Protein 4XLZ (pdb70)

Solvent-accessible surface area: 54754 Å² total

B-factor: mean 21.22, std 9.59, range [2.0, 74.75]

Foldseek 3Di:
DVPDDDVVRVVVCCQCPVLVHDQPPVCVVWQEEEEEEAEQQPVLLLFLVLLVCLVVNRAYEYEYAQCCAAPDPPQGSVNLSVLSVVLSVVLCVLSNHDYYHYPHDHALGDDLDLVVLLVLLLVCLVVQGQEYEAAQLVAPPPDRVSRNSRNVSNLVSLVCLQPCPRNVVCVVVPRHRHHHNWYKHGPHPQFDHKAASPVCVSSVVSNCSSVNNCPVVNVVPVVVVSQVVLVRQVVVPHRGINGIHIRSVLVPPNPVSSVD/DVPDDDPVVVVVCCQCPVLVDDQPPVCVVWQEEEEEEAEQQRVLLLFLVLLVCLVVNRAYEYEYAQCCAAPDPPQGSVNLSVLSVVLSCVLCVLSNHDYYHYPHDHALGDDLDLVVLVVLLLVCLVVQGQEYEAADLVAPPPDRVSRNSRNVSNLVSLVCLQPCPRNVVCVVVPRHRHHHNWYKHGPHPQFPHKDASVVCVSSVVSSCSSVNNCPPVNVVVVVVVSQVVLVRQVVVPHRGINGIHIRNVLVPPNPVSVVD/DVPDDDVVVVVVCCQCPVLVDDQPPVCVPWQEEEEEEAAQQPVLLLFLVLLVCLVVNRAYEYEYAQCCAAPDPPAGSVNLSVLSVVLSVVLCVLSNHDYYHYPHDHALRDDLDLVVLLVLLLVCLVVQGQEYEAADLVAPPPDRVSRNSGNVSNLVSLVCLQPCVRNVVCVVVPRHRHHHNKYKHGPHPQFPHKAASVVCVSSVVSNCSSVNNCPPVNVVPVVVVSQVVLVRQVVVPHRGINGIHIRNVLVPPNPVSSVD/DVPDDDVVVVVVCCQCPVLVHDQPPVCVPWQEEEEEEAEQQPVLLLQLVLLVCLVVNRAYEYEYAQCCAAPPPPQGSVNLSVLSVVLSVVLCVLSNHDYYHYPHHHALRDDQDLVVLLVLLLVCLVVQGQEYEAADLVAPPDDRVSRNSGNVSNLVSLVCLQPCVRNVVSVVVPRHRHHHNWYKHGPHPQFPHKAASPVCVSSVVSSCSSVNNCPPVNVVVVVVVSQVVLVRQVVVPHRGINGIHIRSVLVPPNPCSSVD/DVPDDDPVVVVVCCQCPVLVDDQPPLCVVWQEEEEEEAAQQPVLLLFLVLLVCLVVNRAYEYEYAQCCAAPDPPAGSVNLSVLSVVLSCVLCVLSNHDYYHYPHDHALGDDLDLVVLLVLLLVCLVPQGQEYEAACLVAPPPDRVSRNSGNVSNLVSLVCLQPCVRNVVSVVVPSHRHHHNWYKHGNHPDFPHKAASPVPVSSVVSSCSSVNNCPVVNVVPVVVVSQVVLVRQVVVPHRGINGIHIRSVLVPPHPVSVVD/DVPDDDPVVVVVCCQCPVLVDDQPPLCVPWQEEEEEEAEQQPVLLLFLVLLVCLVVNRAYEYEYAQCCAAPPPVQGSVNLSVLSVVLSCVLCVLSNHDYYHYPHDHALGDDLDLVVLLVLLLVCLVVQGQEYEAADLVAPPPPRVSRNSGNVSNLVSLVCLQPCVRNVVSVVVPRHRHHHNWYKHGPHPQFDHKAASPVCVSSVVSNCSSVNNCPPVNVVPVVVVSQVVLVRQVVVPHRGINGIHIRSVLVPPNVVSSVD

Nearest PDB structures (foldseek):
  5b2e-assembly1_A  TM=9.990E-01  e=6.988E-44  Pyrococcus horikoshii OT3
  4xm0-assembly1_C  TM=9.963E-01  e=5.220E-44  Pyrococcus furiosus DSM 3638
  8bgo-assembly1_C  TM=9.978E-01  e=4.260E-43  Thermococcus chitonophagus
  5bmo-assembly1_A  TM=9.078E-01  e=5.662E-16  Streptomyces atroolivaceus
  2ixd-assembly1_A  TM=8.427E-01  e=3.551E-16  Bacillus cereus

Structure (mmCIF, N/CA/C/O backbone):
data_4XLZ
#
_entry.id   4XLZ
#
_cell.length_a   93.895
_cell.length_b   93.880
_cell.length_c   93.877
_cell.angle_alpha   74.69
_cell.angle_beta   74.68
_cell.angle_gamma   74.68
#
_symmetry.space_group_name_H-M   'P 1'
#
loop_
_entity.id
_entity.type
_entity.pdbx_description
1 polymer 'Uncharacterized protein'
2 non-polymer 'CADMIUM ION'
3 non-polymer HEXANE-1,6-DIOL
4 non-polymer 2-AMINO-2-HYDROXYMETHYL-PROPANE-1,3-DIOL
5 non-polymer 'CHLORIDE ION'
6 water water
#
loop_
_atom_site.group_PDB
_atom_site.id
_atom_site.type_symbol
_atom_site.label_atom_id
_atom_site.label_alt_id
_atom_site.label_comp_id
_atom_site.label_asym_id
_atom_site.label_entity_id
_atom_site.label_seq_id
_atom_site.pdbx_PDB_ins_code
_atom_site.Cartn_x
_atom_site.Cartn_y
_atom_site.Cartn_z
_atom_site.occupancy
_atom_site.B_iso_or_equiv
_atom_site.auth_seq_id
_atom_site.auth_comp_id
_atom_site.auth_asym_id
_atom_site.auth_atom_id
_atom_site.pdbx_PDB_model_num
ATOM 9 N N . PHE A 1 2 ? 21.984 40.558 -6.481 1.00 17.44 2 PHE A N 1
ATOM 10 C CA . PHE A 1 2 ? 22.882 39.968 -5.502 1.00 18.14 2 PHE A CA 1
ATOM 11 C C . PHE A 1 2 ? 24.291 39.803 -6.003 1.00 19.64 2 PHE A C 1
ATOM 12 O O . PHE A 1 2 ? 25.087 38.960 -5.590 1.00 21.17 2 PHE A O 1
ATOM 20 N N . GLU A 1 3 ? 24.681 40.744 -6.869 1.00 20.12 3 GLU A N 1
ATOM 21 C CA . GLU A 1 3 ? 26.063 40.785 -7.434 1.00 21.83 3 GLU A CA 1
ATOM 22 C C . GLU A 1 3 ? 26.983 41.700 -6.633 1.00 24.12 3 GLU A C 1
ATOM 23 O O . GLU A 1 3 ? 28.187 41.497 -6.681 1.00 26.99 3 GLU A O 1
ATOM 29 N N . ASN A 1 4 ? 26.399 42.530 -5.804 1.00 21.90 4 ASN A N 1
ATOM 30 C CA . ASN A 1 4 ? 27.263 43.443 -5.071 1.00 24.20 4 ASN A CA 1
ATOM 31 C C . ASN A 1 4 ? 27.603 43.074 -3.644 1.00 26.33 4 ASN A C 1
ATOM 32 O O . ASN A 1 4 ? 28.537 43.610 -3.045 1.00 30.28 4 ASN A O 1
ATOM 37 N N . VAL A 1 5 ? 27.048 42.012 -3.134 1.00 22.69 5 VAL A N 1
ATOM 38 C CA . VAL A 1 5 ? 27.502 41.469 -1.834 1.00 21.32 5 VAL A CA 1
ATOM 39 C C . VAL A 1 5 ? 28.786 40.687 -2.030 1.00 22.82 5 VAL A C 1
ATOM 40 O O . VAL A 1 5 ? 28.998 40.089 -3.140 1.00 24.30 5 VAL A O 1
ATOM 44 N N . SER A 1 6 ? 29.622 40.655 -0.993 1.00 22.48 6 SER A N 1
ATOM 45 C CA . SER A 1 6 ? 30.925 40.073 -1.133 1.00 24.90 6 SER A CA 1
ATOM 46 C C . SER A 1 6 ? 31.166 38.840 -0.330 1.00 22.01 6 SER A C 1
ATOM 47 O O . SER A 1 6 ? 32.222 38.228 -0.524 1.00 25.07 6 SER A O 1
ATOM 50 N N . THR A 1 7 ? 30.359 38.656 0.682 1.00 20.71 7 THR A N 1
ATOM 51 C CA . THR A 1 7 ? 30.582 37.458 1.499 1.00 20.36 7 THR A CA 1
ATOM 52 C C . THR A 1 7 ? 29.238 36.730 1.683 1.00 18.72 7 THR A C 1
ATOM 53 O O . THR A 1 7 ? 28.173 37.320 1.531 1.00 18.54 7 THR A O 1
ATOM 57 N N . PHE A 1 8 ? 29.343 35.434 2.089 1.00 19.07 8 PHE A N 1
ATOM 58 C CA . PHE A 1 8 ? 28.085 34.691 2.234 1.00 18.54 8 PHE A CA 1
ATOM 59 C C . PHE A 1 8 ? 27.320 35.329 3.364 1.00 18.55 8 PHE A C 1
ATOM 60 O O . PHE A 1 8 ? 26.093 35.454 3.330 1.00 19.21 8 PHE A O 1
ATOM 68 N N . GLU A 1 9 ? 28.017 35.716 4.463 1.00 19.05 9 GLU A N 1
ATOM 69 C CA . GLU A 1 9 ? 27.281 36.275 5.594 1.00 21.43 9 GLU A CA 1
ATOM 70 C C . GLU A 1 9 ? 26.448 37.505 5.152 1.00 19.99 9 GLU A C 1
ATOM 71 O O . GLU A 1 9 ? 25.266 37.691 5.481 1.00 20.15 9 GLU A O 1
ATOM 77 N N . GLU A 1 10 ? 27.081 38.365 4.337 1.00 20.45 10 GLU A N 1
ATOM 78 C CA . GLU A 1 10 ? 26.343 39.494 3.779 1.00 20.23 10 GLU A CA 1
ATOM 79 C C . GLU A 1 10 ? 25.113 39.111 2.936 1.00 20.90 10 GLU A C 1
ATOM 80 O O . GLU A 1 10 ? 24.058 39.669 3.069 1.00 19.66 10 GLU A O 1
ATOM 86 N N . ALA A 1 11 ? 25.313 38.151 2.013 1.00 18.99 11 ALA A N 1
ATOM 87 C CA . ALA A 1 11 ? 24.233 37.673 1.224 1.00 19.33 11 ALA A CA 1
ATOM 88 C C . ALA A 1 11 ? 23.081 37.051 2.053 1.00 17.56 11 ALA A C 1
ATOM 89 O O . ALA A 1 11 ? 21.921 37.309 1.785 1.00 17.39 11 ALA A O 1
ATOM 91 N N . PHE A 1 12 ? 23.463 36.182 2.992 1.00 19.05 12 PHE A N 1
ATOM 92 C CA . PHE A 1 12 ? 22.506 35.593 3.860 1.00 17.77 12 PHE A CA 1
ATOM 93 C C . PHE A 1 12 ? 21.652 36.597 4.628 1.00 18.82 12 PHE A C 1
ATOM 94 O O . PHE A 1 12 ? 20.420 36.524 4.665 1.00 18.90 12 PHE A O 1
ATOM 102 N N . ASN A 1 13 ? 22.334 37.619 5.180 1.00 19.13 13 ASN A N 1
ATOM 103 C CA . ASN A 1 13 ? 21.526 38.614 5.907 1.00 18.75 13 ASN A CA 1
ATOM 104 C C . ASN A 1 13 ? 20.605 39.398 4.966 1.00 17.95 13 ASN A C 1
ATOM 105 O O . ASN A 1 13 ? 19.452 39.728 5.271 1.00 20.65 13 ASN A O 1
ATOM 110 N N . LYS A 1 14 ? 21.120 39.742 3.788 1.00 17.72 14 LYS A N 1
ATOM 111 C CA . LYS A 1 14 ? 20.274 40.457 2.846 1.00 17.99 14 LYS A CA 1
ATOM 112 C C . LYS A 1 14 ? 19.090 39.621 2.295 1.00 19.85 14 LYS A C 1
ATOM 113 O O . LYS A 1 14 ? 17.951 40.084 2.128 1.00 19.08 14 LYS A O 1
ATOM 119 N N . LEU A 1 15 ? 19.389 38.317 2.078 1.00 17.69 15 LEU A N 1
ATOM 120 C CA . LEU A 1 15 ? 18.299 37.411 1.604 1.00 18.28 15 LEU A CA 1
ATOM 121 C C . LEU A 1 15 ? 17.214 37.393 2.700 1.00 17.42 15 LEU A C 1
ATOM 122 O O . LEU A 1 15 ? 16.029 37.497 2.406 1.00 18.82 15 LEU A O 1
ATOM 127 N N . LEU A 1 16 ? 17.589 37.194 3.967 1.00 17.17 16 LEU A N 1
ATOM 128 C CA . LEU A 1 16 ? 16.544 37.119 5.038 1.00 20.05 16 LEU A CA 1
ATOM 129 C C . LEU A 1 16 ? 15.834 38.426 5.317 1.00 22.25 16 LEU A C 1
ATOM 130 O O . LEU A 1 16 ? 14.623 38.425 5.378 1.00 24.71 16 LEU A O 1
ATOM 135 N N . LYS A 1 17 ? 16.554 39.551 5.319 1.00 22.95 17 LYS A N 1
ATOM 136 C CA . LYS A 1 17 ? 15.943 40.852 5.724 1.00 25.23 17 LYS A CA 1
ATOM 137 C C . LYS A 1 17 ? 15.219 41.454 4.621 1.00 25.69 17 LYS A C 1
ATOM 138 O O . LYS A 1 17 ? 14.115 41.936 4.783 1.00 27.89 17 LYS A O 1
ATOM 144 N N . GLU A 1 18 ? 15.827 41.474 3.421 1.00 23.65 18 GLU A N 1
ATOM 145 C CA . GLU A 1 18 ? 15.218 42.215 2.313 1.00 24.55 18 GLU A CA 1
ATOM 146 C C . GLU A 1 18 ? 14.414 41.370 1.400 1.00 24.90 18 GLU A C 1
ATOM 147 O O . GLU A 1 18 ? 13.327 41.779 0.933 1.00 28.11 18 GLU A O 1
ATOM 153 N N . VAL A 1 19 ? 14.955 40.244 0.945 1.00 20.55 19 VAL A N 1
ATOM 154 C CA . VAL A 1 19 ? 14.195 39.530 -0.056 1.00 19.78 19 VAL A CA 1
ATOM 155 C C . VAL A 1 19 ? 13.013 38.735 0.582 1.00 21.77 19 VAL A C 1
ATOM 156 O O . VAL A 1 19 ? 11.892 38.724 0.028 1.00 24.41 19 VAL A O 1
ATOM 160 N N . LEU A 1 20 ? 13.288 38.141 1.751 1.00 21.17 20 LEU A N 1
ATOM 161 C CA . LEU A 1 20 ? 12.258 37.230 2.381 1.00 22.52 20 LEU A CA 1
ATOM 162 C C . LEU A 1 20 ? 11.445 37.976 3.450 1.00 25.37 20 LEU A C 1
ATOM 163 O O . LEU A 1 20 ? 10.432 37.455 3.944 1.00 27.06 20 LEU A O 1
ATOM 168 N N . GLU A 1 21 ? 11.916 39.141 3.849 1.00 24.16 21 GLU A N 1
ATOM 169 C CA . GLU A 1 21 ? 11.279 40.021 4.864 1.00 26.25 21 GLU A CA 1
ATOM 170 C C . GLU A 1 21 ? 10.997 39.228 6.105 1.00 26.16 21 GLU A C 1
ATOM 171 O O . GLU A 1 21 ? 9.862 39.301 6.713 1.00 29.18 21 GLU A O 1
ATOM 177 N N . PHE A 1 22 ? 12.011 38.438 6.509 1.00 24.72 22 PHE A N 1
ATOM 178 C CA . PHE A 1 22 ? 11.803 37.525 7.619 1.00 27.56 22 PHE A CA 1
ATOM 179 C C . PHE A 1 22 ? 12.101 38.235 8.947 1.00 29.62 22 PHE A C 1
ATOM 180 O O . PHE A 1 22 ? 13.127 38.784 9.131 1.00 31.56 22 PHE A O 1
ATOM 188 N N . ASN A 1 23 ? 11.189 38.114 9.871 1.00 31.60 23 ASN A N 1
ATOM 189 C CA . ASN A 1 23 ? 11.360 38.717 11.155 1.00 37.59 23 ASN A CA 1
ATOM 190 C C . ASN A 1 23 ? 10.806 37.779 12.226 1.00 36.05 23 ASN A C 1
ATOM 191 O O . ASN A 1 23 ? 9.736 37.193 12.046 1.00 38.46 23 ASN A O 1
ATOM 196 N N . LEU A 1 24 ? 11.522 37.643 13.342 1.00 34.94 24 LEU A N 1
ATOM 197 C CA . LEU A 1 24 ? 11.064 36.821 14.492 1.00 34.53 24 LEU A CA 1
ATOM 198 C C . LEU A 1 24 ? 10.661 37.754 15.620 1.00 36.75 24 LEU A C 1
ATOM 199 O O . LEU A 1 24 ? 10.508 37.333 16.754 1.00 35.85 24 LEU A O 1
ATOM 204 N N . GLU A 1 25 ? 10.389 38.994 15.312 1.00 38.86 25 GLU A N 1
ATOM 205 C CA . GLU A 1 25 ? 10.048 39.898 16.403 1.00 44.25 25 GLU A CA 1
ATOM 206 C C . GLU A 1 25 ? 8.681 39.511 16.952 1.00 42.88 25 GLU A C 1
ATOM 207 O O . GLU A 1 25 ? 8.545 39.263 18.143 1.00 45.08 25 GLU A O 1
ATOM 213 N N . ASN A 1 26 ? 7.645 39.496 16.132 1.00 40.17 26 ASN A N 1
ATOM 214 C CA . ASN A 1 26 ? 6.342 39.165 16.705 1.00 39.96 26 ASN A CA 1
ATOM 215 C C . ASN A 1 26 ? 5.646 38.373 15.568 1.00 34.01 26 ASN A C 1
ATOM 216 O O . ASN A 1 26 ? 4.776 38.904 14.930 1.00 32.62 26 ASN A O 1
ATOM 221 N N . PRO A 1 27 ? 6.097 37.130 15.303 1.00 31.03 27 PRO A N 1
ATOM 222 C CA . PRO A 1 27 ? 5.558 36.426 14.122 1.00 26.98 27 PRO A CA 1
ATOM 223 C C . PRO A 1 27 ? 4.061 36.223 14.113 1.00 25.52 27 PRO A C 1
ATOM 224 O O . PRO A 1 27 ? 3.510 35.969 13.002 1.00 24.94 27 PRO A O 1
ATOM 228 N N . PHE A 1 28 ? 3.390 36.250 15.265 1.00 25.23 28 PHE A N 1
ATOM 229 C CA . PHE A 1 28 ? 1.929 35.942 15.306 1.00 24.43 28 PHE A CA 1
ATOM 230 C C . PHE A 1 28 ? 1.048 37.171 15.405 1.00 28.48 28 PHE A C 1
ATOM 231 O O . PHE A 1 28 ? -0.179 37.031 15.418 1.00 28.50 28 PHE A O 1
ATOM 239 N N . GLU A 1 29 ? 1.693 38.349 15.371 1.00 31.85 29 GLU A N 1
ATOM 240 C CA . GLU A 1 29 ? 0.996 39.605 15.591 1.00 35.49 29 GLU A CA 1
ATOM 241 C C . GLU A 1 29 ? -0.152 39.875 14.607 1.00 34.30 29 GLU A C 1
ATOM 242 O O . GLU A 1 29 ? -1.172 40.419 15.031 1.00 36.11 29 GLU A O 1
ATOM 248 N N . ASP A 1 30 ? -0.043 39.492 13.334 1.00 33.14 30 ASP A N 1
ATOM 249 C CA . ASP A 1 30 ? -1.148 39.845 12.434 1.00 34.09 30 ASP A CA 1
ATOM 250 C C . ASP A 1 30 ? -2.300 38.772 12.294 1.00 30.65 30 ASP A C 1
ATOM 251 O O . ASP A 1 30 ? -3.269 38.979 11.548 1.00 30.70 30 ASP A O 1
ATOM 256 N N . ALA A 1 31 ? -2.204 37.684 13.060 1.00 30.01 31 ALA A N 1
ATOM 257 C CA . ALA A 1 31 ? -3.049 36.520 12.791 1.00 28.21 31 ALA A CA 1
ATOM 258 C C . ALA A 1 31 ? -4.468 36.814 13.244 1.00 25.47 31 ALA A C 1
ATOM 259 O O . ALA A 1 31 ? -4.650 37.454 14.330 1.00 24.71 31 ALA A O 1
ATOM 261 N N . LYS A 1 32 ? -5.434 36.494 12.416 1.00 22.04 32 LYS A N 1
ATOM 262 C CA . LYS A 1 32 ? -6.851 36.488 12.704 1.00 22.65 32 LYS A CA 1
ATOM 263 C C . LYS A 1 32 ? -7.419 35.062 12.949 1.00 21.17 32 LYS A C 1
ATOM 264 O O . LYS A 1 32 ? -8.377 34.873 13.701 1.00 21.34 32 LYS A O 1
ATOM 270 N N . LYS A 1 33 ? -6.812 34.051 12.238 1.00 18.62 33 LYS A N 1
ATOM 271 C CA . LYS A 1 33 ? -7.382 32.700 12.327 1.00 17.09 33 LYS A CA 1
ATOM 272 C C . LYS A 1 33 ? -6.117 31.801 12.201 1.00 16.11 33 LYS A C 1
ATOM 273 O O . LYS A 1 33 ? -5.363 31.985 11.227 1.00 17.58 33 LYS A O 1
ATOM 279 N N . VAL A 1 34 ? -5.986 30.864 13.128 1.00 15.72 34 VAL A N 1
ATOM 280 C CA . VAL A 1 34 ? -4.852 29.872 13.019 1.00 15.50 34 VAL A CA 1
ATOM 281 C C . VAL A 1 34 ? -5.468 28.527 13.213 1.00 14.85 34 VAL A C 1
ATOM 282 O O . VAL A 1 34 ? -6.472 28.286 13.876 1.00 15.45 34 VAL A O 1
ATOM 286 N N . ILE A 1 35 ? -4.746 27.520 12.584 1.00 14.69 35 ILE A N 1
ATOM 287 C CA . ILE A 1 35 ? -5.081 26.119 12.818 1.00 14.75 35 ILE A CA 1
ATOM 288 C C . ILE A 1 35 ? -3.921 25.469 13.567 1.00 13.61 35 ILE A C 1
ATOM 289 O O . ILE A 1 35 ? -2.742 25.630 13.167 1.00 15.41 35 ILE A O 1
ATOM 294 N N . CYS A 1 36 ? -4.292 24.784 14.676 1.00 14.16 36 CYS A N 1
ATOM 295 C CA . CYS A 1 36 ? -3.286 24.027 15.404 1.00 13.82 36 CYS A CA 1
ATOM 296 C C . CYS A 1 36 ? -3.557 22.581 15.189 1.00 14.24 36 CYS A C 1
ATOM 297 O O . CYS A 1 36 ? -4.621 22.054 15.455 1.00 13.91 36 CYS A O 1
ATOM 300 N N . ILE A 1 37 ? -2.558 21.909 14.576 1.00 14.15 37 ILE A N 1
ATOM 301 C CA . ILE A 1 37 ? -2.685 20.495 14.182 1.00 13.26 37 ILE A CA 1
ATOM 302 C C . ILE A 1 37 ? -2.006 19.619 15.224 1.00 13.45 37 ILE A C 1
ATOM 303 O O . ILE A 1 37 ? -0.775 19.842 15.574 1.00 15.53 37 ILE A O 1
ATOM 308 N N . GLU A 1 38 ? -2.726 18.681 15.763 1.00 12.57 38 GLU A N 1
ATOM 309 C CA . GLU A 1 38 ? -2.226 17.757 16.824 1.00 13.49 38 GLU A CA 1
ATOM 310 C C . GLU A 1 38 ? -2.343 16.351 16.356 1.00 13.05 38 GLU A C 1
ATOM 311 O O . GLU A 1 38 ? -3.358 15.915 15.827 1.00 13.32 38 GLU A O 1
ATOM 317 N N . PRO A 1 39 ? -1.361 15.547 16.693 1.00 11.92 39 PRO A N 1
ATOM 318 C CA . PRO A 1 39 ? -1.451 14.103 16.336 1.00 12.24 39 PRO A CA 1
ATOM 319 C C . PRO A 1 39 ? -2.516 13.355 17.095 1.00 12.66 39 PRO A C 1
ATOM 320 O O . PRO A 1 39 ? -3.259 12.550 16.500 1.00 13.20 39 PRO A O 1
ATOM 324 N N . HIS A 1 40 ? -2.611 13.667 18.451 1.00 13.43 40 HIS A N 1
ATOM 325 C CA . HIS A 1 40 ? -3.586 12.991 19.321 1.00 13.66 40 HIS A CA 1
ATOM 326 C C . HIS A 1 40 ? -4.294 14.079 20.139 1.00 11.52 40 HIS A C 1
ATOM 327 O O . HIS A 1 40 ? -3.806 15.188 20.234 1.00 14.26 40 HIS A O 1
ATOM 334 N N . PRO A 1 41 ? -5.471 13.674 20.686 1.00 13.13 41 PRO A N 1
ATOM 335 C CA . PRO A 1 41 ? -6.175 14.627 21.589 1.00 14.98 41 PRO A CA 1
ATOM 336 C C . PRO A 1 41 ? -5.197 14.856 22.853 1.00 15.34 41 PRO A C 1
ATOM 337 O O . PRO A 1 41 ? -4.675 13.921 23.447 1.00 18.34 41 PRO A O 1
ATOM 341 N N . ASP A 1 42 ? -4.917 16.095 23.019 1.00 14.76 42 ASP A N 1
ATOM 342 C CA . ASP A 1 42 ? -4.082 16.664 24.084 1.00 14.53 42 ASP A CA 1
ATOM 343 C C . ASP A 1 42 ? -2.789 17.223 23.626 1.00 15.36 42 ASP A C 1
ATOM 344 O O . ASP A 1 42 ? -2.179 17.991 24.332 1.00 15.63 42 ASP A O 1
ATOM 349 N N . ASP A 1 43 ? -2.405 16.957 22.341 1.00 12.94 43 ASP A N 1
ATOM 350 C CA . ASP A 1 43 ? -1.107 17.530 22.021 1.00 13.21 43 ASP A CA 1
ATOM 351 C C . ASP A 1 43 ? -1.040 19.053 21.816 1.00 13.39 43 ASP A C 1
ATOM 352 O O . ASP A 1 43 ? -0.008 19.675 22.070 1.00 14.85 43 ASP A O 1
ATOM 357 N N . CYS A 1 44 ? -2.117 19.682 21.355 1.00 13.69 44 CYS A N 1
ATOM 358 C CA . CYS A 1 44 ? -2.133 21.168 21.290 1.00 14.32 44 CYS A CA 1
ATOM 359 C C . CYS A 1 44 ? -1.994 21.743 22.740 1.00 14.79 44 CYS A C 1
ATOM 360 O O . CYS A 1 44 ? -1.215 22.688 22.875 1.00 15.97 44 CYS A O 1
ATOM 363 N N . ALA A 1 45 ? -2.761 21.139 23.660 1.00 15.85 45 ALA A N 1
ATOM 364 C CA . ALA A 1 45 ? -2.661 21.693 25.033 1.00 14.85 45 ALA A CA 1
ATOM 365 C C . ALA A 1 45 ? -1.262 21.476 25.568 1.00 16.27 45 ALA A C 1
ATOM 366 O O . ALA A 1 45 ? -0.701 22.401 26.210 1.00 16.78 45 ALA A O 1
ATOM 368 N N . ILE A 1 46 ? -0.689 20.288 25.347 1.00 14.23 46 ILE A N 1
ATOM 369 C CA . ILE A 1 46 ? 0.703 20.040 25.894 1.00 15.54 46 ILE A CA 1
ATOM 370 C C . ILE A 1 46 ? 1.719 20.861 25.215 1.00 17.80 46 ILE A C 1
ATOM 371 O O . ILE A 1 46 ? 2.600 21.496 25.860 1.00 19.63 46 ILE A O 1
ATOM 376 N N . GLY A 1 47 ? 1.699 20.868 23.863 1.00 17.17 47 GLY A N 1
ATOM 377 C CA . GLY A 1 47 ? 2.774 21.583 23.169 1.00 17.51 47 GLY A CA 1
ATOM 378 C C . GLY A 1 47 ? 2.684 23.094 23.239 1.00 17.52 47 GLY A C 1
ATOM 379 O O . GLY A 1 47 ? 3.707 23.798 23.213 1.00 20.85 47 GLY A O 1
ATOM 388 N N . GLY A 1 49 ? -0.412 25.002 24.756 1.00 17.37 49 GLY A N 1
ATOM 389 C CA . GLY A 1 49 ? -1.660 25.460 25.406 1.00 16.53 49 GLY A CA 1
ATOM 390 C C . GLY A 1 49 ? -1.592 26.936 25.927 1.00 17.14 49 GLY A C 1
ATOM 391 O O . GLY A 1 49 ? -2.581 27.683 25.766 1.00 18.04 49 GLY A O 1
ATOM 392 N N . GLY A 1 50 ? -0.467 27.339 26.505 1.00 18.90 50 GLY A N 1
ATOM 393 C CA . GLY A 1 50 ? -0.359 28.778 26.881 1.00 18.81 50 GLY A CA 1
ATOM 394 C C . GLY A 1 50 ? -0.488 29.775 25.790 1.00 19.16 50 GLY A C 1
ATOM 395 O O . GLY A 1 50 ? -1.215 30.790 25.850 1.00 19.82 50 GLY A O 1
ATOM 396 N N . THR A 1 51 ? 0.169 29.483 24.614 1.00 18.86 51 THR A N 1
ATOM 397 C CA . THR A 1 51 ? 0.040 30.302 23.501 1.00 17.59 51 THR A CA 1
ATOM 398 C C . THR A 1 51 ? -1.359 30.306 22.852 1.00 15.28 51 THR A C 1
ATOM 399 O O . THR A 1 51 ? -1.771 31.326 22.401 1.00 17.64 51 THR A O 1
ATOM 403 N N . ILE A 1 52 ? -2.000 29.143 22.851 1.00 16.08 52 ILE A N 1
ATOM 404 C CA . ILE A 1 52 ? -3.363 29.092 22.339 1.00 16.59 52 ILE A CA 1
ATOM 405 C C . ILE A 1 52 ? -4.272 30.038 23.227 1.00 17.69 52 ILE A C 1
ATOM 406 O O . ILE A 1 52 ? -5.073 30.747 22.640 1.00 18.30 52 ILE A O 1
ATOM 411 N N . LYS A 1 53 ? -4.062 29.979 24.539 1.00 18.48 53 LYS A N 1
ATOM 412 C CA . LYS A 1 53 ? -4.898 30.932 25.379 1.00 19.68 53 LYS A CA 1
ATOM 413 C C . LYS A 1 53 ? -4.511 32.375 25.119 1.00 19.38 53 LYS A C 1
ATOM 414 O O . LYS A 1 53 ? -5.423 33.192 24.963 1.00 19.12 53 LYS A O 1
ATOM 420 N N . LYS A 1 54 ? -3.231 32.735 24.903 1.00 20.43 54 LYS A N 1
ATOM 421 C CA . LYS A 1 54 ? -2.859 34.107 24.551 1.00 20.44 54 LYS A CA 1
ATOM 422 C C . LYS A 1 54 ? -3.483 34.515 23.303 1.00 22.80 54 LYS A C 1
ATOM 423 O O . LYS A 1 54 ? -4.013 35.630 23.079 1.00 24.63 54 LYS A O 1
ATOM 429 N N . LEU A 1 55 ? -3.411 33.599 22.317 1.00 19.65 55 LEU A N 1
ATOM 430 C CA . LEU A 1 55 ? -3.994 33.968 21.034 1.00 19.79 55 LEU A CA 1
ATOM 431 C C . LEU A 1 55 ? -5.508 34.150 21.145 1.00 20.03 55 LEU A C 1
ATOM 432 O O . LEU A 1 55 ? -6.056 35.172 20.625 1.00 22.72 55 LEU A O 1
ATOM 437 N N . SER A 1 56 ? -6.242 33.235 21.775 1.00 20.16 56 SER A N 1
ATOM 438 C CA . SER A 1 56 ? -7.708 33.356 21.879 1.00 20.11 56 SER A CA 1
ATOM 439 C C . SER A 1 56 ? -8.047 34.714 22.597 1.00 20.63 56 SER A C 1
ATOM 440 O O . SER A 1 56 ? -8.970 35.368 22.180 1.00 24.59 56 SER A O 1
ATOM 443 N N . ASP A 1 57 ? -7.268 34.963 23.615 1.00 22.46 57 ASP A N 1
ATOM 444 C CA . ASP A 1 57 ? -7.549 36.220 24.463 1.00 25.28 57 ASP A CA 1
ATOM 445 C C . ASP A 1 57 ? -7.372 37.430 23.673 1.00 29.38 57 ASP A C 1
ATOM 446 O O . ASP A 1 57 ? -8.057 38.436 23.987 1.00 31.18 57 ASP A O 1
ATOM 451 N N . GLU A 1 58 ? -6.488 37.452 22.690 1.00 27.62 58 GLU A N 1
ATOM 452 C CA . GLU A 1 58 ? -6.332 38.573 21.709 1.00 28.78 58 GLU A CA 1
ATOM 453 C C . GLU A 1 58 ? -7.357 38.559 20.595 1.00 29.21 58 GLU A C 1
ATOM 454 O O . GLU A 1 58 ? -7.313 39.419 19.739 1.00 33.96 58 GLU A O 1
ATOM 460 N N . GLY A 1 59 ? -8.297 37.616 20.591 1.00 26.83 59 GLY A N 1
ATOM 461 C CA . GLY A 1 59 ? -9.360 37.591 19.615 1.00 25.90 59 GLY A CA 1
ATOM 462 C C . GLY A 1 59 ? -9.030 36.810 18.333 1.00 26.37 59 GLY A C 1
ATOM 463 O O . GLY A 1 59 ? -9.826 36.823 17.375 1.00 26.14 59 GLY A O 1
ATOM 464 N N . VAL A 1 60 ? -7.878 36.123 18.393 1.00 23.25 60 VAL A N 1
ATOM 465 C CA . VAL A 1 60 ? -7.549 35.153 17.258 1.00 22.68 60 VAL A CA 1
ATOM 466 C C . VAL A 1 60 ? -8.480 33.950 17.363 1.00 21.78 60 VAL A C 1
ATOM 467 O O . VAL A 1 60 ? -8.690 33.398 18.437 1.00 23.80 60 VAL A O 1
ATOM 471 N N . GLU A 1 61 ? -9.047 33.512 16.230 1.00 20.22 61 GLU A N 1
ATOM 472 C CA . GLU A 1 61 ? -9.840 32.309 16.142 1.00 18.75 61 GLU A CA 1
ATOM 473 C C . GLU A 1 61 ? -8.891 31.089 15.960 1.00 20.56 61 GLU A C 1
ATOM 474 O O . GLU A 1 61 ? -8.117 31.102 15.025 1.00 20.08 61 GLU A O 1
ATOM 480 N N . VAL A 1 62 ? -8.862 30.291 17.015 1.00 17.41 62 VAL A N 1
ATOM 481 C CA . VAL A 1 62 ? -7.953 29.085 17.022 1.00 17.20 62 VAL A CA 1
ATOM 482 C C . VAL A 1 62 ? -8.834 27.920 16.810 1.00 15.69 62 VAL A C 1
ATOM 483 O O . VAL A 1 62 ? -9.837 27.628 17.448 1.00 16.87 62 VAL A O 1
ATOM 487 N N . ILE A 1 63 ? -8.444 27.153 15.716 1.00 14.73 63 ILE A N 1
ATOM 488 C CA . ILE A 1 63 ? -9.156 25.911 15.324 1.00 14.02 63 ILE A CA 1
ATOM 489 C C . ILE A 1 63 ? -8.183 24.712 15.406 1.00 13.31 63 ILE A C 1
ATOM 490 O O . ILE A 1 63 ? -7.048 24.896 15.025 1.00 15.93 63 ILE A O 1
ATOM 495 N N . TYR A 1 64 ? -8.671 23.616 15.885 1.00 14.65 64 TYR A N 1
ATOM 496 C CA . TYR A 1 64 ? -7.764 22.381 15.948 1.00 12.70 64 TYR A CA 1
ATOM 497 C C . TYR A 1 64 ? -8.133 21.477 14.756 1.00 14.16 64 TYR A C 1
ATOM 498 O O . TYR A 1 64 ? -9.295 21.365 14.336 1.00 13.65 64 TYR A O 1
ATOM 507 N N . ILE A 1 65 ? -7.054 20.828 14.257 1.00 13.30 65 ILE A N 1
ATOM 508 C CA . ILE A 1 65 ? -7.257 19.572 13.492 1.00 12.85 65 ILE A CA 1
ATOM 509 C C . ILE A 1 65 ? -6.590 18.459 14.307 1.00 12.65 65 ILE A C 1
ATOM 510 O O . ILE A 1 65 ? -5.387 18.648 14.617 1.00 13.86 65 ILE A O 1
ATOM 515 N N . CYS A 1 66 ? -7.339 17.459 14.677 1.00 12.73 66 CYS A N 1
ATOM 516 C CA . CYS A 1 66 ? -6.765 16.320 15.425 1.00 13.36 66 CYS A CA 1
ATOM 517 C C . CYS A 1 66 ? -6.679 15.184 14.439 1.00 13.57 66 CYS A C 1
ATOM 518 O O . CYS A 1 66 ? -7.653 14.697 13.898 1.00 13.07 66 CYS A O 1
ATOM 529 N N . THR A 1 68 ? -5.736 11.902 14.803 1.00 11.54 68 THR A N 1
ATOM 530 C CA . THR A 1 68 ? -6.118 10.581 15.226 1.00 11.99 68 THR A CA 1
ATOM 531 C C . THR A 1 68 ? -7.116 10.592 16.401 1.00 11.70 68 THR A C 1
ATOM 532 O O . THR A 1 68 ? -7.449 11.673 16.952 1.00 14.60 68 THR A O 1
ATOM 536 N N . ASP A 1 69 ? -7.620 9.440 16.728 1.00 12.16 69 ASP A N 1
ATOM 537 C CA . ASP A 1 69 ? -8.729 9.352 17.710 1.00 12.35 69 ASP A CA 1
ATOM 538 C C . ASP A 1 69 ? -8.202 8.992 19.107 1.00 14.18 69 ASP A C 1
ATOM 539 O O . ASP A 1 69 ? -8.999 8.962 20.039 1.00 15.96 69 ASP A O 1
ATOM 544 N N . GLY A 1 70 ? -6.914 8.830 19.265 1.00 12.38 70 GLY A N 1
ATOM 545 C CA . GLY A 1 70 ? -6.440 8.477 20.640 1.00 12.43 70 GLY A CA 1
ATOM 546 C C . GLY A 1 70 ? -6.830 7.077 21.119 1.00 12.38 70 GLY A C 1
ATOM 547 O O . GLY A 1 70 ? -6.697 6.727 22.361 1.00 14.12 70 GLY A O 1
ATOM 548 N N . TYR A 1 71 ? -7.271 6.146 20.257 1.00 11.99 71 TYR A N 1
ATOM 549 C CA . TYR A 1 71 ? -7.746 4.779 20.552 1.00 12.39 71 TYR A CA 1
ATOM 550 C C . TYR A 1 71 ? -6.834 3.972 21.431 1.00 13.04 71 TYR A C 1
ATOM 551 O O . TYR A 1 71 ? -7.281 3.075 22.143 1.00 14.71 71 TYR A O 1
ATOM 568 N N . GLY A 1 73 ? -4.529 4.903 23.661 1.00 16.13 73 GLY A N 1
ATOM 569 C CA . GLY A 1 73 ? -3.974 5.495 24.912 1.00 18.46 73 GLY A CA 1
ATOM 570 C C . GLY A 1 73 ? -4.443 4.916 26.244 1.00 18.47 73 GLY A C 1
ATOM 571 O O . GLY A 1 73 ? -4.954 5.730 27.091 1.00 22.62 73 GLY A O 1
ATOM 572 N N . THR A 1 74 ? -4.445 3.624 26.435 1.00 17.22 74 THR A N 1
ATOM 573 C CA . THR A 1 74 ? -4.830 3.105 27.778 1.00 20.66 74 THR A CA 1
ATOM 574 C C . THR A 1 74 ? -4.028 1.827 28.057 1.00 23.78 74 THR A C 1
ATOM 575 O O . THR A 1 74 ? -3.685 1.083 27.176 1.00 18.21 74 THR A O 1
ATOM 579 N N . THR A 1 75 ? -3.751 1.527 29.365 1.00 24.86 75 THR A N 1
ATOM 580 C CA . THR A 1 75 ? -3.225 0.212 29.733 1.00 24.72 75 THR A CA 1
ATOM 581 C C . THR A 1 75 ? -4.255 -0.570 30.527 1.00 26.34 75 THR A C 1
ATOM 582 O O . THR A 1 75 ? -3.976 -1.676 30.949 1.00 26.19 75 THR A O 1
ATOM 586 N N . ASP A 1 76 ? -5.515 -0.066 30.569 1.00 27.00 76 ASP A N 1
ATOM 587 C CA . ASP A 1 76 ? -6.637 -0.878 31.146 1.00 27.30 76 ASP A CA 1
ATOM 588 C C . ASP A 1 76 ? -7.160 -1.932 30.168 1.00 28.33 76 ASP A C 1
ATOM 589 O O . ASP A 1 76 ? -7.796 -1.583 29.074 1.00 28.22 76 ASP A O 1
ATOM 594 N N . GLU A 1 77 ? -6.970 -3.246 30.456 1.00 28.31 77 GLU A N 1
ATOM 595 C CA . GLU A 1 77 ? -7.455 -4.343 29.581 1.00 29.55 77 GLU A CA 1
ATOM 596 C C . GLU A 1 77 ? -9.020 -4.339 29.464 1.00 29.83 77 GLU A C 1
ATOM 597 O O . GLU A 1 77 ? -9.565 -4.941 28.505 1.00 33.38 77 GLU A O 1
ATOM 603 N N . LYS A 1 78 ? -9.706 -3.632 30.374 1.00 28.90 78 LYS A N 1
ATOM 604 C CA . LYS A 1 78 ? -11.195 -3.618 30.212 1.00 30.29 78 LYS A CA 1
ATOM 605 C C . LYS A 1 78 ? -11.689 -2.415 29.384 1.00 27.73 78 LYS A C 1
ATOM 606 O O . LYS A 1 78 ? -12.941 -2.278 29.192 1.00 31.00 78 LYS A O 1
ATOM 612 N N . LEU A 1 79 ? -10.821 -1.504 28.969 1.00 23.16 79 LEU A N 1
ATOM 613 C CA . LEU A 1 79 ? -11.352 -0.301 28.284 1.00 21.27 79 LEU A CA 1
ATOM 614 C C . LEU A 1 79 ? -11.055 -0.462 26.777 1.00 19.52 79 LEU A C 1
ATOM 615 O O . LEU A 1 79 ? -9.836 -0.402 26.430 1.00 21.22 79 LEU A O 1
ATOM 620 N N . SER A 1 80 ? -12.103 -0.560 25.985 1.00 18.46 80 SER A N 1
ATOM 621 C CA . SER A 1 80 ? -11.864 -0.771 24.516 1.00 15.96 80 SER A CA 1
ATOM 622 C C . SER A 1 80 ? -11.344 0.567 23.998 1.00 16.75 80 SER A C 1
ATOM 623 O O . SER A 1 80 ? -11.586 1.677 24.497 1.00 16.43 80 SER A O 1
ATOM 626 N N . GLY A 1 81 ? -10.712 0.466 22.799 1.00 15.59 81 GLY A N 1
ATOM 627 C CA . GLY A 1 81 ? -10.299 1.720 22.154 1.00 15.38 81 GLY A CA 1
ATOM 628 C C . GLY A 1 81 ? -11.428 2.621 21.667 1.00 14.01 81 GLY A C 1
ATOM 629 O O . GLY A 1 81 ? -11.319 3.809 21.589 1.00 14.75 81 GLY A O 1
ATOM 630 N N . HIS A 1 82 ? -12.530 1.944 21.342 1.00 14.35 82 HIS A N 1
ATOM 631 C CA . HIS A 1 82 ? -13.722 2.690 20.932 1.00 13.47 82 HIS A CA 1
ATOM 632 C C . HIS A 1 82 ? -14.265 3.592 22.076 1.00 13.88 82 HIS A C 1
ATOM 633 O O . HIS A 1 82 ? -14.539 4.795 21.881 1.00 15.46 82 HIS A O 1
ATOM 640 N N . GLU A 1 83 ? -14.383 2.910 23.234 1.00 15.09 83 GLU A N 1
ATOM 641 C CA . GLU A 1 83 ? -14.764 3.694 24.399 1.00 16.48 83 GLU A CA 1
ATOM 642 C C . GLU A 1 83 ? -13.795 4.793 24.778 1.00 15.38 83 GLU A C 1
ATOM 643 O O . GLU A 1 83 ? -14.166 5.941 25.034 1.00 16.38 83 GLU A O 1
ATOM 649 N N . LEU A 1 84 ? -12.467 4.483 24.709 1.00 14.87 84 LEU A N 1
ATOM 650 C CA . LEU A 1 84 ? -11.445 5.492 24.962 1.00 15.38 84 LEU A CA 1
ATOM 651 C C . LEU A 1 84 ? -11.603 6.664 24.032 1.00 13.84 84 LEU A C 1
ATOM 652 O O . LEU A 1 84 ? -11.481 7.817 24.358 1.00 14.39 84 LEU A O 1
ATOM 657 N N . ALA A 1 85 ? -11.795 6.349 22.710 1.00 14.66 85 ALA A N 1
ATOM 658 C 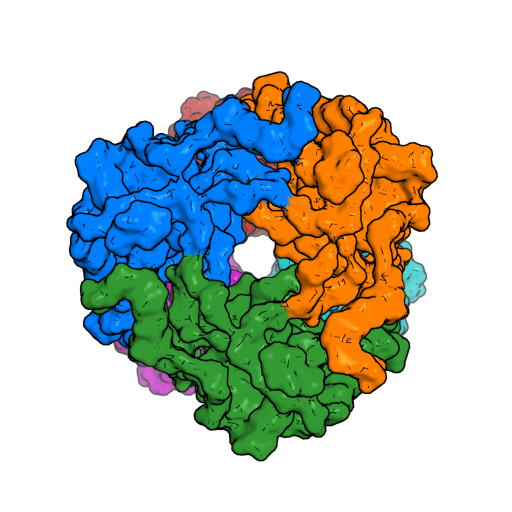CA . ALA A 1 85 ? -11.866 7.458 21.792 1.00 14.08 85 ALA A CA 1
ATOM 659 C C . ALA A 1 85 ? -13.040 8.415 22.060 1.00 12.82 85 ALA A C 1
ATOM 660 O O . ALA A 1 85 ? -12.912 9.629 21.931 1.00 14.54 85 ALA A O 1
ATOM 662 N N . LEU A 1 86 ? -14.181 7.769 22.477 1.00 15.61 86 LEU A N 1
ATOM 663 C CA . LEU A 1 86 ? -15.289 8.644 22.782 1.00 16.50 86 LEU A CA 1
ATOM 664 C C . LEU A 1 86 ? -15.011 9.505 24.048 1.00 15.92 86 LEU A C 1
ATOM 665 O O . LEU A 1 86 ? -15.329 10.713 24.039 1.00 18.12 86 LEU A O 1
ATOM 670 N N . ILE A 1 87 ? -14.364 8.854 25.034 1.00 16.26 87 ILE A N 1
ATOM 671 C CA . ILE A 1 87 ? -13.997 9.611 26.251 1.00 16.90 87 ILE A CA 1
ATOM 672 C C . ILE A 1 87 ? -13.041 10.743 25.916 1.00 16.92 87 ILE A C 1
ATOM 673 O O . ILE A 1 87 ? -13.154 11.925 26.366 1.00 17.27 87 ILE A O 1
ATOM 678 N N . ARG A 1 88 ? -12.037 10.477 25.036 1.00 14.69 88 ARG A N 1
ATOM 679 C CA . ARG A 1 88 ? -11.104 11.519 24.680 1.00 15.50 88 ARG A CA 1
ATOM 680 C C . ARG A 1 88 ? -11.616 12.671 23.868 1.00 14.47 88 ARG A C 1
ATOM 681 O O . ARG A 1 88 ? -11.081 13.819 23.946 1.00 15.33 88 ARG A O 1
ATOM 689 N N . ARG A 1 89 ? -12.723 12.427 23.063 1.00 16.40 89 ARG A N 1
ATOM 690 C CA . ARG A 1 89 ? -13.321 13.550 22.369 1.00 16.97 89 ARG A CA 1
ATOM 691 C C . ARG A 1 89 ? -13.940 14.533 23.390 1.00 16.09 89 ARG A C 1
ATOM 692 O O . ARG A 1 89 ? -13.735 15.740 23.227 1.00 18.40 89 ARG A O 1
ATOM 700 N N . ARG A 1 90 ? -14.587 13.939 24.380 1.00 17.29 90 ARG A N 1
ATOM 701 C CA . ARG A 1 90 ? -15.177 14.861 25.404 1.00 17.98 90 ARG A CA 1
ATOM 702 C C . ARG A 1 90 ? -14.081 15.587 26.239 1.00 17.89 90 ARG A C 1
ATOM 703 O O . ARG A 1 90 ? -14.212 16.774 26.520 1.00 19.98 90 ARG A O 1
ATOM 711 N N . GLU A 1 91 ? -13.001 14.844 26.552 1.00 15.99 91 GLU A N 1
ATOM 712 C CA . GLU A 1 91 ? -11.836 15.521 27.223 1.00 16.99 91 GLU A CA 1
ATOM 713 C C . GLU A 1 91 ? -11.300 16.676 26.459 1.00 15.93 91 GLU A C 1
ATOM 714 O O . GLU A 1 91 ? -11.000 17.729 26.946 1.00 17.21 91 GLU A O 1
ATOM 720 N N . GLU A 1 92 ? -11.143 16.459 25.118 1.00 15.88 92 GLU A N 1
ATOM 721 C CA . GLU A 1 92 ? -10.643 17.569 24.331 1.00 17.12 92 GLU A CA 1
ATOM 722 C C . GLU A 1 92 ? -11.599 18.770 24.227 1.00 15.88 92 GLU A C 1
ATOM 723 O O . GLU A 1 92 ? -11.176 19.914 24.199 1.00 17.26 92 GLU A O 1
ATOM 729 N N . GLU A 1 93 ? -12.893 18.440 24.151 1.00 17.17 93 GLU A N 1
ATOM 730 C CA . GLU A 1 93 ? -13.840 19.587 24.106 1.00 18.76 93 GLU A CA 1
ATOM 731 C C . GLU A 1 93 ? -13.714 20.394 25.429 1.00 17.91 93 GLU A C 1
ATOM 732 O O . GLU A 1 93 ? -13.820 21.612 25.368 1.00 20.11 93 GLU A O 1
ATOM 738 N N . GLU A 1 94 ? -13.555 19.707 26.542 1.00 19.35 94 GLU A N 1
ATOM 739 C CA . GLU A 1 94 ? -13.428 20.466 27.854 1.00 19.10 94 GLU A CA 1
ATOM 740 C C . GLU A 1 94 ? -12.072 21.224 27.876 1.00 19.89 94 GLU A C 1
ATOM 741 O O . GLU A 1 94 ? -11.982 22.367 28.274 1.00 19.69 94 GLU A O 1
ATOM 747 N N . SER A 1 95 ? -10.962 20.583 27.444 1.00 17.12 95 SER A N 1
ATOM 748 C CA . SER A 1 95 ? -9.703 21.280 27.415 1.00 16.47 95 SER A CA 1
ATOM 749 C C . SER A 1 95 ? -9.734 22.477 26.515 1.00 18.76 95 SER A C 1
ATOM 750 O O . SER A 1 95 ? -9.258 23.574 26.782 1.00 18.87 95 SER A O 1
ATOM 753 N N . ALA A 1 96 ? -10.264 22.287 25.295 1.00 18.19 96 ALA A N 1
ATOM 754 C CA . ALA A 1 96 ? -10.354 23.338 24.358 1.00 19.26 96 ALA A CA 1
ATOM 755 C C . ALA A 1 96 ? -11.212 24.526 24.841 1.00 19.89 96 ALA A C 1
ATOM 756 O O . ALA A 1 96 ? -10.816 25.693 24.606 1.00 20.54 96 ALA A O 1
ATOM 758 N N . LYS A 1 97 ? -12.290 24.223 25.559 1.00 19.14 97 LYS A N 1
ATOM 759 C CA . LYS A 1 97 ? -13.144 25.309 26.159 1.00 22.61 97 LYS A CA 1
ATOM 760 C C . LYS A 1 97 ? -12.276 26.174 27.116 1.00 21.30 97 LYS A C 1
ATOM 761 O O . LYS A 1 97 ? -12.314 27.437 27.035 1.00 23.07 97 LYS A O 1
ATOM 767 N N . LEU A 1 98 ? -11.426 25.529 27.910 1.00 19.38 98 LEU A N 1
ATOM 768 C CA . LEU A 1 98 ? -10.524 26.320 28.805 1.00 19.29 98 LEU A CA 1
ATOM 769 C C . LEU A 1 98 ? -9.574 27.212 28.113 1.00 21.09 98 LEU A C 1
ATOM 770 O O . LEU A 1 98 ? -9.162 28.286 28.592 1.00 21.50 98 LEU A O 1
ATOM 775 N N . LEU A 1 99 ? -9.143 26.782 26.882 1.00 19.03 99 LEU A N 1
ATOM 776 C CA . LEU A 1 99 ? -8.200 27.561 26.131 1.00 19.27 99 LEU A CA 1
ATOM 777 C C . LEU A 1 99 ? -8.793 28.532 25.082 1.00 18.99 99 LEU A C 1
ATOM 778 O O . LEU A 1 99 ? -8.044 29.207 24.394 1.00 21.13 99 LEU A O 1
ATOM 783 N N . GLY A 1 100 ? -10.147 28.584 24.988 1.00 18.85 100 GLY A N 1
ATOM 784 C CA . GLY A 1 100 ? -10.776 29.565 24.074 1.00 19.82 100 GLY A CA 1
ATOM 785 C C . GLY A 1 100 ? -10.937 29.032 22.668 1.00 19.04 100 GLY A C 1
ATOM 786 O O . GLY A 1 100 ? -11.268 29.807 21.776 1.00 21.35 100 GLY A O 1
ATOM 787 N N . VAL A 1 101 ? -10.772 27.701 22.558 1.00 18.93 101 VAL A N 1
ATOM 788 C CA . VAL A 1 101 ? -10.920 27.124 21.165 1.00 20.20 101 VAL A CA 1
ATOM 789 C C . VAL A 1 101 ? -12.379 26.665 20.985 1.00 21.71 101 VAL A C 1
ATOM 790 O O . VAL A 1 101 ? -12.912 25.910 21.850 1.00 25.45 101 VAL A O 1
ATOM 794 N N . ARG A 1 102 ? -12.947 26.982 19.814 1.00 24.25 102 ARG A N 1
ATOM 795 C CA . ARG A 1 102 ? -14.348 26.639 19.659 1.00 25.31 102 ARG A CA 1
ATOM 796 C C . ARG A 1 102 ? -14.621 25.690 18.504 1.00 25.62 102 ARG A C 1
ATOM 797 O O . ARG A 1 102 ? -15.777 25.423 18.203 1.00 25.74 102 ARG A O 1
ATOM 805 N N . LYS A 1 103 ? -13.583 25.214 17.817 1.00 21.64 103 LYS A N 1
ATOM 806 C CA . LYS A 1 103 ? -13.875 24.330 16.657 1.00 19.08 103 LYS A CA 1
ATOM 807 C C . LYS A 1 103 ? -12.713 23.303 16.543 1.00 15.30 103 LYS A C 1
ATOM 808 O O . LYS A 1 103 ? -11.552 23.707 16.569 1.00 17.61 103 LYS A O 1
ATOM 814 N N . ILE A 1 104 ? -13.132 22.063 16.434 1.00 15.54 104 ILE A N 1
ATOM 815 C CA . ILE A 1 104 ? -12.104 20.951 16.292 1.00 15.50 104 ILE A CA 1
ATOM 816 C C . ILE A 1 104 ? -12.590 20.129 15.083 1.00 16.97 104 ILE A C 1
ATOM 817 O O . ILE A 1 104 ? -13.772 19.678 15.027 1.00 17.53 104 ILE A O 1
ATOM 822 N N . TYR A 1 105 ? -11.676 19.919 14.102 1.00 15.38 105 TYR A N 1
ATOM 823 C CA . TYR A 1 105 ? -11.922 18.891 13.061 1.00 15.05 105 TYR A CA 1
ATOM 824 C C . TYR A 1 105 ? -11.247 17.581 13.452 1.00 13.70 105 TYR A C 1
ATOM 825 O O . TYR A 1 105 ? -10.028 17.645 13.780 1.00 16.17 105 TYR A O 1
ATOM 834 N N . TRP A 1 106 ? -11.955 16.529 13.450 1.00 12.47 106 TRP A N 1
ATOM 835 C CA . TRP A 1 106 ? -11.445 15.205 13.848 1.00 13.24 106 TRP A CA 1
ATOM 836 C C . TRP A 1 106 ? -11.241 14.394 12.607 1.00 15.45 106 TRP A C 1
ATOM 837 O O . TRP A 1 106 ? -12.214 14.028 11.901 1.00 16.36 106 TRP A O 1
ATOM 848 N N . LEU A 1 107 ? -10.013 14.108 12.231 1.00 14.51 107 LEU A N 1
ATOM 849 C CA . LEU A 1 107 ? -9.833 13.265 10.989 1.00 11.77 107 LEU A CA 1
ATOM 850 C C . LEU A 1 107 ? -10.116 11.847 11.250 1.00 13.32 107 LEU A C 1
ATOM 851 O O . LEU A 1 107 ? -10.373 11.077 10.287 1.00 14.91 107 LEU A O 1
ATOM 856 N N . ASN A 1 108 ? -10.044 11.368 12.536 1.00 12.38 108 ASN A N 1
ATOM 857 C CA . ASN A 1 108 ? -10.419 10.033 12.956 1.00 13.62 108 ASN A CA 1
ATOM 858 C C . ASN A 1 108 ? -9.572 8.864 12.402 1.00 11.45 108 ASN A C 1
ATOM 859 O O . ASN A 1 108 ? -9.992 7.766 12.502 1.00 14.48 108 ASN A O 1
ATOM 864 N N . TYR A 1 109 ? -8.379 9.201 11.984 1.00 12.06 109 TYR A N 1
ATOM 865 C CA . TYR A 1 109 ? -7.467 8.035 11.718 1.00 12.87 109 TYR A CA 1
ATOM 866 C C . TYR A 1 109 ? -7.156 7.333 13.070 1.00 12.98 109 TYR A C 1
ATOM 867 O O . TYR A 1 109 ? -7.138 8.012 14.131 1.00 13.96 109 TYR A O 1
ATOM 876 N N . ARG A 1 110 ? -6.993 6.035 13.038 1.00 12.22 110 ARG A N 1
ATOM 877 C CA . ARG A 1 110 ? -6.780 5.368 14.319 1.00 11.26 110 ARG A CA 1
ATOM 878 C C . ARG A 1 110 ? -5.355 5.681 14.819 1.00 12.38 110 ARG A C 1
ATOM 879 O O . ARG A 1 110 ? -4.355 5.647 14.124 1.00 12.47 110 ARG A O 1
ATOM 887 N N . ASP A 1 111 ? -5.299 5.971 16.122 1.00 11.58 111 ASP A N 1
ATOM 888 C CA . ASP A 1 111 ? -3.994 6.140 16.831 1.00 11.53 111 ASP A CA 1
ATOM 889 C C . ASP A 1 111 ? -3.088 4.973 16.590 1.00 10.99 111 ASP A C 1
ATOM 890 O O . ASP A 1 111 ? -3.493 3.826 16.646 1.00 12.66 111 ASP A O 1
ATOM 895 N N . THR A 1 112 ? -1.841 5.350 16.249 1.00 11.59 112 THR A N 1
ATOM 896 C CA . THR A 1 112 ? -0.699 4.432 15.912 1.00 11.22 112 THR A CA 1
ATOM 897 C C . THR A 1 112 ? -0.801 4.002 14.439 1.00 13.62 112 THR A C 1
ATOM 898 O O . THR A 1 112 ? 0.079 3.249 13.984 1.00 14.01 112 THR A O 1
ATOM 902 N N . GLU A 1 113 ? -1.835 4.485 13.730 1.00 11.96 113 GLU A N 1
ATOM 903 C CA . GLU A 1 113 ? -2.123 4.019 12.346 1.00 12.33 113 GLU A CA 1
ATOM 904 C C . GLU A 1 113 ? -2.316 5.257 11.512 1.00 12.39 113 GLU A C 1
ATOM 905 O O . GLU A 1 113 ? -2.919 5.098 10.369 1.00 14.10 113 GLU A O 1
ATOM 911 N N . LEU A 1 114 ? -1.797 6.421 11.795 1.00 11.87 114 LEU A N 1
ATOM 912 C CA . LEU A 1 114 ? -1.924 7.560 10.877 1.00 11.34 114 LEU A CA 1
ATOM 913 C C . LEU A 1 114 ? -1.174 7.272 9.574 1.00 10.59 114 LEU A C 1
ATOM 914 O O . LEU A 1 114 ? 0.049 7.113 9.693 1.00 12.12 114 LEU A O 1
ATOM 919 N N . PRO A 1 115 ? -1.793 7.262 8.421 1.00 10.50 115 PRO A N 1
ATOM 920 C CA . PRO A 1 115 ? -0.966 7.052 7.216 1.00 11.45 115 PRO A CA 1
ATOM 921 C C . PRO A 1 115 ? -0.094 8.187 6.891 1.00 11.28 115 PRO A C 1
ATOM 922 O O . PRO A 1 115 ? -0.372 9.354 7.252 1.00 13.36 115 PRO A O 1
ATOM 926 N N . TYR A 1 116 ? 0.942 7.873 6.076 1.00 11.73 116 TYR A N 1
ATOM 927 C CA . TYR A 1 116 ? 1.722 8.968 5.480 1.00 10.92 116 TYR A CA 1
ATOM 928 C C . TYR A 1 116 ? 1.419 8.893 3.961 1.00 11.23 116 TYR A C 1
ATOM 929 O O . TYR A 1 116 ? 2.027 8.068 3.229 1.00 14.13 116 TYR A O 1
ATOM 938 N N . SER A 1 117 ? 0.437 9.667 3.532 1.00 12.59 117 SER A N 1
ATOM 939 C CA . SER A 1 117 ? -0.058 9.427 2.156 1.00 12.25 117 SER A CA 1
ATOM 940 C C . SER A 1 117 ? -0.698 10.721 1.662 1.00 10.49 117 SER A C 1
ATOM 941 O O . SER A 1 117 ? -1.103 11.648 2.367 1.00 11.40 117 SER A O 1
ATOM 944 N N . ARG A 1 118 ? -0.870 10.703 0.284 1.00 12.10 118 ARG A N 1
ATOM 945 C CA . ARG A 1 118 ? -1.617 11.797 -0.396 1.00 12.10 118 ARG A CA 1
ATOM 946 C C . ARG A 1 118 ? -3.036 11.908 0.151 1.00 11.50 118 ARG A C 1
ATOM 947 O O . ARG A 1 118 ? -3.483 13.067 0.333 1.00 12.46 118 ARG A O 1
ATOM 955 N N . GLU A 1 119 ? -3.671 10.779 0.480 1.00 10.73 119 GLU A N 1
ATOM 956 C CA . GLU A 1 119 ? -5.039 10.874 1.015 1.00 10.54 119 GLU A CA 1
ATOM 957 C C . GLU A 1 119 ? -5.062 11.785 2.273 1.00 12.35 119 GLU A C 1
ATOM 958 O O . GLU A 1 119 ? -5.993 12.617 2.430 1.00 12.52 119 GLU A O 1
ATOM 964 N N . VAL A 1 120 ? -4.096 11.608 3.195 1.00 12.72 120 VAL A N 1
ATOM 965 C CA . VAL A 1 120 ? -4.212 12.473 4.418 1.00 12.61 120 VAL A CA 1
ATOM 966 C C . VAL A 1 120 ? -3.854 13.893 4.104 1.00 11.97 120 VAL A C 1
ATOM 967 O O . VAL A 1 120 ? -4.462 14.844 4.603 1.00 12.11 120 VAL A O 1
ATOM 971 N N . ARG A 1 121 ? -2.924 14.150 3.127 1.00 12.40 121 ARG A N 1
ATOM 972 C CA . ARG A 1 121 ? -2.693 15.535 2.684 1.00 12.41 121 ARG A CA 1
ATOM 973 C C . ARG A 1 121 ? -3.970 16.078 2.193 1.00 12.85 121 ARG A C 1
ATOM 974 O O . ARG A 1 121 ? -4.229 17.324 2.404 1.00 13.28 121 ARG A O 1
ATOM 982 N N . LYS A 1 122 ? -4.731 15.357 1.355 1.00 11.70 122 LYS A N 1
ATOM 983 C CA . LYS A 1 122 ? -5.988 15.935 0.830 1.00 13.94 122 LYS A CA 1
ATOM 984 C C . LYS A 1 122 ? -6.909 16.320 1.972 1.00 14.24 122 LYS A C 1
ATOM 985 O O . LYS A 1 122 ? -7.617 17.351 1.861 1.00 14.11 122 LYS A O 1
ATOM 991 N N . ASP A 1 123 ? -6.995 15.565 3.078 1.00 14.22 123 ASP A N 1
ATOM 992 C CA . ASP A 1 123 ? -7.903 15.981 4.194 1.00 14.79 123 ASP A CA 1
ATOM 993 C C . ASP A 1 123 ? -7.424 17.362 4.746 1.00 15.27 123 ASP A C 1
ATOM 994 O O . ASP A 1 123 ? -8.206 18.304 5.006 1.00 15.86 123 ASP A O 1
ATOM 999 N N . LEU A 1 124 ? -6.094 17.521 4.965 1.00 13.56 124 LEU A N 1
ATOM 1000 C CA . LEU A 1 124 ? -5.539 18.773 5.497 1.00 13.75 124 LEU A CA 1
ATOM 1001 C C . LEU A 1 124 ? -5.783 19.892 4.527 1.00 13.98 124 LEU A C 1
ATOM 1002 O O . LEU A 1 124 ? -6.143 20.997 4.898 1.00 14.21 124 LEU A O 1
ATOM 1007 N N . VAL A 1 125 ? -5.492 19.684 3.215 1.00 13.11 125 VAL A N 1
ATOM 1008 C CA . VAL A 1 125 ? -5.652 20.746 2.191 1.00 12.95 125 VAL A CA 1
ATOM 1009 C C . VAL A 1 125 ? -7.165 21.092 2.112 1.00 12.87 125 VAL A C 1
ATOM 1010 O O . VAL A 1 125 ? -7.386 22.330 1.964 1.00 13.80 125 VAL A O 1
ATOM 1014 N N . LYS A 1 126 ? -8.092 20.182 2.246 1.00 13.24 126 LYS A N 1
ATOM 1015 C CA . LYS A 1 126 ? -9.544 20.579 2.152 1.00 13.33 126 LYS A CA 1
ATOM 1016 C C . LYS A 1 126 ? -9.854 21.537 3.300 1.00 16.17 126 LYS A C 1
ATOM 1017 O O . LYS A 1 126 ? -10.500 22.581 3.116 1.00 14.58 126 LYS A O 1
ATOM 1023 N N . ILE A 1 127 ? -9.354 21.259 4.512 1.00 14.60 127 ILE A N 1
ATOM 1024 C CA . ILE A 1 127 ? -9.684 22.157 5.654 1.00 13.90 127 ILE A CA 1
ATOM 1025 C C . ILE A 1 127 ? -8.952 23.400 5.527 1.00 13.42 127 ILE A C 1
ATOM 1026 O O . ILE A 1 127 ? -9.512 24.522 5.833 1.00 15.78 127 ILE A O 1
ATOM 1031 N N . ILE A 1 128 ? -7.674 23.483 5.111 1.00 13.51 128 ILE A N 1
ATOM 1032 C CA . ILE A 1 128 ? -6.970 24.699 4.929 1.00 12.13 128 ILE A CA 1
ATOM 1033 C C . ILE A 1 128 ? -7.685 25.578 3.887 1.00 13.08 128 ILE A C 1
ATOM 1034 O O . ILE A 1 128 ? -7.713 26.784 4.102 1.00 15.22 128 ILE A O 1
ATOM 1039 N N . ARG A 1 129 ? -8.084 24.948 2.790 1.00 14.11 129 ARG A N 1
ATOM 1040 C CA . ARG A 1 129 ? -8.717 25.779 1.759 1.00 14.64 129 ARG A CA 1
ATOM 1041 C C . ARG A 1 129 ? -10.066 26.214 2.263 1.00 15.08 129 ARG A C 1
ATOM 1042 O O . ARG A 1 129 ? -10.441 27.386 1.885 1.00 17.84 129 ARG A O 1
ATOM 1050 N N . LYS A 1 130 ? -10.791 25.460 3.036 1.00 14.76 130 LYS A N 1
ATOM 1051 C CA . LYS A 1 130 ? -12.133 25.949 3.567 1.00 13.67 130 LYS A CA 1
ATOM 1052 C C . LYS A 1 130 ? -11.907 27.091 4.558 1.00 17.20 130 LYS A C 1
ATOM 1053 O O . LYS A 1 130 ? -12.589 28.146 4.484 1.00 18.73 130 LYS A O 1
ATOM 1059 N N . GLU A 1 131 ? -10.945 26.928 5.480 1.00 15.45 131 GLU A N 1
ATOM 1060 C CA . GLU A 1 131 ? -10.856 27.880 6.583 1.00 14.94 131 GLU A CA 1
ATOM 1061 C C . GLU A 1 131 ? -9.989 29.042 6.238 1.00 17.55 131 GLU A C 1
ATOM 1062 O O . GLU A 1 131 ? -10.106 30.131 6.921 1.00 17.84 131 GLU A O 1
ATOM 1068 N N . LYS A 1 132 ? -9.058 28.977 5.287 1.00 15.57 132 LYS A N 1
ATOM 1069 C CA . LYS A 1 132 ? -8.140 30.053 4.896 1.00 16.46 132 LYS A CA 1
ATOM 1070 C C . LYS A 1 132 ? -7.359 30.629 6.084 1.00 16.43 132 LYS A C 1
ATOM 1071 O O . LYS A 1 132 ? -7.427 31.867 6.386 1.00 18.56 132 LYS A O 1
ATOM 1077 N N . PRO A 1 133 ? -6.717 29.802 6.898 1.00 16.31 133 PRO A N 1
ATOM 1078 C CA . PRO A 1 133 ? -6.042 30.323 8.078 1.00 18.40 133 PRO A CA 1
ATOM 1079 C C . PRO A 1 133 ? -4.825 31.139 7.714 1.00 17.71 133 PRO A C 1
ATOM 1080 O O . PRO A 1 133 ? -4.030 30.894 6.737 1.00 17.31 133 PRO A O 1
ATOM 1084 N N . ASP A 1 134 ? -4.519 32.118 8.592 1.00 17.66 134 ASP A N 1
ATOM 1085 C CA . ASP A 1 134 ? -3.278 32.884 8.407 1.00 17.31 134 ASP A CA 1
ATOM 1086 C C . ASP A 1 134 ? -2.039 32.100 8.826 1.00 14.24 134 ASP A C 1
ATOM 1087 O O . ASP A 1 134 ? -0.962 32.300 8.269 1.00 16.75 134 ASP A O 1
ATOM 1092 N N . GLY A 1 135 ? -2.232 31.291 9.878 1.00 15.51 135 GLY A N 1
ATOM 1093 C CA . GLY A 1 135 ? -1.071 30.507 10.457 1.00 15.23 135 GLY A CA 1
ATOM 1094 C C . GLY A 1 135 ? -1.545 29.098 10.692 1.00 12.77 135 GLY A C 1
ATOM 1095 O O . GLY A 1 135 ? -2.695 28.797 10.950 1.00 15.37 135 GLY A O 1
ATOM 1096 N N . VAL A 1 136 ? -0.497 28.237 10.544 1.00 13.64 136 VAL A N 1
ATOM 1097 C CA . VAL A 1 136 ? -0.648 26.792 10.928 1.00 13.18 136 VAL A CA 1
ATOM 1098 C C . VAL A 1 136 ? 0.472 26.370 11.880 1.00 12.70 136 VAL A C 1
ATOM 1099 O O . VAL A 1 136 ? 1.643 26.719 11.583 1.00 14.74 136 VAL A O 1
ATOM 1103 N N . PHE A 1 137 ? 0.058 25.718 12.956 1.00 13.92 137 PHE A N 1
ATOM 1104 C CA . PHE A 1 137 ? 1.006 25.179 13.927 1.00 13.46 137 PHE A CA 1
ATOM 1105 C C . PHE A 1 137 ? 0.969 23.630 13.825 1.00 13.56 137 PHE A C 1
ATOM 1106 O O . PHE A 1 137 ? -0.100 23.034 13.686 1.00 13.89 137 PHE A O 1
ATOM 1114 N N . ALA A 1 138 ? 2.143 23.026 13.946 1.00 11.95 138 ALA A N 1
ATOM 1115 C CA . ALA A 1 138 ? 2.222 21.545 13.918 1.00 11.89 138 ALA A CA 1
ATOM 1116 C C . ALA A 1 138 ? 3.495 21.109 14.654 1.00 11.95 138 ALA A C 1
ATOM 1117 O O . ALA A 1 138 ? 4.418 21.942 14.837 1.00 12.71 138 ALA A O 1
ATOM 1119 N N . PRO A 1 139 ? 3.611 19.814 15.003 1.00 11.70 139 PRO A N 1
ATOM 1120 C CA . PRO A 1 139 ? 4.896 19.350 15.582 1.00 12.56 139 PRO A CA 1
ATOM 1121 C C . PRO A 1 139 ? 6.067 19.458 14.647 1.00 13.42 139 PRO A C 1
ATOM 1122 O O . PRO A 1 139 ? 5.867 19.278 13.435 1.00 13.43 139 PRO A O 1
ATOM 1126 N N . ASP A 1 140 ? 7.252 19.682 15.168 1.00 11.97 140 ASP A N 1
ATOM 1127 C CA . ASP A 1 140 ? 8.464 19.674 14.346 1.00 12.25 140 ASP A CA 1
ATOM 1128 C C . ASP A 1 140 ? 8.812 18.207 14.066 1.00 13.20 140 ASP A C 1
ATOM 1129 O O . ASP A 1 140 ? 9.211 17.478 14.976 1.00 12.98 140 ASP A O 1
ATOM 1134 N N . PRO A 1 141 ? 8.723 17.776 12.797 1.00 12.02 141 PRO A N 1
ATOM 1135 C CA . PRO A 1 141 ? 8.981 16.322 12.561 1.00 11.72 141 PRO A CA 1
ATOM 1136 C C . PRO A 1 141 ? 10.449 15.979 12.619 1.00 11.82 141 PRO A C 1
ATOM 1137 O O . PRO A 1 141 ? 10.690 14.761 12.643 1.00 13.79 141 PRO A O 1
ATOM 1141 N N . TRP A 1 142 ? 11.289 16.935 12.763 1.00 13.54 142 TRP A N 1
ATOM 1142 C CA . TRP A 1 142 ? 12.738 16.639 12.894 1.00 12.40 142 TRP A CA 1
ATOM 1143 C C . TRP A 1 142 ? 13.150 16.654 14.364 1.00 12.80 142 TRP A C 1
ATOM 1144 O O . TRP A 1 142 ? 14.391 16.584 14.651 1.00 15.29 142 TRP A O 1
ATOM 1155 N N . LEU A 1 143 ? 12.237 16.608 15.327 1.00 12.57 143 LEU A N 1
ATOM 1156 C CA . LEU A 1 143 ? 12.681 16.556 16.764 1.00 14.24 143 LEU A CA 1
ATOM 1157 C C . LEU A 1 143 ? 13.544 15.313 16.972 1.00 13.26 143 LEU A C 1
ATOM 1158 O O . LEU A 1 143 ? 13.164 14.158 16.681 1.00 13.76 143 LEU A O 1
ATOM 1163 N N . PRO A 1 144 ? 14.743 15.507 17.594 1.00 13.43 144 PRO A N 1
ATOM 1164 C CA . PRO A 1 144 ? 15.576 14.312 17.760 1.00 13.24 144 PRO A CA 1
ATOM 1165 C C . PRO A 1 144 ? 14.950 13.278 18.654 1.00 13.21 144 PRO A C 1
ATOM 1166 O O . PRO A 1 144 ? 14.302 13.622 19.705 1.00 13.73 144 PRO A O 1
ATOM 1170 N N . TYR A 1 145 ? 15.120 12.017 18.325 1.00 12.84 145 TYR A N 1
ATOM 1171 C CA . TYR A 1 145 ? 14.640 10.854 19.067 1.00 12.54 145 TYR A CA 1
ATOM 1172 C C . TYR A 1 145 ? 13.145 10.713 19.160 1.00 13.54 145 TYR A C 1
ATOM 1173 O O . TYR A 1 145 ? 12.636 9.845 19.873 1.00 14.59 145 TYR A O 1
ATOM 1182 N N . GLU A 1 146 ? 12.405 11.486 18.337 1.00 12.81 146 GLU A N 1
ATOM 1183 C CA . GLU A 1 146 ? 10.957 11.319 18.327 1.00 12.48 146 GLU A CA 1
ATOM 1184 C C . GLU A 1 146 ? 10.601 9.959 17.777 1.00 12.60 146 GLU A C 1
ATOM 1185 O O . GLU A 1 146 ? 10.860 9.718 16.575 1.00 13.25 146 GLU A O 1
ATOM 1191 N N . SER A 1 147 ? 10.009 9.091 18.562 1.00 11.70 147 SER A N 1
ATOM 1192 C CA . SER A 1 147 ? 9.817 7.694 18.211 1.00 12.32 147 SER A CA 1
ATOM 1193 C C . SER A 1 147 ? 8.348 7.363 17.828 1.00 11.46 147 SER A C 1
ATOM 1194 O O . SER A 1 147 ? 8.053 6.184 17.547 1.00 12.33 147 SER A O 1
ATOM 1197 N N . HIS A 1 148 ? 7.450 8.396 17.871 1.00 11.44 148 HIS A N 1
ATOM 1198 C CA . HIS A 1 148 ? 6.025 8.044 17.583 1.00 12.17 148 HIS A CA 1
ATOM 1199 C C . HIS A 1 148 ? 5.764 8.440 16.086 1.00 11.27 148 HIS A C 1
ATOM 1200 O O . HIS A 1 148 ? 5.820 9.617 15.719 1.00 11.49 148 HIS A O 1
ATOM 1207 N N . PRO A 1 149 ? 5.437 7.419 15.312 1.00 11.82 149 PRO A N 1
ATOM 1208 C CA . PRO A 1 149 ? 5.258 7.708 13.823 1.00 10.93 149 PRO A CA 1
ATOM 1209 C C . PRO A 1 149 ? 4.079 8.687 13.640 1.00 12.68 149 PRO A C 1
ATOM 1210 O O . PRO A 1 149 ? 4.097 9.500 12.717 1.00 12.44 149 PRO A O 1
ATOM 1214 N N . ASP A 1 150 ? 3.046 8.681 14.553 1.00 11.45 150 ASP A N 1
ATOM 1215 C CA . ASP A 1 150 ? 1.953 9.638 14.323 1.00 10.22 150 ASP A CA 1
ATOM 1216 C C . ASP A 1 150 ? 2.503 11.059 14.476 1.00 12.28 150 ASP A C 1
ATOM 1217 O O . ASP A 1 150 ? 1.978 12.001 13.881 1.00 13.33 150 ASP A O 1
ATOM 1222 N N . HIS A 1 151 ? 3.450 11.298 15.409 1.00 11.49 151 HIS A N 1
ATOM 1223 C CA . HIS A 1 151 ? 3.967 12.663 15.543 1.00 10.62 151 HIS A CA 1
ATOM 1224 C C . HIS A 1 151 ? 4.826 13.071 14.337 1.00 12.20 151 HIS A C 1
ATOM 1225 O O . HIS A 1 151 ? 4.639 14.182 13.826 1.00 12.83 151 HIS A O 1
ATOM 1232 N N . ARG A 1 152 ? 5.752 12.187 13.895 1.00 12.67 152 ARG A N 1
ATOM 1233 C CA . ARG A 1 152 ? 6.608 12.568 12.764 1.00 12.85 152 ARG A CA 1
ATOM 1234 C C . ARG A 1 152 ? 5.698 12.798 11.501 1.00 12.54 152 ARG A C 1
ATOM 1235 O O . ARG A 1 152 ? 5.880 13.813 10.816 1.00 12.30 152 ARG A O 1
ATOM 1243 N N . ARG A 1 153 ? 4.766 11.891 11.315 1.00 11.35 153 ARG A N 1
ATOM 1244 C CA . ARG A 1 153 ? 3.907 12.043 10.123 1.00 11.85 153 ARG A CA 1
ATOM 1245 C C . ARG A 1 153 ? 3.028 13.308 10.192 1.00 11.42 153 ARG A C 1
ATOM 1246 O O . ARG A 1 153 ? 2.842 13.973 9.137 1.00 11.97 153 ARG A O 1
ATOM 1254 N N . THR A 1 154 ? 2.496 13.648 11.402 1.00 11.53 154 THR A N 1
ATOM 1255 C CA . THR A 1 154 ? 1.729 14.869 11.432 1.00 11.19 154 THR A CA 1
ATOM 1256 C C . THR A 1 154 ? 2.542 16.050 11.017 1.00 12.69 154 THR A C 1
ATOM 1257 O O . THR A 1 154 ? 2.052 16.973 10.291 1.00 12.17 154 THR A O 1
ATOM 1261 N N . GLY A 1 155 ? 3.812 16.146 11.530 1.00 12.02 155 GLY A N 1
ATOM 1262 C CA . GLY A 1 155 ? 4.637 17.296 11.177 1.00 13.20 155 GLY A CA 1
ATOM 1263 C C . GLY A 1 155 ? 4.897 17.419 9.653 1.00 12.68 155 GLY A C 1
ATOM 1264 O O . GLY A 1 155 ? 4.730 18.485 9.097 1.00 13.20 155 GLY A O 1
ATOM 1265 N N . PHE A 1 156 ? 5.330 16.287 9.107 1.00 12.65 156 PHE A N 1
ATOM 1266 C CA . PHE A 1 156 ? 5.651 16.361 7.656 1.00 11.81 156 PHE A CA 1
ATOM 1267 C C . PHE A 1 156 ? 4.410 16.609 6.850 1.00 12.64 156 PHE A C 1
ATOM 1268 O O . PHE A 1 156 ? 4.454 17.426 5.936 1.00 12.46 156 PHE A O 1
ATOM 1276 N N . LEU A 1 157 ? 3.327 15.907 7.153 1.00 11.88 157 LEU A N 1
ATOM 1277 C CA . LEU A 1 157 ? 2.076 16.118 6.355 1.00 10.56 157 LEU A CA 1
ATOM 1278 C C . LEU A 1 157 ? 1.562 17.550 6.505 1.00 12.79 157 LEU A C 1
ATOM 1279 O O . LEU A 1 157 ? 1.017 18.112 5.540 1.00 13.01 157 LEU A O 1
ATOM 1284 N N . ALA A 1 158 ? 1.731 18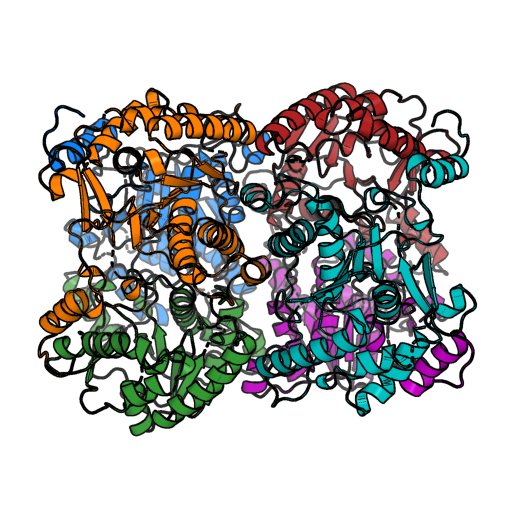.156 7.691 1.00 11.86 158 ALA A N 1
ATOM 1285 C CA . ALA A 1 158 ? 1.241 19.539 7.825 1.00 12.20 158 ALA A CA 1
ATOM 1286 C C . ALA A 1 158 ? 2.027 20.515 6.999 1.00 12.54 158 ALA A C 1
ATOM 1287 O O . ALA A 1 158 ? 1.458 21.323 6.261 1.00 13.11 158 ALA A O 1
ATOM 1289 N N . ILE A 1 159 ? 3.380 20.360 6.965 1.00 12.03 159 ILE A N 1
ATOM 1290 C CA . ILE A 1 159 ? 4.246 21.260 6.207 1.00 12.30 159 ILE A CA 1
ATOM 1291 C C . ILE A 1 159 ? 3.884 21.084 4.723 1.00 14.04 159 ILE A C 1
ATOM 1292 O O . ILE A 1 159 ? 3.728 22.041 3.978 1.00 14.95 159 ILE A O 1
ATOM 1297 N N . GLU A 1 160 ? 3.832 19.819 4.282 1.00 11.98 160 GLU A N 1
ATOM 1298 C CA . GLU A 1 160 ? 3.525 19.509 2.846 1.00 11.73 160 GLU A CA 1
ATOM 1299 C C . GLU A 1 160 ? 2.203 20.080 2.485 1.00 13.28 160 GLU A C 1
ATOM 1300 O O . GLU A 1 160 ? 2.020 20.645 1.347 1.00 13.58 160 GLU A O 1
ATOM 1306 N N . SER A 1 161 ? 1.202 19.872 3.329 1.00 12.51 161 SER A N 1
ATOM 1307 C CA . SER A 1 161 ? -0.183 20.277 2.973 1.00 12.10 161 SER A CA 1
ATOM 1308 C C . SER A 1 161 ? -0.268 21.805 2.929 1.00 12.82 161 SER A C 1
ATOM 1309 O O . SER A 1 161 ? -1.053 22.320 2.103 1.00 13.41 161 SER A O 1
ATOM 1312 N N . VAL A 1 162 ? 0.425 22.514 3.812 1.00 12.95 162 VAL A N 1
ATOM 1313 C CA . VAL A 1 162 ? 0.436 24.013 3.672 1.00 14.30 162 VAL A CA 1
ATOM 1314 C C . VAL A 1 162 ? 0.970 24.403 2.271 1.00 13.91 162 VAL A C 1
ATOM 1315 O O . VAL A 1 162 ? 0.360 25.268 1.617 1.00 16.04 162 VAL A O 1
ATOM 1319 N N . ALA A 1 163 ? 2.075 23.746 1.858 1.00 14.07 163 ALA A N 1
ATOM 1320 C CA . ALA A 1 163 ? 2.648 24.099 0.545 1.00 13.87 163 ALA A CA 1
ATOM 1321 C C . ALA A 1 163 ? 1.633 23.734 -0.531 1.00 16.07 163 ALA A C 1
ATOM 1322 O O . ALA A 1 163 ? 1.387 24.501 -1.502 1.00 15.80 163 ALA A O 1
ATOM 1324 N N . PHE A 1 164 ? 1.027 22.529 -0.465 1.00 14.22 164 PHE A N 1
ATOM 1325 C CA . PHE A 1 164 ? 0.240 22.055 -1.641 1.00 13.47 164 PHE A CA 1
ATOM 1326 C C . PHE A 1 164 ? -1.102 22.625 -1.706 1.00 13.27 164 PHE A C 1
ATOM 1327 O O . PHE A 1 164 ? -1.785 22.612 -2.785 1.00 14.52 164 PHE A O 1
ATOM 1335 N N . SER A 1 165 ? -1.571 23.258 -0.582 1.00 13.18 165 SER A N 1
ATOM 1336 C CA . SER A 1 165 ? -2.872 23.970 -0.663 1.00 14.53 165 SER A CA 1
ATOM 1337 C C . SER A 1 165 ? -2.864 25.130 -1.631 1.00 13.87 165 SER A C 1
ATOM 1338 O O . SER A 1 165 ? -4.030 25.432 -2.108 1.00 14.88 165 SER A O 1
ATOM 1341 N N . GLN A 1 166 ? -1.696 25.586 -2.030 1.00 13.95 166 GLN A N 1
ATOM 1342 C CA . GLN A 1 166 ? -1.566 26.786 -2.990 1.00 17.09 166 GLN A CA 1
ATOM 1343 C C . GLN A 1 166 ? -1.677 26.260 -4.414 1.00 16.61 166 GLN A C 1
ATOM 1344 O O . GLN A 1 166 ? -1.679 27.080 -5.364 1.00 17.62 166 GLN A O 1
ATOM 1350 N N . LEU A 1 167 ? -1.708 24.940 -4.640 1.00 14.43 167 LEU A N 1
ATOM 1351 C CA . LEU A 1 167 ? -1.501 24.463 -6.042 1.00 13.94 167 LEU A CA 1
ATOM 1352 C C . LEU A 1 167 ? -2.769 23.939 -6.559 1.00 16.61 167 LEU A C 1
ATOM 1353 O O . LEU A 1 167 ? -3.358 22.935 -6.102 1.00 14.62 167 LEU A O 1
ATOM 1358 N N . PRO A 1 168 ? -3.326 24.558 -7.644 1.00 15.54 168 PRO A N 1
ATOM 1359 C CA . PRO A 1 168 ? -4.721 24.170 -8.093 1.00 15.68 168 PRO A CA 1
ATOM 1360 C C . PRO A 1 168 ? -4.813 22.732 -8.710 1.00 14.84 168 PRO A C 1
ATOM 1361 O O . PRO A 1 168 ? -5.881 22.164 -8.743 1.00 16.00 168 PRO A O 1
ATOM 1365 N N . ASN A 1 169 ? -3.661 22.212 -9.195 1.00 14.17 169 ASN A N 1
ATOM 1366 C CA . ASN A 1 169 ? -3.703 20.833 -9.662 1.00 15.46 169 ASN A CA 1
ATOM 1367 C C . ASN A 1 169 ? -3.581 19.811 -8.524 1.00 14.54 169 ASN A C 1
ATOM 1368 O O . ASN A 1 169 ? -3.689 18.570 -8.792 1.00 14.93 169 ASN A O 1
ATOM 1373 N N . PHE A 1 170 ? -3.302 20.254 -7.266 1.00 12.91 170 PHE A N 1
ATOM 1374 C CA . PHE A 1 170 ? -3.299 19.291 -6.154 1.00 14.38 170 PHE A CA 1
ATOM 1375 C C . PHE A 1 170 ? -4.718 19.217 -5.587 1.00 14.51 170 PHE A C 1
ATOM 1376 O O . PHE A 1 170 ? -5.288 20.239 -5.191 1.00 14.32 170 PHE A O 1
ATOM 1384 N N . SER A 1 171 ? -5.203 17.974 -5.469 1.00 14.11 171 SER A N 1
ATOM 1385 C CA . SER A 1 171 ? -6.593 17.799 -5.023 1.00 13.86 171 SER A CA 1
ATOM 1386 C C . SER A 1 171 ? -7.589 18.699 -5.769 1.00 16.83 171 SER A C 1
ATOM 1387 O O . SER A 1 171 ? -8.286 19.527 -5.207 1.00 15.35 171 SER A O 1
ATOM 1390 N N . ASN A 1 172 ? -7.581 18.505 -7.096 1.00 16.46 172 ASN A N 1
ATOM 1391 C CA . ASN A 1 172 ? -8.258 19.478 -7.938 1.00 18.40 172 ASN A CA 1
ATOM 1392 C C . ASN A 1 172 ? -9.754 19.403 -7.769 1.00 17.21 172 ASN A C 1
ATOM 1393 O O . ASN A 1 172 ? -10.384 20.405 -8.188 1.00 18.32 172 ASN A O 1
ATOM 1398 N N . ILE A 1 173 ? -10.391 18.358 -7.207 1.00 15.75 173 ILE A N 1
ATOM 1399 C CA . ILE A 1 173 ? -11.861 18.381 -7.096 1.00 15.58 173 ILE A CA 1
ATOM 1400 C C . ILE A 1 173 ? -12.234 19.494 -6.087 1.00 17.14 173 ILE A C 1
ATOM 1401 O O . ILE A 1 173 ? -13.336 20.062 -6.169 1.00 19.00 173 ILE A O 1
ATOM 1406 N N . ASP A 1 174 ? -11.358 19.874 -5.135 1.00 16.77 174 ASP A N 1
ATOM 1407 C CA . ASP A 1 174 ? -11.662 21.007 -4.235 1.00 18.62 174 ASP A CA 1
ATOM 1408 C C . ASP A 1 174 ? -11.947 22.241 -5.064 1.00 19.14 174 ASP A C 1
ATOM 1409 O O . ASP A 1 174 ? -12.922 22.879 -4.751 1.00 19.57 174 ASP A O 1
ATOM 1414 N N . ILE A 1 175 ? -11.121 22.550 -6.048 1.00 18.73 175 ILE A N 1
ATOM 1415 C CA . ILE A 1 175 ? -11.239 23.792 -6.806 1.00 22.16 175 ILE A CA 1
ATOM 1416 C C . ILE A 1 175 ? -12.521 23.629 -7.590 1.00 24.42 175 ILE A C 1
ATOM 1417 O O . ILE A 1 175 ? -13.354 24.580 -7.643 1.00 24.87 175 ILE A O 1
ATOM 1422 N N . ASP A 1 176 ? -12.831 22.405 -8.073 1.00 21.20 176 ASP A N 1
ATOM 1423 C CA . ASP A 1 176 ? -14.091 22.234 -8.838 1.00 21.39 176 ASP A CA 1
ATOM 1424 C C . ASP A 1 176 ? -15.354 22.418 -8.045 1.00 23.36 176 ASP A C 1
ATOM 1425 O O . ASP A 1 176 ? -16.425 22.680 -8.644 1.00 25.93 176 ASP A O 1
ATOM 1430 N N . ILE A 1 177 ? -15.336 22.213 -6.733 1.00 20.42 177 ILE A N 1
ATOM 1431 C CA . ILE A 1 177 ? -16.530 22.405 -5.879 1.00 20.49 177 ILE A CA 1
ATOM 1432 C C . ILE A 1 177 ? -16.470 23.716 -5.146 1.00 24.37 177 ILE A C 1
ATOM 1433 O O . ILE A 1 177 ? -17.347 23.941 -4.303 1.00 27.89 177 ILE A O 1
ATOM 1438 N N . GLY A 1 178 ? -15.519 24.584 -5.454 1.00 22.82 178 GLY A N 1
ATOM 1439 C CA . GLY A 1 178 ? -15.518 25.978 -4.977 1.00 24.88 178 GLY A CA 1
ATOM 1440 C C . GLY A 1 178 ? -14.579 26.268 -3.817 1.00 26.73 178 GLY A C 1
ATOM 1441 O O . GLY A 1 178 ? -14.551 27.398 -3.226 1.00 26.51 178 GLY A O 1
ATOM 1442 N N . LEU A 1 179 ? -13.733 25.290 -3.490 1.00 21.81 179 LEU A N 1
ATOM 1443 C CA . LEU A 1 179 ? -12.644 25.508 -2.481 1.00 21.66 179 LEU A CA 1
ATOM 1444 C C . LEU A 1 179 ? -11.383 25.906 -3.195 1.00 22.36 179 LEU A C 1
ATOM 1445 O O . LEU A 1 179 ? -10.621 25.021 -3.704 1.00 21.78 179 LEU A O 1
ATOM 1450 N N . LYS A 1 180 ? -11.114 27.200 -3.223 1.00 17.97 180 LYS A N 1
ATOM 1451 C CA . LYS A 1 180 ? -10.026 27.729 -4.008 1.00 19.12 180 LYS A CA 1
ATOM 1452 C C . LYS A 1 180 ? -8.641 27.482 -3.337 1.00 16.37 180 LYS A C 1
ATOM 1453 O O . LYS A 1 180 ? -8.556 27.265 -2.107 1.00 16.26 180 LYS A O 1
ATOM 1459 N N . PRO A 1 181 ? -7.546 27.623 -4.044 1.00 16.09 181 PRO A N 1
ATOM 1460 C CA . PRO A 1 181 ? -6.222 27.508 -3.457 1.00 17.52 181 PRO A CA 1
ATOM 1461 C C . PRO A 1 181 ? -6.078 28.539 -2.360 1.00 17.45 181 PRO A C 1
ATOM 1462 O O . PRO A 1 181 ? -6.656 29.700 -2.458 1.00 18.31 181 PRO A O 1
ATOM 1466 N N . HIS A 1 182 ? -5.312 28.251 -1.315 1.00 15.91 182 HIS A N 1
ATOM 1467 C CA . HIS A 1 182 ? -5.069 29.180 -0.246 1.00 16.32 182 HIS A CA 1
ATOM 1468 C C . HIS A 1 182 ? -3.588 29.202 0.121 1.00 17.50 182 HIS A C 1
ATOM 1469 O O . HIS A 1 182 ? -2.901 28.085 0.133 1.00 17.69 182 HIS A O 1
ATOM 1476 N N . SER A 1 183 ? -3.023 30.397 0.375 1.00 15.16 183 SER A N 1
ATOM 1477 C CA . SER A 1 183 ? -1.660 30.545 0.821 1.00 16.56 183 SER A CA 1
ATOM 1478 C C . SER A 1 183 ? -1.632 31.015 2.267 1.00 18.61 183 SER A C 1
ATOM 1479 O O . SER A 1 183 ? -1.975 32.158 2.629 1.00 18.70 183 SER A O 1
ATOM 1482 N N . VAL A 1 184 ? -1.176 30.093 3.123 1.00 16.32 184 VAL A N 1
ATOM 1483 C CA . VAL A 1 184 ? -1.013 30.404 4.570 1.00 16.47 184 VAL A CA 1
ATOM 1484 C C . VAL A 1 184 ? 0.128 31.377 4.723 1.00 16.85 184 VAL A C 1
ATOM 1485 O O . VAL A 1 184 ? 1.070 31.374 3.955 1.00 20.64 184 VAL A O 1
ATOM 1489 N N . SER A 1 185 ? 0.043 32.310 5.683 1.00 16.12 185 SER A N 1
ATOM 1490 C CA . SER A 1 185 ? 1.147 33.291 5.861 1.00 18.10 185 SER A CA 1
ATOM 1491 C C . SER A 1 185 ? 2.346 32.794 6.720 1.00 17.34 185 SER A C 1
ATOM 1492 O O . SER A 1 185 ? 3.477 33.175 6.404 1.00 19.85 185 SER A O 1
ATOM 1495 N N . PHE A 1 186 ? 2.069 31.941 7.720 1.00 16.33 186 PHE A N 1
ATOM 1496 C CA . PHE A 1 186 ? 3.237 31.346 8.455 1.00 15.78 186 PHE A CA 1
ATOM 1497 C C . PHE A 1 186 ? 2.877 29.949 8.921 1.00 14.59 186 PHE A C 1
ATOM 1498 O O . PHE A 1 186 ? 1.680 29.625 9.230 1.00 14.40 186 PHE A O 1
ATOM 1506 N N . ILE A 1 187 ? 3.968 29.201 9.044 1.00 15.74 187 ILE A N 1
ATOM 1507 C CA . ILE A 1 187 ? 3.926 27.888 9.820 1.00 16.46 187 ILE A CA 1
ATOM 1508 C C . ILE A 1 187 ? 4.774 28.153 11.113 1.00 14.94 187 ILE A C 1
ATOM 1509 O O . ILE A 1 187 ? 5.853 28.822 11.061 1.00 15.87 187 ILE A O 1
ATOM 1514 N N . ALA A 1 188 ? 4.280 27.535 12.187 1.00 14.07 188 ALA A N 1
ATOM 1515 C CA . ALA A 1 188 ? 5.169 27.508 13.369 1.00 13.45 188 ALA A CA 1
ATOM 1516 C C . ALA A 1 188 ? 5.189 26.094 13.903 1.00 12.38 188 ALA A C 1
ATOM 1517 O O . ALA A 1 188 ? 4.138 25.509 14.114 1.00 16.00 188 ALA A O 1
ATOM 1519 N N . LEU A 1 189 ? 6.408 25.581 14.167 1.00 13.08 189 LEU A N 1
ATOM 1520 C CA . LEU A 1 189 ? 6.550 24.158 14.605 1.00 12.69 189 LEU A CA 1
ATOM 1521 C C . LEU A 1 189 ? 6.729 24.185 16.128 1.00 13.47 189 LEU A C 1
ATOM 1522 O O . LEU A 1 189 ? 7.658 24.834 16.644 1.00 14.94 189 LEU A O 1
ATOM 1527 N N . TYR A 1 190 ? 5.873 23.431 16.804 1.00 13.83 190 TYR A N 1
ATOM 1528 C CA . TYR A 1 190 ? 6.062 23.250 18.278 1.00 14.15 190 TYR A CA 1
ATOM 1529 C C . TYR A 1 190 ? 6.660 21.877 18.537 1.00 13.61 190 TYR A C 1
ATOM 1530 O O . TYR A 1 190 ? 6.983 21.149 17.619 1.00 13.79 190 TYR A O 1
ATOM 1539 N N . TYR A 1 191 ? 6.847 21.507 19.814 1.00 13.50 191 TYR A N 1
ATOM 1540 C CA . TYR A 1 191 ? 7.558 20.283 20.139 1.00 13.96 191 TYR A CA 1
ATOM 1541 C C . TYR A 1 191 ? 8.946 20.286 19.450 1.00 14.47 191 TYR A C 1
ATOM 1542 O O . TYR A 1 191 ? 9.299 19.304 18.718 1.00 13.63 191 TYR A O 1
ATOM 1551 N N . THR A 1 192 ? 9.689 21.404 19.627 1.00 14.11 192 THR A N 1
ATOM 1552 C CA . THR A 1 192 ? 10.935 21.599 18.848 1.00 14.65 192 THR A CA 1
ATOM 1553 C C . THR A 1 192 ? 12.148 21.711 19.726 1.00 16.64 192 THR A C 1
ATOM 1554 O O . THR A 1 192 ? 12.072 22.347 20.828 1.00 16.88 192 THR A O 1
ATOM 1558 N N . HIS A 1 193 ? 13.212 21.063 19.297 1.00 15.04 193 HIS A N 1
ATOM 1559 C CA A HIS A 1 193 ? 14.563 21.235 19.936 0.50 14.85 193 HIS A CA 1
ATOM 1560 C CA B HIS A 1 193 ? 14.522 21.312 19.936 0.50 15.54 193 HIS A CA 1
ATOM 1561 C C . HIS A 1 193 ? 15.252 22.541 19.420 1.00 15.72 193 HIS A C 1
ATOM 1562 O O . HIS A 1 193 ? 16.292 22.927 20.013 1.00 18.01 193 HIS A O 1
ATOM 1575 N N . LYS A 1 194 ? 14.756 23.115 18.313 1.00 14.95 194 LYS A N 1
ATOM 1576 C CA . LYS A 1 194 ? 15.465 24.273 17.727 1.00 17.17 194 LYS A CA 1
ATOM 1577 C C . LYS A 1 194 ? 14.515 25.457 17.636 1.00 17.34 194 LYS A C 1
ATOM 1578 O O . LYS A 1 194 ? 14.215 26.006 16.555 1.00 16.55 194 LYS A O 1
ATOM 1584 N N . PRO A 1 195 ? 13.943 25.918 18.760 1.00 15.35 195 PRO A N 1
ATOM 1585 C CA . PRO A 1 195 ? 13.025 27.026 18.622 1.00 15.71 195 PRO A CA 1
ATOM 1586 C C . PRO A 1 195 ? 13.799 28.304 18.282 1.00 17.26 195 PRO A C 1
ATOM 1587 O O . PRO A 1 195 ? 14.971 28.457 18.697 1.00 19.17 195 PRO A O 1
ATOM 1591 N N . ASN A 1 196 ? 13.122 29.198 17.609 1.00 16.18 196 ASN A N 1
ATOM 1592 C CA . ASN A 1 196 ? 13.698 30.553 17.346 1.00 16.58 196 ASN A CA 1
ATOM 1593 C C . ASN A 1 196 ? 12.751 31.643 17.766 1.00 16.92 196 ASN A C 1
ATOM 1594 O O . ASN A 1 196 ? 13.041 32.848 17.535 1.00 18.79 196 ASN A O 1
ATOM 1599 N N . TYR A 1 197 ? 11.616 31.272 18.319 1.00 17.24 197 TYR A N 1
ATOM 1600 C CA . TYR A 1 197 ? 10.682 32.256 18.891 1.00 16.99 197 TYR A CA 1
ATOM 1601 C C . TYR A 1 197 ? 10.082 31.640 20.140 1.00 18.39 197 TYR A C 1
ATOM 1602 O O . TYR A 1 197 ? 9.533 30.473 20.095 1.00 17.76 197 TYR A O 1
ATOM 1611 N N . ILE A 1 198 ? 10.159 32.344 21.302 1.00 18.06 198 ILE A N 1
ATOM 1612 C CA . ILE A 1 198 ? 9.629 31.760 22.547 1.00 16.93 198 ILE A CA 1
ATOM 1613 C C . ILE A 1 198 ? 8.547 32.700 23.119 1.00 16.27 198 ILE A C 1
ATOM 1614 O O . ILE A 1 198 ? 8.733 33.946 23.111 1.00 20.82 198 ILE A O 1
ATOM 1619 N N . VAL A 1 199 ? 7.419 32.121 23.512 1.00 16.65 199 VAL A N 1
ATOM 1620 C CA . VAL A 1 199 ? 6.316 32.898 24.077 1.00 16.26 199 VAL A CA 1
ATOM 1621 C C . VAL A 1 199 ? 6.417 32.690 25.610 1.00 16.76 199 VAL A C 1
ATOM 1622 O O . VAL A 1 199 ? 6.513 31.539 26.102 1.00 17.41 199 VAL A O 1
ATOM 1626 N N . ASP A 1 200 ? 6.406 33.852 26.353 1.00 17.05 200 ASP A N 1
ATOM 1627 C CA . ASP A 1 200 ? 6.409 33.695 27.836 1.00 18.44 200 ASP A CA 1
ATOM 1628 C C . ASP A 1 200 ? 5.033 33.292 28.318 1.00 17.66 200 ASP A C 1
ATOM 1629 O O . ASP A 1 200 ? 4.061 34.011 28.010 1.00 20.67 200 ASP A O 1
ATOM 1634 N N . ILE A 1 201 ? 4.915 32.138 28.956 1.00 17.19 201 ILE A N 1
ATOM 1635 C CA . ILE A 1 201 ? 3.669 31.674 29.472 1.00 17.18 201 ILE A CA 1
ATOM 1636 C C . ILE A 1 201 ? 3.638 31.570 31.018 1.00 18.41 201 ILE A C 1
ATOM 1637 O O . ILE A 1 201 ? 2.765 30.861 31.562 1.00 20.53 201 ILE A O 1
ATOM 1642 N N . THR A 1 202 ? 4.585 32.295 31.625 1.00 19.95 202 THR A N 1
ATOM 1643 C CA . THR A 1 202 ? 4.760 32.187 33.109 1.00 19.45 202 THR A CA 1
ATOM 1644 C C . THR A 1 202 ? 3.412 32.381 33.819 1.00 21.93 202 THR A C 1
ATOM 1645 O O . THR A 1 202 ? 3.002 31.584 34.701 1.00 24.07 202 THR A O 1
ATOM 1649 N N . ASP A 1 203 ? 2.662 33.384 33.428 1.00 22.01 203 ASP A N 1
ATOM 1650 C CA . ASP A 1 203 ? 1.401 33.600 34.212 1.00 25.05 203 ASP A CA 1
ATOM 1651 C C . ASP A 1 203 ? 0.215 32.735 33.797 1.00 25.11 203 ASP A C 1
ATOM 1652 O O . ASP A 1 203 ? -0.843 32.735 34.439 1.00 28.13 203 ASP A O 1
ATOM 1657 N N . LEU A 1 204 ? 0.393 31.959 32.699 1.00 23.08 204 LEU A N 1
ATOM 1658 C CA . LEU A 1 204 ? -0.631 31.006 32.270 1.00 22.73 204 LEU A CA 1
ATOM 1659 C C . LEU A 1 204 ? -0.274 29.583 32.504 1.00 22.86 204 LEU A C 1
ATOM 1660 O O . LEU A 1 204 ? -1.011 28.688 32.090 1.00 21.48 204 LEU A O 1
ATOM 1673 N N . GLU A 1 206 ? -0.505 27.652 35.270 1.00 19.84 206 GLU A N 1
ATOM 1674 C CA . GLU A 1 206 ? -1.440 26.811 35.920 1.00 20.25 206 GLU A CA 1
ATOM 1675 C C . GLU A 1 206 ? -2.700 26.514 35.053 1.00 17.61 206 GLU A C 1
ATOM 1676 O O . GLU A 1 206 ? -3.209 25.436 35.166 1.00 20.49 206 GLU A O 1
ATOM 1682 N N . LEU A 1 207 ? -3.119 27.488 34.260 1.00 19.70 207 LEU A N 1
ATOM 1683 C CA . LEU A 1 207 ? -4.242 27.261 33.292 1.00 18.80 207 LEU A CA 1
ATOM 1684 C C . LEU A 1 207 ? -3.784 26.148 32.267 1.00 17.66 207 LEU A C 1
ATOM 1685 O O . LEU A 1 207 ? -4.615 25.242 32.010 1.00 18.02 207 LEU A O 1
ATOM 1690 N N . LYS A 1 208 ? -2.582 26.295 31.739 1.00 19.04 208 LYS A N 1
ATOM 1691 C CA . LYS A 1 208 ? -2.082 25.241 30.788 1.00 18.33 208 LYS A CA 1
ATOM 1692 C C . LYS A 1 208 ? -2.156 23.909 31.464 1.00 18.62 208 LYS A C 1
ATOM 1693 O O . LYS A 1 208 ? -2.647 22.893 30.904 1.00 17.49 208 LYS A O 1
ATOM 1699 N N . LEU A 1 209 ? -1.632 23.738 32.702 1.00 18.14 209 LEU A N 1
ATOM 1700 C CA . LEU A 1 209 ? -1.671 22.449 33.279 1.00 16.80 209 LEU A CA 1
ATOM 1701 C C . LEU A 1 209 ? -3.091 21.930 33.582 1.00 16.59 209 LEU A C 1
ATOM 1702 O O . LEU A 1 209 ? -3.362 20.736 33.487 1.00 17.57 209 LEU A O 1
ATOM 1707 N N . LYS A 1 210 ? -4.019 22.871 33.890 1.00 18.01 210 LYS A N 1
ATOM 1708 C CA . LYS A 1 210 ? -5.401 22.448 34.060 1.00 19.20 210 LYS A CA 1
ATOM 1709 C C . LYS A 1 210 ? -6.003 21.892 32.713 1.00 18.97 210 LYS A C 1
ATOM 1710 O O . LYS A 1 210 ? -6.783 20.889 32.763 1.00 18.19 210 LYS A O 1
ATOM 1716 N N . ALA A 1 211 ? -5.676 22.635 31.651 1.00 17.48 211 ALA A N 1
ATOM 1717 C CA . ALA A 1 211 ? -6.168 22.174 30.325 1.00 17.87 211 ALA A CA 1
ATOM 1718 C C . ALA A 1 211 ? -5.579 20.844 29.946 1.00 18.56 211 ALA A C 1
ATOM 1719 O O . ALA A 1 211 ? -6.232 20.013 29.232 1.00 17.98 211 ALA A O 1
ATOM 1721 N N . ILE A 1 212 ? -4.336 20.586 30.343 1.00 16.56 212 ILE A N 1
ATOM 1722 C CA . ILE A 1 212 ? -3.777 19.216 30.119 1.00 15.71 212 ILE A CA 1
ATOM 1723 C C . ILE A 1 212 ? -4.452 18.119 30.931 1.00 16.50 212 ILE A C 1
ATOM 1724 O O . ILE A 1 212 ? -4.850 17.064 30.476 1.00 16.20 212 ILE A O 1
ATOM 1729 N N . ARG A 1 213 ? -4.666 18.457 32.277 1.00 16.10 213 ARG A N 1
ATOM 1730 C CA . ARG A 1 213 ? -5.249 17.451 33.131 1.00 17.00 213 ARG A CA 1
ATOM 1731 C C . ARG A 1 213 ? -6.719 17.158 32.829 1.00 14.64 213 ARG A C 1
ATOM 1732 O O . ARG A 1 213 ? -7.224 16.099 33.251 1.00 16.55 213 ARG A O 1
ATOM 1740 N N . ALA A 1 214 ? -7.363 18.075 32.047 1.00 16.41 214 ALA A N 1
ATOM 1741 C CA . ALA A 1 214 ? -8.707 17.810 31.572 1.00 16.66 214 ALA A CA 1
ATOM 1742 C C . ALA A 1 214 ? -8.797 16.483 30.725 1.00 16.80 214 ALA A C 1
ATOM 1743 O O . ALA A 1 214 ? -9.866 15.834 30.654 1.00 17.34 214 ALA A O 1
ATOM 1745 N N . HIS A 1 215 ? -7.587 16.092 30.163 1.00 16.97 215 HIS A N 1
ATOM 1746 C CA . HIS A 1 215 ? -7.476 14.781 29.516 1.00 16.39 215 HIS A CA 1
ATOM 1747 C C . HIS A 1 215 ? -7.234 13.721 30.561 1.00 17.73 215 HIS A C 1
ATOM 1748 O O . HIS A 1 215 ? -6.112 13.136 30.700 1.00 16.81 215 HIS A O 1
ATOM 1755 N N . ARG A 1 216 ? -8.269 13.527 31.385 1.00 16.71 216 ARG A N 1
ATOM 1756 C CA . ARG A 1 216 ? -8.134 12.676 32.575 1.00 19.92 216 ARG A CA 1
ATOM 1757 C C . ARG A 1 216 ? -7.680 11.267 32.281 1.00 19.01 216 ARG A C 1
ATOM 1758 O O . ARG A 1 216 ? -6.948 10.628 33.027 1.00 20.19 216 ARG A O 1
ATOM 1766 N N . SER A 1 217 ? -8.167 10.682 31.137 1.00 16.76 217 SER A N 1
ATOM 1767 C CA . SER A 1 217 ? -7.839 9.305 30.832 1.00 17.27 217 SER A CA 1
ATOM 1768 C C . SER A 1 217 ? -6.338 9.105 30.581 1.00 15.53 217 SER A C 1
ATOM 1769 O O . SER A 1 217 ? -5.829 7.958 30.715 1.00 19.83 217 SER A O 1
ATOM 1772 N N . GLN A 1 218 ? -5.692 10.191 30.220 1.00 15.63 218 GLN A N 1
ATOM 1773 C CA . GLN A 1 218 ? -4.256 10.088 29.961 1.00 16.93 218 GLN A CA 1
ATOM 1774 C C . GLN A 1 218 ? -3.419 10.384 31.215 1.00 19.79 218 GLN A C 1
ATOM 1775 O O . GLN A 1 218 ? -2.259 10.038 31.263 1.00 22.42 218 GLN A O 1
ATOM 1781 N N . PHE A 1 219 ? -3.975 11.238 32.007 1.00 18.78 219 PHE A N 1
ATOM 1782 C CA . PHE A 1 219 ? -3.119 11.873 33.172 1.00 18.48 219 PHE A CA 1
ATOM 1783 C C . PHE A 1 219 ? -3.803 11.496 34.446 1.00 20.62 219 PHE A C 1
ATOM 1784 O O . PHE A 1 219 ? -4.483 12.382 35.059 1.00 24.78 219 PHE A O 1
ATOM 1792 N N . THR A 1 220 ? -3.683 10.251 34.810 1.00 21.08 220 THR A N 1
ATOM 1793 C CA . THR A 1 220 ? -4.065 9.848 36.132 1.00 22.44 220 THR A CA 1
ATOM 1794 C C . THR A 1 220 ? -3.091 10.485 37.096 1.00 21.53 220 THR A C 1
ATOM 1795 O O . THR A 1 220 ? -2.070 10.976 36.735 1.00 21.49 220 THR A O 1
ATOM 1799 N N . ASP A 1 221 ? -3.494 10.536 38.397 1.00 22.31 221 ASP A N 1
ATOM 1800 C CA . ASP A 1 221 ? -2.516 11.049 39.411 1.00 22.53 221 ASP A CA 1
ATOM 1801 C C . ASP A 1 221 ? -1.194 10.320 39.371 1.00 19.66 221 ASP A C 1
ATOM 1802 O O . ASP A 1 221 ? -0.158 10.958 39.443 1.00 22.55 221 ASP A O 1
ATOM 1807 N N . ASP A 1 222 ? -1.199 8.983 39.202 1.00 21.83 222 ASP A N 1
ATOM 1808 C CA . ASP A 1 222 ? 0.114 8.311 39.119 1.00 22.57 222 ASP A CA 1
ATOM 1809 C C . ASP A 1 222 ? 1.038 8.774 37.975 1.00 20.57 222 ASP A C 1
ATOM 1810 O O . ASP A 1 222 ? 2.269 9.071 38.150 1.00 21.76 222 ASP A O 1
ATOM 1815 N N . ILE A 1 223 ? 0.379 8.930 36.785 1.00 19.91 223 ILE A N 1
ATOM 1816 C CA . ILE A 1 223 ? 1.154 9.365 35.627 1.00 17.68 223 ILE A CA 1
ATOM 1817 C C . ILE A 1 223 ? 1.617 10.808 35.787 1.00 17.59 223 ILE A C 1
ATOM 1818 O O . ILE A 1 223 ? 2.687 11.213 35.402 1.00 16.98 223 ILE A O 1
ATOM 1823 N N . TRP A 1 224 ? 0.762 11.620 36.484 1.00 17.79 224 TRP A N 1
ATOM 1824 C CA . TRP A 1 224 ? 1.041 13.011 36.660 1.00 15.31 224 TRP A CA 1
ATOM 1825 C C . TRP A 1 224 ? 2.296 13.244 37.559 1.00 15.29 224 TRP A C 1
ATOM 1826 O O . TRP A 1 224 ? 2.937 14.275 37.410 1.00 17.30 224 TRP A O 1
ATOM 1837 N N . GLU A 1 225 ? 2.553 12.225 38.430 1.00 16.01 225 GLU A N 1
ATOM 1838 C CA . GLU A 1 225 ? 3.796 12.368 39.205 1.00 16.92 225 GLU A CA 1
ATOM 1839 C C . GLU A 1 225 ? 5.067 12.415 38.391 1.00 18.87 225 GLU A C 1
ATOM 1840 O O . GLU A 1 225 ? 6.081 12.947 38.824 1.00 18.52 225 GLU A O 1
ATOM 1846 N N . THR A 1 226 ? 5.004 11.905 37.131 1.00 15.78 226 THR A N 1
ATOM 1847 C CA . THR A 1 226 ? 6.126 12.088 36.232 1.00 17.29 226 THR A CA 1
ATOM 1848 C C . THR A 1 226 ? 5.917 13.190 35.268 1.00 15.48 226 THR A C 1
ATOM 1849 O O . THR A 1 226 ? 6.775 13.977 34.945 1.00 16.71 226 THR A O 1
ATOM 1853 N N . TRP A 1 227 ? 4.640 13.334 34.834 1.00 14.97 227 TRP A N 1
ATOM 1854 C CA . TRP A 1 227 ? 4.404 14.368 33.816 1.00 15.80 227 TRP A CA 1
ATOM 1855 C C . TRP A 1 227 ? 4.421 15.797 34.207 1.00 14.95 227 TRP A C 1
ATOM 1856 O O . TRP A 1 227 ? 4.848 16.723 33.520 1.00 16.37 227 TRP A O 1
ATOM 1867 N N . GLU A 1 228 ? 3.992 16.129 35.465 1.00 15.76 228 GLU A N 1
ATOM 1868 C CA . GLU A 1 228 ? 4.176 17.545 35.929 1.00 15.70 228 GLU A CA 1
ATOM 1869 C C . GLU A 1 228 ? 5.630 17.946 35.962 1.00 14.46 228 GLU A C 1
ATOM 1870 O O . GLU A 1 228 ? 5.997 18.967 35.426 1.00 16.36 228 GLU A O 1
ATOM 1876 N N . PRO A 1 229 ? 6.494 17.117 36.544 1.00 15.85 229 PRO A N 1
ATOM 1877 C CA . PRO A 1 229 ? 7.942 17.462 36.494 1.00 14.97 229 PRO A CA 1
ATOM 1878 C C . PRO A 1 229 ? 8.467 17.575 35.010 1.00 16.19 229 PRO A C 1
ATOM 1879 O O . PRO A 1 229 ? 9.186 18.529 34.729 1.00 17.31 229 PRO A O 1
ATOM 1883 N N . PHE A 1 230 ? 8.018 16.627 34.184 1.00 16.06 230 PHE A N 1
ATOM 1884 C CA . PHE A 1 230 ? 8.469 16.731 32.764 1.00 15.89 230 PHE A CA 1
ATOM 1885 C C . PHE A 1 230 ? 8.010 18.017 32.158 1.00 17.12 230 PHE A C 1
ATOM 1886 O O . PHE A 1 230 ? 8.812 18.768 31.500 1.00 16.39 230 PHE A O 1
ATOM 1894 N N . LEU A 1 231 ? 6.732 18.366 32.293 1.00 16.18 231 LEU A N 1
ATOM 1895 C CA . LEU A 1 231 ? 6.221 19.557 31.650 1.00 16.30 231 LEU A CA 1
ATOM 1896 C C . LEU A 1 231 ? 6.840 20.831 32.195 1.00 16.66 231 LEU A C 1
ATOM 1897 O O . LEU A 1 231 ? 7.135 21.764 31.478 1.00 18.13 231 LEU A O 1
ATOM 1902 N N . ARG A 1 232 ? 7.069 20.931 33.542 1.00 16.70 232 ARG A N 1
ATOM 1903 C CA . ARG A 1 232 ? 7.779 22.074 33.973 1.00 17.14 232 ARG A CA 1
ATOM 1904 C C . ARG A 1 232 ? 9.230 22.164 33.548 1.00 14.42 232 ARG A C 1
ATOM 1905 O O . ARG A 1 232 ? 9.684 23.278 33.305 1.00 16.24 232 ARG A O 1
ATOM 1913 N N . THR A 1 233 ? 9.871 20.980 33.393 1.00 14.43 233 THR A N 1
ATOM 1914 C CA . THR A 1 233 ? 11.257 20.993 32.921 1.00 15.25 233 THR A CA 1
ATOM 1915 C C . THR A 1 233 ? 11.325 21.501 31.423 1.00 15.52 233 THR A C 1
ATOM 1916 O O . THR A 1 233 ? 12.145 22.366 31.071 1.00 15.90 233 THR A O 1
ATOM 1920 N N . VAL A 1 234 ? 10.317 21.022 30.630 1.00 15.26 234 VAL A N 1
ATOM 1921 C CA . VAL A 1 234 ? 10.259 21.536 29.225 1.00 16.58 234 VAL A CA 1
ATOM 1922 C C . VAL A 1 234 ? 9.976 23.033 29.161 1.00 15.58 234 VAL A C 1
ATOM 1923 O O . VAL A 1 234 ? 10.608 23.766 28.397 1.00 16.59 234 VAL A O 1
ATOM 1927 N N . THR A 1 235 ? 9.012 23.512 29.940 1.00 16.30 235 THR A N 1
ATOM 1928 C CA . THR A 1 235 ? 8.743 24.993 29.884 1.00 16.20 235 THR A CA 1
ATOM 1929 C C . THR A 1 235 ? 9.896 25.847 30.391 1.00 14.64 235 THR A C 1
ATOM 1930 O O . THR A 1 235 ? 10.050 26.956 29.953 1.00 16.57 235 THR A O 1
ATOM 1942 N N . PHE A 1 237 ? 13.070 24.867 29.996 1.00 16.71 237 PHE A N 1
ATOM 1943 C CA . PHE A 1 237 ? 14.017 24.792 28.883 1.00 17.66 237 PHE A CA 1
ATOM 1944 C C . PHE A 1 237 ? 13.755 25.954 27.908 1.00 18.13 237 PHE A C 1
ATOM 1945 O O . PHE A 1 237 ? 14.696 26.612 27.516 1.00 19.31 237 PHE A O 1
ATOM 1953 N N . TYR A 1 238 ? 12.482 26.147 27.547 1.00 16.14 238 TYR A N 1
ATOM 1954 C CA . TYR A 1 238 ? 12.179 27.245 26.619 1.00 16.73 238 TYR A CA 1
ATOM 1955 C C . TYR A 1 238 ? 12.274 28.639 27.272 1.00 17.52 238 TYR A C 1
ATOM 1956 O O . TYR A 1 238 ? 12.848 29.576 26.703 1.00 17.53 238 TYR A O 1
ATOM 1965 N N . GLY A 1 239 ? 11.698 28.736 28.492 1.00 16.29 239 GLY A N 1
ATOM 1966 C CA . GLY A 1 239 ? 11.651 30.092 29.075 1.00 18.18 239 GLY A CA 1
ATOM 1967 C C . GLY A 1 239 ? 13.088 30.604 29.373 1.00 18.41 239 GLY A C 1
ATOM 1968 O O . GLY A 1 239 ? 13.323 31.819 29.181 1.00 18.54 239 GLY A O 1
ATOM 1969 N N . GLU A 1 240 ? 14.001 29.720 29.782 1.00 18.64 240 GLU A N 1
ATOM 1970 C CA . GLU A 1 240 ? 15.401 30.163 30.101 1.00 22.12 240 GLU A CA 1
ATOM 1971 C C . GLU A 1 240 ? 16.084 30.814 28.895 1.00 21.83 240 GLU A C 1
ATOM 1972 O O . GLU A 1 240 ? 16.879 31.760 29.016 1.00 23.12 240 GLU A O 1
ATOM 1978 N N . LYS A 1 241 ? 15.649 30.453 27.672 1.00 19.19 241 LYS A N 1
ATOM 1979 C CA . LYS A 1 241 ? 16.252 31.018 26.447 1.00 21.37 241 LYS A CA 1
ATOM 1980 C C . LYS A 1 241 ? 15.923 32.508 26.271 1.00 21.93 241 LYS A C 1
ATOM 1981 O O . LYS A 1 241 ? 16.593 33.171 25.510 1.00 23.73 241 LYS A O 1
ATOM 1987 N N . ILE A 1 242 ? 14.862 33.005 26.892 1.00 19.10 242 ILE A N 1
ATOM 1988 C CA . ILE A 1 242 ? 14.535 34.422 26.831 1.00 21.37 242 ILE A CA 1
ATOM 1989 C C . ILE A 1 242 ? 14.484 35.056 28.280 1.00 21.40 242 ILE A C 1
ATOM 1990 O O . ILE A 1 242 ? 13.882 36.169 28.473 1.00 23.67 242 ILE A O 1
ATOM 1995 N N . GLY A 1 243 ? 15.077 34.331 29.199 1.00 22.15 243 GLY A N 1
ATOM 1996 C CA . GLY A 1 243 ? 15.147 34.894 30.636 1.00 23.47 243 GLY A CA 1
ATOM 1997 C C . GLY A 1 243 ? 13.809 35.007 31.396 1.00 21.77 243 GLY A C 1
ATOM 1998 O O . GLY A 1 243 ? 13.652 35.905 32.277 1.00 24.60 243 GLY A O 1
ATOM 1999 N N . VAL A 1 244 ? 12.824 34.129 31.081 1.00 20.44 244 VAL A N 1
ATOM 2000 C CA . VAL A 1 244 ? 11.564 34.023 31.802 1.00 19.47 244 VAL A CA 1
ATOM 2001 C C . VAL A 1 244 ? 11.455 32.632 32.396 1.00 19.57 244 VAL A C 1
ATOM 2002 O O . VAL A 1 244 ? 12.195 31.695 32.079 1.00 21.72 244 VAL A O 1
ATOM 2006 N N . ARG A 1 245 ? 10.565 32.502 33.397 1.00 19.55 245 ARG A N 1
ATOM 2007 C CA . ARG A 1 245 ? 10.448 31.224 34.114 1.00 17.96 245 ARG A CA 1
ATOM 2008 C C . ARG A 1 245 ? 9.934 30.084 33.136 1.00 16.60 245 ARG A C 1
ATOM 2009 O O . ARG A 1 245 ? 10.545 29.062 33.139 1.00 19.66 245 ARG A O 1
ATOM 2017 N N . TYR A 1 246 ? 8.797 30.353 32.509 1.00 19.94 246 TYR A N 1
ATOM 2018 C CA . TYR A 1 246 ? 8.143 29.287 31.690 1.00 17.38 246 TYR A CA 1
ATOM 2019 C C . TYR A 1 246 ? 7.883 29.884 30.317 1.00 16.40 246 TYR A C 1
ATOM 2020 O O . TYR A 1 246 ? 7.277 30.940 30.148 1.00 17.71 246 TYR A O 1
ATOM 2029 N N . GLY A 1 247 ? 8.315 29.095 29.300 1.00 16.88 247 GLY A N 1
ATOM 2030 C CA . GLY A 1 247 ? 8.078 29.522 27.896 1.00 15.27 247 GLY A CA 1
ATOM 2031 C C . GLY A 1 247 ? 7.580 28.314 27.069 1.00 15.64 247 GLY A C 1
ATOM 2032 O O . GLY A 1 247 ? 7.655 27.174 27.441 1.00 16.18 247 GLY A O 1
ATOM 2033 N N . GLU A 1 248 ? 6.951 28.716 25.962 1.00 16.17 248 GLU A N 1
ATOM 2034 C CA . GLU A 1 248 ? 6.671 27.723 24.861 1.00 16.12 248 GLU A CA 1
ATOM 2035 C C . GLU A 1 248 ? 7.468 28.130 23.625 1.00 15.58 248 GLU A C 1
ATOM 2036 O O . GLU A 1 248 ? 7.491 29.265 23.229 1.00 17.59 248 GLU A O 1
ATOM 2042 N N . GLY A 1 249 ? 8.159 27.110 23.060 1.00 16.24 249 GLY A N 1
ATOM 2043 C CA . GLY A 1 249 ? 8.997 27.414 21.939 1.00 14.95 249 GLY A CA 1
ATOM 2044 C C . GLY A 1 249 ? 8.420 26.981 20.570 1.00 14.67 249 GLY A C 1
ATOM 2045 O O . GLY A 1 249 ? 7.713 25.947 20.502 1.00 17.05 249 GLY A O 1
ATOM 2046 N N . PHE A 1 250 ? 8.812 27.766 19.577 1.00 14.64 250 PHE A N 1
ATOM 2047 C CA . PHE A 1 250 ? 8.315 27.513 18.192 1.00 13.67 250 PHE A CA 1
ATOM 2048 C C . PHE A 1 250 ? 9.508 27.740 17.305 1.00 15.12 250 PHE A C 1
ATOM 2049 O O . PHE A 1 250 ? 10.377 28.606 17.473 1.00 15.58 250 PHE A O 1
ATOM 2057 N N . ARG A 1 251 ? 9.502 26.963 16.185 1.00 14.57 251 ARG A N 1
ATOM 2058 C CA . ARG A 1 251 ? 10.446 27.238 15.137 1.00 14.35 251 ARG A CA 1
ATOM 2059 C C . ARG A 1 251 ? 9.682 27.754 13.919 1.00 15.52 251 ARG A C 1
ATOM 2060 O O . ARG A 1 251 ? 8.723 27.197 13.455 1.00 15.11 251 ARG A O 1
ATOM 2068 N N . VAL A 1 252 ? 10.144 28.940 13.512 1.00 13.48 252 VAL A N 1
ATOM 2069 C CA . VAL A 1 252 ? 9.548 29.622 12.347 1.00 16.16 252 VAL A CA 1
ATOM 2070 C C . VAL A 1 252 ? 10.628 29.905 11.351 1.00 15.51 252 VAL A C 1
ATOM 2071 O O . VAL A 1 252 ? 11.762 30.286 11.731 1.00 16.73 252 VAL A O 1
ATOM 2083 N N . PRO A 1 254 ? 11.339 31.168 6.921 1.00 14.40 254 PRO A N 1
ATOM 2084 C CA . PRO A 1 254 ? 10.753 31.595 5.670 1.00 15.91 254 PRO A CA 1
ATOM 2085 C C . PRO A 1 254 ? 10.321 30.299 4.928 1.00 16.10 254 PRO A C 1
ATOM 2086 O O . PRO A 1 254 ? 11.018 29.229 5.021 1.00 16.06 254 PRO A O 1
ATOM 2090 N N . GLY A 1 255 ? 9.295 30.404 4.108 1.00 15.05 255 GLY A N 1
ATOM 2091 C CA . GLY A 1 255 ? 8.796 29.195 3.306 1.00 16.21 255 GLY A CA 1
ATOM 2092 C C . GLY A 1 255 ? 9.926 28.625 2.528 1.00 16.80 255 GLY A C 1
ATOM 2093 O O . GLY A 1 255 ? 10.048 27.366 2.382 1.00 15.78 255 GLY A O 1
ATOM 2094 N N . LEU A 1 256 ? 10.752 29.471 1.919 1.00 15.55 256 LEU A N 1
ATOM 2095 C CA . LEU A 1 256 ? 11.864 28.962 1.042 1.00 15.10 256 LEU A CA 1
ATOM 2096 C C . LEU A 1 256 ? 12.748 28.006 1.799 1.00 16.60 256 LEU A C 1
ATOM 2097 O O . LEU A 1 256 ? 13.313 27.096 1.186 1.00 16.53 256 LEU A O 1
ATOM 2102 N N . PHE A 1 257 ? 12.939 28.159 3.117 1.00 14.14 257 PHE A N 1
ATOM 2103 C CA . PHE A 1 257 ? 13.985 27.418 3.817 1.00 13.74 257 PHE A CA 1
ATOM 2104 C C . PHE A 1 257 ? 13.578 25.958 4.056 1.00 13.11 257 PHE A C 1
ATOM 2105 O O . PHE A 1 257 ? 14.403 25.212 4.484 1.00 14.36 257 PHE A O 1
ATOM 2113 N N . TYR A 1 258 ? 12.302 25.627 3.812 1.00 12.61 258 TYR A N 1
ATOM 2114 C CA . TYR A 1 258 ? 11.821 24.217 3.920 1.00 11.77 258 TYR A CA 1
ATOM 2115 C C . TYR A 1 258 ? 12.223 23.493 2.693 1.00 14.60 258 TYR A C 1
ATOM 2116 O O . TYR A 1 258 ? 11.708 22.322 2.543 1.00 13.57 258 TYR A O 1
ATOM 2125 N N . HIS A 1 259 ? 13.084 24.002 1.821 1.00 12.51 259 HIS A N 1
ATOM 2126 C CA . HIS A 1 259 ? 13.368 23.201 0.608 1.00 12.28 259 HIS A CA 1
ATOM 2127 C C . HIS A 1 259 ? 14.697 23.621 0.056 1.00 13.94 259 HIS A C 1
ATOM 2128 O O . HIS A 1 259 ? 14.922 24.870 -0.081 1.00 13.78 259 HIS A O 1
ATOM 2135 N N . ILE A 1 260 ? 15.539 22.658 -0.265 1.00 14.28 260 ILE A N 1
ATOM 2136 C CA . ILE A 1 260 ? 16.838 22.887 -0.898 1.00 14.08 260 ILE A CA 1
ATOM 2137 C C . ILE A 1 260 ? 17.653 24.052 -0.312 1.00 15.30 260 ILE A C 1
ATOM 2138 O O . ILE A 1 260 ? 18.455 24.686 -1.084 1.00 16.30 260 ILE A O 1
ATOM 2143 N N . THR A 1 261 ? 17.653 24.210 1.013 1.00 13.39 261 THR A N 1
ATOM 2144 C CA . THR A 1 261 ? 18.347 25.405 1.564 1.00 13.84 261 THR A CA 1
ATOM 2145 C C . THR A 1 261 ? 19.441 24.854 2.466 1.00 15.18 261 THR A C 1
ATOM 2146 O O . THR A 1 261 ? 19.170 24.429 3.645 1.00 16.90 261 THR A O 1
ATOM 2150 N N . PRO A 1 262 ? 20.734 24.963 2.052 1.00 15.24 262 PRO A N 1
ATOM 2151 C CA . PRO A 1 262 ? 21.793 24.299 2.819 1.00 16.10 262 PRO A CA 1
ATOM 2152 C C . PRO A 1 262 ? 22.181 25.047 4.076 1.00 18.01 262 PRO A C 1
ATOM 2153 O O . PRO A 1 262 ? 22.943 24.488 4.892 1.00 22.35 262 PRO A O 1
ATOM 2157 N N . PHE A 1 263 ? 21.625 26.248 4.299 1.00 16.21 263 PHE A N 1
ATOM 2158 C CA . PHE A 1 263 ? 21.973 26.987 5.558 1.00 17.14 263 PHE A CA 1
ATOM 2159 C C . PHE A 1 263 ? 20.734 27.284 6.378 1.00 16.84 263 PHE A C 1
ATOM 2160 O O . PHE A 1 263 ? 20.631 28.223 7.160 1.00 18.07 263 PHE A O 1
ATOM 2168 N N . ALA A 1 264 ? 19.703 26.395 6.228 1.00 15.82 264 ALA A N 1
ATOM 2169 C CA . ALA A 1 264 ? 18.519 26.568 6.992 1.00 15.51 264 ALA A CA 1
ATOM 2170 C C . ALA A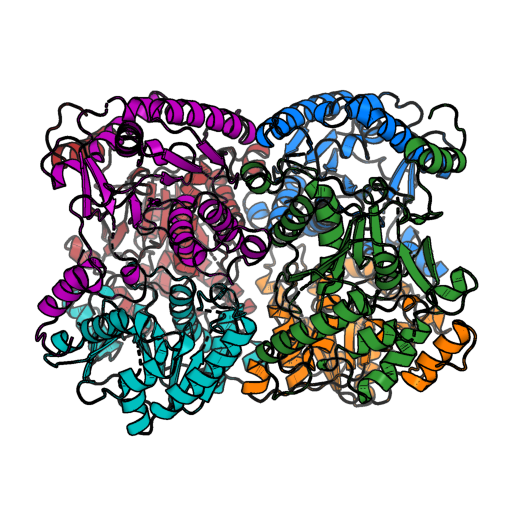 1 264 ? 18.725 26.421 8.503 1.00 15.49 264 ALA A C 1
ATOM 2171 O O . ALA A 1 264 ? 17.943 27.082 9.252 1.00 17.86 264 ALA A O 1
ATOM 2173 N N . ASP A 1 265 ? 19.738 25.702 8.941 1.00 15.89 265 ASP A N 1
ATOM 2174 C CA . ASP A 1 265 ? 20.012 25.657 10.393 1.00 16.76 265 ASP A CA 1
ATOM 2175 C C . ASP A 1 265 ? 20.708 26.880 10.968 1.00 19.34 265 ASP A C 1
ATOM 2176 O O . ASP A 1 265 ? 21.005 26.905 12.174 1.00 20.86 265 ASP A O 1
ATOM 2181 N N . LEU A 1 266 ? 20.942 27.914 10.145 1.00 17.74 266 LEU A N 1
ATOM 2182 C CA . LEU A 1 266 ? 21.533 29.207 10.645 1.00 19.10 266 LEU A CA 1
ATOM 2183 C C . LEU A 1 266 ? 20.519 30.128 11.194 1.00 22.43 266 LEU A C 1
ATOM 2184 O O . LEU A 1 266 ? 20.894 31.206 11.739 1.00 24.47 266 LEU A O 1
ATOM 2189 N N . ILE A 1 267 ? 19.219 29.787 11.139 1.00 19.09 267 ILE A N 1
ATOM 2190 C CA . ILE A 1 267 ? 18.187 30.503 11.923 1.00 19.77 267 ILE A CA 1
ATOM 2191 C C . ILE A 1 267 ? 17.566 29.587 12.979 1.00 21.13 267 ILE A C 1
ATOM 2192 O O . ILE A 1 267 ? 16.824 30.047 13.859 1.00 23.38 267 ILE A O 1
ATOM 2206 N N . PHE B 1 2 ? 45.162 -4.315 11.418 1.00 15.74 2 PHE B N 1
ATOM 2207 C CA . PHE B 1 2 ? 44.841 -3.140 12.239 1.00 17.88 2 PHE B CA 1
ATOM 2208 C C . PHE B 1 2 ? 45.031 -3.348 13.691 1.00 18.50 2 PHE B C 1
ATOM 2209 O O . PHE B 1 2 ? 44.414 -2.722 14.573 1.00 21.70 2 PHE B O 1
ATOM 2217 N N . GLU B 1 3 ? 46.055 -4.148 14.003 1.00 19.99 3 GLU B N 1
ATOM 2218 C CA . GLU B 1 3 ? 46.438 -4.458 15.420 1.00 21.06 3 GLU B CA 1
ATOM 2219 C C . GLU B 1 3 ? 47.579 -3.564 15.868 1.00 23.57 3 GLU B C 1
ATOM 2220 O O . GLU B 1 3 ? 47.738 -3.405 17.079 1.00 26.09 3 GLU B O 1
ATOM 2226 N N . ASN B 1 4 ? 48.206 -2.874 14.932 1.00 21.53 4 ASN B N 1
ATOM 2227 C CA . ASN B 1 4 ? 49.336 -2.035 15.326 1.00 25.29 4 ASN B CA 1
ATOM 2228 C C . ASN B 1 4 ? 49.062 -0.550 15.488 1.00 26.45 4 ASN B C 1
ATOM 2229 O O . ASN B 1 4 ? 49.793 0.185 16.158 1.00 32.23 4 ASN B O 1
ATOM 2234 N N . VAL B 1 5 ? 47.901 -0.088 15.134 1.00 22.45 5 VAL B N 1
ATOM 2235 C CA . VAL B 1 5 ? 47.495 1.294 15.446 1.00 20.42 5 VAL B CA 1
ATOM 2236 C C . VAL B 1 5 ? 47.057 1.420 16.891 1.00 21.91 5 VAL B C 1
ATOM 2237 O O . VAL B 1 5 ? 46.543 0.459 17.486 1.00 24.38 5 VAL B O 1
ATOM 2241 N N . SER B 1 6 ? 47.264 2.592 17.485 1.00 22.75 6 SER B N 1
ATOM 2242 C CA . SER B 1 6 ? 46.984 2.607 18.891 1.00 24.69 6 SER B CA 1
ATOM 2243 C C . SER B 1 6 ? 45.945 3.635 19.309 1.00 21.92 6 SER B C 1
ATOM 2244 O O . SER B 1 6 ? 45.590 3.644 20.505 1.00 25.19 6 SER B O 1
ATOM 2247 N N . THR B 1 7 ? 45.531 4.472 18.343 1.00 20.40 7 THR B N 1
ATOM 2248 C CA . THR B 1 7 ? 44.455 5.441 18.643 1.00 21.00 7 THR B CA 1
ATOM 2249 C C . THR B 1 7 ? 43.395 5.331 17.575 1.00 18.70 7 THR B C 1
ATOM 2250 O O . THR B 1 7 ? 43.659 4.950 16.423 1.00 18.39 7 THR B O 1
ATOM 2254 N N . PHE B 1 8 ? 42.163 5.776 17.961 1.00 19.72 8 PHE B N 1
ATOM 2255 C CA . PHE B 1 8 ? 41.123 5.796 16.935 1.00 18.92 8 PHE B CA 1
ATOM 2256 C C . PHE B 1 8 ? 41.487 6.718 15.797 1.00 19.00 8 PHE B C 1
ATOM 2257 O O . PHE B 1 8 ? 41.306 6.395 14.620 1.00 19.26 8 PHE B O 1
ATOM 2265 N N . GLU B 1 9 ? 42.105 7.881 16.083 1.00 18.76 9 GLU B N 1
ATOM 2266 C CA . GLU B 1 9 ? 42.457 8.792 15.013 1.00 21.42 9 GLU B CA 1
ATOM 2267 C C . GLU B 1 9 ? 43.447 8.126 13.995 1.00 20.18 9 GLU B C 1
ATOM 2268 O O . GLU B 1 9 ? 43.264 8.221 12.764 1.00 21.26 9 GLU B O 1
ATOM 2274 N N . GLU B 1 10 ? 44.416 7.352 14.562 1.00 20.56 10 GLU B N 1
ATOM 2275 C CA . GLU B 1 10 ? 45.292 6.633 13.669 1.00 20.15 10 GLU B CA 1
ATOM 2276 C C . GLU B 1 10 ? 44.610 5.549 12.762 1.00 18.39 10 GLU B C 1
ATOM 2277 O O . GLU B 1 10 ? 44.901 5.456 11.588 1.00 19.74 10 GLU B O 1
ATOM 2283 N N . ALA B 1 11 ? 43.678 4.802 13.398 1.00 18.64 11 ALA B N 1
ATOM 2284 C CA . ALA B 1 11 ? 42.961 3.821 12.669 1.00 19.10 11 ALA B CA 1
ATOM 2285 C C . ALA B 1 11 ? 42.040 4.434 11.600 1.00 17.79 11 ALA B C 1
ATOM 2286 O O . ALA B 1 11 ? 41.988 3.968 10.463 1.00 17.39 11 ALA B O 1
ATOM 2288 N N . PHE B 1 12 ? 41.387 5.547 11.960 1.00 18.33 12 PHE B N 1
ATOM 2289 C CA . PHE B 1 12 ? 40.519 6.221 11.030 1.00 16.78 12 PHE B CA 1
ATOM 2290 C C . PHE B 1 12 ? 41.268 6.706 9.774 1.00 17.30 12 PHE B C 1
ATOM 2291 O O . PHE B 1 12 ? 40.853 6.485 8.619 1.00 18.45 12 PHE B O 1
ATOM 2299 N N . ASN B 1 13 ? 42.431 7.342 10.054 1.00 18.20 13 ASN B N 1
ATOM 2300 C CA . ASN B 1 13 ? 43.190 7.835 8.898 1.00 19.48 13 ASN B CA 1
ATOM 2301 C C . ASN B 1 13 ? 43.702 6.683 8.055 1.00 17.79 13 ASN B C 1
ATOM 2302 O O . ASN B 1 13 ? 43.691 6.779 6.826 1.00 20.56 13 ASN B O 1
ATOM 2307 N N . LYS B 1 14 ? 44.106 5.555 8.689 1.00 16.92 14 LYS B N 1
ATOM 2308 C CA . LYS B 1 14 ? 44.607 4.439 7.904 1.00 18.76 14 LYS B CA 1
ATOM 2309 C C . LYS B 1 14 ? 43.500 3.754 7.100 1.00 19.20 14 LYS B C 1
ATOM 2310 O O . LYS B 1 14 ? 43.651 3.368 5.958 1.00 18.91 14 LYS B O 1
ATOM 2316 N N . LEU B 1 15 ? 42.316 3.653 7.742 1.00 17.64 15 LEU B N 1
ATOM 2317 C CA . LEU B 1 15 ? 41.186 3.068 7.037 1.00 18.62 15 LEU B CA 1
ATOM 2318 C C . LEU B 1 15 ? 40.837 3.922 5.817 1.00 18.16 15 LEU B C 1
ATOM 2319 O O . LEU B 1 15 ? 40.635 3.343 4.730 1.00 19.16 15 LEU B O 1
ATOM 2324 N N . LEU B 1 16 ? 40.754 5.270 5.968 1.00 19.81 16 LEU B N 1
ATOM 2325 C CA . LEU B 1 16 ? 40.401 6.068 4.785 1.00 21.28 16 LEU B CA 1
ATOM 2326 C C . LEU B 1 16 ? 41.468 6.103 3.722 1.00 22.18 16 LEU B C 1
ATOM 2327 O O . LEU B 1 16 ? 41.122 5.912 2.559 1.00 24.90 16 LEU B O 1
ATOM 2332 N N . LYS B 1 17 ? 42.736 6.194 4.115 1.00 23.05 17 LYS B N 1
ATOM 2333 C CA . LYS B 1 17 ? 43.823 6.405 3.155 1.00 25.12 17 LYS B CA 1
ATOM 2334 C C . LYS B 1 17 ? 44.210 5.137 2.523 1.00 25.37 17 LYS B C 1
ATOM 2335 O O . LYS B 1 17 ? 44.376 5.066 1.293 1.00 28.33 17 LYS B O 1
ATOM 2341 N N . GLU B 1 18 ? 44.385 4.071 3.308 1.00 23.36 18 GLU B N 1
ATOM 2342 C CA . GLU B 1 18 ? 44.958 2.804 2.775 1.00 25.47 18 GLU B CA 1
ATOM 2343 C C . GLU B 1 18 ? 43.925 1.808 2.437 1.00 26.00 18 GLU B C 1
ATOM 2344 O O . GLU B 1 18 ? 44.033 1.139 1.412 1.00 30.39 18 GLU B O 1
ATOM 2350 N N . VAL B 1 19 ? 42.994 1.567 3.321 1.00 22.02 19 VAL B N 1
ATOM 2351 C CA . VAL B 1 19 ? 42.081 0.486 3.043 1.00 20.04 19 VAL B CA 1
ATOM 2352 C C . VAL B 1 19 ? 41.011 0.881 1.950 1.00 22.58 19 VAL B C 1
ATOM 2353 O O . VAL B 1 19 ? 40.701 0.148 1.018 1.00 25.24 19 VAL B O 1
ATOM 2357 N N . LEU B 1 20 ? 40.483 2.087 2.124 1.00 20.95 20 LEU B N 1
ATOM 2358 C CA . LEU B 1 20 ? 39.390 2.563 1.241 1.00 22.03 20 LEU B CA 1
ATOM 2359 C C . LEU B 1 20 ? 39.916 3.403 0.119 1.00 25.56 20 LEU B C 1
ATOM 2360 O O . LEU B 1 20 ? 39.171 3.724 -0.820 1.00 27.96 20 LEU B O 1
ATOM 2365 N N . GLU B 1 21 ? 41.184 3.803 0.178 1.00 24.64 21 GLU B N 1
ATOM 2366 C CA . GLU B 1 21 ? 41.833 4.643 -0.866 1.00 27.73 21 GLU B CA 1
ATOM 2367 C C . GLU B 1 21 ? 40.982 5.844 -1.183 1.00 26.82 21 GLU B C 1
ATOM 2368 O O . GLU B 1 21 ? 40.726 6.188 -2.377 1.00 29.86 21 GLU B O 1
ATOM 2374 N N . PHE B 1 22 ? 40.495 6.506 -0.146 1.00 24.77 22 PHE B N 1
ATOM 2375 C CA . PHE B 1 22 ? 39.580 7.563 -0.383 1.00 26.23 22 PHE B CA 1
ATOM 2376 C C . PHE B 1 22 ? 40.347 8.905 -0.555 1.00 29.25 22 PHE B C 1
ATOM 2377 O O . PHE B 1 22 ? 41.171 9.261 0.259 1.00 31.37 22 PHE B O 1
ATOM 2385 N N . ASN B 1 23 ? 40.042 9.653 -1.558 1.00 31.73 23 ASN B N 1
ATOM 2386 C CA . ASN B 1 23 ? 40.386 11.087 -1.447 1.00 35.54 23 ASN B CA 1
ATOM 2387 C C . ASN B 1 23 ? 39.497 11.956 -2.249 1.00 33.52 23 ASN B C 1
ATOM 2388 O O . ASN B 1 23 ? 38.747 11.504 -3.083 1.00 36.39 23 ASN B O 1
ATOM 2393 N N . LEU B 1 24 ? 39.625 13.229 -1.946 1.00 33.81 24 LEU B N 1
ATOM 2394 C CA . LEU B 1 24 ? 38.661 14.233 -2.392 1.00 33.16 24 LEU B CA 1
ATOM 2395 C C . LEU B 1 24 ? 39.446 15.229 -3.182 1.00 36.40 24 LEU B C 1
ATOM 2396 O O . LEU B 1 24 ? 38.941 16.305 -3.418 1.00 35.64 24 LEU B O 1
ATOM 2401 N N . GLU B 1 25 ? 40.601 14.839 -3.691 1.00 38.40 25 GLU B N 1
ATOM 2402 C CA . GLU B 1 25 ? 41.416 15.772 -4.498 1.00 43.14 25 GLU B CA 1
ATOM 2403 C C . GLU B 1 25 ? 40.662 16.095 -5.747 1.00 41.95 25 GLU B C 1
ATOM 2404 O O . GLU B 1 25 ? 40.417 17.262 -6.035 1.00 43.63 25 GLU B O 1
ATOM 2410 N N . ASN B 1 26 ? 40.354 15.079 -6.551 1.00 39.16 26 ASN B N 1
ATOM 2411 C CA . ASN B 1 26 ? 39.511 15.370 -7.725 1.00 38.73 26 ASN B CA 1
ATOM 2412 C C . ASN B 1 26 ? 38.655 14.141 -7.980 1.00 32.98 26 ASN B C 1
ATOM 2413 O O . ASN B 1 26 ? 38.989 13.301 -8.801 1.00 33.04 26 ASN B O 1
ATOM 2418 N N . PRO B 1 27 ? 37.606 14.016 -7.174 1.00 30.69 27 PRO B N 1
ATOM 2419 C CA . PRO B 1 27 ? 36.839 12.796 -7.258 1.00 26.35 27 PRO B CA 1
ATOM 2420 C C . PRO B 1 27 ? 36.263 12.465 -8.632 1.00 24.86 27 PRO B C 1
ATOM 2421 O O . PRO B 1 27 ? 35.865 11.274 -8.806 1.00 24.08 27 PRO B O 1
ATOM 2425 N N . PHE B 1 28 ? 36.111 13.418 -9.542 1.00 24.51 28 PHE B N 1
ATOM 2426 C CA . PHE B 1 28 ? 35.431 13.207 -10.854 1.00 24.43 28 PHE B CA 1
ATOM 2427 C C . PHE B 1 28 ? 36.361 13.059 -12.060 1.00 27.57 28 PHE B C 1
ATOM 2428 O O . PHE B 1 28 ? 35.903 12.839 -13.166 1.00 29.60 28 PHE B O 1
ATOM 2436 N N . GLU B 1 29 ? 37.672 13.049 -11.750 1.00 30.59 29 GLU B N 1
ATOM 2437 C CA . GLU B 1 29 ? 38.749 13.067 -12.772 1.00 35.66 29 GLU B CA 1
ATOM 2438 C C . GLU B 1 29 ? 38.636 11.889 -13.739 1.00 34.43 29 GLU B C 1
ATOM 2439 O O . GLU B 1 29 ? 38.865 12.053 -14.897 1.00 37.58 29 GLU B O 1
ATOM 2445 N N . ASP B 1 30 ? 38.311 10.679 -13.267 1.00 33.48 30 ASP B N 1
ATOM 2446 C CA . ASP B 1 30 ? 38.361 9.562 -14.197 1.00 34.63 30 ASP B CA 1
ATOM 2447 C C . ASP B 1 30 ? 37.024 9.242 -14.929 1.00 30.11 30 ASP B C 1
ATOM 2448 O O . ASP B 1 30 ? 36.917 8.288 -15.679 1.00 29.77 30 ASP B O 1
ATOM 2453 N N . ALA B 1 31 ? 36.029 10.067 -14.713 1.00 29.80 31 ALA B N 1
ATOM 2454 C CA . ALA B 1 31 ? 34.674 9.754 -15.139 1.00 28.35 31 ALA B CA 1
ATOM 2455 C C . ALA B 1 31 ? 34.569 9.864 -16.642 1.00 26.33 31 ALA B C 1
ATOM 2456 O O . ALA B 1 31 ? 35.064 10.849 -17.258 1.00 25.39 31 ALA B O 1
ATOM 2458 N N . LYS B 1 32 ? 33.975 8.876 -17.243 1.00 23.41 32 LYS B N 1
ATOM 2459 C CA . LYS B 1 32 ? 33.621 8.916 -18.655 1.00 22.30 32 LYS B CA 1
ATOM 2460 C C . LYS B 1 32 ? 32.108 9.094 -18.926 1.00 21.89 32 LYS B C 1
ATOM 2461 O O . LYS B 1 32 ? 31.671 9.610 -19.952 1.00 22.91 32 LYS B O 1
ATOM 2467 N N . LYS B 1 33 ? 31.312 8.559 -17.956 1.00 19.02 33 LYS B N 1
ATOM 2468 C CA . LYS B 1 33 ? 29.856 8.617 -18.134 1.00 19.14 33 LYS B CA 1
ATOM 2469 C C . LYS B 1 33 ? 29.284 8.737 -16.713 1.00 16.66 33 LYS B C 1
ATOM 2470 O O . LYS B 1 33 ? 29.663 8.017 -15.840 1.00 18.16 33 LYS B O 1
ATOM 2476 N N . VAL B 1 34 ? 28.428 9.762 -16.542 1.00 16.47 34 VAL B N 1
ATOM 2477 C CA . VAL B 1 34 ? 27.778 9.932 -15.221 1.00 17.13 34 VAL B CA 1
ATOM 2478 C C . VAL B 1 34 ? 26.295 10.082 -15.460 1.00 14.45 34 VAL B C 1
ATOM 2479 O O . VAL B 1 34 ? 25.817 10.515 -16.469 1.00 15.56 34 VAL B O 1
ATOM 2483 N N . ILE B 1 35 ? 25.542 9.673 -14.401 1.00 15.74 35 ILE B N 1
ATOM 2484 C CA . ILE B 1 35 ? 24.094 9.936 -14.438 1.00 14.41 35 ILE B CA 1
ATOM 2485 C C . ILE B 1 35 ? 23.777 10.927 -13.307 1.00 13.60 35 ILE B C 1
ATOM 2486 O O . ILE B 1 35 ? 24.240 10.752 -12.154 1.00 16.27 35 ILE B O 1
ATOM 2491 N N . CYS B 1 36 ? 22.995 11.951 -13.667 1.00 13.79 36 CYS B N 1
ATOM 2492 C CA . CYS B 1 36 ? 22.519 12.931 -12.682 1.00 14.38 36 CYS B CA 1
ATOM 2493 C C . CYS B 1 36 ? 21.035 12.703 -12.552 1.00 14.09 36 CYS B C 1
ATOM 2494 O O . CYS B 1 36 ? 20.258 12.815 -13.471 1.00 13.59 36 CYS B O 1
ATOM 2497 N N . ILE B 1 37 ? 20.685 12.419 -11.277 1.00 14.30 37 ILE B N 1
ATOM 2498 C CA . ILE B 1 37 ? 19.290 12.029 -10.908 1.00 14.38 37 ILE B CA 1
ATOM 2499 C C . ILE B 1 37 ? 18.612 13.266 -10.299 1.00 11.96 37 ILE B C 1
ATOM 2500 O O . ILE B 1 37 ? 19.151 13.788 -9.280 1.00 15.66 37 ILE B O 1
ATOM 2505 N N . GLU B 1 38 ? 17.520 13.671 -10.877 1.00 12.44 38 GLU B N 1
ATOM 2506 C CA . GLU B 1 38 ? 16.807 14.856 -10.395 1.00 13.88 38 GLU B CA 1
ATOM 2507 C C . GLU B 1 38 ? 15.397 14.463 -10.022 1.00 13.57 38 GLU B C 1
ATOM 2508 O O . GLU B 1 38 ? 14.680 13.779 -10.782 1.00 13.55 38 GLU B O 1
ATOM 2514 N N . PRO B 1 39 ? 14.867 15.025 -8.894 1.00 12.67 39 PRO B N 1
ATOM 2515 C CA . PRO B 1 39 ? 13.460 14.739 -8.573 1.00 11.95 39 PRO B CA 1
ATOM 2516 C C . PRO B 1 39 ? 12.472 15.325 -9.558 1.00 12.88 39 PRO B C 1
ATOM 2517 O O . PRO B 1 39 ? 11.483 14.663 -9.938 1.00 13.10 39 PRO B O 1
ATOM 2521 N N . HIS B 1 40 ? 12.738 16.594 -10.017 1.00 13.12 40 HIS B N 1
ATOM 2522 C CA . HIS B 1 40 ? 11.825 17.270 -10.941 1.00 12.49 40 HIS B CA 1
ATOM 2523 C C . HIS B 1 40 ? 12.653 17.894 -12.092 1.00 12.52 40 HIS B C 1
ATOM 2524 O O . HIS B 1 40 ? 13.862 18.079 -11.942 1.00 14.25 40 HIS B O 1
ATOM 2531 N N . PRO B 1 41 ? 11.992 18.209 -13.180 1.00 13.54 41 PRO B N 1
ATOM 2532 C CA . PRO B 1 41 ? 12.701 18.947 -14.243 1.00 15.25 41 PRO B CA 1
ATOM 2533 C C . PRO B 1 41 ? 13.207 20.310 -13.673 1.00 14.68 41 PRO B C 1
ATOM 2534 O O . PRO B 1 41 ? 12.437 21.048 -13.055 1.00 19.21 41 PRO B O 1
ATOM 2538 N N . ASP B 1 42 ? 14.480 20.493 -13.815 1.00 14.51 42 ASP B N 1
ATOM 2539 C CA . ASP B 1 42 ? 15.207 21.687 -13.411 1.00 14.42 42 ASP B CA 1
ATOM 2540 C C . ASP B 1 42 ? 16.099 21.448 -12.214 1.00 13.37 42 ASP B C 1
ATOM 2541 O O . ASP B 1 42 ? 17.026 22.218 -11.959 1.00 16.03 42 ASP B O 1
ATOM 2546 N N . ASP B 1 43 ? 16.015 20.267 -11.503 1.00 12.07 43 ASP B N 1
ATOM 2547 C CA . ASP B 1 43 ? 16.894 20.148 -10.347 1.00 13.33 43 ASP B CA 1
ATOM 2548 C C . ASP B 1 43 ? 18.317 19.905 -10.643 1.00 13.68 43 ASP B C 1
ATOM 2549 O O . ASP B 1 43 ? 19.215 20.354 -9.910 1.00 15.00 43 ASP B O 1
ATOM 2554 N N . CYS B 1 44 ? 18.580 19.268 -11.749 1.00 14.76 44 CYS B N 1
ATOM 2555 C CA . CYS B 1 44 ? 20.078 19.080 -12.108 1.00 15.86 44 CYS B CA 1
ATOM 2556 C C . CYS B 1 44 ? 20.663 20.481 -12.436 1.00 14.72 44 CYS B C 1
ATOM 2557 O O . CYS B 1 44 ? 21.766 20.713 -11.967 1.00 15.48 44 CYS B O 1
ATOM 2560 N N . ALA B 1 45 ? 19.886 21.248 -13.197 1.00 15.69 45 ALA B N 1
ATOM 2561 C CA . ALA B 1 45 ? 20.424 22.594 -13.534 1.00 15.71 45 ALA B CA 1
ATOM 2562 C C . ALA B 1 45 ? 20.626 23.451 -12.270 1.00 15.61 45 ALA B C 1
ATOM 2563 O O . ALA B 1 45 ? 21.679 24.124 -12.092 1.00 16.52 45 ALA B O 1
ATOM 2565 N N . ILE B 1 46 ? 19.651 23.398 -11.348 1.00 14.83 46 ILE B N 1
ATOM 2566 C CA . ILE B 1 46 ? 19.755 24.219 -10.128 1.00 16.57 46 ILE B CA 1
ATOM 2567 C C . ILE B 1 46 ? 20.826 23.704 -9.214 1.00 16.78 46 ILE B C 1
ATOM 2568 O O . ILE B 1 46 ? 21.664 24.461 -8.666 1.00 18.49 46 ILE B O 1
ATOM 2573 N N . GLY B 1 47 ? 20.831 22.339 -8.986 1.00 15.34 47 GLY B N 1
ATOM 2574 C CA . GLY B 1 47 ? 21.789 21.857 -7.967 1.00 16.78 47 GLY B CA 1
ATOM 2575 C C . GLY B 1 47 ? 23.230 21.830 -8.468 1.00 16.50 47 GLY B C 1
ATOM 2576 O O . GLY B 1 47 ? 24.191 21.945 -7.680 1.00 19.82 47 GLY B O 1
ATOM 2585 N N . GLY B 1 49 ? 24.222 22.603 -12.207 1.00 18.73 49 GLY B N 1
ATOM 2586 C CA . GLY B 1 49 ? 24.337 22.924 -13.644 1.00 17.15 49 GLY B CA 1
ATOM 2587 C C . GLY B 1 49 ? 25.790 23.372 -14.096 1.00 16.27 49 GLY B C 1
ATOM 2588 O O . GLY B 1 49 ? 26.270 23.007 -15.178 1.00 18.19 49 GLY B O 1
ATOM 2589 N N . GLY B 1 50 ? 26.496 24.099 -13.192 1.00 19.63 50 GLY B N 1
ATOM 2590 C CA . GLY B 1 50 ? 27.907 24.484 -13.592 1.00 18.83 50 GLY B CA 1
ATOM 2591 C C . GLY B 1 50 ? 28.833 23.348 -13.731 1.00 19.34 50 GLY B C 1
ATOM 2592 O O . GLY B 1 50 ? 29.606 23.140 -14.696 1.00 20.55 50 GLY B O 1
ATOM 2593 N N . THR B 1 51 ? 28.649 22.365 -12.795 1.00 18.11 51 THR B N 1
ATOM 2594 C CA . THR B 1 51 ? 29.468 21.176 -12.848 1.00 17.70 51 THR B CA 1
ATOM 2595 C C . THR B 1 51 ? 29.105 20.257 -14.042 1.00 15.62 51 THR B C 1
ATOM 2596 O O . THR B 1 51 ? 29.949 19.678 -14.641 1.00 17.82 51 THR B O 1
ATOM 2600 N N . ILE B 1 52 ? 27.791 20.172 -14.363 1.00 15.81 52 ILE B N 1
ATOM 2601 C CA . ILE B 1 52 ? 27.410 19.415 -15.531 1.00 17.15 52 ILE B CA 1
ATOM 2602 C C . ILE B 1 52 ? 28.121 20.020 -16.814 1.00 16.82 52 ILE B C 1
ATOM 2603 O O . ILE B 1 52 ? 28.558 19.260 -17.633 1.00 19.11 52 ILE B O 1
ATOM 2608 N N . LYS B 1 53 ? 28.090 21.352 -16.879 1.00 16.50 53 LYS B N 1
ATOM 2609 C CA . LYS B 1 53 ? 28.765 21.955 -18.072 1.00 19.54 53 LYS B CA 1
ATOM 2610 C C . LYS B 1 53 ? 30.264 21.710 -18.038 1.00 18.17 53 LYS B C 1
ATOM 2611 O O . LYS B 1 53 ? 30.823 21.330 -19.098 1.00 20.30 53 LYS B O 1
ATOM 2617 N N . LYS B 1 54 ? 30.917 21.757 -16.872 1.00 20.22 54 LYS B N 1
ATOM 2618 C CA . LYS B 1 54 ? 32.362 21.396 -16.809 1.00 20.54 54 LYS B CA 1
ATOM 2619 C C . LYS B 1 54 ? 32.626 20.027 -17.210 1.00 23.05 54 LYS B C 1
ATOM 2620 O O . LYS B 1 54 ? 33.540 19.653 -17.999 1.00 24.16 54 LYS B O 1
ATOM 2626 N N . LEU B 1 55 ? 31.732 19.125 -16.707 1.00 20.16 55 LEU B N 1
ATOM 2627 C CA . LEU B 1 55 ? 31.928 17.735 -17.091 1.00 21.08 55 LEU B CA 1
ATOM 2628 C C . LEU B 1 55 ? 31.727 17.532 -18.598 1.00 20.25 55 LEU B C 1
ATOM 2629 O O . LEU B 1 55 ? 32.549 16.833 -19.197 1.00 21.76 55 LEU B O 1
ATOM 2634 N N . SER B 1 56 ? 30.625 18.048 -19.203 1.00 19.29 56 SER B N 1
ATOM 2635 C CA . SER B 1 56 ? 30.348 17.867 -20.656 1.00 20.78 56 SER B CA 1
ATOM 2636 C C . SER B 1 56 ? 31.560 18.452 -21.453 1.00 21.57 56 SER B C 1
ATOM 2637 O O . SER B 1 56 ? 31.971 17.833 -22.420 1.00 25.43 56 SER B O 1
ATOM 2640 N N . ASP B 1 57 ? 32.035 19.579 -20.988 1.00 23.44 57 ASP B N 1
ATOM 2641 C CA . ASP B 1 57 ? 33.185 20.221 -21.754 1.00 26.29 57 ASP B CA 1
ATOM 2642 C C . ASP B 1 57 ? 34.412 19.422 -21.729 1.00 30.42 57 ASP B C 1
ATOM 2643 O O . ASP B 1 57 ? 35.194 19.501 -22.723 1.00 32.54 57 ASP B O 1
ATOM 2648 N N . GLU B 1 58 ? 34.685 18.657 -20.663 1.00 27.44 58 GLU B N 1
ATOM 2649 C CA . GLU B 1 58 ? 35.758 17.629 -20.651 1.00 29.54 58 GLU B CA 1
ATOM 2650 C C . GLU B 1 58 ? 35.483 16.354 -21.418 1.00 29.94 58 GLU B C 1
ATOM 2651 O O . GLU B 1 58 ? 36.328 15.482 -21.382 1.00 34.43 58 GLU B O 1
ATOM 2657 N N . GLY B 1 59 ? 34.346 16.201 -22.109 1.00 27.40 59 GLY B N 1
ATOM 2658 C CA . GLY B 1 59 ? 34.098 14.974 -22.890 1.00 26.70 59 GLY B CA 1
ATOM 2659 C C . GLY B 1 59 ? 33.347 13.877 -22.054 1.00 25.85 59 GLY B C 1
ATOM 2660 O O . GLY B 1 59 ? 33.087 12.803 -22.572 1.00 28.16 59 GLY B O 1
ATOM 2661 N N . VAL B 1 60 ? 33.046 14.208 -20.804 1.00 23.31 60 VAL B N 1
ATOM 2662 C CA . VAL B 1 60 ? 32.121 13.258 -19.978 1.00 22.28 60 VAL B CA 1
ATOM 2663 C C . VAL B 1 60 ? 30.735 13.208 -20.604 1.00 19.99 60 VAL B C 1
ATOM 2664 O O . VAL B 1 60 ? 30.131 14.267 -20.880 1.00 25.04 60 VAL B O 1
ATOM 2668 N N . GLU B 1 61 ? 30.145 12.013 -20.725 1.00 19.82 61 GLU B N 1
ATOM 2669 C CA . GLU B 1 61 ? 28.838 11.899 -21.201 1.00 18.32 61 GLU B CA 1
ATOM 2670 C C . GLU B 1 61 ? 27.916 12.017 -19.950 1.00 20.23 61 GLU B C 1
ATOM 2671 O O . GLU B 1 61 ? 28.087 11.186 -19.054 1.00 21.66 61 GLU B O 1
ATOM 2677 N N . VAL B 1 62 ? 27.079 13.071 -19.941 1.00 17.38 62 VAL B N 1
ATOM 2678 C CA . VAL B 1 62 ? 26.197 13.290 -18.746 1.00 16.99 62 VAL B CA 1
ATOM 2679 C C . VAL B 1 62 ? 24.821 12.970 -19.204 1.00 14.97 62 VAL B C 1
ATOM 2680 O O . VAL B 1 62 ? 24.251 13.376 -20.274 1.00 16.87 62 VAL B O 1
ATOM 2684 N N . ILE B 1 63 ? 24.192 12.003 -18.395 1.00 15.34 63 ILE B N 1
ATOM 2685 C CA . ILE B 1 63 ? 22.797 11.547 -18.693 1.00 14.56 63 ILE B CA 1
ATOM 2686 C C . ILE B 1 63 ? 21.918 11.904 -17.516 1.00 13.03 63 ILE B C 1
ATOM 2687 O O . ILE B 1 63 ? 22.395 11.760 -16.415 1.00 15.61 63 ILE B O 1
ATOM 2692 N N . TYR B 1 64 ? 20.702 12.338 -17.789 1.00 14.09 64 TYR B N 1
ATOM 2693 C CA . TYR B 1 64 ? 19.774 12.626 -16.620 1.00 12.46 64 TYR B CA 1
ATOM 2694 C C . TYR B 1 64 ? 18.820 11.421 -16.457 1.00 13.48 64 TYR B C 1
ATOM 2695 O O . TYR B 1 64 ? 18.420 10.806 -17.441 1.00 13.67 64 TYR B O 1
ATOM 2704 N N . ILE B 1 65 ? 18.437 11.226 -15.174 1.00 12.68 65 ILE B N 1
ATOM 2705 C CA . ILE B 1 65 ? 17.180 10.507 -14.877 1.00 12.97 65 ILE B CA 1
ATOM 2706 C C . ILE B 1 65 ? 16.309 11.519 -14.184 1.00 11.55 65 ILE B C 1
ATOM 2707 O O . ILE B 1 65 ? 16.799 12.006 -13.122 1.00 13.31 65 ILE B O 1
ATOM 2712 N N . CYS B 1 66 ? 15.124 11.748 -14.698 1.00 12.94 66 CYS B N 1
ATOM 2713 C CA . CYS B 1 66 ? 14.204 12.664 -14.019 1.00 13.42 66 CYS B CA 1
ATOM 2714 C C . CYS B 1 66 ? 13.086 11.786 -13.374 1.00 12.20 66 CYS B C 1
ATOM 2715 O O . CYS B 1 66 ? 12.397 11.082 -14.107 1.00 13.63 66 CYS B O 1
ATOM 2726 N N . THR B 1 68 ? 10.199 12.548 -11.722 1.00 11.80 68 THR B N 1
ATOM 2727 C CA . THR B 1 68 ? 8.838 12.911 -11.897 1.00 12.17 68 THR B CA 1
ATOM 2728 C C . THR B 1 68 ? 8.576 13.863 -13.082 1.00 12.90 68 THR B C 1
ATOM 2729 O O . THR B 1 68 ? 9.518 14.271 -13.769 1.00 14.00 68 THR B O 1
ATOM 2733 N N . ASP B 1 69 ? 7.313 14.136 -13.300 1.00 12.81 69 ASP B N 1
ATOM 2734 C CA . ASP B 1 69 ? 6.939 14.887 -14.525 1.00 12.80 69 ASP B CA 1
ATOM 2735 C C . ASP B 1 69 ? 6.761 16.398 -14.276 1.00 13.75 69 ASP B C 1
ATOM 2736 O O . ASP B 1 69 ? 6.506 17.141 -15.224 1.00 16.27 69 ASP B O 1
ATOM 2741 N N . GLY B 1 70 ? 6.897 16.831 -12.997 1.00 13.39 70 GLY B N 1
ATOM 2742 C CA . GLY B 1 70 ? 6.658 18.289 -12.750 1.00 12.15 70 GLY B CA 1
ATOM 2743 C C . GLY B 1 70 ? 5.219 18.747 -12.867 1.00 13.41 70 GLY B C 1
ATOM 2744 O O . GLY B 1 70 ? 4.956 19.988 -12.908 1.00 13.20 70 GLY B O 1
ATOM 2745 N N . TYR B 1 71 ? 4.231 17.816 -12.873 1.00 12.32 71 TYR B N 1
ATOM 2746 C CA . TYR B 1 71 ? 2.780 18.119 -13.009 1.00 12.71 71 TYR B CA 1
ATOM 2747 C C . TYR B 1 71 ? 2.227 19.215 -12.106 1.00 13.23 71 TYR B C 1
ATOM 2748 O O . TYR B 1 71 ? 1.281 19.872 -12.461 1.00 15.24 71 TYR B O 1
ATOM 2765 N N . GLY B 1 73 ? 3.740 21.822 -10.684 1.00 16.87 73 GLY B N 1
ATOM 2766 C CA . GLY B 1 73 ? 4.514 23.100 -10.571 1.00 19.32 73 GLY B CA 1
ATOM 2767 C C . GLY B 1 73 ? 3.824 24.364 -11.099 1.00 19.09 73 GLY B C 1
ATOM 2768 O O . GLY B 1 73 ? 4.468 25.006 -11.991 1.00 24.23 73 GLY B O 1
ATOM 2769 N N . THR B 1 74 ? 2.545 24.608 -10.861 1.00 18.30 74 THR B N 1
ATOM 2770 C CA . THR B 1 74 ? 1.916 25.914 -11.332 1.00 20.09 74 THR B CA 1
ATOM 2771 C C . THR B 1 74 ? 0.915 26.404 -10.272 1.00 23.76 74 THR B C 1
ATOM 2772 O O . THR B 1 74 ? 0.292 25.608 -9.617 1.00 18.31 74 THR B O 1
ATOM 2776 N N . THR B 1 75 ? 0.719 27.752 -10.158 1.00 24.93 75 THR B N 1
ATOM 2777 C CA . THR B 1 75 ? -0.408 28.275 -9.441 1.00 24.37 75 THR B CA 1
ATOM 2778 C C . THR B 1 75 ? -1.458 28.840 -10.398 1.00 26.65 75 THR B C 1
ATOM 2779 O O . THR B 1 75 ? -2.483 29.396 -9.975 1.00 26.47 75 THR B O 1
ATOM 2783 N N . ASP B 1 76 ? -1.297 28.588 -11.710 1.00 26.17 76 ASP B N 1
ATOM 2784 C CA . ASP B 1 76 ? -2.361 28.978 -12.694 1.00 27.78 76 ASP B CA 1
ATOM 2785 C C . ASP B 1 76 ? -3.531 27.984 -12.727 1.00 27.89 76 ASP B C 1
ATOM 2786 O O . ASP B 1 76 ? -3.396 26.765 -13.164 1.00 26.19 76 ASP B O 1
ATOM 2791 N N . GLU B 1 77 ? -4.741 28.411 -12.282 1.00 27.91 77 GLU B N 1
ATOM 2792 C CA . GLU B 1 77 ? -5.894 27.530 -12.276 1.00 29.13 77 GLU B CA 1
ATOM 2793 C C . GLU B 1 77 ? -6.327 27.082 -13.707 1.00 30.45 77 GLU B C 1
ATOM 2794 O O . GLU B 1 77 ? -6.977 26.040 -13.853 1.00 31.79 77 GLU B O 1
ATOM 2800 N N . LYS B 1 78 ? -5.847 27.778 -14.730 1.00 30.05 78 LYS B N 1
ATOM 2801 C CA . LYS B 1 78 ? -6.221 27.365 -16.096 1.00 31.17 78 LYS B CA 1
ATOM 2802 C C . LYS B 1 78 ? -5.168 26.402 -16.732 1.00 29.81 78 LYS B C 1
ATOM 2803 O O . LYS B 1 78 ? -5.376 25.962 -17.911 1.00 31.10 78 LYS B O 1
ATOM 2809 N N . LEU B 1 79 ? -4.076 26.080 -16.045 1.00 23.60 79 LEU B N 1
ATOM 2810 C CA . LEU B 1 79 ? -3.058 25.247 -16.726 1.00 21.51 79 LEU B CA 1
ATOM 2811 C C . LEU B 1 79 ? -3.136 23.836 -16.123 1.00 22.21 79 LEU B C 1
ATOM 2812 O O . LEU B 1 79 ? -2.786 23.712 -14.891 1.00 21.63 79 LEU B O 1
ATOM 2817 N N . SER B 1 80 ? -3.490 22.838 -16.918 1.00 18.44 80 SER B N 1
ATOM 2818 C CA . SER B 1 80 ? -3.608 21.489 -16.301 1.00 17.51 80 SER B CA 1
ATOM 2819 C C . SER B 1 80 ? -2.238 20.948 -16.034 1.00 15.74 80 SER B C 1
ATOM 2820 O O . SER B 1 80 ? -1.204 21.377 -16.646 1.00 16.31 80 SER B O 1
ATOM 2823 N N . GLY B 1 81 ? -2.180 19.949 -15.137 1.00 15.45 81 GLY B N 1
ATOM 2824 C CA . GLY B 1 81 ? -0.859 19.303 -14.913 1.00 14.63 81 GLY B CA 1
ATOM 2825 C C . GLY B 1 81 ? -0.276 18.614 -16.142 1.00 13.79 81 GLY B C 1
ATOM 2826 O O . GLY B 1 81 ? 0.911 18.478 -16.319 1.00 15.01 81 GLY B O 1
ATOM 2827 N N . HIS B 1 82 ? -1.225 18.116 -16.964 1.00 14.20 82 HIS B N 1
ATOM 2828 C CA . HIS B 1 82 ? -0.808 17.380 -18.200 1.00 14.03 82 HIS B CA 1
ATOM 2829 C C . HIS B 1 82 ? -0.078 18.353 -19.185 1.00 14.37 82 HIS B C 1
ATOM 2830 O O . HIS B 1 82 ? 1.026 18.053 -19.684 1.00 16.19 82 HIS B O 1
ATOM 2837 N N . GLU B 1 83 ? -0.737 19.504 -19.313 1.00 14.56 83 GLU B N 1
ATOM 2838 C CA . GLU B 1 83 ? -0.112 20.513 -20.203 1.00 16.72 83 GLU B CA 1
ATOM 2839 C C . GLU B 1 83 ? 1.198 21.017 -19.619 1.00 15.76 83 GLU B C 1
ATOM 2840 O O . GLU B 1 83 ? 2.227 21.142 -20.311 1.00 15.86 83 GLU B O 1
ATOM 2846 N N . LEU B 1 84 ? 1.239 21.254 -18.278 1.00 13.92 84 LEU B N 1
ATOM 2847 C CA . LEU B 1 84 ? 2.491 21.664 -17.638 1.00 15.30 84 LEU B CA 1
ATOM 2848 C C . LEU B 1 84 ? 3.618 20.649 -17.870 1.00 13.97 84 LEU B C 1
ATOM 2849 O O . LEU B 1 84 ? 4.772 20.949 -18.142 1.00 14.20 84 LEU B O 1
ATOM 2854 N N . ALA B 1 85 ? 3.278 19.342 -17.667 1.00 14.29 85 ALA B N 1
ATOM 2855 C CA . ALA B 1 85 ? 4.295 18.335 -17.860 1.00 13.90 85 ALA B CA 1
ATOM 2856 C C . ALA B 1 85 ? 4.940 18.329 -19.277 1.00 12.85 85 ALA B C 1
ATOM 2857 O O . ALA B 1 85 ? 6.138 18.149 -19.439 1.00 15.17 85 ALA B O 1
ATOM 2859 N N . LEU B 1 86 ? 4.022 18.524 -20.243 1.00 16.02 86 LEU B N 1
ATOM 2860 C CA . LEU B 1 86 ? 4.537 18.572 -21.609 1.00 16.46 86 LEU B CA 1
ATOM 2861 C C . LEU B 1 86 ? 5.439 19.796 -21.813 1.00 16.14 86 LEU B C 1
ATOM 2862 O O . LEU B 1 86 ? 6.526 19.678 -22.422 1.00 17.92 86 LEU B O 1
ATOM 2867 N N . ILE B 1 87 ? 4.979 20.951 -21.266 1.00 16.27 87 ILE B N 1
ATOM 2868 C CA . ILE B 1 87 ? 5.838 22.134 -21.337 1.00 17.04 87 ILE B CA 1
ATOM 2869 C C . ILE B 1 87 ? 7.180 21.938 -20.658 1.00 17.50 87 ILE B C 1
ATOM 2870 O O . ILE B 1 87 ? 8.293 22.282 -21.167 1.00 17.88 87 ILE B O 1
ATOM 2875 N N . ARG B 1 88 ? 7.188 21.305 -19.453 1.00 15.03 88 ARG B N 1
ATOM 2876 C CA . ARG B 1 88 ? 8.444 21.136 -18.737 1.00 16.22 88 ARG B CA 1
ATOM 2877 C C . ARG B 1 88 ? 9.422 20.165 -19.402 1.00 15.07 88 ARG B C 1
ATOM 2878 O O . ARG B 1 88 ? 10.653 20.250 -19.237 1.00 16.30 88 ARG B O 1
ATOM 2886 N N . ARG B 1 89 ? 8.833 19.180 -20.156 1.00 16.49 89 ARG B N 1
ATOM 2887 C CA . ARG B 1 89 ? 9.742 18.293 -20.923 1.00 17.04 89 ARG B CA 1
ATOM 2888 C C . ARG B 1 89 ? 10.546 19.130 -21.945 1.00 17.39 89 ARG B C 1
ATOM 2889 O O . ARG B 1 89 ? 11.766 18.961 -22.067 1.00 18.51 89 ARG B O 1
ATOM 2897 N N . ARG B 1 90 ? 9.849 19.965 -22.672 1.00 17.79 90 ARG B N 1
ATOM 2898 C CA . ARG B 1 90 ? 10.554 20.831 -23.648 1.00 18.14 90 ARG B CA 1
ATOM 2899 C C . ARG B 1 90 ? 11.534 21.787 -22.959 1.00 18.88 90 ARG B C 1
ATOM 2900 O O . ARG B 1 90 ? 12.644 21.993 -23.467 1.00 18.71 90 ARG B O 1
ATOM 2908 N N . GLU B 1 91 ? 11.112 22.339 -21.799 1.00 16.91 91 GLU B N 1
ATOM 2909 C CA . GLU B 1 91 ? 12.045 23.249 -21.050 1.00 16.13 91 GLU B CA 1
ATOM 2910 C C . GLU B 1 91 ? 13.290 22.506 -20.686 1.00 17.22 91 GLU B C 1
ATOM 2911 O O . GLU B 1 91 ? 14.398 23.005 -20.798 1.00 16.98 91 GLU B O 1
ATOM 2917 N N . GLU B 1 92 ? 13.160 21.225 -20.207 1.00 15.35 92 GLU B N 1
ATOM 2918 C CA . GLU B 1 92 ? 14.383 20.525 -19.818 1.00 15.51 92 GLU B CA 1
ATOM 2919 C C . GLU B 1 92 ? 15.253 20.193 -21.013 1.00 16.26 92 GLU B C 1
ATOM 2920 O O . GLU B 1 92 ? 16.453 20.160 -20.897 1.00 16.61 92 GLU B O 1
ATOM 2926 N N . GLU B 1 93 ? 14.609 19.875 -22.145 1.00 17.04 93 GLU B N 1
ATOM 2927 C CA . GLU B 1 93 ? 15.477 19.554 -23.354 1.00 19.06 93 GLU B CA 1
ATOM 2928 C C . GLU B 1 93 ? 16.290 20.803 -23.735 1.00 18.74 93 GLU B C 1
ATOM 2929 O O . GLU B 1 93 ? 17.458 20.660 -24.055 1.00 19.67 93 GLU B O 1
ATOM 2935 N N . GLU B 1 94 ? 15.662 21.951 -23.578 1.00 17.63 94 GLU B N 1
ATOM 2936 C CA . GLU B 1 94 ? 16.400 23.216 -23.918 1.00 18.45 94 GLU B CA 1
ATOM 2937 C C . GLU B 1 94 ? 17.483 23.476 -22.866 1.00 19.78 94 GLU B C 1
ATOM 2938 O O . GLU B 1 94 ? 18.646 23.838 -23.178 1.00 19.67 94 GLU B O 1
ATOM 2944 N N . SER B 1 95 ? 17.152 23.333 -21.566 1.00 16.96 95 SER B N 1
ATOM 2945 C CA . SER B 1 95 ? 18.157 23.503 -20.572 1.00 17.44 95 SER B CA 1
ATOM 2946 C C . SER B 1 95 ? 19.313 22.561 -20.709 1.00 18.11 95 SER B C 1
ATOM 2947 O O . SER B 1 95 ? 20.505 22.911 -20.559 1.00 19.54 95 SER B O 1
ATOM 2950 N N . ALA B 1 96 ? 18.993 21.288 -20.929 1.00 17.73 96 ALA B N 1
ATOM 2951 C CA . ALA B 1 96 ? 20.003 20.287 -21.092 1.00 18.50 96 ALA B CA 1
ATOM 2952 C C . ALA B 1 96 ? 20.946 20.511 -22.284 1.00 18.47 96 ALA B C 1
ATOM 2953 O O . ALA B 1 96 ? 22.165 20.297 -22.133 1.00 20.53 96 ALA B O 1
ATOM 2955 N N . LYS B 1 97 ? 20.379 21.003 -23.382 1.00 19.65 97 LYS B N 1
ATOM 2956 C CA . LYS B 1 97 ? 21.222 21.312 -24.573 1.00 22.84 97 LYS B CA 1
ATOM 2957 C C . LYS B 1 97 ? 22.252 22.413 -24.159 1.00 22.90 97 LYS B C 1
ATOM 2958 O O . LYS B 1 97 ? 23.428 22.302 -24.507 1.00 22.17 97 LYS B O 1
ATOM 2964 N N . LEU B 1 98 ? 21.814 23.387 -23.368 1.00 20.02 98 LEU B N 1
ATOM 2965 C CA . LEU B 1 98 ? 22.791 24.428 -22.943 1.00 20.05 98 LEU B CA 1
ATOM 2966 C C . LEU B 1 98 ? 23.897 23.893 -22.132 1.00 22.00 98 LEU B C 1
ATOM 2967 O O . LEU B 1 98 ? 25.047 24.433 -22.082 1.00 21.55 98 LEU B O 1
ATOM 2972 N N . LEU B 1 99 ? 23.619 22.806 -21.339 1.00 19.67 99 LEU B N 1
ATOM 2973 C CA . LEU B 1 99 ? 24.650 22.253 -20.493 1.00 18.48 99 LEU B CA 1
ATOM 2974 C C . LEU B 1 99 ? 25.411 21.055 -21.086 1.00 18.71 99 LEU B C 1
ATOM 2975 O O . LEU B 1 99 ? 26.279 20.483 -20.387 1.00 20.84 99 LEU B O 1
ATOM 2980 N N . GLY B 1 100 ? 25.100 20.679 -22.360 1.00 18.66 100 GLY B N 1
ATOM 2981 C CA . GLY B 1 100 ? 25.887 19.609 -22.994 1.00 18.93 100 GLY B CA 1
ATOM 2982 C C . GLY B 1 100 ? 25.307 18.228 -22.760 1.00 20.32 100 GLY B C 1
ATOM 2983 O O . GLY B 1 100 ? 25.992 17.247 -23.021 1.00 21.46 100 GLY B O 1
ATOM 2984 N N . VAL B 1 101 ? 24.087 18.176 -22.192 1.00 20.13 101 VAL B N 1
ATOM 2985 C CA . VAL B 1 101 ? 23.496 16.840 -21.873 1.00 20.47 101 VAL B CA 1
ATOM 2986 C C . VAL B 1 101 ? 22.678 16.426 -23.116 1.00 22.25 101 VAL B C 1
ATOM 2987 O O . VAL B 1 101 ? 21.816 17.183 -23.650 1.00 24.52 101 VAL B O 1
ATOM 2991 N N . ARG B 1 102 ? 22.864 15.166 -23.509 1.00 25.34 102 ARG B N 1
ATOM 2992 C CA . ARG B 1 102 ? 22.167 14.705 -24.697 1.00 26.84 102 ARG B CA 1
ATOM 2993 C C . ARG B 1 102 ? 21.178 13.554 -24.443 1.00 25.49 102 ARG B C 1
ATOM 2994 O O . ARG B 1 102 ? 20.566 13.148 -25.386 1.00 25.91 102 ARG B O 1
ATOM 3002 N N . LYS B 1 103 ? 20.979 13.112 -23.181 1.00 21.72 103 LYS B N 1
ATOM 3003 C CA . LYS B 1 103 ? 20.042 11.966 -23.020 1.00 17.80 103 LYS B CA 1
ATOM 3004 C C . LYS B 1 103 ? 19.353 12.131 -21.646 1.00 16.47 103 LYS B C 1
ATOM 3005 O O . LYS B 1 103 ? 20.036 12.439 -20.667 1.00 18.04 103 LYS B O 1
ATOM 3011 N N . ILE B 1 104 ? 18.037 12.035 -21.724 1.00 15.73 104 ILE B N 1
ATOM 3012 C CA . ILE B 1 104 ? 17.259 12.186 -20.445 1.00 15.41 104 ILE B CA 1
ATOM 3013 C C . ILE B 1 104 ? 16.342 10.926 -20.437 1.00 15.13 104 ILE B C 1
ATOM 3014 O O . ILE B 1 104 ? 15.525 10.706 -21.355 1.00 16.68 104 ILE B O 1
ATOM 3019 N N . TYR B 1 105 ? 16.329 10.223 -19.296 1.00 14.54 105 TYR B N 1
ATOM 3020 C CA . TYR B 1 105 ? 15.314 9.184 -19.042 1.00 14.50 105 TYR B CA 1
ATOM 3021 C C . TYR B 1 105 ? 14.233 9.781 -18.146 1.00 14.41 105 TYR B C 1
ATOM 3022 O O . TYR B 1 105 ? 14.586 10.327 -17.075 1.00 16.28 105 TYR B O 1
ATOM 3031 N N . TRP B 1 106 ? 13.004 9.679 -18.535 1.00 13.34 106 TRP B N 1
ATOM 3032 C CA . TRP B 1 106 ? 11.856 10.216 -17.803 1.00 13.91 106 TRP B CA 1
ATOM 3033 C C . TRP B 1 106 ? 11.112 9.080 -17.160 1.00 14.25 106 TRP B C 1
ATOM 3034 O O . TRP B 1 106 ? 10.502 8.245 -17.818 1.00 16.73 106 TRP B O 1
ATOM 3045 N N . LEU B 1 107 ? 11.189 8.984 -15.826 1.00 13.25 107 LEU B N 1
ATOM 3046 C CA . LEU B 1 107 ? 10.418 7.869 -15.150 1.00 13.24 107 LEU B CA 1
ATOM 3047 C C . LEU B 1 107 ? 8.962 8.165 -15.148 1.00 14.74 107 LEU B C 1
ATOM 3048 O O . LEU B 1 107 ? 8.193 7.171 -14.940 1.00 14.47 107 LEU B O 1
ATOM 3053 N N . ASN B 1 108 ? 8.531 9.442 -15.214 1.00 13.23 108 ASN B N 1
ATOM 3054 C CA . ASN B 1 108 ? 7.168 9.848 -15.324 1.00 14.38 108 ASN B CA 1
ATOM 3055 C C . ASN B 1 108 ? 6.279 9.561 -14.090 1.00 12.11 108 ASN B C 1
ATOM 3056 O O . ASN B 1 108 ? 5.070 9.647 -14.216 1.00 14.67 108 ASN B O 1
ATOM 3061 N N . TYR B 1 109 ? 6.894 9.358 -12.937 1.00 12.00 109 TYR B N 1
ATOM 3062 C CA . TYR B 1 109 ? 6.000 9.363 -11.734 1.00 12.51 109 TYR B CA 1
ATOM 3063 C C . TYR B 1 109 ? 5.415 10.759 -11.568 1.00 12.92 109 TYR B C 1
ATOM 3064 O O . TYR B 1 109 ? 6.068 11.769 -11.909 1.00 13.40 109 TYR B O 1
ATOM 3073 N N . ARG B 1 110 ? 4.191 10.862 -11.062 1.00 11.77 110 ARG B N 1
ATOM 3074 C CA . ARG B 1 110 ? 3.633 12.206 -10.967 1.00 11.42 110 ARG B CA 1
ATOM 3075 C C . ARG B 1 110 ? 4.281 12.959 -9.789 1.00 12.83 110 ARG B C 1
ATOM 3076 O O . ARG B 1 110 ? 4.570 12.438 -8.680 1.00 12.52 110 ARG B O 1
ATOM 3084 N N . ASP B 1 111 ? 4.587 14.243 -10.083 1.00 11.63 111 ASP B N 1
ATOM 3085 C CA . ASP B 1 111 ? 5.124 15.172 -9.073 1.00 11.83 111 ASP B CA 1
ATOM 3086 C C . ASP B 1 111 ? 4.225 15.149 -7.810 1.00 10.34 111 ASP B C 1
ATOM 3087 O O . ASP B 1 111 ? 3.005 15.226 -7.922 1.00 12.50 111 ASP B O 1
ATOM 3092 N N . THR B 1 112 ? 4.868 15.098 -6.648 1.00 11.28 112 THR B N 1
ATOM 3093 C CA . THR B 1 112 ? 4.317 15.012 -5.277 1.00 11.95 112 THR B CA 1
ATOM 3094 C C . THR B 1 112 ? 3.854 13.604 -4.980 1.00 13.21 112 THR B C 1
ATOM 3095 O O . THR B 1 112 ? 3.337 13.375 -3.852 1.00 13.99 112 THR B O 1
ATOM 3099 N N . GLU B 1 113 ? 4.049 12.644 -5.930 1.00 12.02 113 GLU B N 1
ATOM 3100 C CA . GLU B 1 113 ? 3.559 11.265 -5.814 1.00 12.30 113 GLU B CA 1
ATOM 3101 C C . GLU B 1 113 ? 4.713 10.327 -6.115 1.00 11.84 113 GLU B C 1
ATOM 3102 O O . GLU B 1 113 ? 4.360 9.120 -6.393 1.00 13.93 113 GLU B O 1
ATOM 3108 N N . LEU B 1 114 ? 5.976 10.692 -5.989 1.00 11.02 114 LEU B N 1
ATOM 3109 C CA . LEU B 1 114 ? 7.025 9.659 -6.259 1.00 11.88 114 LEU B CA 1
ATOM 3110 C C . LEU B 1 114 ? 6.904 8.598 -5.148 1.00 11.50 114 LEU B C 1
ATOM 3111 O O . LEU B 1 114 ? 7.114 8.963 -3.977 1.00 11.61 114 LEU B O 1
ATOM 3116 N N . PRO B 1 115 ? 6.758 7.325 -5.505 1.00 11.10 115 PRO B N 1
ATOM 3117 C CA . PRO B 1 115 ? 6.759 6.328 -4.408 1.00 10.87 115 PRO B CA 1
ATOM 3118 C C . PRO B 1 115 ? 8.099 6.044 -3.799 1.00 14.33 115 PRO B C 1
ATOM 3119 O O . PRO B 1 115 ? 9.102 6.338 -4.451 1.00 13.52 115 PRO B O 1
ATOM 3123 N N . TYR B 1 116 ? 8.114 5.542 -2.570 1.00 11.54 116 TYR B N 1
ATOM 3124 C CA . TYR B 1 116 ? 9.389 5.028 -2.024 1.00 12.27 116 TYR B CA 1
ATOM 3125 C C . TYR B 1 116 ? 9.177 3.540 -1.973 1.00 10.77 116 TYR B C 1
ATOM 3126 O O . TYR B 1 116 ? 8.545 2.982 -1.065 1.00 13.61 116 TYR B O 1
ATOM 3135 N N . SER B 1 117 ? 9.669 2.853 -2.984 1.00 11.64 117 SER B N 1
ATOM 3136 C CA . SER B 1 117 ? 9.337 1.436 -3.116 1.00 11.38 117 SER B CA 1
ATOM 3137 C C . SER B 1 117 ? 10.409 0.699 -3.934 1.00 10.95 117 SER B C 1
ATOM 3138 O O . SER B 1 117 ? 11.173 1.294 -4.710 1.00 12.16 117 SER B O 1
ATOM 3141 N N . ARG B 1 118 ? 10.348 -0.651 -3.785 1.00 11.55 118 ARG B N 1
ATOM 3142 C CA . ARG B 1 118 ? 11.195 -1.488 -4.630 1.00 11.74 118 ARG B CA 1
ATOM 3143 C C . ARG B 1 118 ? 10.907 -1.247 -6.087 1.00 11.93 118 ARG B C 1
ATOM 3144 O O . ARG B 1 118 ? 11.891 -1.265 -6.893 1.00 12.34 118 ARG B O 1
ATOM 3152 N N . GLU B 1 119 ? 9.667 -0.998 -6.507 1.00 10.53 119 GLU B N 1
ATOM 3153 C CA . GLU B 1 119 ? 9.428 -0.765 -7.944 1.00 11.48 119 GLU B CA 1
ATOM 3154 C C . GLU B 1 119 ? 10.283 0.397 -8.453 1.00 11.49 119 GLU B C 1
ATOM 3155 O O . GLU B 1 119 ? 10.786 0.323 -9.593 1.00 12.87 119 GLU B O 1
ATOM 3161 N N . VAL B 1 120 ? 10.380 1.501 -7.735 1.00 11.88 120 VAL B N 1
ATOM 3162 C CA . VAL B 1 120 ? 11.176 2.622 -8.280 1.00 12.15 120 VAL B CA 1
ATOM 3163 C C . VAL B 1 120 ? 12.620 2.252 -8.226 1.00 12.84 120 VAL B C 1
ATOM 3164 O O . VAL B 1 120 ? 13.357 2.627 -9.169 1.00 12.29 120 VAL B O 1
ATOM 3168 N N . ARG B 1 121 ? 13.092 1.549 -7.177 1.00 12.80 121 ARG B N 1
ATOM 3169 C CA . ARG B 1 121 ? 14.461 1.042 -7.266 1.00 12.53 121 ARG B CA 1
ATOM 3170 C C . ARG B 1 121 ? 14.698 0.272 -8.503 1.00 13.87 121 ARG B C 1
ATOM 3171 O O . ARG B 1 121 ? 15.807 0.411 -9.136 1.00 14.14 121 ARG B O 1
ATOM 3179 N N . LYS B 1 122 ? 13.761 -0.610 -8.882 1.00 11.76 122 LYS B N 1
ATOM 3180 C CA . LYS B 1 122 ? 14.032 -1.420 -10.088 1.00 13.66 122 LYS B CA 1
ATOM 3181 C C . LYS B 1 122 ? 14.158 -0.551 -11.294 1.00 14.58 122 LYS B C 1
ATOM 3182 O O . LYS B 1 122 ? 14.950 -0.862 -12.246 1.00 14.43 122 LYS B O 1
ATOM 3188 N N . ASP B 1 123 ? 13.407 0.572 -11.407 1.00 13.52 123 ASP B N 1
ATOM 3189 C CA . ASP B 1 123 ? 13.569 1.435 -12.631 1.00 13.93 123 ASP B CA 1
ATOM 3190 C C . ASP B 1 123 ? 15.005 2.034 -12.639 1.00 15.25 123 ASP B C 1
ATOM 3191 O O . ASP B 1 123 ? 15.720 2.053 -13.689 1.00 14.86 123 ASP B O 1
ATOM 3196 N N . LEU B 1 124 ? 15.523 2.498 -11.498 1.00 13.59 124 LEU B N 1
ATOM 3197 C CA . LEU B 1 124 ? 16.877 3.072 -11.408 1.00 12.80 124 LEU B CA 1
ATOM 3198 C C . LEU B 1 124 ? 17.892 1.987 -11.698 1.00 14.78 124 LEU B C 1
ATOM 3199 O O . LEU B 1 124 ? 18.884 2.260 -12.420 1.00 15.06 124 LEU B O 1
ATOM 3204 N N . VAL B 1 125 ? 17.726 0.789 -11.106 1.00 12.51 125 VAL B N 1
ATOM 3205 C CA . VAL B 1 125 ? 18.751 -0.289 -11.357 1.00 12.16 125 VAL B CA 1
ATOM 3206 C C . VAL B 1 125 ? 18.703 -0.691 -12.814 1.00 13.43 125 VAL B C 1
ATOM 3207 O O . VAL B 1 125 ? 19.857 -0.941 -13.331 1.00 14.60 125 VAL B O 1
ATOM 3211 N N . LYS B 1 126 ? 17.547 -0.737 -13.477 1.00 13.46 126 LYS B N 1
ATOM 3212 C CA . LYS B 1 126 ? 17.534 -1.081 -14.950 1.00 12.77 126 LYS B CA 1
ATOM 3213 C C . LYS B 1 126 ? 18.422 -0.078 -15.705 1.00 15.69 126 LYS B C 1
ATOM 3214 O O . LYS B 1 126 ? 19.252 -0.478 -16.526 1.00 14.97 126 LYS B O 1
ATOM 3220 N N . ILE B 1 127 ? 18.285 1.201 -15.421 1.00 13.99 127 ILE B N 1
ATOM 3221 C CA . ILE B 1 127 ? 19.024 2.198 -16.210 1.00 13.22 127 ILE B CA 1
ATOM 3222 C C . ILE B 1 127 ? 20.448 2.141 -15.778 1.00 13.78 127 ILE B C 1
ATOM 3223 O O . ILE B 1 127 ? 21.349 2.305 -16.699 1.00 15.63 127 ILE B O 1
ATOM 3228 N N . ILE B 1 128 ? 20.831 2.034 -14.536 1.00 13.36 128 ILE B N 1
ATOM 3229 C CA . ILE B 1 128 ? 22.221 1.933 -14.115 1.00 12.66 128 ILE B CA 1
ATOM 3230 C C . ILE B 1 128 ? 22.870 0.706 -14.817 1.00 14.35 128 ILE B C 1
ATOM 3231 O O . ILE B 1 128 ? 24.030 0.821 -15.233 1.00 15.54 128 ILE B O 1
ATOM 3236 N N . ARG B 1 129 ? 22.166 -0.427 -14.798 1.00 14.36 129 ARG B N 1
ATOM 3237 C CA . ARG B 1 129 ? 22.794 -1.655 -15.391 1.00 13.39 129 ARG B CA 1
ATOM 3238 C C . ARG B 1 129 ? 22.871 -1.404 -16.896 1.00 14.46 129 ARG B C 1
ATOM 3239 O O . ARG B 1 129 ? 23.881 -1.940 -17.518 1.00 16.67 129 ARG B O 1
ATOM 3247 N N . LYS B 1 130 ? 21.940 -0.722 -17.577 1.00 14.59 130 LYS B N 1
ATOM 3248 C CA . LYS B 1 130 ? 22.043 -0.539 -19.060 1.00 14.20 130 LYS B CA 1
ATOM 3249 C C . LYS B 1 130 ? 23.203 0.424 -19.331 1.00 17.54 130 LYS B C 1
ATOM 3250 O O . LYS B 1 130 ? 24.032 0.130 -20.284 1.00 18.49 130 LYS B O 1
ATOM 3256 N N . GLU B 1 131 ? 23.312 1.524 -18.585 1.00 16.30 131 GLU B N 1
ATOM 3257 C CA . GLU B 1 131 ? 24.256 2.582 -19.002 1.00 14.75 131 GLU B CA 1
ATOM 3258 C C . GLU B 1 131 ? 25.578 2.338 -18.369 1.00 16.04 131 GLU B C 1
ATOM 3259 O O . GLU B 1 131 ? 26.655 2.903 -18.865 1.00 16.44 131 GLU B O 1
ATOM 3265 N N . LYS B 1 132 ? 25.789 1.605 -17.291 1.00 14.76 132 LYS B N 1
ATOM 3266 C CA . LYS B 1 132 ? 27.104 1.359 -16.656 1.00 16.58 132 LYS B CA 1
ATOM 3267 C C . LYS B 1 132 ? 27.849 2.662 -16.314 1.00 18.03 132 LYS B C 1
ATOM 3268 O O . LYS B 1 132 ? 29.007 2.830 -16.761 1.00 19.79 132 LYS B O 1
ATOM 3274 N N . PRO B 1 133 ? 27.203 3.597 -15.654 1.00 17.53 133 PRO B N 1
ATOM 3275 C CA . PRO B 1 133 ? 27.899 4.863 -15.424 1.00 18.61 133 PRO B CA 1
ATOM 3276 C C . PRO B 1 133 ? 29.000 4.695 -14.417 1.00 18.46 133 PRO B C 1
ATOM 3277 O O . PRO B 1 133 ? 28.956 3.929 -13.423 1.00 17.91 133 PRO B O 1
ATOM 3281 N N . ASP B 1 134 ? 30.007 5.545 -14.503 1.00 17.14 134 ASP B N 1
ATOM 3282 C CA . ASP B 1 134 ? 31.053 5.532 -13.483 1.00 17.78 134 ASP B CA 1
ATOM 3283 C C . ASP B 1 134 ? 30.643 6.305 -12.255 1.00 15.00 134 ASP B C 1
ATOM 3284 O O . ASP B 1 134 ? 31.101 5.992 -11.163 1.00 16.39 134 ASP B O 1
ATOM 3289 N N . GLY B 1 135 ? 29.821 7.333 -12.462 1.00 16.60 135 GLY B N 1
ATOM 3290 C CA . GLY B 1 135 ? 29.382 8.125 -11.247 1.00 15.66 135 GLY B CA 1
ATOM 3291 C C . GLY B 1 135 ? 27.905 8.373 -11.374 1.00 12.03 135 GLY B C 1
ATOM 3292 O O . GLY B 1 135 ? 27.329 8.439 -12.458 1.00 15.11 135 GLY B O 1
ATOM 3293 N N . VAL B 1 136 ? 27.361 8.519 -10.147 1.00 14.60 136 VAL B N 1
ATOM 3294 C CA . VAL B 1 136 ? 25.924 8.926 -10.033 1.00 13.81 136 VAL B CA 1
ATOM 3295 C C . VAL B 1 136 ? 25.771 10.102 -9.032 1.00 13.42 136 VAL B C 1
ATOM 3296 O O . VAL B 1 136 ? 26.409 10.060 -7.977 1.00 14.72 136 VAL B O 1
ATOM 3300 N N . PHE B 1 137 ? 25.037 11.118 -9.463 1.00 13.43 137 PHE B N 1
ATOM 3301 C CA . PHE B 1 137 ? 24.742 12.279 -8.632 1.00 12.94 137 PHE B CA 1
ATOM 3302 C C . PHE B 1 137 ? 23.256 12.235 -8.267 1.00 13.34 137 PHE B C 1
ATOM 3303 O O . PHE B 1 137 ? 22.427 11.951 -9.098 1.00 14.13 137 PHE B O 1
ATOM 3311 N N . ALA B 1 138 ? 23.006 12.629 -7.010 1.00 12.61 138 ALA B N 1
ATOM 3312 C CA . ALA B 1 138 ? 21.579 12.760 -6.521 1.00 12.94 138 ALA B CA 1
ATOM 3313 C C . ALA B 1 138 ? 21.499 13.717 -5.395 1.00 14.51 138 ALA B C 1
ATOM 3314 O O . ALA B 1 138 ? 22.505 14.026 -4.808 1.00 13.00 138 ALA B O 1
ATOM 3316 N N . PRO B 1 139 ? 20.318 14.143 -5.006 1.00 13.04 139 PRO B N 1
ATOM 3317 C CA . PRO B 1 139 ? 20.235 15.012 -3.839 1.00 13.32 139 PRO B CA 1
ATOM 3318 C C . PRO B 1 139 ? 20.589 14.279 -2.576 1.00 13.29 139 PRO B C 1
ATOM 3319 O O . PRO B 1 139 ? 20.374 13.069 -2.424 1.00 13.66 139 PRO B O 1
ATOM 3323 N N . ASP B 1 140 ? 21.171 15.024 -1.678 1.00 13.78 140 ASP B N 1
ATOM 3324 C CA . ASP B 1 140 ? 21.442 14.495 -0.347 1.00 11.80 140 ASP B CA 1
ATOM 3325 C C . ASP B 1 140 ? 20.114 14.367 0.504 1.00 12.74 140 ASP B C 1
ATOM 3326 O O . ASP B 1 140 ? 19.471 15.384 0.860 1.00 12.80 140 ASP B O 1
ATOM 3331 N N . PRO B 1 141 ? 19.672 13.139 0.808 1.00 11.92 141 PRO B N 1
ATOM 3332 C CA . PRO B 1 141 ? 18.355 13.024 1.425 1.00 13.14 141 PRO B CA 1
ATOM 3333 C C . PRO B 1 141 ? 18.389 13.450 2.872 1.00 13.29 141 PRO B C 1
ATOM 3334 O O . PRO B 1 141 ? 17.288 13.567 3.480 1.00 15.86 141 PRO B O 1
ATOM 3338 N N . TRP B 1 142 ? 19.540 13.664 3.432 1.00 13.50 142 TRP B N 1
ATOM 3339 C CA . TRP B 1 142 ? 19.639 14.124 4.819 1.00 12.05 142 TRP B CA 1
ATOM 3340 C C . TRP B 1 142 ? 19.773 15.653 4.945 1.00 13.10 142 TRP B C 1
ATOM 3341 O O . TRP B 1 142 ? 20.040 16.153 6.092 1.00 14.76 142 TRP B O 1
ATOM 3352 N N . LEU B 1 143 ? 19.463 16.403 3.878 1.00 12.78 143 LEU B N 1
ATOM 3353 C CA . LEU B 1 143 ? 19.524 17.923 3.972 1.00 12.99 143 LEU B CA 1
ATOM 3354 C C . LEU B 1 143 ? 18.592 18.364 5.093 1.00 13.54 143 LEU B C 1
ATOM 3355 O O . LEU B 1 143 ? 17.410 18.007 5.058 1.00 13.77 143 LEU B O 1
ATOM 3360 N N . PRO B 1 144 ? 19.087 19.183 6.059 1.00 14.38 144 PRO B N 1
ATOM 3361 C CA . PRO B 1 144 ? 18.165 19.580 7.139 1.00 13.94 144 PRO B CA 1
ATOM 3362 C C . PRO B 1 144 ? 16.999 20.402 6.572 1.00 13.75 144 PRO B C 1
ATOM 3363 O O . PRO B 1 144 ? 17.142 21.243 5.628 1.00 13.69 144 PRO B O 1
ATOM 3367 N N . TYR B 1 145 ? 15.848 20.113 7.121 1.00 13.28 145 TYR B N 1
ATOM 3368 C CA . TYR B 1 145 ? 14.558 20.831 6.894 1.00 12.45 145 TYR B CA 1
ATOM 3369 C C . TYR B 1 145 ? 14.031 20.629 5.457 1.00 12.88 145 TYR B C 1
ATOM 3370 O O . TYR B 1 145 ? 13.090 21.280 5.056 1.00 13.84 145 TYR B O 1
ATOM 3379 N N . GLU B 1 146 ? 14.599 19.633 4.729 1.00 12.35 146 GLU B N 1
ATOM 3380 C CA . GLU B 1 146 ? 14.051 19.391 3.391 1.00 12.16 146 GLU B CA 1
ATOM 3381 C C . GLU B 1 146 ? 12.644 18.814 3.551 1.00 12.00 146 GLU B C 1
ATOM 3382 O O . GLU B 1 146 ? 12.487 17.702 4.085 1.00 13.25 146 GLU B O 1
ATOM 3388 N N . SER B 1 147 ? 11.629 19.524 3.052 1.00 11.88 147 SER B N 1
ATOM 3389 C CA . SER B 1 147 ? 10.242 19.176 3.271 1.00 13.11 147 SER B CA 1
ATOM 3390 C C . SER B 1 147 ? 9.542 18.610 2.054 1.00 12.35 147 SER B C 1
ATOM 3391 O O . SER B 1 147 ? 8.334 18.278 2.144 1.00 13.31 147 SER B O 1
ATOM 3394 N N . HIS B 1 148 ? 10.271 18.377 0.931 1.00 11.28 148 HIS B N 1
ATOM 3395 C CA . HIS B 1 148 ? 9.578 17.813 -0.245 1.00 11.56 148 HIS B CA 1
ATOM 3396 C C . HIS B 1 148 ? 9.845 16.277 -0.262 1.00 13.18 148 HIS B C 1
ATOM 3397 O O . HIS B 1 148 ? 11.020 15.870 -0.429 1.00 12.04 148 HIS B O 1
ATOM 3404 N N . PRO B 1 149 ? 8.814 15.462 -0.121 1.00 11.73 149 PRO B N 1
ATOM 3405 C CA . PRO B 1 149 ? 9.067 14.011 -0.146 1.00 11.18 149 PRO B CA 1
ATOM 3406 C C . PRO B 1 149 ? 9.681 13.580 -1.460 1.00 14.21 149 PRO B C 1
ATOM 3407 O O . PRO B 1 149 ? 10.446 12.572 -1.422 1.00 11.45 149 PRO B O 1
ATOM 3411 N N . ASP B 1 150 ? 9.407 14.217 -2.597 1.00 12.06 150 ASP B N 1
ATOM 3412 C CA . ASP B 1 150 ? 10.040 13.689 -3.822 1.00 13.22 150 ASP B CA 1
ATOM 3413 C C . ASP B 1 150 ? 11.529 13.881 -3.708 1.00 10.53 150 ASP B C 1
ATOM 3414 O O . ASP B 1 150 ? 12.315 13.161 -4.333 1.00 13.34 150 ASP B O 1
ATOM 3419 N N . HIS B 1 151 ? 12.007 14.986 -3.085 1.00 10.97 151 HIS B N 1
ATOM 3420 C CA . HIS B 1 151 ? 13.469 15.141 -2.990 1.00 12.35 151 HIS B CA 1
ATOM 3421 C C . HIS B 1 151 ? 14.088 14.145 -2.031 1.00 13.46 151 HIS B C 1
ATOM 3422 O O . HIS B 1 151 ? 15.128 13.511 -2.302 1.00 12.23 151 HIS B O 1
ATOM 3429 N N . ARG B 1 152 ? 13.499 13.943 -0.851 1.00 12.45 152 ARG B N 1
ATOM 3430 C CA . ARG B 1 152 ? 14.094 12.997 0.141 1.00 13.04 152 ARG B CA 1
ATOM 3431 C C . ARG B 1 152 ? 14.088 11.577 -0.513 1.00 12.27 152 ARG B C 1
ATOM 3432 O O . ARG B 1 152 ? 15.084 10.848 -0.484 1.00 11.95 152 ARG B O 1
ATOM 3440 N N . ARG B 1 153 ? 12.986 11.205 -1.154 1.00 11.05 153 ARG B N 1
ATOM 3441 C CA . ARG B 1 153 ? 12.854 9.823 -1.685 1.00 11.71 153 ARG B CA 1
ATOM 3442 C C . ARG B 1 153 ? 13.845 9.666 -2.877 1.00 11.80 153 ARG B C 1
ATOM 3443 O O . ARG B 1 153 ? 14.480 8.597 -2.999 1.00 12.12 153 ARG B O 1
ATOM 3451 N N . THR B 1 154 ? 14.068 10.738 -3.690 1.00 11.75 154 THR B N 1
ATOM 3452 C CA . THR B 1 154 ? 15.001 10.552 -4.782 1.00 11.85 154 THR B CA 1
ATOM 3453 C C . THR B 1 154 ? 16.384 10.277 -4.210 1.00 12.11 154 THR B C 1
ATOM 3454 O O . THR B 1 154 ? 17.146 9.388 -4.742 1.00 11.57 154 THR B O 1
ATOM 3458 N N . GLY B 1 155 ? 16.815 11.017 -3.177 1.00 12.70 155 GLY B N 1
ATOM 3459 C CA . GLY B 1 155 ? 18.173 10.741 -2.647 1.00 12.90 155 GLY B CA 1
ATOM 3460 C C . GLY B 1 155 ? 18.333 9.319 -2.100 1.00 15.07 155 GLY B C 1
ATOM 3461 O O . GLY B 1 155 ? 19.312 8.679 -2.366 1.00 12.59 155 GLY B O 1
ATOM 3462 N N . PHE B 1 156 ? 17.363 8.922 -1.243 1.00 12.86 156 PHE B N 1
ATOM 3463 C CA . PHE B 1 156 ? 17.484 7.565 -0.692 1.00 12.09 156 PHE B CA 1
ATOM 3464 C C . PHE B 1 156 ? 17.403 6.523 -1.793 1.00 14.57 156 PHE B C 1
ATOM 3465 O O . PHE B 1 156 ? 18.197 5.576 -1.718 1.00 12.68 156 PHE B O 1
ATOM 3473 N N . LEU B 1 157 ? 16.447 6.624 -2.679 1.00 12.42 157 LEU B N 1
ATOM 3474 C CA . LEU B 1 157 ? 16.304 5.580 -3.725 1.00 13.55 157 LEU B CA 1
ATOM 3475 C C . LEU B 1 157 ? 17.553 5.558 -4.595 1.00 12.80 157 LEU B C 1
ATOM 3476 O O . LEU B 1 157 ? 17.959 4.468 -5.052 1.00 12.43 157 LEU B O 1
ATOM 3481 N N . ALA B 1 158 ? 18.187 6.723 -4.841 1.00 11.92 158 ALA B N 1
ATOM 3482 C CA . ALA B 1 158 ? 19.422 6.689 -5.688 1.00 12.76 158 ALA B CA 1
ATOM 3483 C C . ALA B 1 158 ? 20.554 5.962 -4.995 1.00 13.29 158 ALA B C 1
ATOM 3484 O O . ALA B 1 158 ? 21.206 5.070 -5.593 1.00 13.69 158 ALA B O 1
ATOM 3486 N N . ILE B 1 159 ? 20.755 6.197 -3.695 1.00 11.44 159 ILE B N 1
ATOM 3487 C CA . ILE B 1 159 ? 21.811 5.585 -2.957 1.00 11.36 159 ILE B CA 1
ATOM 3488 C C . ILE B 1 159 ? 21.473 4.074 -2.893 1.00 14.40 159 ILE B C 1
ATOM 3489 O O . ILE B 1 159 ? 22.464 3.278 -3.181 1.00 12.75 159 ILE B O 1
ATOM 3494 N N . GLU B 1 160 ? 20.313 3.694 -2.555 1.00 12.71 160 GLU B N 1
ATOM 3495 C CA . GLU B 1 160 ? 20.003 2.295 -2.458 1.00 12.75 160 GLU B CA 1
ATOM 3496 C C . GLU B 1 160 ? 20.195 1.636 -3.817 1.00 12.59 160 GLU B C 1
ATOM 3497 O O . GLU B 1 160 ? 20.632 0.457 -3.869 1.00 13.58 160 GLU B O 1
ATOM 3503 N N . SER B 1 161 ? 19.749 2.250 -4.866 1.00 11.18 161 SER B N 1
ATOM 3504 C CA . SER B 1 161 ? 19.722 1.616 -6.194 1.00 12.10 161 SER B CA 1
ATOM 3505 C C . SER B 1 161 ? 21.185 1.481 -6.701 1.00 13.10 161 SER B C 1
ATOM 3506 O O . SER B 1 161 ? 21.492 0.477 -7.360 1.00 14.15 161 SER B O 1
ATOM 3509 N N . VAL B 1 162 ? 22.046 2.428 -6.388 1.00 13.93 162 VAL B N 1
ATOM 3510 C CA . VAL B 1 162 ? 23.466 2.212 -6.750 1.00 15.21 162 VAL B CA 1
ATOM 3511 C C . VAL B 1 162 ? 23.987 0.941 -6.030 1.00 13.83 162 VAL B C 1
ATOM 3512 O O . VAL B 1 162 ? 24.686 0.097 -6.692 1.00 15.27 162 VAL B O 1
ATOM 3516 N N . ALA B 1 163 ? 23.696 0.754 -4.731 1.00 13.59 163 ALA B N 1
ATOM 3517 C CA . ALA B 1 163 ? 24.200 -0.420 -4.068 1.00 14.55 163 ALA B CA 1
ATOM 3518 C C . ALA B 1 163 ? 23.576 -1.634 -4.637 1.00 15.22 163 ALA B C 1
ATOM 3519 O O . ALA B 1 163 ? 24.221 -2.705 -4.880 1.00 15.52 163 ALA B O 1
ATOM 3521 N N . PHE B 1 164 ? 22.257 -1.620 -4.940 1.00 14.68 164 PHE B N 1
ATOM 3522 C CA . PHE B 1 164 ? 21.577 -2.898 -5.261 1.00 14.35 164 PHE B CA 1
ATOM 3523 C C . PHE B 1 164 ? 21.790 -3.292 -6.723 1.00 15.39 164 PHE B C 1
ATOM 3524 O O . PHE B 1 164 ? 21.573 -4.477 -7.083 1.00 14.30 164 PHE B O 1
ATOM 3532 N N . SER B 1 165 ? 22.280 -2.339 -7.527 1.00 13.57 165 SER B N 1
ATOM 3533 C CA . SER B 1 165 ? 22.595 -2.673 -8.937 1.00 14.13 165 SER B CA 1
ATOM 3534 C C . SER B 1 165 ? 23.699 -3.721 -9.015 1.00 13.24 165 SER B C 1
ATOM 3535 O O . SER B 1 165 ? 23.681 -4.402 -10.089 1.00 14.62 165 SER B O 1
ATOM 3538 N N . GLN B 1 166 ? 24.463 -3.882 -7.981 1.00 13.56 166 GLN B N 1
ATOM 3539 C CA . GLN B 1 166 ? 25.561 -4.905 -8.041 1.00 17.06 166 GLN B CA 1
ATOM 3540 C C . GLN B 1 166 ? 25.090 -6.248 -7.621 1.00 17.16 166 GLN B C 1
ATOM 3541 O O . GLN B 1 166 ? 25.924 -7.217 -7.669 1.00 17.08 166 GLN B O 1
ATOM 3547 N N . LEU B 1 167 ? 23.844 -6.433 -7.228 1.00 15.17 167 LEU B N 1
ATOM 3548 C CA . LEU B 1 167 ? 23.407 -7.698 -6.617 1.00 15.02 167 LEU B CA 1
ATOM 3549 C C . LEU B 1 167 ? 22.593 -8.477 -7.589 1.00 15.77 167 LEU B C 1
ATOM 3550 O O . LEU B 1 167 ? 21.501 -8.060 -8.015 1.00 14.63 167 LEU B O 1
ATOM 3555 N N . PRO B 1 168 ? 23.016 -9.654 -8.084 1.00 14.85 168 PRO B N 1
ATOM 3556 C CA . PRO B 1 168 ? 22.298 -10.352 -9.165 1.00 16.06 168 PRO B CA 1
ATOM 3557 C C . PRO B 1 168 ? 20.905 -10.945 -8.772 1.00 13.70 168 PRO B C 1
ATOM 3558 O O . PRO B 1 168 ? 20.042 -11.109 -9.645 1.00 16.16 168 PRO B O 1
ATOM 3562 N N . ASN B 1 169 ? 20.701 -11.058 -7.444 1.00 14.38 169 ASN B N 1
ATOM 3563 C CA . ASN B 1 169 ? 19.338 -11.471 -7.012 1.00 15.23 169 ASN B CA 1
ATOM 3564 C C . ASN B 1 169 ? 18.387 -10.280 -6.844 1.00 14.01 169 ASN B C 1
ATOM 3565 O O . ASN B 1 169 ? 17.132 -10.519 -6.644 1.00 14.84 169 ASN B O 1
ATOM 3570 N N . PHE B 1 170 ? 18.944 -9.071 -7.010 1.00 11.73 170 PHE B N 1
ATOM 3571 C CA . PHE B 1 170 ? 17.993 -7.884 -6.944 1.00 14.87 170 PHE B CA 1
ATOM 3572 C C . PHE B 1 170 ? 17.531 -7.618 -8.364 1.00 14.65 170 PHE B C 1
ATOM 3573 O O . PHE B 1 170 ? 18.317 -7.428 -9.304 1.00 14.53 170 PHE B O 1
ATOM 3581 N N . SER B 1 171 ? 16.227 -7.562 -8.567 1.00 13.98 171 SER B N 1
ATOM 3582 C CA . SER B 1 171 ? 15.661 -7.404 -9.932 1.00 13.20 171 SER B CA 1
ATOM 3583 C C . SER B 1 171 ? 16.294 -8.365 -10.943 1.00 16.14 171 SER B C 1
ATOM 3584 O O . SER B 1 171 ? 16.880 -7.974 -11.964 1.00 15.18 171 SER B O 1
ATOM 3587 N N . ASN B 1 172 ? 16.076 -9.651 -10.633 1.00 15.32 172 ASN B N 1
ATOM 3588 C CA . ASN B 1 172 ? 16.830 -10.680 -11.310 1.00 17.01 172 ASN B CA 1
ATOM 3589 C C . ASN B 1 172 ? 16.399 -10.786 -12.762 1.00 16.56 172 ASN B C 1
ATOM 3590 O O . ASN B 1 172 ? 17.150 -11.417 -13.520 1.00 18.72 172 ASN B O 1
ATOM 3595 N N . ILE B 1 173 ? 15.211 -10.360 -13.218 1.00 14.61 173 ILE B N 1
ATOM 3596 C CA . ILE B 1 173 ? 14.879 -10.513 -14.629 1.00 15.78 173 ILE B CA 1
ATOM 3597 C C . ILE B 1 173 ? 15.808 -9.633 -15.474 1.00 17.42 173 ILE B C 1
ATOM 3598 O O . ILE B 1 173 ? 16.062 -9.968 -16.631 1.00 18.00 173 ILE B O 1
ATOM 3603 N N . ASP B 1 174 ? 16.413 -8.578 -14.919 1.00 17.04 174 ASP B N 1
ATOM 3604 C CA . ASP B 1 174 ? 17.405 -7.822 -15.726 1.00 18.32 174 ASP B CA 1
ATOM 3605 C C . ASP B 1 174 ? 18.506 -8.749 -16.119 1.00 18.71 174 ASP B C 1
ATOM 3606 O O . ASP B 1 174 ? 18.870 -8.669 -17.276 1.00 19.74 174 ASP B O 1
ATOM 3611 N N . ILE B 1 175 ? 19.063 -9.523 -15.203 1.00 18.37 175 ILE B N 1
ATOM 3612 C CA . ILE B 1 175 ? 20.194 -10.429 -15.507 1.00 23.15 175 ILE B CA 1
ATOM 3613 C C . ILE B 1 175 ? 19.690 -11.400 -16.549 1.00 23.99 175 ILE B C 1
ATOM 3614 O O . ILE B 1 175 ? 20.355 -11.667 -17.583 1.00 23.90 175 ILE B O 1
ATOM 3619 N N . ASP B 1 176 ? 18.434 -11.875 -16.421 1.00 21.10 176 ASP B N 1
ATOM 3620 C CA . ASP B 1 176 ? 17.928 -12.853 -17.421 1.00 22.17 176 ASP B CA 1
ATOM 3621 C C . ASP B 1 176 ? 17.785 -12.326 -18.795 1.00 23.86 176 ASP B C 1
ATOM 3622 O O . ASP B 1 176 ? 17.773 -13.137 -19.719 1.00 27.14 176 ASP B O 1
ATOM 3627 N N . ILE B 1 177 ? 17.627 -10.998 -18.989 1.00 21.10 177 ILE B N 1
ATOM 3628 C CA . ILE B 1 177 ? 17.461 -10.446 -20.340 1.00 20.88 177 ILE B CA 1
ATOM 3629 C C . ILE B 1 177 ? 18.738 -9.805 -20.741 1.00 23.80 177 ILE B C 1
ATOM 3630 O O . ILE B 1 177 ? 18.719 -9.192 -21.827 1.00 27.32 177 ILE B O 1
ATOM 3635 N N . GLY B 1 178 ? 19.827 -10.006 -20.029 1.00 23.11 178 GLY B N 1
ATOM 3636 C CA . GLY B 1 178 ? 21.136 -9.508 -20.532 1.00 24.91 178 GLY B CA 1
ATOM 3637 C C . GLY B 1 178 ? 21.714 -8.265 -19.923 1.00 26.49 178 GLY B C 1
ATOM 3638 O O . GLY B 1 178 ? 22.792 -7.797 -20.333 1.00 27.22 178 GLY B O 1
ATOM 3639 N N . LEU B 1 179 ? 21.015 -7.700 -18.944 1.00 21.89 179 LEU B N 1
ATOM 3640 C CA . LEU B 1 179 ? 21.502 -6.537 -18.198 1.00 22.02 179 LEU B CA 1
ATOM 3641 C C . LEU B 1 179 ? 22.253 -6.968 -16.943 1.00 23.00 179 LEU B C 1
ATOM 3642 O O . LEU B 1 179 ? 21.588 -7.282 -15.876 1.00 21.22 179 LEU B O 1
ATOM 3647 N N . LYS B 1 180 ? 23.599 -7.046 -17.012 1.00 19.24 180 LYS B N 1
ATOM 3648 C CA . LYS B 1 180 ? 24.347 -7.610 -15.946 1.00 20.53 180 LYS B CA 1
ATOM 3649 C C . LYS B 1 180 ? 24.468 -6.666 -14.718 1.00 17.89 180 LYS B C 1
ATOM 3650 O O . LYS B 1 180 ? 24.241 -5.423 -14.851 1.00 16.88 180 LYS B O 1
ATOM 3656 N N . PRO B 1 181 ? 24.868 -7.175 -13.578 1.00 17.76 181 PRO B N 1
ATOM 3657 C CA . PRO B 1 181 ? 25.103 -6.308 -12.381 1.00 17.65 181 PRO B CA 1
ATOM 3658 C C . PRO B 1 181 ? 26.153 -5.257 -12.725 1.00 19.36 181 PRO B C 1
ATOM 3659 O O . PRO B 1 181 ? 27.011 -5.474 -13.603 1.00 18.87 181 PRO B O 1
ATOM 3663 N N . HIS B 1 182 ? 26.057 -4.077 -12.201 1.00 16.17 182 HIS B N 1
ATOM 3664 C CA . HIS B 1 182 ? 27.050 -3.029 -12.458 1.00 17.18 182 HIS B CA 1
ATOM 3665 C C . HIS B 1 182 ? 27.446 -2.400 -11.151 1.00 17.31 182 HIS B C 1
ATOM 3666 O O . HIS B 1 182 ? 26.585 -2.176 -10.244 1.00 17.19 182 HIS B O 1
ATOM 3673 N N . SER B 1 183 ? 28.745 -2.071 -10.959 1.00 14.93 183 SER B N 1
ATOM 3674 C CA . SER B 1 183 ? 29.287 -1.427 -9.784 1.00 16.43 183 SER B CA 1
ATOM 3675 C C . SER B 1 183 ? 29.727 0.015 -10.171 1.00 18.57 183 SER B C 1
ATOM 3676 O O . SER B 1 183 ? 30.725 0.253 -10.904 1.00 19.80 183 SER B O 1
ATOM 3679 N N . VAL B 1 184 ? 28.939 1.001 -9.727 1.00 15.81 184 VAL B N 1
ATOM 3680 C CA . VAL B 1 184 ? 29.334 2.391 -9.927 1.00 17.27 184 VAL B CA 1
ATOM 3681 C C . VAL B 1 184 ? 30.535 2.715 -9.099 1.00 16.47 184 VAL B C 1
ATOM 3682 O O . VAL B 1 184 ? 30.802 2.187 -8.013 1.00 21.01 184 VAL B O 1
ATOM 3686 N N . SER B 1 185 ? 31.364 3.628 -9.651 1.00 15.94 185 SER B N 1
ATOM 3687 C CA . SER B 1 185 ? 32.592 3.971 -8.900 1.00 18.06 185 SER B CA 1
ATOM 3688 C C . SER B 1 185 ? 32.442 5.080 -7.858 1.00 17.10 185 SER B C 1
ATOM 3689 O O . SER B 1 185 ? 33.134 5.029 -6.832 1.00 18.32 185 SER B O 1
ATOM 3692 N N . PHE B 1 186 ? 31.539 6.064 -8.080 1.00 16.19 186 PHE B N 1
ATOM 3693 C CA . PHE B 1 186 ? 31.341 7.012 -6.930 1.00 16.09 186 PHE B CA 1
ATOM 3694 C C . PHE B 1 186 ? 29.895 7.492 -7.037 1.00 15.55 186 PHE B C 1
ATOM 3695 O O . PHE B 1 186 ? 29.264 7.571 -8.142 1.00 15.71 186 PHE B O 1
ATOM 3703 N N . ILE B 1 187 ? 29.443 7.861 -5.842 1.00 15.23 187 ILE B N 1
ATOM 3704 C CA . ILE B 1 187 ? 28.198 8.688 -5.739 1.00 16.28 187 ILE B CA 1
ATOM 3705 C C . ILE B 1 187 ? 28.653 10.101 -5.290 1.00 14.65 187 ILE B C 1
ATOM 3706 O O . ILE B 1 187 ? 29.560 10.266 -4.447 1.00 15.88 187 ILE B O 1
ATOM 3711 N N . ALA B 1 188 ? 27.961 11.107 -5.798 1.00 15.03 188 ALA B N 1
ATOM 3712 C CA . ALA B 1 188 ? 28.128 12.455 -5.207 1.00 15.17 188 ALA B CA 1
ATOM 3713 C C . ALA B 1 188 ? 26.776 13.075 -4.941 1.00 12.88 188 ALA B C 1
ATOM 3714 O O . ALA B 1 188 ? 25.921 13.084 -5.857 1.00 15.68 188 ALA B O 1
ATOM 3716 N N . LEU B 1 189 ? 26.583 13.600 -3.736 1.00 13.40 189 LEU B N 1
ATOM 3717 C CA . LEU B 1 189 ? 25.241 14.123 -3.306 1.00 12.81 189 LEU B CA 1
ATOM 3718 C C . LEU B 1 189 ? 25.345 15.631 -3.458 1.00 13.93 189 LEU B C 1
ATOM 3719 O O . LEU B 1 189 ? 26.231 16.282 -2.881 1.00 14.91 189 LEU B O 1
ATOM 3724 N N . TYR B 1 190 ? 24.360 16.173 -4.191 1.00 12.94 190 TYR B N 1
ATOM 3725 C CA . TYR B 1 190 ? 24.202 17.650 -4.272 1.00 13.01 190 TYR B CA 1
ATOM 3726 C C . TYR B 1 190 ? 22.994 18.028 -3.336 1.00 15.37 190 TYR B C 1
ATOM 3727 O O . TYR B 1 190 ? 22.470 17.282 -2.672 1.00 13.62 190 TYR B O 1
ATOM 3736 N N . TYR B 1 191 ? 22.750 19.402 -3.415 1.00 14.75 191 TYR B N 1
ATOM 3737 C CA . TYR B 1 191 ? 21.788 19.962 -2.479 1.00 13.92 191 TYR B CA 1
ATOM 3738 C C . TYR B 1 191 ? 22.141 19.527 -1.077 1.00 16.07 191 TYR B C 1
ATOM 3739 O O . TYR B 1 191 ? 21.280 18.993 -0.311 1.00 13.95 191 TYR B O 1
ATOM 3748 N N . THR B 1 192 ? 23.411 19.822 -0.679 1.00 13.98 192 THR B N 1
ATOM 3749 C CA . THR B 1 192 ? 23.931 19.306 0.606 1.00 14.44 192 THR B CA 1
ATOM 3750 C C . THR B 1 192 ? 24.388 20.389 1.545 1.00 16.13 192 THR B C 1
ATOM 3751 O O . THR B 1 192 ? 25.021 21.416 1.130 1.00 17.84 192 THR B O 1
ATOM 3755 N N . HIS B 1 193 ? 24.087 20.217 2.809 1.00 15.87 193 HIS B N 1
ATOM 3756 C CA A HIS B 1 193 ? 24.605 21.069 3.933 0.50 15.26 193 HIS B CA 1
ATOM 3757 C CA B HIS B 1 193 ? 24.680 21.127 3.771 0.50 16.45 193 HIS B CA 1
ATOM 3758 C C . HIS B 1 193 ? 26.011 20.667 4.331 1.00 16.31 193 HIS B C 1
ATOM 3759 O O . HIS B 1 193 ? 26.672 21.446 5.077 1.00 18.82 193 HIS B O 1
ATOM 3772 N N . LYS B 1 194 ? 26.423 19.437 3.962 1.00 14.95 194 LYS B N 1
ATOM 3773 C CA . LYS B 1 194 ? 27.737 18.934 4.447 1.00 16.98 194 LYS B CA 1
ATOM 3774 C C . LYS B 1 194 ? 28.620 18.592 3.237 1.00 17.20 194 LYS B C 1
ATOM 3775 O O . LYS B 1 194 ? 29.084 17.461 3.056 1.00 16.91 194 LYS B O 1
ATOM 3781 N N . PRO B 1 195 ? 28.901 19.553 2.353 1.00 15.37 195 PRO B N 1
ATOM 3782 C CA . PRO B 1 195 ? 29.738 19.201 1.198 1.00 16.49 195 PRO B CA 1
ATOM 3783 C C . PRO B 1 195 ? 31.197 18.943 1.674 1.00 16.30 195 PRO B C 1
ATOM 3784 O O . PRO B 1 195 ? 31.597 19.563 2.685 1.00 19.12 195 PRO B O 1
ATOM 3788 N N . ASN B 1 196 ? 31.911 18.074 0.958 1.00 15.38 196 ASN B N 1
ATOM 3789 C CA . ASN B 1 196 ? 33.349 17.924 1.272 1.00 15.63 196 ASN B CA 1
ATOM 3790 C C . ASN B 1 196 ? 34.080 18.081 0.000 1.00 15.69 196 ASN B C 1
ATOM 3791 O O . ASN B 1 196 ? 35.359 17.823 -0.006 1.00 17.92 196 ASN B O 1
ATOM 3796 N N . TYR B 1 197 ? 33.431 18.364 -1.131 1.00 15.95 197 TYR B N 1
ATOM 3797 C CA . TYR B 1 197 ? 34.149 18.676 -2.378 1.00 16.96 197 TYR B CA 1
ATOM 3798 C C . TYR B 1 197 ? 33.397 19.837 -3.011 1.00 18.73 197 TYR B C 1
ATOM 3799 O O . TYR B 1 197 ? 32.142 19.753 -3.240 1.00 19.34 197 TYR B O 1
ATOM 3808 N N . ILE B 1 198 ? 34.111 20.921 -3.407 1.00 17.68 198 ILE B N 1
ATOM 3809 C CA . ILE B 1 198 ? 33.437 22.075 -4.039 1.00 17.67 198 ILE B CA 1
ATOM 3810 C C . ILE B 1 198 ? 34.063 22.351 -5.406 1.00 16.41 198 ILE B C 1
ATOM 3811 O O . ILE B 1 198 ? 35.323 22.341 -5.527 1.00 19.90 198 ILE B O 1
ATOM 3816 N N . VAL B 1 199 ? 33.183 22.537 -6.370 1.00 16.20 199 VAL B N 1
ATOM 3817 C CA . VAL B 1 199 ? 33.604 22.879 -7.729 1.00 17.87 199 VAL B CA 1
ATOM 3818 C C . VAL B 1 199 ? 33.435 24.389 -7.917 1.00 18.07 199 VAL B C 1
ATOM 3819 O O . VAL B 1 199 ? 32.369 24.961 -7.652 1.00 17.04 199 VAL B O 1
ATOM 3823 N N . ASP B 1 200 ? 34.538 25.072 -8.405 1.00 17.74 200 ASP B N 1
ATOM 3824 C CA . ASP B 1 200 ? 34.412 26.543 -8.625 1.00 18.34 200 ASP B CA 1
ATOM 3825 C C . ASP B 1 200 ? 33.664 26.704 -9.927 1.00 17.09 200 ASP B C 1
ATOM 3826 O O . ASP B 1 200 ? 34.122 26.159 -10.967 1.00 20.67 200 ASP B O 1
ATOM 3831 N N . ILE B 1 201 ? 32.533 27.384 -9.905 1.00 16.94 201 ILE B N 1
ATOM 3832 C CA . ILE B 1 201 ? 31.750 27.648 -11.078 1.00 17.45 201 ILE B CA 1
ATOM 3833 C C . ILE B 1 201 ? 31.621 29.201 -11.371 1.00 18.59 201 ILE B C 1
ATOM 3834 O O . ILE B 1 201 ? 30.716 29.586 -12.157 1.00 20.55 201 ILE B O 1
ATOM 3839 N N . THR B 1 202 ? 32.598 29.935 -10.806 1.00 19.27 202 THR B N 1
ATOM 3840 C CA . THR B 1 202 ? 32.507 31.411 -10.939 1.00 20.63 202 THR B CA 1
ATOM 3841 C C . THR B 1 202 ? 32.393 31.833 -12.406 1.00 21.84 202 THR B C 1
ATOM 3842 O O . THR B 1 202 ? 31.478 32.671 -12.754 1.00 24.34 202 THR B O 1
ATOM 3846 N N . ASP B 1 203 ? 33.142 31.228 -13.289 1.00 21.98 203 ASP B N 1
ATOM 3847 C CA . ASP B 1 203 ? 33.041 31.722 -14.696 1.00 24.44 203 ASP B CA 1
ATOM 3848 C C . ASP B 1 203 ? 31.885 31.103 -15.512 1.00 25.24 203 ASP B C 1
ATOM 3849 O O . ASP B 1 203 ? 31.632 31.478 -16.666 1.00 28.57 203 ASP B O 1
ATOM 3854 N N . LEU B 1 204 ? 31.144 30.136 -14.908 1.00 22.98 204 LEU B N 1
ATOM 3855 C CA . LEU B 1 204 ? 29.970 29.557 -15.562 1.00 22.34 204 LEU B CA 1
ATOM 3856 C C . LEU B 1 204 ? 28.689 29.933 -14.887 1.00 22.44 204 LEU B C 1
ATOM 3857 O O . LEU B 1 204 ? 27.600 29.430 -15.277 1.00 21.14 204 LEU B O 1
ATOM 3870 N N . GLU B 1 206 ? 26.767 32.716 -15.107 1.00 20.41 206 GLU B N 1
ATOM 3871 C CA . GLU B 1 206 ? 25.721 33.216 -15.993 1.00 21.64 206 GLU B CA 1
ATOM 3872 C C . GLU B 1 206 ? 25.129 32.136 -16.890 1.00 19.66 206 GLU B C 1
ATOM 3873 O O . GLU B 1 206 ? 23.956 32.173 -17.133 1.00 19.90 206 GLU B O 1
ATOM 3879 N N . LEU B 1 207 ? 25.949 31.197 -17.364 1.00 19.72 207 LEU B N 1
ATOM 3880 C CA . LEU B 1 207 ? 25.430 30.058 -18.132 1.00 20.39 207 LEU B CA 1
ATOM 3881 C C . LEU B 1 207 ? 24.451 29.213 -17.251 1.00 18.11 207 LEU B C 1
ATOM 3882 O O . LEU B 1 207 ? 23.368 28.851 -17.735 1.00 18.30 207 LEU B O 1
ATOM 3887 N N . LYS B 1 208 ? 24.894 28.963 -16.021 1.00 19.56 208 LYS B N 1
ATOM 3888 C CA . LYS B 1 208 ? 23.993 28.182 -15.108 1.00 17.41 208 LYS B CA 1
ATOM 3889 C C . LYS B 1 208 ? 22.694 28.859 -14.933 1.00 17.42 208 LYS B C 1
ATOM 3890 O O . LYS B 1 208 ? 21.600 28.252 -15.034 1.00 17.32 208 LYS B O 1
ATOM 3896 N N . LEU B 1 209 ? 22.677 30.183 -14.721 1.00 17.25 209 LEU B N 1
ATOM 3897 C CA . LEU B 1 209 ? 21.417 30.855 -14.528 1.00 16.43 209 LEU B CA 1
ATOM 3898 C C . LEU B 1 209 ? 20.566 30.841 -15.794 1.00 16.21 209 LEU B C 1
ATOM 3899 O O . LEU B 1 209 ? 19.334 30.754 -15.726 1.00 17.61 209 LEU B O 1
ATOM 3904 N N . LYS B 1 210 ? 21.201 30.942 -16.971 1.00 16.25 210 LYS B N 1
ATOM 3905 C CA . LYS B 1 210 ? 20.441 30.845 -18.211 1.00 17.14 210 LYS B CA 1
ATOM 3906 C C . LYS B 1 210 ? 19.753 29.418 -18.330 1.00 16.50 210 LYS B C 1
ATOM 3907 O O . LYS B 1 210 ? 18.578 29.355 -18.817 1.00 18.57 210 LYS B O 1
ATOM 3913 N N . ALA B 1 211 ? 20.546 28.414 -17.986 1.00 17.34 211 ALA B N 1
ATOM 3914 C CA . ALA B 1 211 ? 19.994 27.040 -18.059 1.00 17.42 211 ALA B CA 1
ATOM 3915 C C . ALA B 1 211 ? 18.818 26.904 -17.101 1.00 17.98 211 ALA B C 1
ATOM 3916 O O . ALA B 1 211 ? 17.904 26.081 -17.374 1.00 18.25 211 ALA B O 1
ATOM 3918 N N . ILE B 1 212 ? 18.901 27.495 -15.930 1.00 16.09 212 ILE B N 1
ATOM 3919 C CA . ILE B 1 212 ? 17.776 27.474 -14.990 1.00 14.83 212 ILE B CA 1
ATOM 3920 C C . ILE B 1 212 ? 16.533 28.193 -15.552 1.00 16.30 212 ILE B C 1
ATOM 3921 O O . ILE B 1 212 ? 15.388 27.729 -15.537 1.00 16.12 212 ILE B O 1
ATOM 3926 N N . ARG B 1 213 ? 16.759 29.440 -16.125 1.00 17.03 213 ARG B N 1
ATOM 3927 C CA . ARG B 1 213 ? 15.666 30.232 -16.576 1.00 17.97 213 ARG B CA 1
ATOM 3928 C C . ARG B 1 213 ? 15.051 29.675 -17.846 1.00 14.93 213 ARG B C 1
ATOM 3929 O O . ARG B 1 213 ? 13.857 30.001 -18.096 1.00 17.72 213 ARG B O 1
ATOM 3937 N N . ALA B 1 214 ? 15.743 28.697 -18.516 1.00 15.96 214 ALA B N 1
ATOM 3938 C CA . ALA B 1 214 ? 15.092 28.013 -19.631 1.00 16.26 214 ALA B CA 1
ATOM 3939 C C . ALA B 1 214 ? 13.786 27.241 -19.132 1.00 15.31 214 ALA B C 1
ATOM 3940 O O . ALA B 1 214 ? 12.895 26.969 -19.975 1.00 17.20 214 ALA B O 1
ATOM 3942 N N . HIS B 1 215 ? 13.750 26.933 -17.805 1.00 15.66 215 HIS B N 1
ATOM 3943 C CA . HIS B 1 215 ? 12.488 26.390 -17.211 1.00 16.29 215 HIS B CA 1
ATOM 3944 C C . HIS B 1 215 ? 11.534 27.530 -16.927 1.00 16.35 215 HIS B C 1
ATOM 3945 O O . HIS B 1 215 ? 11.287 27.921 -15.744 1.00 16.99 215 HIS B O 1
ATOM 3952 N N . ARG B 1 216 ? 11.070 28.122 -18.015 1.00 15.79 216 ARG B N 1
ATOM 3953 C CA . ARG B 1 216 ? 10.316 29.413 -17.928 1.00 18.44 216 ARG B CA 1
ATOM 3954 C C . ARG B 1 216 ? 9.055 29.262 -17.098 1.00 18.48 216 ARG B C 1
ATOM 3955 O O . ARG B 1 216 ? 8.645 30.191 -16.403 1.00 19.05 216 ARG B O 1
ATOM 3963 N N . SER B 1 217 ? 8.362 28.083 -17.154 1.00 16.18 217 SER B N 1
ATOM 3964 C CA . SER B 1 217 ? 7.128 27.878 -16.433 1.00 16.41 217 SER B CA 1
ATOM 3965 C C . SER B 1 217 ? 7.353 28.012 -14.897 1.00 16.09 217 SER B C 1
ATOM 3966 O O . SER B 1 217 ? 6.387 28.291 -14.190 1.00 20.32 217 SER B O 1
ATOM 3969 N N . GLN B 1 218 ? 8.545 27.720 -14.466 1.00 15.46 218 GLN B N 1
ATOM 3970 C CA . GLN B 1 218 ? 8.855 27.759 -13.036 1.00 17.50 218 GLN B CA 1
ATOM 3971 C C . GLN B 1 218 ? 9.351 29.130 -12.631 1.00 20.64 218 GLN B C 1
ATOM 3972 O O . GLN B 1 218 ? 9.200 29.461 -11.503 1.00 23.37 218 GLN B O 1
ATOM 3978 N N . PHE B 1 219 ? 10.030 29.753 -13.546 1.00 19.67 219 PHE B N 1
ATOM 3979 C CA . PHE B 1 219 ? 10.851 30.996 -13.127 1.00 19.62 219 PHE B CA 1
ATOM 3980 C C . PHE B 1 219 ? 10.311 32.142 -13.927 1.00 20.55 219 PHE B C 1
ATOM 3981 O O . PHE B 1 219 ? 10.941 32.579 -14.944 1.00 23.98 219 PHE B O 1
ATOM 3989 N N . THR B 1 220 ? 9.146 32.583 -13.526 1.00 21.41 220 THR B N 1
ATOM 3990 C CA . THR B 1 220 ? 8.639 33.817 -14.067 1.00 21.82 220 THR B CA 1
ATOM 3991 C C . THR B 1 220 ? 9.481 34.941 -13.552 1.00 20.44 220 THR B C 1
ATOM 3992 O O . THR B 1 220 ? 10.282 34.750 -12.608 1.00 20.63 220 THR B O 1
ATOM 3996 N N . ASP B 1 221 ? 9.400 36.151 -14.195 1.00 22.34 221 ASP B N 1
ATOM 3997 C CA . ASP B 1 221 ? 10.209 37.253 -13.629 1.00 22.68 221 ASP B CA 1
ATOM 3998 C C . ASP B 1 221 ? 9.886 37.502 -12.176 1.00 20.53 221 ASP B C 1
ATOM 3999 O O . ASP B 1 221 ? 10.781 37.767 -11.394 1.00 21.35 221 ASP B O 1
ATOM 4004 N N . ASP B 1 222 ? 8.608 37.462 -11.809 1.00 22.75 222 ASP B N 1
ATOM 4005 C CA . ASP B 1 222 ? 8.276 37.713 -10.393 1.00 23.08 222 ASP B CA 1
ATOM 4006 C C . ASP B 1 222 ? 8.993 36.726 -9.408 1.00 21.71 222 ASP B C 1
ATOM 4007 O O . ASP B 1 222 ? 9.608 37.109 -8.357 1.00 21.74 222 ASP B O 1
ATOM 4012 N N . ILE B 1 223 ? 8.928 35.405 -9.769 1.00 20.59 223 ILE B N 1
ATOM 4013 C CA . ILE B 1 223 ? 9.589 34.419 -8.934 1.00 19.60 223 ILE B CA 1
ATOM 4014 C C . ILE B 1 223 ? 11.089 34.573 -8.935 1.00 17.40 223 ILE B C 1
ATOM 4015 O O . ILE B 1 223 ? 11.719 34.384 -7.907 1.00 16.84 223 ILE B O 1
ATOM 4020 N N . TRP B 1 224 ? 11.628 35.012 -10.110 1.00 17.78 224 TRP B N 1
ATOM 4021 C CA . TRP B 1 224 ? 13.072 35.182 -10.228 1.00 15.45 224 TRP B CA 1
ATOM 4022 C C . TRP B 1 224 ? 13.611 36.302 -9.291 1.00 15.66 224 TRP B C 1
ATOM 4023 O O . TRP B 1 224 ? 14.762 36.244 -8.908 1.00 17.13 224 TRP B O 1
ATOM 4034 N N . GLU B 1 225 ? 12.728 37.271 -8.945 1.00 16.45 225 GLU B N 1
ATOM 4035 C CA . GLU B 1 225 ? 13.167 38.280 -7.978 1.00 17.74 225 GLU B CA 1
ATOM 4036 C C . GLU B 1 225 ? 13.563 37.741 -6.635 1.00 17.67 225 GLU B C 1
ATOM 4037 O O . GLU B 1 225 ? 14.331 38.308 -5.914 1.00 17.73 225 GLU B O 1
ATOM 4043 N N . THR B 1 226 ? 13.049 36.503 -6.285 1.00 16.04 226 THR B N 1
ATOM 4044 C CA . THR B 1 226 ? 13.491 35.833 -5.113 1.00 16.85 226 THR B CA 1
ATOM 4045 C C . THR B 1 226 ? 14.551 34.794 -5.418 1.00 14.70 226 THR B C 1
ATOM 4046 O O . THR B 1 226 ? 15.526 34.598 -4.682 1.00 15.83 226 THR B O 1
ATOM 4050 N N . TRP B 1 227 ? 14.343 34.104 -6.518 1.00 15.37 227 TRP B N 1
ATOM 4051 C CA . TRP B 1 227 ? 15.258 32.948 -6.824 1.00 16.66 227 TRP B CA 1
ATOM 4052 C C . TRP B 1 227 ? 16.669 33.340 -7.292 1.00 15.82 227 TRP B C 1
ATOM 4053 O O . TRP B 1 227 ? 17.632 32.666 -6.942 1.00 16.31 227 TRP B O 1
ATOM 4064 N N . GLU B 1 228 ? 16.901 34.483 -8.011 1.00 15.74 228 GLU B N 1
ATOM 4065 C CA . GLU B 1 228 ? 18.308 34.862 -8.295 1.00 15.54 228 GLU B CA 1
ATOM 4066 C C . GLU B 1 228 ? 19.039 35.168 -7.031 1.00 14.72 228 GLU B C 1
ATOM 4067 O O . GLU B 1 228 ? 20.116 34.636 -6.839 1.00 16.78 228 GLU B O 1
ATOM 4073 N N . PRO B 1 229 ? 18.453 35.963 -6.107 1.00 15.59 229 PRO B N 1
ATOM 4074 C CA . PRO B 1 229 ? 19.159 36.186 -4.806 1.00 15.45 229 PRO B CA 1
ATOM 4075 C C . PRO B 1 229 ? 19.414 34.843 -4.038 1.00 16.28 229 PRO B C 1
ATOM 4076 O O . PRO B 1 229 ? 20.501 34.605 -3.564 1.00 17.29 229 PRO B O 1
ATOM 4080 N N . PHE B 1 230 ? 18.396 33.994 -4.056 1.00 16.43 230 PHE B N 1
ATOM 4081 C CA . PHE B 1 230 ? 18.637 32.667 -3.391 1.00 15.89 230 PHE B CA 1
ATOM 4082 C C . PHE B 1 230 ? 19.767 31.851 -3.990 1.00 16.11 230 PHE B C 1
ATOM 4083 O O . PHE B 1 230 ? 20.673 31.413 -3.275 1.00 15.44 230 PHE B O 1
ATOM 4091 N N . LEU B 1 231 ? 19.754 31.763 -5.316 1.00 16.05 231 LEU B N 1
ATOM 4092 C CA . LEU B 1 231 ? 20.747 30.930 -6.017 1.00 16.87 231 LEU B CA 1
ATOM 4093 C C . LEU B 1 231 ? 22.125 31.533 -5.843 1.00 17.52 231 LEU B C 1
ATOM 4094 O O . LEU B 1 231 ? 23.108 30.843 -5.671 1.00 18.39 231 LEU B O 1
ATOM 4099 N N . ARG B 1 232 ? 22.252 32.917 -5.909 1.00 17.47 232 ARG B N 1
ATOM 4100 C CA . ARG B 1 232 ? 23.592 33.452 -5.707 1.00 17.41 232 ARG B CA 1
ATOM 4101 C C . ARG B 1 232 ? 24.045 33.283 -4.232 1.00 14.15 232 ARG B C 1
ATOM 4102 O O . ARG B 1 232 ? 25.225 33.045 -4.010 1.00 16.41 232 ARG B O 1
ATOM 4110 N N . THR B 1 233 ? 23.095 33.324 -3.248 1.00 14.81 233 THR B N 1
ATOM 4111 C CA . THR B 1 233 ? 23.472 33.117 -1.850 1.00 14.77 233 THR B CA 1
ATOM 4112 C C . THR B 1 233 ? 23.980 31.665 -1.630 1.00 15.47 233 THR B C 1
ATOM 4113 O O . THR B 1 233 ? 25.018 31.454 -0.962 1.00 16.29 233 THR B O 1
ATOM 4117 N N . VAL B 1 234 ? 23.248 30.716 -2.258 1.00 15.11 234 VAL B N 1
ATOM 4118 C CA . VAL B 1 234 ? 23.753 29.334 -2.139 1.00 15.63 234 VAL B CA 1
ATOM 4119 C C . VAL B 1 234 ? 25.121 29.119 -2.771 1.00 14.73 234 VAL B C 1
ATOM 4120 O O . VAL B 1 234 ? 25.967 28.410 -2.195 1.00 16.71 234 VAL B O 1
ATOM 4124 N N . THR B 1 235 ? 25.267 29.642 -3.992 1.00 16.39 235 THR B N 1
ATOM 4125 C CA . THR B 1 235 ? 26.623 29.438 -4.668 1.00 16.01 235 THR B CA 1
ATOM 4126 C C . THR B 1 235 ? 27.787 30.150 -3.885 1.00 14.47 235 THR B C 1
ATOM 4127 O O . THR B 1 235 ? 28.884 29.653 -3.870 1.00 17.01 235 THR B O 1
ATOM 4139 N N . PHE B 1 237 ? 27.633 30.436 -0.545 1.00 17.38 237 PHE B N 1
ATOM 4140 C CA . PHE B 1 237 ? 27.853 29.551 0.579 1.00 18.25 237 PHE B CA 1
ATOM 4141 C C . PHE B 1 237 ? 28.895 28.482 0.228 1.00 17.93 237 PHE B C 1
ATOM 4142 O O . PHE B 1 237 ? 29.775 28.236 1.045 1.00 18.52 237 PHE B O 1
ATOM 4150 N N . TYR B 1 238 ? 28.783 27.883 -0.951 1.00 15.64 238 TYR B N 1
ATOM 4151 C CA . TYR B 1 238 ? 29.726 26.834 -1.347 1.00 16.26 238 TYR B CA 1
ATOM 4152 C C . TYR B 1 238 ? 31.060 27.481 -1.759 1.00 19.93 238 TYR B C 1
ATOM 4153 O O . TYR B 1 238 ? 32.124 26.931 -1.278 1.00 17.38 238 TYR B O 1
ATOM 4162 N N . GLY B 1 239 ? 31.033 28.497 -2.588 1.00 18.37 239 GLY B N 1
ATOM 4163 C CA . GLY B 1 239 ? 32.319 28.958 -3.081 1.00 20.18 239 GLY B CA 1
ATOM 4164 C C . GLY B 1 239 ? 33.164 29.519 -1.885 1.00 19.54 239 GLY B C 1
ATOM 4165 O O . GLY B 1 239 ? 34.442 29.289 -1.921 1.00 18.72 239 GLY B O 1
ATOM 4166 N N . GLU B 1 240 ? 32.558 30.101 -0.865 1.00 19.13 240 GLU B N 1
ATOM 4167 C CA . GLU B 1 240 ? 33.365 30.698 0.248 1.00 22.43 240 GLU B CA 1
ATOM 4168 C C . GLU B 1 240 ? 34.187 29.626 0.971 1.00 22.53 240 GLU B C 1
ATOM 4169 O O . GLU B 1 240 ? 35.301 29.896 1.429 1.00 22.71 240 GLU B O 1
ATOM 4175 N N . LYS B 1 241 ? 33.718 28.348 0.958 1.00 20.02 241 LYS B N 1
ATOM 4176 C CA . LYS B 1 241 ? 34.448 27.241 1.600 1.00 20.79 241 LYS B CA 1
ATOM 4177 C C . LYS B 1 241 ? 35.804 26.965 0.964 1.00 21.39 241 LYS B C 1
ATOM 4178 O O . LYS B 1 241 ? 36.607 26.300 1.558 1.00 24.13 241 LYS B O 1
ATOM 4184 N N . ILE B 1 242 ? 35.962 27.309 -0.311 1.00 19.54 242 ILE B N 1
ATOM 4185 C CA . ILE B 1 242 ? 37.261 27.093 -0.977 1.00 21.50 242 ILE B CA 1
ATOM 4186 C C . ILE B 1 242 ? 37.849 28.473 -1.467 1.00 22.14 242 ILE B C 1
ATOM 4187 O O . ILE B 1 242 ? 38.738 28.481 -2.321 1.00 23.33 242 ILE B O 1
ATOM 4192 N N . GLY B 1 243 ? 37.334 29.540 -0.918 1.00 22.34 243 GLY B N 1
ATOM 4193 C CA . GLY B 1 243 ? 37.929 30.905 -1.320 1.00 24.09 243 GLY B CA 1
ATOM 4194 C C . GLY B 1 243 ? 37.648 31.363 -2.732 1.00 22.97 243 GLY B C 1
ATOM 4195 O O . GLY B 1 243 ? 38.420 32.070 -3.287 1.00 25.38 243 GLY B O 1
ATOM 4196 N N . VAL B 1 244 ? 36.533 30.974 -3.323 1.00 21.65 244 VAL B N 1
ATOM 4197 C CA . VAL B 1 244 ? 36.147 31.386 -4.654 1.00 20.25 244 VAL B CA 1
ATOM 4198 C C . VAL B 1 244 ? 34.780 32.066 -4.596 1.00 19.48 244 VAL B C 1
ATOM 4199 O O . VAL B 1 244 ? 34.062 31.906 -3.596 1.00 21.42 244 VAL B O 1
ATOM 4203 N N . ARG B 1 245 ? 34.403 32.834 -5.618 1.00 20.20 245 ARG B N 1
ATOM 4204 C CA . ARG B 1 245 ? 33.136 33.587 -5.579 1.00 18.85 245 ARG B CA 1
ATOM 4205 C C . ARG B 1 245 ? 31.887 32.636 -5.565 1.00 18.59 245 ARG B C 1
ATOM 4206 O O . ARG B 1 245 ? 31.071 32.751 -4.654 1.00 19.42 245 ARG B O 1
ATOM 4214 N N . TYR B 1 246 ? 31.868 31.762 -6.557 1.00 19.13 246 TYR B N 1
ATOM 4215 C CA . TYR B 1 246 ? 30.621 30.886 -6.669 1.00 16.78 246 TYR B CA 1
ATOM 4216 C C . TYR B 1 246 ? 31.133 29.465 -6.775 1.00 17.73 246 TYR B C 1
ATOM 4217 O O . TYR B 1 246 ? 31.985 29.073 -7.578 1.00 18.01 246 TYR B O 1
ATOM 4226 N N . GLY B 1 247 ? 30.441 28.603 -6.023 1.00 16.74 247 GLY B N 1
ATOM 4227 C CA . GLY B 1 247 ? 30.795 27.138 -6.019 1.00 15.68 247 GLY B CA 1
ATOM 4228 C C . GLY B 1 247 ? 29.526 26.279 -6.064 1.00 16.16 247 GLY B C 1
ATOM 4229 O O . GLY B 1 247 ? 28.443 26.716 -5.735 1.00 16.91 247 GLY B O 1
ATOM 4230 N N . GLU B 1 248 ? 29.768 25.026 -6.437 1.00 16.68 248 GLU B N 1
ATOM 4231 C CA . GLU B 1 248 ? 28.710 23.976 -6.252 1.00 16.86 248 GLU B CA 1
ATOM 4232 C C . GLU B 1 248 ? 29.324 22.926 -5.318 1.00 16.38 248 GLU B C 1
ATOM 4233 O O . GLU B 1 248 ? 30.423 22.476 -5.535 1.00 18.36 248 GLU B O 1
ATOM 4239 N N . GLY B 1 249 ? 28.526 22.518 -4.270 1.00 16.35 249 GLY B N 1
ATOM 4240 C CA . GLY B 1 249 ? 29.015 21.588 -3.290 1.00 15.57 249 GLY B CA 1
ATOM 4241 C C . GLY B 1 249 ? 28.464 20.181 -3.501 1.00 13.96 249 GLY B C 1
ATOM 4242 O O . GLY B 1 249 ? 27.284 20.006 -3.904 1.00 16.32 249 GLY B O 1
ATOM 4243 N N . PHE B 1 250 ? 29.312 19.263 -3.169 1.00 14.52 250 PHE B N 1
ATOM 4244 C CA . PHE B 1 250 ? 28.958 17.818 -3.212 1.00 13.58 250 PHE B CA 1
ATOM 4245 C C . PHE B 1 250 ? 29.469 17.162 -1.985 1.00 15.24 250 PHE B C 1
ATOM 4246 O O . PHE B 1 250 ? 30.535 17.462 -1.432 1.00 15.37 250 PHE B O 1
ATOM 4254 N N . ARG B 1 251 ? 28.773 16.082 -1.554 1.00 15.08 251 ARG B N 1
ATOM 4255 C CA . ARG B 1 251 ? 29.299 15.247 -0.505 1.00 15.68 251 ARG B CA 1
ATOM 4256 C C . ARG B 1 251 ? 29.602 13.904 -1.130 1.00 15.59 251 ARG B C 1
ATOM 4257 O O . ARG B 1 251 ? 28.778 13.237 -1.767 1.00 13.96 251 ARG B O 1
ATOM 4265 N N . VAL B 1 252 ? 30.834 13.492 -0.919 1.00 14.23 252 VAL B N 1
ATOM 4266 C CA . VAL B 1 252 ? 31.318 12.189 -1.392 1.00 16.10 252 VAL B CA 1
ATOM 4267 C C . VAL B 1 252 ? 31.858 11.438 -0.213 1.00 14.97 252 VAL B C 1
ATOM 4268 O O . VAL B 1 252 ? 32.567 12.011 0.634 1.00 15.85 252 VAL B O 1
ATOM 4280 N N . PRO B 1 254 ? 33.303 7.164 1.008 1.00 14.75 254 PRO B N 1
ATOM 4281 C CA . PRO B 1 254 ? 33.536 5.754 0.653 1.00 15.68 254 PRO B CA 1
ATOM 4282 C C . PRO B 1 254 ? 32.175 5.022 0.716 1.00 16.80 254 PRO B C 1
ATOM 4283 O O . PRO B 1 254 ? 31.358 5.367 1.608 1.00 16.26 254 PRO B O 1
ATOM 4287 N N . GLY B 1 255 ? 31.988 4.059 -0.138 1.00 16.27 255 GLY B N 1
ATOM 4288 C CA . GLY B 1 255 ? 30.690 3.282 -0.124 1.00 15.35 255 GLY B CA 1
ATOM 4289 C C . GLY B 1 255 ? 30.470 2.727 1.257 1.00 16.69 255 GLY B C 1
ATOM 4290 O O . GLY B 1 255 ? 29.272 2.683 1.741 1.00 15.95 255 GLY B O 1
ATOM 4291 N N . LEU B 1 256 ? 31.512 2.275 1.958 1.00 15.45 256 LEU B N 1
ATOM 4292 C CA . LEU B 1 256 ? 31.337 1.686 3.279 1.00 15.80 256 LEU B CA 1
ATOM 4293 C C . LEU B 1 256 ? 30.613 2.647 4.245 1.00 15.75 256 LEU B C 1
ATOM 4294 O O . LEU B 1 256 ? 29.874 2.178 5.127 1.00 15.33 256 LEU B O 1
ATOM 4299 N N . PHE B 1 257 ? 30.803 3.962 4.101 1.00 13.80 257 PHE B N 1
ATOM 4300 C CA . PHE B 1 257 ? 30.381 4.903 5.134 1.00 13.45 257 PHE B CA 1
ATOM 4301 C C . PHE B 1 257 ? 28.849 5.122 5.064 1.00 12.87 257 PHE B C 1
ATOM 4302 O O . PHE B 1 257 ? 28.351 5.733 6.006 1.00 14.13 257 PHE B O 1
ATOM 4310 N N . TYR B 1 258 ? 28.218 4.617 4.009 1.00 13.30 258 TYR B N 1
ATOM 4311 C CA . TYR B 1 258 ? 26.733 4.714 3.883 1.00 12.21 258 TYR B CA 1
ATOM 4312 C C . TYR B 1 258 ? 26.094 3.654 4.717 1.00 14.95 258 TYR B C 1
ATOM 4313 O O . TYR B 1 258 ? 24.850 3.472 4.570 1.00 14.50 258 TYR B O 1
ATOM 4322 N N . HIS B 1 259 ? 26.802 2.950 5.587 1.00 12.80 259 HIS B N 1
ATOM 4323 C CA . HIS B 1 259 ? 26.117 1.835 6.319 1.00 13.56 259 HIS B CA 1
ATOM 4324 C C . HIS B 1 259 ? 26.887 1.502 7.590 1.00 14.70 259 HIS B C 1
ATOM 4325 O O . HIS B 1 259 ? 28.153 1.378 7.534 1.00 14.19 259 HIS B O 1
ATOM 4332 N N . ILE B 1 260 ? 26.214 1.446 8.726 1.00 13.24 260 ILE B N 1
ATOM 4333 C CA . ILE B 1 260 ? 26.756 1.067 10.036 1.00 12.81 260 ILE B CA 1
ATOM 4334 C C . ILE B 1 260 ? 28.110 1.767 10.361 1.00 15.52 260 ILE B C 1
ATOM 4335 O O . ILE B 1 260 ? 28.936 1.162 11.063 1.00 16.30 260 ILE B O 1
ATOM 4340 N N . THR B 1 261 ? 28.282 3.035 9.973 1.00 13.34 261 THR B N 1
ATOM 4341 C CA . THR B 1 261 ? 29.593 3.686 10.244 1.00 13.75 261 THR B CA 1
ATOM 4342 C C . THR B 1 261 ? 29.345 4.822 11.227 1.00 14.50 261 THR B C 1
ATOM 4343 O O . THR B 1 261 ? 28.880 5.920 10.829 1.00 17.10 261 THR B O 1
ATOM 4347 N N . PRO B 1 262 ? 29.786 4.650 12.483 1.00 15.78 262 PRO B N 1
ATOM 4348 C CA . PRO B 1 262 ? 29.423 5.663 13.481 1.00 16.58 262 PRO B CA 1
ATOM 4349 C C . PRO B 1 262 ? 30.246 6.928 13.435 1.00 19.07 262 PRO B C 1
ATOM 4350 O O . PRO B 1 262 ? 29.894 7.917 14.103 1.00 22.68 262 PRO B O 1
ATOM 4354 N N . PHE B 1 263 ? 31.262 6.970 12.590 1.00 16.92 263 PHE B N 1
ATOM 4355 C CA . PHE B 1 263 ? 32.042 8.214 12.427 1.00 16.09 263 PHE B CA 1
ATOM 4356 C C . PHE B 1 263 ? 32.013 8.738 10.984 1.00 16.10 263 PHE B C 1
ATOM 4357 O O . PHE B 1 263 ? 32.922 9.468 10.483 1.00 17.73 263 PHE B O 1
ATOM 4365 N N . ALA B 1 264 ? 30.901 8.436 10.263 1.00 15.08 264 ALA B N 1
ATOM 4366 C CA . ALA B 1 264 ? 30.755 8.922 8.897 1.00 15.43 264 ALA B CA 1
ATOM 4367 C C . ALA B 1 264 ? 30.669 10.474 8.874 1.00 16.68 264 ALA B C 1
ATOM 4368 O O . ALA B 1 264 ? 31.094 11.021 7.802 1.00 18.04 264 ALA B O 1
ATOM 4370 N N . ASP B 1 265 ? 30.235 11.126 9.940 1.00 16.70 265 ASP B N 1
ATOM 4371 C CA . ASP B 1 265 ? 30.274 12.551 9.958 1.00 16.99 265 ASP B CA 1
ATOM 4372 C C . ASP B 1 265 ? 31.643 13.205 10.159 1.00 19.71 265 ASP B C 1
ATOM 4373 O O . ASP B 1 265 ? 31.741 14.442 10.120 1.00 21.18 265 ASP B O 1
ATOM 4378 N N . LEU B 1 266 ? 32.695 12.400 10.204 1.00 17.64 266 LEU B N 1
ATOM 4379 C CA . LEU B 1 266 ? 34.062 12.982 10.373 1.00 18.95 266 LEU B CA 1
ATOM 4380 C C . LEU B 1 266 ? 34.691 13.250 9.045 1.00 22.82 266 LEU B C 1
ATOM 4381 O O . LEU B 1 266 ? 35.807 13.850 8.970 1.00 23.81 266 LEU B O 1
ATOM 4386 N N . ILE B 1 267 ? 34.042 12.904 7.945 1.00 19.49 267 ILE B N 1
ATOM 4387 C CA . ILE B 1 267 ? 34.414 13.489 6.661 1.00 21.92 267 ILE B CA 1
ATOM 4388 C C . ILE B 1 267 ? 33.380 14.430 6.071 1.00 21.26 267 ILE B C 1
ATOM 4389 O O . ILE B 1 267 ? 33.712 15.082 5.033 1.00 22.52 267 ILE B O 1
ATOM 4403 N N . PHE C 1 2 ? 8.012 20.327 41.131 1.00 16.36 2 PHE C N 1
ATOM 4404 C CA . PHE C 1 2 ? 9.042 21.021 40.360 1.00 16.75 2 PHE C CA 1
ATOM 4405 C C . PHE C 1 2 ? 8.916 22.505 40.291 1.00 17.96 2 PHE C C 1
ATOM 4406 O O . PHE C 1 2 ? 9.376 23.213 39.378 1.00 21.46 2 PHE C O 1
ATOM 4414 N N . GLU C 1 3 ? 8.428 23.057 41.410 1.00 18.50 3 GLU C N 1
ATOM 4415 C CA . GLU C 1 3 ? 8.236 24.513 41.547 1.00 20.53 3 GLU C CA 1
ATOM 4416 C C . GLU C 1 3 ? 9.394 25.143 42.302 1.00 22.32 3 GLU C C 1
ATOM 4417 O O . GLU C 1 3 ? 9.587 26.340 42.097 1.00 25.27 3 GLU C O 1
ATOM 4423 N N . ASN C 1 4 ? 10.231 24.341 42.912 1.00 21.77 4 ASN C N 1
ATOM 4424 C CA . ASN C 1 4 ? 11.318 24.913 43.691 1.00 24.22 4 ASN C CA 1
ATOM 4425 C C . ASN C 1 4 ? 12.649 24.899 43.005 1.00 27.23 4 ASN C C 1
ATOM 4426 O O . ASN C 1 4 ? 13.548 25.634 43.377 1.00 31.66 4 ASN C O 1
ATOM 4431 N N . VAL C 1 5 ? 12.760 24.285 41.865 1.00 23.34 5 VAL C N 1
ATOM 4432 C CA . VAL C 1 5 ? 13.997 24.450 41.063 1.00 21.66 5 VAL C CA 1
ATOM 4433 C C . VAL C 1 5 ? 13.997 25.774 40.310 1.00 22.63 5 VAL C C 1
ATOM 4434 O O . VAL C 1 5 ? 12.897 26.321 39.934 1.00 24.53 5 VAL C O 1
ATOM 4438 N N . SER C 1 6 ? 15.192 26.266 40.060 1.00 21.92 6 SER C N 1
ATOM 4439 C CA . SER C 1 6 ? 15.339 27.611 39.564 1.00 24.45 6 SER C CA 1
ATOM 4440 C C . SER C 1 6 ? 15.901 27.743 38.170 1.00 22.01 6 SER C C 1
ATOM 4441 O O . SER C 1 6 ? 15.800 28.847 37.589 1.00 25.53 6 SER C O 1
ATOM 4444 N N . THR C 1 7 ? 16.593 26.689 37.765 1.00 20.58 7 THR C N 1
ATOM 4445 C CA . THR C 1 7 ? 17.180 26.768 36.409 1.00 19.65 7 THR C CA 1
ATOM 4446 C C . THR C 1 7 ? 16.826 25.459 35.683 1.00 17.72 7 THR C C 1
ATOM 4447 O O . THR C 1 7 ? 16.551 24.382 36.267 1.00 18.79 7 THR C O 1
ATOM 4451 N N . PHE C 1 8 ? 16.951 25.552 34.342 1.00 20.19 8 PHE C N 1
ATOM 4452 C CA . PHE C 1 8 ? 16.668 24.324 33.553 1.00 18.78 8 PHE C CA 1
ATOM 4453 C C . PHE C 1 8 ? 17.659 23.256 33.904 1.00 17.75 8 PHE C C 1
ATOM 4454 O O . PHE C 1 8 ? 17.334 22.082 34.061 1.00 18.97 8 PHE C O 1
ATOM 4462 N N . GLU C 1 9 ? 18.946 23.613 34.184 1.00 19.49 9 GLU C N 1
ATOM 4463 C CA . GLU C 1 9 ? 19.926 22.574 34.456 1.00 20.71 9 GLU C CA 1
ATOM 4464 C C . GLU C 1 9 ? 19.530 21.805 35.743 1.00 19.37 9 GLU C C 1
ATOM 4465 O O . GLU C 1 9 ? 19.581 20.567 35.868 1.00 21.57 9 GLU C O 1
ATOM 4471 N N . GLU C 1 10 ? 19.096 22.624 36.723 1.00 20.76 10 GLU C N 1
ATOM 4472 C CA . GLU C 1 10 ? 18.606 21.963 37.951 1.00 19.51 10 GLU C CA 1
ATOM 4473 C C . GLU C 1 10 ? 17.394 20.997 37.774 1.00 18.34 10 GLU C C 1
ATOM 4474 O O . GLU C 1 10 ? 17.357 19.907 38.328 1.00 19.67 10 GLU C O 1
ATOM 4480 N N . ALA C 1 11 ? 16.437 21.508 36.964 1.00 19.01 11 ALA C N 1
ATOM 4481 C CA . ALA C 1 11 ? 15.287 20.728 36.677 1.00 18.48 11 ALA C CA 1
ATOM 4482 C C . ALA C 1 11 ? 15.628 19.416 35.926 1.00 16.98 11 ALA C C 1
ATOM 4483 O O . ALA C 1 11 ? 15.116 18.327 36.211 1.00 17.63 11 ALA C O 1
ATOM 4485 N N . PHE C 1 12 ? 16.450 19.599 34.886 1.00 18.25 12 PHE C N 1
ATOM 4486 C CA . PHE C 1 12 ? 16.928 18.459 34.150 1.00 16.83 12 PHE C CA 1
ATOM 4487 C C . PHE C 1 12 ? 17.610 17.363 34.978 1.00 17.70 12 PHE C C 1
ATOM 4488 O O . PHE C 1 12 ? 17.278 16.182 34.881 1.00 19.05 12 PHE C O 1
ATOM 4496 N N . ASN C 1 13 ? 18.570 17.804 35.835 1.00 18.55 13 ASN C N 1
ATOM 4497 C CA . ASN C 1 13 ? 19.198 16.796 36.619 1.00 19.77 13 ASN C CA 1
ATOM 4498 C C . ASN C 1 13 ? 18.214 16.135 37.584 1.00 18.34 13 ASN C C 1
ATOM 4499 O O . ASN C 1 13 ? 18.315 14.944 37.856 1.00 20.37 13 ASN C O 1
ATOM 4504 N N . LYS C 1 14 ? 17.268 16.929 38.157 1.00 17.90 14 LYS C N 1
ATOM 4505 C CA . LYS C 1 14 ? 16.328 16.321 39.088 1.00 18.17 14 LYS C CA 1
ATOM 4506 C C . LYS C 1 14 ? 15.335 15.343 38.420 1.00 18.45 14 LYS C C 1
ATOM 4507 O O . LYS C 1 14 ? 14.996 14.286 38.881 1.00 19.00 14 LYS C O 1
ATOM 4513 N N . LEU C 1 15 ? 14.950 15.725 37.173 1.00 17.16 15 LEU C N 1
ATOM 4514 C CA . LEU C 1 15 ? 14.084 14.852 36.356 1.00 17.38 15 LEU C CA 1
ATOM 4515 C C . LEU C 1 15 ? 14.801 13.527 36.119 1.00 18.45 15 LEU C C 1
ATOM 4516 O O . LEU C 1 15 ? 14.169 12.478 36.235 1.00 19.07 15 LEU C O 1
ATOM 4521 N N . LEU C 1 16 ? 16.053 13.570 35.698 1.00 18.87 16 LEU C N 1
ATOM 4522 C CA . LEU C 1 16 ? 16.747 12.318 35.387 1.00 20.90 16 LEU C CA 1
ATOM 4523 C C . LEU C 1 16 ? 17.066 11.494 36.581 1.00 21.94 16 LEU C C 1
ATOM 4524 O O . LEU C 1 16 ? 16.798 10.307 36.571 1.00 23.53 16 LEU C O 1
ATOM 4529 N N . LYS C 1 17 ? 17.521 12.137 37.660 1.00 22.01 17 LYS C N 1
ATOM 4530 C CA . LYS C 1 17 ? 18.018 11.419 38.846 1.00 24.85 17 LYS C CA 1
ATOM 4531 C C . LYS C 1 17 ? 16.884 10.946 39.687 1.00 25.07 17 LYS C C 1
ATOM 4532 O O . LYS C 1 17 ? 16.847 9.770 40.143 1.00 27.43 17 LYS C O 1
ATOM 4538 N N . GLU C 1 18 ? 15.894 11.802 39.928 1.00 24.11 18 GLU C N 1
ATOM 4539 C CA . GLU C 1 18 ? 14.853 11.455 40.930 1.00 24.91 18 GLU C CA 1
ATOM 4540 C C . GLU C 1 18 ? 13.604 10.964 40.296 1.00 25.32 18 GLU C C 1
ATOM 4541 O O . GLU C 1 18 ? 12.989 10.008 40.757 1.00 28.29 18 GLU C O 1
ATOM 4547 N N . VAL C 1 19 ? 13.107 11.682 39.312 1.00 21.43 19 VAL C N 1
ATOM 4548 C CA . VAL C 1 19 ? 11.812 11.261 38.783 1.00 20.93 19 VAL C CA 1
ATOM 4549 C C . VAL C 1 19 ? 11.922 9.965 37.873 1.00 23.18 19 VAL C C 1
ATOM 4550 O O . VAL C 1 19 ? 11.109 9.044 37.996 1.00 23.70 19 VAL C O 1
ATOM 4554 N N . LEU C 1 20 ? 12.950 9.930 37.021 1.00 21.63 20 LEU C N 1
ATOM 4555 C CA . LEU C 1 20 ? 13.097 8.854 36.020 1.00 22.65 20 LEU C CA 1
ATOM 4556 C C . LEU C 1 20 ? 14.077 7.783 36.535 1.00 26.40 20 LEU C C 1
ATOM 4557 O O . LEU C 1 20 ? 14.125 6.664 35.972 1.00 26.85 20 LEU C O 1
ATOM 4562 N N . GLU C 1 21 ? 14.841 8.091 37.594 1.00 25.04 21 GLU C N 1
ATOM 4563 C CA . GLU C 1 21 ? 15.736 7.102 38.251 1.00 27.55 21 GLU C CA 1
ATOM 4564 C C . GLU C 1 21 ? 16.678 6.557 37.216 1.00 25.94 21 GLU C C 1
ATOM 4565 O O . GLU C 1 21 ? 16.950 5.345 37.196 1.00 28.32 21 GLU C O 1
ATOM 4571 N N . PHE C 1 22 ? 17.155 7.454 36.358 1.00 23.95 22 PHE C N 1
ATOM 4572 C CA . PHE C 1 22 ? 18.001 7.016 35.263 1.00 25.43 22 PHE C CA 1
ATOM 4573 C C . PHE C 1 22 ? 19.487 6.996 35.691 1.00 28.96 22 PHE C C 1
ATOM 4574 O O . PHE C 1 22 ? 20.025 7.985 36.138 1.00 32.27 22 PHE C O 1
ATOM 4582 N N . ASN C 1 23 ? 20.137 5.904 35.475 1.00 31.43 23 ASN C N 1
ATOM 4583 C CA . ASN C 1 23 ? 21.601 6.026 35.362 1.00 37.00 23 ASN C CA 1
ATOM 4584 C C . ASN C 1 23 ? 22.212 4.960 34.510 1.00 34.97 23 ASN C C 1
ATOM 4585 O O . ASN C 1 23 ? 21.604 3.965 34.138 1.00 38.97 23 ASN C O 1
ATOM 4590 N N . LEU C 1 24 ? 23.448 5.248 34.208 1.00 34.46 24 LEU C N 1
ATOM 4591 C CA . LEU C 1 24 ? 24.173 4.553 33.164 1.00 34.11 24 LEU C CA 1
ATOM 4592 C C . LEU C 1 24 ? 25.339 3.875 33.805 1.00 36.90 24 LEU C C 1
ATOM 4593 O O . LEU C 1 24 ? 26.274 3.503 33.088 1.00 37.33 24 LEU C O 1
ATOM 4598 N N . GLU C 1 25 ? 25.271 3.613 35.098 1.00 39.52 25 GLU C N 1
ATOM 4599 C CA . GLU C 1 25 ? 26.406 2.935 35.740 1.00 44.64 25 GLU C CA 1
ATOM 4600 C C . GLU C 1 25 ? 26.521 1.543 35.178 1.00 44.10 25 GLU C C 1
ATOM 4601 O O . GLU C 1 25 ? 27.611 1.159 34.646 1.00 45.73 25 GLU C O 1
ATOM 4607 N N . ASN C 1 26 ? 25.444 0.764 35.304 1.00 41.41 26 ASN C N 1
ATOM 4608 C CA . ASN C 1 26 ? 25.469 -0.595 34.761 1.00 40.45 26 ASN C CA 1
ATOM 4609 C C . ASN C 1 26 ? 24.057 -0.950 34.321 1.00 34.75 26 ASN C C 1
ATOM 4610 O O . ASN C 1 26 ? 23.347 -1.631 35.024 1.00 33.01 26 ASN C O 1
ATOM 4615 N N . PRO C 1 27 ? 23.671 -0.431 33.183 1.00 31.31 27 PRO C N 1
ATOM 4616 C CA . PRO C 1 27 ? 22.285 -0.577 32.801 1.00 27.62 27 PRO C CA 1
ATOM 4617 C C . PRO C 1 27 ? 21.818 -1.987 32.585 1.00 25.13 27 PRO C C 1
ATOM 4618 O O . PRO C 1 27 ? 20.568 -2.185 32.583 1.00 25.41 27 PRO C O 1
ATOM 4622 N N . PHE C 1 28 ? 22.737 -2.949 32.431 1.00 25.57 28 PHE C N 1
ATOM 4623 C CA . PHE C 1 28 ? 22.314 -4.356 32.098 1.00 23.67 28 PHE C CA 1
ATOM 4624 C C . PHE C 1 28 ? 22.385 -5.315 33.254 1.00 27.48 28 PHE C C 1
ATOM 4625 O O . PHE C 1 28 ? 22.088 -6.508 33.081 1.00 29.76 28 PHE C O 1
ATOM 4633 N N . GLU C 1 29 ? 22.761 -4.739 34.400 1.00 30.74 29 GLU C N 1
ATOM 4634 C CA . GLU C 1 29 ? 23.100 -5.503 35.576 1.00 36.17 29 GLU C CA 1
ATOM 4635 C C . GLU C 1 29 ? 21.970 -6.425 36.018 1.00 36.17 29 GLU C C 1
ATOM 4636 O O . GLU C 1 29 ? 22.221 -7.528 36.462 1.00 37.95 29 GLU C O 1
ATOM 4642 N N . ASP C 1 30 ? 20.715 -5.991 35.935 1.00 33.86 30 ASP C N 1
ATOM 4643 C CA . ASP C 1 30 ? 19.690 -6.857 36.468 1.00 34.85 30 ASP C CA 1
ATOM 4644 C C . ASP C 1 30 ? 18.952 -7.816 35.463 1.00 30.52 30 ASP C C 1
ATOM 4645 O O . ASP C 1 30 ? 18.041 -8.535 35.811 1.00 28.97 30 ASP C O 1
ATOM 4650 N N . ALA C 1 31 ? 19.412 -7.822 34.230 1.00 28.04 31 ALA C N 1
ATOM 4651 C CA . ALA C 1 31 ? 18.722 -8.521 33.152 1.00 27.51 31 ALA C CA 1
ATOM 4652 C C . ALA C 1 31 ? 18.832 -10.022 33.348 1.00 25.06 31 ALA C C 1
ATOM 4653 O O . ALA C 1 31 ? 19.926 -10.538 33.711 1.00 26.98 31 ALA C O 1
ATOM 4655 N N . LYS C 1 32 ? 17.749 -10.718 33.163 1.00 21.51 32 LYS C N 1
ATOM 4656 C CA . LYS C 1 32 ? 17.721 -12.139 33.139 1.00 22.01 32 LYS C CA 1
ATOM 4657 C C . LYS C 1 32 ? 17.483 -12.695 31.711 1.00 22.37 32 LYS C C 1
ATOM 4658 O O . LYS C 1 32 ? 17.809 -13.814 31.409 1.00 21.78 32 LYS C O 1
ATOM 4664 N N . LYS C 1 33 ? 16.749 -11.913 30.871 1.00 18.22 33 LYS C N 1
ATOM 4665 C CA . LYS C 1 33 ? 16.417 -12.392 29.534 1.00 17.31 33 LYS C CA 1
ATOM 4666 C C . LYS C 1 33 ? 16.388 -11.119 28.666 1.00 16.87 33 LYS C C 1
ATOM 4667 O O . LYS C 1 33 ? 15.782 -10.132 29.041 1.00 18.38 33 LYS C O 1
ATOM 4673 N N . VAL C 1 34 ? 17.175 -11.137 27.576 1.00 15.59 34 VAL C N 1
ATOM 4674 C CA . VAL C 1 34 ? 17.160 -10.006 26.586 1.00 15.71 34 VAL C CA 1
ATOM 4675 C C . VAL C 1 34 ? 16.903 -10.541 25.224 1.00 13.82 34 VAL C C 1
ATOM 4676 O O . VAL C 1 34 ? 17.182 -11.664 24.885 1.00 14.46 34 VAL C O 1
ATOM 4680 N N . ILE C 1 35 ? 16.269 -9.645 24.397 1.00 15.62 35 ILE C N 1
ATOM 4681 C CA . ILE C 1 35 ? 16.146 -9.943 22.968 1.00 13.20 35 ILE C CA 1
ATOM 4682 C C . ILE C 1 35 ? 17.023 -8.955 22.215 1.00 13.76 35 ILE C C 1
ATOM 4683 O O . ILE C 1 35 ? 16.991 -7.726 22.441 1.00 15.87 35 ILE C O 1
ATOM 4688 N N . CYS C 1 36 ? 17.836 -9.544 21.300 1.00 14.29 36 CYS C N 1
ATOM 4689 C CA . CYS C 1 36 ? 18.664 -8.743 20.386 1.00 13.72 36 CYS C CA 1
ATOM 4690 C C . CYS C 1 36 ? 18.046 -8.891 19.000 1.00 13.94 36 CYS C C 1
ATOM 4691 O O . CYS C 1 36 ? 17.936 -9.969 18.434 1.00 13.91 36 CYS C O 1
ATOM 4694 N N . ILE C 1 37 ? 17.651 -7.708 18.486 1.00 14.09 37 ILE C N 1
ATOM 4695 C CA . ILE C 1 37 ? 16.925 -7.654 17.183 1.00 13.59 37 ILE C CA 1
ATOM 4696 C C . ILE C 1 37 ? 17.930 -7.226 16.114 1.00 13.13 37 ILE C C 1
ATOM 4697 O O . ILE C 1 37 ? 18.591 -6.144 16.283 1.00 15.57 37 ILE C O 1
ATOM 4702 N N . GLU C 1 38 ? 18.062 -8.058 15.092 1.00 12.69 38 GLU C N 1
ATOM 4703 C CA . GLU C 1 38 ? 18.972 -7.723 13.997 1.00 12.78 38 GLU C CA 1
ATOM 4704 C C . GLU C 1 38 ? 18.208 -7.668 12.696 1.00 14.26 38 GLU C C 1
ATOM 4705 O O . GLU C 1 38 ? 17.388 -8.504 12.364 1.00 12.72 38 GLU C O 1
ATOM 4711 N N . PRO C 1 39 ? 18.608 -6.704 11.817 1.00 13.02 39 PRO C N 1
ATOM 4712 C CA . PRO C 1 39 ? 17.998 -6.660 10.464 1.00 11.88 39 PRO C CA 1
ATOM 4713 C C . PRO C 1 39 ? 18.290 -7.849 9.589 1.00 12.55 39 PRO C C 1
ATOM 4714 O O . PRO C 1 39 ? 17.394 -8.376 8.943 1.00 12.62 39 PRO C O 1
ATOM 4718 N N . HIS C 1 40 ? 19.578 -8.301 9.599 1.00 12.92 40 HIS C N 1
ATOM 4719 C CA . HIS C 1 40 ? 20.012 -9.407 8.821 1.00 13.36 40 HIS C CA 1
ATOM 4720 C C . HIS C 1 40 ? 20.801 -10.417 9.658 1.00 12.61 40 HIS C C 1
ATOM 4721 O O . HIS C 1 40 ? 21.312 -10.039 10.737 1.00 14.07 40 HIS C O 1
ATOM 4728 N N . PRO C 1 41 ? 20.951 -11.647 9.124 1.00 14.16 41 PRO C N 1
ATOM 4729 C CA . PRO C 1 41 ? 21.840 -12.593 9.872 1.00 15.32 41 PRO C CA 1
ATOM 4730 C C . PRO C 1 41 ? 23.295 -11.980 9.853 1.00 15.48 41 PRO C C 1
ATOM 4731 O O . PRO C 1 41 ? 23.809 -11.645 8.821 1.00 18.33 41 PRO C O 1
ATOM 4735 N N . ASP C 1 42 ? 23.803 -11.852 11.041 1.00 14.14 42 ASP C N 1
ATOM 4736 C CA . ASP C 1 42 ? 25.133 -11.393 11.365 1.00 15.58 42 ASP C CA 1
ATOM 4737 C C . ASP C 1 42 ? 25.145 -10.028 11.987 1.00 15.09 42 ASP C C 1
ATOM 4738 O O . ASP C 1 42 ? 26.144 -9.657 12.630 1.00 16.27 42 ASP C O 1
ATOM 4743 N N . ASP C 1 43 ? 24.009 -9.285 12.083 1.00 13.46 43 ASP C N 1
ATOM 4744 C CA . ASP C 1 43 ? 24.121 -7.983 12.700 1.00 13.76 43 ASP C CA 1
ATOM 4745 C C . ASP C 1 43 ? 24.263 -7.967 14.214 1.00 13.05 43 ASP C C 1
ATOM 4746 O O . ASP C 1 43 ? 24.953 -7.092 14.738 1.00 15.37 43 ASP C O 1
ATOM 4751 N N . CYS C 1 44 ? 23.700 -8.957 14.876 1.00 14.80 44 CYS C N 1
ATOM 4752 C CA . CYS C 1 44 ? 23.902 -9.043 16.368 1.00 15.78 44 CYS C CA 1
ATOM 4753 C C . CYS C 1 44 ? 25.430 -9.296 16.608 1.00 14.68 44 CYS C C 1
ATOM 4754 O O . CYS C 1 44 ? 25.978 -8.650 17.440 1.00 15.91 44 CYS C O 1
ATOM 4757 N N . ALA C 1 45 ? 25.982 -10.221 15.849 1.00 15.96 45 ALA C N 1
ATOM 4758 C CA . ALA C 1 45 ? 27.443 -10.551 16.090 1.00 15.51 45 ALA C CA 1
ATOM 4759 C C . ALA C 1 45 ? 28.260 -9.279 15.816 1.00 16.22 45 ALA C C 1
ATOM 4760 O O . ALA C 1 45 ? 29.248 -8.958 16.578 1.00 17.24 45 ALA C O 1
ATOM 4762 N N . ILE C 1 46 ? 27.971 -8.581 14.709 1.00 15.92 46 ILE C N 1
ATOM 4763 C CA . ILE C 1 46 ? 28.825 -7.402 14.307 1.00 15.33 46 ILE C CA 1
ATOM 4764 C C . ILE C 1 46 ? 28.624 -6.263 15.284 1.00 17.24 46 ILE C C 1
ATOM 4765 O O . ILE C 1 46 ? 29.560 -5.592 15.757 1.00 19.45 46 ILE C O 1
ATOM 4770 N N . GLY C 1 47 ? 27.313 -5.963 15.567 1.00 17.36 47 GLY C N 1
ATOM 4771 C CA . GLY C 1 47 ? 27.038 -4.762 16.396 1.00 16.63 47 GLY C CA 1
ATOM 4772 C C . GLY C 1 47 ? 27.448 -4.975 17.845 1.00 15.72 47 GLY C C 1
ATOM 4773 O O . GLY C 1 47 ? 27.826 -4.012 18.527 1.00 19.80 47 GLY C O 1
ATOM 4782 N N . GLY C 1 49 ? 28.415 -8.463 19.417 1.00 18.04 49 GLY C N 1
ATOM 4783 C CA . GLY C 1 49 ? 28.784 -9.869 19.715 1.00 17.25 49 GLY C CA 1
ATOM 4784 C C . GLY C 1 49 ? 29.593 -9.998 21.055 1.00 16.78 49 GLY C C 1
ATOM 4785 O O . GLY C 1 49 ? 29.356 -10.990 21.778 1.00 17.60 49 GLY C O 1
ATOM 4786 N N . GLY C 1 50 ? 30.476 -9.048 21.342 1.00 19.25 50 GLY C N 1
ATOM 4787 C CA . GLY C 1 50 ? 31.182 -9.139 22.642 1.00 18.75 50 GLY C CA 1
ATOM 4788 C C . GLY C 1 50 ? 30.339 -9.056 23.871 1.00 19.16 50 GLY C C 1
ATOM 4789 O O . GLY C 1 50 ? 30.403 -9.831 24.822 1.00 20.46 50 GLY C O 1
ATOM 4790 N N . THR C 1 51 ? 29.362 -8.111 23.765 1.00 18.43 51 THR C N 1
ATOM 4791 C CA . THR C 1 51 ? 28.435 -7.972 24.846 1.00 17.68 51 THR C CA 1
ATOM 4792 C C . THR C 1 51 ? 27.447 -9.129 24.995 1.00 15.36 51 THR C C 1
ATOM 4793 O O . THR C 1 51 ? 27.132 -9.501 26.061 1.00 17.77 51 THR C O 1
ATOM 4797 N N . ILE C 1 52 ? 27.038 -9.695 23.867 1.00 16.70 52 ILE C N 1
ATOM 4798 C CA . ILE C 1 52 ? 26.213 -10.893 23.913 1.00 17.25 52 ILE C CA 1
ATOM 4799 C C . ILE C 1 52 ? 26.949 -12.044 24.675 1.00 16.91 52 ILE C C 1
ATOM 4800 O O . ILE C 1 52 ? 26.319 -12.704 25.471 1.00 18.71 52 ILE C O 1
ATOM 4805 N N . LYS C 1 53 ? 28.234 -12.219 24.320 1.00 18.36 53 LYS C N 1
ATOM 4806 C CA . LYS C 1 53 ? 29.007 -13.251 25.054 1.00 20.36 53 LYS C CA 1
ATOM 4807 C C . LYS C 1 53 ? 29.170 -12.922 26.539 1.00 18.92 53 LYS C C 1
ATOM 4808 O O . LYS C 1 53 ? 28.956 -13.813 27.344 1.00 20.54 53 LYS C O 1
ATOM 4814 N N . LYS C 1 54 ? 29.353 -11.662 26.900 1.00 19.60 54 LYS C N 1
ATOM 4815 C CA . LYS C 1 54 ? 29.435 -11.258 28.329 1.00 20.90 54 LYS C CA 1
ATOM 4816 C C . LYS C 1 54 ? 28.152 -11.503 29.019 1.00 23.46 54 LYS C C 1
ATOM 4817 O O . LYS C 1 54 ? 28.052 -12.035 30.132 1.00 24.71 54 LYS C O 1
ATOM 4823 N N . LEU C 1 55 ? 27.047 -11.180 28.295 1.00 19.73 55 LEU C N 1
ATOM 4824 C CA . LEU C 1 55 ? 25.758 -11.435 28.942 1.00 20.73 55 LEU C CA 1
ATOM 4825 C C . LEU C 1 55 ? 25.498 -12.930 29.120 1.00 19.97 55 LEU C C 1
ATOM 4826 O O . LEU C 1 55 ? 25.043 -13.349 30.202 1.00 21.43 55 LEU C O 1
ATOM 4831 N N . SER C 1 56 ? 25.713 -13.745 28.081 1.00 19.72 56 SER C N 1
ATOM 4832 C CA . SER C 1 56 ? 25.444 -15.209 28.177 1.00 20.66 56 SER C CA 1
ATOM 4833 C C . SER C 1 56 ? 26.342 -15.802 29.346 1.00 21.28 56 SER C C 1
ATOM 4834 O O . SER C 1 56 ? 25.881 -16.695 30.033 1.00 24.65 56 SER C O 1
ATOM 4837 N N . ASP C 1 57 ? 27.570 -15.307 29.371 1.00 23.60 57 ASP C N 1
ATOM 4838 C CA . ASP C 1 57 ? 28.546 -15.853 30.387 1.00 26.55 57 ASP C CA 1
ATOM 4839 C C . ASP C 1 57 ? 28.063 -15.568 31.749 1.00 29.78 57 ASP C C 1
ATOM 4840 O O . ASP C 1 57 ? 28.336 -16.384 32.658 1.00 31.41 57 ASP C O 1
ATOM 4845 N N . GLU C 1 58 ? 27.428 -14.434 31.973 1.00 28.18 58 GLU C N 1
ATOM 4846 C CA . GLU C 1 58 ? 26.693 -14.171 33.256 1.00 29.31 58 GLU C CA 1
ATOM 4847 C C . GLU C 1 58 ? 25.403 -14.898 33.492 1.00 29.81 58 GLU C C 1
ATOM 4848 O O . GLU C 1 58 ? 24.845 -14.689 34.552 1.00 34.21 58 GLU C O 1
ATOM 4854 N N . GLY C 1 59 ? 24.903 -15.743 32.579 1.00 26.46 59 GLY C N 1
ATOM 4855 C CA . GLY C 1 59 ? 23.699 -16.479 32.836 1.00 26.47 59 GLY C CA 1
ATOM 4856 C C . GLY C 1 59 ? 22.422 -15.734 32.304 1.00 24.80 59 GLY C C 1
ATOM 4857 O O . GLY C 1 59 ? 21.294 -16.220 32.515 1.00 27.14 59 GLY C O 1
ATOM 4858 N N . VAL C 1 60 ? 22.670 -14.629 31.615 1.00 22.36 60 VAL C N 1
ATOM 4859 C CA . VAL C 1 60 ? 21.495 -13.960 30.852 1.00 22.58 60 VAL C CA 1
ATOM 4860 C C . VAL C 1 60 ? 21.092 -14.825 29.698 1.00 21.65 60 VAL C C 1
ATOM 4861 O O . VAL C 1 60 ? 21.916 -15.328 28.935 1.00 23.44 60 VAL C O 1
ATOM 4865 N N . GLU C 1 61 ? 19.808 -15.036 29.503 1.00 19.34 61 GLU C N 1
ATOM 4866 C CA . GLU C 1 61 ? 19.312 -15.722 28.354 1.00 18.56 61 GLU C CA 1
ATOM 4867 C C . GLU C 1 61 ? 19.147 -14.716 27.207 1.00 20.88 61 GLU C C 1
ATOM 4868 O O . GLU C 1 61 ? 18.411 -13.772 27.357 1.00 20.21 61 GLU C O 1
ATOM 4874 N N . VAL C 1 62 ? 19.972 -14.908 26.172 1.00 17.45 62 VAL C N 1
ATOM 4875 C CA . VAL C 1 62 ? 19.944 -13.948 25.038 1.00 16.65 62 VAL C CA 1
ATOM 4876 C C . VAL C 1 62 ? 19.253 -14.670 23.910 1.00 15.74 62 VAL C C 1
ATOM 4877 O O . VAL C 1 62 ? 19.558 -15.811 23.470 1.00 16.58 62 VAL C O 1
ATOM 4881 N N . ILE C 1 63 ? 18.207 -13.969 23.345 1.00 15.07 63 ILE C N 1
ATOM 4882 C CA . ILE C 1 63 ? 17.406 -14.496 22.236 1.00 13.56 63 ILE C CA 1
ATOM 4883 C C . ILE C 1 63 ? 17.484 -13.523 21.073 1.00 13.57 63 ILE C C 1
ATOM 4884 O O . ILE C 1 63 ? 17.480 -12.328 21.331 1.00 16.11 63 ILE C O 1
ATOM 4889 N N . TYR C 1 64 ? 17.595 -14.056 19.889 1.00 14.47 64 TYR C N 1
ATOM 4890 C CA . TYR C 1 64 ? 17.613 -13.124 18.687 1.00 12.80 64 TYR C CA 1
ATOM 4891 C C . TYR C 1 64 ? 16.199 -13.110 18.049 1.00 13.16 64 TYR C C 1
ATOM 4892 O O . TYR C 1 64 ? 15.495 -14.129 18.057 1.00 14.23 64 TYR C O 1
ATOM 4901 N N . ILE C 1 65 ? 15.919 -11.910 17.513 1.00 12.78 65 ILE C N 1
ATOM 4902 C CA . ILE C 1 65 ? 14.855 -11.837 16.438 1.00 12.36 65 ILE C CA 1
ATOM 4903 C C . ILE C 1 65 ? 15.641 -11.351 15.203 1.00 12.23 65 ILE C C 1
ATOM 4904 O O . ILE C 1 65 ? 16.292 -10.254 15.298 1.00 14.15 65 ILE C O 1
ATOM 4909 N N . CYS C 1 66 ? 15.514 -12.118 14.154 1.00 12.57 66 CYS C N 1
ATOM 4910 C CA . CYS C 1 66 ? 16.164 -11.691 12.859 1.00 13.02 66 CYS C CA 1
ATOM 4911 C C . CYS C 1 66 ? 15.070 -11.268 11.893 1.00 12.91 66 CYS C C 1
ATOM 4912 O O . CYS C 1 66 ? 14.202 -12.086 11.591 1.00 14.04 66 CYS C O 1
ATOM 4923 N N . THR C 1 68 ? 15.014 -10.298 8.681 1.00 12.25 68 THR C N 1
ATOM 4924 C CA . THR C 1 68 ? 15.010 -10.692 7.303 1.00 11.73 68 THR C CA 1
ATOM 4925 C C . THR C 1 68 ? 15.851 -11.992 7.079 1.00 12.28 68 THR C C 1
ATOM 4926 O O . THR C 1 68 ? 16.516 -12.468 7.995 1.00 13.69 68 THR C O 1
ATOM 4930 N N . ASP C 1 69 ? 15.825 -12.461 5.864 1.00 11.87 69 ASP C N 1
ATOM 4931 C CA . ASP C 1 69 ? 16.421 -13.788 5.579 1.00 11.75 69 ASP C CA 1
ATOM 4932 C C . ASP C 1 69 ? 17.806 -13.642 4.940 1.00 13.77 69 ASP C C 1
ATOM 4933 O O . ASP C 1 69 ? 18.469 -14.660 4.699 1.00 16.12 69 ASP C O 1
ATOM 4938 N N . GLY C 1 70 ? 18.245 -12.394 4.699 1.00 13.13 70 GLY C N 1
ATOM 4939 C CA . GLY C 1 70 ? 19.620 -12.262 4.067 1.00 13.00 70 GLY C CA 1
ATOM 4940 C C . GLY C 1 70 ? 19.694 -12.697 2.615 1.00 13.64 70 GLY C C 1
ATOM 4941 O O . GLY C 1 70 ? 20.825 -12.880 2.046 1.00 13.84 70 GLY C O 1
ATOM 4942 N N . TYR C 1 71 ? 18.542 -12.873 1.930 1.00 11.65 71 TYR C N 1
ATOM 4943 C CA . TYR C 1 71 ? 18.468 -13.308 0.529 1.00 12.57 71 TYR C CA 1
ATOM 4944 C C . TYR C 1 71 ? 19.368 -12.622 -0.472 1.00 13.22 71 TYR C C 1
ATOM 4945 O O . TYR C 1 71 ? 19.748 -13.192 -1.522 1.00 14.41 71 TYR C O 1
ATOM 4962 N N . GLY C 1 73 ? 22.288 -11.041 -0.018 1.00 17.08 73 GLY C N 1
ATOM 4963 C CA . GLY C 1 73 ? 23.715 -10.859 0.338 1.00 18.66 73 GLY C CA 1
ATOM 4964 C C . GLY C 1 73 ? 24.711 -11.590 -0.549 1.00 18.05 73 GLY C C 1
ATOM 4965 O O . GLY C 1 73 ? 25.546 -12.372 0.041 1.00 24.09 73 GLY C O 1
ATOM 4966 N N . THR C 1 74 ? 24.648 -11.594 -1.866 1.00 19.74 74 THR C N 1
ATOM 4967 C CA . THR C 1 74 ? 25.704 -12.266 -2.653 1.00 21.97 74 THR C CA 1
ATOM 4968 C C . THR C 1 74 ? 25.947 -11.509 -3.950 1.00 24.15 74 THR C C 1
ATOM 4969 O O . THR C 1 74 ? 25.005 -10.946 -4.495 1.00 19.17 74 THR C O 1
ATOM 4973 N N . THR C 1 75 ? 27.201 -11.484 -4.507 1.00 24.67 75 THR C N 1
ATOM 4974 C CA . THR C 1 75 ? 27.376 -11.076 -5.858 1.00 22.67 75 THR C CA 1
ATOM 4975 C C . THR C 1 75 ? 27.639 -12.225 -6.816 1.00 26.33 75 THR C C 1
ATOM 4976 O O . THR C 1 75 ? 27.926 -11.994 -7.998 1.00 26.18 75 THR C O 1
ATOM 4980 N N . ASP C 1 76 ? 27.411 -13.479 -6.366 1.00 26.87 76 ASP C N 1
ATOM 4981 C CA . ASP C 1 76 ? 27.566 -14.637 -7.275 1.00 28.67 76 ASP C CA 1
ATOM 4982 C C . ASP C 1 76 ? 26.295 -14.854 -8.094 1.00 28.40 76 ASP C C 1
ATOM 4983 O O . ASP C 1 76 ? 25.172 -15.183 -7.544 1.00 27.86 76 ASP C O 1
ATOM 4988 N N . GLU C 1 77 ? 26.380 -14.717 -9.423 1.00 27.88 77 GLU C N 1
ATOM 4989 C CA . GLU C 1 77 ? 25.189 -14.854 -10.278 1.00 30.18 77 GLU C CA 1
ATOM 4990 C C . GLU C 1 77 ? 24.658 -16.337 -10.253 1.00 31.47 77 GLU C C 1
ATOM 4991 O O . GLU C 1 77 ? 23.511 -16.580 -10.695 1.00 33.87 77 GLU C O 1
ATOM 4997 N N . LYS C 1 78 ? 25.481 -17.272 -9.755 1.00 31.66 78 LYS C N 1
ATOM 4998 C CA . LYS C 1 78 ? 25.009 -18.661 -9.713 1.00 32.26 78 LYS C CA 1
ATOM 4999 C C . LYS C 1 78 ? 24.339 -18.992 -8.370 1.00 30.28 78 LYS C C 1
ATOM 5000 O O . LYS C 1 78 ? 23.845 -20.140 -8.199 1.00 32.32 78 LYS C O 1
ATOM 5006 N N . LEU C 1 79 ? 24.297 -18.091 -7.404 1.00 24.37 79 LEU C N 1
ATOM 5007 C CA . LEU C 1 79 ? 23.736 -18.525 -6.119 1.00 20.43 79 LEU C CA 1
ATOM 5008 C C . LEU C 1 79 ? 22.385 -17.867 -5.930 1.00 18.84 79 LEU C C 1
ATOM 5009 O O . LEU C 1 79 ? 22.410 -16.585 -5.803 1.00 21.83 79 LEU C O 1
ATOM 5014 N N . SER C 1 80 ? 21.344 -18.654 -5.839 1.00 19.08 80 SER C N 1
ATOM 5015 C CA . SER C 1 80 ? 20.002 -18.031 -5.756 1.00 18.34 80 SER C CA 1
ATOM 5016 C C . SER C 1 80 ? 19.836 -17.470 -4.331 1.00 16.94 80 SER C C 1
ATOM 5017 O O . SER C 1 80 ? 20.503 -17.847 -3.338 1.00 17.08 80 SER C O 1
ATOM 5020 N N . GLY C 1 81 ? 18.864 -16.531 -4.208 1.00 16.44 81 GLY C N 1
ATOM 5021 C CA . GLY C 1 81 ? 18.610 -15.980 -2.852 1.00 14.12 81 GLY C CA 1
ATOM 5022 C C . GLY C 1 81 ? 18.084 -17.062 -1.917 1.00 15.91 81 GLY C C 1
ATOM 5023 O O . GLY C 1 81 ? 18.288 -16.965 -0.695 1.00 14.74 81 GLY C O 1
ATOM 5024 N N . HIS C 1 82 ? 17.323 -17.983 -2.459 1.00 15.31 82 HIS C N 1
ATOM 5025 C CA . HIS C 1 82 ? 16.786 -19.053 -1.619 1.00 16.07 82 HIS C CA 1
ATOM 5026 C C . HIS C 1 82 ? 17.889 -19.941 -0.986 1.00 14.44 82 HIS C C 1
ATOM 5027 O O . HIS C 1 82 ? 17.879 -20.234 0.228 1.00 15.93 82 HIS C O 1
ATOM 5034 N N . GLU C 1 83 ? 18.842 -20.277 -1.875 1.00 15.18 83 GLU C N 1
ATOM 5035 C CA . GLU C 1 83 ? 19.962 -21.024 -1.331 1.00 16.62 83 GLU C CA 1
ATOM 5036 C C . GLU C 1 83 ? 20.799 -20.265 -0.348 1.00 15.31 83 GLU C C 1
ATOM 5037 O O . GLU C 1 83 ? 21.202 -20.765 0.702 1.00 16.29 83 GLU C O 1
ATOM 5043 N N . LEU C 1 84 ? 21.039 -18.956 -0.670 1.00 14.76 84 LEU C N 1
ATOM 5044 C CA . LEU C 1 84 ? 21.778 -18.113 0.280 1.00 14.58 84 LEU C CA 1
ATOM 5045 C C . LEU C 1 84 ? 21.087 -18.061 1.623 1.00 13.80 84 LEU C C 1
ATOM 5046 O O . LEU C 1 84 ? 21.658 -18.083 2.707 1.00 14.77 84 LEU C O 1
ATOM 5051 N N . ALA C 1 85 ? 19.740 -17.841 1.560 1.00 14.12 85 ALA C N 1
ATOM 5052 C CA . ALA C 1 85 ? 19.050 -17.752 2.855 1.00 13.59 85 ALA C CA 1
ATOM 5053 C C . ALA C 1 85 ? 19.166 -19.026 3.716 1.00 14.91 85 ALA C C 1
ATOM 5054 O O . ALA C 1 85 ? 19.353 -18.931 4.943 1.00 15.24 85 ALA C O 1
ATOM 5056 N N . LEU C 1 86 ? 19.145 -20.186 3.036 1.00 15.19 86 LEU C N 1
ATOM 5057 C CA . LEU C 1 86 ? 19.335 -21.384 3.822 1.00 16.86 86 LEU C CA 1
ATOM 5058 C C . LEU C 1 86 ? 20.750 -21.490 4.428 1.00 15.51 86 LEU C C 1
ATOM 5059 O O . LEU C 1 86 ? 20.910 -21.862 5.587 1.00 17.22 86 LEU C O 1
ATOM 5064 N N . ILE C 1 87 ? 21.752 -21.103 3.567 1.00 14.94 87 ILE C N 1
ATOM 5065 C CA . ILE C 1 87 ? 23.151 -21.048 4.046 1.00 15.73 87 ILE C CA 1
ATOM 5066 C C . ILE C 1 87 ? 23.280 -20.129 5.217 1.00 16.45 87 ILE C C 1
ATOM 5067 O O . ILE C 1 87 ? 23.926 -20.432 6.258 1.00 17.93 87 ILE C O 1
ATOM 5072 N N . ARG C 1 88 ? 22.642 -18.920 5.150 1.00 14.96 88 ARG C N 1
ATOM 5073 C CA . ARG C 1 88 ? 22.798 -18.025 6.256 1.00 14.56 88 ARG C CA 1
ATOM 5074 C C . ARG C 1 88 ? 22.127 -18.339 7.533 1.00 14.77 88 ARG C C 1
ATOM 5075 O O . ARG C 1 88 ? 22.584 -17.942 8.600 1.00 16.57 88 ARG C O 1
ATOM 5083 N N . ARG C 1 89 ? 21.015 -19.140 7.426 1.00 15.59 89 ARG C N 1
ATOM 5084 C CA . ARG C 1 89 ? 20.467 -19.654 8.690 1.00 17.11 89 ARG C CA 1
ATOM 5085 C C . ARG C 1 89 ? 21.461 -20.563 9.455 1.00 17.08 89 ARG C C 1
ATOM 5086 O O . ARG C 1 89 ? 21.619 -20.428 10.659 1.00 18.68 89 ARG C O 1
ATOM 5094 N N . ARG C 1 90 ? 22.076 -21.435 8.693 1.00 17.21 90 ARG C N 1
ATOM 5095 C CA . ARG C 1 90 ? 23.143 -22.297 9.332 1.00 18.37 90 ARG C CA 1
ATOM 5096 C C . ARG C 1 90 ? 24.311 -21.534 9.882 1.00 18.31 90 ARG C C 1
ATOM 5097 O O . ARG C 1 90 ? 24.788 -21.801 10.980 1.00 18.67 90 ARG C O 1
ATOM 5105 N N . GLU C 1 91 ? 24.674 -20.472 9.143 1.00 16.82 91 GLU C N 1
ATOM 5106 C CA . GLU C 1 91 ? 25.816 -19.607 9.575 1.00 17.73 91 GLU C CA 1
ATOM 5107 C C . GLU C 1 91 ? 25.476 -18.936 10.879 1.00 16.68 91 GLU C C 1
ATOM 5108 O O . GLU C 1 91 ? 26.200 -18.857 11.865 1.00 16.73 91 GLU C O 1
ATOM 5114 N N . GLU C 1 92 ? 24.204 -18.422 10.951 1.00 16.70 92 GLU C N 1
ATOM 5115 C CA . GLU C 1 92 ? 23.815 -17.799 12.208 1.00 17.08 92 GLU C CA 1
ATOM 5116 C C . GLU C 1 92 ? 23.721 -18.769 13.385 1.00 16.84 92 GLU C C 1
ATOM 5117 O O . GLU C 1 92 ? 24.012 -18.394 14.530 1.00 17.66 92 GLU C O 1
ATOM 5123 N N . GLU C 1 93 ? 23.253 -19.972 13.073 1.00 17.40 93 GLU C N 1
ATOM 5124 C CA . GLU C 1 93 ? 23.178 -20.947 14.222 1.00 18.72 93 GLU C CA 1
ATOM 5125 C C . GLU C 1 93 ? 24.620 -21.210 14.730 1.00 17.96 93 GLU C C 1
ATOM 5126 O O . GLU C 1 93 ? 24.758 -21.329 15.961 1.00 19.95 93 GLU C O 1
ATOM 5132 N N . GLU C 1 94 ? 25.585 -21.277 13.813 1.00 18.92 94 GLU C N 1
ATOM 5133 C CA . GLU C 1 94 ? 26.997 -21.533 14.271 1.00 18.72 94 GLU C CA 1
ATOM 5134 C C . GLU C 1 94 ? 27.529 -20.303 15.032 1.00 20.01 94 GLU C C 1
ATOM 5135 O O . GLU C 1 94 ? 28.165 -20.409 16.103 1.00 19.72 94 GLU C O 1
ATOM 5141 N N . SER C 1 95 ? 27.281 -19.096 14.488 1.00 17.70 95 SER C N 1
ATOM 5142 C CA . SER C 1 95 ? 27.695 -17.897 15.185 1.00 18.11 95 SER C CA 1
ATOM 5143 C C . SER C 1 95 ? 27.067 -17.740 16.554 1.00 18.90 95 SER C C 1
ATOM 5144 O O . SER C 1 95 ? 27.743 -17.436 17.557 1.00 18.99 95 SER C O 1
ATOM 5147 N N . ALA C 1 96 ? 25.749 -17.966 16.607 1.00 18.69 96 ALA C N 1
ATOM 5148 C CA . ALA C 1 96 ? 25.066 -17.833 17.867 1.00 19.25 96 ALA C CA 1
ATOM 5149 C C . ALA C 1 96 ? 25.560 -18.849 18.933 1.00 19.67 96 ALA C C 1
ATOM 5150 O O . ALA C 1 96 ? 25.669 -18.502 20.163 1.00 21.06 96 ALA C O 1
ATOM 5152 N N . LYS C 1 97 ? 25.919 -20.054 18.480 1.00 19.52 97 LYS C N 1
ATOM 5153 C CA . LYS C 1 97 ? 26.397 -21.089 19.448 1.00 23.29 97 LYS C CA 1
ATOM 5154 C C . LYS C 1 97 ? 27.695 -20.527 20.081 1.00 22.26 97 LYS C C 1
ATOM 5155 O O . LYS C 1 97 ? 27.926 -20.655 21.294 1.00 23.48 97 LYS C O 1
ATOM 5161 N N . LEU C 1 98 ? 28.546 -19.927 19.239 1.00 20.31 98 LEU C N 1
ATOM 5162 C CA . LEU C 1 98 ? 29.783 -19.348 19.785 1.00 21.05 98 LEU C CA 1
ATOM 5163 C C . LEU C 1 98 ? 29.589 -18.291 20.845 1.00 22.70 98 LEU C C 1
ATOM 5164 O O . LEU C 1 98 ? 30.418 -18.060 21.788 1.00 22.64 98 LEU C O 1
ATOM 5169 N N . LEU C 1 99 ? 28.471 -17.504 20.715 1.00 19.95 99 LEU C N 1
ATOM 5170 C CA . LEU C 1 99 ? 28.161 -16.462 21.655 1.00 19.49 99 LEU C CA 1
ATOM 5171 C C . LEU C 1 99 ? 27.201 -16.809 22.787 1.00 17.74 99 LEU C C 1
ATOM 5172 O O . LEU C 1 99 ? 26.861 -15.939 23.606 1.00 21.59 99 LEU C O 1
ATOM 5177 N N . GLY C 1 100 ? 26.785 -18.089 22.797 1.00 19.23 100 GLY C N 1
ATOM 5178 C CA . GLY C 1 100 ? 26.003 -18.503 23.970 1.00 19.12 100 GLY C CA 1
ATOM 5179 C C . GLY C 1 100 ? 24.494 -18.304 23.739 1.00 20.63 100 GLY C C 1
ATOM 5180 O O . GLY C 1 100 ? 23.749 -18.373 24.671 1.00 21.30 100 GLY C O 1
ATOM 5181 N N . VAL C 1 101 ? 24.122 -18.014 22.477 1.00 18.99 101 VAL C N 1
ATOM 5182 C CA . VAL C 1 101 ? 22.688 -17.773 22.169 1.00 21.44 101 VAL C CA 1
ATOM 5183 C C . VAL C 1 101 ? 22.058 -19.138 21.783 1.00 21.99 101 VAL C C 1
ATOM 5184 O O . VAL C 1 101 ? 22.566 -19.863 20.862 1.00 24.48 101 VAL C O 1
ATOM 5188 N N . ARG C 1 102 ? 20.870 -19.391 22.361 1.00 24.36 102 ARG C N 1
ATOM 5189 C CA . ARG C 1 102 ? 20.249 -20.688 22.098 1.00 26.10 102 ARG C CA 1
ATOM 5190 C C . ARG C 1 102 ? 18.883 -20.570 21.419 1.00 24.99 102 ARG C C 1
ATOM 5191 O O . ARG C 1 102 ? 18.309 -21.592 21.161 1.00 25.55 102 ARG C O 1
ATOM 5199 N N . LYS C 1 103 ? 18.411 -19.346 21.136 1.00 20.97 103 LYS C N 1
ATOM 5200 C CA . LYS C 1 103 ? 17.108 -19.315 20.451 1.00 18.64 103 LYS C CA 1
ATOM 5201 C C . LYS C 1 103 ? 17.086 -18.107 19.469 1.00 15.27 103 LYS C C 1
ATOM 5202 O O . LYS C 1 103 ? 17.551 -16.994 19.833 1.00 16.71 103 LYS C O 1
ATOM 5208 N N . ILE C 1 104 ? 16.564 -18.428 18.287 1.00 16.89 104 ILE C N 1
ATOM 5209 C CA . ILE C 1 104 ? 16.485 -17.362 17.230 1.00 15.57 104 ILE C CA 1
ATOM 5210 C C . ILE C 1 104 ? 15.061 -17.458 16.656 1.00 15.60 104 ILE C C 1
ATOM 5211 O O . ILE C 1 104 ? 14.633 -18.501 16.196 1.00 17.43 104 ILE C O 1
ATOM 5216 N N . TYR C 1 105 ? 14.406 -16.295 16.627 1.00 14.81 105 TYR C N 1
ATOM 5217 C CA . TYR C 1 105 ? 13.115 -16.196 15.854 1.00 14.79 105 TYR C CA 1
ATOM 5218 C C . TYR C 1 105 ? 13.434 -15.573 14.487 1.00 13.63 105 TYR C C 1
ATOM 5219 O O . TYR C 1 105 ? 14.051 -14.486 14.459 1.00 15.64 105 TYR C O 1
ATOM 5228 N N . TRP C 1 106 ? 12.998 -16.200 13.474 1.00 13.55 106 TRP C N 1
ATOM 5229 C CA . TRP C 1 106 ? 13.185 -15.762 12.097 1.00 14.07 106 TRP C CA 1
ATOM 5230 C C . TRP C 1 106 ? 11.936 -15.161 11.526 1.00 14.03 106 TRP C C 1
ATOM 5231 O O . TRP C 1 106 ? 10.963 -15.898 11.300 1.00 15.66 106 TRP C O 1
ATOM 5242 N N . LEU C 1 107 ? 11.892 -13.861 11.371 1.00 14.11 107 LEU C N 1
ATOM 5243 C CA . LEU C 1 107 ? 10.613 -13.320 10.750 1.00 13.33 107 LEU C CA 1
ATOM 5244 C C . LEU C 1 107 ? 10.501 -13.590 9.332 1.00 14.22 107 LEU C C 1
ATOM 5245 O O . LEU C 1 107 ? 9.330 -13.580 8.821 1.00 15.05 107 LEU C O 1
ATOM 5250 N N . ASN C 1 108 ? 11.603 -13.836 8.589 1.00 13.39 108 ASN C N 1
ATOM 5251 C CA . ASN C 1 108 ? 11.634 -14.243 7.193 1.00 14.10 108 ASN C CA 1
ATOM 5252 C C . ASN C 1 108 ? 11.116 -13.216 6.216 1.00 12.81 108 ASN C C 1
ATOM 5253 O O . ASN C 1 108 ? 10.856 -13.561 5.085 1.00 14.76 108 ASN C O 1
ATOM 5258 N N . TYR C 1 109 ? 11.081 -11.961 6.610 1.00 12.08 109 TYR C N 1
ATOM 5259 C CA . TYR C 1 109 ? 10.897 -10.971 5.519 1.00 12.84 109 TYR C CA 1
ATOM 5260 C C . TYR C 1 109 ? 12.055 -10.935 4.553 1.00 12.54 109 TYR C C 1
ATOM 5261 O O . TYR C 1 109 ? 13.198 -11.235 4.988 1.00 13.37 109 TYR C O 1
ATOM 5270 N N . ARG C 1 110 ? 11.788 -10.712 3.302 1.00 12.07 110 ARG C N 1
ATOM 5271 C CA . ARG C 1 110 ? 12.910 -10.798 2.378 1.00 12.75 110 ARG C CA 1
ATOM 5272 C C . ARG C 1 110 ? 13.858 -9.557 2.564 1.00 12.73 110 ARG C C 1
ATOM 5273 O O . ARG C 1 110 ? 13.456 -8.408 2.706 1.00 11.98 110 ARG C O 1
ATOM 5281 N N . ASP C 1 111 ? 15.154 -9.859 2.607 1.00 11.70 111 ASP C N 1
ATOM 5282 C CA . ASP C 1 111 ? 16.199 -8.812 2.606 1.00 12.38 111 ASP C CA 1
ATOM 5283 C C . ASP C 1 111 ? 16.001 -7.769 1.508 1.00 10.87 111 ASP C C 1
ATOM 5284 O O . ASP C 1 111 ? 15.701 -8.133 0.376 1.00 12.40 111 ASP C O 1
ATOM 5289 N N . THR C 1 112 ? 16.067 -6.515 1.946 1.00 11.83 112 THR C N 1
ATOM 5290 C CA . THR C 1 112 ? 15.865 -5.271 1.128 1.00 11.12 112 THR C CA 1
ATOM 5291 C C . THR C 1 112 ? 14.369 -5.011 0.984 1.00 12.66 112 THR C C 1
ATOM 5292 O O . THR C 1 112 ? 14.023 -3.982 0.385 1.00 13.53 112 THR C O 1
ATOM 5296 N N . GLU C 1 113 ? 13.507 -5.841 1.644 1.00 12.20 113 GLU C N 1
ATOM 5297 C CA . GLU C 1 113 ? 12.037 -5.765 1.451 1.00 13.34 113 GLU C CA 1
ATOM 5298 C C . GLU C 1 113 ? 11.449 -5.755 2.872 1.00 12.92 113 GLU C C 1
ATOM 5299 O O . GLU C 1 113 ? 10.182 -6.038 2.932 1.00 14.56 113 GLU C O 1
ATOM 5305 N N . LEU C 1 114 ? 12.113 -5.385 3.946 1.00 11.39 114 LEU C N 1
ATOM 5306 C CA . LEU C 1 114 ? 11.416 -5.405 5.249 1.00 12.38 114 LEU C CA 1
ATOM 5307 C C . LEU C 1 114 ? 10.372 -4.253 5.187 1.00 10.71 114 LEU C C 1
ATOM 5308 O O . LEU C 1 114 ? 10.741 -3.087 5.015 1.00 11.77 114 LEU C O 1
ATOM 5313 N N . PRO C 1 115 ? 9.070 -4.570 5.476 1.00 10.01 115 PRO C N 1
ATOM 5314 C CA . PRO C 1 115 ? 8.141 -3.444 5.509 1.00 11.31 115 PRO C CA 1
ATOM 5315 C C . PRO C 1 115 ? 8.278 -2.621 6.696 1.00 12.21 115 PRO C C 1
ATOM 5316 O O . PRO C 1 115 ? 8.759 -3.041 7.742 1.00 14.08 115 PRO C O 1
ATOM 5320 N N . TYR C 1 116 ? 7.746 -1.364 6.593 1.00 11.50 116 TYR C N 1
ATOM 5321 C CA . TYR C 1 116 ? 7.541 -0.480 7.762 1.00 10.73 116 TYR C CA 1
ATOM 5322 C C . TYR C 1 116 ? 6.032 -0.425 7.957 1.00 11.64 116 TYR C C 1
ATOM 5323 O O . TYR C 1 116 ? 5.334 0.398 7.298 1.00 13.65 116 TYR C O 1
ATOM 5332 N N . SER C 1 117 ? 5.528 -1.280 8.847 1.00 11.88 117 SER C N 1
ATOM 5333 C CA . SER C 1 117 ? 4.068 -1.412 8.901 1.00 11.61 117 SER C CA 1
ATOM 5334 C C . SER C 1 117 ? 3.639 -1.959 10.267 1.00 11.71 117 SER C C 1
ATOM 5335 O O . SER C 1 117 ? 4.418 -2.607 11.016 1.00 11.52 117 SER C O 1
ATOM 5338 N N . ARG C 1 118 ? 2.330 -1.764 10.525 1.00 12.51 118 ARG C N 1
ATOM 5339 C CA . ARG C 1 118 ? 1.740 -2.362 11.722 1.00 12.20 118 ARG C CA 1
ATOM 5340 C C . ARG C 1 118 ? 1.908 -3.854 11.715 1.00 12.47 118 ARG C C 1
ATOM 5341 O O . ARG C 1 118 ? 2.128 -4.438 12.799 1.00 12.01 118 ARG C O 1
ATOM 5349 N N . GLU C 1 119 ? 1.794 -4.549 10.597 1.00 10.75 119 GLU C N 1
ATOM 5350 C CA . GLU C 1 119 ? 1.944 -5.985 10.582 1.00 11.08 119 GLU C CA 1
ATOM 5351 C C . GLU C 1 119 ? 3.322 -6.384 11.203 1.00 12.86 119 GLU C C 1
ATOM 5352 O O . GLU C 1 119 ? 3.405 -7.415 11.919 1.00 12.79 119 GLU C O 1
ATOM 5358 N N . VAL C 1 120 ? 4.405 -5.693 10.809 1.00 12.91 120 VAL C N 1
ATOM 5359 C CA . VAL C 1 120 ? 5.713 -6.154 11.391 1.00 12.92 120 VAL C CA 1
ATOM 5360 C C . VAL C 1 120 ? 5.771 -5.807 12.860 1.00 12.56 120 VAL C C 1
ATOM 5361 O O . VAL C 1 120 ? 6.286 -6.603 13.662 1.00 12.48 120 VAL C O 1
ATOM 5365 N N . ARG C 1 121 ? 5.205 -4.645 13.276 1.00 12.63 121 ARG C N 1
ATOM 5366 C CA . ARG C 1 121 ? 5.069 -4.405 14.737 1.00 11.63 121 ARG C CA 1
ATOM 5367 C C . ARG C 1 121 ? 4.398 -5.579 15.381 1.00 13.46 121 ARG C C 1
ATOM 5368 O O . ARG C 1 121 ? 4.770 -5.961 16.539 1.00 14.34 121 ARG C O 1
ATOM 5376 N N . LYS C 1 122 ? 3.266 -6.033 14.829 1.00 12.15 122 LYS C N 1
ATOM 5377 C CA . LYS C 1 122 ? 2.565 -7.115 15.482 1.00 13.55 122 LYS C CA 1
ATOM 5378 C C . LYS C 1 122 ? 3.443 -8.359 15.666 1.00 14.80 122 LYS C C 1
ATOM 5379 O O . LYS C 1 122 ? 3.343 -9.056 16.709 1.00 14.16 122 LYS C O 1
ATOM 5385 N N . ASP C 1 123 ? 4.368 -8.683 14.722 1.00 14.22 123 ASP C N 1
ATOM 5386 C CA . ASP C 1 123 ? 5.221 -9.857 14.893 1.00 15.47 123 ASP C CA 1
ATOM 5387 C C . ASP C 1 123 ? 6.168 -9.612 16.100 1.00 15.67 123 ASP C C 1
ATOM 5388 O O . ASP C 1 123 ? 6.387 -10.486 16.967 1.00 14.98 123 ASP C O 1
ATOM 5393 N N . LEU C 1 124 ? 6.774 -8.415 16.222 1.00 13.67 124 LEU C N 1
ATOM 5394 C CA . LEU C 1 124 ? 7.677 -8.089 17.365 1.00 12.42 124 LEU C CA 1
ATOM 5395 C C . LEU C 1 124 ? 6.905 -8.147 18.640 1.00 13.72 124 LEU C C 1
ATOM 5396 O O . LEU C 1 124 ? 7.404 -8.630 19.651 1.00 15.45 124 LEU C O 1
ATOM 5401 N N . VAL C 1 125 ? 5.720 -7.498 18.639 1.00 12.73 125 VAL C N 1
ATOM 5402 C CA . VAL C 1 125 ? 4.933 -7.462 19.933 1.00 11.92 125 VAL C CA 1
ATOM 5403 C C . VAL C 1 125 ? 4.511 -8.895 20.282 1.00 13.26 125 VAL C C 1
ATOM 5404 O O . VAL C 1 125 ? 4.529 -9.140 21.542 1.00 14.38 125 VAL C O 1
ATOM 5408 N N . LYS C 1 126 ? 4.191 -9.793 19.402 1.00 13.43 126 LYS C N 1
ATOM 5409 C CA . LYS C 1 126 ? 3.813 -11.201 19.789 1.00 12.57 126 LYS C CA 1
ATOM 5410 C C . LYS C 1 126 ? 5.019 -11.848 20.487 1.00 16.46 126 LYS C C 1
ATOM 5411 O O . LYS C 1 126 ? 4.854 -12.448 21.554 1.00 15.12 126 LYS C O 1
ATOM 5417 N N . ILE C 1 127 ? 6.235 -11.651 19.958 1.00 14.95 127 ILE C N 1
ATOM 5418 C CA . ILE C 1 127 ? 7.384 -12.293 20.573 1.00 13.91 127 ILE C CA 1
ATOM 5419 C C . ILE C 1 127 ? 7.706 -11.624 21.858 1.00 13.88 127 ILE C C 1
ATOM 5420 O O . ILE C 1 127 ? 8.069 -12.310 22.888 1.00 15.65 127 ILE C O 1
ATOM 5425 N N . ILE C 1 128 ? 7.677 -10.288 21.994 1.00 13.43 128 ILE C N 1
ATOM 5426 C CA . ILE C 1 128 ? 7.946 -9.598 23.233 1.00 13.39 128 ILE C CA 1
ATOM 5427 C C . ILE C 1 128 ? 6.952 -10.061 24.298 1.00 14.46 128 ILE C C 1
ATOM 5428 O O . ILE C 1 128 ? 7.381 -10.290 25.468 1.00 15.61 128 ILE C O 1
ATOM 5433 N N . ARG C 1 129 ? 5.654 -10.121 23.921 1.00 15.17 129 ARG C N 1
ATOM 5434 C CA . ARG C 1 129 ? 4.665 -10.546 24.967 1.00 14.27 129 ARG C CA 1
ATOM 5435 C C . ARG C 1 129 ? 4.894 -12.009 25.269 1.00 14.07 129 ARG C C 1
ATOM 5436 O O . ARG C 1 129 ? 4.649 -12.363 26.503 1.00 17.48 129 ARG C O 1
ATOM 5444 N N . LYS C 1 130 ? 5.269 -12.901 24.378 1.00 14.08 130 LYS C N 1
ATOM 5445 C CA . LYS C 1 130 ? 5.513 -14.345 24.741 1.00 14.59 130 LYS C CA 1
ATOM 5446 C C . LYS C 1 130 ? 6.743 -14.450 25.633 1.00 18.42 130 LYS C C 1
ATOM 5447 O O . LYS C 1 130 ? 6.660 -15.125 26.696 1.00 18.35 130 LYS C O 1
ATOM 5453 N N . GLU C 1 131 ? 7.838 -13.749 25.298 1.00 15.42 131 GLU C N 1
ATOM 5454 C CA . GLU C 1 131 ? 9.092 -13.995 26.013 1.00 16.38 131 GLU C CA 1
ATOM 5455 C C . GLU C 1 131 ? 9.251 -13.099 27.207 1.00 16.15 131 GLU C C 1
ATOM 5456 O O . GLU C 1 131 ? 10.091 -13.405 28.129 1.00 16.87 131 GLU C O 1
ATOM 5462 N N . LYS C 1 132 ? 8.571 -11.962 27.368 1.00 14.98 132 LYS C N 1
ATOM 5463 C CA . LYS C 1 132 ? 8.686 -11.040 28.503 1.00 17.12 132 LYS C CA 1
ATOM 5464 C C . LYS C 1 132 ? 10.110 -10.655 28.806 1.00 17.18 132 LYS C C 1
ATOM 5465 O O . LYS C 1 132 ? 10.601 -10.840 29.961 1.00 19.29 132 LYS C O 1
ATOM 5471 N N . PRO C 1 133 ? 10.872 -10.218 27.793 1.00 16.84 133 PRO C N 1
ATOM 5472 C CA . PRO C 1 133 ? 12.252 -9.859 28.113 1.00 16.84 133 PRO C CA 1
ATOM 5473 C C . PRO C 1 133 ? 12.416 -8.654 28.933 1.00 16.38 133 PRO C C 1
ATOM 5474 O O . PRO C 1 133 ? 11.644 -7.654 28.878 1.00 17.37 133 PRO C O 1
ATOM 5478 N N . ASP C 1 134 ? 13.508 -8.618 29.752 1.00 16.73 134 ASP C N 1
ATOM 5479 C CA . ASP C 1 134 ? 13.812 -7.425 30.523 1.00 17.88 134 ASP C CA 1
ATOM 5480 C C . ASP C 1 134 ? 14.395 -6.275 29.677 1.00 13.39 134 ASP C C 1
ATOM 5481 O O . ASP C 1 134 ? 14.229 -5.092 29.961 1.00 16.46 134 ASP C O 1
ATOM 5486 N N . GLY C 1 135 ? 15.149 -6.703 28.645 1.00 14.97 135 GLY C N 1
ATOM 5487 C CA . GLY C 1 135 ? 15.866 -5.698 27.798 1.00 14.20 135 GLY C CA 1
ATOM 5488 C C . GLY C 1 135 ? 15.691 -6.122 26.321 1.00 12.38 135 GLY C C 1
ATOM 5489 O O . GLY C 1 135 ? 15.560 -7.299 26.000 1.00 14.54 135 GLY C O 1
ATOM 5490 N N . VAL C 1 136 ? 15.681 -5.031 25.513 1.00 14.37 136 VAL C N 1
ATOM 5491 C CA . VAL C 1 136 ? 15.710 -5.229 24.027 1.00 13.95 136 VAL C CA 1
ATOM 5492 C C . VAL C 1 136 ? 16.783 -4.347 23.422 1.00 13.14 136 VAL C C 1
ATOM 5493 O O . VAL C 1 136 ? 16.888 -3.192 23.772 1.00 14.87 136 VAL C O 1
ATOM 5497 N N . PHE C 1 137 ? 17.587 -4.978 22.550 1.00 13.47 137 PHE C N 1
ATOM 5498 C CA . PHE C 1 137 ? 18.609 -4.283 21.789 1.00 12.65 137 PHE C CA 1
ATOM 5499 C C . PHE C 1 137 ? 18.197 -4.237 20.299 1.00 13.16 137 PHE C C 1
ATOM 5500 O O . PHE C 1 137 ? 17.654 -5.201 19.780 1.00 14.39 137 PHE C O 1
ATOM 5508 N N . ALA C 1 138 ? 18.482 -3.073 19.726 1.00 11.90 138 ALA C N 1
ATOM 5509 C CA . ALA C 1 138 ? 18.208 -2.949 18.266 1.00 11.79 138 ALA C CA 1
ATOM 5510 C C . ALA C 1 138 ? 19.117 -1.853 17.698 1.00 12.20 138 ALA C C 1
ATOM 5511 O O . ALA C 1 138 ? 19.725 -1.088 18.449 1.00 13.00 138 ALA C O 1
ATOM 5513 N N . PRO C 1 139 ? 19.269 -1.780 16.383 1.00 12.08 139 PRO C N 1
ATOM 5514 C CA . PRO C 1 139 ? 20.019 -0.651 15.796 1.00 12.65 139 PRO C CA 1
ATOM 5515 C C . PRO C 1 139 ? 19.429 0.708 16.085 1.00 12.74 139 PRO C C 1
ATOM 5516 O O . PRO C 1 139 ? 18.205 0.849 16.157 1.00 13.39 139 PRO C O 1
ATOM 5520 N N . ASP C 1 140 ? 20.296 1.695 16.228 1.00 12.18 140 ASP C N 1
ATOM 5521 C CA . ASP C 1 140 ? 19.869 3.080 16.386 1.00 11.42 140 ASP C CA 1
ATOM 5522 C C . ASP C 1 140 ? 19.401 3.585 14.984 1.00 12.34 140 ASP C C 1
ATOM 5523 O O . ASP C 1 140 ? 20.221 3.765 14.056 1.00 12.86 140 ASP C O 1
ATOM 5528 N N . PRO C 1 141 ? 18.099 3.852 14.829 1.00 11.43 141 PRO C N 1
ATOM 5529 C CA . PRO C 1 141 ? 17.625 4.251 13.480 1.00 12.73 141 PRO C CA 1
ATOM 5530 C C . PRO C 1 141 ? 18.048 5.656 13.084 1.00 13.42 141 PRO C C 1
ATOM 5531 O O . PRO C 1 141 ? 17.894 5.989 11.860 1.00 14.56 141 PRO C O 1
ATOM 5535 N N . TRP C 1 142 ? 18.580 6.397 13.998 1.00 13.31 142 TRP C N 1
ATOM 5536 C CA . TRP C 1 142 ? 19.061 7.752 13.701 1.00 12.05 142 TRP C CA 1
ATOM 5537 C C . TRP C 1 142 ? 20.571 7.797 13.427 1.00 11.89 142 TRP C C 1
ATOM 5538 O O . TRP C 1 142 ? 21.097 8.930 13.270 1.00 15.92 142 TRP C O 1
ATOM 5549 N N . LEU C 1 143 ? 21.165 6.628 13.128 1.00 13.20 143 LEU C N 1
ATOM 5550 C CA . LEU C 1 143 ? 22.645 6.658 12.768 1.00 14.18 143 LEU C CA 1
ATOM 5551 C C . LEU C 1 143 ? 22.879 7.540 11.547 1.00 13.87 143 LEU C C 1
ATOM 5552 O O . LEU C 1 143 ? 22.227 7.299 10.502 1.00 13.97 143 LEU C O 1
ATOM 5557 N N . PRO C 1 144 ? 23.751 8.557 11.615 1.00 13.95 144 PRO C N 1
ATOM 5558 C CA . PRO C 1 144 ? 23.866 9.383 10.415 1.00 13.59 144 PRO C CA 1
ATOM 5559 C C . PRO C 1 144 ? 24.388 8.573 9.197 1.00 12.34 144 PRO C C 1
ATOM 5560 O O . PRO C 1 144 ? 25.282 7.654 9.361 1.00 14.46 144 PRO C O 1
ATOM 5564 N N . TYR C 1 145 ? 23.833 8.881 8.054 1.00 12.87 145 TYR C N 1
ATOM 5565 C CA . TYR C 1 145 ? 24.184 8.333 6.721 1.00 12.31 145 TYR C CA 1
ATOM 5566 C C . TYR C 1 145 ? 23.852 6.872 6.586 1.00 13.79 145 TYR C C 1
ATOM 5567 O O . TYR C 1 145 ? 24.228 6.244 5.659 1.00 14.88 145 TYR C O 1
ATOM 5576 N N . GLU C 1 146 ? 23.032 6.311 7.512 1.00 11.91 146 GLU C N 1
ATOM 5577 C CA . GLU C 1 146 ? 22.655 4.919 7.376 1.00 12.04 146 GLU C CA 1
ATOM 5578 C C . GLU C 1 146 ? 21.697 4.800 6.172 1.00 12.64 146 GLU C C 1
ATOM 5579 O O . GLU C 1 146 ? 20.605 5.384 6.174 1.00 12.58 146 GLU C O 1
ATOM 5585 N N . SER C 1 147 ? 22.156 4.093 5.135 1.00 11.38 147 SER C N 1
ATOM 5586 C CA . SER C 1 147 ? 21.437 4.061 3.871 1.00 12.07 147 SER C CA 1
ATOM 5587 C C . SER C 1 147 ? 20.695 2.743 3.621 1.00 12.42 147 SER C C 1
ATOM 5588 O O . SER C 1 147 ? 20.046 2.610 2.519 1.00 12.71 147 SER C O 1
ATOM 5591 N N . HIS C 1 148 ? 20.688 1.798 4.572 1.00 12.31 148 HIS C N 1
ATOM 5592 C CA . HIS C 1 148 ? 19.972 0.541 4.343 1.00 12.21 148 HIS C CA 1
ATOM 5593 C C . HIS C 1 148 ? 18.552 0.661 4.970 1.00 11.45 148 HIS C C 1
ATOM 5594 O O . HIS C 1 148 ? 18.463 0.755 6.201 1.00 11.29 148 HIS C O 1
ATOM 5601 N N . PRO C 1 149 ? 17.529 0.639 4.147 1.00 11.71 149 PRO C N 1
ATOM 5602 C CA . PRO C 1 149 ? 16.154 0.769 4.769 1.00 11.70 149 PRO C CA 1
ATOM 5603 C C . PRO C 1 149 ? 15.867 -0.344 5.774 1.00 11.78 149 PRO C C 1
ATOM 5604 O O . PRO C 1 149 ? 15.130 -0.140 6.725 1.00 12.23 149 PRO C O 1
ATOM 5608 N N . ASP C 1 150 ? 16.430 -1.567 5.565 1.00 11.05 150 ASP C N 1
ATOM 5609 C CA . ASP C 1 150 ? 16.113 -2.589 6.553 1.00 10.33 150 ASP C CA 1
ATOM 5610 C C . ASP C 1 150 ? 16.676 -2.224 7.914 1.00 11.34 150 ASP C C 1
ATOM 5611 O O . ASP C 1 150 ? 16.145 -2.611 8.961 1.00 12.96 150 ASP C O 1
ATOM 5616 N N . HIS C 1 151 ? 17.855 -1.552 7.965 1.00 10.77 151 HIS C N 1
ATOM 5617 C CA . HIS C 1 151 ? 18.415 -1.157 9.268 1.00 11.28 151 HIS C CA 1
ATOM 5618 C C . HIS C 1 151 ? 17.593 -0.030 9.861 1.00 12.58 151 HIS C C 1
ATOM 5619 O O . HIS C 1 151 ? 17.278 -0.140 11.081 1.00 12.31 151 HIS C O 1
ATOM 5626 N N . ARG C 1 152 ? 17.230 1.010 9.137 1.00 12.95 152 ARG C N 1
ATOM 5627 C CA . ARG C 1 152 ? 16.470 2.110 9.712 1.00 12.62 152 ARG C CA 1
ATOM 5628 C C . ARG C 1 152 ? 15.112 1.547 10.221 1.00 12.68 152 ARG C C 1
ATOM 5629 O O . ARG C 1 152 ? 14.657 1.824 11.401 1.00 11.94 152 ARG C O 1
ATOM 5637 N N . ARG C 1 153 ? 14.490 0.748 9.362 1.00 11.43 153 ARG C N 1
ATOM 5638 C CA . ARG C 1 153 ? 13.114 0.205 9.768 1.00 11.92 153 ARG C CA 1
ATOM 5639 C C . ARG C 1 153 ? 13.207 -0.701 10.983 1.00 12.48 153 ARG C C 1
ATOM 5640 O O . ARG C 1 153 ? 12.344 -0.667 11.850 1.00 12.66 153 ARG C O 1
ATOM 5648 N N . THR C 1 154 ? 14.262 -1.556 11.089 1.00 11.90 154 THR C N 1
ATOM 5649 C CA . THR C 1 154 ? 14.359 -2.389 12.282 1.00 11.58 154 THR C CA 1
ATOM 5650 C C . THR C 1 154 ? 14.422 -1.533 13.506 1.00 11.60 154 THR C C 1
ATOM 5651 O O . THR C 1 154 ? 13.776 -1.879 14.567 1.00 11.80 154 THR C O 1
ATOM 5655 N N . GLY C 1 155 ? 15.297 -0.489 13.518 1.00 11.99 155 GLY C N 1
ATOM 5656 C CA . GLY C 1 155 ? 15.426 0.289 14.757 1.00 13.05 155 GLY C CA 1
ATOM 5657 C C . GLY C 1 155 ? 14.072 0.959 15.127 1.00 13.05 155 GLY C C 1
ATOM 5658 O O . GLY C 1 155 ? 13.702 0.913 16.296 1.00 12.46 155 GLY C O 1
ATOM 5659 N N . PHE C 1 156 ? 13.410 1.625 14.161 1.00 13.98 156 PHE C N 1
ATOM 5660 C CA . PHE C 1 156 ? 12.145 2.306 14.513 1.00 11.67 156 PHE C CA 1
ATOM 5661 C C . PHE C 1 156 ? 11.109 1.268 14.922 1.00 11.39 156 PHE C C 1
ATOM 5662 O O . PHE C 1 156 ? 10.430 1.511 15.939 1.00 12.56 156 PHE C O 1
ATOM 5670 N N . LEU C 1 157 ? 10.980 0.169 14.168 1.00 11.93 157 LEU C N 1
ATOM 5671 C CA . LEU C 1 157 ? 9.935 -0.843 14.518 1.00 11.65 157 LEU C CA 1
ATOM 5672 C C . LEU C 1 157 ? 10.225 -1.426 15.912 1.00 12.82 157 LEU C C 1
ATOM 5673 O O . LEU C 1 157 ? 9.294 -1.708 16.671 1.00 13.05 157 LEU C O 1
ATOM 5678 N N . ALA C 1 158 ? 11.539 -1.622 16.241 1.00 11.73 158 ALA C N 1
ATOM 5679 C CA . ALA C 1 158 ? 11.786 -2.189 17.587 1.00 12.11 158 ALA C CA 1
ATOM 5680 C C . ALA C 1 158 ? 11.389 -1.245 18.695 1.00 13.06 158 ALA C C 1
ATOM 5681 O O . ALA C 1 158 ? 10.718 -1.666 19.667 1.00 13.45 158 ALA C O 1
ATOM 5683 N N . ILE C 1 159 ? 11.707 0.049 18.570 1.00 11.67 159 ILE C N 1
ATOM 5684 C CA . ILE C 1 159 ? 11.402 1.038 19.612 1.00 11.13 159 ILE C CA 1
ATOM 5685 C C . ILE C 1 159 ? 9.871 1.089 19.749 1.00 13.77 159 ILE C C 1
ATOM 5686 O O . ILE C 1 159 ? 9.321 1.098 20.833 1.00 14.04 159 ILE C O 1
ATOM 5691 N N . GLU C 1 160 ? 9.181 1.228 18.614 1.00 12.61 160 GLU C N 1
ATOM 5692 C CA . GLU C 1 160 ? 7.732 1.305 18.581 1.00 12.78 160 GLU C CA 1
ATOM 5693 C C . GLU C 1 160 ? 7.144 0.059 19.207 1.00 11.98 160 GLU C C 1
ATOM 5694 O O . GLU C 1 160 ? 6.123 0.173 20.021 1.00 13.87 160 GLU C O 1
ATOM 5700 N N . SER C 1 161 ? 7.612 -1.119 18.881 1.00 10.82 161 SER C N 1
ATOM 5701 C CA . SER C 1 161 ? 6.990 -2.359 19.311 1.00 11.32 161 SER C CA 1
ATOM 5702 C C . SER C 1 161 ? 7.223 -2.498 20.842 1.00 13.00 161 SER C C 1
ATOM 5703 O O . SER C 1 161 ? 6.359 -3.067 21.539 1.00 13.78 161 SER C O 1
ATOM 5706 N N . VAL C 1 162 ? 8.393 -2.105 21.322 1.00 13.31 162 VAL C N 1
ATOM 5707 C CA . VAL C 1 162 ? 8.583 -2.140 22.808 1.00 14.15 162 VAL C CA 1
ATOM 5708 C C . VAL C 1 162 ? 7.468 -1.292 23.469 1.00 14.16 162 VAL C C 1
ATOM 5709 O O . VAL C 1 162 ? 6.841 -1.741 24.490 1.00 16.44 162 VAL C O 1
ATOM 5713 N N . ALA C 1 163 ? 7.225 -0.080 22.955 1.00 13.90 163 ALA C N 1
ATOM 5714 C CA . ALA C 1 163 ? 6.202 0.798 23.600 1.00 12.81 163 ALA C CA 1
ATOM 5715 C C . ALA C 1 163 ? 4.833 0.130 23.424 1.00 16.14 163 ALA C C 1
ATOM 5716 O O . ALA C 1 163 ? 4.033 0.058 24.383 1.00 15.27 163 ALA C O 1
ATOM 5718 N N . PHE C 1 164 ? 4.500 -0.400 22.225 1.00 13.97 164 PHE C N 1
ATOM 5719 C CA . PHE C 1 164 ? 3.102 -0.829 22.014 1.00 13.88 164 PHE C CA 1
ATOM 5720 C C . PHE C 1 164 ? 2.792 -2.135 22.595 1.00 13.90 164 PHE C C 1
ATOM 5721 O O . PHE C 1 164 ? 1.615 -2.516 22.803 1.00 14.60 164 PHE C O 1
ATOM 5729 N N . SER C 1 165 ? 3.841 -2.910 23.027 1.00 12.68 165 SER C N 1
ATOM 5730 C CA . SER C 1 165 ? 3.601 -4.234 23.701 1.00 13.72 165 SER C CA 1
ATOM 5731 C C . SER C 1 165 ? 2.894 -4.009 25.071 1.00 12.37 165 SER C C 1
ATOM 5732 O O . SER C 1 165 ? 2.243 -5.021 25.407 1.00 14.28 165 SER C O 1
ATOM 5735 N N . GLN C 1 166 ? 2.942 -2.814 25.562 1.00 14.13 166 GLN C N 1
ATOM 5736 C CA . GLN C 1 166 ? 2.292 -2.508 26.931 1.00 16.09 166 GLN C CA 1
ATOM 5737 C C . GLN C 1 166 ? 0.851 -2.197 26.725 1.00 16.57 166 GLN C C 1
ATOM 5738 O O . GLN C 1 166 ? 0.100 -2.049 27.733 1.00 17.17 166 GLN C O 1
ATOM 5744 N N . LEU C 1 167 ? 0.346 -2.061 25.505 1.00 14.35 167 LEU C N 1
ATOM 5745 C CA . LEU C 1 167 ? -1.020 -1.487 25.272 1.00 13.77 167 LEU C CA 1
ATOM 5746 C C . LEU C 1 167 ? -1.953 -2.551 24.873 1.00 16.09 167 LEU C C 1
ATOM 5747 O O . LEU C 1 167 ? -1.873 -3.230 23.827 1.00 15.04 167 LEU C O 1
ATOM 5752 N N . PRO C 1 168 ? -2.993 -2.913 25.713 1.00 15.06 168 PRO C N 1
ATOM 5753 C CA . PRO C 1 168 ? -3.842 -4.061 25.436 1.00 15.94 168 PRO C CA 1
ATOM 5754 C C . PRO C 1 168 ? -4.781 -3.946 24.142 1.00 14.33 168 PRO C C 1
ATOM 5755 O O . PRO C 1 168 ? -5.195 -4.958 23.619 1.00 16.43 168 PRO C O 1
ATOM 5759 N N . ASN C 1 169 ? -4.955 -2.665 23.710 1.00 14.16 169 ASN C N 1
ATOM 5760 C CA . ASN C 1 169 ? -5.759 -2.503 22.506 1.00 14.75 169 ASN C CA 1
ATOM 5761 C C . ASN C 1 169 ? -4.890 -2.608 21.264 1.00 13.84 169 ASN C C 1
ATOM 5762 O O . ASN C 1 169 ? -5.423 -2.590 20.098 1.00 15.12 169 ASN C O 1
ATOM 5767 N N . PHE C 1 170 ? -3.529 -2.723 21.457 1.00 12.82 170 PHE C N 1
ATOM 5768 C CA . PHE C 1 170 ? -2.649 -2.911 20.267 1.00 14.49 170 PHE C CA 1
ATOM 5769 C C . PHE C 1 170 ? -2.531 -4.420 20.074 1.00 14.04 170 PHE C C 1
ATOM 5770 O O . PHE C 1 170 ? -2.105 -5.188 20.978 1.00 14.90 170 PHE C O 1
ATOM 5778 N N . SER C 1 171 ? -2.788 -4.869 18.819 1.00 13.71 171 SER C N 1
ATOM 5779 C CA . SER C 1 171 ? -2.754 -6.306 18.577 1.00 13.40 171 SER C CA 1
ATOM 5780 C C . SER C 1 171 ? -3.536 -7.106 19.636 1.00 15.60 171 SER C C 1
ATOM 5781 O O . SER C 1 171 ? -3.025 -8.017 20.313 1.00 16.00 171 SER C O 1
ATOM 5784 N N . ASN C 1 172 ? -4.860 -6.776 19.699 1.00 15.81 172 ASN C N 1
ATOM 5785 C CA . ASN C 1 172 ? -5.654 -7.240 20.828 1.00 17.48 172 ASN C CA 1
ATOM 5786 C C . ASN C 1 172 ? -5.870 -8.731 20.734 1.00 15.97 172 ASN C C 1
ATOM 5787 O O . ASN C 1 172 ? -6.200 -9.330 21.807 1.00 18.33 172 ASN C O 1
ATOM 5792 N N . ILE C 1 173 ? -5.715 -9.448 19.622 1.00 14.55 173 ILE C N 1
ATOM 5793 C CA . ILE C 1 173 ? -6.007 -10.879 19.604 1.00 15.34 173 ILE C CA 1
ATOM 5794 C C . ILE C 1 173 ? -4.883 -11.601 20.444 1.00 17.51 173 ILE C C 1
ATOM 5795 O O . ILE C 1 173 ? -5.143 -12.642 20.996 1.00 17.73 173 ILE C O 1
ATOM 5800 N N . ASP C 1 174 ? -3.683 -11.032 20.612 1.00 16.67 174 ASP C N 1
ATOM 5801 C CA . ASP C 1 174 ? -2.663 -11.628 21.525 1.00 17.12 174 ASP C CA 1
ATOM 5802 C C . ASP C 1 174 ? -3.321 -11.741 22.911 1.00 18.68 174 ASP C C 1
ATOM 5803 O O . ASP C 1 174 ? -3.143 -12.801 23.485 1.00 19.87 174 ASP C O 1
ATOM 5808 N N . ILE C 1 175 ? -3.921 -10.683 23.404 1.00 18.68 175 ILE C N 1
ATOM 5809 C CA . ILE C 1 175 ? -4.486 -10.678 24.781 1.00 21.47 175 ILE C CA 1
ATOM 5810 C C . ILE C 1 175 ? -5.566 -11.746 24.808 1.00 23.11 175 ILE C C 1
ATOM 5811 O O . ILE C 1 175 ? -5.639 -12.558 25.743 1.00 23.57 175 ILE C O 1
ATOM 5816 N N . ASP C 1 176 ? -6.365 -11.847 23.716 1.00 20.61 176 ASP C N 1
ATOM 5817 C CA . ASP C 1 176 ? -7.461 -12.815 23.715 1.00 22.02 176 ASP C CA 1
ATOM 5818 C C . ASP C 1 176 ? -7.001 -14.231 23.732 1.00 22.37 176 ASP C C 1
ATOM 5819 O O . ASP C 1 176 ? -7.774 -15.102 24.134 1.00 25.34 176 ASP C O 1
ATOM 5824 N N . ILE C 1 177 ? -5.794 -14.563 23.227 1.00 20.30 177 ILE C N 1
ATOM 5825 C CA . ILE C 1 177 ? -5.227 -15.931 23.248 1.00 20.77 177 ILE C CA 1
ATOM 5826 C C . ILE C 1 177 ? -4.286 -16.127 24.370 1.00 24.06 177 ILE C C 1
ATOM 5827 O O . ILE C 1 177 ? -3.704 -17.234 24.416 1.00 28.46 177 ILE C O 1
ATOM 5832 N N . GLY C 1 178 ? -4.180 -15.180 25.293 1.00 21.72 178 GLY C N 1
ATOM 5833 C CA . GLY C 1 178 ? -3.449 -15.420 26.555 1.00 25.38 178 GLY C CA 1
ATOM 5834 C C . GLY C 1 178 ? -2.058 -14.814 26.593 1.00 26.65 178 GLY C C 1
ATOM 5835 O O . GLY C 1 178 ? -1.300 -14.987 27.588 1.00 26.89 178 GLY C O 1
ATOM 5836 N N . LEU C 1 179 ? -1.676 -14.058 25.560 1.00 21.34 179 LEU C N 1
ATOM 5837 C CA . LEU C 1 179 ? -0.429 -13.256 25.616 1.00 21.42 179 LEU C CA 1
ATOM 5838 C C . LEU C 1 179 ? -0.635 -11.860 26.158 1.00 21.50 179 LEU C C 1
ATOM 5839 O O . LEU C 1 179 ? -1.078 -10.923 25.336 1.00 21.71 179 LEU C O 1
ATOM 5844 N N . LYS C 1 180 ? -0.312 -11.650 27.440 1.00 18.53 180 LYS C N 1
ATOM 5845 C CA . LYS C 1 180 ? -0.706 -10.442 28.090 1.00 18.85 180 LYS C CA 1
ATOM 5846 C C . LYS C 1 180 ? 0.248 -9.267 27.711 1.00 16.43 180 LYS C C 1
ATOM 5847 O O . LYS C 1 180 ? 1.401 -9.513 27.219 1.00 16.90 180 LYS C O 1
ATOM 5853 N N . PRO C 1 181 ? -0.123 -8.044 27.970 1.00 16.94 181 PRO C N 1
ATOM 5854 C CA . PRO C 1 181 ? 0.757 -6.872 27.737 1.00 17.57 181 PRO C CA 1
ATOM 5855 C C . PRO C 1 181 ? 2.061 -7.114 28.511 1.00 19.14 181 PRO C C 1
ATOM 5856 O O . PRO C 1 181 ? 2.052 -7.780 29.626 1.00 18.91 181 PRO C O 1
ATOM 5860 N N . HIS C 1 182 ? 3.165 -6.616 28.004 1.00 16.90 182 HIS C N 1
ATOM 5861 C CA . HIS C 1 182 ? 4.445 -6.694 28.700 1.00 15.75 182 HIS C CA 1
ATOM 5862 C C . HIS C 1 182 ? 5.136 -5.366 28.663 1.00 16.63 182 HIS C C 1
ATOM 5863 O O . HIS C 1 182 ? 5.163 -4.726 27.582 1.00 16.51 182 HIS C O 1
ATOM 5870 N N . SER C 1 183 ? 5.840 -4.952 29.734 1.00 14.11 183 SER C N 1
ATOM 5871 C CA . SER C 1 183 ? 6.599 -3.757 29.831 1.00 15.81 183 SER C CA 1
ATOM 5872 C C . SER C 1 183 ? 8.103 -4.070 29.980 1.00 19.53 183 SER C C 1
ATOM 5873 O O . SER C 1 183 ? 8.611 -4.642 30.989 1.00 19.22 183 SER C O 1
ATOM 5876 N N . VAL C 1 184 ? 8.827 -3.875 28.900 1.00 16.19 184 VAL C N 1
ATOM 5877 C CA . VAL C 1 184 ? 10.318 -4.098 28.904 1.00 17.12 184 VAL C CA 1
ATOM 5878 C C . VAL C 1 184 ? 10.928 -3.082 29.819 1.00 16.50 184 VAL C C 1
ATOM 5879 O O . VAL C 1 184 ? 10.468 -1.913 29.957 1.00 19.67 184 VAL C O 1
ATOM 5883 N N . SER C 1 185 ? 12.011 -3.471 30.509 1.00 16.23 185 SER C N 1
ATOM 5884 C CA . SER C 1 185 ? 12.681 -2.504 31.389 1.00 18.25 185 SER C CA 1
ATOM 5885 C C . SER C 1 185 ? 13.694 -1.556 30.762 1.00 16.30 185 SER C C 1
ATOM 5886 O O . SER C 1 185 ? 13.805 -0.391 31.207 1.00 18.12 185 SER C O 1
ATOM 5889 N N . PHE C 1 186 ? 14.406 -2.037 29.703 1.00 15.65 186 PHE C N 1
ATOM 5890 C CA . PHE C 1 186 ? 15.277 -1.026 29.001 1.00 15.05 186 PHE C CA 1
ATOM 5891 C C . PHE C 1 186 ? 15.359 -1.433 27.537 1.00 14.49 186 PHE C C 1
ATOM 5892 O O . PHE C 1 186 ? 15.259 -2.646 27.160 1.00 14.50 186 PHE C O 1
ATOM 5900 N N . ILE C 1 187 ? 15.620 -0.375 26.783 1.00 15.12 187 ILE C N 1
ATOM 5901 C CA . ILE C 1 187 ? 16.069 -0.564 25.350 1.00 14.95 187 ILE C CA 1
ATOM 5902 C C . ILE C 1 187 ? 17.565 -0.086 25.352 1.00 14.28 187 ILE C C 1
ATOM 5903 O O . ILE C 1 187 ? 17.933 0.926 25.982 1.00 16.29 187 ILE C O 1
ATOM 5908 N N . ALA C 1 188 ? 18.298 -0.805 24.501 1.00 13.98 188 ALA C N 1
ATOM 5909 C CA . ALA C 1 188 ? 19.660 -0.295 24.241 1.00 13.83 188 ALA C CA 1
ATOM 5910 C C . ALA C 1 188 ? 19.896 -0.322 22.724 1.00 13.90 188 ALA C C 1
ATOM 5911 O O . ALA C 1 188 ? 19.714 -1.404 22.145 1.00 15.45 188 ALA C O 1
ATOM 5913 N N . LEU C 1 189 ? 20.365 0.818 22.190 1.00 12.90 189 LEU C N 1
ATOM 5914 C CA . LEU C 1 189 ? 20.514 0.918 20.681 1.00 13.28 189 LEU C CA 1
ATOM 5915 C C . LEU C 1 189 ? 21.988 0.652 20.408 1.00 13.60 189 LEU C C 1
ATOM 5916 O O . LEU C 1 189 ? 22.873 1.418 20.929 1.00 16.05 189 LEU C O 1
ATOM 5921 N N . TYR C 1 190 ? 22.255 -0.254 19.490 1.00 14.00 190 TYR C N 1
ATOM 5922 C CA . TYR C 1 190 ? 23.670 -0.427 19.004 1.00 13.41 190 TYR C CA 1
ATOM 5923 C C . TYR C 1 190 ? 23.842 0.144 17.641 1.00 14.88 190 TYR C C 1
ATOM 5924 O O . TYR C 1 190 ? 22.878 0.754 17.126 1.00 13.97 190 TYR C O 1
ATOM 5933 N N . TYR C 1 191 ? 24.985 0.003 16.968 1.00 13.79 191 TYR C N 1
ATOM 5934 C CA . TYR C 1 191 ? 25.239 0.714 15.719 1.00 13.49 191 TYR C CA 1
ATOM 5935 C C . TYR C 1 191 ? 24.932 2.199 15.877 1.00 14.91 191 TYR C C 1
ATOM 5936 O O . TYR C 1 191 ? 24.156 2.802 15.090 1.00 14.16 191 TYR C O 1
ATOM 5945 N N . THR C 1 192 ? 25.525 2.820 16.911 1.00 14.02 192 THR C N 1
ATOM 5946 C CA . THR C 1 192 ? 25.152 4.197 17.246 1.00 14.72 192 THR C CA 1
ATOM 5947 C C . THR C 1 192 ? 26.301 5.158 17.197 1.00 15.11 192 THR C C 1
ATOM 5948 O O . THR C 1 192 ? 27.463 4.788 17.608 1.00 16.46 192 THR C O 1
ATOM 5952 N N . HIS C 1 193 ? 26.065 6.364 16.737 1.00 15.26 193 HIS C N 1
ATOM 5953 C CA A HIS C 1 193 ? 27.061 7.459 16.752 0.50 14.04 193 HIS C CA 1
ATOM 5954 C CA B HIS C 1 193 ? 27.114 7.361 16.828 0.50 15.43 193 HIS C CA 1
ATOM 5955 C C . HIS C 1 193 ? 27.061 8.172 18.109 1.00 15.27 193 HIS C C 1
ATOM 5956 O O . HIS C 1 193 ? 27.975 9.028 18.354 1.00 17.83 193 HIS C O 1
ATOM 5969 N N . LYS C 1 194 ? 25.996 7.968 18.915 1.00 14.75 194 LYS C N 1
ATOM 5970 C CA . LYS C 1 194 ? 25.846 8.727 20.178 1.00 17.08 194 LYS C CA 1
ATOM 5971 C C . LYS C 1 194 ? 25.731 7.742 21.318 1.00 17.49 194 LYS C C 1
ATOM 5972 O O . LYS C 1 194 ? 24.754 7.723 22.130 1.00 16.08 194 LYS C O 1
ATOM 5978 N N . PRO C 1 195 ? 26.749 6.892 21.530 1.00 16.02 195 PRO C N 1
ATOM 5979 C CA . PRO C 1 195 ? 26.629 5.976 22.648 1.00 16.47 195 PRO C CA 1
ATOM 5980 C C . PRO C 1 195 ? 26.729 6.737 23.993 1.00 17.51 195 PRO C C 1
ATOM 5981 O O . PRO C 1 195 ? 27.465 7.740 24.036 1.00 18.42 195 PRO C O 1
ATOM 5985 N N . ASN C 1 196 ? 26.054 6.239 25.016 1.00 15.39 196 ASN C N 1
ATOM 5986 C CA . ASN C 1 196 ? 26.318 6.799 26.365 1.00 15.62 196 ASN C CA 1
ATOM 5987 C C . ASN C 1 196 ? 26.665 5.663 27.320 1.00 17.22 196 ASN C C 1
ATOM 5988 O O . ASN C 1 196 ? 26.750 5.948 28.575 1.00 18.50 196 ASN C O 1
ATOM 5993 N N . TYR C 1 197 ? 26.783 4.454 26.864 1.00 16.61 197 TYR C N 1
ATOM 5994 C CA . TYR C 1 197 ? 27.234 3.354 27.707 1.00 17.53 197 TYR C CA 1
ATOM 5995 C C . TYR C 1 197 ? 28.149 2.501 26.856 1.00 19.27 197 TYR C C 1
ATOM 5996 O O . TYR C 1 197 ? 27.774 2.087 25.734 1.00 17.56 197 TYR C O 1
ATOM 6005 N N . ILE C 1 198 ? 29.417 2.228 27.291 1.00 16.96 198 ILE C N 1
ATOM 6006 C CA . ILE C 1 198 ? 30.371 1.421 26.462 1.00 17.38 198 ILE C CA 1
ATOM 6007 C C . ILE C 1 198 ? 30.779 0.172 27.251 1.00 17.59 198 ILE C C 1
ATOM 6008 O O . ILE C 1 198 ? 31.109 0.294 28.484 1.00 19.84 198 ILE C O 1
ATOM 6013 N N . VAL C 1 199 ? 30.730 -0.993 26.612 1.00 16.66 199 VAL C N 1
ATOM 6014 C CA . VAL C 1 199 ? 31.169 -2.222 27.242 1.00 18.54 199 VAL C CA 1
ATOM 6015 C C . VAL C 1 199 ? 32.583 -2.481 26.736 1.00 17.62 199 VAL C C 1
ATOM 6016 O O . VAL C 1 199 ? 32.846 -2.484 25.528 1.00 17.39 199 VAL C O 1
ATOM 6020 N N . ASP C 1 200 ? 33.523 -2.787 27.692 1.00 18.01 200 ASP C N 1
ATOM 6021 C CA . ASP C 1 200 ? 34.887 -3.128 27.250 1.00 17.22 200 ASP C CA 1
ATOM 6022 C C . ASP C 1 200 ? 34.871 -4.568 26.793 1.00 17.60 200 ASP C C 1
ATOM 6023 O O . ASP C 1 200 ? 34.456 -5.482 27.519 1.00 21.29 200 ASP C O 1
ATOM 6028 N N . ILE C 1 201 ? 35.221 -4.778 25.531 1.00 17.88 201 ILE C N 1
ATOM 6029 C CA . ILE C 1 201 ? 35.281 -6.111 24.967 1.00 18.32 201 ILE C CA 1
ATOM 6030 C C . ILE C 1 201 ? 36.713 -6.539 24.517 1.00 18.75 201 ILE C C 1
ATOM 6031 O O . ILE C 1 201 ? 36.876 -7.436 23.688 1.00 19.83 201 ILE C O 1
ATOM 6036 N N . THR C 1 202 ? 37.700 -5.793 25.041 1.00 19.17 202 THR C N 1
ATOM 6037 C CA . THR C 1 202 ? 39.099 -6.038 24.661 1.00 20.84 202 THR C CA 1
ATOM 6038 C C . THR C 1 202 ? 39.492 -7.511 24.751 1.00 20.97 202 THR C C 1
ATOM 6039 O O . THR C 1 202 ? 40.084 -8.052 23.741 1.00 24.50 202 THR C O 1
ATOM 6043 N N . ASP C 1 203 ? 39.076 -8.231 25.770 1.00 22.02 203 ASP C N 1
ATOM 6044 C CA . ASP C 1 203 ? 39.525 -9.652 25.846 1.00 24.97 203 ASP C CA 1
ATOM 6045 C C . ASP C 1 203 ? 38.641 -10.629 25.077 1.00 24.29 203 ASP C C 1
ATOM 6046 O O . ASP C 1 203 ? 38.938 -11.807 24.978 1.00 27.07 203 ASP C O 1
ATOM 6051 N N . LEU C 1 204 ? 37.510 -10.138 24.498 1.00 22.16 204 LEU C N 1
ATOM 6052 C CA . LEU C 1 204 ? 36.676 -10.971 23.693 1.00 22.12 204 LEU C CA 1
ATOM 6053 C C . LEU C 1 204 ? 36.696 -10.594 22.270 1.00 21.35 204 LEU C C 1
ATOM 6054 O O . LEU C 1 204 ? 35.943 -11.159 21.460 1.00 21.68 204 LEU C O 1
ATOM 6067 N N . GLU C 1 206 ? 38.846 -11.373 19.785 1.00 21.08 206 GLU C N 1
ATOM 6068 C CA . GLU C 1 206 ? 39.071 -12.452 18.824 1.00 21.92 206 GLU C CA 1
ATOM 6069 C C . GLU C 1 206 ? 37.869 -13.454 18.720 1.00 18.90 206 GLU C C 1
ATOM 6070 O O . GLU C 1 206 ? 37.573 -13.892 17.634 1.00 20.16 206 GLU C O 1
ATOM 6076 N N . LEU C 1 207 ? 37.158 -13.638 19.835 1.00 19.84 207 LEU C N 1
ATOM 6077 C CA . LEU C 1 207 ? 35.928 -14.430 19.803 1.00 20.20 207 LEU C CA 1
ATOM 6078 C C . LEU C 1 207 ? 34.836 -13.704 18.938 1.00 18.67 207 LEU C C 1
ATOM 6079 O O . LEU C 1 207 ? 34.188 -14.382 18.093 1.00 18.85 207 LEU C O 1
ATOM 6084 N N . LYS C 1 208 ? 34.679 -12.383 19.179 1.00 18.65 208 LYS C N 1
ATOM 6085 C CA . LYS C 1 208 ? 33.691 -11.660 18.328 1.00 17.85 208 LYS C CA 1
ATOM 6086 C C . LYS C 1 208 ? 34.029 -11.821 16.904 1.00 18.73 208 LYS C C 1
ATOM 6087 O O . LYS C 1 208 ? 33.184 -12.109 16.036 1.00 17.35 208 LYS C O 1
ATOM 6093 N N . LEU C 1 209 ? 35.324 -11.605 16.516 1.00 16.45 209 LEU C N 1
ATOM 6094 C CA . LEU C 1 209 ? 35.610 -11.753 15.133 1.00 16.75 209 LEU C CA 1
ATOM 6095 C C . LEU C 1 209 ? 35.428 -13.149 14.545 1.00 16.73 209 LEU C C 1
ATOM 6096 O O . LEU C 1 209 ? 35.032 -13.317 13.376 1.00 17.36 209 LEU C O 1
ATOM 6101 N N . LYS C 1 210 ? 35.691 -14.174 15.382 1.00 17.61 210 LYS C N 1
ATOM 6102 C CA . LYS C 1 210 ? 35.366 -15.551 14.994 1.00 17.50 210 LYS C CA 1
ATOM 6103 C C . LYS C 1 210 ? 33.828 -15.754 14.725 1.00 17.31 210 LYS C C 1
ATOM 6104 O O . LYS C 1 210 ? 33.485 -16.400 13.687 1.00 18.25 210 LYS C O 1
ATOM 6110 N N . ALA C 1 211 ? 33.067 -15.161 15.666 1.00 16.92 211 ALA C N 1
ATOM 6111 C CA . ALA C 1 211 ? 31.576 -15.275 15.494 1.00 17.90 211 ALA C CA 1
ATOM 6112 C C . ALA C 1 211 ? 31.102 -14.569 14.266 1.00 18.35 211 ALA C C 1
ATOM 6113 O O . ALA C 1 211 ? 30.113 -14.981 13.603 1.00 19.15 211 ALA C O 1
ATOM 6115 N N . ILE C 1 212 ? 31.744 -13.460 13.900 1.00 17.01 212 ILE C N 1
ATOM 6116 C CA . ILE C 1 212 ? 31.426 -12.769 12.639 1.00 15.54 212 ILE C CA 1
ATOM 6117 C C . ILE C 1 212 ? 31.814 -13.574 11.395 1.00 17.02 212 ILE C C 1
ATOM 6118 O O . ILE C 1 212 ? 31.052 -13.766 10.449 1.00 16.36 212 ILE C O 1
ATOM 6123 N N . ARG C 1 213 ? 33.086 -14.119 11.426 1.00 17.13 213 ARG C N 1
ATOM 6124 C CA . ARG C 1 213 ? 33.527 -14.854 10.284 1.00 17.27 213 ARG C CA 1
ATOM 6125 C C . ARG C 1 213 ? 32.797 -16.194 10.092 1.00 14.03 213 ARG C C 1
ATOM 6126 O O . ARG C 1 213 ? 32.791 -16.711 8.946 1.00 17.36 213 ARG C O 1
ATOM 6134 N N . ALA C 1 214 ? 32.009 -16.667 11.126 1.00 16.19 214 ALA C N 1
ATOM 6135 C CA . ALA C 1 214 ? 31.174 -17.827 10.912 1.00 15.57 214 ALA C CA 1
ATOM 6136 C C . ALA C 1 214 ? 30.119 -17.584 9.793 1.00 15.85 214 ALA C C 1
ATOM 6137 O O . ALA C 1 214 ? 29.644 -18.556 9.177 1.00 17.20 214 ALA C O 1
ATOM 6139 N N . HIS C 1 215 ? 29.882 -16.259 9.532 1.00 16.48 215 HIS C N 1
ATOM 6140 C CA . HIS C 1 215 ? 28.983 -15.936 8.394 1.00 16.30 215 HIS C CA 1
ATOM 6141 C C . HIS C 1 215 ? 29.812 -15.901 7.130 1.00 16.19 215 HIS C C 1
ATOM 6142 O O . HIS C 1 215 ? 30.124 -14.825 6.518 1.00 17.39 215 HIS C O 1
ATOM 6149 N N . ARG C 1 216 ? 30.273 -17.106 6.784 1.00 15.86 216 ARG C N 1
ATOM 6150 C CA . ARG C 1 216 ? 31.311 -17.215 5.709 1.00 19.20 216 ARG C CA 1
ATOM 6151 C C . ARG C 1 216 ? 30.843 -16.677 4.389 1.00 19.28 216 ARG C C 1
ATOM 6152 O O . ARG C 1 216 ? 31.594 -16.095 3.610 1.00 19.69 216 ARG C O 1
ATOM 6160 N N . SER C 1 217 ? 29.541 -16.822 4.067 1.00 17.26 217 SER C N 1
ATOM 6161 C CA . SER C 1 217 ? 29.008 -16.325 2.791 1.00 15.59 217 SER C CA 1
ATOM 6162 C C . SER C 1 217 ? 29.160 -14.771 2.625 1.00 15.84 217 SER C C 1
ATOM 6163 O O . SER C 1 217 ? 29.194 -14.318 1.477 1.00 19.89 217 SER C O 1
ATOM 6166 N N . GLN C 1 218 ? 29.221 -14.078 3.752 1.00 17.02 218 GLN C N 1
ATOM 6167 C CA . GLN C 1 218 ? 29.301 -12.622 3.711 1.00 18.19 218 GLN C CA 1
ATOM 6168 C C . GLN C 1 218 ? 30.775 -12.196 3.766 1.00 20.87 218 GLN C C 1
ATOM 6169 O O . GLN C 1 218 ? 31.100 -11.127 3.325 1.00 23.53 218 GLN C O 1
ATOM 6175 N N . PHE C 1 219 ? 31.556 -12.994 4.435 1.00 20.65 219 PHE C N 1
ATOM 6176 C CA . PHE C 1 219 ? 32.986 -12.535 4.818 1.00 21.29 219 PHE C CA 1
ATOM 6177 C C . PHE C 1 219 ? 33.947 -13.514 4.189 1.00 22.49 219 PHE C C 1
ATOM 6178 O O . PHE C 1 219 ? 34.577 -14.376 4.912 1.00 25.31 219 PHE C O 1
ATOM 6186 N N . THR C 1 220 ? 34.053 -13.405 2.890 1.00 21.47 220 THR C N 1
ATOM 6187 C CA . THR C 1 220 ? 35.122 -14.070 2.174 1.00 22.89 220 THR C CA 1
ATOM 6188 C C . THR C 1 220 ? 36.440 -13.426 2.547 1.00 20.82 220 THR C C 1
ATOM 6189 O O . THR C 1 220 ? 36.480 -12.361 3.158 1.00 20.49 220 THR C O 1
ATOM 6193 N N . ASP C 1 221 ? 37.581 -14.134 2.303 1.00 23.23 221 ASP C N 1
ATOM 6194 C CA . ASP C 1 221 ? 38.866 -13.486 2.655 1.00 22.96 221 ASP C CA 1
ATOM 6195 C C . ASP C 1 221 ? 39.016 -12.135 1.968 1.00 21.78 221 ASP C C 1
ATOM 6196 O O . ASP C 1 221 ? 39.529 -11.225 2.584 1.00 21.37 221 ASP C O 1
ATOM 6201 N N . ASP C 1 222 ? 38.597 -12.010 0.698 1.00 23.40 222 ASP C N 1
ATOM 6202 C CA . ASP C 1 222 ? 38.781 -10.721 0.026 1.00 22.44 222 ASP C CA 1
ATOM 6203 C C . ASP C 1 222 ? 38.011 -9.599 0.752 1.00 21.52 222 ASP C C 1
ATOM 6204 O O . ASP C 1 222 ? 38.531 -8.461 0.971 1.00 21.44 222 ASP C O 1
ATOM 6209 N N . ILE C 1 223 ? 36.734 -9.916 1.120 1.00 19.60 223 ILE C N 1
ATOM 6210 C CA . ILE C 1 223 ? 35.965 -8.882 1.792 1.00 18.05 223 ILE C CA 1
ATOM 6211 C C . ILE C 1 223 ? 36.520 -8.574 3.194 1.00 18.11 223 ILE C C 1
ATOM 6212 O O . ILE C 1 223 ? 36.499 -7.436 3.637 1.00 16.59 223 ILE C O 1
ATOM 6217 N N . TRP C 1 224 ? 37.096 -9.607 3.854 1.00 18.21 224 TRP C N 1
ATOM 6218 C CA . TRP C 1 224 ? 37.601 -9.445 5.196 1.00 15.63 224 TRP C CA 1
ATOM 6219 C C . TRP C 1 224 ? 38.847 -8.486 5.211 1.00 15.88 224 TRP C C 1
ATOM 6220 O O . TRP C 1 224 ? 39.087 -7.929 6.288 1.00 17.89 224 TRP C O 1
ATOM 6231 N N . GLU C 1 225 ? 39.528 -8.379 4.044 1.00 16.50 225 GLU C N 1
ATOM 6232 C CA . GLU C 1 225 ? 40.648 -7.450 4.010 1.00 17.24 225 GLU C CA 1
ATOM 6233 C C . GLU C 1 225 ? 40.224 -5.997 4.257 1.00 18.74 225 GLU C C 1
ATOM 6234 O O . GLU C 1 225 ? 40.992 -5.131 4.672 1.00 18.64 225 GLU C O 1
ATOM 6240 N N . THR C 1 226 ? 38.891 -5.708 4.032 1.00 16.15 226 THR C N 1
ATOM 6241 C CA . THR C 1 226 ? 38.400 -4.419 4.384 1.00 17.34 226 THR C CA 1
ATOM 6242 C C . THR C 1 226 ? 37.635 -4.415 5.648 1.00 15.18 226 THR C C 1
ATOM 6243 O O . THR C 1 226 ? 37.724 -3.517 6.469 1.00 16.95 226 THR C O 1
ATOM 6247 N N . TRP C 1 227 ? 36.924 -5.525 5.857 1.00 14.98 227 TRP C N 1
ATOM 6248 C CA . TRP C 1 227 ? 36.086 -5.594 7.084 1.00 16.46 227 TRP C CA 1
ATOM 6249 C C . TRP C 1 227 ? 36.784 -5.741 8.410 1.00 15.80 227 TRP C C 1
ATOM 6250 O O . TRP C 1 227 ? 36.370 -5.209 9.456 1.00 16.31 227 TRP C O 1
ATOM 6261 N N . GLU C 1 228 ? 37.929 -6.472 8.507 1.00 16.43 228 GLU C N 1
ATOM 6262 C CA . GLU C 1 228 ? 38.637 -6.501 9.813 1.00 15.32 228 GLU C CA 1
ATOM 6263 C C . GLU C 1 228 ? 39.159 -5.127 10.138 1.00 15.01 228 GLU C C 1
ATOM 6264 O O . GLU C 1 228 ? 38.960 -4.688 11.270 1.00 16.95 228 GLU C O 1
ATOM 6270 N N . PRO C 1 229 ? 39.766 -4.399 9.203 1.00 15.78 229 PRO C N 1
ATOM 6271 C CA . PRO C 1 229 ? 40.139 -3.005 9.529 1.00 15.76 229 PRO C CA 1
ATOM 6272 C C . PRO C 1 229 ? 38.956 -2.101 9.969 1.00 15.65 229 PRO C C 1
ATOM 6273 O O . PRO C 1 229 ? 39.039 -1.421 10.982 1.00 17.67 229 PRO C O 1
ATOM 6277 N N . PHE C 1 230 ? 37.865 -2.310 9.246 1.00 16.37 230 PHE C N 1
ATOM 6278 C CA . PHE C 1 230 ? 36.685 -1.526 9.679 1.00 16.37 230 PHE C CA 1
ATOM 6279 C C . PHE C 1 230 ? 36.202 -1.857 11.063 1.00 15.97 230 PHE C C 1
ATOM 6280 O O . PHE C 1 230 ? 35.970 -0.953 11.886 1.00 16.23 230 PHE C O 1
ATOM 6288 N N . LEU C 1 231 ? 36.062 -3.140 11.331 1.00 16.26 231 LEU C N 1
ATOM 6289 C CA . LEU C 1 231 ? 35.588 -3.595 12.653 1.00 16.37 231 LEU C CA 1
ATOM 6290 C C . LEU C 1 231 ? 36.528 -3.184 13.744 1.00 17.95 231 LEU C C 1
ATOM 6291 O O . LEU C 1 231 ? 36.091 -2.730 14.793 1.00 18.10 231 LEU C O 1
ATOM 6296 N N . ARG C 1 232 ? 37.853 -3.279 13.538 1.00 17.38 232 ARG C N 1
ATOM 6297 C CA . ARG C 1 232 ? 38.750 -2.825 14.588 1.00 18.11 232 ARG C CA 1
ATOM 6298 C C . ARG C 1 232 ? 38.668 -1.289 14.771 1.00 16.07 232 ARG C C 1
ATOM 6299 O O . ARG C 1 232 ? 38.765 -0.835 15.917 1.00 16.86 232 ARG C O 1
ATOM 6307 N N . THR C 1 233 ? 38.502 -0.505 13.679 1.00 15.39 233 THR C N 1
ATOM 6308 C CA . THR C 1 233 ? 38.375 0.951 13.772 1.00 16.57 233 THR C CA 1
ATOM 6309 C C . THR C 1 233 ? 37.103 1.321 14.580 1.00 16.35 233 THR C C 1
ATOM 6310 O O . THR C 1 233 ? 37.161 2.175 15.479 1.00 16.49 233 THR C O 1
ATOM 6314 N N . VAL C 1 234 ? 35.998 0.613 14.247 1.00 15.78 234 VAL C N 1
ATOM 6315 C CA . VAL C 1 234 ? 34.787 0.871 15.066 1.00 17.23 234 VAL C CA 1
ATOM 6316 C C . VAL C 1 234 ? 34.934 0.556 16.555 1.00 16.94 234 VAL C C 1
ATOM 6317 O O . VAL C 1 234 ? 34.513 1.317 17.413 1.00 17.99 234 VAL C O 1
ATOM 6321 N N . THR C 1 235 ? 35.516 -0.598 16.845 1.00 16.94 235 THR C N 1
ATOM 6322 C CA . THR C 1 235 ? 35.634 -0.968 18.294 1.00 16.25 235 THR C CA 1
ATOM 6323 C C . THR C 1 235 ? 36.655 -0.040 19.024 1.00 15.13 235 THR C C 1
ATOM 6324 O O . THR C 1 235 ? 36.474 0.198 20.176 1.00 17.75 235 THR C O 1
ATOM 6336 N N . PHE C 1 237 ? 36.914 3.188 18.163 1.00 17.43 237 PHE C N 1
ATOM 6337 C CA . PHE C 1 237 ? 36.106 4.387 18.339 1.00 17.80 237 PHE C CA 1
ATOM 6338 C C . PHE C 1 237 ? 35.317 4.329 19.663 1.00 18.10 237 PHE C C 1
ATOM 6339 O O . PHE C 1 237 ? 35.328 5.299 20.385 1.00 19.32 237 PHE C O 1
ATOM 6347 N N . TYR C 1 238 ? 34.703 3.190 19.938 1.00 16.72 238 TYR C N 1
ATOM 6348 C CA . TYR C 1 238 ? 33.967 3.047 21.190 1.00 16.33 238 TYR C CA 1
ATOM 6349 C C . TYR C 1 238 ? 34.909 2.914 22.401 1.00 17.85 238 TYR C C 1
ATOM 6350 O O . TYR C 1 238 ? 34.693 3.583 23.439 1.00 17.50 238 TYR C O 1
ATOM 6359 N N . GLY C 1 239 ? 35.913 2.044 22.284 1.00 17.57 239 GLY C N 1
ATOM 6360 C CA . GLY C 1 239 ? 36.756 1.798 23.487 1.00 19.49 239 GLY C CA 1
ATOM 6361 C C . GLY C 1 239 ? 37.498 3.090 23.900 1.00 19.60 239 GLY C C 1
ATOM 6362 O O . GLY C 1 239 ? 37.582 3.288 25.129 1.00 18.68 239 GLY C O 1
ATOM 6363 N N . GLU C 1 240 ? 37.917 3.915 22.946 1.00 18.09 240 GLU C N 1
ATOM 6364 C CA . GLU C 1 240 ? 38.682 5.126 23.306 1.00 21.02 240 GLU C CA 1
ATOM 6365 C C . GLU C 1 240 ? 37.835 6.051 24.187 1.00 21.94 240 GLU C C 1
ATOM 6366 O O . GLU C 1 240 ? 38.370 6.675 25.118 1.00 23.68 240 GLU C O 1
ATOM 6372 N N . LYS C 1 241 ? 36.475 5.958 24.097 1.00 19.39 241 LYS C N 1
ATOM 6373 C CA . LYS C 1 241 ? 35.621 6.861 24.932 1.00 20.80 241 LYS C CA 1
ATOM 6374 C C . LYS C 1 241 ? 35.686 6.490 26.423 1.00 21.02 241 LYS C C 1
ATOM 6375 O O . LYS C 1 241 ? 35.237 7.269 27.261 1.00 23.10 241 LYS C O 1
ATOM 6381 N N . ILE C 1 242 ? 36.071 5.260 26.781 1.00 20.19 242 ILE C N 1
ATOM 6382 C CA . ILE C 1 242 ? 36.196 4.869 28.190 1.00 20.69 242 ILE C CA 1
ATOM 6383 C C . ILE C 1 242 ? 37.677 4.457 28.524 1.00 22.02 242 ILE C C 1
ATOM 6384 O O . ILE C 1 242 ? 37.934 3.774 29.551 1.00 23.48 242 ILE C O 1
ATOM 6389 N N . GLY C 1 243 ? 38.572 4.843 27.631 1.00 22.31 243 GLY C N 1
ATOM 6390 C CA . GLY C 1 243 ? 40.073 4.547 27.869 1.00 23.64 243 GLY C CA 1
ATOM 6391 C C . GLY C 1 243 ? 40.403 3.069 27.812 1.00 23.02 243 GLY C C 1
ATOM 6392 O O . GLY C 1 243 ? 41.356 2.563 28.484 1.00 26.04 243 GLY C O 1
ATOM 6393 N N . VAL C 1 244 ? 39.728 2.256 26.959 1.00 20.96 244 VAL C N 1
ATOM 6394 C CA . VAL C 1 244 ? 40.049 0.872 26.749 1.00 19.87 244 VAL C CA 1
ATOM 6395 C C . VAL C 1 244 ? 40.309 0.611 25.247 1.00 18.07 244 VAL C C 1
ATOM 6396 O O . VAL C 1 244 ? 40.038 1.462 24.390 1.00 20.99 244 VAL C O 1
ATOM 6400 N N . ARG C 1 245 ? 40.928 -0.543 24.971 1.00 19.87 245 ARG C N 1
ATOM 6401 C CA . ARG C 1 245 ? 41.353 -0.787 23.581 1.00 17.96 245 ARG C CA 1
ATOM 6402 C C . ARG C 1 245 ? 40.093 -0.947 22.613 1.00 17.93 245 ARG C C 1
ATOM 6403 O O . ARG C 1 245 ? 40.026 -0.250 21.587 1.00 19.52 245 ARG C O 1
ATOM 6411 N N . TYR C 1 246 ? 39.285 -1.893 23.014 1.00 18.58 246 TYR C N 1
ATOM 6412 C CA . TYR C 1 246 ? 38.107 -2.233 22.149 1.00 17.57 246 TYR C CA 1
ATOM 6413 C C . TYR C 1 246 ? 36.866 -2.136 23.013 1.00 17.76 246 TYR C C 1
ATOM 6414 O O . TYR C 1 246 ? 36.738 -2.759 24.073 1.00 18.18 246 TYR C O 1
ATOM 6423 N N . GLY C 1 247 ? 35.890 -1.439 22.425 1.00 17.28 247 GLY C N 1
ATOM 6424 C CA . GLY C 1 247 ? 34.584 -1.326 23.146 1.00 16.68 247 GLY C CA 1
ATOM 6425 C C . GLY C 1 247 ? 33.357 -1.551 22.195 1.00 17.42 247 GLY C C 1
ATOM 6426 O O . GLY C 1 247 ? 33.527 -1.533 20.968 1.00 17.01 247 GLY C O 1
ATOM 6427 N N . GLU C 1 248 ? 32.202 -1.856 22.792 1.00 17.22 248 GLU C N 1
ATOM 6428 C CA . GLU C 1 248 ? 30.919 -1.812 22.028 1.00 16.80 248 GLU C CA 1
ATOM 6429 C C . GLU C 1 248 ? 30.090 -0.736 22.672 1.00 15.66 248 GLU C C 1
ATOM 6430 O O . GLU C 1 248 ? 29.924 -0.695 23.839 1.00 17.57 248 GLU C O 1
ATOM 6436 N N . GLY C 1 249 ? 29.491 0.143 21.827 1.00 16.11 249 GLY C N 1
ATOM 6437 C CA . GLY C 1 249 ? 28.739 1.259 22.331 1.00 15.01 249 GLY C CA 1
ATOM 6438 C C . GLY C 1 249 ? 27.205 1.038 22.154 1.00 14.06 249 GLY C C 1
ATOM 6439 O O . GLY C 1 249 ? 26.731 0.437 21.176 1.00 17.07 249 GLY C O 1
ATOM 6440 N N . PHE C 1 250 ? 26.559 1.593 23.187 1.00 13.65 250 PHE C N 1
ATOM 6441 C CA . PHE C 1 250 ? 25.028 1.516 23.248 1.00 13.07 250 PHE C CA 1
ATOM 6442 C C . PHE C 1 250 ? 24.555 2.886 23.609 1.00 16.16 250 PHE C C 1
ATOM 6443 O O . PHE C 1 250 ? 25.126 3.616 24.428 1.00 16.31 250 PHE C O 1
ATOM 6451 N N . ARG C 1 251 ? 23.340 3.225 23.101 1.00 14.91 251 ARG C N 1
ATOM 6452 C CA . ARG C 1 251 ? 22.664 4.425 23.550 1.00 15.11 251 ARG C CA 1
ATOM 6453 C C . ARG C 1 251 ? 21.440 3.921 24.341 1.00 13.58 251 ARG C C 1
ATOM 6454 O O . ARG C 1 251 ? 20.607 3.150 23.881 1.00 14.48 251 ARG C O 1
ATOM 6462 N N . VAL C 1 252 ? 21.374 4.408 25.620 1.00 14.32 252 VAL C N 1
ATOM 6463 C CA . VAL C 1 252 ? 20.252 4.070 26.545 1.00 16.47 252 VAL C CA 1
ATOM 6464 C C . VAL C 1 252 ? 19.671 5.362 27.010 1.00 14.71 252 VAL C C 1
ATOM 6465 O O . VAL C 1 252 ? 20.399 6.332 27.300 1.00 16.27 252 VAL C O 1
ATOM 6477 N N . PRO C 1 254 ? 15.945 7.154 29.151 1.00 14.96 254 PRO C N 1
ATOM 6478 C CA . PRO C 1 254 ? 14.679 6.920 29.811 1.00 15.28 254 PRO C CA 1
ATOM 6479 C C . PRO C 1 254 ? 13.606 6.754 28.699 1.00 15.99 254 PRO C C 1
ATOM 6480 O O . PRO C 1 254 ? 13.660 7.424 27.648 1.00 15.40 254 PRO C O 1
ATOM 6484 N N . GLY C 1 255 ? 12.603 5.933 28.988 1.00 14.64 255 GLY C N 1
ATOM 6485 C CA . GLY C 1 255 ? 11.493 5.752 27.961 1.00 16.86 255 GLY C CA 1
ATOM 6486 C C . GLY C 1 255 ? 10.931 7.073 27.583 1.00 16.99 255 GLY C C 1
ATOM 6487 O O . GLY C 1 255 ? 10.550 7.277 26.364 1.00 16.16 255 GLY C O 1
ATOM 6488 N N . LEU C 1 256 ? 10.703 7.997 28.518 1.00 16.13 256 LEU C N 1
ATOM 6489 C CA . LEU C 1 256 ? 10.104 9.270 28.235 1.00 16.09 256 LEU C CA 1
ATOM 6490 C C . LEU C 1 256 ? 10.838 10.016 27.129 1.00 16.68 256 LEU C C 1
ATOM 6491 O O . LEU C 1 256 ? 10.236 10.762 26.357 1.00 15.98 256 LEU C O 1
ATOM 6496 N N . PHE C 1 257 ? 12.167 9.855 27.024 1.00 14.30 257 PHE C N 1
ATOM 6497 C CA . PHE C 1 257 ? 12.938 10.707 26.147 1.00 14.08 257 PHE C CA 1
ATOM 6498 C C . PHE C 1 257 ? 12.795 10.302 24.654 1.00 12.52 257 PHE C C 1
ATOM 6499 O O . PHE C 1 257 ? 13.259 11.092 23.840 1.00 14.29 257 PHE C O 1
ATOM 6507 N N . TYR C 1 258 ? 12.138 9.163 24.399 1.00 11.97 258 TYR C N 1
ATOM 6508 C CA . TYR C 1 258 ? 11.838 8.795 22.988 1.00 12.21 258 TYR C CA 1
ATOM 6509 C C . TYR C 1 258 ? 10.627 9.528 22.513 1.00 13.81 258 TYR C C 1
ATOM 6510 O O . TYR C 1 258 ? 10.139 9.149 21.383 1.00 13.82 258 TYR C O 1
ATOM 6519 N N . HIS C 1 259 ? 10.149 10.571 23.196 1.00 13.10 259 HIS C N 1
ATOM 6520 C CA . HIS C 1 259 ? 8.891 11.194 22.691 1.00 13.21 259 HIS C CA 1
ATOM 6521 C C . HIS C 1 259 ? 8.809 12.603 23.201 1.00 14.29 259 HIS C C 1
ATOM 6522 O O . HIS C 1 259 ? 8.982 12.800 24.448 1.00 14.16 259 HIS C O 1
ATOM 6529 N N . ILE C 1 260 ? 8.542 13.550 22.325 1.00 13.77 260 ILE C N 1
ATOM 6530 C CA . ILE C 1 260 ? 8.324 14.955 22.690 1.00 13.11 260 ILE C CA 1
ATOM 6531 C C . ILE C 1 260 ? 9.349 15.545 23.701 1.00 14.97 260 ILE C C 1
ATOM 6532 O O . ILE C 1 260 ? 8.982 16.430 24.503 1.00 16.28 260 ILE C O 1
ATOM 6537 N N . THR C 1 261 ? 10.625 15.155 23.625 1.00 13.69 261 THR C N 1
ATOM 6538 C CA . THR C 1 261 ? 11.578 15.616 24.667 1.00 13.25 261 THR C CA 1
ATOM 6539 C C . THR C 1 261 ? 12.614 16.478 23.904 1.00 14.72 261 THR C C 1
ATOM 6540 O O . THR C 1 261 ? 13.546 15.935 23.248 1.00 17.65 261 THR C O 1
ATOM 6544 N N . PRO C 1 262 ? 12.587 17.783 24.111 1.00 15.21 262 PRO C N 1
ATOM 6545 C CA . PRO C 1 262 ? 13.463 18.656 23.303 1.00 16.26 262 PRO C CA 1
ATOM 6546 C C . PRO C 1 262 ? 14.913 18.676 23.743 1.00 20.04 262 PRO C C 1
ATOM 6547 O O . PRO C 1 262 ? 15.733 19.215 23.054 1.00 23.23 262 PRO C O 1
ATOM 6551 N N . PHE C 1 263 ? 15.229 18.028 24.849 1.00 16.36 263 PHE C N 1
ATOM 6552 C CA . PHE C 1 263 ? 16.630 17.974 25.318 1.00 16.92 263 PHE C CA 1
ATOM 6553 C C . PHE C 1 263 ? 17.106 16.542 25.452 1.00 16.17 263 PHE C C 1
ATOM 6554 O O . PHE C 1 263 ? 18.046 16.233 26.220 1.00 17.22 263 PHE C O 1
ATOM 6562 N N . ALA C 1 264 ? 16.519 15.619 24.630 1.00 15.15 264 ALA C N 1
ATOM 6563 C CA . ALA C 1 264 ? 16.979 14.275 24.632 1.00 15.99 264 ALA C CA 1
ATOM 6564 C C . ALA C 1 264 ? 18.452 14.149 24.189 1.00 15.78 264 ALA C C 1
ATOM 6565 O O . ALA C 1 264 ? 19.063 13.116 24.631 1.00 18.38 264 ALA C O 1
ATOM 6567 N N . ASP C 1 265 ? 18.962 15.090 23.388 1.00 16.41 265 ASP C N 1
ATOM 6568 C CA . ASP C 1 265 ? 20.367 14.966 23.034 1.00 18.41 265 ASP C CA 1
ATOM 6569 C C . ASP C 1 265 ? 21.313 15.404 24.118 1.00 20.86 265 ASP C C 1
ATOM 6570 O O . ASP C 1 265 ? 22.545 15.381 23.902 1.00 22.26 265 ASP C O 1
ATOM 6575 N N . LEU C 1 266 ? 20.797 15.735 25.300 1.00 17.42 266 LEU C N 1
ATOM 6576 C CA . LEU C 1 266 ? 21.737 16.110 26.438 1.00 18.64 266 LEU C CA 1
ATOM 6577 C C . LEU C 1 266 ? 22.212 14.949 27.196 1.00 22.57 266 LEU C C 1
ATOM 6578 O O . LEU C 1 266 ? 23.036 15.107 28.153 1.00 23.57 266 LEU C O 1
ATOM 6583 N N . ILE C 1 267 ? 21.707 13.750 26.922 1.00 19.86 267 ILE C N 1
ATOM 6584 C CA . ILE C 1 267 ? 22.342 12.516 27.405 1.00 20.23 267 ILE C CA 1
ATOM 6585 C C . ILE C 1 267 ? 22.995 11.703 26.309 1.00 21.42 267 ILE C C 1
ATOM 6586 O O . ILE C 1 267 ? 23.683 10.706 26.631 1.00 23.58 267 ILE C O 1
ATOM 6600 N N . PHE D 1 2 ? -45.016 -10.576 6.375 1.00 15.93 2 PHE D N 1
ATOM 6601 C CA . PHE D 1 2 ? -44.718 -11.605 5.424 1.00 17.86 2 PHE D CA 1
ATOM 6602 C C . PHE D 1 2 ? -44.927 -12.959 5.923 1.00 20.10 2 PHE D C 1
ATOM 6603 O O . PHE D 1 2 ? -44.269 -13.925 5.486 1.00 21.49 2 PHE D O 1
ATOM 6611 N N . GLU D 1 3 ? -45.952 -13.094 6.752 1.00 20.53 3 GLU D N 1
ATOM 6612 C CA . GLU D 1 3 ? -46.324 -14.406 7.310 1.00 21.09 3 GLU D CA 1
ATOM 6613 C C . GLU D 1 3 ? -47.435 -15.084 6.498 1.00 22.48 3 GLU D C 1
ATOM 6614 O O . GLU D 1 3 ? -47.525 -16.318 6.550 1.00 25.24 3 GLU D O 1
ATOM 6620 N N . ASN D 1 4 ? -48.096 -14.319 5.668 1.00 21.89 4 ASN D N 1
ATOM 6621 C CA . ASN D 1 4 ? -49.234 -14.894 4.943 1.00 24.40 4 ASN D CA 1
ATOM 6622 C C . ASN D 1 4 ? -48.927 -15.335 3.527 1.00 26.67 4 ASN D C 1
ATOM 6623 O O . ASN D 1 4 ? -49.668 -16.078 2.896 1.00 31.83 4 ASN D O 1
ATOM 6628 N N . VAL D 1 5 ? -47.771 -15.030 3.053 1.00 23.18 5 VAL D N 1
ATOM 6629 C CA . VAL D 1 5 ? -47.341 -15.644 1.784 1.00 20.66 5 VAL D CA 1
ATOM 6630 C C . VAL D 1 5 ? -46.950 -17.104 1.908 1.00 23.12 5 VAL D C 1
ATOM 6631 O O . VAL D 1 5 ? -46.447 -17.509 2.995 1.00 24.07 5 VAL D O 1
ATOM 6635 N N . SER D 1 6 ? -47.109 -17.888 0.848 1.00 21.92 6 SER D N 1
ATOM 6636 C CA . SER D 1 6 ? -46.962 -19.328 0.953 1.00 26.39 6 SER D CA 1
ATOM 6637 C C . SER D 1 6 ? -45.819 -19.874 0.203 1.00 22.52 6 SER D C 1
ATOM 6638 O O . SER D 1 6 ? -45.451 -21.056 0.461 1.00 24.92 6 SER D O 1
ATOM 6641 N N . THR D 1 7 ? -45.357 -19.119 -0.764 1.00 21.00 7 THR D N 1
ATOM 6642 C CA . THR D 1 7 ? -44.281 -19.648 -1.608 1.00 20.21 7 THR D CA 1
ATOM 6643 C C . THR D 1 7 ? -43.233 -18.546 -1.748 1.00 17.54 7 THR D C 1
ATOM 6644 O O . THR D 1 7 ? -43.507 -17.330 -1.652 1.00 18.84 7 THR D O 1
ATOM 6648 N N . PHE D 1 8 ? -42.012 -19.019 -2.136 1.00 19.03 8 PHE D N 1
ATOM 6649 C CA . PHE D 1 8 ? -40.969 -17.996 -2.381 1.00 19.68 8 PHE D CA 1
ATOM 6650 C C . PHE D 1 8 ? -41.328 -17.094 -3.518 1.00 18.56 8 PHE D C 1
ATOM 6651 O O . PHE D 1 8 ? -41.174 -15.872 -3.441 1.00 19.20 8 PHE D O 1
ATOM 6659 N N . GLU D 1 9 ? -41.947 -17.616 -4.619 1.00 18.84 9 GLU D N 1
ATOM 6660 C CA . GLU D 1 9 ? -42.310 -16.775 -5.698 1.00 20.42 9 GLU D CA 1
ATOM 6661 C C . GLU D 1 9 ? -43.279 -15.644 -5.252 1.00 20.18 9 GLU D C 1
ATOM 6662 O O . GLU D 1 9 ? -43.141 -14.457 -5.597 1.00 21.29 9 GLU D O 1
ATOM 6668 N N . GLU D 1 10 ? -44.248 -16.037 -4.401 1.00 21.93 10 GLU D N 1
ATOM 6669 C CA . GLU D 1 10 ? -45.143 -15.004 -3.870 1.00 20.48 10 GLU D CA 1
ATOM 6670 C C . GLU D 1 10 ? -44.461 -13.882 -2.991 1.00 19.39 10 GLU D C 1
ATOM 6671 O O . GLU D 1 10 ? -44.771 -12.696 -3.122 1.00 19.45 10 GLU D O 1
ATOM 6677 N N . ALA D 1 11 ? -43.534 -14.365 -2.108 1.00 19.29 11 ALA D N 1
ATOM 6678 C CA . ALA D 1 11 ? -42.815 -13.463 -1.313 1.00 18.74 11 ALA D CA 1
ATOM 6679 C C . ALA D 1 11 ? -41.913 -12.525 -2.134 1.00 17.34 11 ALA D C 1
ATOM 6680 O O . ALA D 1 11 ? -41.872 -11.310 -1.914 1.00 17.56 11 ALA D O 1
ATOM 6682 N N . PHE D 1 12 ? -41.198 -13.157 -3.092 1.00 17.22 12 PHE D N 1
ATOM 6683 C CA . PHE D 1 12 ? -40.368 -12.370 -3.992 1.00 16.34 12 PHE D CA 1
ATOM 6684 C C . PHE D 1 12 ? -41.121 -11.242 -4.737 1.00 17.28 12 PHE D C 1
ATOM 6685 O O . PHE D 1 12 ? -40.728 -10.086 -4.750 1.00 18.89 12 PHE D O 1
ATOM 6693 N N . ASN D 1 13 ? -42.286 -11.633 -5.346 1.00 18.85 13 ASN D N 1
ATOM 6694 C CA . ASN D 1 13 ? -43.014 -10.595 -6.007 1.00 20.27 13 ASN D CA 1
ATOM 6695 C C . ASN D 1 13 ? -43.538 -9.521 -5.078 1.00 18.66 13 ASN D C 1
ATOM 6696 O O . ASN D 1 13 ? -43.554 -8.363 -5.435 1.00 21.60 13 ASN D O 1
ATOM 6701 N N . LYS D 1 14 ? -43.974 -9.921 -3.872 1.00 18.00 14 LYS D N 1
ATOM 6702 C CA . LYS D 1 14 ? -44.477 -8.942 -2.901 1.00 17.41 14 LYS D CA 1
ATOM 6703 C C . LYS D 1 14 ? -43.346 -7.989 -2.420 1.00 18.97 14 LYS D C 1
ATOM 6704 O O . LYS D 1 14 ? -43.514 -6.805 -2.268 1.00 19.80 14 LYS D O 1
ATOM 6710 N N . LEU D 1 15 ? -42.181 -8.610 -2.172 1.00 17.31 15 LEU D N 1
ATOM 6711 C CA . LEU D 1 15 ? -40.988 -7.803 -1.766 1.00 18.76 15 LEU D CA 1
ATOM 6712 C C . LEU D 1 15 ? -40.657 -6.739 -2.831 1.00 17.80 15 LEU D C 1
ATOM 6713 O O . LEU D 1 15 ? -40.480 -5.594 -2.512 1.00 18.11 15 LEU D O 1
ATOM 6718 N N . LEU D 1 16 ? -40.601 -7.149 -4.104 1.00 19.26 16 LEU D N 1
ATOM 6719 C CA . LEU D 1 16 ? -40.259 -6.186 -5.186 1.00 22.01 16 LEU D CA 1
ATOM 6720 C C . LEU D 1 16 ? -41.316 -5.178 -5.419 1.00 23.10 16 LEU D C 1
ATOM 6721 O O . LEU D 1 16 ? -41.017 -4.008 -5.487 1.00 23.61 16 LEU D O 1
ATOM 6726 N N . LYS D 1 17 ? -42.568 -5.599 -5.423 1.00 23.18 17 LYS D N 1
ATOM 6727 C CA . LYS D 1 17 ? -43.682 -4.680 -5.772 1.00 25.55 17 LYS D CA 1
ATOM 6728 C C . LYS D 1 17 ? -44.094 -3.755 -4.679 1.00 25.53 17 LYS D C 1
ATOM 6729 O O . LYS D 1 17 ? -44.259 -2.537 -4.888 1.00 28.83 17 LYS D O 1
ATOM 6735 N N . GLU D 1 18 ? -44.239 -4.324 -3.493 1.00 24.32 18 GLU D N 1
ATOM 6736 C CA . GLU D 1 18 ? -44.825 -3.592 -2.410 1.00 24.22 18 GLU D CA 1
ATOM 6737 C C . GLU D 1 18 ? -43.792 -3.014 -1.492 1.00 23.83 18 GLU D C 1
ATOM 6738 O O . GLU D 1 18 ? -43.882 -1.885 -1.095 1.00 28.40 18 GLU D O 1
ATOM 6744 N N . VAL D 1 19 ? -42.855 -3.827 -1.069 1.00 22.20 19 VAL D N 1
ATOM 6745 C CA . VAL D 1 19 ? -41.935 -3.341 -0.055 1.00 20.47 19 VAL D CA 1
ATOM 6746 C C . VAL D 1 19 ? -40.887 -2.363 -0.681 1.00 23.24 19 VAL D C 1
ATOM 6747 O O . VAL D 1 19 ? -40.624 -1.319 -0.154 1.00 24.36 19 VAL D O 1
ATOM 6751 N N . LEU D 1 20 ? -40.326 -2.780 -1.799 1.00 19.93 20 LEU D N 1
ATOM 6752 C CA . LEU D 1 20 ? -39.226 -2.036 -2.478 1.00 22.98 20 LEU D CA 1
ATOM 6753 C C . LEU D 1 20 ? -39.721 -1.083 -3.557 1.00 26.46 20 LEU D C 1
ATOM 6754 O O . LEU D 1 20 ? -38.993 -0.194 -4.020 1.00 28.38 20 LEU D O 1
ATOM 6759 N N . GLU D 1 21 ? -40.980 -1.244 -3.959 1.00 24.41 21 GLU D N 1
ATOM 6760 C CA . GLU D 1 21 ? -41.691 -0.393 -4.959 1.00 28.18 21 GLU D CA 1
ATOM 6761 C C . GLU D 1 21 ? -40.853 -0.301 -6.174 1.00 26.45 21 GLU D C 1
ATOM 6762 O O . GLU D 1 21 ? -40.578 0.837 -6.738 1.00 28.64 21 GLU D O 1
ATOM 6768 N N . PHE D 1 22 ? -40.349 -1.458 -6.590 1.00 25.24 22 PHE D N 1
ATOM 6769 C CA . PHE D 1 22 ? -39.468 -1.498 -7.708 1.00 26.41 22 PHE D CA 1
ATOM 6770 C C . PHE D 1 22 ? -40.229 -1.638 -9.060 1.00 29.42 22 PHE D C 1
ATOM 6771 O O . PHE D 1 22 ? -40.979 -2.563 -9.254 1.00 31.17 22 PHE D O 1
ATOM 6779 N N . ASN D 1 23 ? -39.837 -0.828 -10.008 1.00 32.06 23 ASN D N 1
ATOM 6780 C CA . ASN D 1 23 ? -40.484 -0.845 -11.300 1.00 36.67 23 ASN D CA 1
ATOM 6781 C C . ASN D 1 23 ? -39.415 -0.523 -12.366 1.00 35.88 23 ASN D C 1
ATOM 6782 O O . ASN D 1 23 ? -38.501 0.243 -12.108 1.00 37.60 23 ASN D O 1
ATOM 6787 N N . LEU D 1 24 ? -39.506 -1.178 -13.522 1.00 35.95 24 LEU D N 1
ATOM 6788 C CA . LEU D 1 24 ? -38.531 -0.985 -14.627 1.00 35.19 24 LEU D CA 1
ATOM 6789 C C . LEU D 1 24 ? -39.313 -0.376 -15.756 1.00 38.26 24 LEU D C 1
ATOM 6790 O O . LEU D 1 24 ? -38.839 -0.366 -16.895 1.00 37.89 24 LEU D O 1
ATOM 6795 N N . GLU D 1 25 ? -40.463 0.210 -15.459 1.00 40.25 25 GLU D N 1
ATOM 6796 C CA . GLU D 1 25 ? -41.250 0.807 -16.565 1.00 45.69 25 GLU D CA 1
ATOM 6797 C C . GLU D 1 25 ? -40.476 1.984 -17.106 1.00 44.52 25 GLU D C 1
ATOM 6798 O O . GLU D 1 25 ? -40.197 2.051 -18.314 1.00 46.10 25 GLU D O 1
ATOM 6804 N N . ASN D 1 26 ? -40.181 2.952 -16.242 1.00 41.21 26 ASN D N 1
ATOM 6805 C CA . ASN D 1 26 ? -39.571 4.141 -16.768 1.00 41.01 26 ASN D CA 1
ATOM 6806 C C . ASN D 1 26 ? -38.623 4.616 -15.678 1.00 34.07 26 ASN D C 1
ATOM 6807 O O . ASN D 1 26 ? -38.903 5.610 -15.054 1.00 33.22 26 ASN D O 1
ATOM 6812 N N . PRO D 1 27 ? -37.542 3.872 -15.430 1.00 31.46 27 PRO D N 1
ATOM 6813 C CA . PRO D 1 27 ? -36.718 4.204 -14.257 1.00 28.00 27 PRO D CA 1
ATOM 6814 C C . PRO D 1 27 ? -36.060 5.577 -14.240 1.00 25.41 27 PRO D C 1
ATOM 6815 O O . PRO D 1 27 ? -35.689 6.020 -13.116 1.00 24.12 27 PRO D O 1
ATOM 6819 N N . PHE D 1 28 ? -35.965 6.266 -15.368 1.00 24.33 28 PHE D N 1
ATOM 6820 C CA . PHE D 1 28 ? -35.272 7.578 -15.413 1.00 24.29 28 PHE D CA 1
ATOM 6821 C C . PHE D 1 28 ? -36.242 8.787 -15.510 1.00 26.34 28 PHE D C 1
ATOM 6822 O O . PHE D 1 28 ? -35.803 9.915 -15.561 1.00 28.90 28 PHE D O 1
ATOM 6830 N N . GLU D 1 29 ? -37.530 8.476 -15.418 1.00 32.30 29 GLU D N 1
ATOM 6831 C CA . GLU D 1 29 ? -38.603 9.441 -15.649 1.00 36.90 29 GLU D CA 1
ATOM 6832 C C . GLU D 1 29 ? -38.518 10.647 -14.697 1.00 35.99 29 GLU D C 1
ATOM 6833 O O . GLU D 1 29 ? -38.790 11.766 -15.117 1.00 38.04 29 GLU D O 1
ATOM 6839 N N . ASP D 1 30 ? -38.121 10.467 -13.435 1.00 35.16 30 ASP D N 1
ATOM 6840 C CA . ASP D 1 30 ? -38.211 11.622 -12.546 1.00 34.54 30 ASP D CA 1
ATOM 6841 C C . ASP D 1 30 ? -36.883 12.391 -12.381 1.00 31.11 30 ASP D C 1
ATOM 6842 O O . ASP D 1 30 ? -36.795 13.316 -11.611 1.00 30.30 30 ASP D O 1
ATOM 6847 N N . ALA D 1 31 ? -35.882 12.004 -13.163 1.00 29.79 31 ALA D N 1
ATOM 6848 C CA . ALA D 1 31 ? -34.538 12.525 -12.906 1.00 27.57 31 ALA D CA 1
ATOM 6849 C C . ALA D 1 31 ? -34.427 13.961 -13.323 1.00 25.15 31 ALA D C 1
ATOM 6850 O O . ALA D 1 31 ? -34.922 14.297 -14.440 1.00 25.49 31 ALA D O 1
ATOM 6852 N N . LYS D 1 32 ? -33.819 14.789 -12.502 1.00 21.65 32 LYS D N 1
ATOM 6853 C CA . LYS D 1 32 ? -33.478 16.140 -12.839 1.00 22.21 32 LYS D CA 1
ATOM 6854 C C . LYS D 1 32 ? -31.965 16.340 -13.066 1.00 21.72 32 LYS D C 1
ATOM 6855 O O . LYS D 1 32 ? -31.523 17.249 -13.785 1.00 21.93 32 LYS D O 1
ATOM 6861 N N . LYS D 1 33 ? -31.164 15.517 -12.340 1.00 19.94 33 LYS D N 1
ATOM 6862 C CA . LYS D 1 33 ? -29.736 15.718 -12.441 1.00 17.81 33 LYS D CA 1
ATOM 6863 C C . LYS D 1 33 ? -29.151 14.267 -12.273 1.00 16.92 33 LYS D C 1
ATOM 6864 O O . LYS D 1 33 ? -29.506 13.583 -11.361 1.00 18.11 33 LYS D O 1
ATOM 6870 N N . VAL D 1 34 ? -28.260 13.887 -13.216 1.00 15.58 34 VAL D N 1
ATOM 6871 C CA . VAL D 1 34 ? -27.623 12.515 -13.102 1.00 16.44 34 VAL D CA 1
ATOM 6872 C C . VAL D 1 34 ? -26.140 12.730 -13.328 1.00 14.51 34 VAL D C 1
ATOM 6873 O O . VAL D 1 34 ? -25.654 13.664 -13.967 1.00 15.39 34 VAL D O 1
ATOM 6877 N N . ILE D 1 35 ? -25.379 11.790 -12.688 1.00 15.39 35 ILE D N 1
ATOM 6878 C CA . ILE D 1 35 ? -23.941 11.762 -12.955 1.00 14.32 35 ILE D CA 1
ATOM 6879 C C . ILE D 1 35 ? -23.603 10.445 -13.651 1.00 13.93 35 ILE D C 1
ATOM 6880 O O . ILE D 1 35 ? -24.074 9.384 -13.288 1.00 15.84 35 ILE D O 1
ATOM 6885 N N . CYS D 1 36 ? -22.851 10.605 -14.758 1.00 14.54 36 CYS D N 1
ATOM 6886 C CA . CYS D 1 36 ? -22.334 9.458 -15.487 1.00 14.47 36 CYS D CA 1
ATOM 6887 C C . CYS D 1 36 ? -20.881 9.340 -15.261 1.00 14.29 36 CYS D C 1
ATOM 6888 O O . CYS D 1 36 ? -20.120 10.234 -15.558 1.00 13.37 36 CYS D O 1
ATOM 6891 N N . ILE D 1 37 ? -20.532 8.159 -14.715 1.00 13.94 37 ILE D N 1
ATOM 6892 C CA . ILE D 1 37 ? -19.143 7.889 -14.251 1.00 13.26 37 ILE D CA 1
ATOM 6893 C C . ILE D 1 37 ? -18.458 7.057 -15.358 1.00 12.69 37 ILE D C 1
ATOM 6894 O O . ILE D 1 37 ? -19.006 5.943 -15.662 1.00 15.36 37 ILE D O 1
ATOM 6899 N N . GLU D 1 38 ? -17.334 7.513 -15.875 1.00 12.88 38 GLU D N 1
ATOM 6900 C CA . GLU D 1 38 ? -16.634 6.734 -16.898 1.00 13.40 38 GLU D CA 1
ATOM 6901 C C . GLU D 1 38 ? -15.222 6.518 -16.454 1.00 12.72 38 GLU D C 1
ATOM 6902 O O . GLU D 1 38 ? -14.531 7.400 -15.945 1.00 13.29 38 GLU D O 1
ATOM 6908 N N . PRO D 1 39 ? -14.751 5.295 -16.749 1.00 12.81 39 PRO D N 1
ATOM 6909 C CA . PRO D 1 39 ? -13.281 5.047 -16.477 1.00 11.98 39 PRO D CA 1
ATOM 6910 C C . PRO D 1 39 ? -12.298 5.910 -17.202 1.00 12.51 39 PRO D C 1
ATOM 6911 O O . PRO D 1 39 ? -11.319 6.391 -16.653 1.00 13.25 39 PRO D O 1
ATOM 6915 N N . HIS D 1 40 ? -12.592 6.055 -18.544 1.00 12.50 40 HIS D N 1
ATOM 6916 C CA . HIS D 1 40 ? -11.714 6.814 -19.378 1.00 12.94 40 HIS D CA 1
ATOM 6917 C C . HIS D 1 40 ? -12.510 7.800 -20.265 1.00 12.70 40 HIS D C 1
ATOM 6918 O O . HIS D 1 40 ? -13.718 7.615 -20.398 1.00 14.64 40 HIS D O 1
ATOM 6925 N N . PRO D 1 41 ? -11.833 8.821 -20.796 1.00 13.30 41 PRO D N 1
ATOM 6926 C CA . PRO D 1 41 ? -12.544 9.720 -21.723 1.00 15.90 41 PRO D CA 1
ATOM 6927 C C . PRO D 1 41 ? -13.040 8.852 -22.936 1.00 16.18 41 PRO D C 1
ATOM 6928 O O . PRO D 1 41 ? -12.256 8.134 -23.594 1.00 18.65 41 PRO D O 1
ATOM 6932 N N . ASP D 1 42 ? -14.307 8.950 -23.116 1.00 14.89 42 ASP D N 1
ATOM 6933 C CA . ASP D 1 42 ? -15.057 8.300 -24.189 1.00 14.24 42 ASP D CA 1
ATOM 6934 C C . ASP D 1 42 ? -15.940 7.171 -23.753 1.00 15.47 42 ASP D C 1
ATOM 6935 O O . ASP D 1 42 ? -16.858 6.785 -24.460 1.00 15.49 42 ASP D O 1
ATOM 6940 N N . ASP D 1 43 ? -15.863 6.712 -22.467 1.00 13.35 43 ASP D N 1
ATOM 6941 C CA . ASP D 1 43 ? -16.742 5.633 -22.092 1.00 13.30 43 ASP D CA 1
ATOM 6942 C C . ASP D 1 43 ? -18.203 5.983 -21.901 1.00 13.57 43 ASP D C 1
ATOM 6943 O O . ASP D 1 43 ? -19.072 5.152 -22.207 1.00 15.28 43 ASP D O 1
ATOM 6948 N N . CYS D 1 44 ? -18.492 7.208 -21.466 1.00 13.87 44 CYS D N 1
ATOM 6949 C CA . CYS D 1 44 ? -19.940 7.625 -21.396 1.00 15.50 44 CYS D CA 1
ATOM 6950 C C . CYS D 1 44 ? -20.506 7.652 -22.833 1.00 14.65 44 CYS D C 1
ATOM 6951 O O . CYS D 1 44 ? -21.600 7.128 -22.984 1.00 15.83 44 CYS D O 1
ATOM 6954 N N . ALA D 1 45 ? -19.726 8.200 -23.760 1.00 15.24 45 ALA D N 1
ATOM 6955 C CA . ALA D 1 45 ? -20.298 8.251 -25.176 1.00 15.32 45 ALA D CA 1
ATOM 6956 C C . ALA D 1 45 ? -20.481 6.817 -25.735 1.00 15.16 45 ALA D C 1
ATOM 6957 O O . ALA D 1 45 ? -21.551 6.525 -26.332 1.00 16.14 45 ALA D O 1
ATOM 6959 N N . ILE D 1 46 ? -19.476 5.940 -25.480 1.00 14.59 46 ILE D N 1
ATOM 6960 C CA . ILE D 1 46 ? -19.575 4.547 -26.017 1.00 16.24 46 ILE D CA 1
ATOM 6961 C C . ILE D 1 46 ? -20.664 3.756 -25.326 1.00 16.04 46 ILE D C 1
ATOM 6962 O O . ILE D 1 46 ? -21.530 3.082 -25.962 1.00 19.03 46 ILE D O 1
ATOM 6967 N N . GLY D 1 47 ? -20.653 3.839 -23.959 1.00 16.18 47 GLY D N 1
ATOM 6968 C CA . GLY D 1 47 ? -21.660 2.976 -23.277 1.00 16.72 47 GLY D CA 1
ATOM 6969 C C . GLY D 1 47 ? -23.073 3.467 -23.339 1.00 15.73 47 GLY D C 1
ATOM 6970 O O . GLY D 1 47 ? -24.018 2.652 -23.292 1.00 19.87 47 GLY D O 1
ATOM 6979 N N . GLY D 1 49 ? -24.087 6.965 -24.909 1.00 17.45 49 GLY D N 1
ATOM 6980 C CA . GLY D 1 49 ? -24.203 8.309 -25.497 1.00 16.48 49 GLY D CA 1
ATOM 6981 C C . GLY D 1 49 ? -25.643 8.618 -25.997 1.00 16.01 49 GLY D C 1
ATOM 6982 O O . GLY D 1 49 ? -26.120 9.765 -25.895 1.00 17.80 49 GLY D O 1
ATOM 6983 N N . GLY D 1 50 ? -26.340 7.590 -26.515 1.00 18.18 50 GLY D N 1
ATOM 6984 C CA . GLY D 1 50 ? -27.717 7.848 -26.992 1.00 18.49 50 GLY D CA 1
ATOM 6985 C C . GLY D 1 50 ? -28.667 8.277 -25.909 1.00 19.63 50 GLY D C 1
ATOM 6986 O O . GLY D 1 50 ? -29.451 9.245 -25.942 1.00 21.03 50 GLY D O 1
ATOM 6987 N N . THR D 1 51 ? -28.504 7.585 -24.747 1.00 18.33 51 THR D N 1
ATOM 6988 C CA . THR D 1 51 ? -29.350 7.879 -23.633 1.00 17.72 51 THR D CA 1
ATOM 6989 C C . THR D 1 51 ? -28.981 9.246 -22.966 1.00 15.76 51 THR D C 1
ATOM 6990 O O . THR D 1 51 ? -29.835 9.941 -22.531 1.00 18.27 51 THR D O 1
ATOM 6994 N N . ILE D 1 52 ? -27.704 9.590 -22.925 1.00 15.96 52 ILE D N 1
ATOM 6995 C CA . ILE D 1 52 ? -27.282 10.888 -22.451 1.00 16.36 52 ILE D CA 1
ATOM 6996 C C . ILE D 1 52 ? -27.965 12.005 -23.310 1.00 17.42 52 ILE D C 1
ATOM 6997 O O . ILE D 1 52 ? -28.421 12.970 -22.735 1.00 19.62 52 ILE D O 1
ATOM 7002 N N . LYS D 1 53 ? -27.922 11.779 -24.648 1.00 17.91 53 LYS D N 1
ATOM 7003 C CA . LYS D 1 53 ? -28.639 12.808 -25.484 1.00 19.36 53 LYS D CA 1
ATOM 7004 C C . LYS D 1 53 ? -30.142 12.845 -25.215 1.00 19.11 53 LYS D C 1
ATOM 7005 O O . LYS D 1 53 ? -30.669 13.966 -25.067 1.00 19.49 53 LYS D O 1
ATOM 7011 N N . LYS D 1 54 ? -30.768 11.708 -25.000 1.00 20.36 54 LYS D N 1
ATOM 7012 C CA . LYS D 1 54 ? -32.215 11.745 -24.665 1.00 20.59 54 LYS D CA 1
ATOM 7013 C C . LYS D 1 54 ? -32.457 12.419 -23.398 1.00 24.16 54 LYS D C 1
ATOM 7014 O O . LYS D 1 54 ? -33.397 13.216 -23.205 1.00 25.13 54 LYS D O 1
ATOM 7020 N N . LEU D 1 55 ? -31.568 12.117 -22.421 1.00 20.06 55 LEU D N 1
ATOM 7021 C CA . LEU D 1 55 ? -31.804 12.752 -21.138 1.00 19.29 55 LEU D CA 1
ATOM 7022 C C . LEU D 1 55 ? -31.574 14.262 -21.239 1.00 20.14 55 LEU D C 1
ATOM 7023 O O . LEU D 1 55 ? -32.364 15.094 -20.682 1.00 21.31 55 LEU D O 1
ATOM 7028 N N . SER D 1 56 ? -30.493 14.717 -21.873 1.00 19.69 56 SER D N 1
ATOM 7029 C CA . SER D 1 56 ? -30.238 16.179 -21.994 1.00 20.85 56 SER D CA 1
ATOM 7030 C C . SER D 1 56 ? -31.454 16.868 -22.726 1.00 20.61 56 SER D C 1
ATOM 7031 O O . SER D 1 56 ? -31.793 17.951 -22.343 1.00 25.13 56 SER D O 1
ATOM 7034 N N . ASP D 1 57 ? -31.917 16.147 -23.737 1.00 22.46 57 ASP D N 1
ATOM 7035 C CA . ASP D 1 57 ? -33.025 16.761 -24.616 1.00 26.74 57 ASP D CA 1
ATOM 7036 C C . ASP D 1 57 ? -34.262 16.890 -23.766 1.00 30.30 57 ASP D C 1
ATOM 7037 O O . ASP D 1 57 ? -35.089 17.850 -23.960 1.00 33.00 57 ASP D O 1
ATOM 7042 N N . GLU D 1 58 ? -34.471 16.033 -22.788 1.00 29.24 58 GLU D N 1
ATOM 7043 C CA . GLU D 1 58 ? -35.598 16.243 -21.799 1.00 30.96 58 GLU D CA 1
ATOM 7044 C C . GLU D 1 58 ? -35.328 17.259 -20.692 1.00 30.33 58 GLU D C 1
ATOM 7045 O O . GLU D 1 58 ? -36.198 17.503 -19.872 1.00 33.64 58 GLU D O 1
ATOM 7051 N N . GLY D 1 59 ? -34.172 17.886 -20.673 1.00 25.37 59 GLY D N 1
ATOM 7052 C CA . GLY D 1 59 ? -33.886 18.897 -19.704 1.00 25.41 59 GLY D CA 1
ATOM 7053 C C . GLY D 1 59 ? -33.221 18.350 -18.426 1.00 24.75 59 GLY D C 1
ATOM 7054 O O . GLY D 1 59 ? -32.992 19.132 -17.472 1.00 25.97 59 GLY D O 1
ATOM 7055 N N . VAL D 1 60 ? -32.904 17.062 -18.495 1.00 23.09 60 VAL D N 1
ATOM 7056 C CA . VAL D 1 60 ? -32.002 16.490 -17.362 1.00 23.08 60 VAL D CA 1
ATOM 7057 C C . VAL D 1 60 ? -30.596 17.107 -17.443 1.00 21.75 60 VAL D C 1
ATOM 7058 O O . VAL D 1 60 ? -30.004 17.192 -18.518 1.00 24.42 60 VAL D O 1
ATOM 7062 N N . GLU D 1 61 ? -30.024 17.518 -16.306 1.00 20.27 61 GLU D N 1
ATOM 7063 C CA . GLU D 1 61 ? -28.666 17.969 -16.221 1.00 18.88 61 GLU D CA 1
ATOM 7064 C C . GLU D 1 61 ? -27.749 16.732 -16.062 1.00 20.22 61 GLU D C 1
ATOM 7065 O O . GLU D 1 61 ? -27.942 15.987 -15.125 1.00 20.11 61 GLU D O 1
ATOM 7071 N N . VAL D 1 62 ? -26.945 16.502 -17.106 1.00 18.08 62 VAL D N 1
ATOM 7072 C CA . VAL D 1 62 ? -26.024 15.321 -17.104 1.00 15.87 62 VAL D CA 1
ATOM 7073 C C . VAL D 1 62 ? -24.673 15.838 -16.893 1.00 15.80 62 VAL D C 1
ATOM 7074 O O . VAL D 1 62 ? -24.115 16.744 -17.557 1.00 17.18 62 VAL D O 1
ATOM 7078 N N . ILE D 1 63 ? -24.000 15.243 -15.823 1.00 14.71 63 ILE D N 1
ATOM 7079 C CA . ILE D 1 63 ? -22.640 15.615 -15.408 1.00 14.32 63 ILE D CA 1
ATOM 7080 C C . ILE D 1 63 ? -21.758 14.369 -15.531 1.00 14.19 63 ILE D C 1
ATOM 7081 O O . ILE D 1 63 ? -22.228 13.319 -15.154 1.00 16.44 63 ILE D O 1
ATOM 7086 N N . TYR D 1 64 ? -20.547 14.533 -16.018 1.00 14.67 64 TYR D N 1
ATOM 7087 C CA . TYR D 1 64 ? -19.639 13.340 -16.061 1.00 13.43 64 TYR D CA 1
ATOM 7088 C C . TYR D 1 64 ? -18.643 13.446 -14.837 1.00 13.33 64 TYR D C 1
ATOM 7089 O O . TYR D 1 64 ? -18.248 14.561 -14.446 1.00 13.27 64 TYR D O 1
ATOM 7098 N N . ILE D 1 65 ? -18.318 12.242 -14.347 1.00 13.07 65 ILE D N 1
ATOM 7099 C CA . ILE D 1 65 ? -17.033 12.104 -13.588 1.00 12.34 65 ILE D CA 1
ATOM 7100 C C . ILE D 1 65 ? -16.149 11.158 -14.435 1.00 12.02 65 ILE D C 1
ATOM 7101 O O . ILE D 1 65 ? -16.658 10.056 -14.698 1.00 13.52 65 ILE D O 1
ATOM 7106 N N . CYS D 1 66 ? -14.973 11.647 -14.796 1.00 12.31 66 CYS D N 1
ATOM 7107 C CA . CYS D 1 66 ? -14.032 10.772 -15.565 1.00 12.77 66 CYS D CA 1
ATOM 7108 C C . CYS D 1 66 ? -12.915 10.355 -14.547 1.00 11.52 66 CYS D C 1
ATOM 7109 O O . CYS D 1 66 ? -12.253 11.228 -14.009 1.00 13.10 66 CYS D O 1
ATOM 7120 N N . THR D 1 68 ? -10.075 8.596 -14.935 1.00 11.47 68 THR D N 1
ATOM 7121 C CA . THR D 1 68 ? -8.678 8.629 -15.321 1.00 12.83 68 THR D CA 1
ATOM 7122 C C . THR D 1 68 ? -8.398 9.611 -16.518 1.00 12.67 68 THR D C 1
ATOM 7123 O O . THR D 1 68 ? -9.351 10.205 -17.063 1.00 14.28 68 THR D O 1
ATOM 7127 N N . ASP D 1 69 ? -7.163 9.801 -16.841 1.00 13.55 69 ASP D N 1
ATOM 7128 C CA . ASP D 1 69 ? -6.789 10.827 -17.844 1.00 12.62 69 ASP D CA 1
ATOM 7129 C C . ASP D 1 69 ? -6.611 10.239 -19.272 1.00 14.20 69 ASP D C 1
ATOM 7130 O O . ASP D 1 69 ? -6.316 11.024 -20.141 1.00 16.12 69 ASP D O 1
ATOM 7135 N N . GLY D 1 70 ? -6.776 8.929 -19.425 1.00 12.99 70 GLY D N 1
ATOM 7136 C CA . GLY D 1 70 ? -6.520 8.374 -20.776 1.00 12.00 70 GLY D CA 1
ATOM 7137 C C . GLY D 1 70 ? -5.062 8.395 -21.241 1.00 13.03 70 GLY D C 1
ATOM 7138 O O . GLY D 1 70 ? -4.820 8.201 -22.438 1.00 12.68 70 GLY D O 1
ATOM 7139 N N . TYR D 1 71 ? -4.078 8.600 -20.345 1.00 11.54 71 TYR D N 1
ATOM 7140 C CA . TYR D 1 71 ? -2.662 8.664 -20.676 1.00 13.13 71 TYR D CA 1
ATOM 7141 C C . TYR D 1 71 ? -2.121 7.560 -21.525 1.00 13.23 71 TYR D C 1
ATOM 7142 O O . TYR D 1 71 ? -1.130 7.753 -22.252 1.00 14.46 71 TYR D O 1
ATOM 7159 N N . GLY D 1 73 ? -3.603 5.604 -23.780 1.00 15.72 73 GLY D N 1
ATOM 7160 C CA . GLY D 1 73 ? -4.346 5.245 -25.029 1.00 17.38 73 GLY D CA 1
ATOM 7161 C C . GLY D 1 73 ? -3.677 5.536 -26.352 1.00 19.08 73 GLY D C 1
ATOM 7162 O O . GLY D 1 73 ? -4.318 6.232 -27.216 1.00 24.19 73 GLY D O 1
ATOM 7163 N N . THR D 1 74 ? -2.419 5.189 -26.522 1.00 17.24 74 THR D N 1
ATOM 7164 C CA . THR D 1 74 ? -1.805 5.420 -27.894 1.00 20.15 74 THR D CA 1
ATOM 7165 C C . THR D 1 74 ? -0.812 4.271 -28.149 1.00 22.76 74 THR D C 1
ATOM 7166 O O . THR D 1 74 ? -0.170 3.811 -27.261 1.00 18.37 74 THR D O 1
ATOM 7170 N N . THR D 1 75 ? -0.546 3.956 -29.450 1.00 24.94 75 THR D N 1
ATOM 7171 C CA . THR D 1 75 ? 0.571 3.097 -29.814 1.00 24.08 75 THR D CA 1
ATOM 7172 C C . THR D 1 75 ? 1.615 3.898 -30.572 1.00 26.92 75 THR D C 1
ATOM 7173 O O . THR D 1 75 ? 2.587 3.342 -31.052 1.00 26.80 75 THR D O 1
ATOM 7177 N N . ASP D 1 76 ? 1.425 5.240 -30.634 1.00 28.33 76 ASP D N 1
ATOM 7178 C CA . ASP D 1 76 ? 2.473 6.124 -31.232 1.00 29.44 76 ASP D CA 1
ATOM 7179 C C . ASP D 1 76 ? 3.658 6.338 -30.247 1.00 28.03 76 ASP D C 1
ATOM 7180 O O . ASP D 1 76 ? 3.505 7.033 -29.151 1.00 27.83 76 ASP D O 1
ATOM 7185 N N . GLU D 1 77 ? 4.869 5.839 -30.554 1.00 28.22 77 GLU D N 1
ATOM 7186 C CA . GLU D 1 77 ? 6.057 5.977 -29.716 1.00 30.78 77 GLU D CA 1
ATOM 7187 C C . GLU D 1 77 ? 6.503 7.460 -29.584 1.00 30.71 77 GLU D C 1
ATOM 7188 O O . GLU D 1 77 ? 7.233 7.799 -28.626 1.00 32.93 77 GLU D O 1
ATOM 7194 N N . LYS D 1 78 ? 5.977 8.323 -30.460 1.00 31.11 78 LYS D N 1
ATOM 7195 C CA . LYS D 1 78 ? 6.344 9.730 -30.336 1.00 31.86 78 LYS D CA 1
ATOM 7196 C C . LYS D 1 78 ? 5.352 10.589 -29.513 1.00 29.32 78 LYS D C 1
ATOM 7197 O O . LYS D 1 78 ? 5.640 11.819 -29.306 1.00 31.35 78 LYS D O 1
ATOM 7203 N N . LEU D 1 79 ? 4.221 10.030 -29.074 1.00 23.12 79 LEU D N 1
ATOM 7204 C CA . LEU D 1 79 ? 3.197 10.863 -28.357 1.00 19.70 79 LEU D CA 1
ATOM 7205 C C . LEU D 1 79 ? 3.260 10.523 -26.880 1.00 19.37 79 LEU D C 1
ATOM 7206 O O . LEU D 1 79 ? 2.958 9.316 -26.527 1.00 20.77 79 LEU D O 1
ATOM 7211 N N . SER D 1 80 ? 3.640 11.500 -26.110 1.00 17.98 80 SER D N 1
ATOM 7212 C CA . SER D 1 80 ? 3.794 11.172 -24.644 1.00 17.97 80 SER D CA 1
ATOM 7213 C C . SER D 1 80 ? 2.376 11.034 -24.073 1.00 17.46 80 SER D C 1
ATOM 7214 O O . SER D 1 80 ? 1.368 11.537 -24.608 1.00 15.86 80 SER D O 1
ATOM 7217 N N . GLY D 1 81 ? 2.307 10.383 -22.909 1.00 16.53 81 GLY D N 1
ATOM 7218 C CA . GLY D 1 81 ? 0.982 10.290 -22.266 1.00 15.83 81 GLY D CA 1
ATOM 7219 C C . GLY D 1 81 ? 0.437 11.619 -21.770 1.00 13.55 81 GLY D C 1
ATOM 7220 O O . GLY D 1 81 ? -0.770 11.838 -21.708 1.00 14.86 81 GLY D O 1
ATOM 7221 N N . HIS D 1 82 ? 1.352 12.563 -21.420 1.00 14.21 82 HIS D N 1
ATOM 7222 C CA . HIS D 1 82 ? 0.930 13.909 -20.974 1.00 14.98 82 HIS D CA 1
ATOM 7223 C C . HIS D 1 82 ? 0.225 14.666 -22.153 1.00 14.33 82 HIS D C 1
ATOM 7224 O O . HIS D 1 82 ? -0.871 15.216 -21.984 1.00 15.89 82 HIS D O 1
ATOM 7231 N N . GLU D 1 83 ? 0.873 14.539 -23.319 1.00 14.57 83 GLU D N 1
ATOM 7232 C CA . GLU D 1 83 ? 0.232 15.208 -24.479 1.00 15.64 83 GLU D CA 1
ATOM 7233 C C . GLU D 1 83 ? -1.078 14.525 -24.888 1.00 15.94 83 GLU D C 1
ATOM 7234 O O . GLU D 1 83 ? -2.055 15.184 -25.150 1.00 15.86 83 GLU D O 1
ATOM 7240 N N . LEU D 1 84 ? -1.106 13.159 -24.820 1.00 14.36 84 LEU D N 1
ATOM 7241 C CA . LEU D 1 84 ? -2.360 12.479 -25.120 1.00 15.10 84 LEU D CA 1
ATOM 7242 C C . LEU D 1 84 ? -3.446 12.924 -24.138 1.00 14.41 84 LEU D C 1
ATOM 7243 O O . LEU D 1 84 ? -4.585 13.106 -24.498 1.00 14.47 84 LEU D O 1
ATOM 7248 N N . ALA D 1 85 ? -3.077 12.973 -22.813 1.00 14.60 85 ALA D N 1
ATOM 7249 C CA . ALA D 1 85 ? -4.122 13.356 -21.885 1.00 14.40 85 ALA D CA 1
ATOM 7250 C C . ALA D 1 85 ? -4.709 14.765 -22.152 1.00 15.14 85 ALA D C 1
ATOM 7251 O O . ALA D 1 85 ? -5.925 14.933 -22.033 1.00 14.78 85 ALA D O 1
ATOM 7253 N N . LEU D 1 86 ? -3.841 15.685 -22.578 1.00 15.93 86 LEU D N 1
ATOM 7254 C CA . LEU D 1 86 ? -4.359 16.992 -22.865 1.00 17.59 86 LEU D CA 1
ATOM 7255 C C . LEU D 1 86 ? -5.287 16.909 -24.121 1.00 15.68 86 LEU D C 1
ATOM 7256 O O . LEU D 1 86 ? -6.368 17.543 -24.126 1.00 17.67 86 LEU D O 1
ATOM 7261 N N . ILE D 1 87 ? -4.854 16.149 -25.137 1.00 16.61 87 ILE D N 1
ATOM 7262 C CA . ILE D 1 87 ? -5.677 15.998 -26.353 1.00 16.20 87 ILE D CA 1
ATOM 7263 C C . ILE D 1 87 ? -7.023 15.379 -25.968 1.00 16.43 87 ILE D C 1
ATOM 7264 O O . ILE D 1 87 ? -8.117 15.785 -26.451 1.00 17.84 87 ILE D O 1
ATOM 7269 N N . ARG D 1 88 ? -7.040 14.328 -25.117 1.00 14.27 88 ARG D N 1
ATOM 7270 C CA . ARG D 1 88 ? -8.299 13.705 -24.785 1.00 15.29 88 ARG D CA 1
ATOM 7271 C C . ARG D 1 88 ? -9.243 14.524 -23.958 1.00 14.41 88 ARG D C 1
ATOM 7272 O O . ARG D 1 88 ? -10.488 14.320 -24.075 1.00 15.39 88 ARG D O 1
ATOM 7280 N N . ARG D 1 89 ? -8.691 15.468 -23.152 1.00 15.66 89 ARG D N 1
ATOM 7281 C CA . ARG D 1 89 ? -9.633 16.368 -22.473 1.00 16.26 89 ARG D CA 1
ATOM 7282 C C . ARG D 1 89 ? -10.433 17.208 -23.506 1.00 17.31 89 ARG D C 1
ATOM 7283 O O . ARG D 1 89 ? -11.650 17.340 -23.368 1.00 18.42 89 ARG D O 1
ATOM 7291 N N . ARG D 1 90 ? -9.732 17.710 -24.480 1.00 17.82 90 ARG D N 1
ATOM 7292 C CA . ARG D 1 90 ? -10.431 18.493 -25.548 1.00 18.08 90 ARG D CA 1
ATOM 7293 C C . ARG D 1 90 ? -11.384 17.654 -26.352 1.00 18.22 90 ARG D C 1
ATOM 7294 O O . ARG D 1 90 ? -12.518 18.121 -26.642 1.00 19.41 90 ARG D O 1
ATOM 7302 N N . GLU D 1 91 ? -10.993 16.388 -26.630 1.00 16.66 91 GLU D N 1
ATOM 7303 C CA . GLU D 1 91 ? -11.933 15.477 -27.347 1.00 16.44 91 GLU D CA 1
ATOM 7304 C C . GLU D 1 91 ? -13.167 15.267 -26.534 1.00 16.68 91 GLU D C 1
ATOM 7305 O O . GLU D 1 91 ? -14.271 15.262 -27.058 1.00 17.12 91 GLU D O 1
ATOM 7311 N N . GLU D 1 92 ? -13.036 15.078 -25.169 1.00 15.85 92 GLU D N 1
ATOM 7312 C CA . GLU D 1 92 ? -14.272 14.819 -24.427 1.00 16.50 92 GLU D CA 1
ATOM 7313 C C . GLU D 1 92 ? -15.100 16.074 -24.327 1.00 17.22 92 GLU D C 1
ATOM 7314 O O . GLU D 1 92 ? -16.335 15.945 -24.303 1.00 17.05 92 GLU D O 1
ATOM 7320 N N . GLU D 1 93 ? -14.452 17.230 -24.272 1.00 17.50 93 GLU D N 1
ATOM 7321 C CA . GLU D 1 93 ? -15.307 18.492 -24.222 1.00 19.01 93 GLU D CA 1
ATOM 7322 C C . GLU D 1 93 ? -16.120 18.565 -25.526 1.00 17.83 93 GLU D C 1
ATOM 7323 O O . GLU D 1 93 ? -17.274 18.938 -25.447 1.00 19.48 93 GLU D O 1
ATOM 7329 N N . GLU D 1 94 ? -15.519 18.168 -26.619 1.00 18.46 94 GLU D N 1
ATOM 7330 C CA . GLU D 1 94 ? -16.280 18.287 -27.936 1.00 18.79 94 GLU D CA 1
ATOM 7331 C C . GLU D 1 94 ? -17.357 17.187 -27.953 1.00 19.82 94 GLU D C 1
ATOM 7332 O O . GLU D 1 94 ? -18.508 17.427 -28.377 1.00 20.51 94 GLU D O 1
ATOM 7338 N N . SER D 1 95 ? -17.023 15.934 -27.576 1.00 16.83 95 SER D N 1
ATOM 7339 C CA . SER D 1 95 ? -18.040 14.904 -27.508 1.00 17.37 95 SER D CA 1
ATOM 7340 C C . SER D 1 95 ? -19.199 15.267 -26.588 1.00 19.10 95 SER D C 1
ATOM 7341 O O . SER D 1 95 ? -20.377 15.092 -26.916 1.00 19.16 95 SER D O 1
ATOM 7344 N N . ALA D 1 96 ? -18.865 15.735 -25.373 1.00 18.39 96 ALA D N 1
ATOM 7345 C CA . ALA D 1 96 ? -19.894 16.137 -24.422 1.00 19.51 96 ALA D CA 1
ATOM 7346 C C . ALA D 1 96 ? -20.802 17.282 -24.927 1.00 18.47 96 ALA D C 1
ATOM 7347 O O . ALA D 1 96 ? -22.027 17.173 -24.685 1.00 20.17 96 ALA D O 1
ATOM 7349 N N . LYS D 1 97 ? -20.217 18.204 -25.677 1.00 19.69 97 LYS D N 1
ATOM 7350 C CA . LYS D 1 97 ? -21.071 19.293 -26.223 1.00 23.34 97 LYS D CA 1
ATOM 7351 C C . LYS D 1 97 ? -22.105 18.685 -27.185 1.00 22.90 97 LYS D C 1
ATOM 7352 O O . LYS D 1 97 ? -23.303 19.044 -27.137 1.00 22.23 97 LYS D O 1
ATOM 7358 N N . LEU D 1 98 ? -21.684 17.716 -27.988 1.00 20.01 98 LEU D N 1
ATOM 7359 C CA . LEU D 1 98 ? -22.673 17.059 -28.930 1.00 20.11 98 LEU D CA 1
ATOM 7360 C C . LEU D 1 98 ? -23.795 16.372 -28.218 1.00 22.97 98 LEU D C 1
ATOM 7361 O O . LEU D 1 98 ? -24.935 16.255 -28.704 1.00 21.31 98 LEU D O 1
ATOM 7366 N N . LEU D 1 99 ? -23.514 15.842 -26.983 1.00 19.12 99 LEU D N 1
ATOM 7367 C CA . LEU D 1 99 ? -24.526 15.097 -26.239 1.00 19.07 99 LEU D CA 1
ATOM 7368 C C . LEU D 1 99 ? -25.294 15.926 -25.195 1.00 17.52 99 LEU D C 1
ATOM 7369 O O . LEU D 1 99 ? -26.125 15.398 -24.477 1.00 21.76 99 LEU D O 1
ATOM 7374 N N . GLY D 1 100 ? -24.974 17.228 -25.112 1.00 18.74 100 GLY D N 1
ATOM 7375 C CA . GLY D 1 100 ? -25.744 18.114 -24.225 1.00 19.72 100 GLY D CA 1
ATOM 7376 C C . GLY D 1 100 ? -25.176 18.144 -22.808 1.00 20.83 100 GLY D C 1
ATOM 7377 O O . GLY D 1 100 ? -25.824 18.658 -21.919 1.00 22.18 100 GLY D O 1
ATOM 7378 N N . VAL D 1 101 ? -23.934 17.668 -22.639 1.00 19.28 101 VAL D N 1
ATOM 7379 C CA . VAL D 1 101 ? -23.340 17.649 -21.252 1.00 20.34 101 VAL D CA 1
ATOM 7380 C C . VAL D 1 101 ? -22.526 18.948 -21.113 1.00 21.31 101 VAL D C 1
ATOM 7381 O O . VAL D 1 101 ? -21.625 19.262 -21.962 1.00 24.74 101 VAL D O 1
ATOM 7385 N N . ARG D 1 102 ? -22.661 19.570 -19.934 1.00 25.06 102 ARG D N 1
ATOM 7386 C CA . ARG D 1 102 ? -21.992 20.836 -19.740 1.00 24.67 102 ARG D CA 1
ATOM 7387 C C . ARG D 1 102 ? -21.039 20.844 -18.550 1.00 24.83 102 ARG D C 1
ATOM 7388 O O . ARG D 1 102 ? -20.494 21.899 -18.317 1.00 25.49 102 ARG D O 1
ATOM 7396 N N . LYS D 1 103 ? -20.756 19.689 -17.916 1.00 20.09 103 LYS D N 1
ATOM 7397 C CA . LYS D 1 103 ? -19.858 19.750 -16.717 1.00 17.71 103 LYS D CA 1
ATOM 7398 C C . LYS D 1 103 ? -19.232 18.342 -16.624 1.00 15.41 103 LYS D C 1
ATOM 7399 O O . LYS D 1 103 ? -19.913 17.327 -16.747 1.00 17.09 103 LYS D O 1
ATOM 7405 N N . ILE D 1 104 ? -17.896 18.422 -16.539 1.00 16.19 104 ILE D N 1
ATOM 7406 C CA . ILE D 1 104 ? -17.052 17.177 -16.413 1.00 14.84 104 ILE D CA 1
ATOM 7407 C C . ILE D 1 104 ? -16.134 17.441 -15.200 1.00 15.66 104 ILE D C 1
ATOM 7408 O O . ILE D 1 104 ? -15.403 18.441 -15.137 1.00 17.11 104 ILE D O 1
ATOM 7413 N N . TYR D 1 105 ? -16.184 16.458 -14.283 1.00 15.52 105 TYR D N 1
ATOM 7414 C CA . TYR D 1 105 ? -15.137 16.401 -13.186 1.00 14.66 105 TYR D CA 1
ATOM 7415 C C . TYR D 1 105 ? -14.069 15.415 -13.591 1.00 14.46 105 TYR D C 1
ATOM 7416 O O . TYR D 1 105 ? -14.436 14.266 -13.894 1.00 16.19 105 TYR D O 1
ATOM 7425 N N . TRP D 1 106 ? -12.851 15.835 -13.576 1.00 13.54 106 TRP D N 1
ATOM 7426 C CA . TRP D 1 106 ? -11.725 14.992 -13.941 1.00 13.90 106 TRP D CA 1
ATOM 7427 C C . TRP D 1 106 ? -10.990 14.596 -12.663 1.00 14.62 106 TRP D C 1
ATOM 7428 O O . TRP D 1 106 ? -10.376 15.432 -11.987 1.00 16.48 106 TRP D O 1
ATOM 7439 N N . LEU D 1 107 ? -11.029 13.295 -12.343 1.00 13.07 107 LEU D N 1
ATOM 7440 C CA . LEU D 1 107 ? -10.261 12.892 -11.101 1.00 11.74 107 LEU D CA 1
ATOM 7441 C C . LEU D 1 107 ? -8.802 12.824 -11.352 1.00 13.92 107 LEU D C 1
ATOM 7442 O O . LEU D 1 107 ? -8.011 12.873 -10.380 1.00 14.42 107 LEU D O 1
ATOM 7447 N N . ASN D 1 108 ? -8.381 12.627 -12.623 1.00 12.93 108 ASN D N 1
ATOM 7448 C CA . ASN D 1 108 ? -6.994 12.668 -13.063 1.00 14.44 108 ASN D CA 1
ATOM 7449 C C . ASN D 1 108 ? -6.104 11.540 -12.504 1.00 11.77 108 ASN D C 1
ATOM 7450 O O . ASN D 1 108 ? -4.905 11.603 -12.616 1.00 14.40 108 ASN D O 1
ATOM 7455 N N . TYR D 1 109 ? -6.737 10.464 -12.068 1.00 11.64 109 TYR D N 1
ATOM 7456 C CA . TYR D 1 109 ? -5.888 9.242 -11.877 1.00 12.46 109 TYR D CA 1
ATOM 7457 C C . TYR D 1 109 ? -5.292 8.783 -13.181 1.00 11.94 109 TYR D C 1
ATOM 7458 O O . TYR D 1 109 ? -5.930 8.934 -14.228 1.00 13.39 109 TYR D O 1
ATOM 7467 N N . ARG D 1 110 ? -4.060 8.292 -13.096 1.00 11.51 110 ARG D N 1
ATOM 7468 C CA . ARG D 1 110 ? -3.473 7.855 -14.385 1.00 12.00 110 ARG D CA 1
ATOM 7469 C C . ARG D 1 110 ? -4.145 6.584 -14.928 1.00 12.06 110 ARG D C 1
ATOM 7470 O O . ARG D 1 110 ? -4.390 5.624 -14.205 1.00 11.91 110 ARG D O 1
ATOM 7478 N N . ASP D 1 111 ? -4.440 6.597 -16.220 1.00 11.74 111 ASP D N 1
ATOM 7479 C CA . ASP D 1 111 ? -4.952 5.448 -16.965 1.00 12.35 111 ASP D CA 1
ATOM 7480 C C . ASP D 1 111 ? -4.106 4.219 -16.684 1.00 11.40 111 ASP D C 1
ATOM 7481 O O . ASP D 1 111 ? -2.882 4.284 -16.737 1.00 12.22 111 ASP D O 1
ATOM 7486 N N . THR D 1 112 ? -4.774 3.109 -16.380 1.00 11.50 112 THR D N 1
ATOM 7487 C CA . THR D 1 112 ? -4.208 1.796 -16.000 1.00 11.65 112 THR D CA 1
ATOM 7488 C C . THR D 1 112 ? -3.729 1.761 -14.530 1.00 11.72 112 THR D C 1
ATOM 7489 O O . THR D 1 112 ? -3.256 0.717 -14.091 1.00 12.53 112 THR D O 1
ATOM 7493 N N . GLU D 1 113 ? -3.885 2.897 -13.808 1.00 12.36 113 GLU D N 1
ATOM 7494 C CA . GLU D 1 113 ? -3.397 3.081 -12.425 1.00 12.34 113 GLU D CA 1
ATOM 7495 C C . GLU D 1 113 ? -4.572 3.583 -11.596 1.00 12.16 113 GLU D C 1
ATOM 7496 O O . GLU D 1 113 ? -4.219 4.089 -10.455 1.00 14.63 113 GLU D O 1
ATOM 7502 N N . LEU D 1 114 ? -5.838 3.336 -11.932 1.00 11.24 114 LEU D N 1
ATOM 7503 C CA . LEU D 1 114 ? -6.877 3.819 -10.985 1.00 12.34 114 LEU D CA 1
ATOM 7504 C C . LEU D 1 114 ? -6.840 2.984 -9.691 1.00 10.37 114 LEU D C 1
ATOM 7505 O O . LEU D 1 114 ? -6.972 1.733 -9.803 1.00 11.23 114 LEU D O 1
ATOM 7510 N N . PRO D 1 115 ? -6.633 3.568 -8.512 1.00 9.95 115 PRO D N 1
ATOM 7511 C CA . PRO D 1 115 ? -6.595 2.718 -7.330 1.00 12.04 115 PRO D CA 1
ATOM 7512 C C . PRO D 1 115 ? -7.944 2.177 -6.950 1.00 11.87 115 PRO D C 1
ATOM 7513 O O . PRO D 1 115 ? -9.001 2.769 -7.324 1.00 13.40 115 PRO D O 1
ATOM 7517 N N . TYR D 1 116 ? -7.931 1.077 -6.182 1.00 11.07 116 TYR D N 1
ATOM 7518 C CA . TYR D 1 116 ? -9.197 0.621 -5.564 1.00 10.26 116 TYR D CA 1
ATOM 7519 C C . TYR D 1 116 ? -9.067 0.947 -4.050 1.00 11.31 116 TYR D C 1
ATOM 7520 O O . TYR D 1 116 ? -8.372 0.122 -3.340 1.00 13.38 116 TYR D O 1
ATOM 7529 N N . SER D 1 117 ? -9.574 2.133 -3.625 1.00 11.34 117 SER D N 1
ATOM 7530 C CA . SER D 1 117 ? -9.260 2.519 -2.247 1.00 12.14 117 SER D CA 1
ATOM 7531 C C . SER D 1 117 ? -10.326 3.530 -1.829 1.00 14.25 117 SER D C 1
ATOM 7532 O O . SER D 1 117 ? -11.055 4.072 -2.497 1.00 12.00 117 SER D O 1
ATOM 7535 N N . ARG D 1 118 ? -10.202 3.560 -0.429 1.00 11.57 118 ARG D N 1
ATOM 7536 C CA . ARG D 1 118 ? -11.027 4.573 0.261 1.00 12.06 118 ARG D CA 1
ATOM 7537 C C . ARG D 1 118 ? -10.795 5.952 -0.272 1.00 12.26 118 ARG D C 1
ATOM 7538 O O . ARG D 1 118 ? -11.717 6.734 -0.396 1.00 12.73 118 ARG D O 1
ATOM 7546 N N . GLU D 1 119 ? -9.534 6.341 -0.582 1.00 11.45 119 GLU D N 1
ATOM 7547 C CA . GLU D 1 119 ? -9.222 7.663 -1.158 1.00 11.62 119 GLU D CA 1
ATOM 7548 C C . GLU D 1 119 ? -10.098 7.947 -2.395 1.00 13.18 119 GLU D C 1
ATOM 7549 O O . GLU D 1 119 ? -10.642 9.050 -2.519 1.00 12.52 119 GLU D O 1
ATOM 7555 N N . VAL D 1 120 ? -10.203 6.988 -3.314 1.00 12.63 120 VAL D N 1
ATOM 7556 C CA . VAL D 1 120 ? -10.965 7.302 -4.539 1.00 11.80 120 VAL D CA 1
ATOM 7557 C C . VAL D 1 120 ? -12.464 7.335 -4.176 1.00 12.87 120 VAL D C 1
ATOM 7558 O O . VAL D 1 120 ? -13.228 8.179 -4.714 1.00 12.63 120 VAL D O 1
ATOM 7562 N N . ARG D 1 121 ? -12.937 6.436 -3.249 1.00 13.47 121 ARG D N 1
ATOM 7563 C CA . ARG D 1 121 ? -14.348 6.636 -2.756 1.00 12.52 121 ARG D CA 1
ATOM 7564 C C . ARG D 1 121 ? -14.644 8.075 -2.310 1.00 15.17 121 ARG D C 1
ATOM 7565 O O . ARG D 1 121 ? -15.673 8.591 -2.550 1.00 14.02 121 ARG D O 1
ATOM 7573 N N . LYS D 1 122 ? -13.682 8.557 -1.468 1.00 11.10 122 LYS D N 1
ATOM 7574 C CA . LYS D 1 122 ? -13.892 9.889 -0.960 1.00 13.20 122 LYS D CA 1
ATOM 7575 C C . LYS D 1 122 ? -14.025 10.880 -2.087 1.00 16.08 122 LYS D C 1
ATOM 7576 O O . LYS D 1 122 ? -14.797 11.871 -1.935 1.00 13.83 122 LYS D O 1
ATOM 7582 N N . ASP D 1 123 ? -13.264 10.787 -3.188 1.00 15.23 123 ASP D N 1
ATOM 7583 C CA . ASP D 1 123 ? -13.434 11.736 -4.262 1.00 15.75 123 ASP D CA 1
ATOM 7584 C C . ASP D 1 123 ? -14.875 11.666 -4.850 1.00 14.99 123 ASP D C 1
ATOM 7585 O O . ASP D 1 123 ? -15.546 12.695 -5.106 1.00 15.48 123 ASP D O 1
ATOM 7590 N N . LEU D 1 124 ? -15.371 10.446 -5.076 1.00 13.46 124 LEU D N 1
ATOM 7591 C CA . LEU D 1 124 ? -16.742 10.238 -5.633 1.00 12.16 124 LEU D CA 1
ATOM 7592 C C . LEU D 1 124 ? -17.747 10.778 -4.625 1.00 14.10 124 LEU D C 1
ATOM 7593 O O . LEU D 1 124 ? -18.736 11.427 -5.054 1.00 14.96 124 LEU D O 1
ATOM 7598 N N . VAL D 1 125 ? -17.550 10.421 -3.325 1.00 13.44 125 VAL D N 1
ATOM 7599 C CA . VAL D 1 125 ? -18.612 10.867 -2.319 1.00 12.75 125 VAL D CA 1
ATOM 7600 C C . VAL D 1 125 ? -18.565 12.393 -2.221 1.00 14.16 125 VAL D C 1
ATOM 7601 O O . VAL D 1 125 ? -19.677 12.978 -2.064 1.00 14.85 125 VAL D O 1
ATOM 7605 N N . LYS D 1 126 ? -17.430 13.058 -2.366 1.00 12.53 126 LYS D N 1
ATOM 7606 C CA . LYS D 1 126 ? -17.391 14.550 -2.290 1.00 14.12 126 LYS D CA 1
ATOM 7607 C C . LYS D 1 126 ? -18.263 15.095 -3.422 1.00 16.09 126 LYS D C 1
ATOM 7608 O O . LYS D 1 126 ? -19.102 16.028 -3.214 1.00 15.41 126 LYS D O 1
ATOM 7614 N N . ILE D 1 127 ? -18.100 14.576 -4.652 1.00 14.13 127 ILE D N 1
ATOM 7615 C CA . ILE D 1 127 ? -18.863 15.113 -5.785 1.00 13.68 127 ILE D CA 1
ATOM 7616 C C . ILE D 1 127 ? -20.313 14.742 -5.630 1.00 13.38 127 ILE D C 1
ATOM 7617 O O . ILE D 1 127 ? -21.214 15.598 -5.940 1.00 15.90 127 ILE D O 1
ATOM 7622 N N . ILE D 1 128 ? -20.678 13.545 -5.223 1.00 12.89 128 ILE D N 1
ATOM 7623 C CA . ILE D 1 128 ? -22.101 13.126 -5.069 1.00 13.25 128 ILE D CA 1
ATOM 7624 C C . ILE D 1 128 ? -22.719 14.086 -4.016 1.00 14.48 128 ILE D C 1
ATOM 7625 O O . ILE D 1 128 ? -23.885 14.486 -4.197 1.00 16.04 128 ILE D O 1
ATOM 7630 N N . ARG D 1 129 ? -22.013 14.284 -2.890 1.00 14.76 129 ARG D N 1
ATOM 7631 C CA . ARG D 1 129 ? -22.661 15.122 -1.834 1.00 14.04 129 ARG D CA 1
ATOM 7632 C C . ARG D 1 129 ? -22.717 16.521 -2.357 1.00 15.04 129 ARG D C 1
ATOM 7633 O O . ARG D 1 129 ? -23.702 17.253 -1.972 1.00 17.30 129 ARG D O 1
ATOM 7641 N N . LYS D 1 130 ? -21.793 17.049 -3.164 1.00 14.25 130 LYS D N 1
ATOM 7642 C CA . LYS D 1 130 ? -21.875 18.460 -3.669 1.00 14.63 130 LYS D CA 1
ATOM 7643 C C . LYS D 1 130 ? -23.044 18.571 -4.661 1.00 17.70 130 LYS D C 1
ATOM 7644 O O . LYS D 1 130 ? -23.873 19.550 -4.577 1.00 18.51 130 LYS D O 1
ATOM 7650 N N . GLU D 1 131 ? -23.190 17.588 -5.544 1.00 15.31 131 GLU D N 1
ATOM 7651 C CA . GLU D 1 131 ? -24.136 17.798 -6.694 1.00 15.56 131 GLU D CA 1
ATOM 7652 C C . GLU D 1 131 ? -25.448 17.217 -6.341 1.00 17.26 131 GLU D C 1
ATOM 7653 O O . GLU D 1 131 ? -26.481 17.572 -7.013 1.00 16.72 131 GLU D O 1
ATOM 7659 N N . LYS D 1 132 ? -25.658 16.314 -5.397 1.00 15.21 132 LYS D N 1
ATOM 7660 C CA . LYS D 1 132 ? -26.953 15.718 -5.029 1.00 16.42 132 LYS D CA 1
ATOM 7661 C C . LYS D 1 132 ? -27.684 15.148 -6.236 1.00 17.39 132 LYS D C 1
ATOM 7662 O O . LYS D 1 132 ? -28.856 15.511 -6.491 1.00 18.61 132 LYS D O 1
ATOM 7668 N N . PRO D 1 133 ? -27.053 14.296 -6.997 1.00 16.37 133 PRO D N 1
ATOM 7669 C CA . PRO D 1 133 ? -27.737 13.773 -8.208 1.00 16.75 133 PRO D CA 1
ATOM 7670 C C . PRO D 1 133 ? -28.834 12.825 -7.827 1.00 17.69 133 PRO D C 1
ATOM 7671 O O . PRO D 1 133 ? -28.779 12.026 -6.842 1.00 17.16 133 PRO D O 1
ATOM 7675 N N . ASP D 1 134 ? -29.892 12.768 -8.672 1.00 16.48 134 ASP D N 1
ATOM 7676 C CA . ASP D 1 134 ? -30.912 11.773 -8.491 1.00 17.90 134 ASP D CA 1
ATOM 7677 C C . ASP D 1 134 ? -30.496 10.372 -8.897 1.00 14.07 134 ASP D C 1
ATOM 7678 O O . ASP D 1 134 ? -30.981 9.398 -8.406 1.00 16.78 134 ASP D O 1
ATOM 7683 N N . GLY D 1 135 ? -29.682 10.368 -9.977 1.00 15.19 135 GLY D N 1
ATOM 7684 C CA . GLY D 1 135 ? -29.256 9.061 -10.498 1.00 15.37 135 GLY D CA 1
ATOM 7685 C C . GLY D 1 135 ? -27.746 9.100 -10.786 1.00 13.07 135 GLY D C 1
ATOM 7686 O O . GLY D 1 135 ? -27.187 10.151 -11.021 1.00 14.76 135 GLY D O 1
ATOM 7687 N N . VAL D 1 136 ? -27.206 7.853 -10.667 1.00 14.50 136 VAL D N 1
ATOM 7688 C CA . VAL D 1 136 ? -25.766 7.654 -11.054 1.00 14.03 136 VAL D CA 1
ATOM 7689 C C . VAL D 1 136 ? -25.628 6.435 -11.973 1.00 12.44 136 VAL D C 1
ATOM 7690 O O . VAL D 1 136 ? -26.276 5.431 -11.714 1.00 14.59 136 VAL D O 1
ATOM 7694 N N . PHE D 1 137 ? -24.910 6.650 -13.059 1.00 12.60 137 PHE D N 1
ATOM 7695 C CA . PHE D 1 137 ? -24.610 5.635 -14.027 1.00 13.57 137 PHE D CA 1
ATOM 7696 C C . PHE D 1 137 ? -23.113 5.241 -13.902 1.00 12.56 137 PHE D C 1
ATOM 7697 O O . PHE D 1 137 ? -22.274 6.146 -13.797 1.00 14.04 137 PHE D O 1
ATOM 7705 N N . ALA D 1 138 ? -22.873 3.932 -14.038 1.00 13.45 138 ALA D N 1
ATOM 7706 C CA . ALA D 1 138 ? -21.441 3.489 -14.032 1.00 12.58 138 ALA D CA 1
ATOM 7707 C C . ALA D 1 138 ? -21.362 2.115 -14.734 1.00 12.60 138 ALA D C 1
ATOM 7708 O O . ALA D 1 138 ? -22.393 1.479 -14.935 1.00 12.84 138 ALA D O 1
ATOM 7710 N N . PRO D 1 139 ? -20.165 1.715 -15.125 1.00 11.80 139 PRO D N 1
ATOM 7711 C CA . PRO D 1 139 ? -20.057 0.361 -15.675 1.00 12.58 139 PRO D CA 1
ATOM 7712 C C . PRO D 1 139 ? -20.460 -0.781 -14.744 1.00 13.08 139 PRO D C 1
ATOM 7713 O O . PRO D 1 139 ? -20.221 -0.639 -13.525 1.00 13.41 139 PRO D O 1
ATOM 7717 N N . ASP D 1 140 ? -20.991 -1.856 -15.257 1.00 12.33 140 ASP D N 1
ATOM 7718 C CA . ASP D 1 140 ? -21.306 -3.006 -14.471 1.00 12.12 140 ASP D CA 1
ATOM 7719 C C . ASP D 1 140 ? -19.988 -3.734 -14.179 1.00 11.82 140 ASP D C 1
ATOM 7720 O O . ASP D 1 140 ? -19.347 -4.312 -15.086 1.00 12.82 140 ASP D O 1
ATOM 7725 N N . PRO D 1 141 ? -19.540 -3.761 -12.920 1.00 12.00 141 PRO D N 1
ATOM 7726 C CA . PRO D 1 141 ? -18.212 -4.399 -12.652 1.00 12.91 141 PRO D CA 1
ATOM 7727 C C . PRO D 1 141 ? -18.259 -5.889 -12.766 1.00 13.28 141 PRO D C 1
ATOM 7728 O O . PRO D 1 141 ? -17.152 -6.493 -12.752 1.00 14.87 141 PRO D O 1
ATOM 7732 N N . TRP D 1 142 ? -19.428 -6.483 -12.870 1.00 12.54 142 TRP D N 1
ATOM 7733 C CA . TRP D 1 142 ? -19.531 -7.935 -13.064 1.00 12.85 142 TRP D CA 1
ATOM 7734 C C . TRP D 1 142 ? -19.668 -8.376 -14.518 1.00 12.92 142 TRP D C 1
ATOM 7735 O O . TRP D 1 142 ? -19.896 -9.569 -14.766 1.00 15.15 142 TRP D O 1
ATOM 7746 N N . LEU D 1 143 ? -19.329 -7.479 -15.432 1.00 12.84 143 LEU D N 1
ATOM 7747 C CA . LEU D 1 143 ? -19.378 -7.890 -16.920 1.00 13.73 143 LEU D CA 1
ATOM 7748 C C . LEU D 1 143 ? -18.449 -9.080 -17.125 1.00 13.78 143 LEU D C 1
ATOM 7749 O O . LEU D 1 143 ? -17.275 -8.999 -16.797 1.00 13.78 143 LEU D O 1
ATOM 7754 N N . PRO D 1 144 ? -18.914 -10.193 -17.721 1.00 14.03 144 PRO D N 1
ATOM 7755 C CA . PRO D 1 144 ? -18.017 -11.321 -17.866 1.00 13.16 144 PRO D CA 1
ATOM 7756 C C . PRO D 1 144 ? -16.855 -10.951 -18.782 1.00 13.03 144 PRO D C 1
ATOM 7757 O O . PRO D 1 144 ? -17.022 -10.217 -19.808 1.00 14.01 144 PRO D O 1
ATOM 7761 N N . TYR D 1 145 ? -15.685 -11.464 -18.396 1.00 13.65 145 TYR D N 1
ATOM 7762 C CA . TYR D 1 145 ? -14.422 -11.323 -19.126 1.00 13.13 145 TYR D CA 1
ATOM 7763 C C . TYR D 1 145 ? -13.909 -9.920 -19.231 1.00 13.92 145 TYR D C 1
ATOM 7764 O O . TYR D 1 145 ? -12.966 -9.672 -19.978 1.00 13.48 145 TYR D O 1
ATOM 7773 N N . GLU D 1 146 ? -14.481 -8.992 -18.415 1.00 12.25 146 GLU D N 1
ATOM 7774 C CA . GLU D 1 146 ? -13.875 -7.657 -18.460 1.00 11.56 146 GLU D CA 1
ATOM 7775 C C . GLU D 1 146 ? -12.489 -7.641 -17.857 1.00 11.86 146 GLU D C 1
ATOM 7776 O O . GLU D 1 146 ? -12.340 -7.969 -16.658 1.00 13.35 146 GLU D O 1
ATOM 7782 N N . SER D 1 147 ? -11.490 -7.290 -18.679 1.00 11.21 147 SER D N 1
ATOM 7783 C CA . SER D 1 147 ? -10.137 -7.467 -18.243 1.00 11.50 147 SER D CA 1
ATOM 7784 C C . SER D 1 147 ? -9.440 -6.164 -17.947 1.00 11.81 147 SER D C 1
ATOM 7785 O O . SER D 1 147 ? -8.186 -6.176 -17.653 1.00 12.70 147 SER D O 1
ATOM 7788 N N . HIS D 1 148 ? -10.138 -5.011 -18.014 1.00 11.71 148 HIS D N 1
ATOM 7789 C CA . HIS D 1 148 ? -9.430 -3.737 -17.713 1.00 11.75 148 HIS D CA 1
ATOM 7790 C C . HIS D 1 148 ? -9.715 -3.383 -16.222 1.00 11.84 148 HIS D C 1
ATOM 7791 O O . HIS D 1 148 ? -10.888 -3.141 -15.843 1.00 12.31 148 HIS D O 1
ATOM 7798 N N . PRO D 1 149 ? -8.678 -3.395 -15.434 1.00 12.19 149 PRO D N 1
ATOM 7799 C CA . PRO D 1 149 ? -8.947 -3.080 -13.973 1.00 11.16 149 PRO D CA 1
ATOM 7800 C C . PRO D 1 149 ? -9.604 -1.699 -13.778 1.00 12.17 149 PRO D C 1
ATOM 7801 O O . PRO D 1 149 ? -10.328 -1.511 -12.777 1.00 12.88 149 PRO D O 1
ATOM 7805 N N . ASP D 1 150 ? -9.244 -0.726 -14.672 1.00 10.51 150 ASP D N 1
ATOM 7806 C CA . ASP D 1 150 ? -9.900 0.586 -14.468 1.00 10.10 150 ASP D CA 1
ATOM 7807 C C . ASP D 1 150 ? -11.399 0.436 -14.592 1.00 12.78 150 ASP D C 1
ATOM 7808 O O . ASP D 1 150 ? -12.181 1.220 -13.982 1.00 12.51 150 ASP D O 1
ATOM 7813 N N . HIS D 1 151 ? -11.857 -0.391 -15.530 1.00 12.63 151 HIS D N 1
ATOM 7814 C CA . HIS D 1 151 ? -13.321 -0.579 -15.650 1.00 11.31 151 HIS D CA 1
ATOM 7815 C C . HIS D 1 151 ? -13.937 -1.282 -14.453 1.00 13.10 151 HIS D C 1
ATOM 7816 O O . HIS D 1 151 ? -14.963 -0.801 -13.921 1.00 12.65 151 HIS D O 1
ATOM 7823 N N . ARG D 1 152 ? -13.362 -2.401 -14.012 1.00 12.80 152 ARG D N 1
ATOM 7824 C CA . ARG D 1 152 ? -13.953 -3.135 -12.859 1.00 12.95 152 ARG D CA 1
ATOM 7825 C C . ARG D 1 152 ? -13.926 -2.184 -11.658 1.00 13.40 152 ARG D C 1
ATOM 7826 O O . ARG D 1 152 ? -14.970 -2.063 -10.926 1.00 11.93 152 ARG D O 1
ATOM 7834 N N . ARG D 1 153 ? -12.775 -1.498 -11.473 1.00 11.41 153 ARG D N 1
ATOM 7835 C CA . ARG D 1 153 ? -12.709 -0.647 -10.207 1.00 12.83 153 ARG D CA 1
ATOM 7836 C C . ARG D 1 153 ? -13.712 0.509 -10.272 1.00 12.06 153 ARG D C 1
ATOM 7837 O O . ARG D 1 153 ? -14.302 0.873 -9.255 1.00 12.31 153 ARG D O 1
ATOM 7845 N N . THR D 1 154 ? -13.919 1.108 -11.472 1.00 10.92 154 THR D N 1
ATOM 7846 C CA . THR D 1 154 ? -14.883 2.205 -11.536 1.00 11.05 154 THR D CA 1
ATOM 7847 C C . THR D 1 154 ? -16.243 1.697 -11.153 1.00 13.46 154 THR D C 1
ATOM 7848 O O . THR D 1 154 ? -16.965 2.430 -10.410 1.00 11.77 154 THR D O 1
ATOM 7852 N N . GLY D 1 155 ? -16.707 0.554 -11.672 1.00 12.59 155 GLY D N 1
ATOM 7853 C CA . GLY D 1 155 ? -18.061 0.081 -11.300 1.00 13.38 155 GLY D CA 1
ATOM 7854 C C . GLY D 1 155 ? -18.159 -0.152 -9.796 1.00 12.67 155 GLY D C 1
ATOM 7855 O O . GLY D 1 155 ? -19.151 0.250 -9.222 1.00 13.41 155 GLY D O 1
ATOM 7856 N N . PHE D 1 156 ? -17.193 -0.908 -9.234 1.00 12.48 156 PHE D N 1
ATOM 7857 C CA . PHE D 1 156 ? -17.344 -1.205 -7.786 1.00 11.39 156 PHE D CA 1
ATOM 7858 C C . PHE D 1 156 ? -17.255 0.068 -6.968 1.00 12.26 156 PHE D C 1
ATOM 7859 O O . PHE D 1 156 ? -18.085 0.252 -6.055 1.00 12.38 156 PHE D O 1
ATOM 7867 N N . LEU D 1 157 ? -16.280 0.937 -7.281 1.00 11.65 157 LEU D N 1
ATOM 7868 C CA . LEU D 1 157 ? -16.155 2.190 -6.461 1.00 11.37 157 LEU D CA 1
ATOM 7869 C C . LEU D 1 157 ? -17.397 3.073 -6.629 1.00 13.05 157 LEU D C 1
ATOM 7870 O O . LEU D 1 157 ? -17.813 3.700 -5.651 1.00 12.94 157 LEU D O 1
ATOM 7875 N N . ALA D 1 158 ? -18.074 3.048 -7.805 1.00 11.56 158 ALA D N 1
ATOM 7876 C CA . ALA D 1 158 ? -19.259 3.915 -7.919 1.00 11.63 158 ALA D CA 1
ATOM 7877 C C . ALA D 1 158 ? -20.368 3.347 -7.079 1.00 11.89 158 ALA D C 1
ATOM 7878 O O . ALA D 1 158 ? -21.027 4.148 -6.363 1.00 13.01 158 ALA D O 1
ATOM 7880 N N . ILE D 1 159 ? -20.614 2.047 -7.073 1.00 12.17 159 ILE D N 1
ATOM 7881 C CA . ILE D 1 159 ? -21.703 1.445 -6.304 1.00 11.34 159 ILE D CA 1
ATOM 7882 C C . ILE D 1 159 ? -21.391 1.726 -4.848 1.00 13.25 159 ILE D C 1
ATOM 7883 O O . ILE D 1 159 ? -22.298 2.146 -4.082 1.00 14.04 159 ILE D O 1
ATOM 7888 N N . GLU D 1 160 ? -20.168 1.480 -4.391 1.00 11.54 160 GLU D N 1
ATOM 7889 C CA . GLU D 1 160 ? -19.890 1.653 -2.990 1.00 14.59 160 GLU D CA 1
ATOM 7890 C C . GLU D 1 160 ? -20.040 3.110 -2.606 1.00 12.44 160 GLU D C 1
ATOM 7891 O O . GLU D 1 160 ? -20.492 3.412 -1.551 1.00 14.68 160 GLU D O 1
ATOM 7897 N N . SER D 1 161 ? -19.596 4.012 -3.438 1.00 13.42 161 SER D N 1
ATOM 7898 C CA . SER D 1 161 ? -19.585 5.437 -3.087 1.00 12.39 161 SER D CA 1
ATOM 7899 C C . SER D 1 161 ? -21.014 5.933 -3.054 1.00 13.93 161 SER D C 1
ATOM 7900 O O . SER D 1 161 ? -21.335 6.834 -2.214 1.00 14.42 161 SER D O 1
ATOM 7903 N N . VAL D 1 162 ? -21.883 5.451 -3.921 1.00 13.99 162 VAL D N 1
ATOM 7904 C CA . VAL D 1 162 ? -23.320 5.845 -3.774 1.00 14.30 162 VAL D CA 1
ATOM 7905 C C . VAL D 1 162 ? -23.866 5.404 -2.388 1.00 13.63 162 VAL D C 1
ATOM 7906 O O . VAL D 1 162 ? -24.537 6.235 -1.696 1.00 16.39 162 VAL D O 1
ATOM 7910 N N . ALA D 1 163 ? -23.552 4.193 -1.964 1.00 13.84 163 ALA D N 1
ATOM 7911 C CA . ALA D 1 163 ? -24.060 3.774 -0.647 1.00 14.07 163 ALA D CA 1
ATOM 7912 C C . ALA D 1 163 ? -23.397 4.639 0.406 1.00 15.33 163 ALA D C 1
ATOM 7913 O O . ALA D 1 163 ? -24.069 5.063 1.390 1.00 15.05 163 ALA D O 1
ATOM 7915 N N . PHE D 1 164 ? -22.082 4.886 0.314 1.00 13.67 164 PHE D N 1
ATOM 7916 C CA . PHE D 1 164 ? -21.407 5.503 1.502 1.00 13.85 164 PHE D CA 1
ATOM 7917 C C . PHE D 1 164 ? -21.621 6.985 1.586 1.00 15.13 164 PHE D C 1
ATOM 7918 O O . PHE D 1 164 ? -21.419 7.627 2.654 1.00 14.74 164 PHE D O 1
ATOM 7926 N N . SER D 1 165 ? -22.121 7.608 0.507 1.00 13.13 165 SER D N 1
ATOM 7927 C CA . SER D 1 165 ? -22.414 9.064 0.524 1.00 14.54 165 SER D CA 1
ATOM 7928 C C . SER D 1 165 ? -23.544 9.292 1.539 1.00 13.17 165 SER D C 1
ATOM 7929 O O . SER D 1 165 ? -23.547 10.519 1.958 1.00 14.54 165 SER D O 1
ATOM 7932 N N . GLN D 1 166 ? -24.345 8.308 1.897 1.00 15.23 166 GLN D N 1
ATOM 7933 C CA . GLN D 1 166 ? -25.502 8.525 2.896 1.00 16.66 166 GLN D CA 1
ATOM 7934 C C . GLN D 1 166 ? -24.960 8.472 4.292 1.00 17.39 166 GLN D C 1
ATOM 7935 O O . GLN D 1 166 ? -25.747 8.704 5.251 1.00 18.14 166 GLN D O 1
ATOM 7941 N N . LEU D 1 167 ? -23.671 8.152 4.512 1.00 13.80 167 LEU D N 1
ATOM 7942 C CA . LEU D 1 167 ? -23.254 7.850 5.913 1.00 14.27 167 LEU D CA 1
ATOM 7943 C C . LEU D 1 167 ? -22.431 8.904 6.487 1.00 16.46 167 LEU D C 1
ATOM 7944 O O . LEU D 1 167 ? -21.307 9.253 6.021 1.00 14.95 167 LEU D O 1
ATOM 7949 N N . PRO D 1 168 ? -22.908 9.643 7.524 1.00 15.56 168 PRO D N 1
ATOM 7950 C CA . PRO D 1 168 ? -22.153 10.843 7.977 1.00 16.33 168 PRO D CA 1
ATOM 7951 C C . PRO D 1 168 ? -20.751 10.556 8.635 1.00 13.52 168 PRO D C 1
ATOM 7952 O O . PRO D 1 168 ? -19.938 11.506 8.633 1.00 16.41 168 PRO D O 1
ATOM 7956 N N . ASN D 1 169 ? -20.540 9.285 9.045 1.00 14.08 169 ASN D N 1
ATOM 7957 C CA . ASN D 1 169 ? -19.193 8.980 9.570 1.00 15.57 169 ASN D CA 1
ATOM 7958 C C . ASN D 1 169 ? -18.239 8.589 8.413 1.00 14.07 169 ASN D C 1
ATOM 7959 O O . ASN D 1 169 ? -17.004 8.397 8.682 1.00 14.50 169 ASN D O 1
ATOM 7964 N N . PHE D 1 170 ? -18.744 8.499 7.167 1.00 12.92 170 PHE D N 1
ATOM 7965 C CA . PHE D 1 170 ? -17.811 8.184 6.059 1.00 14.09 170 PHE D CA 1
ATOM 7966 C C . PHE D 1 170 ? -17.376 9.517 5.477 1.00 13.77 170 PHE D C 1
ATOM 7967 O O . PHE D 1 170 ? -18.195 10.386 5.094 1.00 14.60 170 PHE D O 1
ATOM 7975 N N . SER D 1 171 ? -16.048 9.696 5.382 1.00 14.22 171 SER D N 1
ATOM 7976 C CA . SER D 1 171 ? -15.517 10.996 4.922 1.00 13.58 171 SER D CA 1
ATOM 7977 C C . SER D 1 171 ? -16.148 12.190 5.660 1.00 16.01 171 SER D C 1
ATOM 7978 O O . SER D 1 171 ? -16.727 13.105 5.075 1.00 15.72 171 SER D O 1
ATOM 7981 N N . ASN D 1 172 ? -15.910 12.130 7.008 1.00 16.10 172 ASN D N 1
ATOM 7982 C CA . ASN D 1 172 ? -16.686 13.016 7.856 1.00 18.27 172 ASN D CA 1
ATOM 7983 C C . ASN D 1 172 ? -16.220 14.453 7.675 1.00 15.84 172 ASN D C 1
ATOM 7984 O O . ASN D 1 172 ? -17.000 15.356 8.110 1.00 18.13 172 ASN D O 1
ATOM 7989 N N . ILE D 1 173 ? -15.057 14.839 7.108 1.00 14.34 173 ILE D N 1
ATOM 7990 C CA . ILE D 1 173 ? -14.710 16.245 7.001 1.00 14.91 173 ILE D CA 1
ATOM 7991 C C . ILE D 1 173 ? -15.654 16.885 5.965 1.00 16.30 173 ILE D C 1
ATOM 7992 O O . ILE D 1 173 ? -15.878 18.102 6.038 1.00 17.76 173 ILE D O 1
ATOM 7997 N N . ASP D 1 174 ? -16.265 16.141 5.014 1.00 17.02 174 ASP D N 1
ATOM 7998 C CA . ASP D 1 174 ? -17.235 16.738 4.067 1.00 18.11 174 ASP D CA 1
ATOM 7999 C C . ASP D 1 174 ? -18.376 17.322 4.948 1.00 18.26 174 ASP D C 1
ATOM 8000 O O . ASP D 1 174 ? -18.749 18.446 4.650 1.00 19.62 174 ASP D O 1
ATOM 8005 N N . ILE D 1 175 ? -18.857 16.612 5.936 1.00 19.41 175 ILE D N 1
ATOM 8006 C CA . ILE D 1 175 ? -20.021 17.095 6.712 1.00 22.67 175 ILE D CA 1
ATOM 8007 C C . ILE D 1 175 ? -19.545 18.297 7.482 1.00 24.14 175 ILE D C 1
ATOM 8008 O O . ILE D 1 175 ? -20.237 19.366 7.523 1.00 24.30 175 ILE D O 1
ATOM 8013 N N . ASP D 1 176 ? -18.285 18.262 7.990 1.00 20.20 176 ASP D N 1
ATOM 8014 C CA . ASP D 1 176 ? -17.810 19.402 8.759 1.00 20.48 176 ASP D CA 1
ATOM 8015 C C . ASP D 1 176 ? -17.662 20.658 7.960 1.00 23.26 176 ASP D C 1
ATOM 8016 O O . ASP D 1 176 ? -17.683 21.745 8.538 1.00 26.53 176 ASP D O 1
ATOM 8021 N N . ILE D 1 177 ? -17.484 20.605 6.629 1.00 20.77 177 ILE D N 1
ATOM 8022 C CA . ILE D 1 177 ? -17.337 21.801 5.783 1.00 20.34 177 ILE D CA 1
ATOM 8023 C C . ILE D 1 177 ? -18.601 22.084 5.058 1.00 24.23 177 ILE D C 1
ATOM 8024 O O . ILE D 1 177 ? -18.574 22.987 4.218 1.00 26.78 177 ILE D O 1
ATOM 8029 N N . GLY D 1 178 ? -19.669 21.398 5.375 1.00 23.27 178 GLY D N 1
ATOM 8030 C CA . GLY D 1 178 ? -21.007 21.764 4.874 1.00 24.07 178 GLY D CA 1
ATOM 8031 C C . GLY D 1 178 ? -21.533 20.913 3.736 1.00 26.47 178 GLY D C 1
ATOM 8032 O O . GLY D 1 178 ? -22.599 21.215 3.169 1.00 26.96 178 GLY D O 1
ATOM 8033 N N . LEU D 1 179 ? -20.835 19.822 3.368 1.00 21.41 179 LEU D N 1
ATOM 8034 C CA . LEU D 1 179 ? -21.375 18.864 2.387 1.00 21.92 179 LEU D CA 1
ATOM 8035 C C . LEU D 1 179 ? -22.109 17.743 3.073 1.00 21.18 179 LEU D C 1
ATOM 8036 O O . LEU D 1 179 ? -21.452 16.733 3.574 1.00 21.03 179 LEU D O 1
ATOM 8041 N N . LYS D 1 180 ? -23.435 17.851 3.070 1.00 18.45 180 LYS D N 1
ATOM 8042 C CA . LYS D 1 180 ? -24.194 16.953 3.868 1.00 19.95 180 LYS D CA 1
ATOM 8043 C C . LYS D 1 180 ? -24.305 15.538 3.228 1.00 17.71 180 LYS D C 1
ATOM 8044 O O . LYS D 1 180 ? -24.130 15.395 1.980 1.00 16.50 180 LYS D O 1
ATOM 8050 N N . PRO D 1 181 ? -24.748 14.532 3.961 1.00 17.56 181 PRO D N 1
ATOM 8051 C CA . PRO D 1 181 ? -25.011 13.174 3.385 1.00 17.12 181 PRO D CA 1
ATOM 8052 C C . PRO D 1 181 ? -26.044 13.314 2.264 1.00 19.42 181 PRO D C 1
ATOM 8053 O O . PRO D 1 181 ? -26.940 14.211 2.337 1.00 18.85 181 PRO D O 1
ATOM 8057 N N . HIS D 1 182 ? -25.928 12.526 1.225 1.00 16.12 182 HIS D N 1
ATOM 8058 C CA . HIS D 1 182 ? -26.878 12.557 0.123 1.00 15.61 182 HIS D CA 1
ATOM 8059 C C . HIS D 1 182 ? -27.285 11.120 -0.223 1.00 16.28 182 HIS D C 1
ATOM 8060 O O . HIS D 1 182 ? -26.453 10.171 -0.225 1.00 16.91 182 HIS D O 1
ATOM 8067 N N . SER D 1 183 ? -28.596 10.874 -0.491 1.00 16.08 183 SER D N 1
ATOM 8068 C CA . SER D 1 183 ? -29.167 9.640 -0.908 1.00 17.25 183 SER D CA 1
ATOM 8069 C C . SER D 1 183 ? -29.720 9.758 -2.401 1.00 19.91 183 SER D C 1
ATOM 8070 O O . SER D 1 183 ? -30.635 10.364 -2.712 1.00 19.39 183 SER D O 1
ATOM 8073 N N . VAL D 1 184 ? -28.871 9.031 -3.226 1.00 15.97 184 VAL D N 1
ATOM 8074 C CA . VAL D 1 184 ? -29.173 8.956 -4.662 1.00 16.90 184 VAL D CA 1
ATOM 8075 C C . VAL D 1 184 ? -30.403 8.095 -4.772 1.00 16.36 184 VAL D C 1
ATOM 8076 O O . VAL D 1 184 ? -30.651 7.116 -4.046 1.00 19.21 184 VAL D O 1
ATOM 8080 N N . SER D 1 185 ? -31.262 8.389 -5.772 1.00 15.76 185 SER D N 1
ATOM 8081 C CA . SER D 1 185 ? -32.478 7.590 -5.996 1.00 18.00 185 SER D CA 1
ATOM 8082 C C . SER D 1 185 ? -32.314 6.317 -6.827 1.00 16.89 185 SER D C 1
ATOM 8083 O O . SER D 1 185 ? -32.997 5.322 -6.551 1.00 18.32 185 SER D O 1
ATOM 8086 N N . PHE D 1 186 ? -31.420 6.351 -7.864 1.00 15.61 186 PHE D N 1
ATOM 8087 C CA . PHE D 1 186 ? -31.196 5.071 -8.527 1.00 15.25 186 PHE D CA 1
ATOM 8088 C C . PHE D 1 186 ? -29.756 5.071 -9.047 1.00 14.84 186 PHE D C 1
ATOM 8089 O O . PHE D 1 186 ? -29.129 6.122 -9.332 1.00 14.19 186 PHE D O 1
ATOM 8097 N N . ILE D 1 187 ? -29.316 3.814 -9.158 1.00 15.60 187 ILE D N 1
ATOM 8098 C CA . ILE D 1 187 ? -28.064 3.517 -9.898 1.00 16.19 187 ILE D CA 1
ATOM 8099 C C . ILE D 1 187 ? -28.526 2.757 -11.199 1.00 14.04 187 ILE D C 1
ATOM 8100 O O . ILE D 1 187 ? -29.425 1.917 -11.185 1.00 16.37 187 ILE D O 1
ATOM 8105 N N . ALA D 1 188 ? -27.792 3.062 -12.308 1.00 14.51 188 ALA D N 1
ATOM 8106 C CA . ALA D 1 188 ? -27.976 2.225 -13.478 1.00 15.22 188 ALA D CA 1
ATOM 8107 C C . ALA D 1 188 ? -26.613 1.830 -14.049 1.00 13.32 188 ALA D C 1
ATOM 8108 O O . ALA D 1 188 ? -25.805 2.728 -14.234 1.00 15.93 188 ALA D O 1
ATOM 8110 N N . LEU D 1 189 ? -26.448 0.525 -14.276 1.00 13.78 189 LEU D N 1
ATOM 8111 C CA . LEU D 1 189 ? -25.095 -0.019 -14.728 1.00 13.62 189 LEU D CA 1
ATOM 8112 C C . LEU D 1 189 ? -25.191 -0.162 -16.225 1.00 14.28 189 LEU D C 1
ATOM 8113 O O . LEU D 1 189 ? -26.075 -0.866 -16.732 1.00 15.96 189 LEU D O 1
ATOM 8118 N N . TYR D 1 190 ? -24.235 0.455 -16.912 1.00 13.41 190 TYR D N 1
ATOM 8119 C CA . TYR D 1 190 ? -24.062 0.244 -18.392 1.00 12.97 190 TYR D CA 1
ATOM 8120 C C . TYR D 1 190 ? -22.940 -0.705 -18.667 1.00 14.55 190 TYR D C 1
ATOM 8121 O O . TYR D 1 190 ? -22.313 -1.236 -17.730 1.00 14.42 190 TYR D O 1
ATOM 8130 N N . TYR D 1 191 ? -22.615 -0.959 -19.923 1.00 13.49 191 TYR D N 1
ATOM 8131 C CA . TYR D 1 191 ? -21.638 -1.985 -20.240 1.00 13.28 191 TYR D CA 1
ATOM 8132 C C . TYR D 1 191 ? -22.000 -3.316 -19.550 1.00 13.80 191 TYR D C 1
ATOM 8133 O O . TYR D 1 191 ? -21.131 -3.928 -18.824 1.00 14.15 191 TYR D O 1
ATOM 8142 N N . THR D 1 192 ? -23.262 -3.776 -19.749 1.00 13.75 192 THR D N 1
ATOM 8143 C CA . THR D 1 192 ? -23.758 -4.948 -18.944 1.00 15.05 192 THR D CA 1
ATOM 8144 C C . THR D 1 192 ? -24.207 -6.053 -19.808 1.00 15.58 192 THR D C 1
ATOM 8145 O O . THR D 1 192 ? -24.829 -5.836 -20.943 1.00 15.91 192 THR D O 1
ATOM 8149 N N . HIS D 1 193 ? -23.919 -7.260 -19.390 1.00 14.67 193 HIS D N 1
ATOM 8150 C CA A HIS D 1 193 ? -24.431 -8.529 -20.000 0.50 13.66 193 HIS D CA 1
ATOM 8151 C CA B HIS D 1 193 ? -24.520 -8.400 -20.101 0.50 15.81 193 HIS D CA 1
ATOM 8152 C C . HIS D 1 193 ? -25.869 -8.831 -19.567 1.00 15.68 193 HIS D C 1
ATOM 8153 O O . HIS D 1 193 ? -26.507 -9.723 -20.156 1.00 17.55 193 HIS D O 1
ATOM 8166 N N . LYS D 1 194 ? -26.277 -8.226 -18.449 1.00 15.51 194 LYS D N 1
ATOM 8167 C CA . LYS D 1 194 ? -27.581 -8.581 -17.838 1.00 17.08 194 LYS D CA 1
ATOM 8168 C C . LYS D 1 194 ? -28.446 -7.359 -17.719 1.00 16.46 194 LYS D C 1
ATOM 8169 O O . LYS D 1 194 ? -28.919 -6.912 -16.635 1.00 16.73 194 LYS D O 1
ATOM 8175 N N . PRO D 1 195 ? -28.751 -6.685 -18.848 1.00 15.97 195 PRO D N 1
ATOM 8176 C CA . PRO D 1 195 ? -29.627 -5.506 -18.748 1.00 16.44 195 PRO D CA 1
ATOM 8177 C C . PRO D 1 195 ? -31.059 -5.897 -18.398 1.00 17.07 195 PRO D C 1
ATOM 8178 O O . PRO D 1 195 ? -31.475 -6.987 -18.771 1.00 18.89 195 PRO D O 1
ATOM 8182 N N . ASN D 1 196 ? -31.723 -5.009 -17.693 1.00 15.66 196 ASN D N 1
ATOM 8183 C CA . ASN D 1 196 ? -33.210 -5.232 -17.477 1.00 16.51 196 ASN D CA 1
ATOM 8184 C C . ASN D 1 196 ? -33.958 -3.984 -17.871 1.00 17.32 196 ASN D C 1
ATOM 8185 O O . ASN D 1 196 ? -35.225 -3.975 -17.660 1.00 19.14 196 ASN D O 1
ATOM 8190 N N . TYR D 1 197 ? -33.316 -3.002 -18.446 1.00 17.28 197 TYR D N 1
ATOM 8191 C CA . TYR D 1 197 ? -33.980 -1.792 -18.989 1.00 18.05 197 TYR D CA 1
ATOM 8192 C C . TYR D 1 197 ? -33.257 -1.406 -20.252 1.00 19.43 197 TYR D C 1
ATOM 8193 O O . TYR D 1 197 ? -32.021 -1.208 -20.214 1.00 18.30 197 TYR D O 1
ATOM 8202 N N . ILE D 1 198 ? -33.944 -1.280 -21.427 1.00 17.78 198 ILE D N 1
ATOM 8203 C CA . ILE D 1 198 ? -33.230 -0.936 -22.689 1.00 17.17 198 ILE D CA 1
ATOM 8204 C C . ILE D 1 198 ? -33.870 0.332 -23.236 1.00 16.78 198 ILE D C 1
ATOM 8205 O O . ILE D 1 198 ? -35.148 0.458 -23.219 1.00 20.70 198 ILE D O 1
ATOM 8210 N N . VAL D 1 199 ? -33.039 1.300 -23.612 1.00 16.38 199 VAL D N 1
ATOM 8211 C CA . VAL D 1 199 ? -33.468 2.558 -24.202 1.00 17.10 199 VAL D CA 1
ATOM 8212 C C . VAL D 1 199 ? -33.291 2.407 -25.736 1.00 17.66 199 VAL D C 1
ATOM 8213 O O . VAL D 1 199 ? -32.217 1.968 -26.223 1.00 17.45 199 VAL D O 1
ATOM 8217 N N . ASP D 1 200 ? -34.400 2.718 -26.480 1.00 17.41 200 ASP D N 1
ATOM 8218 C CA . ASP D 1 200 ? -34.264 2.638 -27.988 1.00 17.81 200 ASP D CA 1
ATOM 8219 C C . ASP D 1 200 ? -33.518 3.860 -28.385 1.00 17.02 200 ASP D C 1
ATOM 8220 O O . ASP D 1 200 ? -33.966 5.003 -28.109 1.00 20.73 200 ASP D O 1
ATOM 8225 N N . ILE D 1 201 ? -32.378 3.696 -29.076 1.00 17.49 201 ILE D N 1
ATOM 8226 C CA . ILE D 1 201 ? -31.612 4.822 -29.562 1.00 17.49 201 ILE D CA 1
ATOM 8227 C C . ILE D 1 201 ? -31.507 4.813 -31.117 1.00 18.32 201 ILE D C 1
ATOM 8228 O O . ILE D 1 201 ? -30.597 5.439 -31.673 1.00 21.03 201 ILE D O 1
ATOM 8233 N N . THR D 1 202 ? -32.458 4.052 -31.706 1.00 19.27 202 THR D N 1
ATOM 8234 C CA . THR D 1 202 ? -32.387 3.868 -33.177 1.00 20.25 202 THR D CA 1
ATOM 8235 C C . THR D 1 202 ? -32.244 5.213 -33.920 1.00 22.01 202 THR D C 1
ATOM 8236 O O . THR D 1 202 ? -31.344 5.379 -34.816 1.00 24.47 202 THR D O 1
ATOM 8240 N N . ASP D 1 203 ? -33.004 6.222 -33.549 1.00 21.32 203 ASP D N 1
ATOM 8241 C CA . ASP D 1 203 ? -32.862 7.481 -34.328 1.00 25.12 203 ASP D CA 1
ATOM 8242 C C . ASP D 1 203 ? -31.702 8.397 -33.892 1.00 24.82 203 ASP D C 1
ATOM 8243 O O . ASP D 1 203 ? -31.439 9.457 -34.479 1.00 27.21 203 ASP D O 1
ATOM 8248 N N . LEU D 1 204 ? -30.975 8.000 -32.818 1.00 22.97 204 LEU D N 1
ATOM 8249 C CA . LEU D 1 204 ? -29.812 8.736 -32.359 1.00 22.48 204 LEU D CA 1
ATOM 8250 C C . LEU D 1 204 ? -28.523 8.047 -32.614 1.00 22.34 204 LEU D C 1
ATOM 8251 O O . LEU D 1 204 ? -27.475 8.544 -32.212 1.00 21.85 204 LEU D O 1
ATOM 8264 N N . GLU D 1 206 ? -26.603 7.700 -35.371 1.00 20.42 206 GLU D N 1
ATOM 8265 C CA . GLU D 1 206 ? -25.564 8.448 -36.090 1.00 20.80 206 GLU D CA 1
ATOM 8266 C C . GLU D 1 206 ? -24.967 9.557 -35.204 1.00 19.49 206 GLU D C 1
ATOM 8267 O O . GLU D 1 206 ? -23.790 9.763 -35.272 1.00 20.12 206 GLU D O 1
ATOM 8273 N N . LEU D 1 207 ? -25.783 10.174 -34.340 1.00 19.64 207 LEU D N 1
ATOM 8274 C CA . LEU D 1 207 ? -25.242 11.171 -33.427 1.00 19.90 207 LEU D CA 1
ATOM 8275 C C . LEU D 1 207 ? -24.292 10.487 -32.372 1.00 17.35 207 LEU D C 1
ATOM 8276 O O . LEU D 1 207 ? -23.165 11.048 -32.119 1.00 18.03 207 LEU D O 1
ATOM 8281 N N . LYS D 1 208 ? -24.754 9.345 -31.863 1.00 19.20 208 LYS D N 1
ATOM 8282 C CA . LYS D 1 208 ? -23.858 8.597 -30.887 1.00 17.16 208 LYS D CA 1
ATOM 8283 C C . LYS D 1 208 ? -22.557 8.314 -31.557 1.00 17.84 208 LYS D C 1
ATOM 8284 O O . LYS D 1 208 ? -21.450 8.546 -30.994 1.00 16.96 208 LYS D O 1
ATOM 8290 N N . LEU D 1 209 ? -22.534 7.830 -32.820 1.00 17.17 209 LEU D N 1
ATOM 8291 C CA . LEU D 1 209 ? -21.270 7.505 -33.434 1.00 17.26 209 LEU D CA 1
ATOM 8292 C C . LEU D 1 209 ? -20.422 8.724 -33.671 1.00 16.51 209 LEU D C 1
ATOM 8293 O O . LEU D 1 209 ? -19.208 8.669 -33.579 1.00 18.76 209 LEU D O 1
ATOM 8298 N N . LYS D 1 210 ? -21.060 9.872 -34.012 1.00 17.20 210 LYS D N 1
ATOM 8299 C CA . LYS D 1 210 ? -20.349 11.147 -34.172 1.00 17.19 210 LYS D CA 1
ATOM 8300 C C . LYS D 1 210 ? -19.620 11.543 -32.830 1.00 15.68 210 LYS D C 1
ATOM 8301 O O . LYS D 1 210 ? -18.456 11.962 -32.874 1.00 17.67 210 LYS D O 1
ATOM 8307 N N . ALA D 1 211 ? -20.406 11.413 -31.775 1.00 17.62 211 ALA D N 1
ATOM 8308 C CA . ALA D 1 211 ? -19.860 11.785 -30.421 1.00 18.44 211 ALA D CA 1
ATOM 8309 C C . ALA D 1 211 ? -18.706 10.856 -30.100 1.00 18.70 211 ALA D C 1
ATOM 8310 O O . ALA D 1 211 ? -17.751 11.287 -29.371 1.00 18.48 211 ALA D O 1
ATOM 8312 N N . ILE D 1 212 ? -18.780 9.555 -30.419 1.00 16.86 212 ILE D N 1
ATOM 8313 C CA . ILE D 1 212 ? -17.664 8.631 -30.226 1.00 15.63 212 ILE D CA 1
ATOM 8314 C C . ILE D 1 212 ? -16.424 9.032 -31.041 1.00 16.79 212 ILE D C 1
ATOM 8315 O O . ILE D 1 212 ? -15.274 9.126 -30.588 1.00 15.67 212 ILE D O 1
ATOM 8320 N N . ARG D 1 213 ? -16.680 9.334 -32.360 1.00 16.17 213 ARG D N 1
ATOM 8321 C CA . ARG D 1 213 ? -15.567 9.645 -33.226 1.00 17.03 213 ARG D CA 1
ATOM 8322 C C . ARG D 1 213 ? -14.903 10.987 -32.949 1.00 14.96 213 ARG D C 1
ATOM 8323 O O . ARG D 1 213 ? -13.713 11.202 -33.370 1.00 17.74 213 ARG D O 1
ATOM 8331 N N . ALA D 1 214 ? -15.573 11.849 -32.140 1.00 15.83 214 ALA D N 1
ATOM 8332 C CA . ALA D 1 214 ? -14.917 13.057 -31.685 1.00 16.92 214 ALA D CA 1
ATOM 8333 C C . ALA D 1 214 ? -13.644 12.748 -30.833 1.00 16.36 214 ALA D C 1
ATOM 8334 O O . ALA D 1 214 ? -12.744 13.630 -30.750 1.00 17.86 214 ALA D O 1
ATOM 8336 N N . HIS D 1 215 ? -13.580 11.473 -30.309 1.00 15.81 215 HIS D N 1
ATOM 8337 C CA . HIS D 1 215 ? -12.326 11.075 -29.612 1.00 15.81 215 HIS D CA 1
ATOM 8338 C C . HIS D 1 215 ? -11.375 10.533 -30.691 1.00 15.93 215 HIS D C 1
ATOM 8339 O O . HIS D 1 215 ? -11.135 9.287 -30.810 1.00 17.66 215 HIS D O 1
ATOM 8346 N N . ARG D 1 216 ? -10.954 11.497 -31.486 1.00 15.83 216 ARG D N 1
ATOM 8347 C CA . ARG D 1 216 ? -10.189 11.129 -32.713 1.00 19.20 216 ARG D CA 1
ATOM 8348 C C . ARG D 1 216 ? -8.923 10.370 -32.389 1.00 18.81 216 ARG D C 1
ATOM 8349 O O . ARG D 1 216 ? -8.507 9.467 -33.149 1.00 19.78 216 ARG D O 1
ATOM 8357 N N . SER D 1 217 ? -8.226 10.672 -31.240 1.00 17.53 217 SER D N 1
ATOM 8358 C CA . SER D 1 217 ? -6.986 9.981 -30.896 1.00 16.67 217 SER D CA 1
ATOM 8359 C C . SER D 1 217 ? -7.188 8.482 -30.687 1.00 16.21 217 SER D C 1
ATOM 8360 O O . SER D 1 217 ? -6.238 7.706 -30.858 1.00 20.24 217 SER D O 1
ATOM 8363 N N . GLN D 1 218 ? -8.408 8.086 -30.324 1.00 16.02 218 GLN D N 1
ATOM 8364 C CA . GLN D 1 218 ? -8.660 6.672 -30.060 1.00 16.70 218 GLN D CA 1
ATOM 8365 C C . GLN D 1 218 ? -9.211 5.978 -31.311 1.00 19.24 218 GLN D C 1
ATOM 8366 O O . GLN D 1 218 ? -9.166 4.791 -31.397 1.00 22.68 218 GLN D O 1
ATOM 8372 N N . PHE D 1 219 ? -9.849 6.747 -32.137 1.00 18.80 219 PHE D N 1
ATOM 8373 C CA . PHE D 1 219 ? -10.725 6.115 -33.278 1.00 20.08 219 PHE D CA 1
ATOM 8374 C C . PHE D 1 219 ? -10.217 6.683 -34.551 1.00 21.20 219 PHE D C 1
ATOM 8375 O O . PHE D 1 219 ? -10.886 7.530 -35.202 1.00 24.83 219 PHE D O 1
ATOM 8383 N N . THR D 1 220 ? -9.016 6.221 -34.891 1.00 21.49 220 THR D N 1
ATOM 8384 C CA . THR D 1 220 ? -8.479 6.480 -36.201 1.00 22.27 220 THR D CA 1
ATOM 8385 C C . THR D 1 220 ? -9.302 5.707 -37.220 1.00 22.06 220 THR D C 1
ATOM 8386 O O . THR D 1 220 ? -10.117 4.815 -36.862 1.00 21.34 220 THR D O 1
ATOM 8390 N N . ASP D 1 221 ? -9.193 6.083 -38.533 1.00 23.19 221 ASP D N 1
ATOM 8391 C CA . ASP D 1 221 ? -10.042 5.305 -39.460 1.00 23.01 221 ASP D CA 1
ATOM 8392 C C . ASP D 1 221 ? -9.721 3.793 -39.408 1.00 20.46 221 ASP D C 1
ATOM 8393 O O . ASP D 1 221 ? -10.631 2.974 -39.497 1.00 21.98 221 ASP D O 1
ATOM 8398 N N . ASP D 1 222 ? -8.421 3.443 -39.323 1.00 22.50 222 ASP D N 1
ATOM 8399 C CA . ASP D 1 222 ? -8.107 2.008 -39.287 1.00 22.87 222 ASP D CA 1
ATOM 8400 C C . ASP D 1 222 ? -8.843 1.259 -38.124 1.00 20.11 222 ASP D C 1
ATOM 8401 O O . ASP D 1 222 ? -9.426 0.122 -38.238 1.00 21.31 222 ASP D O 1
ATOM 8406 N N . ILE D 1 223 ? -8.767 1.927 -36.926 1.00 19.89 223 ILE D N 1
ATOM 8407 C CA . ILE D 1 223 ? -9.396 1.307 -35.747 1.00 19.70 223 ILE D CA 1
ATOM 8408 C C . ILE D 1 223 ? -10.960 1.243 -35.889 1.00 17.60 223 ILE D C 1
ATOM 8409 O O . ILE D 1 223 ? -11.578 0.287 -35.488 1.00 16.34 223 ILE D O 1
ATOM 8414 N N . TRP D 1 224 ? -11.534 2.307 -36.536 1.00 17.87 224 TRP D N 1
ATOM 8415 C CA . TRP D 1 224 ? -12.954 2.388 -36.781 1.00 15.46 224 TRP D CA 1
ATOM 8416 C C . TRP D 1 224 ? -13.489 1.239 -37.659 1.00 15.42 224 TRP D C 1
ATOM 8417 O O . TRP D 1 224 ? -14.648 0.887 -37.505 1.00 16.78 224 TRP D O 1
ATOM 8428 N N . GLU D 1 225 ? -12.579 0.695 -38.528 1.00 16.32 225 GLU D N 1
ATOM 8429 C CA . GLU D 1 225 ? -13.035 -0.443 -39.312 1.00 17.73 225 GLU D CA 1
ATOM 8430 C C . GLU D 1 225 ? -13.458 -1.654 -38.527 1.00 17.51 225 GLU D C 1
ATOM 8431 O O . GLU D 1 225 ? -14.217 -2.509 -38.930 1.00 17.89 225 GLU D O 1
ATOM 8437 N N . THR D 1 226 ? -12.903 -1.743 -37.257 1.00 16.05 226 THR D N 1
ATOM 8438 C CA . THR D 1 226 ? -13.355 -2.759 -36.320 1.00 16.90 226 THR D CA 1
ATOM 8439 C C . THR D 1 226 ? -14.388 -2.270 -35.353 1.00 14.81 226 THR D C 1
ATOM 8440 O O . THR D 1 226 ? -15.353 -2.937 -35.062 1.00 16.68 226 THR D O 1
ATOM 8444 N N . TRP D 1 227 ? -14.192 -1.033 -34.939 1.00 14.75 227 TRP D N 1
ATOM 8445 C CA . TRP D 1 227 ? -15.094 -0.460 -33.890 1.00 16.09 227 TRP D CA 1
ATOM 8446 C C . TRP D 1 227 ? -16.490 -0.118 -34.328 1.00 16.31 227 TRP D C 1
ATOM 8447 O O . TRP D 1 227 ? -17.456 -0.302 -33.612 1.00 17.46 227 TRP D O 1
ATOM 8458 N N . GLU D 1 228 ? -16.697 0.364 -35.607 1.00 16.08 228 GLU D N 1
ATOM 8459 C CA . GLU D 1 228 ? -18.125 0.558 -36.033 1.00 16.01 228 GLU D CA 1
ATOM 8460 C C . GLU D 1 228 ? -18.867 -0.772 -36.071 1.00 14.83 228 GLU D C 1
ATOM 8461 O O . GLU D 1 228 ? -19.972 -0.856 -35.515 1.00 16.49 228 GLU D O 1
ATOM 8467 N N . PRO D 1 229 ? -18.297 -1.811 -36.664 1.00 16.38 229 PRO D N 1
ATOM 8468 C CA . PRO D 1 229 ? -18.967 -3.153 -36.574 1.00 14.81 229 PRO D CA 1
ATOM 8469 C C . PRO D 1 229 ? -19.250 -3.604 -35.112 1.00 16.04 229 PRO D C 1
ATOM 8470 O O . PRO D 1 229 ? -20.339 -4.020 -34.858 1.00 17.52 229 PRO D O 1
ATOM 8474 N N . PHE D 1 230 ? -18.247 -3.417 -34.288 1.00 17.21 230 PHE D N 1
ATOM 8475 C CA . PHE D 1 230 ? -18.507 -3.776 -32.884 1.00 15.64 230 PHE D CA 1
ATOM 8476 C C . PHE D 1 230 ? -19.610 -2.995 -32.262 1.00 15.92 230 PHE D C 1
ATOM 8477 O O . PHE D 1 230 ? -20.525 -3.615 -31.624 1.00 14.99 230 PHE D O 1
ATOM 8485 N N . LEU D 1 231 ? -19.562 -1.676 -32.376 1.00 16.28 231 LEU D N 1
ATOM 8486 C CA . LEU D 1 231 ? -20.593 -0.892 -31.746 1.00 16.10 231 LEU D CA 1
ATOM 8487 C C . LEU D 1 231 ? -21.964 -1.148 -32.309 1.00 18.74 231 LEU D C 1
ATOM 8488 O O . LEU D 1 231 ? -22.964 -1.203 -31.576 1.00 17.76 231 LEU D O 1
ATOM 8493 N N . ARG D 1 232 ? -22.082 -1.342 -33.653 1.00 17.24 232 ARG D N 1
ATOM 8494 C CA . ARG D 1 232 ? -23.382 -1.703 -34.116 1.00 17.43 232 ARG D CA 1
ATOM 8495 C C . ARG D 1 232 ? -23.867 -3.083 -33.662 1.00 15.18 232 ARG D C 1
ATOM 8496 O O . ARG D 1 232 ? -25.067 -3.254 -33.417 1.00 16.49 232 ARG D O 1
ATOM 8504 N N . THR D 1 233 ? -22.956 -4.053 -33.515 1.00 14.83 233 THR D N 1
ATOM 8505 C CA . THR D 1 233 ? -23.287 -5.385 -32.998 1.00 15.34 233 THR D CA 1
ATOM 8506 C C . THR D 1 233 ? -23.859 -5.265 -31.545 1.00 16.13 233 THR D C 1
ATOM 8507 O O . THR D 1 233 ? -24.860 -5.882 -31.217 1.00 15.99 233 THR D O 1
ATOM 8511 N N . VAL D 1 234 ? -23.098 -4.454 -30.752 1.00 15.00 234 VAL D N 1
ATOM 8512 C CA . VAL D 1 234 ? -23.543 -4.296 -29.342 1.00 16.09 234 VAL D CA 1
ATOM 8513 C C . VAL D 1 234 ? -24.911 -3.624 -29.284 1.00 15.05 234 VAL D C 1
ATOM 8514 O O . VAL D 1 234 ? -25.782 -4.022 -28.486 1.00 16.49 234 VAL D O 1
ATOM 8518 N N . THR D 1 235 ? -25.114 -2.566 -30.059 1.00 16.55 235 THR D N 1
ATOM 8519 C CA . THR D 1 235 ? -26.469 -1.879 -29.978 1.00 16.17 235 THR D CA 1
ATOM 8520 C C . THR D 1 235 ? -27.584 -2.760 -30.527 1.00 16.63 235 THR D C 1
ATOM 8521 O O . THR D 1 235 ? -28.699 -2.655 -30.087 1.00 17.00 235 THR D O 1
ATOM 8533 N N . PHE D 1 237 ? -27.491 -6.130 -30.122 1.00 16.32 237 PHE D N 1
ATOM 8534 C CA . PHE D 1 237 ? -27.718 -7.035 -28.977 1.00 17.50 237 PHE D CA 1
ATOM 8535 C C . PHE D 1 237 ? -28.734 -6.449 -27.992 1.00 18.24 237 PHE D C 1
ATOM 8536 O O . PHE D 1 237 ? -29.629 -7.175 -27.621 1.00 19.38 237 PHE D O 1
ATOM 8544 N N . TYR D 1 238 ? -28.597 -5.169 -27.661 1.00 16.10 238 TYR D N 1
ATOM 8545 C CA . TYR D 1 238 ? -29.595 -4.580 -26.725 1.00 15.85 238 TYR D CA 1
ATOM 8546 C C . TYR D 1 238 ? -30.943 -4.320 -27.408 1.00 16.39 238 TYR D C 1
ATOM 8547 O O . TYR D 1 238 ? -31.990 -4.656 -26.842 1.00 17.42 238 TYR D O 1
ATOM 8556 N N . GLY D 1 239 ? -30.845 -3.727 -28.626 1.00 17.70 239 GLY D N 1
ATOM 8557 C CA . GLY D 1 239 ? -32.147 -3.339 -29.277 1.00 20.16 239 GLY D CA 1
ATOM 8558 C C . GLY D 1 239 ? -33.029 -4.605 -29.513 1.00 18.28 239 GLY D C 1
ATOM 8559 O O . GLY D 1 239 ? -34.277 -4.493 -29.280 1.00 19.15 239 GLY D O 1
ATOM 8560 N N . GLU D 1 240 ? -32.434 -5.733 -29.900 1.00 18.40 240 GLU D N 1
ATOM 8561 C CA . GLU D 1 240 ? -33.233 -6.948 -30.218 1.00 20.62 240 GLU D CA 1
ATOM 8562 C C . GLU D 1 240 ? -34.052 -7.405 -29.011 1.00 22.01 240 GLU D C 1
ATOM 8563 O O . GLU D 1 240 ? -35.161 -7.919 -29.172 1.00 22.96 240 GLU D O 1
ATOM 8569 N N . LYS D 1 241 ? -33.589 -7.078 -27.767 1.00 19.58 241 LYS D N 1
ATOM 8570 C CA . LYS D 1 241 ? -34.278 -7.540 -26.546 1.00 20.98 241 LYS D CA 1
ATOM 8571 C C . LYS D 1 241 ? -35.641 -6.821 -26.392 1.00 21.39 241 LYS D C 1
ATOM 8572 O O . LYS D 1 241 ? -36.460 -7.298 -25.597 1.00 23.58 241 LYS D O 1
ATOM 8578 N N . ILE D 1 242 ? -35.836 -5.653 -27.015 1.00 20.46 242 ILE D N 1
ATOM 8579 C CA . ILE D 1 242 ? -37.122 -4.958 -26.928 1.00 21.23 242 ILE D CA 1
ATOM 8580 C C . ILE D 1 242 ? -37.707 -4.804 -28.363 1.00 22.04 242 ILE D C 1
ATOM 8581 O O . ILE D 1 242 ? -38.600 -3.953 -28.573 1.00 23.12 242 ILE D O 1
ATOM 8586 N N . GLY D 1 243 ? -37.151 -5.552 -29.286 1.00 22.06 243 GLY D N 1
ATOM 8587 C CA . GLY D 1 243 ? -37.754 -5.476 -30.695 1.00 24.51 243 GLY D CA 1
ATOM 8588 C C . GLY D 1 243 ? -37.490 -4.165 -31.432 1.00 23.29 243 GLY D C 1
ATOM 8589 O O . GLY D 1 243 ? -38.309 -3.727 -32.313 1.00 24.29 243 GLY D O 1
ATOM 8590 N N . VAL D 1 244 ? -36.354 -3.469 -31.192 1.00 22.80 244 VAL D N 1
ATOM 8591 C CA . VAL D 1 244 ? -35.987 -2.281 -31.884 1.00 19.51 244 VAL D CA 1
ATOM 8592 C C . VAL D 1 244 ? -34.612 -2.507 -32.559 1.00 20.04 244 VAL D C 1
ATOM 8593 O O . VAL D 1 244 ? -33.898 -3.414 -32.180 1.00 21.24 244 VAL D O 1
ATOM 8597 N N . ARG D 1 245 ? -34.225 -1.652 -33.506 1.00 19.92 245 ARG D N 1
ATOM 8598 C CA . ARG D 1 245 ? -32.956 -1.851 -34.255 1.00 18.88 245 ARG D CA 1
ATOM 8599 C C . ARG D 1 245 ? -31.719 -1.672 -33.286 1.00 17.55 245 ARG D C 1
ATOM 8600 O O . ARG D 1 245 ? -30.908 -2.583 -33.222 1.00 18.95 245 ARG D O 1
ATOM 8608 N N . TYR D 1 246 ? -31.697 -0.524 -32.639 1.00 19.51 246 TYR D N 1
ATOM 8609 C CA . TYR D 1 246 ? -30.483 -0.164 -31.805 1.00 18.00 246 TYR D CA 1
ATOM 8610 C C . TYR D 1 246 ? -31.007 0.249 -30.430 1.00 16.94 246 TYR D C 1
ATOM 8611 O O . TYR D 1 246 ? -31.865 1.090 -30.260 1.00 18.17 246 TYR D O 1
ATOM 8620 N N . GLY D 1 247 ? -30.329 -0.356 -29.449 1.00 17.32 247 GLY D N 1
ATOM 8621 C CA . GLY D 1 247 ? -30.661 -0.073 -28.029 1.00 15.71 247 GLY D CA 1
ATOM 8622 C C . GLY D 1 247 ? -29.371 0.108 -27.179 1.00 15.75 247 GLY D C 1
ATOM 8623 O O . GLY D 1 247 ? -28.293 -0.255 -27.572 1.00 17.06 247 GLY D O 1
ATOM 8624 N N . GLU D 1 248 ? -29.606 0.798 -26.047 1.00 16.98 248 GLU D N 1
ATOM 8625 C CA . GLU D 1 248 ? -28.564 0.836 -24.940 1.00 16.11 248 GLU D CA 1
ATOM 8626 C C . GLU D 1 248 ? -29.179 0.158 -23.761 1.00 16.02 248 GLU D C 1
ATOM 8627 O O . GLU D 1 248 ? -30.247 0.469 -23.360 1.00 18.21 248 GLU D O 1
ATOM 8633 N N . GLY D 1 249 ? -28.377 -0.794 -23.166 1.00 16.99 249 GLY D N 1
ATOM 8634 C CA . GLY D 1 249 ? -28.890 -1.551 -22.040 1.00 15.99 249 GLY D CA 1
ATOM 8635 C C . GLY D 1 249 ? -28.336 -1.083 -20.671 1.00 14.57 249 GLY D C 1
ATOM 8636 O O . GLY D 1 249 ? -27.150 -0.662 -20.581 1.00 16.76 249 GLY D O 1
ATOM 8637 N N . PHE D 1 250 ? -29.232 -1.178 -19.707 1.00 14.78 250 PHE D N 1
ATOM 8638 C CA . PHE D 1 250 ? -28.837 -0.796 -18.320 1.00 14.14 250 PHE D CA 1
ATOM 8639 C C . PHE D 1 250 ? -29.328 -1.924 -17.432 1.00 14.68 250 PHE D C 1
ATOM 8640 O O . PHE D 1 250 ? -30.412 -2.521 -17.611 1.00 15.52 250 PHE D O 1
ATOM 8648 N N . ARG D 1 251 ? -28.619 -2.097 -16.275 1.00 14.72 251 ARG D N 1
ATOM 8649 C CA . ARG D 1 251 ? -29.116 -2.973 -15.231 1.00 14.30 251 ARG D CA 1
ATOM 8650 C C . ARG D 1 251 ? -29.417 -2.047 -14.059 1.00 15.43 251 ARG D C 1
ATOM 8651 O O . ARG D 1 251 ? -28.612 -1.283 -13.549 1.00 14.62 251 ARG D O 1
ATOM 8659 N N . VAL D 1 252 ? -30.675 -2.171 -13.619 1.00 15.04 252 VAL D N 1
ATOM 8660 C CA . VAL D 1 252 ? -31.158 -1.428 -12.431 1.00 14.91 252 VAL D CA 1
ATOM 8661 C C . VAL D 1 252 ? -31.727 -2.420 -11.441 1.00 14.89 252 VAL D C 1
ATOM 8662 O O . VAL D 1 252 ? -32.389 -3.434 -11.802 1.00 15.39 252 VAL D O 1
ATOM 8674 N N . PRO D 1 254 ? -33.160 -2.797 -7.039 1.00 15.74 254 PRO D N 1
ATOM 8675 C CA . PRO D 1 254 ? -33.392 -2.106 -5.763 1.00 15.82 254 PRO D CA 1
ATOM 8676 C C . PRO D 1 254 ? -32.018 -2.019 -5.004 1.00 15.32 254 PRO D C 1
ATOM 8677 O O . PRO D 1 254 ? -31.180 -2.966 -5.116 1.00 15.47 254 PRO D O 1
ATOM 8681 N N . GLY D 1 255 ? -31.877 -0.991 -4.198 1.00 15.19 255 GLY D N 1
ATOM 8682 C CA . GLY D 1 255 ? -30.548 -0.874 -3.446 1.00 16.60 255 GLY D CA 1
ATOM 8683 C C . GLY D 1 255 ? -30.295 -2.106 -2.613 1.00 16.71 255 GLY D C 1
ATOM 8684 O O . GLY D 1 255 ? -29.140 -2.537 -2.488 1.00 16.29 255 GLY D O 1
ATOM 8685 N N . LEU D 1 256 ? -31.345 -2.679 -2.016 1.00 16.15 256 LEU D N 1
ATOM 8686 C CA . LEU D 1 256 ? -31.161 -3.809 -1.204 1.00 16.55 256 LEU D CA 1
ATOM 8687 C C . LEU D 1 256 ? -30.451 -4.937 -1.908 1.00 16.74 256 LEU D C 1
ATOM 8688 O O . LEU D 1 256 ? -29.753 -5.766 -1.292 1.00 16.09 256 LEU D O 1
ATOM 8693 N N . PHE D 1 257 ? -30.679 -5.089 -3.220 1.00 14.83 257 PHE D N 1
ATOM 8694 C CA . PHE D 1 257 ? -30.240 -6.305 -3.920 1.00 13.86 257 PHE D CA 1
ATOM 8695 C C . PHE D 1 257 ? -28.695 -6.275 -4.171 1.00 13.46 257 PHE D C 1
ATOM 8696 O O . PHE D 1 257 ? -28.199 -7.334 -4.580 1.00 14.48 257 PHE D O 1
ATOM 8704 N N . TYR D 1 258 ? -28.075 -5.136 -3.922 1.00 12.68 258 TYR D N 1
ATOM 8705 C CA . TYR D 1 258 ? -26.543 -5.106 -3.985 1.00 11.40 258 TYR D CA 1
ATOM 8706 C C . TYR D 1 258 ? -25.774 -5.636 -2.784 1.00 16.52 258 TYR D C 1
ATOM 8707 O O . TYR D 1 258 ? -24.659 -5.477 -2.661 1.00 13.76 258 TYR D O 1
ATOM 8716 N N . HIS D 1 259 ? -26.620 -6.324 -1.951 1.00 13.10 259 HIS D N 1
ATOM 8717 C CA . HIS D 1 259 ? -25.977 -6.815 -0.705 1.00 13.36 259 HIS D CA 1
ATOM 8718 C C . HIS D 1 259 ? -26.754 -8.001 -0.132 1.00 13.80 259 HIS D C 1
ATOM 8719 O O . HIS D 1 259 ? -28.042 -7.921 -0.021 1.00 14.50 259 HIS D O 1
ATOM 8726 N N . ILE D 1 260 ? -26.065 -9.082 0.219 1.00 13.45 260 ILE D N 1
ATOM 8727 C CA . ILE D 1 260 ? -26.625 -10.291 0.822 1.00 12.20 260 ILE D CA 1
ATOM 8728 C C . ILE D 1 260 ? -27.972 -10.764 0.229 1.00 14.38 260 ILE D C 1
ATOM 8729 O O . ILE D 1 260 ? -28.758 -11.327 0.970 1.00 15.79 260 ILE D O 1
ATOM 8734 N N . THR D 1 261 ? -28.160 -10.661 -1.088 1.00 13.03 261 THR D N 1
ATOM 8735 C CA . THR D 1 261 ? -29.489 -11.063 -1.666 1.00 14.65 261 THR D CA 1
ATOM 8736 C C . THR D 1 261 ? -29.238 -12.249 -2.583 1.00 14.83 261 THR D C 1
ATOM 8737 O O . THR D 1 261 ? -28.768 -12.099 -3.656 1.00 17.86 261 THR D O 1
ATOM 8741 N N . PRO D 1 262 ? -29.639 -13.435 -2.181 1.00 16.65 262 PRO D N 1
ATOM 8742 C CA . PRO D 1 262 ? -29.286 -14.604 -2.940 1.00 15.11 262 PRO D CA 1
ATOM 8743 C C . PRO D 1 262 ? -30.117 -14.814 -4.215 1.00 19.77 262 PRO D C 1
ATOM 8744 O O . PRO D 1 262 ? -29.798 -15.705 -4.984 1.00 23.05 262 PRO D O 1
ATOM 8748 N N . PHE D 1 263 ? -31.134 -13.988 -4.431 1.00 17.52 263 PHE D N 1
ATOM 8749 C CA . PHE D 1 263 ? -31.956 -14.099 -5.658 1.00 18.29 263 PHE D CA 1
ATOM 8750 C C . PHE D 1 263 ? -31.863 -12.827 -6.462 1.00 17.25 263 PHE D C 1
ATOM 8751 O O . PHE D 1 263 ? -32.732 -12.506 -7.277 1.00 17.72 263 PHE D O 1
ATOM 8759 N N . ALA D 1 264 ? -30.768 -12.054 -6.290 1.00 15.82 264 ALA D N 1
ATOM 8760 C CA . ALA D 1 264 ? -30.625 -10.836 -7.123 1.00 15.72 264 ALA D CA 1
ATOM 8761 C C . ALA D 1 264 ? -30.520 -11.104 -8.638 1.00 15.08 264 ALA D C 1
ATOM 8762 O O . ALA D 1 264 ? -30.945 -10.207 -9.358 1.00 17.75 264 ALA D O 1
ATOM 8764 N N . ASP D 1 265 ? -30.131 -12.305 -9.003 1.00 15.87 265 ASP D N 1
ATOM 8765 C CA . ASP D 1 265 ? -30.132 -12.584 -10.451 1.00 17.40 265 ASP D CA 1
ATOM 8766 C C . ASP D 1 265 ? -31.491 -12.933 -11.006 1.00 20.50 265 ASP D C 1
ATOM 8767 O O . ASP D 1 265 ? -31.571 -13.205 -12.231 1.00 20.62 265 ASP D O 1
ATOM 8772 N N . LEU D 1 266 ? -32.541 -12.859 -10.215 1.00 18.04 266 LEU D N 1
ATOM 8773 C CA . LEU D 1 266 ? -33.928 -13.128 -10.748 1.00 18.04 266 LEU D CA 1
ATOM 8774 C C . LEU D 1 266 ? -34.538 -11.898 -11.324 1.00 22.27 266 LEU D C 1
ATOM 8775 O O . LEU D 1 266 ? -35.692 -11.966 -11.854 1.00 22.13 266 LEU D O 1
ATOM 8780 N N . ILE D 1 267 ? -33.904 -10.722 -11.232 1.00 19.41 267 ILE D N 1
ATOM 8781 C CA . ILE D 1 267 ? -34.305 -9.572 -12.036 1.00 21.01 267 ILE D CA 1
ATOM 8782 C C . ILE D 1 267 ? -33.255 -9.211 -13.076 1.00 22.19 267 ILE D C 1
ATOM 8783 O O . ILE D 1 267 ? -33.517 -8.365 -13.951 1.00 23.22 267 ILE D O 1
ATOM 8797 N N . PHE E 1 2 ? -7.894 -44.741 -11.540 1.00 16.26 2 PHE E N 1
ATOM 8798 C CA . PHE E 1 2 ? -8.946 -44.121 -12.346 1.00 17.75 2 PHE E CA 1
ATOM 8799 C C . PHE E 1 2 ? -8.787 -44.386 -13.806 1.00 20.42 2 PHE E C 1
ATOM 8800 O O . PHE E 1 2 ? -9.179 -43.619 -14.678 1.00 20.90 2 PHE E O 1
ATOM 8808 N N . GLU E 1 3 ? -8.264 -45.572 -14.113 1.00 19.98 3 GLU E N 1
ATOM 8809 C CA . GLU E 1 3 ? -8.077 -46.001 -15.508 1.00 21.80 3 GLU E CA 1
ATOM 8810 C C . GLU E 1 3 ? -9.249 -46.871 -15.984 1.00 24.01 3 GLU E C 1
ATOM 8811 O O . GLU E 1 3 ? -9.501 -46.917 -17.205 1.00 26.59 3 GLU E O 1
ATOM 8817 N N . ASN E 1 4 ? -10.060 -47.330 -15.054 1.00 22.17 4 ASN E N 1
ATOM 8818 C CA . ASN E 1 4 ? -11.168 -48.168 -15.464 1.00 24.98 4 ASN E CA 1
ATOM 8819 C C . ASN E 1 4 ? -12.520 -47.500 -15.606 1.00 26.07 4 ASN E C 1
ATOM 8820 O O . ASN E 1 4 ? -13.441 -48.048 -16.276 1.00 31.24 4 ASN E O 1
ATOM 8825 N N . VAL E 1 5 ? -12.665 -46.274 -15.179 1.00 21.98 5 VAL E N 1
ATOM 8826 C CA . VAL E 1 5 ? -13.879 -45.497 -15.562 1.00 20.27 5 VAL E CA 1
ATOM 8827 C C . VAL E 1 5 ? -13.903 -45.076 -17.007 1.00 22.20 5 VAL E C 1
ATOM 8828 O O . VAL E 1 5 ? -12.796 -44.832 -17.602 1.00 24.17 5 VAL E O 1
ATOM 8832 N N . SER E 1 6 ? -15.093 -44.971 -17.606 1.00 22.07 6 SER E N 1
ATOM 8833 C CA . SER E 1 6 ? -15.020 -44.699 -19.034 1.00 24.93 6 SER E CA 1
ATOM 8834 C C . SER E 1 6 ? -15.753 -43.415 -19.408 1.00 22.43 6 SER E C 1
ATOM 8835 O O . SER E 1 6 ? -15.670 -43.034 -20.557 1.00 25.06 6 SER E O 1
ATOM 8838 N N . THR E 1 7 ? -16.458 -42.820 -18.446 1.00 20.27 7 THR E N 1
ATOM 8839 C CA . THR E 1 7 ? -17.075 -41.516 -18.752 1.00 19.47 7 THR E CA 1
ATOM 8840 C C . THR E 1 7 ? -16.681 -40.495 -17.665 1.00 18.19 7 THR E C 1
ATOM 8841 O O . THR E 1 7 ? -16.391 -40.860 -16.511 1.00 19.00 7 THR E O 1
ATOM 8845 N N . PHE E 1 8 ? -16.782 -39.194 -18.048 1.00 19.40 8 PHE E N 1
ATOM 8846 C CA . PHE E 1 8 ? -16.525 -38.155 -17.029 1.00 18.05 8 PHE E CA 1
ATOM 8847 C C . PHE E 1 8 ? -17.511 -38.279 -15.883 1.00 19.51 8 PHE E C 1
ATOM 8848 O O . PHE E 1 8 ? -17.178 -38.217 -14.699 1.00 20.16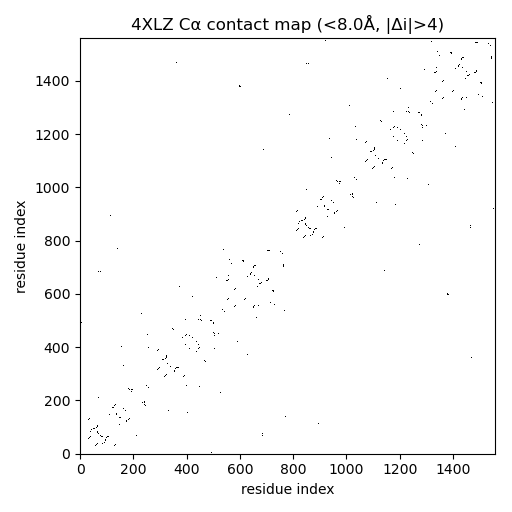 8 PHE E O 1
ATOM 8856 N N . GLU E 1 9 ? -18.794 -38.588 -16.190 1.00 20.09 9 GLU E N 1
ATOM 8857 C CA . GLU E 1 9 ? -19.759 -38.691 -15.105 1.00 21.87 9 GLU E CA 1
ATOM 8858 C C . GLU E 1 9 ? -19.386 -39.780 -14.083 1.00 21.59 9 GLU E C 1
ATOM 8859 O O . GLU E 1 9 ? -19.500 -39.584 -12.876 1.00 21.60 9 GLU E O 1
ATOM 8865 N N . GLU E 1 10 ? -18.960 -40.948 -14.633 1.00 20.93 10 GLU E N 1
ATOM 8866 C CA . GLU E 1 10 ? -18.493 -41.984 -13.760 1.00 20.20 10 GLU E CA 1
ATOM 8867 C C . GLU E 1 10 ? -17.262 -41.588 -12.874 1.00 18.66 10 GLU E C 1
ATOM 8868 O O . GLU E 1 10 ? -17.196 -41.903 -11.698 1.00 20.35 10 GLU E O 1
ATOM 8874 N N . ALA E 1 11 ? -16.312 -40.888 -13.527 1.00 18.65 11 ALA E N 1
ATOM 8875 C CA . ALA E 1 11 ? -15.164 -40.512 -12.804 1.00 19.56 11 ALA E CA 1
ATOM 8876 C C . ALA E 1 11 ? -15.499 -39.463 -11.694 1.00 16.42 11 ALA E C 1
ATOM 8877 O O . ALA E 1 11 ? -15.006 -39.513 -10.588 1.00 16.21 11 ALA E O 1
ATOM 8879 N N . PHE E 1 12 ? -16.323 -38.482 -12.099 1.00 17.20 12 PHE E N 1
ATOM 8880 C CA . PHE E 1 12 ? -16.779 -37.500 -11.140 1.00 18.28 12 PHE E CA 1
ATOM 8881 C C . PHE E 1 12 ? -17.468 -38.066 -9.905 1.00 17.94 12 PHE E C 1
ATOM 8882 O O . PHE E 1 12 ? -17.136 -37.775 -8.760 1.00 18.54 12 PHE E O 1
ATOM 8890 N N . ASN E 1 13 ? -18.392 -39.029 -10.164 1.00 18.91 13 ASN E N 1
ATOM 8891 C CA . ASN E 1 13 ? -19.038 -39.614 -9.001 1.00 19.55 13 ASN E CA 1
ATOM 8892 C C . ASN E 1 13 ? -18.076 -40.427 -8.156 1.00 18.09 13 ASN E C 1
ATOM 8893 O O . ASN E 1 13 ? -18.169 -40.424 -6.942 1.00 20.05 13 ASN E O 1
ATOM 8898 N N . LYS E 1 14 ? -17.131 -41.153 -8.800 1.00 17.75 14 LYS E N 1
ATOM 8899 C CA . LYS E 1 14 ? -16.163 -41.927 -8.019 1.00 17.75 14 LYS E CA 1
ATOM 8900 C C . LYS E 1 14 ? -15.189 -41.037 -7.210 1.00 17.50 14 LYS E C 1
ATOM 8901 O O . LYS E 1 14 ? -14.839 -41.231 -6.077 1.00 18.15 14 LYS E O 1
ATOM 8907 N N . LEU E 1 15 ? -14.827 -39.900 -7.818 1.00 18.11 15 LEU E N 1
ATOM 8908 C CA . LEU E 1 15 ? -13.914 -38.920 -7.145 1.00 18.99 15 LEU E CA 1
ATOM 8909 C C . LEU E 1 15 ? -14.630 -38.369 -5.927 1.00 18.69 15 LEU E C 1
ATOM 8910 O O . LEU E 1 15 ? -14.030 -38.327 -4.889 1.00 18.77 15 LEU E O 1
ATOM 8915 N N . LEU E 1 16 ? -15.908 -37.992 -6.026 1.00 19.29 16 LEU E N 1
ATOM 8916 C CA . LEU E 1 16 ? -16.592 -37.455 -4.852 1.00 21.79 16 LEU E CA 1
ATOM 8917 C C . LEU E 1 16 ? -16.909 -38.475 -3.822 1.00 22.64 16 LEU E C 1
ATOM 8918 O O . LEU E 1 16 ? -16.642 -38.249 -2.675 1.00 24.66 16 LEU E O 1
ATOM 8923 N N . LYS E 1 17 ? -17.342 -39.672 -4.229 1.00 23.99 17 LYS E N 1
ATOM 8924 C CA . LYS E 1 17 ? -17.844 -40.635 -3.227 1.00 25.76 17 LYS E CA 1
ATOM 8925 C C . LYS E 1 17 ? -16.716 -41.358 -2.598 1.00 25.59 17 LYS E C 1
ATOM 8926 O O . LYS E 1 17 ? -16.655 -41.553 -1.352 1.00 27.35 17 LYS E O 1
ATOM 8932 N N . GLU E 1 18 ? -15.752 -41.804 -3.401 1.00 23.95 18 GLU E N 1
ATO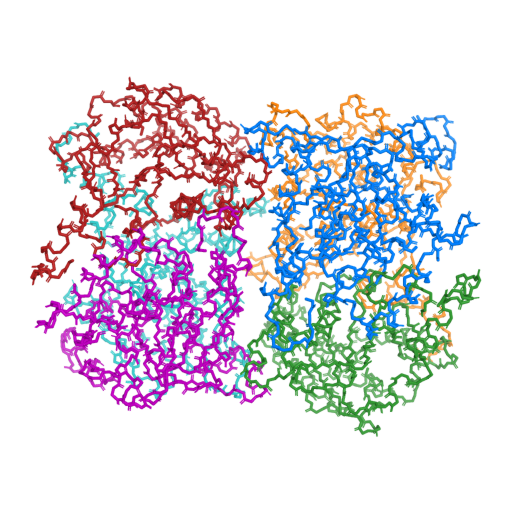M 8933 C CA . GLU E 1 18 ? -14.706 -42.701 -2.892 1.00 25.31 18 GLU E CA 1
ATOM 8934 C C . GLU E 1 18 ? -13.481 -41.920 -2.526 1.00 25.00 18 GLU E C 1
ATOM 8935 O O . GLU E 1 18 ? -12.875 -42.206 -1.502 1.00 29.19 18 GLU E O 1
ATOM 8941 N N . VAL E 1 19 ? -12.961 -41.089 -3.408 1.00 21.55 19 VAL E N 1
ATOM 8942 C CA . VAL E 1 19 ? -11.652 -40.539 -3.095 1.00 21.18 19 VAL E CA 1
ATOM 8943 C C . VAL E 1 19 ? -11.769 -39.383 -2.046 1.00 23.25 19 VAL E C 1
ATOM 8944 O O . VAL E 1 19 ? -10.995 -39.257 -1.114 1.00 24.93 19 VAL E O 1
ATOM 8948 N N . LEU E 1 20 ? -12.773 -38.559 -2.269 1.00 22.46 20 LEU E N 1
ATOM 8949 C CA . LEU E 1 20 ? -12.959 -37.378 -1.373 1.00 23.43 20 LEU E CA 1
ATOM 8950 C C . LEU E 1 20 ? -13.944 -37.646 -0.223 1.00 26.99 20 LEU E C 1
ATOM 8951 O O . LEU E 1 20 ? -14.045 -36.843 0.724 1.00 27.25 20 LEU E O 1
ATOM 8956 N N . GLU E 1 21 ? -14.683 -38.756 -0.316 1.00 24.84 21 GLU E N 1
ATOM 8957 C CA . GLU E 1 21 ? -15.665 -39.183 0.756 1.00 27.54 21 GLU E CA 1
ATOM 8958 C C . GLU E 1 21 ? -16.574 -38.026 1.088 1.00 26.92 21 GLU E C 1
ATOM 8959 O O . GLU E 1 21 ? -16.807 -37.701 2.311 1.00 28.09 21 GLU E O 1
ATOM 8965 N N . PHE E 1 22 ? -17.096 -37.383 0.035 1.00 24.85 22 PHE E N 1
ATOM 8966 C CA . PHE E 1 22 ? -17.855 -36.198 0.263 1.00 27.31 22 PHE E CA 1
ATOM 8967 C C . PHE E 1 22 ? -19.335 -36.603 0.407 1.00 29.89 22 PHE E C 1
ATOM 8968 O O . PHE E 1 22 ? -19.877 -37.267 -0.467 1.00 31.82 22 PHE E O 1
ATOM 8976 N N . ASN E 1 23 ? -19.981 -36.098 1.411 1.00 32.38 23 ASN E N 1
ATOM 8977 C CA . ASN E 1 23 ? -21.400 -36.334 1.572 1.00 36.32 23 ASN E CA 1
ATOM 8978 C C . ASN E 1 23 ? -22.052 -35.075 2.215 1.00 35.11 23 ASN E C 1
ATOM 8979 O O . ASN E 1 23 ? -21.459 -34.399 3.055 1.00 38.28 23 ASN E O 1
ATOM 8984 N N . LEU E 1 24 ? -23.267 -34.786 1.769 1.00 34.48 24 LEU E N 1
ATOM 8985 C CA . LEU E 1 24 ? -24.018 -33.559 2.170 1.00 33.87 24 LEU E CA 1
ATOM 8986 C C . LEU E 1 24 ? -25.159 -34.044 3.026 1.00 37.17 24 LEU E C 1
ATOM 8987 O O . LEU E 1 24 ? -26.086 -33.294 3.313 1.00 35.64 24 LEU E O 1
ATOM 8992 N N . GLU E 1 25 ? -25.076 -35.265 3.509 1.00 38.65 25 GLU E N 1
ATOM 8993 C CA . GLU E 1 25 ? -26.208 -35.801 4.293 1.00 44.21 25 GLU E CA 1
ATOM 8994 C C . GLU E 1 25 ? -26.336 -35.032 5.616 1.00 42.75 25 GLU E C 1
ATOM 8995 O O . GLU E 1 25 ? -27.411 -34.458 5.913 1.00 44.28 25 GLU E O 1
ATOM 9001 N N . ASN E 1 26 ? -25.276 -35.026 6.424 1.00 40.50 26 ASN E N 1
ATOM 9002 C CA . ASN E 1 26 ? -25.333 -34.293 7.701 1.00 39.00 26 ASN E CA 1
ATOM 9003 C C . ASN E 1 26 ? -23.901 -33.693 7.922 1.00 33.56 26 ASN E C 1
ATOM 9004 O O . ASN E 1 26 ? -23.197 -34.199 8.766 1.00 32.19 26 ASN E O 1
ATOM 9009 N N . PRO E 1 27 ? -23.492 -32.700 7.116 1.00 31.14 27 PRO E N 1
ATOM 9010 C CA . PRO E 1 27 ? -22.119 -32.218 7.148 1.00 27.92 27 PRO E CA 1
ATOM 9011 C C . PRO E 1 27 ? -21.672 -31.682 8.497 1.00 25.83 27 PRO E C 1
ATOM 9012 O O . PRO E 1 27 ? -20.432 -31.659 8.722 1.00 25.01 27 PRO E O 1
ATOM 9016 N N . PHE E 1 28 ? -22.589 -31.357 9.404 1.00 24.17 28 PHE E N 1
ATOM 9017 C CA . PHE E 1 28 ? -22.220 -30.751 10.733 1.00 24.15 28 PHE E CA 1
ATOM 9018 C C . PHE E 1 28 ? -22.285 -31.694 11.966 1.00 26.88 28 PHE E C 1
ATOM 9019 O O . PHE E 1 28 ? -21.927 -31.300 13.064 1.00 28.15 28 PHE E O 1
ATOM 9027 N N . GLU E 1 29 ? -22.684 -32.948 11.688 1.00 30.38 29 GLU E N 1
ATOM 9028 C CA . GLU E 1 29 ? -22.958 -33.924 12.731 1.00 34.15 29 GLU E CA 1
ATOM 9029 C C . GLU E 1 29 ? -21.797 -34.187 13.684 1.00 34.53 29 GLU E C 1
ATOM 9030 O O . GLU E 1 29 ? -22.030 -34.408 14.842 1.00 36.40 29 GLU E O 1
ATOM 9036 N N . ASP E 1 30 ? -20.549 -34.199 13.209 1.00 33.22 30 ASP E N 1
ATOM 9037 C CA . ASP E 1 30 ? -19.459 -34.540 14.108 1.00 34.08 30 ASP E CA 1
ATOM 9038 C C . ASP E 1 30 ? -18.776 -33.353 14.836 1.00 30.92 30 ASP E C 1
ATOM 9039 O O . ASP E 1 30 ? -17.835 -33.547 15.600 1.00 30.57 30 ASP E O 1
ATOM 9044 N N . ALA E 1 31 ? -19.314 -32.156 14.626 1.00 29.39 31 ALA E N 1
ATOM 9045 C CA . ALA E 1 31 ? -18.624 -30.940 15.059 1.00 28.50 31 ALA E CA 1
ATOM 9046 C C . ALA E 1 31 ? -18.696 -30.796 16.548 1.00 25.53 31 ALA E C 1
ATOM 9047 O O . ALA E 1 31 ? -19.800 -31.010 17.160 1.00 25.96 31 ALA E O 1
ATOM 9049 N N . LYS E 1 32 ? -17.576 -30.508 17.160 1.00 22.57 32 LYS E N 1
ATOM 9050 C CA . LYS E 1 32 ? -17.552 -30.150 18.567 1.00 22.53 32 LYS E CA 1
ATOM 9051 C C . LYS E 1 32 ? -17.335 -28.629 18.798 1.00 22.35 32 LYS E C 1
ATOM 9052 O O . LYS E 1 32 ? -17.703 -28.085 19.824 1.00 21.64 32 LYS E O 1
ATOM 9058 N N . LYS E 1 33 ? -16.585 -27.976 17.867 1.00 19.41 33 LYS E N 1
ATOM 9059 C CA . LYS E 1 33 ? -16.271 -26.568 18.076 1.00 18.43 33 LYS E CA 1
ATOM 9060 C C . LYS E 1 33 ? -16.251 -26.002 16.606 1.00 16.42 33 LYS E C 1
ATOM 9061 O O . LYS E 1 33 ? -15.625 -26.603 15.707 1.00 18.29 33 LYS E O 1
ATOM 9067 N N . VAL E 1 34 ? -17.002 -24.913 16.448 1.00 15.08 34 VAL E N 1
ATOM 9068 C CA . VAL E 1 34 ? -16.994 -24.196 15.109 1.00 14.53 34 VAL E CA 1
ATOM 9069 C C . VAL E 1 34 ? -16.730 -22.767 15.368 1.00 13.94 34 VAL E C 1
ATOM 9070 O O . VAL E 1 34 ? -17.041 -22.171 16.368 1.00 15.67 34 VAL E O 1
ATOM 9074 N N . ILE E 1 35 ? -16.130 -22.112 14.302 1.00 14.72 35 ILE E N 1
ATOM 9075 C CA . ILE E 1 35 ? -15.999 -20.663 14.320 1.00 13.81 35 ILE E CA 1
ATOM 9076 C C . ILE E 1 35 ? -16.903 -20.096 13.211 1.00 13.96 35 ILE E C 1
ATOM 9077 O O . ILE E 1 35 ? -16.841 -20.601 12.066 1.00 16.03 35 ILE E O 1
ATOM 9082 N N . CYS E 1 36 ? -17.692 -19.072 13.579 1.00 14.74 36 CYS E N 1
ATOM 9083 C CA . CYS E 1 36 ? -18.502 -18.356 12.600 1.00 14.58 36 CYS E CA 1
ATOM 9084 C C . CYS E 1 36 ? -17.928 -16.996 12.443 1.00 14.09 36 CYS E C 1
ATOM 9085 O O . CYS E 1 36 ? -17.797 -16.237 13.390 1.00 14.23 36 CYS E O 1
ATOM 9088 N N . ILE E 1 37 ? -17.500 -16.712 11.193 1.00 13.05 37 ILE E N 1
ATOM 9089 C CA . ILE E 1 37 ? -16.821 -15.451 10.822 1.00 13.06 37 ILE E CA 1
ATOM 9090 C C . ILE E 1 37 ? -17.817 -14.490 10.224 1.00 12.82 37 ILE E C 1
ATOM 9091 O O . ILE E 1 37 ? -18.488 -14.882 9.187 1.00 15.49 37 ILE E O 1
ATOM 9096 N N . GLU E 1 38 ? -17.896 -13.322 10.791 1.00 12.36 38 GLU E N 1
ATOM 9097 C CA . GLU E 1 38 ? -18.862 -12.326 10.283 1.00 13.80 38 GLU E CA 1
ATOM 9098 C C . GLU E 1 38 ? -18.109 -11.089 9.911 1.00 13.64 38 GLU E C 1
ATOM 9099 O O . GLU E 1 38 ? -17.246 -10.569 10.659 1.00 13.43 38 GLU E O 1
ATOM 9105 N N . PRO E 1 39 ? -18.508 -10.427 8.807 1.00 12.79 39 PRO E N 1
ATOM 9106 C CA . PRO E 1 39 ? -17.863 -9.129 8.455 1.00 13.03 39 PRO E CA 1
ATOM 9107 C C . PRO E 1 39 ? -18.167 -8.054 9.462 1.00 12.97 39 PRO E C 1
ATOM 9108 O O . PRO E 1 39 ? -17.283 -7.291 9.831 1.00 13.48 39 PRO E O 1
ATOM 9112 N N . HIS E 1 40 ? -19.456 -7.960 9.913 1.00 13.38 40 HIS E N 1
ATOM 9113 C CA . HIS E 1 40 ? -19.853 -6.935 10.836 1.00 13.11 40 HIS E CA 1
ATOM 9114 C C . HIS E 1 40 ? -20.721 -7.539 11.977 1.00 11.76 40 HIS E C 1
ATOM 9115 O O . HIS E 1 40 ? -21.143 -8.678 11.853 1.00 14.15 40 HIS E O 1
ATOM 9122 N N . PRO E 1 41 ? -20.815 -6.787 13.081 1.00 13.18 41 PRO E N 1
ATOM 9123 C CA . PRO E 1 41 ? -21.729 -7.294 14.145 1.00 15.08 41 PRO E CA 1
ATOM 9124 C C . PRO E 1 41 ? -23.150 -7.438 13.548 1.00 15.79 41 PRO E C 1
ATOM 9125 O O . PRO E 1 41 ? -23.668 -6.481 12.968 1.00 18.84 41 PRO E O 1
ATOM 9129 N N . ASP E 1 42 ? -23.682 -8.611 13.702 1.00 14.74 42 ASP E N 1
ATOM 9130 C CA . ASP E 1 42 ? -25.003 -9.007 13.247 1.00 14.39 42 ASP E CA 1
ATOM 9131 C C . ASP E 1 42 ? -25.049 -9.913 12.091 1.00 14.71 42 ASP E C 1
ATOM 9132 O O . ASP E 1 42 ? -26.022 -10.599 11.884 1.00 15.22 42 ASP E O 1
ATOM 9137 N N . ASP E 1 43 ? -23.881 -10.133 11.404 1.00 13.22 43 ASP E N 1
ATOM 9138 C CA . ASP E 1 43 ? -23.996 -11.009 10.232 1.00 13.47 43 ASP E CA 1
ATOM 9139 C C . ASP E 1 43 ? -24.150 -12.472 10.529 1.00 14.05 43 ASP E C 1
ATOM 9140 O O . ASP E 1 43 ? -24.835 -13.220 9.797 1.00 15.72 43 ASP E O 1
ATOM 9145 N N . CYS E 1 44 ? -23.575 -12.951 11.638 1.00 13.55 44 CYS E N 1
ATOM 9146 C CA . CYS E 1 44 ? -23.780 -14.396 12.017 1.00 14.97 44 CYS E CA 1
ATOM 9147 C C . CYS E 1 44 ? -25.285 -14.571 12.335 1.00 15.35 44 CYS E C 1
ATOM 9148 O O . CYS E 1 44 ? -25.797 -15.578 11.883 1.00 16.63 44 CYS E O 1
ATOM 9151 N N . ALA E 1 45 ? -25.869 -13.620 13.102 1.00 15.46 45 ALA E N 1
ATOM 9152 C CA . ALA E 1 45 ? -27.294 -13.843 13.440 1.00 16.57 45 ALA E CA 1
ATOM 9153 C C . ALA E 1 45 ? -28.161 -13.770 12.160 1.00 16.45 45 ALA E C 1
ATOM 9154 O O . ALA E 1 45 ? -29.064 -14.600 11.988 1.00 17.03 45 ALA E O 1
ATOM 9156 N N . ILE E 1 46 ? -27.838 -12.856 11.225 1.00 15.27 46 ILE E N 1
ATOM 9157 C CA . ILE E 1 46 ? -28.677 -12.724 9.993 1.00 15.72 46 ILE E CA 1
ATOM 9158 C C . ILE E 1 46 ? -28.445 -13.878 9.105 1.00 17.68 46 ILE E C 1
ATOM 9159 O O . ILE E 1 46 ? -29.399 -14.485 8.546 1.00 19.44 46 ILE E O 1
ATOM 9164 N N . GLY E 1 47 ? -27.134 -14.198 8.871 1.00 16.77 47 GLY E N 1
ATOM 9165 C CA . GLY E 1 47 ? -26.916 -15.279 7.838 1.00 17.25 47 GLY E CA 1
ATOM 9166 C C . GLY E 1 47 ? -27.258 -16.673 8.362 1.00 17.47 47 GLY E C 1
ATOM 9167 O O . GLY E 1 47 ? -27.640 -17.562 7.595 1.00 19.58 47 GLY E O 1
ATOM 9176 N N . GLY E 1 49 ? -28.294 -17.446 12.083 1.00 18.41 49 GLY E N 1
ATOM 9177 C CA . GLY E 1 49 ? -28.632 -17.505 13.532 1.00 17.26 49 GLY E CA 1
ATOM 9178 C C . GLY E 1 49 ? -29.424 -18.786 13.966 1.00 16.96 49 GLY E C 1
ATOM 9179 O O . GLY E 1 49 ? -29.209 -19.317 15.090 1.00 18.20 49 GLY E O 1
ATOM 9180 N N . GLY E 1 50 ? -30.345 -19.233 13.099 1.00 19.64 50 GLY E N 1
ATOM 9181 C CA . GLY E 1 50 ? -31.042 -20.479 13.492 1.00 18.15 50 GLY E CA 1
ATOM 9182 C C . GLY E 1 50 ? -30.177 -21.674 13.630 1.00 20.04 50 GLY E C 1
ATOM 9183 O O . GLY E 1 50 ? -30.240 -22.479 14.549 1.00 20.25 50 GLY E O 1
ATOM 9184 N N . THR E 1 51 ? -29.230 -21.789 12.660 1.00 18.79 51 THR E N 1
ATOM 9185 C CA . THR E 1 51 ? -28.312 -22.889 12.744 1.00 16.38 51 THR E CA 1
ATOM 9186 C C . THR E 1 51 ? -27.296 -22.791 13.929 1.00 16.11 51 THR E C 1
ATOM 9187 O O . THR E 1 51 ? -26.978 -23.779 14.492 1.00 18.52 51 THR E O 1
ATOM 9191 N N . ILE E 1 52 ? -26.884 -21.567 14.245 1.00 15.56 52 ILE E N 1
ATOM 9192 C CA . ILE E 1 52 ? -26.089 -21.349 15.448 1.00 16.20 52 ILE E CA 1
ATOM 9193 C C . ILE E 1 52 ? -26.853 -21.873 16.712 1.00 17.03 52 ILE E C 1
ATOM 9194 O O . ILE E 1 52 ? -26.221 -22.496 17.535 1.00 18.59 52 ILE E O 1
ATOM 9199 N N . LYS E 1 53 ? -28.123 -21.501 16.784 1.00 17.73 53 LYS E N 1
ATOM 9200 C CA . LYS E 1 53 ? -28.906 -22.013 18.005 1.00 19.15 53 LYS E CA 1
ATOM 9201 C C . LYS E 1 53 ? -29.040 -23.521 17.952 1.00 19.52 53 LYS E C 1
ATOM 9202 O O . LYS E 1 53 ? -28.801 -24.158 19.012 1.00 19.79 53 LYS E O 1
ATOM 9208 N N . LYS E 1 54 ? -29.237 -24.146 16.787 1.00 21.41 54 LYS E N 1
ATOM 9209 C CA . LYS E 1 54 ? -29.276 -25.608 16.714 1.00 22.89 54 LYS E CA 1
ATOM 9210 C C . LYS E 1 54 ? -28.011 -26.223 17.110 1.00 23.46 54 LYS E C 1
ATOM 9211 O O . LYS E 1 54 ? -27.935 -27.238 17.826 1.00 25.19 54 LYS E O 1
ATOM 9217 N N . LEU E 1 55 ? -26.877 -25.586 16.668 1.00 20.41 55 LEU E N 1
ATOM 9218 C CA . LEU E 1 55 ? -25.621 -26.174 17.047 1.00 20.54 55 LEU E CA 1
ATOM 9219 C C . LEU E 1 55 ? -25.352 -26.005 18.530 1.00 21.23 55 LEU E C 1
ATOM 9220 O O . LEU E 1 55 ? -24.896 -26.989 19.156 1.00 22.01 55 LEU E O 1
ATOM 9225 N N . SER E 1 56 ? -25.578 -24.818 19.127 1.00 19.96 56 SER E N 1
ATOM 9226 C CA . SER E 1 56 ? -25.339 -24.634 20.564 1.00 19.86 56 SER E CA 1
ATOM 9227 C C . SER E 1 56 ? -26.212 -25.664 21.337 1.00 21.54 56 SER E C 1
ATOM 9228 O O . SER E 1 56 ? -25.724 -26.175 22.315 1.00 24.71 56 SER E O 1
ATOM 9231 N N . ASP E 1 57 ? -27.431 -25.804 20.852 1.00 24.23 57 ASP E N 1
ATOM 9232 C CA . ASP E 1 57 ? -28.379 -26.675 21.649 1.00 26.43 57 ASP E CA 1
ATOM 9233 C C . ASP E 1 57 ? -27.919 -28.091 21.609 1.00 29.23 57 ASP E C 1
ATOM 9234 O O . ASP E 1 57 ? -28.246 -28.847 22.563 1.00 31.13 57 ASP E O 1
ATOM 9239 N N . GLU E 1 58 ? -27.235 -28.541 20.561 1.00 28.74 58 GLU E N 1
ATOM 9240 C CA . GLU E 1 58 ? -26.545 -29.882 20.563 1.00 30.03 58 GLU E CA 1
ATOM 9241 C C . GLU E 1 58 ? -25.231 -29.955 21.331 1.00 29.55 58 GLU E C 1
ATOM 9242 O O . GLU E 1 58 ? -24.620 -31.025 21.362 1.00 33.75 58 GLU E O 1
ATOM 9248 N N . GLY E 1 59 ? -24.775 -28.874 21.955 1.00 26.42 59 GLY E N 1
ATOM 9249 C CA . GLY E 1 59 ? -23.547 -28.903 22.762 1.00 26.99 59 GLY E CA 1
ATOM 9250 C C . GLY E 1 59 ? -22.302 -28.584 21.910 1.00 25.72 59 GLY E C 1
ATOM 9251 O O . GLY E 1 59 ? -21.155 -28.683 22.428 1.00 27.05 59 GLY E O 1
ATOM 9252 N N . VAL E 1 60 ? -22.560 -28.128 20.687 1.00 24.10 60 VAL E N 1
ATOM 9253 C CA . VAL E 1 60 ? -21.403 -27.546 19.889 1.00 22.57 60 VAL E CA 1
ATOM 9254 C C . VAL E 1 60 ? -20.951 -26.219 20.478 1.00 21.07 60 VAL E C 1
ATOM 9255 O O . VAL E 1 60 ? -21.779 -25.385 20.815 1.00 23.43 60 VAL E O 1
ATOM 9259 N N . GLU E 1 61 ? -19.647 -25.953 20.645 1.00 20.56 61 GLU E N 1
ATOM 9260 C CA . GLU E 1 61 ? -19.136 -24.718 21.107 1.00 19.31 61 GLU E CA 1
ATOM 9261 C C . GLU E 1 61 ? -18.957 -23.805 19.847 1.00 18.88 61 GLU E C 1
ATOM 9262 O O . GLU E 1 61 ? -18.278 -24.196 18.929 1.00 20.62 61 GLU E O 1
ATOM 9268 N N . VAL E 1 62 ? -19.814 -22.769 19.854 1.00 17.45 62 VAL E N 1
ATOM 9269 C CA . VAL E 1 62 ? -19.806 -21.837 18.673 1.00 17.50 62 VAL E CA 1
ATOM 9270 C C . VAL E 1 62 ? -19.119 -20.584 19.118 1.00 16.08 62 VAL E C 1
ATOM 9271 O O . VAL E 1 62 ? -19.418 -19.933 20.115 1.00 17.34 62 VAL E O 1
ATOM 9275 N N . ILE E 1 63 ? -18.043 -20.166 18.335 1.00 15.70 63 ILE E N 1
ATOM 9276 C CA . ILE E 1 63 ? -17.223 -18.984 18.589 1.00 14.95 63 ILE E CA 1
ATOM 9277 C C . ILE E 1 63 ? -17.347 -18.038 17.419 1.00 13.57 63 ILE E C 1
ATOM 9278 O O . ILE E 1 63 ? -17.333 -18.534 16.289 1.00 15.69 63 ILE E O 1
ATOM 9283 N N . TYR E 1 64 ? -17.457 -16.770 17.669 1.00 14.12 64 TYR E N 1
ATOM 9284 C CA . TYR E 1 64 ? -17.467 -15.802 16.505 1.00 13.19 64 TYR E CA 1
ATOM 9285 C C . TYR E 1 64 ? -16.063 -15.172 16.372 1.00 14.09 64 TYR E C 1
ATOM 9286 O O . TYR E 1 64 ? -15.346 -14.962 17.331 1.00 14.20 64 TYR E O 1
ATOM 9295 N N . ILE E 1 65 ? -15.782 -14.897 15.105 1.00 13.04 65 ILE E N 1
ATOM 9296 C CA . ILE E 1 65 ? -14.751 -13.851 14.802 1.00 12.82 65 ILE E CA 1
ATOM 9297 C C . ILE E 1 65 ? -15.504 -12.724 14.078 1.00 13.37 65 ILE E C 1
ATOM 9298 O O . ILE E 1 65 ? -16.119 -13.086 13.039 1.00 14.10 65 ILE E O 1
ATOM 9303 N N . CYS E 1 66 ? -15.429 -11.545 14.573 1.00 13.60 66 CYS E N 1
ATOM 9304 C CA . CYS E 1 66 ? -16.083 -10.393 13.894 1.00 14.03 66 CYS E CA 1
ATOM 9305 C C . CYS E 1 66 ? -14.928 -9.568 13.298 1.00 13.64 66 CYS E C 1
ATOM 9306 O O . CYS E 1 66 ? -14.050 -9.107 14.021 1.00 13.79 66 CYS E O 1
ATOM 9317 N N . THR E 1 68 ? -14.862 -6.621 11.662 1.00 10.78 68 THR E N 1
ATOM 9318 C CA . THR E 1 68 ? -14.866 -5.199 11.768 1.00 11.87 68 THR E CA 1
ATOM 9319 C C . THR E 1 68 ? -15.728 -4.665 12.962 1.00 12.94 68 THR E C 1
ATOM 9320 O O . THR E 1 68 ? -16.363 -5.455 13.641 1.00 14.77 68 THR E O 1
ATOM 9324 N N . ASP E 1 69 ? -15.675 -3.404 13.201 1.00 11.88 69 ASP E N 1
ATOM 9325 C CA . ASP E 1 69 ? -16.306 -2.817 14.424 1.00 12.27 69 ASP E CA 1
ATOM 9326 C C . ASP E 1 69 ? -17.689 -2.236 14.158 1.00 14.27 69 ASP E C 1
ATOM 9327 O O . ASP E 1 69 ? -18.318 -1.784 15.106 1.00 16.34 69 ASP E O 1
ATOM 9332 N N . GLY E 1 70 ? -18.136 -2.257 12.904 1.00 12.37 70 GLY E N 1
ATOM 9333 C CA . GLY E 1 70 ? -19.494 -1.688 12.609 1.00 11.86 70 GLY E CA 1
ATOM 9334 C C . GLY E 1 70 ? -19.536 -0.184 12.777 1.00 12.86 70 GLY E C 1
ATOM 9335 O O . GLY E 1 70 ? -20.684 0.383 12.824 1.00 13.27 70 GLY E O 1
ATOM 9336 N N . TYR E 1 71 ? -18.395 0.580 12.755 1.00 11.42 71 TYR E N 1
ATOM 9337 C CA . TYR E 1 71 ? -18.319 2.017 12.906 1.00 13.05 71 TYR E CA 1
ATOM 9338 C C . TYR E 1 71 ? -19.221 2.858 12.036 1.00 12.52 71 TYR E C 1
ATOM 9339 O O . TYR E 1 71 ? -19.570 4.017 12.324 1.00 14.60 71 TYR E O 1
ATOM 9356 N N . GLY E 1 73 ? -22.120 2.052 10.565 1.00 17.02 73 GLY E N 1
ATOM 9357 C CA . GLY E 1 73 ? -23.585 1.673 10.465 1.00 18.42 73 GLY E CA 1
ATOM 9358 C C . GLY E 1 73 ? -24.573 2.683 11.011 1.00 18.88 73 GLY E C 1
ATOM 9359 O O . GLY E 1 73 ? -25.409 2.243 11.893 1.00 23.55 73 GLY E O 1
ATOM 9360 N N . THR E 1 74 ? -24.464 3.947 10.739 1.00 17.61 74 THR E N 1
ATOM 9361 C CA . THR E 1 74 ? -25.524 4.909 11.230 1.00 20.13 74 THR E CA 1
ATOM 9362 C C . THR E 1 74 ? -25.766 6.011 10.200 1.00 22.64 74 THR E C 1
ATOM 9363 O O . THR E 1 74 ? -24.879 6.419 9.498 1.00 18.36 74 THR E O 1
ATOM 9367 N N . THR E 1 75 ? -27.022 6.564 10.128 1.00 23.88 75 THR E N 1
ATOM 9368 C CA . THR E 1 75 ? -27.232 7.791 9.368 1.00 22.52 75 THR E CA 1
ATOM 9369 C C . THR E 1 75 ? -27.522 8.949 10.303 1.00 25.14 75 THR E C 1
ATOM 9370 O O . THR E 1 75 ? -27.823 10.044 9.873 1.00 25.70 75 THR E O 1
ATOM 9374 N N . ASP E 1 76 ? -27.247 8.762 11.604 1.00 26.82 76 ASP E N 1
ATOM 9375 C CA . ASP E 1 76 ? -27.372 9.878 12.602 1.00 28.40 76 ASP E CA 1
ATOM 9376 C C . ASP E 1 76 ? -26.098 10.742 12.641 1.00 29.15 76 ASP E C 1
ATOM 9377 O O . ASP E 1 76 ? -24.964 10.256 13.083 1.00 26.56 76 ASP E O 1
ATOM 9382 N N . GLU E 1 77 ? -26.182 12.016 12.177 1.00 28.94 77 GLU E N 1
ATOM 9383 C CA . GLU E 1 77 ? -25.011 12.939 12.146 1.00 30.33 77 GLU E CA 1
ATOM 9384 C C . GLU E 1 77 ? -24.485 13.195 13.581 1.00 30.09 77 GLU E C 1
ATOM 9385 O O . GLU E 1 77 ? -23.314 13.557 13.749 1.00 32.64 77 GLU E O 1
ATOM 9391 N N . LYS E 1 78 ? -25.313 12.901 14.585 1.00 30.00 78 LYS E N 1
ATOM 9392 C CA . LYS E 1 78 ? -24.914 13.141 15.979 1.00 31.82 78 LYS E CA 1
ATOM 9393 C C . LYS E 1 78 ? -24.194 11.919 16.610 1.00 29.79 78 LYS E C 1
ATOM 9394 O O . LYS E 1 78 ? -23.671 12.036 17.779 1.00 30.00 78 LYS E O 1
ATOM 9400 N N . LEU E 1 79 ? -24.177 10.762 15.940 1.00 23.90 79 LEU E N 1
ATOM 9401 C CA . LEU E 1 79 ? -23.587 9.571 16.617 1.00 20.64 79 LEU E CA 1
ATOM 9402 C C . LEU E 1 79 ? -22.218 9.265 15.992 1.00 20.60 79 LEU E C 1
ATOM 9403 O O . LEU E 1 79 ? -22.199 8.903 14.768 1.00 21.49 79 LEU E O 1
ATOM 9408 N N . SER E 1 80 ? -21.182 9.350 16.792 1.00 18.92 80 SER E N 1
ATOM 9409 C CA . SER E 1 80 ? -19.829 9.103 16.179 1.00 17.69 80 SER E CA 1
ATOM 9410 C C . SER E 1 80 ? -19.725 7.615 15.935 1.00 15.13 80 SER E C 1
ATOM 9411 O O . SER E 1 80 ? -20.380 6.731 16.552 1.00 16.61 80 SER E O 1
ATOM 9414 N N . GLY E 1 81 ? -18.782 7.293 15.024 1.00 15.59 81 GLY E N 1
ATOM 9415 C CA . GLY E 1 81 ? -18.490 5.880 14.807 1.00 13.89 81 GLY E CA 1
ATOM 9416 C C . GLY E 1 81 ? -17.952 5.123 16.037 1.00 13.72 81 GLY E C 1
ATOM 9417 O O . GLY E 1 81 ? -18.107 3.934 16.213 1.00 15.21 81 GLY E O 1
ATOM 9418 N N . HIS E 1 82 ? -17.173 5.900 16.840 1.00 15.02 82 HIS E N 1
ATOM 9419 C CA . HIS E 1 82 ? -16.660 5.316 18.104 1.00 14.87 82 HIS E CA 1
ATOM 9420 C C . HIS E 1 82 ? -17.760 4.868 19.111 1.00 13.70 82 HIS E C 1
ATOM 9421 O O . HIS E 1 82 ? -17.756 3.740 19.580 1.00 16.08 82 HIS E O 1
ATOM 9428 N N . GLU E 1 83 ? -18.722 5.800 19.231 1.00 14.79 83 GLU E N 1
ATOM 9429 C CA . GLU E 1 83 ? -19.858 5.455 20.101 1.00 15.98 83 GLU E CA 1
ATOM 9430 C C . GLU E 1 83 ? -20.688 4.328 19.529 1.00 15.59 83 GLU E C 1
ATOM 9431 O O . GLU E 1 83 ? -21.026 3.397 20.189 1.00 16.05 83 GLU E O 1
ATOM 9437 N N . LEU E 1 84 ? -20.886 4.323 18.165 1.00 15.70 84 LEU E N 1
ATOM 9438 C CA . LEU E 1 84 ? -21.676 3.251 17.562 1.00 15.90 84 LEU E CA 1
ATOM 9439 C C . LEU E 1 84 ? -20.958 1.912 17.767 1.00 14.63 84 LEU E C 1
ATOM 9440 O O . LEU E 1 84 ? -21.538 0.888 18.040 1.00 15.14 84 LEU E O 1
ATOM 9445 N N . ALA E 1 85 ? -19.585 1.897 17.563 1.00 14.47 85 ALA E N 1
ATOM 9446 C CA . ALA E 1 85 ? -18.895 0.626 17.749 1.00 13.94 85 ALA E CA 1
ATOM 9447 C C . ALA E 1 85 ? -19.041 0.009 19.181 1.00 12.97 85 ALA E C 1
ATOM 9448 O O . ALA E 1 85 ? -19.198 -1.169 19.307 1.00 15.39 85 ALA E O 1
ATOM 9450 N N . LEU E 1 86 ? -19.010 0.949 20.161 1.00 15.75 86 LEU E N 1
ATOM 9451 C CA . LEU E 1 86 ? -19.205 0.466 21.527 1.00 16.37 86 LEU E CA 1
ATOM 9452 C C . LEU E 1 86 ? -20.629 -0.098 21.712 1.00 16.10 86 LEU E C 1
ATOM 9453 O O . LEU E 1 86 ? -20.776 -1.157 22.298 1.00 18.48 86 LEU E O 1
ATOM 9458 N N . ILE E 1 87 ? -21.613 0.636 21.156 1.00 16.32 87 ILE E N 1
ATOM 9459 C CA . ILE E 1 87 ? -23.007 0.186 21.219 1.00 17.12 87 ILE E CA 1
ATOM 9460 C C . ILE E 1 87 ? -23.142 -1.179 20.562 1.00 16.44 87 ILE E C 1
ATOM 9461 O O . ILE E 1 87 ? -23.789 -2.124 21.072 1.00 17.06 87 ILE E O 1
ATOM 9466 N N . ARG E 1 88 ? -22.540 -1.362 19.363 1.00 14.96 88 ARG E N 1
ATOM 9467 C CA . ARG E 1 88 ? -22.672 -2.612 18.722 1.00 15.13 88 ARG E CA 1
ATOM 9468 C C . ARG E 1 88 ? -22.003 -3.825 19.291 1.00 13.51 88 ARG E C 1
ATOM 9469 O O . ARG E 1 88 ? -22.445 -4.959 19.121 1.00 15.94 88 ARG E O 1
ATOM 9477 N N . ARG E 1 89 ? -20.905 -3.554 20.081 1.00 16.07 89 ARG E N 1
ATOM 9478 C CA . ARG E 1 89 ? -20.332 -4.649 20.820 1.00 16.77 89 ARG E CA 1
ATOM 9479 C C . ARG E 1 89 ? -21.338 -5.213 21.864 1.00 16.73 89 ARG E C 1
ATOM 9480 O O . ARG E 1 89 ? -21.469 -6.397 21.965 1.00 18.81 89 ARG E O 1
ATOM 9488 N N . ARG E 1 90 ? -21.959 -4.299 22.546 1.00 18.55 90 ARG E N 1
ATOM 9489 C CA . ARG E 1 90 ? -22.971 -4.777 23.515 1.00 18.07 90 ARG E CA 1
ATOM 9490 C C . ARG E 1 90 ? -24.161 -5.429 22.864 1.00 18.98 90 ARG E C 1
ATOM 9491 O O . ARG E 1 90 ? -24.683 -6.406 23.388 1.00 18.28 90 ARG E O 1
ATOM 9499 N N . GLU E 1 91 ? -24.552 -4.933 21.679 1.00 16.86 91 GLU E N 1
ATOM 9500 C CA . GLU E 1 91 ? -25.680 -5.581 20.986 1.00 17.44 91 GLU E CA 1
ATOM 9501 C C . GLU E 1 91 ? -25.323 -6.942 20.586 1.00 17.13 91 GLU E C 1
ATOM 9502 O O . GLU E 1 91 ? -26.074 -7.887 20.705 1.00 16.64 91 GLU E O 1
ATOM 9508 N N . GLU E 1 92 ? -24.065 -7.153 20.098 1.00 15.88 92 GLU E N 1
ATOM 9509 C CA . GLU E 1 92 ? -23.681 -8.504 19.678 1.00 16.41 92 GLU E CA 1
ATOM 9510 C C . GLU E 1 92 ? -23.587 -9.450 20.887 1.00 16.82 92 GLU E C 1
ATOM 9511 O O . GLU E 1 92 ? -23.875 -10.639 20.795 1.00 17.19 92 GLU E O 1
ATOM 9517 N N . GLU E 1 93 ? -23.129 -8.903 22.014 1.00 17.77 93 GLU E N 1
ATOM 9518 C CA . GLU E 1 93 ? -23.064 -9.788 23.223 1.00 20.14 93 GLU E CA 1
ATOM 9519 C C . GLU E 1 93 ? -24.473 -10.248 23.610 1.00 18.58 93 GLU E C 1
ATOM 9520 O O . GLU E 1 93 ? -24.626 -11.420 23.954 1.00 20.20 93 GLU E O 1
ATOM 9526 N N . GLU E 1 94 ? -25.406 -9.327 23.482 1.00 18.21 94 GLU E N 1
ATOM 9527 C CA . GLU E 1 94 ? -26.833 -9.742 23.790 1.00 18.63 94 GLU E CA 1
ATOM 9528 C C . GLU E 1 94 ? -27.360 -10.738 22.768 1.00 21.04 94 GLU E C 1
ATOM 9529 O O . GLU E 1 94 ? -28.026 -11.751 23.069 1.00 20.04 94 GLU E O 1
ATOM 9535 N N . SER E 1 95 ? -27.145 -10.474 21.453 1.00 17.43 95 SER E N 1
ATOM 9536 C CA . SER E 1 95 ? -27.585 -11.396 20.434 1.00 17.78 95 SER E CA 1
ATOM 9537 C C . SER E 1 95 ? -26.942 -12.782 20.578 1.00 18.50 95 SER E C 1
ATOM 9538 O O . SER E 1 95 ? -27.557 -13.826 20.486 1.00 19.08 95 SER E O 1
ATOM 9541 N N . ALA E 1 96 ? -25.650 -12.763 20.852 1.00 17.83 96 ALA E N 1
ATOM 9542 C CA . ALA E 1 96 ? -24.926 -14.017 21.020 1.00 19.00 96 ALA E CA 1
ATOM 9543 C C . ALA E 1 96 ? -25.403 -14.865 22.205 1.00 19.46 96 ALA E C 1
ATOM 9544 O O . ALA E 1 96 ? -25.510 -16.080 22.034 1.00 19.62 96 ALA E O 1
ATOM 9546 N N . LYS E 1 97 ? -25.720 -14.178 23.286 1.00 19.88 97 LYS E N 1
ATOM 9547 C CA . LYS E 1 97 ? -26.293 -14.872 24.478 1.00 22.97 97 LYS E CA 1
ATOM 9548 C C . LYS E 1 97 ? -27.586 -15.579 24.057 1.00 21.49 97 LYS E C 1
ATOM 9549 O O . LYS E 1 97 ? -27.770 -16.789 24.399 1.00 22.08 97 LYS E O 1
ATOM 9555 N N . LEU E 1 98 ? -28.448 -14.900 23.291 1.00 19.62 98 LEU E N 1
ATOM 9556 C CA . LEU E 1 98 ? -29.723 -15.574 22.836 1.00 19.14 98 LEU E CA 1
ATOM 9557 C C . LEU E 1 98 ? -29.488 -16.826 22.028 1.00 21.38 98 LEU E C 1
ATOM 9558 O O . LEU E 1 98 ? -30.295 -17.792 21.992 1.00 21.39 98 LEU E O 1
ATOM 9563 N N . LEU E 1 99 ? -28.359 -16.845 21.250 1.00 19.23 99 LEU E N 1
ATOM 9564 C CA . LEU E 1 99 ? -28.021 -18.011 20.406 1.00 18.67 99 LEU E CA 1
ATOM 9565 C C . LEU E 1 99 ? -27.064 -19.045 20.974 1.00 17.22 99 LEU E C 1
ATOM 9566 O O . LEU E 1 99 ? -26.753 -20.011 20.275 1.00 21.32 99 LEU E O 1
ATOM 9571 N N . GLY E 1 100 ? -26.673 -18.821 22.261 1.00 17.50 100 GLY E N 1
ATOM 9572 C CA . GLY E 1 100 ? -25.852 -19.841 22.865 1.00 19.55 100 GLY E CA 1
ATOM 9573 C C . GLY E 1 100 ? -24.345 -19.672 22.624 1.00 20.17 100 GLY E C 1
ATOM 9574 O O . GLY E 1 100 ? -23.600 -20.570 22.938 1.00 22.57 100 GLY E O 1
ATOM 9575 N N . VAL E 1 101 ? -23.960 -18.492 22.106 1.00 20.31 101 VAL E N 1
ATOM 9576 C CA . VAL E 1 101 ? -22.522 -18.268 21.797 1.00 21.67 101 VAL E CA 1
ATOM 9577 C C . VAL E 1 101 ? -21.909 -17.607 23.061 1.00 22.51 101 VAL E C 1
ATOM 9578 O O . VAL E 1 101 ? -22.382 -16.549 23.555 1.00 24.86 101 VAL E O 1
ATOM 9582 N N . ARG E 1 102 ? -20.715 -18.071 23.418 1.00 25.40 102 ARG E N 1
ATOM 9583 C CA . ARG E 1 102 ? -20.113 -17.515 24.620 1.00 26.33 102 ARG E CA 1
ATOM 9584 C C . ARG E 1 102 ? -18.776 -16.858 24.393 1.00 26.40 102 ARG E C 1
ATOM 9585 O O . ARG E 1 102 ? -18.200 -16.368 25.373 1.00 26.54 102 ARG E O 1
ATOM 9593 N N . LYS E 1 103 ? -18.290 -16.850 23.138 1.00 21.93 103 LYS E N 1
ATOM 9594 C CA . LYS E 1 103 ? -16.941 -16.217 22.912 1.00 18.31 103 LYS E CA 1
ATOM 9595 C C . LYS E 1 103 ? -16.935 -15.525 21.519 1.00 14.95 103 LYS E C 1
ATOM 9596 O O . LYS E 1 103 ? -17.406 -16.128 20.551 1.00 17.89 103 LYS E O 1
ATOM 9602 N N . ILE E 1 104 ? -16.490 -14.282 21.579 1.00 15.68 104 ILE E N 1
ATOM 9603 C CA . ILE E 1 104 ? -16.377 -13.488 20.330 1.00 15.19 104 ILE E CA 1
ATOM 9604 C C . ILE E 1 104 ? -14.959 -12.889 20.350 1.00 16.23 104 ILE E C 1
ATOM 9605 O O . ILE E 1 104 ? -14.534 -12.214 21.302 1.00 17.47 104 ILE E O 1
ATOM 9610 N N . TYR E 1 105 ? -14.253 -13.113 19.216 1.00 14.67 105 TYR E N 1
ATOM 9611 C CA . TYR E 1 105 ? -12.952 -12.367 18.963 1.00 14.01 105 TYR E CA 1
ATOM 9612 C C . TYR E 1 105 ? -13.271 -11.191 18.065 1.00 13.71 105 TYR E C 1
ATOM 9613 O O . TYR E 1 105 ? -13.908 -11.420 16.967 1.00 15.84 105 TYR E O 1
ATOM 9622 N N . TRP E 1 106 ? -12.869 -10.033 18.433 1.00 13.20 106 TRP E N 1
ATOM 9623 C CA . TRP E 1 106 ? -13.122 -8.782 17.713 1.00 12.72 106 TRP E CA 1
ATOM 9624 C C . TRP E 1 106 ? -11.834 -8.387 17.025 1.00 14.73 106 TRP E C 1
ATOM 9625 O O . TRP E 1 106 ? -10.842 -8.066 17.691 1.00 16.92 106 TRP E O 1
ATOM 9636 N N . LEU E 1 107 ? -11.753 -8.468 15.701 1.00 14.58 107 LEU E N 1
ATOM 9637 C CA . LEU E 1 107 ? -10.466 -8.020 15.040 1.00 12.43 107 LEU E CA 1
ATOM 9638 C C . LEU E 1 107 ? -10.342 -6.534 14.998 1.00 14.00 107 LEU E C 1
ATOM 9639 O O . LEU E 1 107 ? -9.196 -6.021 14.873 1.00 14.64 107 LEU E O 1
ATOM 9644 N N . ASN E 1 108 ? -11.436 -5.761 15.098 1.00 12.97 108 ASN E N 1
ATOM 9645 C CA . ASN E 1 108 ? -11.460 -4.321 15.216 1.00 14.69 108 ASN E CA 1
ATOM 9646 C C . ASN E 1 108 ? -10.971 -3.550 13.996 1.00 12.19 108 ASN E C 1
ATOM 9647 O O . ASN E 1 108 ? -10.723 -2.394 14.094 1.00 14.65 108 ASN E O 1
ATOM 9652 N N . TYR E 1 109 ? -10.939 -4.230 12.844 1.00 12.44 109 TYR E N 1
ATOM 9653 C CA . TYR E 1 109 ? -10.725 -3.399 11.643 1.00 12.44 109 TYR E CA 1
ATOM 9654 C C . TYR E 1 109 ? -11.877 -2.405 11.420 1.00 12.34 109 TYR E C 1
ATOM 9655 O O . TYR E 1 109 ? -13.036 -2.787 11.823 1.00 13.66 109 TYR E O 1
ATOM 9664 N N . ARG E 1 110 ? -11.642 -1.233 10.933 1.00 12.33 110 ARG E N 1
ATOM 9665 C CA . ARG E 1 110 ? -12.779 -0.329 10.835 1.00 11.43 110 ARG E CA 1
ATOM 9666 C C . ARG E 1 110 ? -13.714 -0.796 9.718 1.00 12.81 110 ARG E C 1
ATOM 9667 O O . ARG E 1 110 ? -13.291 -1.156 8.581 1.00 11.91 110 ARG E O 1
ATOM 9675 N N . ASP E 1 111 ? -15.023 -0.735 9.979 1.00 12.11 111 ASP E N 1
ATOM 9676 C CA . ASP E 1 111 ? -16.055 -0.973 8.932 1.00 12.05 111 ASP E CA 1
ATOM 9677 C C . ASP E 1 111 ? -15.816 -0.116 7.723 1.00 11.32 111 ASP E C 1
ATOM 9678 O O . ASP E 1 111 ? -15.539 1.070 7.833 1.00 12.18 111 ASP E O 1
ATOM 9683 N N . THR E 1 112 ? -15.951 -0.799 6.566 1.00 11.06 112 THR E N 1
ATOM 9684 C CA . THR E 1 112 ? -15.709 -0.272 5.182 1.00 11.73 112 THR E CA 1
ATOM 9685 C C . THR E 1 112 ? -14.209 -0.198 4.881 1.00 12.77 112 THR E C 1
ATOM 9686 O O . THR E 1 112 ? -13.881 0.192 3.765 1.00 13.73 112 THR E O 1
ATOM 9690 N N . GLU E 1 113 ? -13.357 -0.638 5.834 1.00 12.57 113 GLU E N 1
ATOM 9691 C CA . GLU E 1 113 ? -11.888 -0.527 5.738 1.00 12.51 113 GLU E CA 1
ATOM 9692 C C . GLU E 1 113 ? -11.304 -1.888 6.001 1.00 12.46 113 GLU E C 1
ATOM 9693 O O . GLU E 1 113 ? -10.039 -1.870 6.313 1.00 13.88 113 GLU E O 1
ATOM 9699 N N . LEU E 1 114 ? -11.996 -2.974 5.882 1.00 11.87 114 LEU E N 1
ATOM 9700 C CA . LEU E 1 114 ? -11.281 -4.258 6.137 1.00 11.63 114 LEU E CA 1
ATOM 9701 C C . LEU E 1 114 ? -10.213 -4.476 5.033 1.00 11.32 114 LEU E C 1
ATOM 9702 O O . LEU E 1 114 ? -10.615 -4.575 3.862 1.00 12.31 114 LEU E O 1
ATOM 9707 N N . PRO E 1 115 ? -8.931 -4.655 5.384 1.00 10.74 115 PRO E N 1
ATOM 9708 C CA . PRO E 1 115 ? -7.969 -4.944 4.286 1.00 10.90 115 PRO E CA 1
ATOM 9709 C C . PRO E 1 115 ? -8.095 -6.292 3.733 1.00 12.68 115 PRO E C 1
ATOM 9710 O O . PRO E 1 115 ? -8.629 -7.214 4.347 1.00 13.97 115 PRO E O 1
ATOM 9714 N N . TYR E 1 116 ? -7.592 -6.415 2.466 1.00 11.75 116 TYR E N 1
ATOM 9715 C CA . TYR E 1 116 ? -7.417 -7.746 1.915 1.00 10.20 116 TYR E CA 1
ATOM 9716 C C . TYR E 1 116 ? -5.873 -8.033 1.848 1.00 12.08 116 TYR E C 1
ATOM 9717 O O . TYR E 1 116 ? -5.210 -7.503 0.938 1.00 13.26 116 TYR E O 1
ATOM 9726 N N . SER E 1 117 ? -5.377 -8.648 2.892 1.00 12.10 117 SER E N 1
ATOM 9727 C CA . SER E 1 117 ? -3.933 -8.676 3.007 1.00 12.70 117 SER E CA 1
ATOM 9728 C C . SER E 1 117 ? -3.505 -9.907 3.809 1.00 11.05 117 SER E C 1
ATOM 9729 O O . SER E 1 117 ? -4.290 -10.518 4.590 1.00 11.77 117 SER E O 1
ATOM 9732 N N . ARG E 1 118 ? -2.179 -10.209 3.696 1.00 12.33 118 ARG E N 1
ATOM 9733 C CA . ARG E 1 118 ? -1.628 -11.253 4.547 1.00 12.39 118 ARG E CA 1
ATOM 9734 C C . ARG E 1 118 ? -1.762 -10.934 6.012 1.00 11.19 118 ARG E C 1
ATOM 9735 O O . ARG E 1 118 ? -1.996 -11.885 6.782 1.00 12.14 118 ARG E O 1
ATOM 9743 N N . GLU E 1 119 ? -1.691 -9.655 6.421 1.00 10.72 119 GLU E N 1
ATOM 9744 C CA . GLU E 1 119 ? -1.773 -9.333 7.832 1.00 10.85 119 GLU E CA 1
ATOM 9745 C C . GLU E 1 119 ? -3.143 -9.882 8.352 1.00 12.89 119 GLU E C 1
ATOM 9746 O O . GLU E 1 119 ? -3.247 -10.403 9.494 1.00 12.88 119 GLU E O 1
ATOM 9752 N N . VAL E 1 120 ? -4.249 -9.660 7.599 1.00 13.26 120 VAL E N 1
ATOM 9753 C CA . VAL E 1 120 ? -5.538 -10.134 8.163 1.00 12.76 120 VAL E CA 1
ATOM 9754 C C . VAL E 1 120 ? -5.622 -11.617 8.130 1.00 11.74 120 VAL E C 1
ATOM 9755 O O . VAL E 1 120 ? -6.145 -12.248 9.064 1.00 12.25 120 VAL E O 1
ATOM 9759 N N . ARG E 1 121 ? -5.002 -12.273 7.124 1.00 12.09 121 ARG E N 1
ATOM 9760 C CA . ARG E 1 121 ? -4.919 -13.727 7.159 1.00 12.19 121 ARG E CA 1
ATOM 9761 C C . ARG E 1 121 ? -4.248 -14.138 8.437 1.00 12.25 121 ARG E C 1
ATOM 9762 O O . ARG E 1 121 ? -4.641 -15.223 9.015 1.00 13.45 121 ARG E O 1
ATOM 9770 N N . LYS E 1 122 ? -3.131 -13.527 8.800 1.00 11.91 122 LYS E N 1
ATOM 9771 C CA . LYS E 1 122 ? -2.406 -13.929 10.019 1.00 13.59 122 LYS E CA 1
ATOM 9772 C C . LYS E 1 122 ? -3.280 -13.836 11.230 1.00 14.50 122 LYS E C 1
ATOM 9773 O O . LYS E 1 122 ? -3.205 -14.732 12.108 1.00 14.76 122 LYS E O 1
ATOM 9779 N N . ASP E 1 123 ? -4.199 -12.862 11.308 1.00 13.83 123 ASP E N 1
ATOM 9780 C CA . ASP E 1 123 ? -5.067 -12.769 12.517 1.00 14.79 123 ASP E CA 1
ATOM 9781 C C . ASP E 1 123 ? -5.990 -14.009 12.559 1.00 14.69 123 ASP E C 1
ATOM 9782 O O . ASP E 1 123 ? -6.255 -14.655 13.601 1.00 15.74 123 ASP E O 1
ATOM 9787 N N . LEU E 1 124 ? -6.589 -14.385 11.390 1.00 13.03 124 LEU E N 1
ATOM 9788 C CA . LEU E 1 124 ? -7.506 -15.536 11.305 1.00 12.45 124 LEU E CA 1
ATOM 9789 C C . LEU E 1 124 ? -6.752 -16.797 11.618 1.00 14.38 124 LEU E C 1
ATOM 9790 O O . LEU E 1 124 ? -7.250 -17.661 12.339 1.00 15.45 124 LEU E O 1
ATOM 9795 N N . VAL E 1 125 ? -5.549 -16.992 11.020 1.00 13.00 125 VAL E N 1
ATOM 9796 C CA . VAL E 1 125 ? -4.805 -18.246 11.244 1.00 12.40 125 VAL E CA 1
ATOM 9797 C C . VAL E 1 125 ? -4.378 -18.289 12.725 1.00 13.77 125 VAL E C 1
ATOM 9798 O O . VAL E 1 125 ? -4.413 -19.454 13.225 1.00 13.38 125 VAL E O 1
ATOM 9802 N N . LYS E 1 126 ? -4.037 -17.217 13.414 1.00 12.89 126 LYS E N 1
ATOM 9803 C CA . LYS E 1 126 ? -3.681 -17.274 14.869 1.00 12.72 126 LYS E CA 1
ATOM 9804 C C . LYS E 1 126 ? -4.866 -17.835 15.626 1.00 16.53 126 LYS E C 1
ATOM 9805 O O . LYS E 1 126 ? -4.699 -18.745 16.463 1.00 16.13 126 LYS E O 1
ATOM 9811 N N . ILE E 1 127 ? -6.087 -17.343 15.324 1.00 14.46 127 ILE E N 1
ATOM 9812 C CA . ILE E 1 127 ? -7.227 -17.828 16.113 1.00 13.43 127 ILE E CA 1
ATOM 9813 C C . ILE E 1 127 ? -7.581 -19.222 15.713 1.00 13.66 127 ILE E C 1
ATOM 9814 O O . ILE E 1 127 ? -7.944 -20.062 16.589 1.00 15.41 127 ILE E O 1
ATOM 9819 N N . ILE E 1 128 ? -7.538 -19.623 14.444 1.00 12.75 128 ILE E N 1
ATOM 9820 C CA . ILE E 1 128 ? -7.835 -20.960 14.059 1.00 12.63 128 ILE E CA 1
ATOM 9821 C C . ILE E 1 128 ? -6.804 -21.953 14.709 1.00 14.27 128 ILE E C 1
ATOM 9822 O O . ILE E 1 128 ? -7.236 -23.013 15.143 1.00 15.78 128 ILE E O 1
ATOM 9827 N N . ARG E 1 129 ? -5.521 -21.602 14.727 1.00 14.86 129 ARG E N 1
ATOM 9828 C CA . ARG E 1 129 ? -4.528 -22.508 15.304 1.00 14.42 129 ARG E CA 1
ATOM 9829 C C . ARG E 1 129 ? -4.765 -22.495 16.806 1.00 14.58 129 ARG E C 1
ATOM 9830 O O . ARG E 1 129 ? -4.499 -23.596 17.438 1.00 16.81 129 ARG E O 1
ATOM 9838 N N . LYS E 1 130 ? -5.156 -21.426 17.469 1.00 14.88 130 LYS E N 1
ATOM 9839 C CA . LYS E 1 130 ? -5.363 -21.459 19.003 1.00 14.16 130 LYS E CA 1
ATOM 9840 C C . LYS E 1 130 ? -6.592 -22.344 19.273 1.00 17.79 130 LYS E C 1
ATOM 9841 O O . LYS E 1 130 ? -6.556 -23.228 20.183 1.00 20.02 130 LYS E O 1
ATOM 9847 N N . GLU E 1 131 ? -7.681 -22.154 18.505 1.00 15.89 131 GLU E N 1
ATOM 9848 C CA . GLU E 1 131 ? -8.973 -22.782 18.882 1.00 14.71 131 GLU E CA 1
ATOM 9849 C C . GLU E 1 131 ? -9.097 -24.141 18.264 1.00 17.73 131 GLU E C 1
ATOM 9850 O O . GLU E 1 131 ? -9.961 -24.991 18.760 1.00 16.51 131 GLU E O 1
ATOM 9856 N N . LYS E 1 132 ? -8.436 -24.519 17.197 1.00 15.54 132 LYS E N 1
ATOM 9857 C CA . LYS E 1 132 ? -8.556 -25.818 16.530 1.00 16.17 132 LYS E CA 1
ATOM 9858 C C . LYS E 1 132 ? -9.987 -26.221 16.226 1.00 16.71 132 LYS E C 1
ATOM 9859 O O . LYS E 1 132 ? -10.484 -27.326 16.613 1.00 18.78 132 LYS E O 1
ATOM 9865 N N . PRO E 1 133 ? -10.747 -25.345 15.577 1.00 15.65 133 PRO E N 1
ATOM 9866 C CA . PRO E 1 133 ? -12.148 -25.672 15.307 1.00 17.59 133 PRO E CA 1
ATOM 9867 C C . PRO E 1 133 ? -12.272 -26.776 14.298 1.00 18.91 133 PRO E C 1
ATOM 9868 O O . PRO E 1 133 ? -11.516 -26.943 13.312 1.00 17.58 133 PRO E O 1
ATOM 9872 N N . ASP E 1 134 ? -13.366 -27.534 14.412 1.00 17.12 134 ASP E N 1
ATOM 9873 C CA . ASP E 1 134 ? -13.679 -28.556 13.403 1.00 18.45 134 ASP E CA 1
ATOM 9874 C C . ASP E 1 134 ? -14.272 -27.958 12.142 1.00 15.11 134 ASP E C 1
ATOM 9875 O O . ASP E 1 134 ? -14.072 -28.493 11.058 1.00 16.47 134 ASP E O 1
ATOM 9880 N N . GLY E 1 135 ? -15.029 -26.877 12.334 1.00 14.59 135 GLY E N 1
ATOM 9881 C CA . GLY E 1 135 ? -15.722 -26.259 11.154 1.00 15.30 135 GLY E CA 1
ATOM 9882 C C . GLY E 1 135 ? -15.552 -24.741 11.269 1.00 12.53 135 GLY E C 1
ATOM 9883 O O . GLY E 1 135 ? -15.398 -24.180 12.355 1.00 15.52 135 GLY E O 1
ATOM 9884 N N . VAL E 1 136 ? -15.541 -24.169 10.049 1.00 14.08 136 VAL E N 1
ATOM 9885 C CA . VAL E 1 136 ? -15.549 -22.688 9.938 1.00 12.57 136 VAL E CA 1
ATOM 9886 C C . VAL E 1 136 ? -16.647 -22.258 8.938 1.00 11.76 136 VAL E C 1
ATOM 9887 O O . VAL E 1 136 ? -16.764 -22.887 7.863 1.00 14.19 136 VAL E O 1
ATOM 9891 N N . PHE E 1 137 ? -17.439 -21.272 9.346 1.00 13.81 137 PHE E N 1
ATOM 9892 C CA . PHE E 1 137 ? -18.473 -20.705 8.548 1.00 13.34 137 PHE E CA 1
ATOM 9893 C C . PHE E 1 137 ? -18.053 -19.264 8.185 1.00 13.45 137 PHE E C 1
ATOM 9894 O O . PHE E 1 137 ? -17.496 -18.524 8.979 1.00 14.66 137 PHE E O 1
ATOM 9902 N N . ALA E 1 138 ? -18.337 -18.923 6.913 1.00 12.50 138 ALA E N 1
ATOM 9903 C CA . ALA E 1 138 ? -18.063 -17.553 6.441 1.00 12.23 138 ALA E CA 1
ATOM 9904 C C . ALA E 1 138 ? -18.976 -17.217 5.255 1.00 12.84 138 ALA E C 1
ATOM 9905 O O . ALA E 1 138 ? -19.583 -18.112 4.678 1.00 13.25 138 ALA E O 1
ATOM 9907 N N . PRO E 1 139 ? -19.087 -15.931 4.923 1.00 12.89 139 PRO E N 1
ATOM 9908 C CA . PRO E 1 139 ? -19.905 -15.549 3.724 1.00 12.91 139 PRO E CA 1
ATOM 9909 C C . PRO E 1 139 ? -19.306 -16.149 2.458 1.00 13.10 139 PRO E C 1
ATOM 9910 O O . PRO E 1 139 ? -18.068 -16.243 2.354 1.00 13.24 139 PRO E O 1
ATOM 9914 N N . ASP E 1 140 ? -20.186 -16.455 1.501 1.00 12.59 140 ASP E N 1
ATOM 9915 C CA . ASP E 1 140 ? -19.746 -16.943 0.172 1.00 10.50 140 ASP E CA 1
ATOM 9916 C C . ASP E 1 140 ? -19.292 -15.710 -0.624 1.00 12.26 140 ASP E C 1
ATOM 9917 O O . ASP E 1 140 ? -20.051 -14.778 -0.958 1.00 12.03 140 ASP E O 1
ATOM 9922 N N . PRO E 1 141 ? -17.962 -15.572 -0.891 1.00 11.86 141 PRO E N 1
ATOM 9923 C CA . PRO E 1 141 ? -17.496 -14.325 -1.554 1.00 12.99 141 PRO E CA 1
ATOM 9924 C C . PRO E 1 141 ? -17.885 -14.272 -3.008 1.00 13.12 141 PRO E C 1
ATOM 9925 O O . PRO E 1 141 ? -17.711 -13.155 -3.553 1.00 14.59 141 PRO E O 1
ATOM 9929 N N . TRP E 1 142 ? -18.475 -15.332 -3.528 1.00 13.68 142 TRP E N 1
ATOM 9930 C CA . TRP E 1 142 ? -18.914 -15.249 -4.948 1.00 12.62 142 TRP E CA 1
ATOM 9931 C C . TRP E 1 142 ? -20.402 -15.029 -5.038 1.00 13.24 142 TRP E C 1
ATOM 9932 O O . TRP E 1 142 ? -20.974 -15.097 -6.161 1.00 15.38 142 TRP E O 1
ATOM 9943 N N . LEU E 1 143 ? -21.022 -14.500 -3.963 1.00 12.41 143 LEU E N 1
ATOM 9944 C CA . LEU E 1 143 ? -22.539 -14.141 -4.112 1.00 14.53 143 LEU E CA 1
ATOM 9945 C C . LEU E 1 143 ? -22.718 -13.135 -5.172 1.00 13.13 143 LEU E C 1
ATOM 9946 O O . LEU E 1 143 ? -22.097 -12.080 -5.162 1.00 13.88 143 LEU E O 1
ATOM 9951 N N . PRO E 1 144 ? -23.621 -13.414 -6.169 1.00 13.89 144 PRO E N 1
ATOM 9952 C CA . PRO E 1 144 ? -23.739 -12.393 -7.228 1.00 13.50 144 PRO E CA 1
ATOM 9953 C C . PRO E 1 144 ? -24.212 -11.063 -6.688 1.00 13.03 144 PRO E C 1
ATOM 9954 O O . PRO E 1 144 ? -25.078 -10.995 -5.767 1.00 14.47 144 PRO E O 1
ATOM 9958 N N . TYR E 1 145 ? -23.692 -10.003 -7.227 1.00 12.44 145 TYR E N 1
ATOM 9959 C CA . TYR E 1 145 ? -24.033 -8.583 -6.956 1.00 11.62 145 TYR E CA 1
ATOM 9960 C C . TYR E 1 145 ? -23.733 -8.150 -5.523 1.00 13.11 145 TYR E C 1
ATOM 9961 O O . TYR E 1 145 ? -24.087 -7.061 -5.140 1.00 14.90 145 TYR E O 1
ATOM 9970 N N . GLU E 1 146 ? -22.869 -8.924 -4.825 1.00 12.94 146 GLU E N 1
ATOM 9971 C CA . GLU E 1 146 ? -22.472 -8.506 -3.488 1.00 11.80 146 GLU E CA 1
ATOM 9972 C C . GLU E 1 146 ? -21.571 -7.274 -3.635 1.00 12.02 146 GLU E C 1
ATOM 9973 O O . GLU E 1 146 ? -20.431 -7.436 -4.190 1.00 13.34 146 GLU E O 1
ATOM 9979 N N . SER E 1 147 ? -22.023 -6.122 -3.132 1.00 11.53 147 SER E N 1
ATOM 9980 C CA . SER E 1 147 ? -21.275 -4.876 -3.400 1.00 11.94 147 SER E CA 1
ATOM 9981 C C . SER E 1 147 ? -20.526 -4.380 -2.162 1.00 12.17 147 SER E C 1
ATOM 9982 O O . SER E 1 147 ? -19.934 -3.288 -2.239 1.00 12.45 147 SER E O 1
ATOM 9985 N N . HIS E 1 148 ? -20.559 -5.114 -1.044 1.00 12.58 148 HIS E N 1
ATOM 9986 C CA . HIS E 1 148 ? -19.828 -4.592 0.134 1.00 11.49 148 HIS E CA 1
ATOM 9987 C C . HIS E 1 148 ? -18.412 -5.274 0.172 1.00 11.56 148 HIS E C 1
ATOM 9988 O O . HIS E 1 148 ? -18.307 -6.496 0.332 1.00 11.78 148 HIS E O 1
ATOM 9995 N N . PRO E 1 149 ? -17.367 -4.459 0.019 1.00 11.63 149 PRO E N 1
ATOM 9996 C CA . PRO E 1 149 ? -15.999 -5.087 0.038 1.00 11.23 149 PRO E CA 1
ATOM 9997 C C . PRO E 1 149 ? -15.741 -5.816 1.358 1.00 13.02 149 PRO E C 1
ATOM 9998 O O . PRO E 1 149 ? -15.000 -6.824 1.337 1.00 12.80 149 PRO E O 1
ATOM 10002 N N . ASP E 1 150 ? -16.292 -5.347 2.503 1.00 11.67 150 ASP E N 1
ATOM 10003 C CA . ASP E 1 150 ? -15.984 -6.119 3.691 1.00 11.26 150 ASP E CA 1
ATOM 10004 C C . ASP E 1 150 ? -16.545 -7.527 3.644 1.00 12.11 150 ASP E C 1
ATOM 10005 O O . ASP E 1 150 ? -16.019 -8.475 4.204 1.00 13.22 150 ASP E O 1
ATOM 10010 N N . HIS E 1 151 ? -17.738 -7.709 3.027 1.00 12.30 151 HIS E N 1
ATOM 10011 C CA . HIS E 1 151 ? -18.259 -9.089 2.836 1.00 11.23 151 HIS E CA 1
ATOM 10012 C C . HIS E 1 151 ? -17.421 -9.909 1.885 1.00 12.89 151 HIS E C 1
ATOM 10013 O O . HIS E 1 151 ? -17.127 -11.085 2.231 1.00 12.54 151 HIS E O 1
ATOM 10020 N N . ARG E 1 152 ? -17.080 -9.410 0.703 1.00 13.69 152 ARG E N 1
ATOM 10021 C CA . ARG E 1 152 ? -16.333 -10.232 -0.242 1.00 12.40 152 ARG E CA 1
ATOM 10022 C C . ARG E 1 152 ? -14.948 -10.604 0.396 1.00 11.81 152 ARG E C 1
ATOM 10023 O O . ARG E 1 152 ? -14.545 -11.788 0.369 1.00 11.93 152 ARG E O 1
ATOM 10031 N N . ARG E 1 153 ? -14.351 -9.575 0.995 1.00 10.91 153 ARG E N 1
ATOM 10032 C CA . ARG E 1 153 ? -12.987 -9.832 1.601 1.00 12.73 153 ARG E CA 1
ATOM 10033 C C . ARG E 1 153 ? -13.069 -10.863 2.766 1.00 11.97 153 ARG E C 1
ATOM 10034 O O . ARG E 1 153 ? -12.210 -11.701 2.895 1.00 11.80 153 ARG E O 1
ATOM 10042 N N . THR E 1 154 ? -14.117 -10.783 3.627 1.00 12.00 154 THR E N 1
ATOM 10043 C CA . THR E 1 154 ? -14.236 -11.782 4.659 1.00 11.64 154 THR E CA 1
ATOM 10044 C C . THR E 1 154 ? -14.320 -13.165 4.127 1.00 12.63 154 THR E C 1
ATOM 10045 O O . THR E 1 154 ? -13.654 -14.106 4.653 1.00 11.57 154 THR E O 1
ATOM 10049 N N . GLY E 1 155 ? -15.160 -13.382 3.096 1.00 12.48 155 GLY E N 1
ATOM 10050 C CA . GLY E 1 155 ? -15.280 -14.731 2.534 1.00 14.25 155 GLY E CA 1
ATOM 10051 C C . GLY E 1 155 ? -13.958 -15.263 2.002 1.00 12.96 155 GLY E C 1
ATOM 10052 O O . GLY E 1 155 ? -13.557 -16.388 2.293 1.00 13.29 155 GLY E O 1
ATOM 10053 N N . PHE E 1 156 ? -13.310 -14.429 1.155 1.00 12.95 156 PHE E N 1
ATOM 10054 C CA . PHE E 1 156 ? -12.047 -14.934 0.550 1.00 12.19 156 PHE E CA 1
ATOM 10055 C C . PHE E 1 156 ? -10.986 -15.118 1.639 1.00 12.84 156 PHE E C 1
ATOM 10056 O O . PHE E 1 156 ? -10.282 -16.169 1.627 1.00 12.39 156 PHE E O 1
ATOM 10064 N N . LEU E 1 157 ? -10.886 -14.163 2.573 1.00 12.00 157 LEU E N 1
ATOM 10065 C CA . LEU E 1 157 ? -9.786 -14.283 3.629 1.00 10.96 157 LEU E CA 1
ATOM 10066 C C . LEU E 1 157 ? -10.075 -15.511 4.508 1.00 13.08 157 LEU E C 1
ATOM 10067 O O . LEU E 1 157 ? -9.135 -16.229 4.937 1.00 12.69 157 LEU E O 1
ATOM 10072 N N . ALA E 1 158 ? -11.371 -15.838 4.749 1.00 12.12 158 ALA E N 1
ATOM 10073 C CA . ALA E 1 158 ? -11.667 -17.000 5.606 1.00 12.33 158 ALA E CA 1
ATOM 10074 C C . ALA E 1 158 ? -11.270 -18.291 4.927 1.00 11.59 158 ALA E C 1
ATOM 10075 O O . ALA E 1 158 ? -10.568 -19.149 5.503 1.00 13.23 158 ALA E O 1
ATOM 10077 N N . ILE E 1 159 ? -11.557 -18.452 3.623 1.00 11.85 159 ILE E N 1
ATOM 10078 C CA . ILE E 1 159 ? -11.237 -19.672 2.899 1.00 11.47 159 ILE E CA 1
ATOM 10079 C C . ILE E 1 159 ? -9.720 -19.798 2.799 1.00 12.82 159 ILE E C 1
ATOM 10080 O O . ILE E 1 159 ? -9.166 -20.883 3.048 1.00 13.58 159 ILE E O 1
ATOM 10085 N N . GLU E 1 160 ? -9.052 -18.691 2.466 1.00 12.07 160 GLU E N 1
ATOM 10086 C CA . GLU E 1 160 ? -7.553 -18.774 2.377 1.00 13.03 160 GLU E CA 1
ATOM 10087 C C . GLU E 1 160 ? -6.929 -19.065 3.717 1.00 12.41 160 GLU E C 1
ATOM 10088 O O . GLU E 1 160 ? -5.984 -19.877 3.781 1.00 13.74 160 GLU E O 1
ATOM 10094 N N . SER E 1 161 ? -7.485 -18.500 4.795 1.00 12.42 161 SER E N 1
ATOM 10095 C CA . SER E 1 161 ? -6.862 -18.652 6.129 1.00 12.16 161 SER E CA 1
ATOM 10096 C C . SER E 1 161 ? -7.122 -20.124 6.630 1.00 13.01 161 SER E C 1
ATOM 10097 O O . SER E 1 161 ? -6.197 -20.679 7.266 1.00 13.73 161 SER E O 1
ATOM 10100 N N . VAL E 1 162 ? -8.240 -20.720 6.273 1.00 12.94 162 VAL E N 1
ATOM 10101 C CA . VAL E 1 162 ? -8.419 -22.156 6.662 1.00 13.58 162 VAL E CA 1
ATOM 10102 C C . VAL E 1 162 ? -7.312 -22.962 5.957 1.00 13.76 162 VAL E C 1
ATOM 10103 O O . VAL E 1 162 ? -6.667 -23.830 6.582 1.00 17.09 162 VAL E O 1
ATOM 10107 N N . ALA E 1 163 ? -7.088 -22.693 4.674 1.00 13.57 163 ALA E N 1
ATOM 10108 C CA . ALA E 1 163 ? -6.085 -23.492 3.975 1.00 14.72 163 ALA E CA 1
ATOM 10109 C C . ALA E 1 163 ? -4.695 -23.214 4.565 1.00 14.65 163 ALA E C 1
ATOM 10110 O O . ALA E 1 163 ? -3.877 -24.155 4.781 1.00 14.62 163 ALA E O 1
ATOM 10112 N N . PHE E 1 164 ? -4.380 -21.909 4.832 1.00 13.16 164 PHE E N 1
ATOM 10113 C CA . PHE E 1 164 ? -2.966 -21.625 5.190 1.00 12.92 164 PHE E CA 1
ATOM 10114 C C . PHE E 1 164 ? -2.665 -21.899 6.584 1.00 13.93 164 PHE E C 1
ATOM 10115 O O . PHE E 1 164 ? -1.486 -22.049 6.988 1.00 13.65 164 PHE E O 1
ATOM 10123 N N . SER E 1 165 ? -3.680 -22.143 7.425 1.00 13.60 165 SER E N 1
ATOM 10124 C CA . SER E 1 165 ? -3.487 -22.546 8.845 1.00 14.91 165 SER E CA 1
ATOM 10125 C C . SER E 1 165 ? -2.754 -23.920 8.922 1.00 13.32 165 SER E C 1
ATOM 10126 O O . SER E 1 165 ? -2.086 -24.089 9.996 1.00 14.47 165 SER E O 1
ATOM 10129 N N . GLN E 1 166 ? -2.802 -24.683 7.873 1.00 13.59 166 GLN E N 1
ATOM 10130 C CA . GLN E 1 166 ? -2.129 -26.031 7.954 1.00 16.70 166 GLN E CA 1
ATOM 10131 C C . GLN E 1 166 ? -0.675 -25.925 7.525 1.00 16.78 166 GLN E C 1
ATOM 10132 O O . GLN E 1 166 ? 0.034 -26.960 7.520 1.00 16.96 166 GLN E O 1
ATOM 10138 N N . LEU E 1 167 ? -0.234 -24.745 7.122 1.00 15.02 167 LEU E N 1
ATOM 10139 C CA . LEU E 1 167 ? 1.120 -24.668 6.506 1.00 14.11 167 LEU E CA 1
ATOM 10140 C C . LEU E 1 167 ? 2.086 -24.062 7.487 1.00 15.82 167 LEU E C 1
ATOM 10141 O O . LEU E 1 167 ? 2.021 -22.874 7.890 1.00 14.84 167 LEU E O 1
ATOM 10146 N N . PRO E 1 168 ? 3.129 -24.816 7.993 1.00 15.59 168 PRO E N 1
ATOM 10147 C CA . PRO E 1 168 ? 4.015 -24.290 9.055 1.00 16.99 168 PRO E CA 1
ATOM 10148 C C . PRO E 1 168 ? 4.923 -23.080 8.616 1.00 13.99 168 PRO E C 1
ATOM 10149 O O . PRO E 1 168 ? 5.322 -22.365 9.538 1.00 15.79 168 PRO E O 1
ATOM 10153 N N . ASN E 1 169 ? 5.106 -22.919 7.293 1.00 14.31 169 ASN E N 1
ATOM 10154 C CA . ASN E 1 169 ? 5.882 -21.760 6.897 1.00 15.71 169 ASN E CA 1
ATOM 10155 C C . ASN E 1 169 ? 4.995 -20.516 6.779 1.00 15.02 169 ASN E C 1
ATOM 10156 O O . ASN E 1 169 ? 5.520 -19.367 6.524 1.00 14.74 169 ASN E O 1
ATOM 10161 N N . PHE E 1 170 ? 3.659 -20.682 6.935 1.00 13.66 170 PHE E N 1
ATOM 10162 C CA . PHE E 1 170 ? 2.761 -19.471 6.859 1.00 13.93 170 PHE E CA 1
ATOM 10163 C C . PHE E 1 170 ? 2.655 -18.970 8.278 1.00 13.86 170 PHE E C 1
ATOM 10164 O O . PHE E 1 170 ? 2.257 -19.732 9.190 1.00 15.09 170 PHE E O 1
ATOM 10172 N N . SER E 1 171 ? 2.943 -17.685 8.473 1.00 13.95 171 SER E N 1
ATOM 10173 C CA . SER E 1 171 ? 2.904 -17.153 9.841 1.00 13.79 171 SER E CA 1
ATOM 10174 C C . SER E 1 171 ? 3.673 -17.975 10.840 1.00 16.42 171 SER E C 1
ATOM 10175 O O . SER E 1 171 ? 3.149 -18.452 11.838 1.00 15.22 171 SER E O 1
ATOM 10178 N N . ASN E 1 172 ? 4.962 -18.101 10.547 1.00 16.56 172 ASN E N 1
ATOM 10179 C CA . ASN E 1 172 ? 5.765 -19.079 11.216 1.00 17.22 172 ASN E CA 1
ATOM 10180 C C . ASN E 1 172 ? 5.990 -18.712 12.668 1.00 17.08 172 ASN E C 1
ATOM 10181 O O . ASN E 1 172 ? 6.368 -19.634 13.441 1.00 18.66 172 ASN E O 1
ATOM 10186 N N . ILE E 1 173 ? 5.833 -17.470 13.118 1.00 15.72 173 ILE E N 1
ATOM 10187 C CA . ILE E 1 173 ? 6.123 -17.168 14.519 1.00 15.32 173 ILE E CA 1
ATOM 10188 C C . ILE E 1 173 ? 5.043 -17.841 15.399 1.00 18.15 173 ILE E C 1
ATOM 10189 O O . ILE E 1 173 ? 5.285 -18.173 16.543 1.00 17.74 173 ILE E O 1
ATOM 10194 N N . ASP E 1 174 ? 3.850 -18.137 14.850 1.00 16.30 174 ASP E N 1
ATOM 10195 C CA . ASP E 1 174 ? 2.844 -18.895 15.660 1.00 17.84 174 ASP E CA 1
ATOM 10196 C C . ASP E 1 174 ? 3.457 -20.220 16.055 1.00 18.47 174 ASP E C 1
ATOM 10197 O O . ASP E 1 174 ? 3.258 -20.570 17.227 1.00 19.23 174 ASP E O 1
ATOM 10202 N N . ILE E 1 175 ? 4.092 -20.938 15.132 1.00 18.22 175 ILE E N 1
ATOM 10203 C CA . ILE E 1 175 ? 4.641 -22.292 15.393 1.00 20.51 175 ILE E CA 1
ATOM 10204 C C . ILE E 1 175 ? 5.715 -22.096 16.459 1.00 23.21 175 ILE E C 1
ATOM 10205 O O . ILE E 1 175 ? 5.777 -22.828 17.484 1.00 23.74 175 ILE E O 1
ATOM 10210 N N . ASP E 1 176 ? 6.512 -21.000 16.338 1.00 20.95 176 ASP E N 1
ATOM 10211 C CA . ASP E 1 176 ? 7.606 -20.739 17.287 1.00 20.59 176 ASP E CA 1
ATOM 10212 C C . ASP E 1 176 ? 7.135 -20.474 18.683 1.00 24.16 176 ASP E C 1
ATOM 10213 O O . ASP E 1 176 ? 7.897 -20.726 19.638 1.00 26.86 176 ASP E O 1
ATOM 10218 N N . ILE E 1 177 ? 5.928 -19.919 18.851 1.00 21.59 177 ILE E N 1
ATOM 10219 C CA . ILE E 1 177 ? 5.394 -19.643 20.218 1.00 20.37 177 ILE E CA 1
ATOM 10220 C C . ILE E 1 177 ? 4.449 -20.723 20.674 1.00 25.30 177 ILE E C 1
ATOM 10221 O O . ILE E 1 177 ? 3.828 -20.535 21.713 1.00 28.06 177 ILE E O 1
ATOM 10226 N N . GLY E 1 178 ? 4.306 -21.797 19.930 1.00 22.72 178 GLY E N 1
ATOM 10227 C CA . GLY E 1 178 ? 3.572 -23.035 20.328 1.00 25.28 178 GLY E CA 1
ATOM 10228 C C . GLY E 1 178 ? 2.151 -23.196 19.789 1.00 26.87 178 GLY E C 1
ATOM 10229 O O . GLY E 1 178 ? 1.362 -24.087 20.219 1.00 27.50 178 GLY E O 1
ATOM 10230 N N . LEU E 1 179 ? 1.783 -22.365 18.814 1.00 21.19 179 LEU E N 1
ATOM 10231 C CA . LEU E 1 179 ? 0.505 -22.568 18.061 1.00 21.30 179 LEU E CA 1
ATOM 10232 C C . LEU E 1 179 ? 0.784 -23.384 16.825 1.00 21.05 179 LEU E C 1
ATOM 10233 O O . LEU E 1 179 ? 1.238 -22.820 15.775 1.00 21.51 179 LEU E O 1
ATOM 10238 N N . LYS E 1 180 ? 0.473 -24.656 16.893 1.00 18.65 180 LYS E N 1
ATOM 10239 C CA . LYS E 1 180 ? 0.802 -25.575 15.869 1.00 18.84 180 LYS E CA 1
ATOM 10240 C C . LYS E 1 180 ? -0.143 -25.455 14.610 1.00 17.79 180 LYS E C 1
ATOM 10241 O O . LYS E 1 180 ? -1.256 -24.895 14.739 1.00 16.85 180 LYS E O 1
ATOM 10247 N N . PRO E 1 181 ? 0.241 -25.939 13.466 1.00 17.02 181 PRO E N 1
ATOM 10248 C CA . PRO E 1 181 ? -0.624 -25.977 12.261 1.00 17.42 181 PRO E CA 1
ATOM 10249 C C . PRO E 1 181 ? -1.922 -26.690 12.669 1.00 16.95 181 PRO E C 1
ATOM 10250 O O . PRO E 1 181 ? -1.918 -27.682 13.486 1.00 18.51 181 PRO E O 1
ATOM 10254 N N . HIS E 1 182 ? -3.051 -26.270 12.124 1.00 16.06 182 HIS E N 1
ATOM 10255 C CA . HIS E 1 182 ? -4.357 -26.924 12.394 1.00 16.43 182 HIS E CA 1
ATOM 10256 C C . HIS E 1 182 ? -5.043 -27.185 11.055 1.00 16.32 182 HIS E C 1
ATOM 10257 O O . HIS E 1 182 ? -5.009 -26.275 10.144 1.00 16.75 182 HIS E O 1
ATOM 10264 N N . SER E 1 183 ? -5.686 -28.337 10.874 1.00 15.19 183 SER E N 1
ATOM 10265 C CA . SER E 1 183 ? -6.461 -28.672 9.733 1.00 17.16 183 SER E CA 1
ATOM 10266 C C . SER E 1 183 ? -7.965 -28.772 10.080 1.00 19.66 183 SER E C 1
ATOM 10267 O O . SER E 1 183 ? -8.455 -29.699 10.726 1.00 19.03 183 SER E O 1
ATOM 10270 N N . VAL E 1 184 ? -8.709 -27.735 9.629 1.00 17.12 184 VAL E N 1
ATOM 10271 C CA . VAL E 1 184 ? -10.149 -27.677 9.863 1.00 17.35 184 VAL E CA 1
ATOM 10272 C C . VAL E 1 184 ? -10.772 -28.788 9.024 1.00 16.86 184 VAL E C 1
ATOM 10273 O O . VAL E 1 184 ? -10.287 -29.195 7.942 1.00 20.50 184 VAL E O 1
ATOM 10277 N N . SER E 1 185 ? -11.895 -29.351 9.519 1.00 16.39 185 SER E N 1
ATOM 10278 C CA . SER E 1 185 ? -12.537 -30.452 8.805 1.00 18.41 185 SER E CA 1
ATOM 10279 C C . SER E 1 185 ? -13.541 -30.025 7.725 1.00 16.46 185 SER E C 1
ATOM 10280 O O . SER E 1 185 ? -13.649 -30.688 6.694 1.00 18.48 185 SER E O 1
ATOM 10283 N N . PHE E 1 186 ? -14.265 -28.917 7.990 1.00 15.96 186 PHE E N 1
ATOM 10284 C CA . PHE E 1 186 ? -15.151 -28.451 6.888 1.00 15.95 186 PHE E CA 1
ATOM 10285 C C . PHE E 1 186 ? -15.241 -26.912 6.950 1.00 15.06 186 PHE E C 1
ATOM 10286 O O . PHE E 1 186 ? -15.136 -26.272 8.042 1.00 14.71 186 PHE E O 1
ATOM 10294 N N . ILE E 1 187 ? -15.512 -26.374 5.751 1.00 15.16 187 ILE E N 1
ATOM 10295 C CA . ILE E 1 187 ? -15.936 -24.966 5.645 1.00 15.92 187 ILE E CA 1
ATOM 10296 C C . ILE E 1 187 ? -17.422 -25.028 5.139 1.00 14.44 187 ILE E C 1
ATOM 10297 O O . ILE E 1 187 ? -17.778 -25.889 4.307 1.00 16.86 187 ILE E O 1
ATOM 10302 N N . ALA E 1 188 ? -18.180 -24.066 5.663 1.00 14.95 188 ALA E N 1
ATOM 10303 C CA . ALA E 1 188 ? -19.511 -23.904 5.105 1.00 15.40 188 ALA E CA 1
ATOM 10304 C C . ALA E 1 188 ? -19.771 -22.420 4.839 1.00 14.12 188 ALA E C 1
ATOM 10305 O O . ALA E 1 188 ? -19.564 -21.628 5.764 1.00 15.11 188 ALA E O 1
ATOM 10307 N N . LEU E 1 189 ? -20.222 -22.132 3.611 1.00 13.17 189 LEU E N 1
ATOM 10308 C CA . LEU E 1 189 ? -20.399 -20.686 3.204 1.00 12.94 189 LEU E CA 1
ATOM 10309 C C . LEU E 1 189 ? -21.850 -20.351 3.355 1.00 13.11 189 LEU E C 1
ATOM 10310 O O . LEU E 1 189 ? -22.725 -21.022 2.780 1.00 16.08 189 LEU E O 1
ATOM 10315 N N . TYR E 1 190 ? -22.115 -19.294 4.111 1.00 14.14 190 TYR E N 1
ATOM 10316 C CA . TYR E 1 190 ? -23.514 -18.753 4.196 1.00 14.07 190 TYR E CA 1
ATOM 10317 C C . TYR E 1 190 ? -23.703 -17.538 3.302 1.00 13.69 190 TYR E C 1
ATOM 10318 O O . TYR E 1 190 ? -22.730 -17.135 2.600 1.00 13.25 190 TYR E O 1
ATOM 10327 N N . TYR E 1 191 ? -24.857 -16.867 3.334 1.00 13.37 191 TYR E N 1
ATOM 10328 C CA . TYR E 1 191 ? -25.048 -15.833 2.372 1.00 13.71 191 TYR E CA 1
ATOM 10329 C C . TYR E 1 191 ? -24.753 -16.285 0.934 1.00 14.33 191 TYR E C 1
ATOM 10330 O O . TYR E 1 191 ? -24.007 -15.583 0.213 1.00 13.66 191 TYR E O 1
ATOM 10339 N N . THR E 1 192 ? -25.388 -17.404 0.558 1.00 14.09 192 THR E N 1
ATOM 10340 C CA . THR E 1 192 ? -25.005 -18.025 -0.710 1.00 14.56 192 THR E CA 1
ATOM 10341 C C . THR E 1 192 ? -26.190 -18.173 -1.643 1.00 15.51 192 THR E C 1
ATOM 10342 O O . THR E 1 192 ? -27.334 -18.516 -1.192 1.00 17.91 192 THR E O 1
ATOM 10346 N N . HIS E 1 193 ? -25.932 -17.963 -2.939 1.00 14.82 193 HIS E N 1
ATOM 10347 C CA A HIS E 1 193 ? -26.903 -18.209 -4.049 0.50 14.25 193 HIS E CA 1
ATOM 10348 C CA B HIS E 1 193 ? -26.968 -18.258 -3.927 0.50 15.73 193 HIS E CA 1
ATOM 10349 C C . HIS E 1 193 ? -26.918 -19.690 -4.430 1.00 15.94 193 HIS E C 1
ATOM 10350 O O . HIS E 1 193 ? -27.829 -20.091 -5.187 1.00 18.13 193 HIS E O 1
ATOM 10363 N N . LYS E 1 194 ? -25.861 -20.455 -4.045 1.00 14.82 194 LYS E N 1
ATOM 10364 C CA . LYS E 1 194 ? -25.748 -21.830 -4.472 1.00 16.76 194 LYS E CA 1
ATOM 10365 C C . LYS E 1 194 ? -25.630 -22.758 -3.308 1.00 18.43 194 LYS E C 1
ATOM 10366 O O . LYS E 1 194 ? -24.602 -23.500 -3.186 1.00 16.06 194 LYS E O 1
ATOM 10372 N N . PRO E 1 195 ? -26.622 -22.784 -2.464 1.00 16.56 195 PRO E N 1
ATOM 10373 C CA . PRO E 1 195 ? -26.457 -23.644 -1.347 1.00 17.99 195 PRO E CA 1
ATOM 10374 C C . PRO E 1 195 ? -26.559 -25.122 -1.808 1.00 17.79 195 PRO E C 1
ATOM 10375 O O . PRO E 1 195 ? -27.321 -25.400 -2.765 1.00 19.22 195 PRO E O 1
ATOM 10379 N N . ASN E 1 196 ? -25.921 -26.010 -1.062 1.00 15.76 196 ASN E N 1
ATOM 10380 C CA . ASN E 1 196 ? -26.148 -27.473 -1.338 1.00 17.20 196 ASN E CA 1
ATOM 10381 C C . ASN E 1 196 ? -26.511 -28.180 -0.055 1.00 17.05 196 ASN E C 1
ATOM 10382 O O . ASN E 1 196 ? -26.656 -29.447 -0.073 1.00 18.32 196 ASN E O 1
ATOM 10387 N N . TYR E 1 197 ? -26.638 -27.457 1.045 1.00 18.07 197 TYR E N 1
ATOM 10388 C CA . TYR E 1 197 ? -27.130 -28.046 2.314 1.00 17.25 197 TYR E CA 1
ATOM 10389 C C . TYR E 1 197 ? -28.066 -27.032 2.949 1.00 19.09 197 TYR E C 1
ATOM 10390 O O . TYR E 1 197 ? -27.668 -25.850 3.120 1.00 19.16 197 TYR E O 1
ATOM 10399 N N . ILE E 1 198 ? -29.313 -27.430 3.339 1.00 17.51 198 ILE E N 1
ATOM 10400 C CA . ILE E 1 198 ? -30.200 -26.429 3.937 1.00 16.28 198 ILE E CA 1
ATOM 10401 C C . ILE E 1 198 ? -30.632 -26.971 5.312 1.00 15.70 198 ILE E C 1
ATOM 10402 O O . ILE E 1 198 ? -30.968 -28.192 5.433 1.00 19.95 198 ILE E O 1
ATOM 10407 N N . VAL E 1 199 ? -30.592 -26.096 6.297 1.00 17.15 199 VAL E N 1
ATOM 10408 C CA . VAL E 1 199 ? -31.014 -26.452 7.631 1.00 18.51 199 VAL E CA 1
ATOM 10409 C C . VAL E 1 199 ? -32.447 -25.898 7.797 1.00 18.05 199 VAL E C 1
ATOM 10410 O O . VAL E 1 199 ? -32.697 -24.727 7.525 1.00 17.09 199 VAL E O 1
ATOM 10414 N N . ASP E 1 200 ? -33.384 -26.746 8.319 1.00 18.57 200 ASP E N 1
ATOM 10415 C CA . ASP E 1 200 ? -34.760 -26.215 8.533 1.00 17.37 200 ASP E CA 1
ATOM 10416 C C . ASP E 1 200 ? -34.745 -25.460 9.834 1.00 17.30 200 ASP E C 1
ATOM 10417 O O . ASP E 1 200 ? -34.356 -26.043 10.927 1.00 21.58 200 ASP E O 1
ATOM 10422 N N . ILE E 1 201 ? -35.109 -24.201 9.766 1.00 17.72 201 ILE E N 1
ATOM 10423 C CA . ILE E 1 201 ? -35.126 -23.384 10.944 1.00 18.22 201 ILE E CA 1
ATOM 10424 C C . ILE E 1 201 ? -36.563 -22.884 11.301 1.00 19.69 201 ILE E C 1
ATOM 10425 O O . ILE E 1 201 ? -36.723 -21.946 12.064 1.00 20.90 201 ILE E O 1
ATOM 10430 N N . THR E 1 202 ? -37.578 -23.572 10.738 1.00 20.14 202 THR E N 1
ATOM 10431 C CA . THR E 1 202 ? -38.959 -23.101 10.834 1.00 22.10 202 THR E CA 1
ATOM 10432 C C . THR E 1 202 ? -39.337 -22.884 12.277 1.00 21.38 202 THR E C 1
ATOM 10433 O O . THR E 1 202 ? -39.891 -21.804 12.636 1.00 23.91 202 THR E O 1
ATOM 10437 N N . ASP E 1 203 ? -38.951 -23.772 13.157 1.00 21.47 203 ASP E N 1
ATOM 10438 C CA . ASP E 1 203 ? -39.374 -23.549 14.574 1.00 24.58 203 ASP E CA 1
ATOM 10439 C C . ASP E 1 203 ? -38.488 -22.598 15.381 1.00 24.68 203 ASP E C 1
ATOM 10440 O O . ASP E 1 203 ? -38.776 -22.259 16.532 1.00 26.95 203 ASP E O 1
ATOM 10445 N N . LEU E 1 204 ? -37.354 -22.166 14.773 1.00 22.66 204 LEU E N 1
ATOM 10446 C CA . LEU E 1 204 ? -36.495 -21.178 15.380 1.00 21.99 204 LEU E CA 1
ATOM 10447 C C . LEU E 1 204 ? -36.496 -19.816 14.751 1.00 20.78 204 LEU E C 1
ATOM 10448 O O . LEU E 1 204 ? -35.762 -18.897 15.165 1.00 21.30 204 LEU E O 1
ATOM 10461 N N . GLU E 1 206 ? -38.688 -17.257 15.036 1.00 20.37 206 GLU E N 1
ATOM 10462 C CA . GLU E 1 206 ? -38.925 -16.090 15.873 1.00 20.00 206 GLU E CA 1
ATOM 10463 C C . GLU E 1 206 ? -37.711 -15.767 16.805 1.00 18.99 206 GLU E C 1
ATOM 10464 O O . GLU E 1 206 ? -37.455 -14.628 17.071 1.00 20.76 206 GLU E O 1
ATOM 10470 N N . LEU E 1 207 ? -37.011 -16.818 17.230 1.00 18.60 207 LEU E N 1
ATOM 10471 C CA . LEU E 1 207 ? -35.811 -16.621 18.073 1.00 19.53 207 LEU E CA 1
ATOM 10472 C C . LEU E 1 207 ? -34.767 -15.927 17.127 1.00 18.40 207 LEU E C 1
ATOM 10473 O O . LEU E 1 207 ? -34.078 -14.969 17.626 1.00 18.20 207 LEU E O 1
ATOM 10478 N N . LYS E 1 208 ? -34.566 -16.483 15.908 1.00 18.50 208 LYS E N 1
ATOM 10479 C CA . LYS E 1 208 ? -33.598 -15.804 15.013 1.00 18.96 208 LYS E CA 1
ATOM 10480 C C . LYS E 1 208 ? -33.924 -14.352 14.891 1.00 17.36 208 LYS E C 1
ATOM 10481 O O . LYS E 1 208 ? -33.047 -13.430 14.955 1.00 18.86 208 LYS E O 1
ATOM 10487 N N . LEU E 1 209 ? -35.198 -13.996 14.585 1.00 18.21 209 LEU E N 1
ATOM 10488 C CA . LEU E 1 209 ? -35.508 -12.595 14.440 1.00 17.29 209 LEU E CA 1
ATOM 10489 C C . LEU E 1 209 ? -35.274 -11.727 15.698 1.00 16.26 209 LEU E C 1
ATOM 10490 O O . LEU E 1 209 ? -34.889 -10.541 15.623 1.00 17.44 209 LEU E O 1
ATOM 10495 N N . LYS E 1 210 ? -35.520 -12.369 16.845 1.00 17.62 210 LYS E N 1
ATOM 10496 C CA . LYS E 1 210 ? -35.199 -11.719 18.112 1.00 18.13 210 LYS E CA 1
ATOM 10497 C C . LYS E 1 210 ? -33.680 -11.402 18.294 1.00 16.69 210 LYS E C 1
ATOM 10498 O O . LYS E 1 210 ? -33.343 -10.222 18.656 1.00 17.54 210 LYS E O 1
ATOM 10504 N N . ALA E 1 211 ? -32.931 -12.393 17.859 1.00 17.87 211 ALA E N 1
ATOM 10505 C CA . ALA E 1 211 ? -31.463 -12.215 17.964 1.00 17.99 211 ALA E CA 1
ATOM 10506 C C . ALA E 1 211 ? -31.001 -11.153 17.001 1.00 18.84 211 ALA E C 1
ATOM 10507 O O . ALA E 1 211 ? -29.968 -10.460 17.232 1.00 18.52 211 ALA E O 1
ATOM 10509 N N . ILE E 1 212 ? -31.614 -11.011 15.813 1.00 17.04 212 ILE E N 1
ATOM 10510 C CA . ILE E 1 212 ? -31.245 -9.935 14.906 1.00 15.11 212 ILE E CA 1
ATOM 10511 C C . ILE E 1 212 ? -31.635 -8.562 15.437 1.00 16.58 212 ILE E C 1
ATOM 10512 O O . ILE E 1 212 ? -30.902 -7.600 15.434 1.00 16.53 212 ILE E O 1
ATOM 10517 N N . ARG E 1 213 ? -32.894 -8.479 16.000 1.00 16.47 213 ARG E N 1
ATOM 10518 C CA . ARG E 1 213 ? -33.389 -7.212 16.507 1.00 16.84 213 ARG E CA 1
ATOM 10519 C C . ARG E 1 213 ? -32.682 -6.702 17.785 1.00 14.33 213 ARG E C 1
ATOM 10520 O O . ARG E 1 213 ? -32.719 -5.464 18.018 1.00 17.17 213 ARG E O 1
ATOM 10528 N N . ALA E 1 214 ? -31.933 -7.649 18.420 1.00 17.30 214 ALA E N 1
ATOM 10529 C CA . ALA E 1 214 ? -31.027 -7.225 19.492 1.00 16.33 214 ALA E CA 1
ATOM 10530 C C . ALA E 1 214 ? -29.949 -6.184 19.031 1.00 15.29 214 ALA E C 1
ATOM 10531 O O . ALA E 1 214 ? -29.461 -5.367 19.851 1.00 17.89 214 ALA E O 1
ATOM 10533 N N . HIS E 1 215 ? -29.704 -6.203 17.680 1.00 15.79 215 HIS E N 1
ATOM 10534 C CA . HIS E 1 215 ? -28.848 -5.159 17.123 1.00 15.98 215 HIS E CA 1
ATOM 10535 C C . HIS E 1 215 ? -29.702 -3.932 16.838 1.00 17.04 215 HIS E C 1
ATOM 10536 O O . HIS E 1 215 ? -29.989 -3.587 15.650 1.00 17.41 215 HIS E O 1
ATOM 10543 N N . ARG E 1 216 ? -30.117 -3.297 17.894 1.00 16.19 216 ARG E N 1
ATOM 10544 C CA . ARG E 1 216 ? -31.167 -2.231 17.803 1.00 18.84 216 ARG E CA 1
ATOM 10545 C C . ARG E 1 216 ? -30.707 -1.069 16.967 1.00 18.99 216 ARG E C 1
ATOM 10546 O O . ARG E 1 216 ? -31.476 -0.425 16.270 1.00 20.60 216 ARG E O 1
ATOM 10554 N N . SER E 1 217 ? -29.374 -0.728 17.065 1.00 16.69 217 SER E N 1
ATOM 10555 C CA . SER E 1 217 ? -28.877 0.402 16.337 1.00 16.63 217 SER E CA 1
ATOM 10556 C C . SER E 1 217 ? -29.065 0.258 14.776 1.00 15.76 217 SER E C 1
ATOM 10557 O O . SER E 1 217 ? -29.072 1.303 14.079 1.00 20.61 217 SER E O 1
ATOM 10560 N N . GLN E 1 218 ? -29.112 -1.001 14.360 1.00 16.30 218 GLN E N 1
ATOM 10561 C CA . GLN E 1 218 ? -29.151 -1.265 12.902 1.00 18.06 218 GLN E CA 1
ATOM 10562 C C . GLN E 1 218 ? -30.623 -1.382 12.495 1.00 20.44 218 GLN E C 1
ATOM 10563 O O . GLN E 1 218 ? -30.933 -1.213 11.332 1.00 23.77 218 GLN E O 1
ATOM 10569 N N . PHE E 1 219 ? -31.375 -1.900 13.433 1.00 18.97 219 PHE E N 1
ATOM 10570 C CA . PHE E 1 219 ? -32.822 -2.333 13.040 1.00 19.13 219 PHE E CA 1
ATOM 10571 C C . PHE E 1 219 ? -33.839 -1.579 13.843 1.00 21.64 219 PHE E C 1
ATOM 10572 O O . PHE E 1 219 ? -34.417 -2.091 14.818 1.00 25.13 219 PHE E O 1
ATOM 10580 N N . THR E 1 220 ? -33.927 -0.329 13.483 1.00 21.63 220 THR E N 1
ATOM 10581 C CA . THR E 1 220 ? -34.951 0.545 13.985 1.00 22.07 220 THR E CA 1
ATOM 10582 C C . THR E 1 220 ? -36.288 0.011 13.473 1.00 22.94 220 THR E C 1
ATOM 10583 O O . THR E 1 220 ? -36.324 -0.803 12.552 1.00 21.91 220 THR E O 1
ATOM 10587 N N . ASP E 1 221 ? -37.432 0.426 14.090 1.00 23.15 221 ASP E N 1
ATOM 10588 C CA . ASP E 1 221 ? -38.728 -0.064 13.530 1.00 22.60 221 ASP E CA 1
ATOM 10589 C C . ASP E 1 221 ? -38.871 0.321 12.036 1.00 20.27 221 ASP E C 1
ATOM 10590 O O . ASP E 1 221 ? -39.361 -0.474 11.259 1.00 22.22 221 ASP E O 1
ATOM 10595 N N . ASP E 1 222 ? -38.448 1.536 11.659 1.00 22.41 222 ASP E N 1
ATOM 10596 C CA . ASP E 1 222 ? -38.611 1.940 10.252 1.00 23.24 222 ASP E CA 1
ATOM 10597 C C . ASP E 1 222 ? -37.868 1.001 9.295 1.00 22.46 222 ASP E C 1
ATOM 10598 O O . ASP E 1 222 ? -38.433 0.539 8.240 1.00 21.40 222 ASP E O 1
ATOM 10603 N N . ILE E 1 223 ? -36.585 0.691 9.668 1.00 20.38 223 ILE E N 1
ATOM 10604 C CA . ILE E 1 223 ? -35.824 -0.214 8.872 1.00 19.44 223 ILE E CA 1
ATOM 10605 C C . ILE E 1 223 ? -36.385 -1.631 8.850 1.00 18.04 223 ILE E C 1
ATOM 10606 O O . ILE E 1 223 ? -36.360 -2.302 7.826 1.00 16.79 223 ILE E O 1
ATOM 10611 N N . TRP E 1 224 ? -36.966 -2.058 9.987 1.00 17.98 224 TRP E N 1
ATOM 10612 C CA . TRP E 1 224 ? -37.505 -3.393 10.114 1.00 15.05 224 TRP E CA 1
ATOM 10613 C C . TRP E 1 224 ? -38.721 -3.617 9.176 1.00 14.54 224 TRP E C 1
ATOM 10614 O O . TRP E 1 224 ? -38.946 -4.749 8.820 1.00 17.24 224 TRP E O 1
ATOM 10625 N N . GLU E 1 225 ? -39.399 -2.481 8.864 1.00 17.06 225 GLU E N 1
ATOM 10626 C CA . GLU E 1 225 ? -40.483 -2.611 7.881 1.00 16.83 225 GLU E CA 1
ATOM 10627 C C . GLU E 1 225 ? -40.053 -3.178 6.540 1.00 17.47 225 GLU E C 1
ATOM 10628 O O . GLU E 1 225 ? -40.832 -3.747 5.765 1.00 19.01 225 GLU E O 1
ATOM 10634 N N . THR E 1 226 ? -38.732 -2.995 6.206 1.00 16.33 226 THR E N 1
ATOM 10635 C CA . THR E 1 226 ? -38.223 -3.585 4.987 1.00 17.98 226 THR E CA 1
ATOM 10636 C C . THR E 1 226 ? -37.475 -4.842 5.294 1.00 15.96 226 THR E C 1
ATOM 10637 O O . THR E 1 226 ? -37.542 -5.850 4.592 1.00 17.08 226 THR E O 1
ATOM 10641 N N . TRP E 1 227 ? -36.760 -4.849 6.433 1.00 14.85 227 TRP E N 1
ATOM 10642 C CA . TRP E 1 227 ? -35.942 -6.040 6.722 1.00 16.08 227 TRP E CA 1
ATOM 10643 C C . TRP E 1 227 ? -36.612 -7.313 7.154 1.00 14.80 227 TRP E C 1
ATOM 10644 O O . TRP E 1 227 ? -36.229 -8.440 6.837 1.00 16.57 227 TRP E O 1
ATOM 10655 N N . GLU E 1 228 ? -37.764 -7.239 7.907 1.00 16.16 228 GLU E N 1
ATOM 10656 C CA . GLU E 1 228 ? -38.504 -8.481 8.156 1.00 16.16 228 GLU E CA 1
ATOM 10657 C C . GLU E 1 228 ? -39.028 -9.116 6.902 1.00 15.60 228 GLU E C 1
ATOM 10658 O O . GLU E 1 228 ? -38.786 -10.326 6.705 1.00 17.19 228 GLU E O 1
ATOM 10664 N N . PRO E 1 229 ? -39.672 -8.359 6.019 1.00 16.64 229 PRO E N 1
ATOM 10665 C CA . PRO E 1 229 ? -40.017 -8.969 4.689 1.00 15.44 229 PRO E CA 1
ATOM 10666 C C . PRO E 1 229 ? -38.818 -9.614 3.920 1.00 15.44 229 PRO E C 1
ATOM 10667 O O . PRO E 1 229 ? -38.941 -10.715 3.454 1.00 17.01 229 PRO E O 1
ATOM 10671 N N . PHE E 1 230 ? -37.715 -8.865 3.941 1.00 16.60 230 PHE E N 1
ATOM 10672 C CA . PHE E 1 230 ? -36.503 -9.418 3.293 1.00 15.24 230 PHE E CA 1
ATOM 10673 C C . PHE E 1 230 ? -36.036 -10.689 3.889 1.00 15.96 230 PHE E C 1
ATOM 10674 O O . PHE E 1 230 ? -35.825 -11.686 3.185 1.00 16.47 230 PHE E O 1
ATOM 10682 N N . LEU E 1 231 ? -35.926 -10.712 5.217 1.00 17.41 231 LEU E N 1
ATOM 10683 C CA . LEU E 1 231 ? -35.375 -11.916 5.874 1.00 17.37 231 LEU E CA 1
ATOM 10684 C C . LEU E 1 231 ? -36.356 -13.076 5.740 1.00 18.41 231 LEU E C 1
ATOM 10685 O O . LEU E 1 231 ? -35.975 -14.203 5.533 1.00 19.08 231 LEU E O 1
ATOM 10690 N N . ARG E 1 232 ? -37.714 -12.817 5.796 1.00 18.58 232 ARG E N 1
ATOM 10691 C CA . ARG E 1 232 ? -38.603 -13.927 5.580 1.00 18.45 232 ARG E CA 1
ATOM 10692 C C . ARG E 1 232 ? -38.534 -14.437 4.124 1.00 15.41 232 ARG E C 1
ATOM 10693 O O . ARG E 1 232 ? -38.606 -15.650 3.921 1.00 16.42 232 ARG E O 1
ATOM 10701 N N . THR E 1 233 ? -38.327 -13.522 3.155 1.00 15.71 233 THR E N 1
ATOM 10702 C CA . THR E 1 233 ? -38.254 -13.930 1.747 1.00 16.51 233 THR E CA 1
ATOM 10703 C C . THR E 1 233 ? -36.970 -14.793 1.519 1.00 17.14 233 THR E C 1
ATOM 10704 O O . THR E 1 233 ? -37.023 -15.870 0.875 1.00 15.94 233 THR E O 1
ATOM 10708 N N . VAL E 1 234 ? -35.859 -14.344 2.191 1.00 15.27 234 VAL E N 1
ATOM 10709 C CA . VAL E 1 234 ? -34.679 -15.201 2.088 1.00 16.76 234 VAL E CA 1
ATOM 10710 C C . VAL E 1 234 ? -34.832 -16.552 2.712 1.00 15.05 234 VAL E C 1
ATOM 10711 O O . VAL E 1 234 ? -34.354 -17.565 2.150 1.00 16.94 234 VAL E O 1
ATOM 10715 N N . THR E 1 235 ? -35.381 -16.603 3.929 1.00 17.25 235 THR E N 1
ATOM 10716 C CA . THR E 1 235 ? -35.556 -17.942 4.541 1.00 16.70 235 THR E CA 1
ATOM 10717 C C . THR E 1 235 ? -36.514 -18.869 3.786 1.00 15.81 235 THR E C 1
ATOM 10718 O O . THR E 1 235 ? -36.347 -20.044 3.778 1.00 17.09 235 THR E O 1
ATOM 10730 N N . PHE E 1 237 ? -36.763 -18.705 0.428 1.00 17.16 237 PHE E N 1
ATOM 10731 C CA . PHE E 1 237 ? -35.938 -19.164 -0.665 1.00 17.77 237 PHE E CA 1
ATOM 10732 C C . PHE E 1 237 ? -35.217 -20.441 -0.333 1.00 18.13 237 PHE E C 1
ATOM 10733 O O . PHE E 1 237 ? -35.175 -21.344 -1.154 1.00 19.93 237 PHE E O 1
ATOM 10741 N N . TYR E 1 238 ? -34.578 -20.453 0.851 1.00 17.11 238 TYR E N 1
ATOM 10742 C CA . TYR E 1 238 ? -33.812 -21.640 1.193 1.00 15.55 238 TYR E CA 1
ATOM 10743 C C . TYR E 1 238 ? -34.734 -22.815 1.591 1.00 18.01 238 TYR E C 1
ATOM 10744 O O . TYR E 1 238 ? -34.536 -23.961 1.161 1.00 17.08 238 TYR E O 1
ATOM 10753 N N . GLY E 1 239 ? -35.749 -22.432 2.408 1.00 17.26 239 GLY E N 1
ATOM 10754 C CA . GLY E 1 239 ? -36.590 -23.556 2.915 1.00 18.73 239 GLY E CA 1
ATOM 10755 C C . GLY E 1 239 ? -37.397 -24.265 1.762 1.00 20.23 239 GLY E C 1
ATOM 10756 O O . GLY E 1 239 ? -37.467 -25.521 1.841 1.00 20.35 239 GLY E O 1
ATOM 10757 N N . GLU E 1 240 ? -37.817 -23.517 0.766 1.00 18.38 240 GLU E N 1
ATOM 10758 C CA . GLU E 1 240 ? -38.554 -24.137 -0.361 1.00 21.25 240 GLU E CA 1
ATOM 10759 C C . GLU E 1 240 ? -37.700 -25.213 -1.062 1.00 21.53 240 GLU E C 1
ATOM 10760 O O . GLU E 1 240 ? -38.260 -26.221 -1.555 1.00 23.23 240 GLU E O 1
ATOM 10766 N N . LYS E 1 241 ? -36.345 -25.118 -1.026 1.00 19.05 241 LYS E N 1
ATOM 10767 C CA . LYS E 1 241 ? -35.479 -26.093 -1.720 1.00 21.07 241 LYS E CA 1
ATOM 10768 C C . LYS E 1 241 ? -35.554 -27.491 -1.031 1.00 20.71 241 LYS E C 1
ATOM 10769 O O . LYS E 1 241 ? -35.150 -28.457 -1.640 1.00 24.19 241 LYS E O 1
ATOM 10775 N N . ILE E 1 242 ? -35.959 -27.565 0.251 1.00 21.30 242 ILE E N 1
ATOM 10776 C CA . ILE E 1 242 ? -36.087 -28.881 0.938 1.00 20.87 242 ILE E CA 1
ATOM 10777 C C . ILE E 1 242 ? -37.552 -29.078 1.370 1.00 20.75 242 ILE E C 1
ATOM 10778 O O . ILE E 1 242 ? -37.781 -29.952 2.230 1.00 23.26 242 ILE E O 1
ATOM 10783 N N . GLY E 1 243 ? -38.433 -28.252 0.849 1.00 22.07 243 GLY E N 1
ATOM 10784 C CA . GLY E 1 243 ? -39.928 -28.505 1.167 1.00 23.20 243 GLY E CA 1
ATOM 10785 C C . GLY E 1 243 ? -40.275 -28.077 2.586 1.00 22.76 243 GLY E C 1
ATOM 10786 O O . GLY E 1 243 ? -41.242 -28.640 3.229 1.00 24.10 243 GLY E O 1
ATOM 10787 N N . VAL E 1 244 ? -39.577 -27.105 3.208 1.00 21.87 244 VAL E N 1
ATOM 10788 C CA . VAL E 1 244 ? -39.933 -26.621 4.542 1.00 19.48 244 VAL E CA 1
ATOM 10789 C C . VAL E 1 244 ? -40.197 -25.097 4.453 1.00 18.89 244 VAL E C 1
ATOM 10790 O O . VAL E 1 244 ? -39.813 -24.420 3.480 1.00 20.86 244 VAL E O 1
ATOM 10794 N N . ARG E 1 245 ? -40.827 -24.546 5.498 1.00 20.66 245 ARG E N 1
ATOM 10795 C CA . ARG E 1 245 ? -41.226 -23.130 5.469 1.00 19.20 245 ARG E CA 1
ATOM 10796 C C . ARG E 1 245 ? -39.977 -22.180 5.446 1.00 17.07 245 ARG E C 1
ATOM 10797 O O . ARG E 1 245 ? -39.899 -21.342 4.555 1.00 19.60 245 ARG E O 1
ATOM 10805 N N . TYR E 1 246 ? -39.123 -22.419 6.419 1.00 18.86 246 TYR E N 1
ATOM 10806 C CA . TYR E 1 246 ? -37.970 -21.507 6.576 1.00 16.79 246 TYR E CA 1
ATOM 10807 C C . TYR E 1 246 ? -36.708 -22.348 6.699 1.00 17.24 246 TYR E C 1
ATOM 10808 O O . TYR E 1 246 ? -36.550 -23.212 7.535 1.00 18.38 246 TYR E O 1
ATOM 10817 N N . GLY E 1 247 ? -35.716 -21.877 5.900 1.00 17.40 247 GLY E N 1
ATOM 10818 C CA . GLY E 1 247 ? -34.402 -22.623 5.862 1.00 16.67 247 GLY 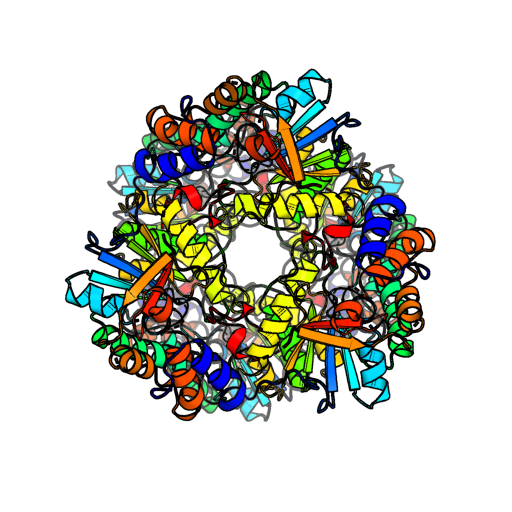E CA 1
ATOM 10819 C C . GLY E 1 247 ? -33.238 -21.642 5.916 1.00 17.66 247 GLY E C 1
ATOM 10820 O O . GLY E 1 247 ? -33.372 -20.470 5.616 1.00 16.62 247 GLY E O 1
ATOM 10821 N N . GLU E 1 248 ? -32.094 -22.175 6.337 1.00 16.86 248 GLU E N 1
ATOM 10822 C CA . GLU E 1 248 ? -30.804 -21.406 6.155 1.00 17.21 248 GLU E CA 1
ATOM 10823 C C . GLU E 1 248 ? -29.959 -22.271 5.239 1.00 15.51 248 GLU E C 1
ATOM 10824 O O . GLU E 1 248 ? -29.834 -23.455 5.413 1.00 17.52 248 GLU E O 1
ATOM 10830 N N . GLY E 1 249 ? -29.339 -21.627 4.188 1.00 16.60 249 GLY E N 1
ATOM 10831 C CA . GLY E 1 249 ? -28.577 -22.359 3.201 1.00 15.67 249 GLY E CA 1
ATOM 10832 C C . GLY E 1 249 ? -27.057 -22.206 3.413 1.00 13.26 249 GLY E C 1
ATOM 10833 O O . GLY E 1 249 ? -26.581 -21.109 3.765 1.00 16.22 249 GLY E O 1
ATOM 10834 N N . PHE E 1 250 ? -26.405 -23.288 3.023 1.00 14.02 250 PHE E N 1
ATOM 10835 C CA . PHE E 1 250 ? -24.930 -23.294 3.121 1.00 13.33 250 PHE E CA 1
ATOM 10836 C C . PHE E 1 250 ? -24.428 -23.968 1.883 1.00 15.49 250 PHE E C 1
ATOM 10837 O O . PHE E 1 250 ? -24.992 -24.897 1.355 1.00 15.86 250 PHE E O 1
ATOM 10845 N N . ARG E 1 251 ? -23.217 -23.524 1.482 1.00 14.68 251 ARG E N 1
ATOM 10846 C CA . ARG E 1 251 ? -22.530 -24.248 0.415 1.00 14.52 251 ARG E CA 1
ATOM 10847 C C . ARG E 1 251 ? -21.302 -24.903 1.050 1.00 16.64 251 ARG E C 1
ATOM 10848 O O . ARG E 1 251 ? -20.457 -24.303 1.691 1.00 14.45 251 ARG E O 1
ATOM 10856 N N . VAL E 1 252 ? -21.255 -26.215 0.847 1.00 14.54 252 VAL E N 1
ATOM 10857 C CA . VAL E 1 252 ? -20.129 -27.052 1.341 1.00 15.21 252 VAL E CA 1
ATOM 10858 C C . VAL E 1 252 ? -19.540 -27.782 0.151 1.00 15.10 252 VAL E C 1
ATOM 10859 O O . VAL E 1 252 ? -20.267 -28.316 -0.754 1.00 15.97 252 VAL E O 1
ATOM 10871 N N . PRO E 1 254 ? -15.789 -30.278 -1.131 1.00 15.76 254 PRO E N 1
ATOM 10872 C CA . PRO E 1 254 ? -14.514 -30.864 -0.741 1.00 16.91 254 PRO E CA 1
ATOM 10873 C C . PRO E 1 254 ? -13.457 -29.766 -0.848 1.00 16.74 254 PRO E C 1
ATOM 10874 O O . PRO E 1 254 ? -13.566 -28.879 -1.707 1.00 15.90 254 PRO E O 1
ATOM 10878 N N . GLY E 1 255 ? -12.448 -29.853 -0.003 1.00 15.63 255 GLY E N 1
ATOM 10879 C CA . GLY E 1 255 ? -11.375 -28.811 0.004 1.00 16.36 255 GLY E CA 1
ATOM 10880 C C . GLY E 1 255 ? -10.777 -28.728 -1.391 1.00 16.16 255 GLY E C 1
ATOM 10881 O O . GLY E 1 255 ? -10.406 -27.589 -1.864 1.00 15.63 255 GLY E O 1
ATOM 10882 N N . LEU E 1 256 ? -10.602 -29.864 -2.090 1.00 15.61 256 LEU E N 1
ATOM 10883 C CA . LEU E 1 256 ? -9.989 -29.814 -3.399 1.00 16.92 256 LEU E CA 1
ATOM 10884 C C . LEU E 1 256 ? -10.702 -28.893 -4.366 1.00 17.20 256 LEU E C 1
ATOM 10885 O O . LEU E 1 256 ? -10.079 -28.301 -5.252 1.00 16.07 256 LEU E O 1
ATOM 10890 N N . PHE E 1 257 ? -12.006 -28.745 -4.224 1.00 14.78 257 PHE E N 1
ATOM 10891 C CA . PHE E 1 257 ? -12.787 -28.078 -5.208 1.00 14.53 257 PHE E CA 1
ATOM 10892 C C . PHE E 1 257 ? -12.636 -26.544 -5.131 1.00 14.20 257 PHE E C 1
ATOM 10893 O O . PHE E 1 257 ? -13.114 -25.886 -6.071 1.00 14.78 257 PHE E O 1
ATOM 10901 N N . TYR E 1 258 ? -11.959 -26.030 -4.118 1.00 12.35 258 TYR E N 1
ATOM 10902 C CA . TYR E 1 258 ? -11.703 -24.590 -4.046 1.00 12.70 258 TYR E CA 1
ATOM 10903 C C . TYR E 1 258 ? -10.496 -24.239 -4.835 1.00 13.86 258 TYR E C 1
ATOM 10904 O O . TYR E 1 258 ? -10.016 -23.103 -4.671 1.00 14.39 258 TYR E O 1
ATOM 10913 N N . HIS E 1 259 ? -10.005 -25.154 -5.697 1.00 12.57 259 HIS E N 1
ATOM 10914 C CA . HIS E 1 259 ? -8.771 -24.772 -6.403 1.00 12.76 259 HIS E CA 1
ATOM 10915 C C . HIS E 1 259 ? -8.677 -25.601 -7.668 1.00 13.78 259 HIS E C 1
ATOM 10916 O O . HIS E 1 259 ? -8.854 -26.868 -7.633 1.00 13.27 259 HIS E O 1
ATOM 10923 N N . ILE E 1 260 ? -8.437 -24.943 -8.796 1.00 14.20 260 ILE E N 1
ATOM 10924 C CA . ILE E 1 260 ? -8.168 -25.594 -10.101 1.00 13.81 260 ILE E CA 1
ATOM 10925 C C . ILE E 1 260 ? -9.218 -26.701 -10.461 1.00 15.59 260 ILE E C 1
ATOM 10926 O O . ILE E 1 260 ? -8.839 -27.656 -11.166 1.00 16.39 260 ILE E O 1
ATOM 10931 N N . THR E 1 261 ? -10.496 -26.535 -10.107 1.00 13.99 261 THR E N 1
ATOM 10932 C CA . THR E 1 261 ? -11.423 -27.655 -10.351 1.00 13.91 261 THR E CA 1
ATOM 10933 C C . THR E 1 261 ? -12.451 -27.090 -11.340 1.00 14.89 261 THR E C 1
ATOM 10934 O O . THR E 1 261 ? -13.387 -26.339 -10.960 1.00 16.57 261 THR E O 1
ATOM 10938 N N . PRO E 1 262 ? -12.438 -27.559 -12.603 1.00 15.12 262 PRO E N 1
ATOM 10939 C CA . PRO E 1 262 ? -13.322 -26.969 -13.581 1.00 16.57 262 PRO E CA 1
ATOM 10940 C C . PRO E 1 262 ? -14.773 -27.392 -13.519 1.00 18.86 262 PRO E C 1
ATOM 10941 O O . PRO E 1 262 ? -15.582 -26.815 -14.215 1.00 22.34 262 PRO E O 1
ATOM 10945 N N . PHE E 1 263 ? -15.080 -28.363 -12.684 1.00 16.72 263 PHE E N 1
ATOM 10946 C CA . PHE E 1 263 ? -16.495 -28.813 -12.523 1.00 16.47 263 PHE E CA 1
ATOM 10947 C C . PHE E 1 263 ? -16.959 -28.627 -11.076 1.00 17.42 263 PHE E C 1
ATOM 10948 O O . PHE E 1 263 ? -17.872 -29.301 -10.603 1.00 17.96 263 PHE E O 1
ATOM 10956 N N . ALA E 1 264 ? -16.369 -27.636 -10.360 1.00 16.10 264 ALA E N 1
ATOM 10957 C CA . ALA E 1 264 ? -16.832 -27.376 -9.044 1.00 15.37 264 ALA E CA 1
ATOM 10958 C C . ALA E 1 264 ? -18.308 -26.868 -9.014 1.00 15.97 264 ALA E C 1
ATOM 10959 O O . ALA E 1 264 ? -18.933 -27.134 -7.918 1.00 18.10 264 ALA E O 1
ATOM 10961 N N . ASP E 1 265 ? -18.820 -26.268 -10.072 1.00 16.50 265 ASP E N 1
ATOM 10962 C CA . ASP E 1 265 ? -20.199 -25.934 -10.020 1.00 17.93 265 ASP E CA 1
ATOM 10963 C C . ASP E 1 265 ? -21.162 -27.090 -10.202 1.00 19.80 265 ASP E C 1
ATOM 10964 O O . ASP E 1 265 ? -22.398 -26.872 -10.279 1.00 21.18 265 ASP E O 1
ATOM 10969 N N . LEU E 1 266 ? -20.664 -28.307 -10.284 1.00 17.50 266 LEU E N 1
ATOM 10970 C CA . LEU E 1 266 ? -21.599 -29.493 -10.460 1.00 19.46 266 LEU E CA 1
ATOM 10971 C C . LEU E 1 266 ? -22.059 -29.972 -9.152 1.00 21.51 266 LEU E C 1
ATOM 10972 O O . LEU E 1 266 ? -22.880 -30.892 -9.150 1.00 24.72 266 LEU E O 1
ATOM 10977 N N . ILE E 1 267 ? -21.568 -29.460 -8.016 1.00 19.63 267 ILE E N 1
ATOM 10978 C CA . ILE E 1 267 ? -22.214 -29.714 -6.710 1.00 20.31 267 ILE E CA 1
ATOM 10979 C C . ILE E 1 267 ? -22.846 -28.426 -6.161 1.00 20.93 267 ILE E C 1
ATOM 10980 O O . ILE E 1 267 ? -23.563 -28.509 -5.132 1.00 23.25 267 ILE E O 1
ATOM 10994 N N . PHE F 1 2 ? -21.840 -2.436 -41.244 1.00 16.26 2 PHE F N 1
ATOM 10995 C CA . PHE F 1 2 ? -22.778 -3.250 -40.426 1.00 18.30 2 PHE F CA 1
ATOM 10996 C C . PHE F 1 2 ? -24.146 -2.710 -40.378 1.00 20.30 2 PHE F C 1
ATOM 10997 O O . PHE F 1 2 ? -24.926 -2.964 -39.459 1.00 21.05 2 PHE F O 1
ATOM 11005 N N . GLU F 1 3 ? -24.539 -2.066 -41.467 1.00 19.53 3 GLU F N 1
ATOM 11006 C CA . GLU F 1 3 ? -25.895 -1.503 -41.669 1.00 21.19 3 GLU F CA 1
ATOM 11007 C C . GLU F 1 3 ? -26.839 -2.485 -42.342 1.00 23.56 3 GLU F C 1
ATOM 11008 O O . GLU F 1 3 ? -28.084 -2.409 -42.112 1.00 26.21 3 GLU F O 1
ATOM 11014 N N . ASN F 1 4 ? -26.280 -3.456 -43.013 1.00 22.20 4 ASN F N 1
ATOM 11015 C CA . ASN F 1 4 ? -27.153 -4.380 -43.748 1.00 24.93 4 ASN F CA 1
ATOM 11016 C C . ASN F 1 4 ? -27.462 -5.680 -43.091 1.00 25.76 4 ASN F C 1
ATOM 11017 O O . ASN F 1 4 ? -28.406 -6.370 -43.492 1.00 29.90 4 ASN F O 1
ATOM 11022 N N . VAL F 1 5 ? -26.865 -6.004 -41.980 1.00 22.08 5 VAL F N 1
ATOM 11023 C CA . VAL F 1 5 ? -27.337 -7.119 -41.185 1.00 21.25 5 VAL F CA 1
ATOM 11024 C C . VAL F 1 5 ? -28.614 -6.785 -40.446 1.00 21.89 5 VAL F C 1
ATOM 11025 O O . VAL F 1 5 ? -28.842 -5.583 -40.110 1.00 24.41 5 VAL F O 1
ATOM 11029 N N . SER F 1 6 ? -29.416 -7.806 -40.196 1.00 22.23 6 SER F N 1
ATOM 11030 C CA . SER F 1 6 ? -30.768 -7.611 -39.707 1.00 25.18 6 SER F CA 1
ATOM 11031 C C . SER F 1 6 ? -31.009 -8.081 -38.307 1.00 22.55 6 SER F C 1
ATOM 11032 O O . SER F 1 6 ? -32.034 -7.695 -37.700 1.00 25.58 6 SER F O 1
ATOM 11035 N N . THR F 1 7 ? -30.209 -9.019 -37.860 1.00 20.00 7 THR F N 1
ATOM 11036 C CA . THR F 1 7 ? -30.438 -9.567 -36.503 1.00 19.53 7 THR F CA 1
ATOM 11037 C C . THR F 1 7 ? -29.091 -9.549 -35.777 1.00 18.43 7 THR F C 1
ATOM 11038 O O . THR F 1 7 ? -28.002 -9.549 -36.372 1.00 19.31 7 THR F O 1
ATOM 11042 N N . PHE F 1 8 ? -29.248 -9.648 -34.452 1.00 18.86 8 PHE F N 1
ATOM 11043 C CA . PHE F 1 8 ? -27.993 -9.724 -33.673 1.00 17.78 8 PHE F CA 1
ATOM 11044 C C . PHE F 1 8 ? -27.173 -10.958 -34.022 1.00 18.51 8 PHE F C 1
ATOM 11045 O O . PHE F 1 8 ? -25.959 -10.944 -34.189 1.00 19.93 8 PHE F O 1
ATOM 11053 N N . GLU F 1 9 ? -27.837 -12.117 -34.254 1.00 19.43 9 GLU F N 1
ATOM 11054 C CA . GLU F 1 9 ? -27.119 -13.325 -34.539 1.00 21.71 9 GLU F CA 1
ATOM 11055 C C . GLU F 1 9 ? -26.284 -13.146 -35.845 1.00 20.00 9 GLU F C 1
ATOM 11056 O O . GLU F 1 9 ? -25.101 -13.554 -35.945 1.00 21.18 9 GLU F O 1
ATOM 11062 N N . GLU F 1 10 ? -26.927 -12.490 -36.844 1.00 21.54 10 GLU F N 1
ATOM 11063 C CA . GLU F 1 10 ? -26.169 -12.213 -38.075 1.00 19.41 10 GLU F CA 1
ATOM 11064 C C . GLU F 1 10 ? -24.950 -11.261 -37.895 1.00 19.58 10 GLU F C 1
ATOM 11065 O O . GLU F 1 10 ? -23.861 -11.518 -38.433 1.00 19.99 10 GLU F O 1
ATOM 11071 N N . ALA F 1 11 ? -25.156 -10.204 -37.077 1.00 18.70 11 ALA F N 1
ATOM 11072 C CA . ALA F 1 11 ? -24.059 -9.319 -36.807 1.00 18.74 11 ALA F CA 1
ATOM 11073 C C . ALA F 1 11 ? -22.932 -10.014 -36.049 1.00 17.42 11 ALA F C 1
ATOM 11074 O O . ALA F 1 11 ? -21.741 -9.823 -36.304 1.00 17.39 11 ALA F O 1
ATOM 11076 N N . PHE F 1 12 ? -23.367 -10.735 -34.998 1.00 17.48 12 PHE F N 1
ATOM 11077 C CA . PHE F 1 12 ? -22.391 -11.503 -34.232 1.00 17.25 12 PHE F CA 1
ATOM 11078 C C . PHE F 1 12 ? -21.462 -12.470 -35.064 1.00 16.36 12 PHE F C 1
ATOM 11079 O O . PHE F 1 12 ? -20.256 -12.432 -34.973 1.00 18.49 12 PHE F O 1
ATOM 11087 N N . ASN F 1 13 ? -22.129 -13.235 -35.955 1.00 18.57 13 ASN F N 1
ATOM 11088 C CA . ASN F 1 13 ? -21.343 -14.153 -36.753 1.00 20.03 13 ASN F CA 1
ATOM 11089 C C . ASN F 1 13 ? -20.446 -13.371 -37.696 1.00 19.43 13 ASN F C 1
ATOM 11090 O O . ASN F 1 13 ? -19.339 -13.769 -37.951 1.00 19.66 13 ASN F O 1
ATOM 11095 N N . LYS F 1 14 ? -20.951 -12.275 -38.288 1.00 17.97 14 LYS F N 1
ATOM 11096 C CA . LYS F 1 14 ? -20.124 -11.459 -39.200 1.00 17.72 14 LYS F CA 1
ATOM 11097 C C . LYS F 1 14 ? -18.940 -10.753 -38.475 1.00 18.00 14 LYS F C 1
ATOM 11098 O O . LYS F 1 14 ? -17.790 -10.750 -38.916 1.00 18.00 14 LYS F O 1
ATOM 11104 N N . LEU F 1 15 ? -19.223 -10.280 -37.242 1.00 18.57 15 LEU F N 1
ATOM 11105 C CA . LEU F 1 15 ? -18.115 -9.711 -36.453 1.00 18.98 15 LEU F CA 1
ATOM 11106 C C . LEU F 1 15 ? -17.027 -10.763 -36.203 1.00 17.83 15 LEU F C 1
ATOM 11107 O O . LEU F 1 15 ? -15.855 -10.447 -36.376 1.00 18.37 15 LEU F O 1
ATOM 11112 N N . LEU F 1 16 ? -17.408 -11.977 -35.785 1.00 17.48 16 LEU F N 1
ATOM 11113 C CA . LEU F 1 16 ? -16.364 -12.971 -35.476 1.00 19.53 16 LEU F CA 1
ATOM 11114 C C . LEU F 1 16 ? -15.677 -13.489 -36.681 1.00 21.35 16 LEU F C 1
ATOM 11115 O O . LEU F 1 16 ? -14.449 -13.538 -36.703 1.00 24.87 16 LEU F O 1
ATOM 11120 N N . LYS F 1 17 ? -16.410 -13.712 -37.769 1.00 22.31 17 LYS F N 1
ATOM 11121 C CA . LYS F 1 17 ? -15.842 -14.374 -38.954 1.00 24.31 17 LYS F CA 1
ATOM 11122 C C . LYS F 1 17 ? -15.073 -13.433 -39.767 1.00 24.75 17 LYS F C 1
ATOM 11123 O O . LYS F 1 17 ? -13.924 -13.712 -40.248 1.00 26.44 17 LYS F O 1
ATOM 11129 N N . GLU F 1 18 ? -15.690 -12.278 -40.054 1.00 23.08 18 GLU F N 1
ATOM 11130 C CA . GLU F 1 18 ? -15.115 -11.360 -41.019 1.00 24.56 18 GLU F CA 1
ATOM 11131 C C . GLU F 1 18 ? -14.301 -10.314 -40.351 1.00 24.24 18 GLU F C 1
ATOM 11132 O O . GLU F 1 18 ? -13.248 -9.978 -40.828 1.00 28.69 18 GLU F O 1
ATOM 11138 N N . VAL F 1 19 ? -14.830 -9.628 -39.367 1.00 20.42 19 VAL F N 1
ATOM 11139 C CA . VAL F 1 19 ? -14.088 -8.516 -38.879 1.00 20.82 19 VAL F CA 1
ATOM 11140 C C . VAL F 1 19 ? -12.892 -8.975 -37.953 1.00 22.38 19 VAL F C 1
ATOM 11141 O O . VAL F 1 19 ? -11.797 -8.419 -38.066 1.00 24.02 19 VAL F O 1
ATOM 11145 N N . LEU F 1 20 ? -13.115 -9.927 -37.065 1.00 21.39 20 LEU F N 1
ATOM 11146 C CA . LEU F 1 20 ? -12.071 -10.338 -36.153 1.00 22.54 20 LEU F CA 1
ATOM 11147 C C . LEU F 1 20 ? -11.303 -11.562 -36.649 1.00 25.97 20 LEU F C 1
ATOM 11148 O O . LEU F 1 20 ? -10.272 -11.934 -36.029 1.00 26.80 20 LEU F O 1
ATOM 11153 N N . GLU F 1 21 ? -11.803 -12.192 -37.729 1.00 25.24 21 GLU F N 1
ATOM 11154 C CA . GLU F 1 21 ? -11.148 -13.391 -38.355 1.00 27.86 21 GLU F CA 1
ATOM 11155 C C . GLU F 1 21 ? -10.876 -14.437 -37.325 1.00 27.11 21 GLU F C 1
ATOM 11156 O O . GLU F 1 21 ? -9.759 -15.003 -37.242 1.00 27.09 21 GLU F O 1
ATOM 11162 N N . PHE F 1 22 ? -11.861 -14.663 -36.459 1.00 24.20 22 PHE F N 1
ATOM 11163 C CA . PHE F 1 22 ? -11.645 -15.543 -35.367 1.00 27.40 22 PHE F CA 1
ATOM 11164 C C . PHE F 1 22 ? -12.006 -16.978 -35.795 1.00 29.26 22 PHE F C 1
ATOM 11165 O O . PHE F 1 22 ? -13.094 -17.229 -36.274 1.00 32.09 22 PHE F O 1
ATOM 11173 N N . ASN F 1 23 ? -11.124 -17.885 -35.507 1.00 30.71 23 ASN F N 1
ATOM 11174 C CA . ASN F 1 23 ? -11.549 -19.274 -35.464 1.00 36.51 23 ASN F CA 1
ATOM 11175 C C . ASN F 1 23 ? -10.708 -20.165 -34.562 1.00 34.54 23 ASN F C 1
ATOM 11176 O O . ASN F 1 23 ? -9.637 -19.814 -34.111 1.00 38.29 23 ASN F O 1
ATOM 11181 N N . LEU F 1 24 ? -11.307 -21.310 -34.285 1.00 34.91 24 LEU F N 1
ATOM 11182 C CA . LEU F 1 24 ? -10.899 -22.189 -33.194 1.00 33.38 24 LEU F CA 1
ATOM 11183 C C . LEU F 1 24 ? -10.526 -23.469 -33.820 1.00 36.84 24 LEU F C 1
ATOM 11184 O O . LEU F 1 24 ? -10.429 -24.461 -33.115 1.00 34.71 24 LEU F O 1
ATOM 11189 N N . GLU F 1 25 ? -10.220 -23.447 -35.108 1.00 38.68 25 GLU F N 1
ATOM 11190 C CA . GLU F 1 25 ? -9.908 -24.712 -35.776 1.00 43.16 25 GLU F CA 1
ATOM 11191 C C . GLU F 1 25 ? -8.579 -25.196 -35.233 1.00 42.44 25 GLU F C 1
ATOM 11192 O O . GLU F 1 25 ? -8.480 -26.336 -34.729 1.00 44.63 25 GLU F O 1
ATOM 11198 N N . ASN F 1 26 ? -7.534 -24.375 -35.368 1.00 39.72 26 ASN F N 1
ATOM 11199 C CA . ASN F 1 26 ? -6.253 -24.805 -34.803 1.00 39.14 26 ASN F CA 1
ATOM 11200 C C . ASN F 1 26 ? -5.512 -23.546 -34.383 1.00 32.66 26 ASN F C 1
ATOM 11201 O O . ASN F 1 26 ? -4.649 -23.031 -35.095 1.00 30.93 26 ASN F O 1
ATOM 11206 N N . PRO F 1 27 ? -5.961 -23.008 -33.275 1.00 29.85 27 PRO F N 1
ATOM 11207 C CA . PRO F 1 27 ? -5.447 -21.721 -32.854 1.00 26.69 27 PRO F CA 1
ATOM 11208 C C . PRO F 1 27 ? -3.935 -21.642 -32.659 1.00 25.86 27 PRO F C 1
ATOM 11209 O O . PRO F 1 27 ? -3.429 -20.491 -32.655 1.00 25.69 27 PRO F O 1
ATOM 11213 N N . PHE F 1 28 ? -3.224 -22.767 -32.511 1.00 24.45 28 PHE F N 1
ATOM 11214 C CA . PHE F 1 28 ? -1.803 -22.746 -32.173 1.00 25.10 28 PHE F CA 1
ATOM 11215 C C . PHE F 1 28 ? -0.901 -23.105 -33.360 1.00 26.38 28 PHE F C 1
ATOM 11216 O O . PHE F 1 28 ? 0.306 -23.108 -33.211 1.00 28.13 28 PHE F O 1
ATOM 11224 N N . GLU F 1 29 ? -1.535 -23.276 -34.518 1.00 30.84 29 GLU F N 1
ATOM 11225 C CA . GLU F 1 29 ? -0.823 -23.728 -35.714 1.00 35.34 29 GLU F CA 1
ATOM 11226 C C . GLU F 1 29 ? 0.357 -22.860 -36.167 1.00 33.92 29 GLU F C 1
ATOM 11227 O O . GLU F 1 29 ? 1.374 -23.384 -36.624 1.00 35.47 29 GLU F O 1
ATOM 11233 N N . ASP F 1 30 ? 0.259 -21.531 -36.060 1.00 33.06 30 ASP F N 1
ATOM 11234 C CA . ASP F 1 30 ? 1.341 -20.756 -36.605 1.00 33.16 30 ASP F CA 1
ATOM 11235 C C . ASP F 1 30 ? 2.450 -20.362 -35.594 1.00 29.82 30 ASP F C 1
ATOM 11236 O O . ASP F 1 30 ? 3.384 -19.646 -35.954 1.00 29.36 30 ASP F O 1
ATOM 11241 N N . ALA F 1 31 ? 2.336 -20.846 -34.358 1.00 27.62 31 ALA F N 1
ATOM 11242 C CA . ALA F 1 31 ? 3.212 -20.367 -33.296 1.00 27.24 31 ALA F CA 1
ATOM 11243 C C . ALA F 1 31 ? 4.629 -20.848 -33.482 1.00 24.14 31 ALA F C 1
ATOM 11244 O O . ALA F 1 31 ? 4.828 -22.062 -33.817 1.00 25.66 31 ALA F O 1
ATOM 11246 N N . LYS F 1 32 ? 5.565 -19.956 -33.335 1.00 22.41 32 LYS F N 1
ATOM 11247 C CA . LYS F 1 32 ? 6.962 -20.302 -33.253 1.00 21.53 32 LYS F CA 1
ATOM 11248 C C . LYS F 1 32 ? 7.550 -20.261 -31.821 1.00 22.30 32 LYS F C 1
ATOM 11249 O O . LYS F 1 32 ? 8.493 -20.960 -31.501 1.00 22.14 32 LYS F O 1
ATOM 11255 N N . LYS F 1 33 ? 6.980 -19.367 -31.001 1.00 19.46 33 LYS F N 1
ATOM 11256 C CA . LYS F 1 33 ? 7.521 -19.199 -29.657 1.00 18.50 33 LYS F CA 1
ATOM 11257 C C . LYS F 1 33 ? 6.264 -18.802 -28.780 1.00 16.59 33 LYS F C 1
ATOM 11258 O O . LYS F 1 33 ? 5.468 -17.949 -29.132 1.00 18.74 33 LYS F O 1
ATOM 11264 N N . VAL F 1 34 ? 6.150 -19.545 -27.664 1.00 15.61 34 VAL F N 1
ATOM 11265 C CA . VAL F 1 34 ? 4.982 -19.220 -26.723 1.00 16.00 34 VAL F CA 1
ATOM 11266 C C . VAL F 1 34 ? 5.582 -19.137 -25.354 1.00 14.90 34 VAL F C 1
ATOM 11267 O O . VAL F 1 34 ? 6.611 -19.754 -25.005 1.00 15.18 34 VAL F O 1
ATOM 11271 N N . ILE F 1 35 ? 4.874 -18.312 -24.492 1.00 15.47 35 ILE F N 1
ATOM 11272 C CA . ILE F 1 35 ? 5.237 -18.268 -23.076 1.00 14.43 35 ILE F CA 1
ATOM 11273 C C . ILE F 1 35 ? 4.051 -18.887 -22.297 1.00 14.39 35 ILE F C 1
ATOM 11274 O O . ILE F 1 35 ? 2.897 -18.491 -22.546 1.00 15.65 35 ILE F O 1
ATOM 11279 N N . CYS F 1 36 ? 4.383 -19.806 -21.376 1.00 13.63 36 CYS F N 1
ATOM 11280 C CA . CYS F 1 36 ? 3.406 -20.358 -20.476 1.00 13.60 36 CYS F CA 1
ATOM 11281 C C . CYS F 1 36 ? 3.705 -19.809 -19.107 1.00 14.48 36 CYS F C 1
ATOM 11282 O O . CYS F 1 36 ? 4.782 -19.990 -18.536 1.00 14.06 36 CYS F O 1
ATOM 11285 N N . ILE F 1 37 ? 2.675 -19.092 -18.577 1.00 14.38 37 ILE F N 1
ATOM 11286 C CA . ILE F 1 37 ? 2.778 -18.395 -17.287 1.00 13.68 37 ILE F CA 1
ATOM 11287 C C . ILE F 1 37 ? 2.123 -19.284 -16.209 1.00 13.65 37 ILE F C 1
ATOM 11288 O O . ILE F 1 37 ? 0.899 -19.627 -16.368 1.00 16.06 37 ILE F O 1
ATOM 11293 N N . GLU F 1 38 ? 2.864 -19.597 -15.174 1.00 13.35 38 GLU F N 1
ATOM 11294 C CA . GLU F 1 38 ? 2.353 -20.415 -14.074 1.00 12.47 38 GLU F CA 1
ATOM 11295 C C . GLU F 1 38 ? 2.467 -19.668 -12.788 1.00 13.33 38 GLU F C 1
ATOM 11296 O O . GLU F 1 38 ? 3.512 -19.065 -12.450 1.00 13.08 38 GLU F O 1
ATOM 11302 N N . PRO F 1 39 ? 1.448 -19.805 -11.918 1.00 12.29 39 PRO F N 1
ATOM 11303 C CA . PRO F 1 39 ? 1.591 -19.187 -10.610 1.00 11.51 39 PRO F CA 1
ATOM 11304 C C . PRO F 1 39 ? 2.642 -19.780 -9.709 1.00 13.05 39 PRO F C 1
ATOM 11305 O O . PRO F 1 39 ? 3.376 -19.043 -9.052 1.00 13.18 39 PRO F O 1
ATOM 11309 N N . HIS F 1 40 ? 2.754 -21.164 -9.717 1.00 12.76 40 HIS F N 1
ATOM 11310 C CA . HIS F 1 40 ? 3.713 -21.845 -8.894 1.00 13.03 40 HIS F CA 1
ATOM 11311 C C . HIS F 1 40 ? 4.476 -22.891 -9.751 1.00 12.63 40 HIS F C 1
ATOM 11312 O O . HIS F 1 40 ? 3.980 -23.240 -10.822 1.00 14.48 40 HIS F O 1
ATOM 11319 N N . PRO F 1 41 ? 5.597 -23.346 -9.243 1.00 13.07 41 PRO F N 1
ATOM 11320 C CA . PRO F 1 41 ? 6.258 -24.461 -9.962 1.00 14.69 41 PRO F CA 1
ATOM 11321 C C . PRO F 1 41 ? 5.310 -25.697 -9.976 1.00 14.96 41 PRO F C 1
ATOM 11322 O O . PRO F 1 41 ? 4.828 -26.092 -8.927 1.00 19.80 41 PRO F O 1
ATOM 11326 N N . ASP F 1 42 ? 5.108 -26.196 -11.153 1.00 14.49 42 ASP F N 1
ATOM 11327 C CA . ASP F 1 42 ? 4.232 -27.320 -11.442 1.00 14.87 42 ASP F CA 1
ATOM 11328 C C . ASP F 1 42 ? 2.937 -26.970 -12.124 1.00 14.33 42 ASP F C 1
ATOM 11329 O O . ASP F 1 42 ? 2.316 -27.836 -12.741 1.00 15.20 42 ASP F O 1
ATOM 11334 N N . ASP F 1 43 ? 2.524 -25.662 -12.194 1.00 13.12 43 ASP F N 1
ATOM 11335 C CA . ASP F 1 43 ? 1.222 -25.466 -12.808 1.00 12.96 43 ASP F CA 1
ATOM 11336 C C . ASP F 1 43 ? 1.195 -25.558 -14.281 1.00 14.29 43 ASP F C 1
ATOM 11337 O O . ASP F 1 43 ? 0.201 -25.975 -14.856 1.00 15.08 43 ASP F O 1
ATOM 11342 N N . CYS F 1 44 ? 2.303 -25.294 -14.947 1.00 14.58 44 CYS F N 1
ATOM 11343 C CA . CYS F 1 44 ? 2.276 -25.519 -16.430 1.00 15.40 44 CYS F CA 1
ATOM 11344 C C . CYS F 1 44 ? 2.165 -27.037 -16.712 1.00 14.82 44 CYS F C 1
ATOM 11345 O O . CYS F 1 44 ? 1.403 -27.378 -17.604 1.00 16.07 44 CYS F O 1
ATOM 11348 N N . ALA F 1 45 ? 2.942 -27.825 -15.955 1.00 15.84 45 ALA F N 1
ATOM 11349 C CA . ALA F 1 45 ? 2.833 -29.314 -16.164 1.00 15.39 45 ALA F CA 1
ATOM 11350 C C . ALA F 1 45 ? 1.394 -29.800 -15.856 1.00 16.24 45 ALA F C 1
ATOM 11351 O O . ALA F 1 45 ? 0.813 -30.588 -16.637 1.00 17.40 45 ALA F O 1
ATOM 11353 N N . ILE F 1 46 ? 0.829 -29.294 -14.758 1.00 14.77 46 ILE F N 1
ATOM 11354 C CA . ILE F 1 46 ? -0.538 -29.776 -14.384 1.00 16.18 46 ILE F CA 1
ATOM 11355 C C . ILE F 1 46 ? -1.561 -29.281 -15.362 1.00 17.08 46 ILE F C 1
ATOM 11356 O O . ILE F 1 46 ? -2.462 -30.027 -15.821 1.00 19.47 46 ILE F O 1
ATOM 11361 N N . GLY F 1 47 ? -1.516 -27.952 -15.654 1.00 16.01 47 GLY F N 1
ATOM 11362 C CA . GLY F 1 47 ? -2.613 -27.419 -16.507 1.00 16.60 47 GLY F CA 1
ATOM 11363 C C . GLY F 1 47 ? -2.553 -27.814 -17.947 1.00 16.73 47 GLY F C 1
ATOM 11364 O O . GLY F 1 47 ? -3.571 -27.925 -18.617 1.00 21.29 47 GLY F O 1
ATOM 11373 N N . GLY F 1 49 ? 0.591 -29.719 -19.460 1.00 17.75 49 GLY F N 1
ATOM 11374 C CA . GLY F 1 49 ? 1.843 -30.469 -19.799 1.00 16.93 49 GLY F CA 1
ATOM 11375 C C . GLY F 1 49 ? 1.747 -31.277 -21.133 1.00 16.65 49 GLY F C 1
ATOM 11376 O O . GLY F 1 49 ? 2.746 -31.274 -21.902 1.00 17.58 49 GLY F O 1
ATOM 11377 N N . GLY F 1 50 ? 0.579 -31.865 -21.429 1.00 19.14 50 GLY F N 1
ATOM 11378 C CA . GLY F 1 50 ? 0.550 -32.562 -22.766 1.00 18.53 50 GLY F CA 1
ATOM 11379 C C . GLY F 1 50 ? 0.633 -31.722 -23.970 1.00 19.19 50 GLY F C 1
ATOM 11380 O O . GLY F 1 50 ? 1.356 -31.967 -24.966 1.00 20.02 50 GLY F O 1
ATOM 11381 N N . THR F 1 51 ? -0.016 -30.507 -23.870 1.00 18.11 51 THR F N 1
ATOM 11382 C CA . THR F 1 51 ? 0.049 -29.618 -24.952 1.00 16.47 51 THR F CA 1
ATOM 11383 C C . THR F 1 51 ? 1.444 -28.951 -25.089 1.00 15.19 51 THR F C 1
ATOM 11384 O O . THR F 1 51 ? 1.884 -28.724 -26.179 1.00 18.47 51 THR F O 1
ATOM 11388 N N . ILE F 1 52 ? 2.142 -28.720 -23.961 1.00 15.17 52 ILE F N 1
ATOM 11389 C CA . ILE F 1 52 ? 3.509 -28.182 -24.026 1.00 16.33 52 ILE F CA 1
ATOM 11390 C C . ILE F 1 52 ? 4.402 -29.255 -24.763 1.00 17.32 52 ILE F C 1
ATOM 11391 O O . ILE F 1 52 ? 5.213 -28.849 -25.567 1.00 18.79 52 ILE F O 1
ATOM 11396 N N . LYS F 1 53 ? 4.218 -30.520 -24.411 1.00 17.48 53 LYS F N 1
ATOM 11397 C CA . LYS F 1 53 ? 5.049 -31.526 -25.171 1.00 20.10 53 LYS F CA 1
ATOM 11398 C C . LYS F 1 53 ? 4.637 -31.593 -26.611 1.00 19.53 53 LYS F C 1
ATOM 11399 O O . LYS F 1 53 ? 5.545 -31.590 -27.493 1.00 19.74 53 LYS F O 1
ATOM 11405 N N . LYS F 1 54 ? 3.366 -31.484 -26.972 1.00 19.98 54 LYS F N 1
ATOM 11406 C CA . LYS F 1 54 ? 3.002 -31.401 -28.410 1.00 21.63 54 LYS F CA 1
ATOM 11407 C C . LYS F 1 54 ? 3.568 -30.245 -29.137 1.00 23.26 54 LYS F C 1
ATOM 11408 O O . LYS F 1 54 ? 4.128 -30.299 -30.271 1.00 24.35 54 LYS F O 1
ATOM 11414 N N . LEU F 1 55 ? 3.581 -29.084 -28.431 1.00 19.74 55 LEU F N 1
ATOM 11415 C CA . LEU F 1 55 ? 4.186 -27.921 -29.041 1.00 20.33 55 LEU F CA 1
ATOM 11416 C C . LEU F 1 55 ? 5.676 -28.063 -29.196 1.00 20.55 55 LEU F C 1
ATOM 11417 O O . LEU F 1 55 ? 6.179 -27.777 -30.307 1.00 22.27 55 LEU F O 1
ATOM 11422 N N . SER F 1 56 ? 6.405 -28.485 -28.165 1.00 20.22 56 SER F N 1
ATOM 11423 C CA . SER F 1 56 ? 7.835 -28.641 -28.235 1.00 20.36 56 SER F CA 1
ATOM 11424 C C . SER F 1 56 ? 8.160 -29.672 -29.388 1.00 21.44 56 SER F C 1
ATOM 11425 O O . SER F 1 56 ? 9.108 -29.415 -30.114 1.00 24.78 56 SER F O 1
ATOM 11428 N N . ASP F 1 57 ? 7.347 -30.699 -29.459 1.00 22.92 57 ASP F N 1
ATOM 11429 C CA . ASP F 1 57 ? 7.670 -31.774 -30.491 1.00 26.27 57 ASP F CA 1
ATOM 11430 C C . ASP F 1 57 ? 7.498 -31.238 -31.839 1.00 29.27 57 ASP F C 1
ATOM 11431 O O . ASP F 1 57 ? 8.243 -31.684 -32.753 1.00 31.24 57 ASP F O 1
ATOM 11436 N N . GLU F 1 58 ? 6.571 -30.315 -32.075 1.00 27.67 58 GLU F N 1
ATOM 11437 C CA . GLU F 1 58 ? 6.524 -29.571 -33.387 1.00 29.48 58 GLU F CA 1
ATOM 11438 C C . GLU F 1 58 ? 7.566 -28.489 -33.617 1.00 28.10 58 GLU F C 1
ATOM 11439 O O . GLU F 1 58 ? 7.530 -27.848 -34.635 1.00 33.82 58 GLU F O 1
ATOM 11445 N N . GLY F 1 59 ? 8.460 -28.240 -32.681 1.00 25.35 59 GLY F N 1
ATOM 11446 C CA . GLY F 1 59 ? 9.538 -27.287 -32.891 1.00 26.10 59 GLY F CA 1
ATOM 11447 C C . GLY F 1 59 ? 9.189 -25.851 -32.417 1.00 24.68 59 GLY F C 1
ATOM 11448 O O . GLY F 1 59 ? 10.013 -24.940 -32.582 1.00 26.64 59 GLY F O 1
ATOM 11449 N N . VAL F 1 60 ? 8.050 -25.771 -31.715 1.00 23.85 60 VAL F N 1
ATOM 11450 C CA . VAL F 1 60 ? 7.710 -24.479 -30.979 1.00 22.86 60 VAL F CA 1
ATOM 11451 C C . VAL F 1 60 ? 8.648 -24.316 -29.797 1.00 21.33 60 VAL F C 1
ATOM 11452 O O . VAL F 1 60 ? 8.817 -25.271 -29.041 1.00 23.44 60 VAL F O 1
ATOM 11456 N N . GLU F 1 61 ? 9.213 -23.113 -29.598 1.00 20.06 61 GLU F N 1
ATOM 11457 C CA . GLU F 1 61 ? 10.024 -22.811 -28.444 1.00 19.52 61 GLU F CA 1
ATOM 11458 C C . GLU F 1 61 ? 9.038 -22.412 -27.299 1.00 20.40 61 GLU F C 1
ATOM 11459 O O . GLU F 1 61 ? 8.303 -21.450 -27.470 1.00 20.63 61 GLU F O 1
ATOM 11465 N N . VAL F 1 62 ? 8.988 -23.252 -26.276 1.00 18.37 62 VAL F N 1
ATOM 11466 C CA . VAL F 1 62 ? 8.106 -22.985 -25.108 1.00 16.86 62 VAL F CA 1
ATOM 11467 C C . VAL F 1 62 ? 8.987 -22.529 -23.990 1.00 16.58 62 VAL F C 1
ATOM 11468 O O . VAL F 1 62 ? 9.986 -23.113 -23.555 1.00 17.11 62 VAL F O 1
ATOM 11472 N N . ILE F 1 63 ? 8.605 -21.315 -23.451 1.00 15.57 63 ILE F N 1
ATOM 11473 C CA . ILE F 1 63 ? 9.301 -20.639 -22.306 1.00 14.68 63 ILE F CA 1
ATOM 11474 C C . ILE F 1 63 ? 8.346 -20.512 -21.147 1.00 14.58 63 ILE F C 1
ATOM 11475 O O . ILE F 1 63 ? 7.195 -20.208 -21.403 1.00 16.23 63 ILE F O 1
ATOM 11480 N N . TYR F 1 64 ? 8.814 -20.766 -19.970 1.00 14.57 64 TYR F N 1
ATOM 11481 C CA . TYR F 1 64 ? 7.903 -20.549 -18.755 1.00 13.75 64 TYR F CA 1
ATOM 11482 C C . TYR F 1 64 ? 8.256 -19.165 -18.165 1.00 14.13 64 TYR F C 1
ATOM 11483 O O . TYR F 1 64 ? 9.411 -18.740 -18.156 1.00 13.73 64 TYR F O 1
ATOM 11492 N N . ILE F 1 65 ? 7.195 -18.564 -17.606 1.00 13.60 65 ILE F N 1
ATOM 11493 C CA . ILE F 1 65 ? 7.407 -17.554 -16.553 1.00 12.07 65 ILE F CA 1
ATOM 11494 C C . ILE F 1 65 ? 6.748 -18.145 -15.265 1.00 11.17 65 ILE F C 1
ATOM 11495 O O . ILE F 1 65 ? 5.542 -18.452 -15.416 1.00 13.94 65 ILE F O 1
ATOM 11500 N N . CYS F 1 66 ? 7.489 -18.275 -14.194 1.00 13.15 66 CYS F N 1
ATOM 11501 C CA . CYS F 1 66 ? 6.893 -18.777 -12.959 1.00 13.53 66 CYS F CA 1
ATOM 11502 C C . CYS F 1 66 ? 6.776 -17.588 -12.018 1.00 14.09 66 CYS F C 1
ATOM 11503 O O . CYS F 1 66 ? 7.809 -16.932 -11.712 1.00 13.19 66 CYS F O 1
ATOM 11514 N N . THR F 1 68 ? 5.894 -17.263 -8.782 1.00 12.10 68 THR F N 1
ATOM 11515 C CA . THR F 1 68 ? 6.276 -17.379 -7.404 1.00 11.50 68 THR F CA 1
ATOM 11516 C C . THR F 1 68 ? 7.283 -18.537 -7.167 1.00 12.81 68 THR F C 1
ATOM 11517 O O . THR F 1 68 ? 7.589 -19.278 -8.077 1.00 14.86 68 THR F O 1
ATOM 11521 N N . ASP F 1 69 ? 7.782 -18.602 -5.972 1.00 13.35 69 ASP F N 1
ATOM 11522 C CA . ASP F 1 69 ? 8.858 -19.549 -5.672 1.00 13.16 69 ASP F CA 1
ATOM 11523 C C . ASP F 1 69 ? 8.384 -20.844 -5.047 1.00 15.39 69 ASP F C 1
ATOM 11524 O O . ASP F 1 69 ? 9.208 -21.750 -4.795 1.00 15.75 69 ASP F O 1
ATOM 11529 N N . GLY F 1 70 ? 7.057 -20.9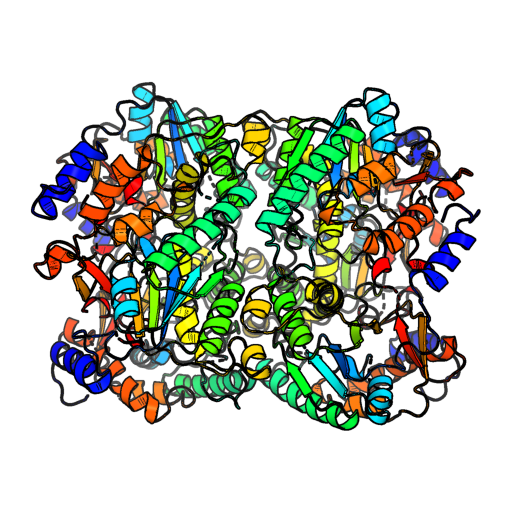74 -4.790 1.00 12.81 70 GLY F N 1
ATOM 11530 C CA . GLY F 1 70 ? 6.557 -22.253 -4.184 1.00 13.26 70 GLY F CA 1
ATOM 11531 C C . GLY F 1 70 ? 6.950 -22.402 -2.708 1.00 13.15 70 GLY F C 1
ATOM 11532 O O . GLY F 1 70 ? 6.812 -23.448 -2.174 1.00 16.04 70 GLY F O 1
ATOM 11533 N N . TYR F 1 71 ? 7.422 -21.365 -2.027 1.00 14.06 71 TYR F N 1
ATOM 11534 C CA . TYR F 1 71 ? 7.878 -21.414 -0.624 1.00 13.04 71 TYR F CA 1
ATOM 11535 C C . TYR F 1 71 ? 6.966 -22.049 0.351 1.00 13.27 71 TYR F C 1
ATOM 11536 O O . TYR F 1 71 ? 7.387 -22.533 1.413 1.00 14.32 71 TYR F O 1
ATOM 11553 N N . GLY F 1 73 ? 4.675 -24.473 -0.068 1.00 16.42 73 GLY F N 1
ATOM 11554 C CA . GLY F 1 73 ? 4.113 -25.824 -0.430 1.00 18.83 73 GLY F CA 1
ATOM 11555 C C . GLY F 1 73 ? 4.581 -26.983 0.454 1.00 18.54 73 GLY F C 1
ATOM 11556 O O . GLY F 1 73 ? 5.142 -27.971 -0.141 1.00 23.82 73 GLY F O 1
ATOM 11557 N N . THR F 1 74 ? 4.611 -26.887 1.772 1.00 18.06 74 THR F N 1
ATOM 11558 C CA . THR F 1 74 ? 4.984 -28.106 2.552 1.00 19.84 74 THR F CA 1
ATOM 11559 C C . THR F 1 74 ? 4.197 -28.092 3.875 1.00 22.68 74 THR F C 1
ATOM 11560 O O . THR F 1 74 ? 3.851 -27.044 4.389 1.00 19.08 74 THR F O 1
ATOM 11564 N N . THR F 1 75 ? 3.897 -29.307 4.436 1.00 23.98 75 THR F N 1
ATOM 11565 C CA . THR F 1 75 ? 3.346 -29.369 5.806 1.00 23.55 75 THR F CA 1
ATOM 11566 C C . THR F 1 75 ? 4.385 -29.963 6.759 1.00 26.80 75 THR F C 1
ATOM 11567 O O . THR F 1 75 ? 4.114 -30.142 7.957 1.00 25.88 75 THR F O 1
ATOM 11571 N N . ASP F 1 76 ? 5.634 -30.140 6.249 1.00 28.04 76 ASP F N 1
ATOM 11572 C CA . ASP F 1 76 ? 6.778 -30.528 7.129 1.00 28.49 76 ASP F CA 1
ATOM 11573 C C . ASP F 1 76 ? 7.288 -29.353 7.968 1.00 28.71 76 ASP F C 1
ATOM 11574 O O . ASP F 1 76 ? 7.912 -28.355 7.424 1.00 26.93 76 ASP F O 1
ATOM 11579 N N . GLU F 1 77 ? 7.122 -29.408 9.303 1.00 29.71 77 GLU F N 1
ATOM 11580 C CA . GLU F 1 77 ? 7.573 -28.297 10.182 1.00 30.45 77 GLU F CA 1
ATOM 11581 C C . GLU F 1 77 ? 9.132 -28.161 10.160 1.00 32.17 77 GLU F C 1
ATOM 11582 O O . GLU F 1 77 ? 9.676 -27.086 10.476 1.00 33.29 77 GLU F O 1
ATOM 11588 N N . LYS F 1 78 ? 9.822 -29.197 9.681 1.00 30.70 78 LYS F N 1
ATOM 11589 C CA . LYS F 1 78 ? 11.296 -29.044 9.665 1.00 32.36 78 LYS F CA 1
ATOM 11590 C C . LYS F 1 78 ? 11.825 -28.514 8.310 1.00 30.08 78 LYS F C 1
ATOM 11591 O O . LYS F 1 78 ? 13.064 -28.344 8.192 1.00 31.19 78 LYS F O 1
ATOM 11597 N N . LEU F 1 79 ? 10.974 -28.279 7.306 1.00 23.75 79 LEU F N 1
ATOM 11598 C CA . LEU F 1 79 ? 11.496 -27.882 5.933 1.00 20.73 79 LEU F CA 1
ATOM 11599 C C . LEU F 1 79 ? 11.233 -26.401 5.785 1.00 20.35 79 LEU F C 1
ATOM 11600 O O . LEU F 1 79 ? 10.021 -26.026 5.738 1.00 22.27 79 LEU F O 1
ATOM 11605 N N . SER F 1 80 ? 12.297 -25.608 5.729 1.00 18.28 80 SER F N 1
ATOM 11606 C CA . SER F 1 80 ? 12.046 -24.125 5.650 1.00 18.03 80 SER F CA 1
ATOM 11607 C C . SER F 1 80 ? 11.526 -23.831 4.234 1.00 16.31 80 SER F C 1
ATOM 11608 O O . SER F 1 80 ? 11.719 -24.566 3.268 1.00 17.17 80 SER F O 1
ATOM 11611 N N . GLY F 1 81 ? 10.848 -22.643 4.111 1.00 16.04 81 GLY F N 1
ATOM 11612 C CA . GLY F 1 81 ? 10.384 -22.267 2.756 1.00 16.12 81 GLY F CA 1
ATOM 11613 C C . GLY F 1 81 ? 11.565 -22.007 1.808 1.00 14.22 81 GLY F C 1
ATOM 11614 O O . GLY F 1 81 ? 11.427 -22.175 0.606 1.00 14.74 81 GLY F O 1
ATOM 11615 N N . HIS F 1 82 ? 12.706 -21.514 2.364 1.00 14.28 82 HIS F N 1
ATOM 11616 C CA . HIS F 1 82 ? 13.886 -21.297 1.502 1.00 14.06 82 HIS F CA 1
ATOM 11617 C C . HIS F 1 82 ? 14.442 -22.595 0.895 1.00 14.30 82 HIS F C 1
ATOM 11618 O O . HIS F 1 82 ? 14.672 -22.689 -0.343 1.00 15.91 82 HIS F O 1
ATOM 11625 N N . GLU F 1 83 ? 14.500 -23.593 1.777 1.00 14.90 83 GLU F N 1
ATOM 11626 C CA . GLU F 1 83 ? 14.959 -24.909 1.297 1.00 17.00 83 GLU F CA 1
ATOM 11627 C C . GLU F 1 83 ? 13.971 -25.506 0.278 1.00 15.70 83 GLU F C 1
ATOM 11628 O O . GLU F 1 83 ? 14.309 -25.985 -0.783 1.00 16.18 83 GLU F O 1
ATOM 11634 N N . LEU F 1 84 ? 12.645 -25.358 0.572 1.00 14.78 84 LEU F N 1
ATOM 11635 C CA . LEU F 1 84 ? 11.634 -25.844 -0.400 1.00 16.19 84 LEU F CA 1
ATOM 11636 C C . LEU F 1 84 ? 11.707 -25.151 -1.710 1.00 14.82 84 LEU F C 1
ATOM 11637 O O . LEU F 1 84 ? 11.640 -25.740 -2.778 1.00 14.41 84 LEU F O 1
ATOM 11642 N N . ALA F 1 85 ? 11.899 -23.784 -1.686 1.00 13.85 85 ALA F N 1
ATOM 11643 C CA . ALA F 1 85 ? 12.034 -23.156 -2.985 1.00 14.69 85 ALA F CA 1
ATOM 11644 C C . ALA F 1 85 ? 13.205 -23.571 -3.845 1.00 13.88 85 ALA F C 1
ATOM 11645 O O . ALA F 1 85 ? 13.064 -23.727 -5.049 1.00 15.29 85 ALA F O 1
ATOM 11647 N N . LEU F 1 86 ? 14.309 -23.863 -3.138 1.00 15.21 86 LEU F N 1
ATOM 11648 C CA . LEU F 1 86 ? 15.464 -24.373 -3.914 1.00 16.60 86 LEU F CA 1
ATOM 11649 C C . LEU F 1 86 ? 15.164 -25.776 -4.466 1.00 16.01 86 LEU F C 1
ATOM 11650 O O . LEU F 1 86 ? 15.436 -26.025 -5.657 1.00 17.62 86 LEU F O 1
ATOM 11655 N N . ILE F 1 87 ? 14.481 -26.624 -3.663 1.00 16.33 87 ILE F N 1
ATOM 11656 C CA . ILE F 1 87 ? 14.152 -27.958 -4.152 1.00 16.48 87 ILE F CA 1
ATOM 11657 C C . ILE F 1 87 ? 13.187 -27.841 -5.340 1.00 17.64 87 ILE F C 1
ATOM 11658 O O . ILE F 1 87 ? 13.294 -28.531 -6.367 1.00 18.05 87 ILE F O 1
ATOM 11663 N N . ARG F 1 88 ? 12.170 -26.938 -5.252 1.00 15.13 88 ARG F N 1
ATOM 11664 C CA . ARG F 1 88 ? 11.256 -26.799 -6.356 1.00 15.10 88 ARG F CA 1
ATOM 11665 C C . ARG F 1 88 ? 11.772 -26.279 -7.664 1.00 14.02 88 ARG F C 1
ATOM 11666 O O . ARG F 1 88 ? 11.266 -26.574 -8.747 1.00 15.38 88 ARG F O 1
ATOM 11674 N N . ARG F 1 89 ? 12.809 -25.417 -7.536 1.00 16.01 89 ARG F N 1
ATOM 11675 C CA . ARG F 1 89 ? 13.459 -24.998 -8.749 1.00 16.97 89 ARG F CA 1
ATOM 11676 C C . ARG F 1 89 ? 14.066 -26.207 -9.517 1.00 16.37 89 ARG F C 1
ATOM 11677 O O . ARG F 1 89 ? 13.886 -26.290 -10.737 1.00 17.87 89 ARG F O 1
ATOM 11685 N N . ARG F 1 90 ? 14.758 -27.045 -8.781 1.00 17.91 90 ARG F N 1
ATOM 11686 C CA . ARG F 1 90 ? 15.312 -28.235 -9.445 1.00 17.71 90 ARG F CA 1
ATOM 11687 C C . ARG F 1 90 ? 14.267 -29.187 -9.974 1.00 17.54 90 ARG F C 1
ATOM 11688 O O . ARG F 1 90 ? 14.403 -29.717 -11.083 1.00 17.97 90 ARG F O 1
ATOM 11696 N N . GLU F 1 91 ? 13.131 -29.294 -9.240 1.00 16.87 91 GLU F N 1
ATOM 11697 C CA . GLU F 1 91 ? 12.004 -30.128 -9.713 1.00 16.33 91 GLU F CA 1
ATOM 11698 C C . GLU F 1 91 ? 11.452 -29.616 -10.985 1.00 16.62 91 GLU F C 1
ATOM 11699 O O . GLU F 1 91 ? 11.209 -30.340 -11.937 1.00 16.89 91 GLU F O 1
ATOM 11705 N N . GLU F 1 92 ? 11.277 -28.243 -11.078 1.00 15.58 92 GLU F N 1
ATOM 11706 C CA . GLU F 1 92 ? 10.720 -27.719 -12.310 1.00 17.19 92 GLU F CA 1
ATOM 11707 C C . GLU F 1 92 ? 11.720 -27.876 -13.476 1.00 16.55 92 GLU F C 1
ATOM 11708 O O . GLU F 1 92 ? 11.295 -28.104 -14.606 1.00 17.42 92 GLU F O 1
ATOM 11714 N N . GLU F 1 93 ? 13.023 -27.749 -13.169 1.00 17.65 93 GLU F N 1
ATOM 11715 C CA . GLU F 1 93 ? 13.988 -27.967 -14.274 1.00 19.55 93 GLU F CA 1
ATOM 11716 C C . GLU F 1 93 ? 13.884 -29.408 -14.790 1.00 18.51 93 GLU F C 1
ATOM 11717 O O . GLU F 1 93 ? 13.939 -29.563 -16.043 1.00 19.88 93 GLU F O 1
ATOM 11723 N N . GLU F 1 94 ? 13.648 -30.339 -13.891 1.00 18.21 94 GLU F N 1
ATOM 11724 C CA . GLU F 1 94 ? 13.572 -31.779 -14.361 1.00 18.70 94 GLU F CA 1
ATOM 11725 C C . GLU F 1 94 ? 12.213 -31.965 -15.126 1.00 19.88 94 GLU F C 1
ATOM 11726 O O . GLU F 1 94 ? 12.133 -32.614 -16.180 1.00 20.50 94 GLU F O 1
ATOM 11732 N N . SER F 1 95 ? 11.100 -31.397 -14.591 1.00 17.44 95 SER F N 1
ATOM 11733 C CA . SER F 1 95 ? 9.808 -31.508 -15.289 1.00 17.65 95 SER F CA 1
ATOM 11734 C C . SER F 1 95 ? 9.873 -30.872 -16.647 1.00 19.66 95 SER F C 1
ATOM 11735 O O . SER F 1 95 ? 9.368 -31.391 -17.654 1.00 18.79 95 SER F O 1
ATOM 11738 N N . ALA F 1 96 ? 10.457 -29.669 -16.725 1.00 18.12 96 ALA F N 1
ATOM 11739 C CA . ALA F 1 96 ? 10.494 -28.957 -17.985 1.00 19.57 96 ALA F CA 1
ATOM 11740 C C . ALA F 1 96 ? 11.372 -29.683 -19.025 1.00 19.63 96 ALA F C 1
ATOM 11741 O O . ALA F 1 96 ? 10.976 -29.681 -20.199 1.00 20.25 96 ALA F O 1
ATOM 11743 N N . LYS F 1 97 ? 12.425 -30.353 -18.565 1.00 20.48 97 LYS F N 1
ATOM 11744 C CA . LYS F 1 97 ? 13.250 -31.078 -19.551 1.00 23.78 97 LYS F CA 1
ATOM 11745 C C . LYS F 1 97 ? 12.369 -32.232 -20.185 1.00 22.76 97 LYS F C 1
ATOM 11746 O O . LYS F 1 97 ? 12.424 -32.463 -21.413 1.00 22.72 97 LYS F O 1
ATOM 11752 N N . LEU F 1 98 ? 11.561 -32.886 -19.360 1.00 20.25 98 LEU F N 1
ATOM 11753 C CA . LEU F 1 98 ? 10.686 -33.919 -19.918 1.00 20.39 98 LEU F CA 1
ATOM 11754 C C . LEU F 1 98 ? 9.711 -33.447 -20.949 1.00 22.45 98 LEU F C 1
ATOM 11755 O O . LEU F 1 98 ? 9.274 -34.160 -21.873 1.00 22.14 98 LEU F O 1
ATOM 11760 N N . LEU F 1 99 ? 9.305 -32.145 -20.797 1.00 20.75 99 LEU F N 1
ATOM 11761 C CA . LEU F 1 99 ? 8.350 -31.588 -21.702 1.00 19.14 99 LEU F CA 1
ATOM 11762 C C . LEU F 1 99 ? 8.918 -30.771 -22.853 1.00 17.42 99 LEU F C 1
ATOM 11763 O O . LEU F 1 99 ? 8.156 -30.204 -23.667 1.00 21.76 99 LEU F O 1
ATOM 11768 N N . GLY F 1 100 ? 10.288 -30.731 -22.915 1.00 18.82 100 GLY F N 1
ATOM 11769 C CA . GLY F 1 100 ? 10.864 -30.017 -24.062 1.00 20.13 100 GLY F CA 1
ATOM 11770 C C . GLY F 1 100 ? 11.058 -28.506 -23.862 1.00 20.52 100 GLY F C 1
ATOM 11771 O O . GLY F 1 100 ? 11.389 -27.815 -24.766 1.00 21.95 100 GLY F O 1
ATOM 11772 N N . VAL F 1 101 ? 10.937 -28.080 -22.604 1.00 18.77 101 VAL F N 1
ATOM 11773 C CA . VAL F 1 101 ? 11.034 -26.628 -22.320 1.00 20.68 101 VAL F CA 1
ATOM 11774 C C . VAL F 1 101 ? 12.510 -26.352 -21.947 1.00 22.18 101 VAL F C 1
ATOM 11775 O O . VAL F 1 101 ? 13.105 -27.016 -21.048 1.00 24.91 101 VAL F O 1
ATOM 11779 N N . ARG F 1 102 ? 13.082 -25.278 -22.489 1.00 25.53 102 ARG F N 1
ATOM 11780 C CA . ARG F 1 102 ? 14.478 -25.047 -22.160 1.00 26.29 102 ARG F CA 1
ATOM 11781 C C . ARG F 1 102 ? 14.759 -23.719 -21.462 1.00 26.24 102 ARG F C 1
ATOM 11782 O O . ARG F 1 102 ? 15.938 -23.401 -21.237 1.00 26.08 102 ARG F O 1
ATOM 11790 N N . LYS F 1 103 ? 13.715 -22.952 -21.121 1.00 22.33 103 LYS F N 1
ATOM 11791 C CA . LYS F 1 103 ? 14.001 -21.611 -20.522 1.00 19.70 103 LYS F CA 1
ATOM 11792 C C . LYS F 1 103 ? 12.868 -21.299 -19.538 1.00 16.45 103 LYS F C 1
ATOM 11793 O O . LYS F 1 103 ? 11.675 -21.472 -19.955 1.00 18.04 103 LYS F O 1
ATOM 11799 N N . ILE F 1 104 ? 13.285 -20.933 -18.335 1.00 16.26 104 ILE F N 1
ATOM 11800 C CA . ILE F 1 104 ? 12.262 -20.600 -17.286 1.00 15.55 104 ILE F CA 1
ATOM 11801 C C . ILE F 1 104 ? 12.725 -19.221 -16.753 1.00 16.02 104 ILE F C 1
ATOM 11802 O O . ILE F 1 104 ? 13.900 -19.079 -16.284 1.00 17.32 104 ILE F O 1
ATOM 11807 N N . TYR F 1 105 ? 11.813 -18.234 -16.718 1.00 16.50 105 TYR F N 1
ATOM 11808 C CA . TYR F 1 105 ? 12.060 -16.993 -15.940 1.00 15.85 105 TYR F CA 1
ATOM 11809 C C . TYR F 1 105 ? 11.388 -17.111 -14.584 1.00 14.45 105 TYR F C 1
ATOM 11810 O O . TYR F 1 105 ? 10.192 -17.453 -14.581 1.00 15.72 105 TYR F O 1
ATOM 11819 N N . TRP F 1 106 ? 12.096 -16.865 -13.558 1.00 13.41 106 TRP F N 1
ATOM 11820 C CA . TRP F 1 106 ? 11.594 -16.986 -12.167 1.00 13.23 106 TRP F CA 1
ATOM 11821 C C . TRP F 1 106 ? 11.378 -15.577 -11.664 1.00 15.24 106 TRP F C 1
ATOM 11822 O O . TRP F 1 106 ? 12.349 -14.857 -11.435 1.00 16.15 106 TRP F O 1
ATOM 11833 N N . LEU F 1 107 ? 10.149 -15.146 -11.449 1.00 14.07 107 LEU F N 1
ATOM 11834 C CA . LEU F 1 107 ? 9.942 -13.784 -10.856 1.00 12.01 107 LEU F CA 1
ATOM 11835 C C . LEU F 1 107 ? 10.237 -13.763 -9.408 1.00 14.03 107 LEU F C 1
ATOM 11836 O O . LEU F 1 107 ? 10.502 -12.613 -8.898 1.00 14.95 107 LEU F O 1
ATOM 11841 N N . ASN F 1 108 ? 10.185 -14.917 -8.725 1.00 12.96 108 ASN F N 1
ATOM 11842 C CA . ASN F 1 108 ? 10.582 -15.027 -7.328 1.00 14.57 108 ASN F CA 1
ATOM 11843 C C . ASN F 1 108 ? 9.735 -14.239 -6.323 1.00 12.48 108 ASN F C 1
ATOM 11844 O O . ASN F 1 108 ? 10.130 -14.129 -5.148 1.00 15.61 108 ASN F O 1
ATOM 11849 N N . TYR F 1 109 ? 8.523 -13.883 -6.727 1.00 12.47 109 TYR F N 1
ATOM 11850 C CA . TYR F 1 109 ? 7.581 -13.417 -5.624 1.00 12.02 109 TYR F CA 1
ATOM 11851 C C . TYR F 1 109 ? 7.304 -14.586 -4.654 1.00 11.86 109 TYR F C 1
ATOM 11852 O O . TYR F 1 109 ? 7.258 -15.769 -5.067 1.00 13.54 109 TYR F O 1
ATOM 11861 N N . ARG F 1 110 ? 7.116 -14.262 -3.381 1.00 13.03 110 ARG F N 1
ATOM 11862 C CA . ARG F 1 110 ? 6.904 -15.372 -2.467 1.00 12.79 110 ARG F CA 1
ATOM 11863 C C . ARG F 1 110 ? 5.507 -15.984 -2.652 1.00 12.59 110 ARG F C 1
ATOM 11864 O O . ARG F 1 110 ? 4.568 -15.317 -2.778 1.00 12.67 110 ARG F O 1
ATOM 11872 N N . ASP F 1 111 ? 5.418 -17.294 -2.673 1.00 11.56 111 ASP F N 1
ATOM 11873 C CA . ASP F 1 111 ? 4.176 -18.047 -2.703 1.00 12.12 111 ASP F CA 1
ATOM 11874 C C . ASP F 1 111 ? 3.251 -17.530 -1.619 1.00 12.55 111 ASP F C 1
ATOM 11875 O O . ASP F 1 111 ? 3.644 -17.348 -0.520 1.00 12.31 111 ASP F O 1
ATOM 11880 N N . THR F 1 112 ? 1.969 -17.291 -2.021 1.00 10.83 112 THR F N 1
ATOM 11881 C CA . THR F 1 112 ? 0.807 -16.721 -1.194 1.00 11.95 112 THR F CA 1
ATOM 11882 C C . THR F 1 112 ? 0.925 -15.242 -1.113 1.00 13.33 112 THR F C 1
ATOM 11883 O O . THR F 1 112 ? 0.081 -14.623 -0.493 1.00 14.04 112 THR F O 1
ATOM 11887 N N . GLU F 1 113 ? 1.999 -14.647 -1.723 1.00 11.59 113 GLU F N 1
ATOM 11888 C CA . GLU F 1 113 ? 2.277 -13.201 -1.605 1.00 12.08 113 GLU F CA 1
ATOM 11889 C C . GLU F 1 113 ? 2.453 -12.625 -2.973 1.00 12.32 113 GLU F C 1
ATOM 11890 O O . GLU F 1 113 ? 3.050 -11.480 -3.009 1.00 13.73 113 GLU F O 1
ATOM 11896 N N . LEU F 1 114 ? 1.910 -13.173 -4.050 1.00 12.43 114 LEU F N 1
ATOM 11897 C CA . LEU F 1 114 ? 2.119 -12.504 -5.338 1.00 11.32 114 LEU F CA 1
ATOM 11898 C C . LEU F 1 114 ? 1.306 -11.190 -5.321 1.00 10.50 114 LEU F C 1
ATOM 11899 O O . LEU F 1 114 ? 0.087 -11.217 -5.132 1.00 12.33 114 LEU F O 1
ATOM 11904 N N . PRO F 1 115 ? 1.925 -10.041 -5.575 1.00 10.01 115 PRO F N 1
ATOM 11905 C CA . PRO F 1 115 ? 1.123 -8.795 -5.581 1.00 11.37 115 PRO F CA 1
ATOM 11906 C C . PRO F 1 115 ? 0.229 -8.689 -6.766 1.00 11.80 115 PRO F C 1
ATOM 11907 O O . PRO F 1 115 ? 0.497 -9.299 -7.835 1.00 13.47 115 PRO F O 1
ATOM 11911 N N . TYR F 1 116 ? -0.833 -7.835 -6.660 1.00 11.96 116 TYR F N 1
ATOM 11912 C CA . TYR F 1 116 ? -1.583 -7.493 -7.866 1.00 10.75 116 TYR F CA 1
ATOM 11913 C C . TYR F 1 116 ? -1.270 -6.018 -8.084 1.00 10.81 116 TYR F C 1
ATOM 11914 O O . TYR F 1 116 ? -1.874 -5.127 -7.434 1.00 13.40 116 TYR F O 1
ATOM 11923 N N . SER F 1 117 ? -0.289 -5.739 -8.961 1.00 11.95 117 SER F N 1
ATOM 11924 C CA . SER F 1 117 ? 0.202 -4.374 -9.029 1.00 11.53 117 SER F CA 1
ATOM 11925 C C . SER F 1 117 ? 0.840 -4.106 -10.355 1.00 10.57 117 SER F C 1
ATOM 11926 O O . SER F 1 117 ? 1.231 -5.022 -11.111 1.00 11.82 117 SER F O 1
ATOM 11929 N N . ARG F 1 118 ? 1.019 -2.765 -10.602 1.00 11.45 118 ARG F N 1
ATOM 11930 C CA . ARG F 1 118 ? 1.734 -2.389 -11.817 1.00 11.07 118 ARG F CA 1
ATOM 11931 C C . AR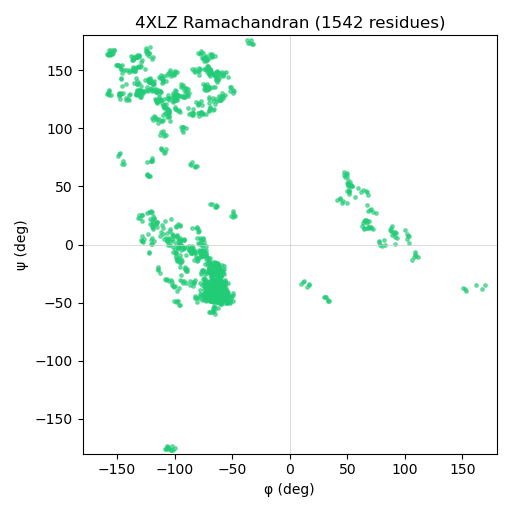G F 1 118 ? 3.127 -2.906 -11.825 1.00 11.51 118 ARG F C 1
ATOM 11932 O O . ARG F 1 118 ? 3.619 -3.288 -12.896 1.00 12.38 118 ARG F O 1
ATOM 11940 N N . GLU F 1 119 ? 3.786 -2.995 -10.673 1.00 11.02 119 GLU F N 1
ATOM 11941 C CA . GLU F 1 119 ? 5.130 -3.514 -10.669 1.00 11.87 119 GLU F CA 1
ATOM 11942 C C . GLU F 1 119 ? 5.201 -4.927 -11.274 1.00 12.14 119 GLU F C 1
ATOM 11943 O O . GLU F 1 119 ? 6.124 -5.271 -12.023 1.00 12.40 119 GLU F O 1
ATOM 11949 N N . VAL F 1 120 ? 4.254 -5.786 -10.929 1.00 11.41 120 VAL F N 1
ATOM 11950 C CA . VAL F 1 120 ? 4.364 -7.159 -11.466 1.00 11.77 120 VAL F CA 1
ATOM 11951 C C . VAL F 1 120 ? 3.986 -7.114 -12.949 1.00 11.93 120 VAL F C 1
ATOM 11952 O O . VAL F 1 120 ? 4.604 -7.842 -13.736 1.00 12.24 120 VAL F O 1
ATOM 11956 N N . ARG F 1 121 ? 3.026 -6.269 -13.393 1.00 12.14 121 ARG F N 1
ATOM 11957 C CA . ARG F 1 121 ? 2.799 -6.121 -14.843 1.00 12.27 121 ARG F CA 1
ATOM 11958 C C . ARG F 1 121 ? 4.091 -5.752 -15.476 1.00 13.74 121 ARG F C 1
ATOM 11959 O O . ARG F 1 121 ? 4.344 -6.239 -16.623 1.00 13.71 121 ARG F O 1
ATOM 11967 N N . LYS F 1 122 ? 4.851 -4.816 -14.921 1.00 11.94 122 LYS F N 1
ATOM 11968 C CA . LYS F 1 122 ? 6.106 -4.441 -15.589 1.00 12.78 122 LYS F CA 1
ATOM 11969 C C . LYS F 1 122 ? 7.060 -5.599 -15.773 1.00 13.46 122 LYS F C 1
ATOM 11970 O O . LYS F 1 122 ? 7.795 -5.691 -16.803 1.00 14.84 122 LYS F O 1
ATOM 11976 N N . ASP F 1 123 ? 7.128 -6.527 -14.820 1.00 13.89 123 ASP F N 1
ATOM 11977 C CA . ASP F 1 123 ? 8.010 -7.720 -14.998 1.00 15.26 123 ASP F CA 1
ATOM 11978 C C . ASP F 1 123 ? 7.566 -8.521 -16.214 1.00 15.56 123 ASP F C 1
ATOM 11979 O O . ASP F 1 123 ? 8.357 -8.987 -17.066 1.00 15.10 123 ASP F O 1
ATOM 11984 N N . LEU F 1 124 ? 6.256 -8.796 -16.289 1.00 13.19 124 LEU F N 1
ATOM 11985 C CA . LEU F 1 124 ? 5.709 -9.565 -17.429 1.00 13.49 124 LEU F CA 1
ATOM 11986 C C . LEU F 1 124 ? 5.923 -8.859 -18.761 1.00 13.88 124 LEU F C 1
ATOM 11987 O O . LEU F 1 124 ? 6.284 -9.498 -19.750 1.00 15.44 124 LEU F O 1
ATOM 11992 N N . VAL F 1 125 ? 5.635 -7.544 -18.792 1.00 12.83 125 VAL F N 1
ATOM 11993 C CA . VAL F 1 125 ? 5.820 -6.755 -20.004 1.00 12.43 125 VAL F CA 1
ATOM 11994 C C . VAL F 1 125 ? 7.301 -6.737 -20.385 1.00 14.21 125 VAL F C 1
ATOM 11995 O O . VAL F 1 125 ? 7.542 -6.842 -21.637 1.00 13.51 125 VAL F O 1
ATOM 11999 N N . LYS F 1 126 ? 8.240 -6.656 -19.480 1.00 13.67 126 LYS F N 1
ATOM 12000 C CA . LYS F 1 126 ? 9.643 -6.665 -19.867 1.00 13.71 126 LYS F CA 1
ATOM 12001 C C . LYS F 1 126 ? 9.979 -7.996 -20.583 1.00 16.14 126 LYS F C 1
ATOM 12002 O O . LYS F 1 126 ? 10.614 -8.034 -21.663 1.00 15.58 126 LYS F O 1
ATOM 12008 N N . ILE F 1 127 ? 9.502 -9.114 -20.039 1.00 13.58 127 ILE F N 1
ATOM 12009 C CA . ILE F 1 127 ? 9.825 -10.421 -20.656 1.00 12.26 127 ILE F CA 1
ATOM 12010 C C . ILE F 1 127 ? 9.081 -10.574 -21.949 1.00 13.02 127 ILE F C 1
ATOM 12011 O O . ILE F 1 127 ? 9.660 -11.099 -22.981 1.00 15.37 127 ILE F O 1
ATOM 12016 N N . ILE F 1 128 ? 7.823 -10.190 -22.081 1.00 13.60 128 ILE F N 1
ATOM 12017 C CA . ILE F 1 128 ? 7.068 -10.250 -23.341 1.00 13.71 128 ILE F CA 1
ATOM 12018 C C . ILE F 1 128 ? 7.807 -9.405 -24.408 1.00 14.55 128 ILE F C 1
ATOM 12019 O O . ILE F 1 128 ? 7.865 -9.870 -25.574 1.00 15.72 128 ILE F O 1
ATOM 12024 N N . ARG F 1 129 ? 8.214 -8.209 -24.036 1.00 13.80 129 ARG F N 1
ATOM 12025 C CA . ARG F 1 129 ? 8.880 -7.334 -25.077 1.00 13.65 129 ARG F CA 1
ATOM 12026 C C . ARG F 1 129 ? 10.219 -7.937 -25.441 1.00 14.81 129 ARG F C 1
ATOM 12027 O O . ARG F 1 129 ? 10.623 -7.792 -26.619 1.00 16.71 129 ARG F O 1
ATOM 12035 N N . LYS F 1 130 ? 10.936 -8.548 -24.488 1.00 15.35 130 LYS F N 1
ATOM 12036 C CA . LYS F 1 130 ? 12.261 -9.187 -24.848 1.00 14.49 130 LYS F CA 1
ATOM 12037 C C . LYS F 1 130 ? 12.060 -10.373 -25.738 1.00 17.83 130 LYS F C 1
ATOM 12038 O O . LYS F 1 130 ? 12.772 -10.500 -26.797 1.00 18.45 130 LYS F O 1
ATOM 12044 N N . GLU F 1 131 ? 11.090 -11.246 -25.384 1.00 16.32 131 GLU F N 1
ATOM 12045 C CA . GLU F 1 131 ? 11.005 -12.534 -26.105 1.00 16.06 131 GLU F CA 1
ATOM 12046 C C . GLU F 1 131 ? 10.122 -12.447 -27.313 1.00 17.04 131 GLU F C 1
ATOM 12047 O O . GLU F 1 131 ? 10.219 -13.336 -28.218 1.00 17.90 131 GLU F O 1
ATOM 12053 N N . LYS F 1 132 ? 9.189 -11.498 -27.449 1.00 14.73 132 LYS F N 1
ATOM 12054 C CA . LYS F 1 132 ? 8.271 -11.362 -28.577 1.00 15.75 132 LYS F CA 1
ATOM 12055 C C . LYS F 1 132 ? 7.520 -12.652 -28.881 1.00 17.99 132 LYS F C 1
ATOM 12056 O O . LYS F 1 132 ? 7.541 -13.139 -30.053 1.00 18.25 132 LYS F O 1
ATOM 12062 N N . PRO F 1 133 ? 6.890 -13.296 -27.904 1.00 17.31 133 PRO F N 1
ATOM 12063 C CA . PRO F 1 133 ? 6.188 -14.557 -28.170 1.00 17.70 133 PRO F CA 1
ATOM 12064 C C . PRO F 1 133 ? 4.974 -14.347 -29.032 1.00 18.00 133 PRO F C 1
ATOM 12065 O O . PRO F 1 133 ? 4.226 -13.331 -28.970 1.00 17.52 133 PRO F O 1
ATOM 12069 N N . ASP F 1 134 ? 4.661 -15.372 -29.841 1.00 17.50 134 ASP F N 1
ATOM 12070 C CA . ASP F 1 134 ? 3.431 -15.357 -30.624 1.00 16.80 134 ASP F CA 1
ATOM 12071 C C . ASP F 1 134 ? 2.181 -15.611 -29.738 1.00 14.81 134 ASP F C 1
ATOM 12072 O O . ASP F 1 134 ? 1.072 -15.144 -30.062 1.00 17.64 134 ASP F O 1
ATOM 12077 N N . GLY F 1 135 ? 2.398 -16.465 -28.722 1.00 15.73 135 GLY F N 1
ATOM 12078 C CA . GLY F 1 135 ? 1.222 -16.888 -27.886 1.00 14.85 135 GLY F CA 1
ATOM 12079 C C . GLY F 1 135 ? 1.685 -16.809 -26.451 1.00 12.65 135 GLY F C 1
ATOM 12080 O O . GLY F 1 135 ? 2.832 -16.980 -26.085 1.00 15.06 135 GLY F O 1
ATOM 12081 N N . VAL F 1 136 ? 0.637 -16.543 -25.615 1.00 13.71 136 VAL F N 1
ATOM 12082 C CA . VAL F 1 136 ? 0.824 -16.582 -24.136 1.00 13.17 136 VAL F CA 1
ATOM 12083 C C . VAL F 1 136 ? -0.317 -17.384 -23.526 1.00 12.77 136 VAL F C 1
ATOM 12084 O O . VAL F 1 136 ? -1.486 -17.204 -23.907 1.00 14.33 136 VAL F O 1
ATOM 12088 N N . PHE F 1 137 ? 0.065 -18.293 -22.643 1.00 13.03 137 PHE F N 1
ATOM 12089 C CA . PHE F 1 137 ? -0.878 -19.149 -21.905 1.00 12.74 137 PHE F CA 1
ATOM 12090 C C . PHE F 1 137 ? -0.839 -18.700 -20.434 1.00 13.53 137 PHE F C 1
ATOM 12091 O O . PHE F 1 137 ? 0.259 -18.472 -19.889 1.00 14.22 137 PHE F O 1
ATOM 12099 N N . ALA F 1 138 ? -2.017 -18.713 -19.796 1.00 12.62 138 ALA F N 1
ATOM 12100 C CA . ALA F 1 138 ? -2.089 -18.410 -18.355 1.00 12.13 138 ALA F CA 1
ATOM 12101 C C . ALA F 1 138 ? -3.357 -19.021 -17.786 1.00 13.10 138 ALA F C 1
ATOM 12102 O O . ALA F 1 138 ? -4.237 -19.333 -18.570 1.00 13.68 138 ALA F O 1
ATOM 12104 N N . PRO F 1 139 ? -3.480 -19.087 -16.460 1.00 12.49 139 PRO F N 1
ATOM 12105 C CA . PRO F 1 139 ? -4.743 -19.582 -15.861 1.00 12.58 139 PRO F CA 1
ATOM 12106 C C . PRO F 1 139 ? -5.910 -18.657 -16.183 1.00 12.21 139 PRO F C 1
ATOM 12107 O O . PRO F 1 139 ? -5.751 -17.396 -16.254 1.00 12.77 139 PRO F O 1
ATOM 12111 N N . ASP F 1 140 ? -7.117 -19.210 -16.304 1.00 12.68 140 ASP F N 1
ATOM 12112 C CA . ASP F 1 140 ? -8.323 -18.408 -16.444 1.00 11.93 140 ASP F CA 1
ATOM 12113 C C . ASP F 1 140 ? -8.692 -17.825 -15.079 1.00 12.17 140 ASP F C 1
ATOM 12114 O O . ASP F 1 140 ? -9.059 -18.560 -14.153 1.00 12.11 140 ASP F O 1
ATOM 12119 N N . PRO F 1 141 ? -8.599 -16.495 -14.950 1.00 12.04 141 PRO F N 1
ATOM 12120 C CA . PRO F 1 141 ? -8.831 -15.958 -13.591 1.00 11.95 141 PRO F CA 1
ATOM 12121 C C . PRO F 1 141 ? -10.284 -15.971 -13.188 1.00 12.49 141 PRO F C 1
ATOM 12122 O O . PRO F 1 141 ? -10.578 -15.713 -11.989 1.00 14.91 141 PRO F O 1
ATOM 12126 N N . TRP F 1 142 ? -11.137 -16.303 -14.103 1.00 12.99 142 TRP F N 1
ATOM 12127 C CA . TRP F 1 142 ? -12.613 -16.373 -13.774 1.00 12.71 142 TRP F CA 1
ATOM 12128 C C . TRP F 1 142 ? -13.021 -17.826 -13.503 1.00 13.50 142 TRP F C 1
ATOM 12129 O O . TRP F 1 142 ? -14.272 -18.063 -13.352 1.00 15.05 142 TRP F O 1
ATOM 12140 N N . LEU F 1 143 ? -12.068 -18.723 -13.271 1.00 13.29 143 LEU F N 1
ATOM 12141 C CA . LEU F 1 143 ? -12.510 -20.130 -12.885 1.00 13.65 143 LEU F CA 1
ATOM 12142 C C . LEU F 1 143 ? -13.414 -20.088 -11.649 1.00 13.45 143 LEU F C 1
ATOM 12143 O O . LEU F 1 143 ? -12.996 -19.549 -10.618 1.00 14.16 143 LEU F O 1
ATOM 12148 N N . PRO F 1 144 ? -14.615 -20.726 -11.711 1.00 13.51 144 PRO F N 1
ATOM 12149 C CA . PRO F 1 144 ? -15.461 -20.624 -10.534 1.00 13.30 144 PRO F CA 1
ATOM 12150 C C . PRO F 1 144 ? -14.785 -21.286 -9.325 1.00 13.41 144 PRO F C 1
ATOM 12151 O O . PRO F 1 144 ? -14.138 -22.382 -9.407 1.00 13.89 144 PRO F O 1
ATOM 12155 N N . TYR F 1 145 ? -14.967 -20.684 -8.175 1.00 13.52 145 TYR F N 1
ATOM 12156 C CA . TYR F 1 145 ? -14.505 -21.147 -6.832 1.00 12.62 145 TYR F CA 1
ATOM 12157 C C . TYR F 1 145 ? -13.010 -21.239 -6.704 1.00 13.12 145 TYR F C 1
ATOM 12158 O O . TYR F 1 145 ? -12.525 -21.751 -5.716 1.00 14.30 145 TYR F O 1
ATOM 12167 N N . GLU F 1 146 ? -12.274 -20.588 -7.667 1.00 11.97 146 GLU F N 1
ATOM 12168 C CA . GLU F 1 146 ? -10.822 -20.557 -7.494 1.00 12.24 146 GLU F CA 1
ATOM 12169 C C . GLU F 1 146 ? -10.463 -19.722 -6.255 1.00 12.26 146 GLU F C 1
ATOM 12170 O O . GLU F 1 146 ? -10.734 -18.505 -6.245 1.00 12.05 146 GLU F O 1
ATOM 12176 N N . SER F 1 147 ? -9.857 -20.329 -5.217 1.00 12.34 147 SER F N 1
ATOM 12177 C CA . SER F 1 147 ? -9.625 -19.641 -3.934 1.00 10.64 147 SER F CA 1
ATOM 12178 C C . SER F 1 147 ? -8.174 -19.273 -3.706 1.00 15.26 147 SER F C 1
ATOM 12179 O O . SER F 1 147 ? -7.880 -18.726 -2.619 1.00 12.62 147 SER F O 1
ATOM 12182 N N . HIS F 1 148 ? -7.328 -19.549 -4.684 1.00 12.44 148 HIS F N 1
ATOM 12183 C CA . HIS F 1 148 ? -5.943 -19.169 -4.379 1.00 11.81 148 HIS F CA 1
ATOM 12184 C C . HIS F 1 148 ? -5.604 -17.760 -5.076 1.00 11.29 148 HIS F C 1
ATOM 12185 O O . HIS F 1 148 ? -5.654 -17.661 -6.323 1.00 11.59 148 HIS F O 1
ATOM 12192 N N . PRO F 1 149 ? -5.310 -16.735 -4.281 1.00 11.47 149 PRO F N 1
ATOM 12193 C CA . PRO F 1 149 ? -5.049 -15.413 -4.888 1.00 10.98 149 PRO F CA 1
ATOM 12194 C C . PRO F 1 149 ? -3.905 -15.453 -5.897 1.00 14.15 149 PRO F C 1
ATOM 12195 O O . PRO F 1 149 ? -3.959 -14.665 -6.854 1.00 12.53 149 PRO F O 1
ATOM 12199 N N . ASP F 1 150 ? -2.874 -16.348 -5.654 1.00 11.93 150 ASP F N 1
ATOM 12200 C CA . ASP F 1 150 ? -1.810 -16.317 -6.671 1.00 11.40 150 ASP F CA 1
ATOM 12201 C C . ASP F 1 150 ? -2.347 -16.729 -7.997 1.00 12.42 150 ASP F C 1
ATOM 12202 O O . ASP F 1 150 ? -1.815 -16.332 -9.041 1.00 13.36 150 ASP F O 1
ATOM 12207 N N . HIS F 1 151 ? -3.327 -17.695 -8.027 1.00 11.57 151 HIS F N 1
ATOM 12208 C CA . HIS F 1 151 ? -3.832 -18.137 -9.347 1.00 10.51 151 HIS F CA 1
ATOM 12209 C C . HIS F 1 151 ? -4.667 -17.028 -9.995 1.00 12.78 151 HIS F C 1
ATOM 12210 O O . HIS F 1 151 ? -4.523 -16.754 -11.202 1.00 12.44 151 HIS F O 1
ATOM 12217 N N . ARG F 1 152 ? -5.603 -16.422 -9.252 1.00 12.42 152 ARG F N 1
ATOM 12218 C CA . ARG F 1 152 ? -6.474 -15.393 -9.832 1.00 13.19 152 ARG F CA 1
ATOM 12219 C C . ARG F 1 152 ? -5.578 -14.208 -10.334 1.00 12.88 152 ARG F C 1
ATOM 12220 O O . ARG F 1 152 ? -5.711 -13.752 -11.461 1.00 11.82 152 ARG F O 1
ATOM 12228 N N . ARG F 1 153 ? -4.631 -13.821 -9.493 1.00 11.13 153 ARG F N 1
ATOM 12229 C CA . ARG F 1 153 ? -3.769 -12.650 -9.891 1.00 11.75 153 ARG F CA 1
ATOM 12230 C C . ARG F 1 153 ? -2.893 -13.007 -11.134 1.00 10.93 153 ARG F C 1
ATOM 12231 O O . ARG F 1 153 ? -2.694 -12.136 -11.961 1.00 11.98 153 ARG F O 1
ATOM 12239 N N . THR F 1 154 ? -2.357 -14.261 -11.187 1.00 10.79 154 THR F N 1
ATOM 12240 C CA . THR F 1 154 ? -1.563 -14.567 -12.346 1.00 11.95 154 THR F CA 1
ATOM 12241 C C . THR F 1 154 ? -2.408 -14.408 -13.592 1.00 13.19 154 THR F C 1
ATOM 12242 O O . THR F 1 154 ? -1.927 -13.885 -14.642 1.00 12.30 154 THR F O 1
ATOM 12246 N N . GLY F 1 155 ? -3.634 -14.934 -13.600 1.00 11.26 155 GLY F N 1
ATOM 12247 C CA . GLY F 1 155 ? -4.406 -14.864 -14.845 1.00 12.16 155 GLY F CA 1
ATOM 12248 C C . GLY F 1 155 ? -4.722 -13.380 -15.213 1.00 13.42 155 GLY F C 1
ATOM 12249 O O . GLY F 1 155 ? -4.594 -12.999 -16.363 1.00 13.28 155 GLY F O 1
ATOM 12250 N N . PHE F 1 156 ? -5.213 -12.578 -14.252 1.00 12.42 156 PHE F N 1
ATOM 12251 C CA . PHE F 1 156 ? -5.516 -11.190 -14.611 1.00 12.17 156 PHE F CA 1
ATOM 12252 C C . PHE F 1 156 ? -4.257 -10.442 -15.014 1.00 12.28 156 PHE F C 1
ATOM 12253 O O . PHE F 1 156 ? -4.297 -9.730 -16.023 1.00 12.05 156 PHE F O 1
ATOM 12261 N N . LEU F 1 157 ? -3.163 -10.628 -14.288 1.00 11.11 157 LEU F N 1
ATOM 12262 C CA . LEU F 1 157 ? -1.949 -9.854 -14.635 1.00 11.31 157 LEU F CA 1
ATOM 12263 C C . LEU F 1 157 ? -1.434 -10.311 -16.009 1.00 12.34 157 LEU F C 1
ATOM 12264 O O . LEU F 1 157 ? -0.898 -9.473 -16.734 1.00 11.83 157 LEU F O 1
ATOM 12269 N N . ALA F 1 158 ? -1.580 -11.589 -16.370 1.00 11.92 158 ALA F N 1
ATOM 12270 C CA . ALA F 1 158 ? -1.084 -12.022 -17.698 1.00 11.81 158 ALA F CA 1
ATOM 12271 C C . ALA F 1 158 ? -1.915 -11.391 -18.776 1.00 11.87 158 ALA F C 1
ATOM 12272 O O . ALA F 1 158 ? -1.332 -10.840 -19.752 1.00 12.70 158 ALA F O 1
ATOM 12274 N N . ILE F 1 159 ? -3.247 -11.320 -18.682 1.00 11.99 159 ILE F N 1
ATOM 12275 C CA . ILE F 1 159 ? -4.102 -10.782 -19.702 1.00 12.09 159 ILE F CA 1
ATOM 12276 C C . ILE F 1 159 ? -3.777 -9.291 -19.865 1.00 12.89 159 ILE F C 1
ATOM 12277 O O . ILE F 1 159 ? -3.615 -8.746 -20.956 1.00 13.80 159 ILE F O 1
ATOM 12282 N N . GLU F 1 160 ? -3.668 -8.585 -18.706 1.00 11.93 160 GLU F N 1
ATOM 12283 C CA . GLU F 1 160 ? -3.401 -7.125 -18.735 1.00 12.45 160 GLU F CA 1
ATOM 12284 C C . GLU F 1 160 ? -2.034 -6.880 -19.354 1.00 12.71 160 GLU F C 1
ATOM 12285 O O . GLU F 1 160 ? -1.857 -5.905 -20.119 1.00 13.72 160 GLU F O 1
ATOM 12291 N N . SER F 1 161 ? -1.048 -7.709 -18.980 1.00 11.66 161 SER F N 1
ATOM 12292 C CA . SER F 1 161 ? 0.332 -7.461 -19.424 1.00 12.35 161 SER F CA 1
ATOM 12293 C C . SER F 1 161 ? 0.425 -7.728 -20.941 1.00 12.91 161 SER F C 1
ATOM 12294 O O . SER F 1 161 ? 1.176 -6.989 -21.594 1.00 13.44 161 SER F O 1
ATOM 12297 N N . VAL F 1 162 ? -0.277 -8.698 -21.464 1.00 13.18 162 VAL F N 1
ATOM 12298 C CA . VAL F 1 162 ? -0.265 -8.914 -22.945 1.00 14.02 162 VAL F CA 1
ATOM 12299 C C . VAL F 1 162 ? -0.824 -7.611 -23.600 1.00 14.21 162 VAL F C 1
ATOM 12300 O O . VAL F 1 162 ? -0.265 -7.102 -24.582 1.00 16.69 162 VAL F O 1
ATOM 12304 N N . ALA F 1 163 ? -1.922 -7.066 -23.081 1.00 13.66 163 ALA F N 1
ATOM 12305 C CA . ALA F 1 163 ? -2.484 -5.851 -23.702 1.00 14.33 163 ALA F CA 1
ATOM 12306 C C . ALA F 1 163 ? -1.474 -4.734 -23.556 1.00 15.39 163 ALA F C 1
ATOM 12307 O O . ALA F 1 163 ? -1.250 -3.924 -24.505 1.00 15.23 163 ALA F O 1
ATOM 12309 N N . PHE F 1 164 ? -0.874 -4.539 -22.340 1.00 13.60 164 PHE F N 1
ATOM 12310 C CA . PHE F 1 164 ? -0.106 -3.273 -22.131 1.00 12.60 164 PHE F CA 1
ATOM 12311 C C . PHE F 1 164 ? 1.275 -3.334 -22.717 1.00 14.61 164 PHE F C 1
ATOM 12312 O O . PHE F 1 164 ? 1.915 -2.290 -22.925 1.00 14.46 164 PHE F O 1
ATOM 12320 N N . SER F 1 165 ? 1.706 -4.550 -23.121 1.00 13.75 165 SER F N 1
ATOM 12321 C CA . SER F 1 165 ? 3.043 -4.658 -23.800 1.00 15.41 165 SER F CA 1
ATOM 12322 C C . SER F 1 165 ? 3.045 -3.921 -25.129 1.00 14.83 165 SER F C 1
ATOM 12323 O O . SER F 1 165 ? 4.169 -3.543 -25.522 1.00 14.58 165 SER F O 1
ATOM 12326 N N . GLN F 1 166 ? 1.871 -3.663 -25.662 1.00 13.83 166 GLN F N 1
ATOM 12327 C CA . GLN F 1 166 ? 1.743 -2.952 -27.005 1.00 16.27 166 GLN F CA 1
ATOM 12328 C C . GLN F 1 166 ? 1.833 -1.441 -26.821 1.00 16.74 166 GLN F C 1
ATOM 12329 O O . GLN F 1 166 ? 1.850 -0.671 -27.830 1.00 16.85 166 GLN F O 1
ATOM 12335 N N . LEU F 1 167 ? 1.851 -0.918 -25.574 1.00 14.21 167 LEU F N 1
ATOM 12336 C CA . LEU F 1 167 ? 1.632 0.539 -25.362 1.00 14.10 167 LEU F CA 1
ATOM 12337 C C . LEU F 1 167 ? 2.933 1.141 -25.011 1.00 15.50 167 LEU F C 1
ATOM 12338 O O . LEU F 1 167 ? 3.511 0.887 -23.919 1.00 14.95 167 LEU F O 1
ATOM 12343 N N . PRO F 1 168 ? 3.501 2.061 -25.825 1.00 15.35 168 PRO F N 1
ATOM 12344 C CA . PRO F 1 168 ? 4.843 2.586 -25.543 1.00 16.25 168 PRO F CA 1
ATOM 12345 C C . PRO F 1 168 ? 4.928 3.499 -24.279 1.00 14.58 168 PRO F C 1
ATOM 12346 O O . PRO F 1 168 ? 6.003 3.649 -23.745 1.00 15.98 168 PRO F O 1
ATOM 12350 N N . ASN F 1 169 ? 3.808 4.049 -23.817 1.00 14.15 169 ASN F N 1
ATOM 12351 C CA . ASN F 1 169 ? 3.842 4.839 -22.576 1.00 15.51 169 ASN F CA 1
ATOM 12352 C C . ASN F 1 169 ? 3.691 3.945 -21.329 1.00 15.21 169 ASN F C 1
ATOM 12353 O O . ASN F 1 169 ? 3.848 4.489 -20.209 1.00 14.32 169 ASN F O 1
ATOM 12358 N N . PHE F 1 170 ? 3.457 2.620 -21.531 1.00 13.09 170 PHE F N 1
ATOM 12359 C CA . PHE F 1 170 ? 3.397 1.726 -20.349 1.00 13.39 170 PHE F CA 1
ATOM 12360 C C . PHE F 1 170 ? 4.820 1.192 -20.181 1.00 14.28 170 PHE F C 1
ATOM 12361 O O . PHE F 1 170 ? 5.397 0.595 -21.073 1.00 15.29 170 PHE F O 1
ATOM 12369 N N . SER F 1 171 ? 5.353 1.358 -18.953 1.00 13.31 171 SER F N 1
ATOM 12370 C CA . SER F 1 171 ? 6.735 0.949 -18.692 1.00 12.20 171 SER F CA 1
ATOM 12371 C C . SER F 1 171 ? 7.716 1.477 -19.727 1.00 14.76 171 SER F C 1
ATOM 12372 O O . SER F 1 171 ? 8.408 0.716 -20.403 1.00 15.23 171 SER F O 1
ATOM 12375 N N . ASN F 1 172 ? 7.773 2.815 -19.780 1.00 15.18 172 ASN F N 1
ATOM 12376 C CA . ASN F 1 172 ? 8.409 3.450 -20.935 1.00 16.47 172 ASN F CA 1
ATOM 12377 C C . ASN F 1 172 ? 9.891 3.294 -20.842 1.00 17.47 172 ASN F C 1
ATOM 12378 O O . ASN F 1 172 ? 10.539 3.498 -21.894 1.00 18.84 172 ASN F O 1
ATOM 12383 N N . ILE F 1 173 ? 10.555 2.963 -19.734 1.00 14.95 173 ILE F N 1
ATOM 12384 C CA . ILE F 1 173 ? 12.008 2.885 -19.713 1.00 16.11 173 ILE F CA 1
ATOM 12385 C C . ILE F 1 173 ? 12.404 1.620 -20.565 1.00 17.13 173 ILE F C 1
ATOM 12386 O O . ILE F 1 173 ? 13.497 1.564 -21.131 1.00 19.05 173 ILE F O 1
ATOM 12391 N N . ASP F 1 174 ? 11.492 0.642 -20.721 1.00 17.92 174 ASP F N 1
ATOM 12392 C CA . ASP F 1 174 ? 11.830 -0.502 -21.624 1.00 18.35 174 ASP F CA 1
ATOM 12393 C C . ASP F 1 174 ? 12.113 0.038 -23.022 1.00 19.16 174 ASP F C 1
ATOM 12394 O O . ASP F 1 174 ? 13.067 -0.439 -23.587 1.00 19.76 174 ASP F O 1
ATOM 12399 N N . ILE F 1 175 ? 11.259 0.901 -23.526 1.00 18.92 175 ILE F N 1
ATOM 12400 C CA . ILE F 1 175 ? 11.410 1.456 -24.907 1.00 21.64 175 ILE F CA 1
ATOM 12401 C C . ILE F 1 175 ? 12.697 2.243 -24.912 1.00 23.60 175 ILE F C 1
ATOM 12402 O O . ILE F 1 175 ? 13.555 2.046 -25.808 1.00 24.22 175 ILE F O 1
ATOM 12407 N N . ASP F 1 176 ? 13.000 2.948 -23.816 1.00 20.92 176 ASP F N 1
ATOM 12408 C CA . ASP F 1 176 ? 14.264 3.727 -23.793 1.00 21.15 176 ASP F CA 1
ATOM 12409 C C . ASP F 1 176 ? 15.534 2.896 -23.800 1.00 23.75 176 ASP F C 1
ATOM 12410 O O . ASP F 1 176 ? 16.576 3.414 -24.207 1.00 26.70 176 ASP F O 1
ATOM 12415 N N . ILE F 1 177 ? 15.492 1.649 -23.349 1.00 20.69 177 ILE F N 1
ATOM 12416 C CA . ILE F 1 177 ? 16.674 0.781 -23.368 1.00 20.49 177 ILE F CA 1
ATOM 12417 C C . ILE F 1 177 ? 16.629 -0.177 -24.494 1.00 23.59 177 ILE F C 1
ATOM 12418 O O . ILE F 1 177 ? 17.498 -1.098 -24.514 1.00 26.66 177 ILE F O 1
ATOM 12423 N N . GLY F 1 178 ? 15.675 -0.044 -25.382 1.00 22.63 178 GLY F N 1
ATOM 12424 C CA . GLY F 1 178 ? 15.679 -0.836 -26.660 1.00 25.04 178 GLY F CA 1
ATOM 12425 C C . GLY F 1 178 ? 14.695 -2.016 -26.704 1.00 27.43 178 GLY F C 1
ATOM 12426 O O . GLY F 1 178 ? 14.701 -2.850 -27.624 1.00 27.88 178 GLY F O 1
ATOM 12427 N N . LEU F 1 179 ? 13.837 -2.143 -25.697 1.00 23.04 179 LEU F N 1
ATOM 12428 C CA . LEU F 1 179 ? 12.759 -3.187 -25.727 1.00 22.95 179 LEU F CA 1
ATOM 12429 C C . LEU F 1 179 ? 11.507 -2.576 -26.273 1.00 22.86 179 LEU F C 1
ATOM 12430 O O . LEU F 1 179 ? 10.755 -1.895 -25.489 1.00 21.77 179 LEU F O 1
ATOM 12435 N N . LYS F 1 180 ? 11.216 -2.836 -27.554 1.00 18.11 180 LYS F N 1
ATOM 12436 C CA . LYS F 1 180 ? 10.128 -2.157 -28.223 1.00 19.95 180 LYS F CA 1
ATOM 12437 C C . LYS F 1 180 ? 8.774 -2.759 -27.826 1.00 17.29 180 LYS F C 1
ATOM 12438 O O . LYS F 1 180 ? 8.695 -3.894 -27.298 1.00 16.46 180 LYS F O 1
ATOM 12444 N N . PRO F 1 181 ? 7.696 -2.070 -28.078 1.00 16.59 181 PRO F N 1
ATOM 12445 C CA . PRO F 1 181 ? 6.369 -2.645 -27.851 1.00 17.73 181 PRO F CA 1
ATOM 12446 C C . PRO F 1 181 ? 6.206 -3.936 -28.642 1.00 19.16 181 PRO F C 1
ATOM 12447 O O . PRO F 1 181 ? 6.811 -4.104 -29.764 1.00 18.32 181 PRO F O 1
ATOM 12451 N N . HIS F 1 182 ? 5.464 -4.891 -28.148 1.00 16.66 182 HIS F N 1
ATOM 12452 C CA . HIS F 1 182 ? 5.198 -6.144 -28.803 1.00 16.85 182 HIS F CA 1
ATOM 12453 C C . HIS F 1 182 ? 3.727 -6.463 -28.764 1.00 16.91 182 HIS F C 1
ATOM 12454 O O . HIS F 1 182 ? 3.073 -6.278 -27.685 1.00 16.89 182 HIS F O 1
ATOM 12461 N N . SER F 1 183 ? 3.159 -6.969 -29.870 1.00 16.43 183 SER F N 1
ATOM 12462 C CA . SER F 1 183 ? 1.777 -7.404 -29.958 1.00 16.46 183 SER F CA 1
ATOM 12463 C C . SER F 1 183 ? 1.726 -8.908 -30.071 1.00 18.38 183 SER F C 1
ATOM 12464 O O . SER F 1 183 ? 2.136 -9.543 -31.090 1.00 19.70 183 SER F O 1
ATOM 12467 N N . VAL F 1 184 ? 1.314 -9.613 -29.018 1.00 16.42 184 VAL F N 1
ATOM 12468 C CA . VAL F 1 184 ? 1.200 -11.098 -29.006 1.00 16.87 184 VAL F CA 1
ATOM 12469 C C . VAL F 1 184 ? 0.031 -11.432 -29.910 1.00 16.82 184 VAL F C 1
ATOM 12470 O O . VAL F 1 184 ? -0.946 -10.673 -30.057 1.00 19.28 184 VAL F O 1
ATOM 12474 N N . SER F 1 185 ? 0.096 -12.575 -30.605 1.00 16.06 185 SER F N 1
ATOM 12475 C CA . SER F 1 185 ? -1.019 -12.987 -31.472 1.00 17.72 185 SER F CA 1
ATOM 12476 C C . SER F 1 185 ? -2.188 -13.703 -30.839 1.00 17.90 185 SER F C 1
ATOM 12477 O O . SER F 1 185 ? -3.307 -13.499 -31.310 1.00 19.23 185 SER F O 1
ATOM 12480 N N . PHE F 1 186 ? -1.942 -14.499 -29.771 1.00 16.14 186 PHE F N 1
ATOM 12481 C CA . PHE F 1 186 ? -3.128 -15.080 -29.123 1.00 15.85 186 PHE F CA 1
ATOM 12482 C C . PHE F 1 186 ? -2.738 -15.270 -27.663 1.00 15.42 186 PHE F C 1
ATOM 12483 O O . PHE F 1 186 ? -1.581 -15.472 -27.241 1.00 15.08 186 PHE F O 1
ATOM 12491 N N . ILE F 1 187 ? -3.822 -15.251 -26.866 1.00 14.72 187 ILE F N 1
ATOM 12492 C CA . ILE F 1 187 ? -3.754 -15.707 -25.454 1.00 16.27 187 ILE F CA 1
ATOM 12493 C C . ILE F 1 187 ? -4.621 -17.019 -25.410 1.00 14.28 187 ILE F C 1
ATOM 12494 O O . ILE F 1 187 ? -5.688 -17.130 -26.087 1.00 15.34 187 ILE F O 1
ATOM 12499 N N . ALA F 1 188 ? -4.166 -17.958 -24.606 1.00 13.74 188 ALA F N 1
ATOM 12500 C CA . ALA F 1 188 ? -5.013 -19.125 -24.315 1.00 13.25 188 ALA F CA 1
ATOM 12501 C C . ALA F 1 188 ? -5.041 -19.354 -22.819 1.00 13.88 188 ALA F C 1
ATOM 12502 O O . ALA F 1 188 ? -3.965 -19.402 -22.219 1.00 15.47 188 ALA F O 1
ATOM 12504 N N . LEU F 1 189 ? -6.249 -19.479 -22.285 1.00 12.83 189 LEU F N 1
ATOM 12505 C CA . LEU F 1 189 ? -6.361 -19.603 -20.806 1.00 12.90 189 LEU F CA 1
ATOM 12506 C C . LEU F 1 189 ? -6.564 -21.088 -20.503 1.00 12.96 189 LEU F C 1
ATOM 12507 O O . LEU F 1 189 ? -7.468 -21.738 -21.036 1.00 15.72 189 LEU F O 1
ATOM 12512 N N . TYR F 1 190 ? -5.708 -21.589 -19.614 1.00 13.64 190 TYR F N 1
ATOM 12513 C CA . TYR F 1 190 ? -5.935 -22.991 -19.100 1.00 14.06 190 TYR F CA 1
ATOM 12514 C C . TYR F 1 190 ? -6.549 -23.017 -17.708 1.00 13.52 190 TYR F C 1
ATOM 12515 O O . TYR F 1 190 ? -6.871 -21.900 -17.207 1.00 13.80 190 TYR F O 1
ATOM 12524 N N . TYR F 1 191 ? -6.683 -24.173 -17.079 1.00 13.18 191 TYR F N 1
ATOM 12525 C CA . TYR F 1 191 ? -7.443 -24.200 -15.823 1.00 14.23 191 TYR F CA 1
ATOM 12526 C C . TYR F 1 191 ? -8.789 -23.523 -15.983 1.00 15.59 191 TYR F C 1
ATOM 12527 O O . TYR F 1 191 ? -9.152 -22.622 -15.171 1.00 13.35 191 TYR F O 1
ATOM 12536 N N . THR F 1 192 ? -9.537 -23.937 -17.004 1.00 14.08 192 THR F N 1
ATOM 12537 C CA . THR F 1 192 ? -10.781 -23.222 -17.360 1.00 14.51 192 THR F CA 1
ATOM 12538 C C . THR F 1 192 ? -12.015 -24.089 -17.305 1.00 14.88 192 THR F C 1
ATOM 12539 O O . THR F 1 192 ? -11.966 -25.293 -17.702 1.00 16.07 192 THR F O 1
ATOM 12543 N N . HIS F 1 193 ? -13.116 -23.532 -16.802 1.00 15.13 193 HIS F N 1
ATOM 12544 C CA A HIS F 1 193 ? -14.458 -24.189 -16.820 0.50 14.90 193 HIS F CA 1
ATOM 12545 C CA B HIS F 1 193 ? -14.376 -24.271 -16.911 0.50 16.54 193 HIS F CA 1
ATOM 12546 C C . HIS F 1 193 ? -15.118 -23.993 -18.205 1.00 16.32 193 HIS F C 1
ATOM 12547 O O . HIS F 1 193 ? -16.157 -24.644 -18.464 1.00 18.15 193 HIS F O 1
ATOM 12560 N N . LYS F 1 194 ? -14.626 -23.028 -18.998 1.00 15.02 194 LYS F N 1
ATOM 12561 C CA . LYS F 1 194 ? -15.335 -22.677 -20.263 1.00 16.44 194 LYS F CA 1
ATOM 12562 C C . LYS F 1 194 ? -14.362 -22.806 -21.419 1.00 16.87 194 LYS F C 1
ATOM 12563 O O . LYS F 1 194 ? -14.088 -21.870 -22.206 1.00 16.72 194 LYS F O 1
ATOM 12569 N N . PRO F 1 195 ? -13.810 -24.003 -21.644 1.00 14.95 195 PRO F N 1
ATOM 12570 C CA . PRO F 1 195 ? -12.897 -24.136 -22.760 1.00 15.44 195 PRO F CA 1
ATOM 12571 C C . PRO F 1 195 ? -13.649 -24.054 -24.077 1.00 16.71 195 PRO F C 1
ATOM 12572 O O . PRO F 1 195 ? -14.741 -24.563 -24.137 1.00 19.80 195 PRO F O 1
ATOM 12576 N N . ASN F 1 196 ? -12.974 -23.572 -25.099 1.00 15.41 196 ASN F N 1
ATOM 12577 C CA . ASN F 1 196 ? -13.602 -23.649 -26.441 1.00 15.95 196 ASN F CA 1
ATOM 12578 C C . ASN F 1 196 ? -12.627 -24.275 -27.437 1.00 16.40 196 ASN F C 1
ATOM 12579 O O . ASN F 1 196 ? -12.923 -24.274 -28.680 1.00 17.61 196 ASN F O 1
ATOM 12584 N N . TYR F 1 197 ? -11.492 -24.699 -26.978 1.00 17.11 197 TYR F N 1
ATOM 12585 C CA . TYR F 1 197 ? -10.504 -25.444 -27.838 1.00 16.92 197 TYR F CA 1
ATOM 12586 C C . TYR F 1 197 ? -9.945 -26.556 -26.960 1.00 18.62 197 TYR F C 1
ATOM 12587 O O . TYR F 1 197 ? -9.419 -26.286 -25.815 1.00 17.67 197 TYR F O 1
ATOM 12596 N N . ILE F 1 198 ? -10.029 -27.846 -27.400 1.00 17.60 198 ILE F N 1
ATOM 12597 C CA . ILE F 1 198 ? -9.470 -28.948 -26.574 1.00 17.45 198 ILE F CA 1
ATOM 12598 C C . ILE F 1 198 ? -8.385 -29.690 -27.373 1.00 16.12 198 ILE F C 1
ATOM 12599 O O . ILE F 1 198 ? -8.584 -29.966 -28.597 1.00 20.25 198 ILE F O 1
ATOM 12604 N N . VAL F 1 199 ? -7.259 -29.971 -26.734 1.00 17.56 199 VAL F N 1
ATOM 12605 C CA . VAL F 1 199 ? -6.161 -30.695 -27.353 1.00 18.11 199 VAL F CA 1
ATOM 12606 C C . VAL F 1 199 ? -6.286 -32.149 -26.803 1.00 17.85 199 VAL F C 1
ATOM 12607 O O . VAL F 1 199 ? -6.390 -32.401 -25.604 1.00 16.88 199 VAL F O 1
ATOM 12611 N N . ASP F 1 200 ? -6.240 -33.151 -27.744 1.00 18.46 200 ASP F N 1
ATOM 12612 C CA . ASP F 1 200 ? -6.281 -34.585 -27.320 1.00 17.85 200 ASP F CA 1
ATOM 12613 C C . ASP F 1 200 ? -4.888 -34.898 -26.886 1.00 18.34 200 ASP F C 1
ATOM 12614 O O . ASP F 1 200 ? -3.892 -34.744 -27.638 1.00 21.54 200 ASP F O 1
ATOM 12619 N N . ILE F 1 201 ? -4.786 -35.297 -25.635 1.00 17.03 201 ILE F N 1
ATOM 12620 C CA . ILE F 1 201 ? -3.542 -35.692 -25.049 1.00 18.68 201 ILE F CA 1
ATOM 12621 C C . ILE F 1 201 ? -3.502 -37.195 -24.637 1.00 17.79 201 ILE F C 1
ATOM 12622 O O . ILE F 1 201 ? -2.650 -37.599 -23.802 1.00 19.67 201 ILE F O 1
ATOM 12627 N N . THR F 1 202 ? -4.496 -37.962 -25.171 1.00 19.77 202 THR F N 1
ATOM 12628 C CA . THR F 1 202 ? -4.624 -39.367 -24.749 1.00 20.05 202 THR F CA 1
ATOM 12629 C C . THR F 1 202 ? -3.263 -40.136 -24.820 1.00 21.22 202 THR F C 1
ATOM 12630 O O . THR F 1 202 ? -2.862 -40.820 -23.834 1.00 24.30 202 THR F O 1
ATOM 12634 N N . ASP F 1 203 ? -2.503 -39.949 -25.890 1.00 21.19 203 ASP F N 1
ATOM 12635 C CA . ASP F 1 203 ? -1.233 -40.754 -25.918 1.00 25.41 203 ASP F CA 1
ATOM 12636 C C . ASP F 1 203 ? -0.052 -40.151 -25.194 1.00 24.80 203 ASP F C 1
ATOM 12637 O O . ASP F 1 203 ? 1.019 -40.745 -25.093 1.00 27.60 203 ASP F O 1
ATOM 12642 N N . LEU F 1 204 ? -0.247 -38.931 -24.615 1.00 22.58 204 LEU F N 1
ATOM 12643 C CA . LEU F 1 204 ? 0.786 -38.298 -23.800 1.00 23.83 204 LEU F CA 1
ATOM 12644 C C . LEU F 1 204 ? 0.423 -38.230 -22.344 1.00 22.84 204 LEU F C 1
ATOM 12645 O O . LEU F 1 204 ? 1.169 -37.633 -21.555 1.00 21.93 204 LEU F O 1
ATOM 12658 N N . GLU F 1 206 ? 0.603 -40.518 -19.874 1.00 20.60 206 GLU F N 1
ATOM 12659 C CA . GLU F 1 206 ? 1.608 -41.015 -18.958 1.00 20.67 206 GLU F CA 1
ATOM 12660 C C . GLU F 1 206 ? 2.848 -40.101 -18.824 1.00 18.69 206 GLU F C 1
ATOM 12661 O O . GLU F 1 206 ? 3.368 -39.995 -17.766 1.00 19.05 206 GLU F O 1
ATOM 12667 N N . LEU F 1 207 ? 3.216 -39.455 -19.921 1.00 19.80 207 LEU F N 1
ATOM 12668 C CA . LEU F 1 207 ? 4.340 -38.509 -19.920 1.00 20.22 207 LEU F CA 1
ATOM 12669 C C . LEU F 1 207 ? 3.912 -37.275 -19.038 1.00 17.74 207 LEU F C 1
ATOM 12670 O O . LEU F 1 207 ? 4.724 -36.847 -18.203 1.00 17.98 207 LEU F O 1
ATOM 12675 N N . LYS F 1 208 ? 2.700 -36.807 -19.272 1.00 19.44 208 LYS F N 1
ATOM 12676 C CA . LYS F 1 208 ? 2.218 -35.677 -18.437 1.00 18.99 208 LYS F CA 1
ATOM 12677 C C . LYS F 1 208 ? 2.315 -36.027 -16.986 1.00 18.75 208 LYS F C 1
ATOM 12678 O O . LYS F 1 208 ? 2.805 -35.280 -16.132 1.00 17.59 208 LYS F O 1
ATOM 12684 N N . LEU F 1 209 ? 1.789 -37.218 -16.575 1.00 17.35 209 LEU F N 1
ATOM 12685 C CA . LEU F 1 209 ? 1.844 -37.532 -15.192 1.00 16.82 209 LEU F CA 1
ATOM 12686 C C . LEU F 1 209 ? 3.242 -37.686 -14.644 1.00 15.20 209 LEU F C 1
ATOM 12687 O O . LEU F 1 209 ? 3.510 -37.343 -13.494 1.00 17.21 209 LEU F O 1
ATOM 12692 N N . LYS F 1 210 ? 4.153 -38.208 -15.501 1.00 16.42 210 LYS F N 1
ATOM 12693 C CA . LYS F 1 210 ? 5.542 -38.298 -15.087 1.00 16.85 210 LYS F CA 1
ATOM 12694 C C . LYS F 1 210 ? 6.169 -36.854 -14.846 1.00 16.53 210 LYS F C 1
ATOM 12695 O O . LYS F 1 210 ? 6.887 -36.678 -13.814 1.00 17.45 210 LYS F O 1
ATOM 12701 N N . ALA F 1 211 ? 5.808 -35.948 -15.760 1.00 17.64 211 ALA F N 1
ATOM 12702 C CA . ALA F 1 211 ? 6.309 -34.544 -15.574 1.00 18.05 211 ALA F CA 1
ATOM 12703 C C . ALA F 1 211 ? 5.745 -33.918 -14.326 1.00 18.35 211 ALA F C 1
ATOM 12704 O O . ALA F 1 211 ? 6.399 -33.063 -13.702 1.00 18.97 211 ALA F O 1
ATOM 12706 N N . ILE F 1 212 ? 4.492 -34.241 -13.969 1.00 16.62 212 ILE F N 1
ATOM 12707 C CA . ILE F 1 212 ? 3.941 -33.738 -12.720 1.00 15.23 212 ILE F CA 1
ATOM 12708 C C . ILE F 1 212 ? 4.612 -34.336 -11.508 1.00 17.22 212 ILE F C 1
ATOM 12709 O O . ILE F 1 212 ? 4.973 -33.662 -10.570 1.00 16.48 212 ILE F O 1
ATOM 12714 N N . ARG F 1 213 ? 4.815 -35.708 -11.538 1.00 16.56 213 ARG F N 1
ATOM 12715 C CA . ARG F 1 213 ? 5.398 -36.304 -10.385 1.00 17.72 213 ARG F CA 1
ATOM 12716 C C . ARG F 1 213 ? 6.865 -35.980 -10.163 1.00 14.74 213 ARG F C 1
ATOM 12717 O O . ARG F 1 213 ? 7.367 -36.155 -9.031 1.00 17.40 213 ARG F O 1
ATOM 12725 N N . ALA F 1 214 ? 7.511 -35.375 -11.215 1.00 16.13 214 ALA F N 1
ATOM 12726 C CA . ALA F 1 214 ? 8.864 -34.863 -10.979 1.00 16.85 214 ALA F CA 1
ATOM 12727 C C . ALA F 1 214 ? 8.899 -33.760 -9.897 1.00 16.43 214 ALA F C 1
ATOM 12728 O O . ALA F 1 214 ? 9.962 -33.536 -9.275 1.00 18.05 214 ALA F O 1
ATOM 12730 N N . HIS F 1 215 ? 7.720 -33.142 -9.621 1.00 15.98 215 HIS F N 1
ATOM 12731 C CA . HIS F 1 215 ? 7.612 -32.217 -8.462 1.00 16.34 215 HIS F CA 1
ATOM 12732 C C . HIS F 1 215 ? 7.394 -33.028 -7.242 1.00 17.31 215 HIS F C 1
ATOM 12733 O O . HIS F 1 215 ? 6.269 -33.037 -6.618 1.00 17.12 215 HIS F O 1
ATOM 12740 N N . ARG F 1 216 ? 8.426 -33.785 -6.869 1.00 17.52 216 ARG F N 1
ATOM 12741 C CA . ARG F 1 216 ? 8.258 -34.784 -5.807 1.00 19.49 216 ARG F CA 1
ATOM 12742 C C . ARG F 1 216 ? 7.856 -34.202 -4.470 1.00 18.41 216 ARG F C 1
ATOM 12743 O O . ARG F 1 216 ? 7.116 -34.802 -3.711 1.00 19.95 216 ARG F O 1
ATOM 12751 N N . SER F 1 217 ? 8.311 -32.961 -4.120 1.00 16.42 217 SER F N 1
ATOM 12752 C CA . SER F 1 217 ? 7.953 -32.374 -2.849 1.00 18.11 217 SER F CA 1
ATOM 12753 C C . SER F 1 217 ? 6.516 -32.113 -2.710 1.00 16.49 217 SER F C 1
ATOM 12754 O O . SER F 1 217 ? 6.050 -32.040 -1.736 1.00 20.82 217 SER F O 1
ATOM 12757 N N . GLN F 1 218 ? 5.824 -31.993 -3.763 1.00 17.74 218 GLN F N 1
ATOM 12758 C CA . GLN F 1 218 ? 4.388 -31.683 -3.783 1.00 18.29 218 GLN F CA 1
ATOM 12759 C C . GLN F 1 218 ? 3.547 -32.965 -3.889 1.00 20.83 218 GLN F C 1
ATOM 12760 O O . GLN F 1 218 ? 2.440 -32.983 -3.440 1.00 22.49 218 GLN F O 1
ATOM 12766 N N . PHE F 1 219 ? 4.117 -33.946 -4.535 1.00 20.33 219 PHE F N 1
ATOM 12767 C CA . PHE F 1 219 ? 3.279 -35.194 -4.885 1.00 20.23 219 PHE F CA 1
ATOM 12768 C C . PHE F 1 219 ? 3.916 -36.380 -4.254 1.00 22.02 219 PHE F C 1
ATOM 12769 O O . PHE F 1 219 ? 4.604 -37.144 -4.968 1.00 25.25 219 PHE F O 1
ATOM 12777 N N . THR F 1 220 ? 3.794 -36.447 -2.951 1.00 22.15 220 THR F N 1
ATOM 12778 C CA . THR F 1 220 ? 4.231 -37.653 -2.252 1.00 24.57 220 THR F CA 1
ATOM 12779 C C . THR F 1 220 ? 3.295 -38.764 -2.664 1.00 23.58 220 THR F C 1
ATOM 12780 O O . THR F 1 220 ? 2.259 -38.516 -3.214 1.00 14.85 220 THR F O 1
ATOM 12784 N N . ASP F 1 221 ? 3.639 -40.034 -2.434 1.00 23.03 221 ASP F N 1
ATOM 12785 C CA . ASP F 1 221 ? 2.633 -41.075 -2.802 1.00 21.87 221 ASP F CA 1
ATOM 12786 C C . ASP F 1 221 ? 1.219 -40.912 -2.168 1.00 17.46 221 ASP F C 1
ATOM 12787 O O . ASP F 1 221 ? 0.206 -41.133 -2.752 1.00 20.38 221 ASP F O 1
ATOM 12792 N N . ASP F 1 222 ? 1.305 -40.501 -0.914 1.00 21.64 222 ASP F N 1
ATOM 12793 C CA . ASP F 1 222 ? 0.039 -40.339 -0.185 1.00 19.76 222 ASP F CA 1
ATOM 12794 C C . ASP F 1 222 ? -0.886 -39.292 -0.910 1.00 18.21 222 ASP F C 1
ATOM 12795 O O . ASP F 1 222 ? -2.150 -39.445 -1.124 1.00 15.83 222 ASP F O 1
ATOM 12800 N N . ILE F 1 223 ? -0.241 -38.137 -1.254 1.00 10.82 223 ILE F N 1
ATOM 12801 C CA . ILE F 1 223 ? -0.977 -37.145 -1.928 1.00 10.87 223 ILE F CA 1
ATOM 12802 C C . ILE F 1 223 ? -1.448 -37.542 -3.326 1.00 7.22 223 ILE F C 1
ATOM 12803 O O . ILE F 1 223 ? -2.543 -37.226 -3.756 1.00 8.47 223 ILE F O 1
ATOM 12808 N N . TRP F 1 224 ? -0.588 -38.368 -3.969 1.00 9.55 224 TRP F N 1
ATOM 12809 C CA . TRP F 1 224 ? -0.915 -38.846 -5.301 1.00 12.28 224 TRP F CA 1
ATOM 12810 C C . TRP F 1 224 ? -2.163 -39.760 -5.322 1.00 16.13 224 TRP F C 1
ATOM 12811 O O . TRP F 1 224 ? -2.779 -39.855 -6.343 1.00 8.40 224 TRP F O 1
ATOM 12822 N N . GLU F 1 225 ? -2.424 -40.394 -4.150 1.00 11.06 225 GLU F N 1
ATOM 12823 C CA . GLU F 1 225 ? -3.642 -41.234 -4.048 1.00 16.29 225 GLU F CA 1
ATOM 12824 C C . GLU F 1 225 ? -4.921 -40.434 -4.337 1.00 20.37 225 GLU F C 1
ATOM 12825 O O . GLU F 1 225 ? -5.950 -40.945 -4.781 1.00 17.87 225 GLU F O 1
ATOM 12831 N N . THR F 1 226 ? -4.860 -39.075 -4.118 1.00 16.97 226 THR F N 1
ATOM 12832 C CA . THR F 1 226 ? -5.955 -38.234 -4.474 1.00 13.04 226 THR F CA 1
ATOM 12833 C C . THR F 1 226 ? -5.736 -37.512 -5.728 1.00 13.57 226 THR F C 1
ATOM 12834 O O . THR F 1 226 ? -6.657 -37.353 -6.560 1.00 15.68 226 THR F O 1
ATOM 12838 N N . TRP F 1 227 ? -4.504 -37.110 -5.982 1.00 17.38 227 TRP F N 1
ATOM 12839 C CA . TRP F 1 227 ? -4.233 -36.342 -7.226 1.00 15.55 227 TRP F CA 1
ATOM 12840 C C . TRP F 1 227 ? -4.260 -37.054 -8.515 1.00 18.79 227 TRP F C 1
ATOM 12841 O O . TRP F 1 227 ? -4.700 -36.509 -9.546 1.00 16.91 227 TRP F O 1
ATOM 12852 N N . GLU F 1 228 ? -3.828 -38.355 -8.583 1.00 16.29 228 GLU F N 1
ATOM 12853 C CA . GLU F 1 228 ? -4.037 -39.072 -9.871 1.00 18.47 228 GLU F CA 1
ATOM 12854 C C . GLU F 1 228 ? -5.495 -39.200 -10.261 1.00 14.65 228 GLU F C 1
ATOM 12855 O O . GLU F 1 228 ? -5.853 -38.853 -11.380 1.00 16.71 228 GLU F O 1
ATOM 12861 N N . PRO F 1 229 ? -6.349 -39.588 -9.302 1.00 16.06 229 PRO F N 1
ATOM 12862 C CA . PRO F 1 229 ? -7.821 -39.590 -9.631 1.00 15.53 229 PRO F CA 1
ATOM 12863 C C . PRO F 1 229 ? -8.363 -38.176 -10.093 1.00 15.16 229 PRO F C 1
ATOM 12864 O O . PRO F 1 229 ? -9.059 -38.082 -11.072 1.00 17.32 229 PRO F O 1
ATOM 12868 N N . PHE F 1 230 ? -7.886 -37.180 -9.338 1.00 15.53 230 PHE F N 1
ATOM 12869 C CA . PHE F 1 230 ? -8.311 -35.811 -9.735 1.00 15.86 230 PHE F CA 1
ATOM 12870 C C . PHE F 1 230 ? -7.901 -35.452 -11.155 1.00 16.67 230 PHE F C 1
ATOM 12871 O O . PHE F 1 230 ? -8.722 -34.990 -11.970 1.00 16.37 230 PHE F O 1
ATOM 12879 N N . LEU F 1 231 ? -6.591 -35.667 -11.424 1.00 15.60 231 LEU F N 1
ATOM 12880 C CA . LEU F 1 231 ? -6.053 -35.279 -12.727 1.00 15.48 231 LEU F CA 1
ATOM 12881 C C . LEU F 1 231 ? -6.652 -36.091 -13.861 1.00 18.16 231 LEU F C 1
ATOM 12882 O O . LEU F 1 231 ? -6.987 -35.576 -14.927 1.00 17.31 231 LEU F O 1
ATOM 12887 N N . ARG F 1 232 ? -6.914 -37.427 -13.664 1.00 17.52 232 ARG F N 1
ATOM 12888 C CA . ARG F 1 232 ? -7.616 -38.153 -14.685 1.00 17.59 232 ARG F CA 1
ATOM 12889 C C . ARG F 1 232 ? -9.067 -37.711 -14.847 1.00 16.28 232 ARG F C 1
ATOM 12890 O O . ARG F 1 232 ? -9.520 -37.672 -15.975 1.00 16.12 232 ARG F O 1
ATOM 12898 N N . THR F 1 233 ? -9.738 -37.327 -13.742 1.00 15.14 233 THR F N 1
ATOM 12899 C CA . THR F 1 233 ? -11.118 -36.827 -13.871 1.00 15.44 233 THR F CA 1
ATOM 12900 C C . THR F 1 233 ? -11.171 -35.495 -14.708 1.00 16.81 233 THR F C 1
ATOM 12901 O O . THR F 1 233 ? -12.015 -35.342 -15.605 1.00 15.81 233 THR F O 1
ATOM 12905 N N . VAL F 1 234 ? -10.184 -34.617 -14.375 1.00 15.69 234 VAL F N 1
ATOM 12906 C CA . VAL F 1 234 ? -10.125 -33.382 -15.185 1.00 16.67 234 VAL F CA 1
ATOM 12907 C C . VAL F 1 234 ? -9.858 -33.629 -16.644 1.00 15.06 234 VAL F C 1
ATOM 12908 O O . VAL F 1 234 ? -10.458 -32.968 -17.499 1.00 16.04 234 VAL F O 1
ATOM 12912 N N . THR F 1 235 ? -8.843 -34.463 -16.934 1.00 16.57 235 THR F N 1
ATOM 12913 C CA . THR F 1 235 ? -8.573 -34.702 -18.380 1.00 16.12 235 THR F CA 1
ATOM 12914 C C . THR F 1 235 ? -9.756 -35.412 -19.115 1.00 16.13 235 THR F C 1
ATOM 12915 O O . THR F 1 235 ? -9.956 -35.174 -20.271 1.00 16.81 235 THR F O 1
ATOM 12927 N N . PHE F 1 237 ? -12.941 -34.810 -18.263 1.00 17.52 237 PHE F N 1
ATOM 12928 C CA . PHE F 1 237 ? -13.871 -33.665 -18.437 1.00 18.64 237 PHE F CA 1
ATOM 12929 C C . PHE F 1 237 ? -13.594 -32.981 -19.755 1.00 18.94 237 PHE F C 1
ATOM 12930 O O . PHE F 1 237 ? -14.544 -32.724 -20.489 1.00 19.09 237 PHE F O 1
ATOM 12938 N N . TYR F 1 238 ? -12.327 -32.686 -20.009 1.00 16.90 238 TYR F N 1
ATOM 12939 C CA . TYR F 1 238 ? -12.002 -32.036 -21.299 1.00 15.79 238 TYR F CA 1
ATOM 12940 C C . TYR F 1 238 ? -12.126 -32.954 -22.512 1.00 17.18 238 TYR F C 1
ATOM 12941 O O . TYR F 1 238 ? -12.728 -32.558 -23.548 1.00 17.47 238 TYR F O 1
ATOM 12950 N N . GLY F 1 239 ? -11.531 -34.149 -22.324 1.00 17.59 239 GLY F N 1
ATOM 12951 C CA . GLY F 1 239 ? -11.477 -35.027 -23.555 1.00 18.78 239 GLY F CA 1
ATOM 12952 C C . GLY F 1 239 ? -12.940 -35.400 -24.028 1.00 19.24 239 GLY F C 1
ATOM 12953 O O . GLY F 1 239 ? -13.162 -35.456 -25.266 1.00 19.77 239 GLY F O 1
ATOM 12954 N N . GLU F 1 240 ? -13.828 -35.595 -23.070 1.00 18.09 240 GLU F N 1
ATOM 12955 C CA . GLU F 1 240 ? -15.257 -36.012 -23.421 1.00 19.78 240 GLU F CA 1
ATOM 12956 C C . GLU F 1 240 ? -15.916 -34.965 -24.315 1.00 20.77 240 GLU F C 1
ATOM 12957 O O . GLU F 1 240 ? -16.673 -35.341 -25.226 1.00 22.96 240 GLU F O 1
ATOM 12963 N N . LYS F 1 241 ? -15.510 -33.688 -24.206 1.00 19.79 241 LYS F N 1
ATOM 12964 C CA . LYS F 1 241 ? -16.107 -32.639 -25.044 1.00 19.79 241 LYS F CA 1
ATOM 12965 C C . LYS F 1 241 ? -15.778 -32.781 -26.533 1.00 21.36 241 LYS F C 1
ATOM 12966 O O . LYS F 1 241 ? -16.435 -32.184 -27.333 1.00 24.26 241 LYS F O 1
ATOM 12972 N N . ILE F 1 242 ? -14.695 -33.469 -26.868 1.00 19.98 242 ILE F N 1
ATOM 12973 C CA . ILE F 1 242 ? -14.358 -33.690 -28.291 1.00 20.65 242 ILE F CA 1
ATOM 12974 C C . ILE F 1 242 ? -14.351 -35.214 -28.588 1.00 21.80 242 ILE F C 1
ATOM 12975 O O . ILE F 1 242 ? -13.771 -35.624 -29.634 1.00 22.29 242 ILE F O 1
ATOM 12980 N N . GLY F 1 243 ? -14.924 -35.983 -27.693 1.00 21.63 243 GLY F N 1
ATOM 12981 C CA . GLY F 1 243 ? -15.034 -37.463 -27.991 1.00 23.16 243 GLY F CA 1
ATOM 12982 C C . GLY F 1 243 ? -13.708 -38.239 -27.908 1.00 23.61 243 GLY F C 1
ATOM 12983 O O . GLY F 1 243 ? -13.524 -39.304 -28.566 1.00 25.08 243 GLY F O 1
ATOM 12984 N N . VAL F 1 244 ? -12.726 -37.798 -27.091 1.00 21.94 244 VAL F N 1
ATOM 12985 C CA . VAL F 1 244 ? -11.481 -38.444 -26.846 1.00 20.07 244 VAL F CA 1
ATOM 12986 C C . VAL F 1 244 ? -11.305 -38.801 -25.367 1.00 20.23 244 VAL F C 1
ATOM 12987 O O . VAL F 1 244 ? -12.031 -38.279 -24.493 1.00 21.99 244 VAL F O 1
ATOM 12991 N N . ARG F 1 245 ? -10.419 -39.745 -25.066 1.00 20.54 245 ARG F N 1
ATOM 12992 C CA . ARG F 1 245 ? -10.273 -40.169 -23.692 1.00 19.03 245 ARG F CA 1
ATOM 12993 C C . ARG F 1 245 ? -9.780 -39.009 -22.711 1.00 18.18 245 ARG F C 1
ATOM 12994 O O . ARG F 1 245 ? -10.422 -38.750 -21.709 1.00 19.56 245 ARG F O 1
ATOM 13002 N N . TYR F 1 246 ? -8.663 -38.430 -23.102 1.00 18.79 246 TYR F N 1
ATOM 13003 C CA . TYR F 1 246 ? -8.022 -37.394 -22.243 1.00 16.97 246 TYR F CA 1
ATOM 13004 C C . TYR F 1 246 ? -7.746 -36.172 -23.116 1.00 16.70 246 TYR F C 1
ATOM 13005 O O . TYR F 1 246 ? -7.114 -36.220 -24.190 1.00 18.53 246 TYR F O 1
ATOM 13014 N N . GLY F 1 247 ? -8.142 -35.014 -22.524 1.00 16.61 247 GLY F N 1
ATOM 13015 C CA . GLY F 1 247 ? -7.947 -33.729 -23.230 1.00 16.81 247 GLY F CA 1
ATOM 13016 C C . GLY F 1 247 ? -7.404 -32.661 -22.256 1.00 15.72 247 GLY F C 1
ATOM 13017 O O . GLY F 1 247 ? -7.521 -32.788 -21.051 1.00 16.98 247 GLY F O 1
ATOM 13018 N N . GLU F 1 248 ? -6.807 -31.639 -22.870 1.00 16.67 248 GLU F N 1
ATOM 13019 C CA . GLU F 1 248 ? -6.526 -30.372 -22.128 1.00 16.96 248 GLU F CA 1
ATOM 13020 C C . GLU F 1 248 ? -7.302 -29.262 -22.779 1.00 15.28 248 GLU F C 1
ATOM 13021 O O . GLU F 1 248 ? -7.332 -29.125 -23.984 1.00 17.68 248 GLU F O 1
ATOM 13027 N N . GLY F 1 249 ? -8.008 -28.445 -21.935 1.00 16.31 249 GLY F N 1
ATOM 13028 C CA . GLY F 1 249 ? -8.887 -27.432 -22.455 1.00 15.00 249 GLY F CA 1
ATOM 13029 C C . GLY F 1 249 ? -8.286 -26.018 -22.310 1.00 13.92 249 GLY F C 1
ATOM 13030 O O . GLY F 1 249 ? -7.595 -25.715 -21.298 1.00 15.52 249 GLY F O 1
ATOM 13031 N N . PHE F 1 250 ? -8.656 -25.245 -23.295 1.00 14.13 250 PHE F N 1
ATOM 13032 C CA . PHE F 1 250 ? -8.210 -23.843 -23.326 1.00 14.48 250 PHE F CA 1
ATOM 13033 C C . PHE F 1 250 ? -9.361 -23.008 -23.706 1.00 15.69 250 PHE F C 1
ATOM 13034 O O . PHE F 1 250 ? -10.224 -23.335 -24.531 1.00 15.72 250 PHE F O 1
ATOM 13042 N N . ARG F 1 251 ? -9.345 -21.752 -23.213 1.00 15.73 251 ARG F N 1
ATOM 13043 C CA . ARG F 1 251 ? -10.331 -20.753 -23.722 1.00 14.59 251 ARG F CA 1
ATOM 13044 C C . ARG F 1 251 ? -9.528 -19.687 -24.466 1.00 14.44 251 ARG F C 1
ATOM 13045 O O . ARG F 1 251 ? -8.577 -19.086 -23.988 1.00 14.41 251 ARG F O 1
ATOM 13053 N N . VAL F 1 252 ? -9.938 -19.530 -25.744 1.00 13.56 252 VAL F N 1
ATOM 13054 C CA . VAL F 1 252 ? -9.398 -18.499 -26.574 1.00 14.92 252 VAL F CA 1
ATOM 13055 C C . VAL F 1 252 ? -10.520 -17.605 -27.057 1.00 14.19 252 VAL F C 1
ATOM 13056 O O . VAL F 1 252 ? -11.642 -18.059 -27.420 1.00 15.70 252 VAL F O 1
ATOM 13068 N N . PRO F 1 254 ? -11.173 -13.562 -29.262 1.00 14.79 254 PRO F N 1
ATOM 13069 C CA . PRO F 1 254 ? -10.613 -12.376 -29.928 1.00 15.98 254 PRO F CA 1
ATOM 13070 C C . PRO F 1 254 ? -10.157 -11.388 -28.818 1.00 16.86 254 PRO F C 1
ATOM 13071 O O . PRO F 1 254 ? -10.851 -11.285 -27.762 1.00 15.71 254 PRO F O 1
ATOM 13075 N N . GLY F 1 255 ? -9.147 -10.628 -29.096 1.00 15.40 255 GLY F N 1
ATOM 13076 C CA . GLY F 1 255 ? -8.652 -9.653 -28.056 1.00 17.81 255 GLY F CA 1
ATOM 13077 C C . GLY F 1 255 ? -9.780 -8.687 -27.656 1.00 16.14 255 GLY F C 1
ATOM 13078 O O . GLY F 1 255 ? -9.888 -8.305 -26.484 1.00 15.98 255 GLY F O 1
ATOM 13079 N N . LEU F 1 256 ? -10.645 -8.309 -28.603 1.00 15.47 256 LEU F N 1
ATOM 13080 C CA . LEU F 1 256 ? -11.701 -7.376 -28.337 1.00 16.42 256 LEU F CA 1
ATOM 13081 C C . LEU F 1 256 ? -12.587 -7.883 -27.216 1.00 15.00 256 LEU F C 1
ATOM 13082 O O . LEU F 1 256 ? -13.163 -7.078 -26.437 1.00 15.19 256 LEU F O 1
ATOM 13087 N N . PHE F 1 257 ? -12.798 -9.178 -27.119 1.00 13.71 257 PHE F N 1
ATOM 13088 C CA . PHE F 1 257 ? -13.854 -9.707 -26.273 1.00 14.33 257 PHE F CA 1
ATOM 13089 C C . PHE F 1 257 ? -13.407 -9.665 -24.779 1.00 14.02 257 PHE F C 1
ATOM 13090 O O . PHE F 1 257 ? -14.300 -9.906 -23.927 1.00 14.39 257 PHE F O 1
ATOM 13098 N N . TYR F 1 258 ? -12.133 -9.351 -24.533 1.00 12.91 258 TYR F N 1
ATOM 13099 C CA . TYR F 1 258 ? -11.698 -9.171 -23.104 1.00 12.60 258 TYR F CA 1
ATOM 13100 C C . TYR F 1 258 ? -12.074 -7.823 -22.622 1.00 14.69 258 TYR F C 1
ATOM 13101 O O . TYR F 1 258 ? -11.584 -7.440 -21.521 1.00 14.20 258 TYR F O 1
ATOM 13110 N N . HIS F 1 259 ? -12.932 -7.078 -23.267 1.00 13.00 259 HIS F N 1
ATOM 13111 C CA . HIS F 1 259 ? -13.229 -5.666 -22.795 1.00 11.38 259 HIS F CA 1
ATOM 13112 C C . HIS F 1 259 ? -14.575 -5.221 -23.300 1.00 13.63 259 HIS F C 1
ATOM 13113 O O . HIS F 1 259 ? -14.808 -5.343 -24.556 1.00 13.62 259 HIS F O 1
ATOM 13120 N N . ILE F 1 260 ? -15.409 -4.728 -22.421 1.00 13.91 260 ILE F N 1
ATOM 13121 C CA . ILE F 1 260 ? -16.740 -4.146 -22.761 1.00 12.40 260 ILE F CA 1
ATOM 13122 C C . ILE F 1 260 ? -17.539 -4.992 -23.796 1.00 15.53 260 ILE F C 1
ATOM 13123 O O . ILE F 1 260 ? -18.279 -4.393 -24.588 1.00 15.25 260 ILE F O 1
ATOM 13128 N N . THR F 1 261 ? -17.496 -6.320 -23.694 1.00 13.65 261 THR F N 1
ATOM 13129 C CA . THR F 1 261 ? -18.228 -7.099 -24.764 1.00 13.15 261 THR F CA 1
ATOM 13130 C C . THR F 1 261 ? -19.303 -7.905 -24.040 1.00 14.68 261 THR F C 1
ATOM 13131 O O . THR F 1 261 ? -19.010 -8.911 -23.362 1.00 16.84 261 THR F O 1
ATOM 13135 N N . PRO F 1 262 ? -20.567 -7.478 -24.191 1.00 14.51 262 PRO F N 1
ATOM 13136 C CA . PRO F 1 262 ? -21.602 -8.121 -23.389 1.00 15.93 262 PRO F CA 1
ATOM 13137 C C . PRO F 1 262 ? -22.023 -9.492 -23.866 1.00 19.51 262 PRO F C 1
ATOM 13138 O O . PRO F 1 262 ? -22.798 -10.146 -23.174 1.00 21.76 262 PRO F O 1
ATOM 13142 N N . PHE F 1 263 ? -21.453 -9.992 -24.981 1.00 15.72 263 PHE F N 1
ATOM 13143 C CA . PHE F 1 263 ? -21.824 -11.344 -25.432 1.00 15.75 263 PHE F CA 1
ATOM 13144 C C . PHE F 1 263 ? -20.569 -12.189 -25.553 1.00 17.16 263 PHE F C 1
ATOM 13145 O O . PHE F 1 263 ? -20.485 -13.166 -26.325 1.00 18.07 263 PHE F O 1
ATOM 13153 N N . ALA F 1 264 ? -19.508 -11.829 -24.734 1.00 15.33 264 ALA F N 1
ATOM 13154 C CA . ALA F 1 264 ? -18.299 -12.659 -24.757 1.00 16.32 264 ALA F CA 1
ATOM 13155 C C . ALA F 1 264 ? -18.571 -14.113 -24.303 1.00 15.99 264 ALA F C 1
ATOM 13156 O O . ALA F 1 264 ? -17.802 -14.994 -24.778 1.00 18.18 264 ALA F O 1
ATOM 13158 N N . ASP F 1 265 ? -19.606 -14.363 -23.494 1.00 15.92 265 ASP F N 1
ATOM 13159 C CA . ASP F 1 265 ? -19.890 -15.735 -23.134 1.00 16.75 265 ASP F CA 1
ATOM 13160 C C . ASP F 1 265 ? -20.587 -16.559 -24.207 1.00 19.51 265 ASP F C 1
ATOM 13161 O O . ASP F 1 265 ? -20.875 -17.735 -23.983 1.00 20.79 265 ASP F O 1
ATOM 13166 N N . LEU F 1 266 ? -20.804 -15.989 -25.393 1.00 18.06 266 LEU F N 1
ATOM 13167 C CA . LEU F 1 266 ? -21.399 -16.778 -26.553 1.00 19.37 266 LEU F CA 1
ATOM 13168 C C . LEU F 1 266 ? -20.357 -17.542 -27.320 1.00 21.57 266 LEU F C 1
ATOM 13169 O O . LEU F 1 266 ? -20.745 -18.273 -28.277 1.00 23.00 266 LEU F O 1
ATOM 13174 N N . ILE F 1 267 ? -19.060 -17.371 -27.049 1.00 19.34 267 ILE F N 1
ATOM 13175 C CA . ILE F 1 267 ? -18.065 -18.333 -27.529 1.00 20.16 267 ILE F CA 1
ATOM 13176 C C . ILE F 1 267 ? -17.413 -19.141 -26.409 1.00 21.09 267 ILE F C 1
ATOM 13177 O O . ILE F 1 267 ? -16.679 -20.090 -26.737 1.00 23.26 267 ILE F O 1
#

InterPro domains:
  IPR003737 N-acetylglucosaminyl phosphatidylinositol deacetylase-related [PF02585] (36-160)
  IPR003737 N-acetylglucosaminyl phosphatidylinositol deacetylase-related [PTHR12993] (26-231)
  IPR024078 Putative deacetylase LmbE-like domain superfamily [G3DSA:3.40.50.10320] (1-267)
  IPR024078 Putative deacetylase LmbE-like domain superfamily [SSF102588] (32-256)

Organism: Pyrococcus furiosus (strain ATCC 43587 / DSM 3638 / JCM 8422 / Vc1) (NCBI:txid186497)

Radius of gyration: 33.64 Å; Cα contacts (8 Å, |Δi|>4): 3080; chains: 6; bounding box: 99×92×87 Å

CATH classification: 3.40.50.10320

Secondary structure (DSSP, 8-state):
--S--SHHHHHHHIIIIIS----SSTTTT-SEEEEE-SSTTHHHH--HHHHHHHHTT-EEEEE---------TTS-HHHHHHHHHHHHHHHHHHHT--EEE---PPTT----SHHHHHHHHHHHHHH--SEEEEE-TT-TT---HHHHHHHHHHHHHHHHTT-TTTTHHHHHTT------SEEEEES-SS-SEEEE-TT--HHHHHHHT-TTT--HHHHHHHHHHHHHH--TGGGGTSSSEEEEB--GGGGSS-TTGGG-/--S--SHHHHHHHIIIIIS----S-TTTT-SEEEEE-SSTTHHHH--HHHHHHHHTT-EEEEE---------TTS-HHHHHHHHHHHHHHHHHHHT--EEE---PPTT----SHHHHHHHHHHHHHH--SEEEEE-TT-TT---HHHHHHHHHHHHHHHHTT-TTTTHHHHHTT------SEEEEES-SS-SEEEE-TT--HHHHHHHT-TTT--HHHHHHHHHHHHHH--TGGGGTSSSEEEEB--GGGGSS-TTGGG-/--S--SHHHHHHHIIIIIS----S-TTTT-SEEEEE-SSTTHHHH--HHHHHHHHTT-EEEEE---------TTS-HHHHHHHHHHHHHHHHHHHT--EEE---PPTT----SHHHHHHHHHHHHHH--SEEEEE-TT-TT---HHHHHHHHHHHHHHHHTT-TTTTHHHHHTT------SEEEEES-SS-SEEEE-TT--HHHHHHHT-TTT--HHHHHHHHHHHHHH--TGGGGT-SSEEEEB--GGGGSS-TTGGG-/--S--SHHHHHHHIIIIIS----SSTTTT-SEEEEE-SSTTHHHH--HHHHHHHHTT-EEEEE---------TTS-HHHHHHHHHHHHHHHHHHHT--EEE---PPTT----SHHHHHHHHHHHHHH--SEEEEE-TT-TT---HHHHHHHHHHHHHHHHTT-TTTTHHHHHTT------SEEEEES-SS-SEEEE-TT--HHHHHHHT-TTT--HHHHHHHHHHHHHH--TGGGGTSSSEEEEB--GGGGSS-TTGGG-/--S--SHHHHHHHIIIIIS----SSTTTT-SEEEEE-SSTTHHHH--HHHHHHHHTT-EEEEE---------TTS-HHHHHHHHHHHHHHHHHHHT--EEE---PPTT----SHHHHHHHHHHHHHH--SEEEEE-TT-TT---HHHHHHHHHHHHHHHHTT-TTTTTHHHHTT------SEEEEES-SS-SEEEE-TT--HHHHHHHT-TTT--HHHHHHHHHHHHHH--TGGGGTSSSEEEEB--GGGGSS-TTGGG-/--S--SHHHHHHHIIIIIS----S-TTTT-SEEEEE-SSTTHHHH--HHHHHHHHTT-EEEEE---------TTS-HHHHHHHHHHHHHHHHHHHT--EEE---PPTT----SHHHHHHHHHHHHHH--SEEEEE-TT-TT---HHHHHHHHHHHHHHHHTT-TTTTTHHHHTT------SEEEEES-SS-SEEEE-TT--HHHHHHHT-TTT--HHHHHHHHHHHHHH--TGGGGT-SSEEEEB--GGGGSS-TTGGG-

Sequence (1560 aa):
FENVSTFEEAFNKLLKEVLEFNLENPFEDAKKVICIEPHPDDCAIGGGTIKKLSDEGVEVIYICTDGYGTTDEKLSGHELALIRRREEEESAKLLGVRKIYWLNYRDTELPYSREVRKDLVKIIRKEKPDGVFAPDPWLPYESHPDHRRTGFLAIESVAFSQLPNFSNIDIDIGLKPHSVSFIALYYTHHKPNYIVDITDLELKLKAIRAHRSQFTDDIWETWEPFLRTVTFYGEKIGVRYGEGFRVPGLFYHITPFADLIFENVSTFEEAFNKLLKEVLEFNLENPFEDAKKVICIEPHPDDCAIGGGTIKKLSDEGVEVIYICTDGYGTTDEKLSGHELALIRRREEEESAKLLGVRKIYWLNYRDTELPYSREVRKDLVKIIRKEKPDGVFAPDPWLPYESHPDHRRTGFLAIESVAFSQLPNFSNIDIDIGLKPHSVSFIALYYTHHKPNYIVDITDLELKLKAIRAHRSQFTDDIWETWEPFLRTVTFYGEKIGVRYGEGFRVPGLFYHITPFADLIFENVSTFEEAFNKLLKEVLEFNLENPFEDAKKVICIEPHPDDCAIGGGTIKKLSDEGVEVIYICTDGYGTTDEKLSGHELALIRRREEEESAKLLGVRKIYWLNYRDTELPYSREVRKDLVKIIRKEKPDGVFAPDPWLPYESHPDHRRTGFLAIESVAFSQLPNFSNIDIDIGLKPHSVSFIALYYTHHKPNYIVDITDLELKLKAIRAHRSQFTDDIWETWEPFLRTVTFYGEKIGVRYGEGFRVPGLFYHITPFADLIFENVSTFEEAFNKLLKEVLEFNLENPFEDAKKVICIEPHPDDCAIGGGTIKKLSDEGVEVIYICTDGYGTTDEKLSGHELALIRRREEEESAKLLGVRKIYWLNYRDTELPYSREVRKDLVKIIRKEKPDGVFAPDPWLPYESHPDHRRTGFLAIESVAFSQLPNFSNIDIDIGLKPHSVSFIALYYTHHKPNYIVDITDLELKLKAIRAHRSQFTDDIWETWEPFLRTVTFYGEKIGVRYGEGFRVPGLFYHITPFADLIFENVSTFEEAFNKLLKEVLEFNLENPFEDAKKVICIEPHPDDCAIGGGTIKKLSDEGVEVIYICTDGYGTTDEKLSGHELALIRRREEEESAKLLGVRKIYWLNYRDTELPYSREVRKDLVKIIRKEKPDGVFAPDPWLPYESHPDHRRTGFLAIESVAFSQLPNFSNIDIDIGLKPHSVSFIALYYTHHKPNYIVDITDLELKLKAIRAHRSQFTDDIWETWEPFLRTVTFYGEKIGVRYGEGFRVPGLFYHITPFADLIFENVSTFEEAFNKLLKEVLEFNLENPFEDAKKVICIEPHPDDCAIGGGTIKKLSDEGVEVIYICTDGYGTTDEKLSGHELALIRRREEEESAKLLGVRKIYWLNYRDTELPYSREVRKDLVKIIRKEKPDGVFAPDPWLPYESHPDHRRTGFLAIESVAFSQLPNFSNIDIDIGLKPHSVSFIALYYTHHKPNYIVDITDLELKLKAIRAHRSQFTDDIWETWEPFLRTVTFYGEKIGVRYGEGFRVPGLFYHITPFADLI